Protein 6I2T (pdb70)

Secondary structure (DSSP, 8-state):
-EEEETTEEEE-EEEEETTEEEEEEEEEE-S----GGGTTSPPPPP----S-EE-BS--PEEP-----SSTT-HHHHTTS--S-EES---EEEEEEESSPPSSEEEEEEE--STTT---TTSGGG-THHHHHHH--EEEEE----THHHH-B-TT-TTSBS-HHHHHHHHHHHHHHHHGGGGTEEEEEEEEEEETTHHHHHHHHHH-GGGTTS-SEEEEES--TTSTTT---HHHHHHHHHHHHHHHT---SSHHHHHHHHTTS-HHHHHHHGGGSSSS--TT--SS-----SSS-SS-HHHHHHTT-S----EEEEEETTTTGGGGGGT-TT--TTS-----HHHHHHHHHHH-TTS-HHHHHHHHHHH---SSSS-TTHHHHHHHHHHHIIIIIHHHHHHHHHHHTTT--EEEEEE-PPPTT--S-GGG-S-TTSSHHHHTTGGG-GGG---HHHHHHHHHHHHHHHHHHHHS-----SSSS-------TTT-EEEEE-SS---EEESTTHHHHHHHHHTTHHHHTTS---THHHHHHHHHHHHHTTHHHHHSS--/-EEEETTEEEE-EEEEETTEEEEEEEEEE-B----GGGTTSPPPBP----S-EE-BS--PEEP-----SSTT-HHHHTSS--S-EES---EEEEEEEESPPSSEEEEEEE--STTT---TT-GGG-THHHHHHH--EEEEE----HHHHH-B-TT-TTSBS-HHHHHHHHHHHHHHHHGGGGTEEEEEEEEEEETTHHHHHHHHHH-GGGTTS-SEEEEES--TTSTTT---HHHHHHHHHHHHHHTT---SSHHHHHHHHTTS-HHHHHHHGGGSSSS--TT--SS-----SSS-SS-HHHHHHTT-S----EEEEEETBTTGGGGGGT-TT--TTS-----HHHHHHHHHHH-TT--HHHHHHHHHHT---SSSS-TTHHHHHHHHHHHHHHTHHHHHHHHHHHHTTT--EEEEEE-PPPTT--S-GGG-SBTTTTHHHHTTGGG-GGG---HHHHHHHHHHHHHHHHHHHHS-----SSSS-------TTT-EEEEE-SS---EEESTTHHHHHHHHHTGGGGTT-------HHHHHHHHHHHHHHHHHTTHHHHTT--/-EEEETTEEEE-EEEEETTEEEEEEEEEE-S----GGGTTSPPPPP----S-EE-BS--PEEP-----SSTT-HHHHTTS--S-EES---EEEEEEESSPPSSEEEEEEE--STTT---TTSGGG-THHHHHHH--EEEEE----THHHH-B-TT-TTSBS-HHHHHHHHHHHHHHHHGGGGTEEEEEEEEEEETTHHHHHHHHHH-GGGTTS-SEEEEES--TTSTTT---HHHHHHHHHHHHHHHT---SSHHHHHHHHTTS-HHHHHHHGGGSSSS--TT--SS-----SSS-SS-HHHHHHTT-S----EEEEEETTTTGGGGGGT-TT--TTS-----HHHHHHHHHHH-TTS-HHHHHHHHHHH---SSSS-TTHHHHHHHHHHHIIIIIHHHHHHHHHHHTTT--EEEEEE-PPPTT--S-GGG-S-TTSSHHHHTTGGG-GGG---HHHHHHHHHHHHHHHHHHHHS-----SSSS-------TTT-EEEEE-SS---EEESTTHHHHHHHHHTTHHHHTTS---THHHHHHHHHHHHHTTHHHHHSS--/-EEEETTEEEE-EEEEETTEEEEEEEEEE-B----GGGTTSPPPBP----S-EE-BS--PEEP-----SSTT-HHHHTSS--S-EES---EEEEEEEESPPSSEEEEEEE--STTT---TT-GGG-THHHHHHH--EEEEE----HHHHH-B-TT-TTSBS-HHHHHHHHHHHHHHHHGGGGTEEEEEEEEEEETTHHHHHHHHHH-GGGTTS-SEEEEES--TTSTTT---HHHHHHHHHHHHHHTT---SSHHHHHHHHTTS-HHHHHHHGGGSSSS--TT--SS-----SSS-SS-HHHHHHTT-S----EEEEEETBTTGGGGGGT-TT--TTS-----HHHHHHHHHHH-TT--HHHHHHHHHHT---SSSS-TTHHHHHHHHHHHHHHTHHHHHHHHHHHHTTT--EEEEEE-PPPTT--S-GGG-SBTTTTHHHHTTGGG-GGG---HHHHHHHHHHHHHHHHHHHHS-----SSSS-------TTT-EEEEE-SS---EEESTTHHHHHHHHHTGGGGTT-------HHHHHHHHHHHHHHHHHTTHHHHTT--/-PPPPPPPP---

Sequence (2252 aa):
IIIATKNGKVRGMNLTVFGGTVTAFLGIPYAQPPLGRLRFKKPQSLTKWSDIWNATKYANSCCQNIDQSFPGFHGSEMWNPNTDLSEDCLYLNVWIPAPKPKNATVLIWIYGGGFQTGTSSLHVYDGKFLARVERVIVVSMNYRVGALGFLALPGNPEAPGNMGLFDQQLALQWVQKNIAAFGGNPKSVTLFGESAGAASVSLHLLSPGSHSLFTRAILQSGSFNAPWAVTSLYEARNRTLNLAKLTGCSRENETEIIKCLRNKDPQEILLNEAFVVPYGTPLSVNFGPTVDGDFLTDMPDILLELGQFKKTQILVGVNKDEGTAFLVYGAPGFSKDNNSIITRKEFQEGLKIFFPGVSEFGKESILFHYTDWVDDQRPENYREALGDVVGDYNFICPALEFTKKFSEWGNNAFFYYFEHRSSKLPWPEWMGVMHGYEIEFVFGLPLERRDNYTKAEEILSRSIVKRWANFAKYGNPNETQNNSTSWPVFKSTEQKYLTLNTESTRIMTKLRAQQCRFWTSFFPKVLEMTGNIDEAEWEWKAGFHRWNNYMMDWKNQFNDYTIIIATKNGKVRGMNLTVFGGTVTAFLGIPYAQPPLGRLRFKKPQSLTKWSDIWNATKYANSCCQNIDQSFPGFHGSEMWNPNTDLSEDCLYLNVWIPAPKPKNATVLIWIYGGGFQTGTSSLHVYDGKFLARVERVIVVSMNYRVGALGFLALPGNPEAPGNMGLFDQQLALQWVQKNIAAFGGNPKSVTLFGESAGAASVSLHLLSPGSHSLFTRAILQSGSFNAPWAVTSLYEARNRTLNLAKLTGCSRENETEIIKCLRNKDPQEILLNEAFVVPYGTPLSVNFGPTVDGDFLTDMPDILLELGQFKKTQILVGVNKDEGTAFLVYGAPGFSKDNNSIITRKEFQEGLKIFFPGVSEFGKESILFHYTDWVDDQRPENYREALGDVVGDYNFICPALEFTKKFSEWGNNAFFYYFEHRSSKLPWPEWMGVMHGYEIEFVFGLPLERRDNYTKAEEILSRSIVKRWANFAKYGNPNETQNNSTSWPVFKSTEQKYLTLNTESTRIMTKLRAQQCRFWTSFFPKVLEMTGNIDEAEWEWKAGFHRWNNYMMDWKNQFIIIATKNGKVRGMNLTVFGGTVTAFLGIPYAQPPLGRLRFKKPQSLTKWSDIWNATKYANSCCQNIDQSFPGFHGSEMWNPNTDLSEDCLYLNVWIPAPKPKNATVLIWIYGGGFQTGTSSLHVYDGKFLARVERVIVVSMNYRVGALGFLALPGNPEAPGNMGLFDQQLALQWVQKNIAAFGGNPKSVTLFGESAGAASVSLHLLSPGSHSLFTRAILQSGSFNAPWAVTSLYEARNRTLNLAKLTGCSRENETEIIKCLRNKDPQEILLNEAFVVPYGTPLSVNFGPTVDGDFLTDMPDILLELGQFKKTQILVGVNKDEGTAFLVYGAPGFSKDNNSIITRKEFQEGLKIFFPGVSEFGKESILFHYTDWVDDQRPENYREALGDVVGDYNFICPALEFTKKFSEWGNNAFFYYFEHRSSKLPWPEWMGVMHGYEIEFVFGLPLERRDNYTKAEEILSRSIVKRWANFAKYGNPNETQNNSTSWPVFKSTEQKYLTLNTESTRIMTKLRAQQCRFWTSFFPKVLEMTGNIDEAEWEWKAGFHRWNNYMMDWKNQFIIIATKNGKVRGMNLTVFGGTVTAFLGIPYAQPPLGRLRFKKPQSLTKWSDIWNATKYANSCCQNIDQSFPGFHGSEMWNPNTDLSEDCLYLNVWIPAPKPKNATVLIWIYGGGFQTGTSSLHVYDGKFLARVERVIVVSMNYRVGALGFLALPGNPEAPGNMGLFDQQLALQWVQKNIAAFGGNPKSVTLFGESAGAASVSLHLLSPGSHSLFTRAILQSGSFNAPWAVTSLYEARNRTLNLAKLTGCSRENETEIIKCLRNKDPQEILLNEAFVVPYGTPLSVNFGPTVDGDFLTDMPDILLELGQFKKTQILVGVNKDEGTAFLVYGAPGFSKDNNSIITRKEFQEGLKIFFPGVSEFGKESILFHYTDWVDDQRPENYREALGDVVGDYNFICPALEFTKKFSEWGNNAFFYYFEHRSSKLPWPEWMGVMHGYEIEFVFGLPLERRDNYTKAEEILSRSIVKRWANFAKYGNPNETQNNSTSWPVFKSTEQKYLTLNTESTRIMTKLRAQQCRFWTSFFPKVLEMTGNIDEAEWEWKAGFHRWNNYMMDWKNQFNDYTPPPPPPPPPPPP

GO terms:
  GO:0004104 cholinesterase activity (F, IDA)
  GO:0004104 cholinesterase activity (F, TAS)
  GO:0005576 extracellular region (C, TAS)
  GO:0016788 hydrolase activity, acting on ester bonds (F, TAS)
  GO:0016486 peptide hormone processing (P, TAS)
  GO:0006805 xenobiotic metabolic process (P, TAS)
  GO:0042802 identical protein binding (F, IPI)
  GO:0005515 protein binding (F, IPI)
  GO:0050784 cocaine catabolic process (P, TAS)
  GO:0072562 blood microparticle (C, HDA)

Foldseek 3Di:
DWFAWPQGIEAWDWDQDPNFTKTKQAWAAAFDQCAQLSQQFATHGDDHDDYYYYRYDHDAAEDADFDDVDPPQCQRRLFGDDHHYDSRFWTKMKIAGPPFAQAAAEEEEDEDDLQGHGGCPGPLNPQNQLCHPLVHMYMYTHFDGACRQAQDDFPDNSHLGNSRLSSVLSVLVVCLRGVNSRNYHQQQYEYEYEALSLQSVQLLQLAPSSQRRHAEYEYEWDHCPFPQAEDEPVLSVQLSCVLLVQLVLNDDDDVSSVNVVSPDDPVSSNVSQVVSDPAAALSHRSGHHYCRCRSHVDDVVVSLLVLNGHFHEYEYEYEPQAQLVRCCVDQPQDDLVDPSQDDPVSLLVLCCNHPVPFDPVLSVVLSVVQQPDPDPPPRCRSVSSSSVLVSLSGTDLVRLVSLASSCVVPYFYAYEYEQEFWPPDPGDPSSHGYRPNCSSLVSQVVCPVVNPGDPLSNVLSLLQSQLVSCCSVPVASFRDPDPGDGGDTQYNVFRWHWYGYSPDIDIDHCVVVVSSCCNPPPVVCRSVPPDDDPCVVVVVVVVVVVVVVVVVVCVVCVVVVD/DWFQAQQGIEAWDWDQDPNFTKTKQAWAAAFDQCAQLSQQAATHGRHHDDYYHYRYDHDAAEDADADDPDPPDCLRRLQADDHHYDSRFWTKMKIFGPPQAQAAAEEEEDEDDLLHTGDCPGPLNDQNVLCHPLVHMYMYTHFDGACSQAQDDFPDNSHLGRSRLSSVLSVLVSCVRGVNSRNYHQQQYEYEYEPQSLQSVVLCQQFPVSQSRHAAYEYEFDHCPFPQAEDEPVLSVQLNVLLLVQQVLDDDDDVSSVVVVSPDDSVSSNVSQVVSDPAAALSHRSGHHYQSCRSHVARVVVSLLVVRGHFEEYEYEYEQQAQLVRCCVDQPQDDLPDPRQDDPVSLLVLLCNHPVQFDPVLSVVLCVVQQPDPDDPPRCRSVVSSSNSCSLRRTDLVRVVSLASSCVVPYFYAYAYEAAFWPPDPGDPSSHNYNPPCSSLCSQVVCPVVNPGDPLSNVLSVQQSQQVSVCSVPVASWRDPPPTDHGDTQHPVFRWYWYGYSPDIDIDGCPVVVSSCCNPPPSVVSVVPGDDDCVVVVVVVVVCVVPPVCVVVVVVVD/DWFQAQQGIEAWDWDQDPNFTKTKQAWAAAFDQCAQLSQQAATHGRHHDDYYHYRYDHDAAEDADADDPDPPDCLRRLQADDHHYDSRFWTKMKIFGPPQAQAAAEEEEDEDDLLHTGDCPGPLNDQNVLCHPLVHMYMYTHFDGACSQAQDDFPDNSHLGRSRLSSVLSVLVSCVRGVNSRNYHQQQYEYEYEPQSLQSVVLCQQFPVSQSRHAAYEYEFDHCPFPQAEDEPVLSVQLNVLLLVQQVLDDDDDVSSVVVVSPDDSVSSNVSQVVSDPAAALSHRSGHHYQSCRSHVARVVVSLLVVRGHFEEYEYEYEQQAQLVRCCVDQPQDDLPDPRQDDPVSLLVLLCNHPVQFDPVLSVVLCVVQQPDPDDPPRCRSVVSSSNSCSLRRTDLVRVVSLASSCVVPYFYAYAYEAAFWPPDPGDPSSHNYNPPCSSLCSQVVCPVVNPGDPLSNVLSVQQSQQVSVCSVPVASWRDPPPTDHGDTQHPVFRWYWYGYSPDIDIDGCPVVVSSCCNPPPSVVSVVPGDDDCVVVVVVVVVCVVPPVCVVVVVVVD/DWFAWPQGIEAWDWDQDPNFTKTKQAWAAAFDQCAQLSQQFATHGDDHDDYYYYRYDHDAAEDADFDDVDPPQCQRRLFGDDHHYDSRFWTKMKIAGPPFAQAAAEEEEDEDDLQGHGGCPGPLNPQNQLCHPLVHMYMYTHFDGACRQAQDDFPDNSHLGNSRLSSVLSVLVVCLRGVNSRNYHQQQYEYEYEALSLQSVQLLQLAPSSQRRHAEYEYEWDHCPFPQAEDEPVLSVQLSCVLLVQLVLNDDDDVSSVNVVSPDDPVSSNVSQVVSDPAAALSHRSGHHYCRCRSHVDDVVVSLLVLNGHFHEYEYEYEPQAQLVRCCVDQPQDDLVDPSQDDPVSLLVLCCNHPVPFDPVLSVVLSVVQQPDPDPPPRCRSVSSSSVLVSLSGTDLVRLVSLASSCVVPYFYAYEYEQEFWPPDPGDPSSHGYRPNCSSLVSQVVCPVVNPGDPLSNVLSLLQSQLVSCCSVPVASFRDPDPGDGGDTQYNVFRWHWYGYSPDIDIDHCVVVVSSCCNPPPVVCRSVPPDDDPCVVVVVVVVVVVVVVVVVVCVVCVVVVD/DPDDDDDDDDDD

B-factor: mean 188.07, std 54.13, range [79.59, 345.89]

Solvent-accessible surface area: 93922 Å² total; per-residue (Å²): 123,70,41,64,18,160,16,23,107,1,92,8,67,79,46,124,5,67,78,17,51,0,13,0,2,14,4,2,19,11,5,53,53,5,82,46,178,26,30,7,48,75,16,64,75,32,93,127,35,86,113,46,123,81,0,53,160,67,31,70,3,1,7,4,70,69,49,122,57,44,115,65,34,117,0,6,71,36,56,19,24,110,53,100,79,31,19,42,0,3,38,0,6,4,5,11,11,34,121,95,22,182,104,9,21,0,15,0,9,8,2,8,29,17,4,40,50,6,2,7,10,6,115,6,15,13,0,46,14,16,0,87,60,12,136,5,1,10,3,2,1,8,9,1,5,9,6,20,0,4,3,1,6,32,73,34,91,54,2,18,0,0,0,1,4,11,0,4,22,61,0,7,89,22,2,48,145,6,3,71,33,4,9,7,30,46,179,20,2,3,3,11,0,17,9,1,0,0,2,4,1,0,1,5,5,9,3,90,48,0,97,95,22,15,39,26,0,8,4,3,3,6,3,8,62,6,76,30,2,28,16,61,57,158,68,6,58,78,32,1,82,50,1,1,144,73,15,44,0,66,111,155,50,71,61,76,7,5,123,26,1,22,127,51,76,36,79,67,18,26,113,17,21,71,132,5,28,111,148,46,43,51,29,37,13,21,5,2,1,0,27,18,49,82,1,2,82,39,96,8,73,93,12,14,81,104,8,106,18,16,97,13,50,0,0,4,1,2,3,98,28,6,4,16,23,33,2,20,90,54,8,74,37,20,32,57,124,72,103,1,76,6,80,117,124,55,0,57,69,0,1,114,55,20,6,51,66,29,30,87,40,1,46,36,5,1,19,16,22,22,15,73,76,161,79,86,170,90,88,49,13,44,30,71,8,0,8,51,0,4,7,2,45,16,6,14,5,16,8,23,41,9,0,54,57,3,5,104,118,60,27,69,0,7,3,5,22,6,43,36,62,13,66,80,22,56,13,32,134,42,2,10,7,2,29,11,22,5,4,9,1,8,6,2,14,3,28,30,194,201,34,123,34,63,122,45,0,28,77,9,0,94,20,12,7,78,12,27,6,17,0,3,48,149,8,68,0,35,26,80,146,137,169,33,51,80,18,35,49,2,86,44,105,85,28,67,11,1,5,10,30,40,152,66,48,140,65,83,48,94,36,66,38,62,50,15,49,2,12,51,39,21,32,67,78,18,127,95,45,126,41,148,75,85,67,26,24,74,92,14,78,44,10,17,80,89,19,48,69,86,12,51,27,40,29,79,87,63,93,104,146,149,116,62,39,62,18,155,12,7,108,0,99,10,67,89,62,120,6,73,78,19,50,0,16,3,2,15,4,1,21,3,3,59,49,8,91,49,184,36,30,11,43,83,24,59,65,48,108,125,30,87,110,51,117,82,0,56,163,76,23,55,1,4,3,8,53,79,44,138,66,39,116,64,40,119,0,3,68,22,62,15,26,123,47,110,95,28,30,41,1,3,30,0,5,1,5,7,3,41,96,114,24,180,73,10,17,1,22,1,6,5,2,8,27,29,6,46,37,4,1,6,18,8,127,11,7,21,0,49,12,14,0,80,56,11,113,8,0,2,1,1,2,6,7,7,4,5,1,26,0,8,0,3,7,44,79,16,100,57,0,25,0,1,0,1,5,24,0,6,23,24,1,6,56,12,4,54,131,6,1,73,40,4,7,5,27,52,172,19,0,2,2,6,0,13,6,0,0,0,1,4,0,0,2,4,6,11,5,102,61,0,80,89,26,10,28,24,1,10,2,5,2,6,2,6,40,6,73,36,2,34,6,59,41,52,71,10,77,75,34,2,82,56,2,1,161,76,16,45,0,71,111,146,55,81,53,79,13,2,126,14,1,38,115,50,86,36,82,80,9,9,127,36,25,67,144,3,33,116,175,41,39,44,35,34,15,16,8,4,1,1,31,20,44,98,3,3,80,25,86,5,51,44,14,5,79,21,7,77,21,22,90,24,50,2,0,5,3,1,2,93,20,2,2,13,15,29,2,22,79,43,7,57,37,20,34,45,124,74,104,2,71,4,79,108,122,54,3,52,54,0,3,106,60,17,14,69,60,16,39,116,66,2,30,56,3,3,17,12,36,26,23,69,69,159,83,100,143,86,65,51,12,39,22,70,6,1,9,56,0,4,9,8,40,13,5,9,1,15,9,23,42,5,0,76,60,4,2,104,117,63,24,70,0,13,5,5,12,13,50,33,56,7,72,84,20,68,10,36,132,36,0,14,12,4,34,0,16,5,7,11,3,9,2,0,11,3,20,39,203,214,43,124,39,63,132,41,0,26,70,24,0,73,28,15,2,67,24,28,12,21,0,7,78,156,11,74,0,58,41,71,181,132,158,32,63,84,15,44,48,10,90,38,105,82,29,63,18,12,8,20,22,44,151,65,57,129,78,80,52,90,12,81,44,72,54,11,51,5,17,54,61,21,6,58,83,29,87,34,30,50,59,75,120,57,97,18,57,74,65,29,97,33,7,48,112,44,10,68,72,8,66,106,32,64,106,86,144,116,115,62,39,64,18,156,12,6,110,0,101,10,65,88,60,119,6,72,79,19,49,0,14,3,2,15,4,1,20,3,3,58,48,8,92,49,182,34,29,11,43,82,23,58,65,49,108,126,29,87,111,51,116,81,0,55,163,76,23,56,1,5,3,9,55,77,44,138,66,40,116,64,39,118,0,3,69,21,63,15,26,121,48,109,96,29,29,40,1,3,29,1,4,0,5,7,3,42,98,116,24,180,73,10,17,0,20,1,6,5,3,7,27,28,6,46,38,5,1,6,19,9,126,11,9,23,0,49,12,15,0,81,56,11,112,8,0,2,1,1,2,7,6,9,3,7,2,25,0,7,0,2,7,43,81,15,98,56,0,24,0,0,0,2,5,24,0,7,23,25,2,4,55,12,3,53,130,5,1,72,40,4,8,5,27,51,172,18,1,2,2,7,0,13,5,0,0,0,2,5,0,0,2,5,6,12,5,102,62,0,81,89,26,9,27,25,1,11,3,4,3,6,3,7,39,6,73,34,1,33,6,61,40,53,72,10,76,75,34,2,82,53,2,1,159,77,15,45,0,71,110,142,56,80,51,79,13,2,124,13,1,39,115,50,87,38,84,81,8,10,128,35,25,66,144,3,33,116,172,42,40,47,34,32,16,17,8,5,1,1,31,21,44,100,4,3,79,24,84,4,50,42,14,4,78,23,7,79,22,23,90,25,52,2,0,5,2,2,3,92,23,2,2,14,16,30,1,22,80,43,7,58,37,20,35,45,125,75,102,1,70,6,79,111,124,55,3,53,54,0,2,108,60,17,15,70,60,16,38,117,62,2,30,58,3,4,16,13,38,26,23,73,69,157,81,100,142,86,64,51,12,40,22,69,5,0,8,57,0,3,9,9,40,13,7,8,1,14,10,22,43,6,0,76,59,2,2,106,116,64,25,71,0,12,4,5,12,13,51,34,57,8,71,83,19,68,11,34,133,36,0,14,11,4,34,0,17,5,6,12,3,10,2,0,11,3,20,37,201,214,44,124,39,62,131,40,0,27,70,24,0,72,30,14,2,68,24,29,13,21,0,8,76,155,11,74,0,59,40,71,179,132,157,30,63,84,14,44,48,10,91,40,105,80,29,63,16,12,8,21,23,43,151,66,60,128,76,81,52,92,13,80,44,77,55,12,51,5,16,53,60,22,7,59,83,29,85,34,30,50,61,77,122,59,98,18,60,73,63,49,97,32,5,51,111,43,29,67,70,16,68,106,35,75,104,95,146,131,122,70,39,64,18,163,17,22,106,1,92,8,67,78,46,123,6,67,80,18,51,0,13,0,2,14,5,2,19,9,5,54,52,5,82,46,179,25,29,8,48,76,14,63,77,32,91,126,38,86,112,46,127,82,0,53,160,67,31,70,3,1,7,3,71,69,47,125,57,44,116,66,36,119,0,5,70,36,57,18,23,111,54,100,81,30,20,43,0,3,36,0,6,5,5,10,10,35,122,93,23,180,104,10,20,0,15,0,8,8,1,7,30,17,4,40,49,6,3,8,9,6,112,5,15,12,1,45,14,16,0,85,60,14,135,5,0,9,3,1,0,9,10,1,5,8,5,21,0,4,1,2,6,32,74,36,91,53,2,18,0,0,0,1,3,14,0,4,23,61,0,6,91,20,2,47,141,6,3,71,33,5,9,7,29,46,176,21,2,3,3,9,0,16,8,0,0,0,1,5,1,0,0,5,6,10,3,90,47,0,98,96,23,16,40,27,0,8,4,2,4,6,3,6,62,7,74,30,2,29,15,61,58,161,67,6,58,75,32,0,81,50,2,0,146,72,16,44,0,65,111,155,51,71,62,77,6,5,123,27,3,22,126,49,75,36,79,66,17,26,114,18,22,70,131,4,28,112,151,45,42,52,28,39,12,21,6,3,1,0,28,18,49,81,1,1,81,39,96,10,71,92,13,16,81,105,8,106,16,17,98,13,51,0,0,4,2,1,4,98,28,7,4,16,21,32,2,21,91,54,8,75,39,21,31,58,122,73,100,2,76,6,80,113,124,54,0,55,70,0,0,117,53,21,7,51,67,27,30,87,39,0,46,36,5,1,18,18,24,22,16,70,74,162,78,88,169,90,91,48,13,44,28,70,7,0,8,49,0,4,8,1,45,16,6,14,4,16,7,23,41,9,0,55,59,4,6,104,120,60,26,68,0,6,2,5,22,6,44,34,58,12,66,81,23,55,13,32,137,42,2,10,5,2,30,11,22,5,4,11,1,7,6,1,13,3,28,30,193,202,34,121,33,64,121,46,0,27,75,10,0,93,20,13,7,78,13,29,7,17,0,3,50,150,8,68,0,35,27,79,144,138,167,34,52,82,17,35,48,3,87,44,105,86,28,66,12,0,7,10,30,41,151,66,48,141,66,84,47,91,35,68,37,64,51,15,48,2,13,50,40,21,33,66,78,18,130,94,46,127,41,149,77,79,68,23,22,76,91,16,78,45,5,26,79,89,20,50,68,62,10,53,30,30,30,79,86,65,94,106,158,152,66,67,35,22,17,15,17,16,17,16,12,137

InterPro domains:
  IPR000997 Cholinesterase [PR00878] (98-112)
  IPR000997 Cholinesterase [PR00878] (142-171)
  IPR000997 Cholinesterase [PR00878] (354-362)
  IPR000997 Cholinesterase [PR00878] (420-428)
  IPR000997 Cholinesterase [PR00878] (458-465)
  IPR000997 Cholinesterase [PR00878] (466-478)
  IPR002018 Carboxylesterase, type B [PF00135] (31-550)
  IPR014788 Acetylcholinesterase, tetramerisation domain [PF08674] (565-599)
  IPR019819 Carboxylesterase type B, conserved site [PS00941] (118-128)
  IPR019826 Carboxylesterase type B, active site [PS00122] (213-228)
  IPR029058 Alpha/Beta hydrolase fold [G3DSA:3.40.50.1820] (32-557)
  IPR029058 Alpha/Beta hydrolase fold [SSF53474] (31-557)
  IPR050654 Acetylcholinesterase-related enzymes [PTHR43918] (13-597)

Structure (mmCIF, N/CA/C/O backbone):
data_6I2T
#
_entry.id   6I2T
#
_cell.length_a   1.0
_cell.length_b   1.0
_cell.length_c   1.0
_cell.angle_alpha   90.00
_cell.angle_beta   90.00
_cell.angle_gamma   90.00
#
_symmetry.space_group_name_H-M   'P 1'
#
loop_
_entity.id
_entity.type
_entity.pdbx_description
1 polymer Cholinesterase
2 polymer 'lamellipodin-derived polyproline peptide'
3 non-polymer 2-acetamido-2-deoxy-beta-D-glucopyranose
#
loop_
_atom_site.group_PDB
_atom_site.id
_atom_site.type_symbol
_atom_site.label_atom_id
_atom_site.label_alt_id
_atom_site.label_comp_id
_atom_site.label_asym_id
_atom_site.label_entity_id
_atom_site.label_seq_id
_atom_site.pdbx_PDB_ins_code
_atom_site.Cartn_x
_atom_site.Cartn_y
_atom_site.Cartn_z
_atom_site.occupancy
_atom_site.B_iso_or_equiv
_atom_site.auth_seq_id
_atom_site.auth_comp_id
_atom_site.auth_asym_id
_atom_site.auth_atom_id
_atom_site.pdbx_PDB_model_num
ATOM 1 N N . ILE A 1 4 ? 155.461 240.335 165.690 1.00 222.03 4 ILE B N 1
ATOM 2 C CA . ILE A 1 4 ? 154.493 239.352 166.163 1.00 222.03 4 ILE B CA 1
ATOM 3 C C . ILE A 1 4 ? 155.181 238.438 167.172 1.00 222.03 4 ILE B C 1
ATOM 4 O O . ILE A 1 4 ? 155.938 237.536 166.812 1.00 222.03 4 ILE B O 1
ATOM 9 N N . ILE A 1 5 ? 154.918 238.701 168.447 1.00 212.75 5 ILE B N 1
ATOM 10 C CA . ILE A 1 5 ? 155.639 238.120 169.574 1.00 212.75 5 ILE B CA 1
ATOM 11 C C . ILE A 1 5 ? 154.615 237.781 170.643 1.00 212.75 5 ILE B C 1
ATOM 12 O O . ILE A 1 5 ? 153.811 238.638 171.025 1.00 212.75 5 ILE B O 1
ATOM 17 N N . ILE A 1 6 ? 154.627 236.542 171.123 1.00 208.93 6 ILE B N 1
ATOM 18 C CA . ILE A 1 6 ? 153.675 236.117 172.142 1.00 208.93 6 ILE B CA 1
ATOM 19 C C . ILE A 1 6 ? 154.454 235.682 173.371 1.00 208.93 6 ILE B C 1
ATOM 20 O O . ILE A 1 6 ? 155.358 234.845 173.285 1.00 208.93 6 ILE B O 1
ATOM 25 N N . ALA A 1 7 ? 154.107 236.282 174.505 1.00 206.93 7 ALA B N 1
ATOM 26 C CA . ALA A 1 7 ? 154.661 235.942 175.806 1.00 206.93 7 ALA B CA 1
ATOM 27 C C . ALA A 1 7 ? 154.020 234.686 176.377 1.00 206.93 7 ALA B C 1
ATOM 28 O O . ALA A 1 7 ? 152.798 234.620 176.547 1.00 206.93 7 ALA B O 1
ATOM 30 N N . THR A 1 8 ? 154.849 233.688 176.656 1.00 215.47 8 THR B N 1
ATOM 31 C CA . THR A 1 8 ? 154.447 232.439 177.281 1.00 215.47 8 THR B CA 1
ATOM 32 C C . THR A 1 8 ? 155.072 232.367 178.665 1.00 215.47 8 THR B C 1
ATOM 33 O O . THR A 1 8 ? 155.850 233.243 179.053 1.00 215.47 8 THR B O 1
ATOM 37 N N . LYS A 1 9 ? 154.678 231.335 179.425 1.00 199.89 9 LYS B N 1
ATOM 38 C CA . LYS A 1 9 ? 155.242 231.114 180.757 1.00 199.89 9 LYS B CA 1
ATOM 39 C C . LYS A 1 9 ? 156.755 230.935 180.725 1.00 199.89 9 LYS B C 1
ATOM 40 O O . LYS A 1 9 ? 157.442 231.303 181.683 1.00 199.89 9 LYS B O 1
ATOM 46 N N . ASN A 1 10 ? 157.291 230.369 179.651 1.00 203.96 10 ASN B N 1
ATOM 47 C CA . ASN A 1 10 ? 158.721 230.143 179.570 1.00 203.96 10 ASN B CA 1
ATOM 48 C C . ASN A 1 10 ? 159.440 231.319 178.930 1.00 203.96 10 ASN B C 1
ATOM 49 O O . ASN A 1 10 ? 160.673 231.372 178.971 1.00 203.96 10 ASN B O 1
ATOM 54 N N . GLY A 1 11 ? 158.692 232.247 178.335 1.00 224.34 11 GLY B N 1
ATOM 55 C CA . GLY A 1 11 ? 159.263 233.389 177.656 1.00 224.34 11 GLY B CA 1
ATOM 56 C C . GLY A 1 11 ? 158.528 233.787 176.392 1.00 224.34 11 GLY B C 1
ATOM 57 O O . GLY A 1 11 ? 157.565 233.135 175.985 1.00 224.34 11 GLY B O 1
ATOM 58 N N . LYS A 1 12 ? 158.952 234.893 175.790 1.00 228.33 12 LYS B N 1
ATOM 59 C CA . LYS A 1 12 ? 158.387 235.364 174.534 1.00 228.33 12 LYS B CA 1
ATOM 60 C C . LYS A 1 12 ? 158.911 234.564 173.346 1.00 228.33 12 LYS B C 1
ATOM 61 O O . LYS A 1 12 ? 160.072 234.146 173.323 1.00 228.33 12 LYS B O 1
ATOM 67 N N . VAL A 1 13 ? 158.044 234.348 172.358 1.00 215.12 13 VAL B N 1
ATOM 68 C CA . VAL A 1 13 ? 158.398 233.626 171.140 1.00 215.12 13 VAL B CA 1
ATOM 69 C C . VAL A 1 13 ? 157.936 234.415 169.916 1.00 215.12 13 VAL B C 1
ATOM 70 O O . VAL A 1 13 ? 156.862 235.032 169.923 1.00 215.12 13 VAL B O 1
ATOM 74 N N . ARG A 1 14 ? 158.811 234.493 168.912 1.00 209.44 14 ARG B N 1
ATOM 75 C CA . ARG A 1 14 ? 158.538 235.197 167.668 1.00 209.44 14 ARG B CA 1
ATOM 76 C C . ARG A 1 14 ? 158.190 234.184 166.577 1.00 209.44 14 ARG B C 1
ATOM 77 O O . ARG A 1 14 ? 158.851 233.149 166.451 1.00 209.44 14 ARG B O 1
ATOM 85 N N . GLY A 1 15 ? 157.155 234.487 165.787 1.00 218.57 15 GLY B N 1
ATOM 86 C CA . GLY A 1 15 ? 156.720 233.651 164.675 1.00 218.57 15 GLY B CA 1
ATOM 87 C C . GLY A 1 15 ? 156.793 234.351 163.332 1.00 218.57 15 GLY B C 1
ATOM 88 O O . GLY A 1 15 ? 157.430 235.402 163.221 1.00 218.57 15 GLY B O 1
ATOM 89 N N . MET A 1 16 ? 156.161 233.790 162.297 1.00 222.68 16 MET B N 1
ATOM 90 C CA . MET A 1 16 ? 156.193 234.417 160.981 1.00 222.68 16 MET B CA 1
ATOM 91 C C . MET A 1 16 ? 154.822 234.309 160.328 1.00 222.68 16 MET B C 1
ATOM 92 O O . MET A 1 16 ? 154.072 233.365 160.578 1.00 222.68 16 MET B O 1
ATOM 97 N N . ASN A 1 17 ? 154.483 235.300 159.505 1.00 216.01 17 ASN B N 1
ATOM 98 C CA . ASN A 1 17 ? 153.266 235.242 158.708 1.00 216.01 17 ASN B CA 1
ATOM 99 C C . ASN A 1 17 ? 153.477 234.518 157.381 1.00 216.01 17 ASN B C 1
ATOM 100 O O . ASN A 1 17 ? 154.485 234.724 156.700 1.00 216.01 17 ASN B O 1
ATOM 105 N N . LEU A 1 18 ? 152.520 233.666 157.025 1.00 213.59 18 LEU B N 1
ATOM 106 C CA . LEU A 1 18 ? 152.437 233.035 155.714 1.00 213.59 18 LEU B CA 1
ATOM 107 C C . LEU A 1 18 ? 151.149 233.483 155.036 1.00 213.59 18 LEU B C 1
ATOM 108 O O . LEU A 1 18 ? 150.107 233.616 155.692 1.00 213.59 18 LEU B O 1
ATOM 113 N N . THR A 1 19 ? 151.219 233.698 153.723 1.00 215.12 19 THR B N 1
ATOM 114 C CA . THR A 1 19 ? 150.050 234.052 152.920 1.00 215.12 19 THR B CA 1
ATOM 115 C C . THR A 1 19 ? 149.413 232.817 152.280 1.00 215.12 19 THR B C 1
ATOM 116 O O . THR A 1 19 ? 150.012 232.145 151.434 1.00 215.12 19 THR B O 1
ATOM 120 N N . VAL A 1 20 ? 148.209 232.492 152.743 1.00 227.69 20 VAL B N 1
ATOM 121 C CA . VAL A 1 20 ? 147.447 231.321 152.317 1.00 227.69 20 VAL B CA 1
ATOM 122 C C . VAL A 1 20 ? 146.080 231.804 151.864 1.00 227.69 20 VAL B C 1
ATOM 123 O O . VAL A 1 20 ? 145.329 232.349 152.680 1.00 227.69 20 VAL B O 1
ATOM 127 N N . PHE A 1 21 ? 145.745 231.567 150.584 1.00 243.90 21 PHE B N 1
ATOM 128 C CA . PHE A 1 21 ? 144.424 231.879 149.996 1.00 243.90 21 PHE B CA 1
ATOM 129 C C . PHE A 1 21 ? 144.029 233.337 150.216 1.00 243.90 21 PHE B C 1
ATOM 130 O O . PHE A 1 21 ? 142.873 233.658 150.496 1.00 243.90 21 PHE B O 1
ATOM 138 N N . GLY A 1 22 ? 145.010 234.224 150.110 1.00 239.10 22 GLY B N 1
ATOM 139 C CA . GLY A 1 22 ? 144.762 235.632 150.295 1.00 239.10 22 GLY B CA 1
ATOM 140 C C . GLY A 1 22 ? 144.644 236.060 151.736 1.00 239.10 22 GLY B C 1
ATOM 141 O O . GLY A 1 22 ? 144.252 237.202 151.998 1.00 239.10 22 GLY B O 1
ATOM 142 N N . GLY A 1 23 ? 144.959 235.182 152.681 1.00 231.87 23 GLY B N 1
ATOM 143 C CA . GLY A 1 23 ? 144.930 235.552 154.077 1.00 231.87 23 GLY B CA 1
ATOM 144 C C . GLY A 1 23 ? 146.269 235.287 154.727 1.00 231.87 23 GLY B C 1
ATOM 145 O O . GLY A 1 23 ? 147.226 234.903 154.049 1.00 231.87 23 GLY B O 1
ATOM 146 N N . THR A 1 24 ? 146.319 235.388 156.049 1.00 221.91 24 THR B N 1
ATOM 147 C CA . THR A 1 24 ? 147.548 235.215 156.804 1.00 221.91 24 THR B CA 1
ATOM 148 C C . THR A 1 24 ? 147.387 234.222 157.946 1.00 221.91 24 THR B C 1
ATOM 149 O O . THR A 1 24 ? 146.383 234.220 158.667 1.00 221.91 24 THR B O 1
ATOM 153 N N . VAL A 1 25 ? 148.404 233.382 158.097 1.00 228.57 25 VAL B N 1
ATOM 154 C CA . VAL A 1 25 ? 148.548 232.489 159.239 1.00 228.57 25 VAL B CA 1
ATOM 155 C C . VAL A 1 25 ? 149.875 232.785 159.932 1.00 228.57 25 VAL B C 1
ATOM 156 O O . VAL A 1 25 ? 150.880 233.083 159.280 1.00 228.57 25 VAL B O 1
ATOM 160 N N . THR A 1 26 ? 149.856 232.795 161.261 1.00 212.97 26 THR B N 1
ATOM 161 C CA . THR A 1 26 ? 151.062 232.979 162.054 1.00 212.97 26 THR B CA 1
ATOM 162 C C . THR A 1 26 ? 151.595 231.628 162.514 1.00 212.97 26 THR B C 1
ATOM 163 O O . THR A 1 26 ? 150.904 230.888 163.227 1.00 212.97 26 THR B O 1
ATOM 167 N N . ALA A 1 27 ? 152.812 231.308 162.091 1.00 195.79 27 ALA B N 1
ATOM 168 C CA . ALA A 1 27 ? 153.440 230.024 162.346 1.00 195.79 27 ALA B CA 1
ATOM 169 C C . ALA A 1 27 ? 154.593 230.189 163.321 1.00 195.79 27 ALA B C 1
ATOM 170 O O . ALA A 1 27 ? 155.437 231.077 163.151 1.00 195.79 27 ALA B O 1
ATOM 172 N N . PHE A 1 28 ? 154.613 229.344 164.341 1.00 203.53 28 PHE B N 1
ATOM 173 C CA . PHE A 1 28 ? 155.728 229.218 165.270 1.00 203.53 28 PHE B CA 1
ATOM 174 C C . PHE A 1 28 ? 156.204 227.782 165.118 1.00 203.53 28 PHE B C 1
ATOM 175 O O . PHE A 1 28 ? 155.565 226.856 165.622 1.00 203.53 28 PHE B O 1
ATOM 183 N N . LEU A 1 29 ? 157.319 227.596 164.430 1.00 209.02 29 LEU B N 1
ATOM 184 C CA . LEU A 1 29 ? 157.848 226.271 164.151 1.00 209.02 29 LEU B CA 1
ATOM 185 C C . LEU A 1 29 ? 158.983 225.959 165.113 1.00 209.02 29 LEU B C 1
ATOM 186 O O . LEU A 1 29 ? 159.879 226.788 165.308 1.00 209.02 29 LEU B O 1
ATOM 191 N N . GLY A 1 30 ? 158.958 224.761 165.695 1.00 206.27 30 GLY B N 1
ATOM 192 C CA . GLY A 1 30 ? 160.088 224.326 166.490 1.00 206.27 30 GLY B CA 1
ATOM 193 C C . GLY A 1 30 ? 160.149 224.992 167.847 1.00 206.27 30 GLY B C 1
ATOM 194 O O . GLY A 1 30 ? 161.209 225.468 168.264 1.00 206.27 30 GLY B O 1
ATOM 195 N N . ILE A 1 31 ? 159.032 225.015 168.555 1.00 207.20 31 ILE B N 1
ATOM 196 C CA . ILE A 1 31 ? 159.046 225.477 169.944 1.00 207.20 31 ILE B CA 1
ATOM 197 C C . ILE A 1 31 ? 159.486 224.325 170.838 1.00 207.20 31 ILE B C 1
ATOM 198 O O . ILE A 1 31 ? 158.931 223.234 170.728 1.00 207.20 31 ILE B O 1
ATOM 203 N N . PRO A 1 32 ? 160.494 224.506 171.680 1.00 204.24 32 PRO B N 1
ATOM 204 C CA . PRO A 1 32 ? 160.851 223.441 172.622 1.00 204.24 32 PRO B CA 1
ATOM 205 C C . PRO A 1 32 ? 159.800 223.276 173.704 1.00 204.24 32 PRO B C 1
ATOM 206 O O . PRO A 1 32 ? 159.238 224.253 174.204 1.00 204.24 32 PRO B O 1
ATOM 210 N N . TYR A 1 33 ? 159.491 222.023 174.016 1.00 214.80 33 TYR B N 1
ATOM 211 C CA . TYR A 1 33 ? 158.544 221.696 175.069 1.00 214.80 33 TYR B CA 1
ATOM 212 C C . TYR A 1 33 ? 159.108 220.790 176.147 1.00 214.80 33 TYR B C 1
ATOM 213 O O . TYR A 1 33 ? 158.401 220.495 177.115 1.00 214.80 33 TYR B O 1
ATOM 222 N N . ALA A 1 34 ? 160.353 220.359 176.024 1.00 203.07 34 ALA B N 1
ATOM 223 C CA . ALA A 1 34 ? 160.950 219.498 177.026 1.00 203.07 34 ALA B CA 1
ATOM 224 C C . ALA A 1 34 ? 162.447 219.717 177.030 1.00 203.07 34 ALA B C 1
ATOM 225 O O . ALA A 1 34 ? 163.012 220.323 176.116 1.00 203.07 34 ALA B O 1
ATOM 227 N N . GLN A 1 35 ? 163.079 219.237 178.084 1.00 200.87 35 GLN B N 1
ATOM 228 C CA . GLN A 1 35 ? 164.524 219.235 178.120 1.00 200.87 35 GLN B CA 1
ATOM 229 C C . GLN A 1 35 ? 165.053 218.225 177.103 1.00 200.87 35 GLN B C 1
ATOM 230 O O . GLN A 1 35 ? 164.438 217.171 176.911 1.00 200.87 35 GLN B O 1
ATOM 236 N N . PRO A 1 36 ? 166.125 218.564 176.385 1.00 221.36 36 PRO B N 1
ATOM 237 C CA . PRO A 1 36 ? 166.724 217.647 175.391 1.00 221.36 36 PRO B CA 1
ATOM 238 C C . PRO A 1 36 ? 167.142 216.326 176.009 1.00 221.36 36 PRO B C 1
ATOM 239 O O . PRO A 1 36 ? 167.919 216.301 176.974 1.00 221.36 36 PRO B O 1
ATOM 243 N N . PRO A 1 37 ? 166.649 215.203 175.481 1.00 226.95 37 PRO B N 1
ATOM 244 C CA . PRO A 1 37 ? 166.916 213.898 176.125 1.00 226.95 37 PRO B CA 1
ATOM 245 C C . PRO A 1 37 ? 168.303 213.364 175.786 1.00 226.95 37 PRO B C 1
ATOM 246 O O . PRO A 1 37 ? 168.488 212.336 175.126 1.00 226.95 37 PRO B O 1
ATOM 250 N N . LEU A 1 38 ? 169.312 214.077 176.259 1.00 224.12 38 LEU B N 1
ATOM 251 C CA . LEU A 1 38 ? 170.688 213.764 175.938 1.00 224.12 38 LEU B CA 1
ATOM 252 C C . LEU A 1 38 ? 171.382 213.239 177.180 1.00 224.12 38 LEU B C 1
ATOM 253 O O . LEU A 1 38 ? 171.004 213.573 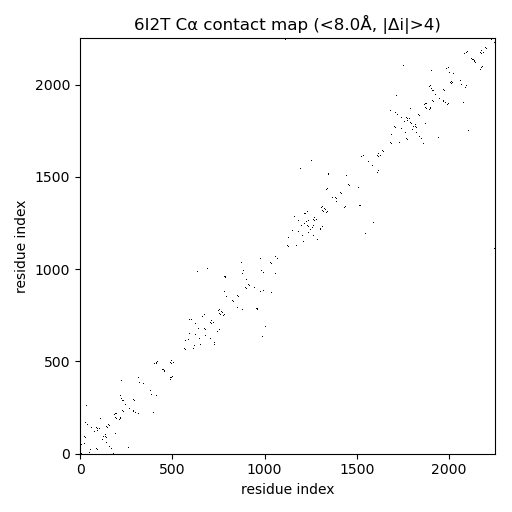178.307 1.00 224.12 38 LEU B O 1
ATOM 258 N N . GLY A 1 39 ? 172.435 212.457 176.946 1.00 221.08 39 GLY B N 1
ATOM 259 C CA . GLY A 1 39 ? 173.276 211.941 178.015 1.00 221.08 39 GLY B CA 1
ATOM 260 C C . GLY A 1 39 ? 172.498 211.108 179.011 1.00 221.08 39 GLY B C 1
ATOM 261 O O . GLY A 1 39 ? 171.957 210.042 178.696 1.00 221.08 39 GLY B O 1
ATOM 262 N N . ARG A 1 40 ? 172.442 211.622 180.240 1.00 228.28 40 ARG B N 1
ATOM 263 C CA . ARG A 1 40 ? 171.700 210.964 181.303 1.00 228.28 40 ARG B CA 1
ATOM 264 C C . ARG A 1 40 ? 170.197 211.042 181.091 1.00 228.28 40 ARG B C 1
ATOM 265 O O . ARG A 1 40 ? 169.466 210.239 181.675 1.00 228.28 40 ARG B O 1
ATOM 273 N N . LEU A 1 41 ? 169.714 211.973 180.267 1.00 224.41 41 LEU B N 1
ATOM 274 C CA . LEU A 1 41 ? 168.281 212.048 180.058 1.00 224.41 41 LEU B CA 1
ATOM 275 C C . LEU A 1 41 ? 167.827 211.133 178.940 1.00 224.41 41 LEU B C 1
ATOM 276 O O . LEU A 1 41 ? 166.619 210.984 178.728 1.00 224.41 41 LEU B O 1
ATOM 281 N N . ARG A 1 42 ? 168.773 210.553 178.211 1.00 246.49 42 ARG B N 1
ATOM 282 C CA . ARG A 1 42 ? 168.468 209.577 177.181 1.00 246.49 42 ARG B CA 1
ATOM 283 C C . ARG A 1 42 ? 167.873 208.332 177.829 1.00 246.49 42 ARG B C 1
ATOM 284 O O . ARG A 1 42 ? 168.389 207.872 178.853 1.00 246.49 42 ARG B O 1
ATOM 292 N N . PHE A 1 43 ? 166.748 207.852 177.283 1.00 241.18 43 PHE B N 1
ATOM 293 C CA . PHE A 1 43 ? 165.911 206.717 177.683 1.00 241.18 43 PHE B CA 1
ATOM 294 C C . PHE A 1 43 ? 165.038 207.002 178.905 1.00 241.18 43 PHE B C 1
ATOM 295 O O . PHE A 1 43 ? 164.136 206.216 179.187 1.00 241.18 43 PHE B O 1
ATOM 303 N N . LYS A 1 44 ? 165.261 208.090 179.632 1.00 213.60 44 LYS B N 1
ATOM 304 C CA . LYS A 1 44 ? 164.392 208.433 180.745 1.00 213.60 44 LYS B CA 1
ATOM 305 C C . LYS A 1 44 ? 163.065 208.994 180.259 1.00 213.60 44 LYS B C 1
ATOM 306 O O . LYS A 1 44 ? 162.872 209.299 179.078 1.00 213.60 44 LYS B O 1
ATOM 312 N N . LYS A 1 45 ? 162.135 209.096 181.206 1.00 200.79 45 LYS B N 1
ATOM 313 C CA . LYS A 1 45 ? 160.903 209.832 180.996 1.00 200.79 45 LYS B CA 1
ATOM 314 C C . LYS A 1 45 ? 161.216 211.292 180.668 1.00 200.79 45 LYS B C 1
ATOM 315 O O . LYS A 1 45 ? 162.274 211.804 181.050 1.00 200.79 45 LYS B O 1
ATOM 321 N N . PRO A 1 46 ? 160.326 211.987 179.954 1.00 208.44 46 PRO B N 1
ATOM 322 C CA . PRO A 1 46 ? 160.572 213.406 179.675 1.00 208.44 46 PRO B CA 1
ATOM 323 C C . PRO A 1 46 ? 160.564 214.264 180.927 1.00 208.44 46 PRO B C 1
ATOM 324 O O . PRO A 1 46 ? 159.776 214.052 181.852 1.00 208.44 46 PRO B O 1
ATOM 328 N N . GLN A 1 47 ? 161.454 215.244 180.933 1.00 208.91 47 GLN B N 1
ATOM 329 C CA . GLN A 1 47 ? 161.559 216.217 182.002 1.00 208.91 47 GLN B CA 1
ATOM 330 C C . GLN A 1 47 ? 160.945 217.534 181.572 1.00 208.91 47 GLN B C 1
ATOM 331 O O . GLN A 1 47 ? 161.047 217.918 180.401 1.00 208.91 47 GLN B O 1
ATOM 337 N N . SER A 1 48 ? 160.233 218.164 182.509 1.00 206.17 48 SER B N 1
ATOM 338 C CA . SER A 1 48 ? 159.604 219.459 182.290 1.00 206.17 48 SER B CA 1
ATOM 339 C C . SER A 1 48 ? 160.619 220.489 181.814 1.00 206.17 48 SER B C 1
ATOM 340 O O . SER A 1 48 ? 161.757 220.531 182.286 1.00 206.17 48 SER B O 1
ATOM 343 N N . LEU A 1 49 ? 160.197 221.322 180.877 1.00 207.63 49 LEU B N 1
ATOM 344 C CA . LEU A 1 49 ? 161.059 222.380 180.385 1.00 207.63 49 LEU B CA 1
ATOM 345 C C . LEU A 1 49 ? 161.053 223.493 181.421 1.00 207.63 49 LEU B C 1
ATOM 346 O O . LEU A 1 49 ? 159.988 223.972 181.820 1.00 207.63 49 LEU B O 1
ATOM 351 N N . THR A 1 50 ? 162.240 223.897 181.868 1.00 207.38 50 THR B N 1
ATOM 352 C CA . THR A 1 50 ? 162.312 224.972 182.846 1.00 207.38 50 THR B CA 1
ATOM 353 C C . THR A 1 50 ? 162.050 226.353 182.257 1.00 207.38 50 THR B C 1
ATOM 354 O O . THR A 1 50 ? 160.913 226.832 182.302 1.00 207.38 50 THR B O 1
ATOM 358 N N . LYS A 1 51 ? 163.065 226.975 181.660 1.00 201.70 51 LYS B N 1
ATOM 359 C CA . LYS A 1 51 ? 162.923 228.304 181.080 1.00 201.70 51 LYS B CA 1
ATOM 360 C C . LYS A 1 51 ? 163.853 228.403 179.887 1.00 201.70 51 LYS B C 1
ATOM 361 O O . LYS A 1 51 ? 164.935 227.809 179.879 1.00 201.70 51 LYS B O 1
ATOM 367 N N . TRP A 1 52 ? 163.433 229.155 178.882 1.00 230.13 52 TRP B N 1
ATOM 368 C CA . TRP A 1 52 ? 164.335 229.548 177.812 1.00 230.13 52 TRP B CA 1
ATOM 369 C C . TRP A 1 52 ? 164.834 230.976 177.992 1.00 230.13 52 TRP B C 1
ATOM 370 O O . TRP A 1 52 ? 164.288 231.783 178.747 1.00 230.13 52 TRP B O 1
ATOM 381 N N . SER A 1 53 ? 165.894 231.252 177.257 1.00 239.76 53 SER B N 1
ATOM 382 C CA . SER A 1 53 ? 166.647 232.490 177.168 1.00 239.76 53 SER B CA 1
ATOM 383 C C . SER A 1 53 ? 165.903 233.294 176.115 1.00 239.76 53 SER B C 1
ATOM 384 O O . SER A 1 53 ? 165.468 232.710 175.119 1.00 239.76 53 SER B O 1
ATOM 387 N N . ASP A 1 54 ? 165.930 234.637 176.256 1.00 243.13 54 ASP B N 1
ATOM 388 C CA . ASP A 1 54 ? 165.291 235.691 175.442 1.00 243.13 54 ASP B CA 1
ATOM 389 C C . ASP A 1 54 ? 164.232 235.285 174.411 1.00 243.13 54 ASP B C 1
ATOM 390 O O . ASP A 1 54 ? 163.403 234.422 174.718 1.00 243.13 54 ASP B O 1
ATOM 395 N N . ILE A 1 55 ? 164.055 235.994 173.304 1.00 218.22 55 ILE B N 1
ATOM 396 C CA . ILE A 1 55 ? 163.010 235.566 172.383 1.00 218.22 55 ILE B CA 1
ATOM 397 C C . ILE A 1 55 ? 163.619 234.714 171.286 1.00 218.22 55 ILE B C 1
ATOM 398 O O . ILE A 1 55 ? 164.490 235.147 170.522 1.00 218.22 55 ILE B O 1
ATOM 403 N N . TRP A 1 56 ? 163.108 233.485 171.252 1.00 208.70 56 TRP B N 1
ATOM 404 C CA . TRP A 1 56 ? 163.377 232.451 170.268 1.00 208.70 56 TRP B CA 1
ATOM 405 C C . TRP A 1 56 ? 162.613 232.739 168.983 1.00 208.70 56 TRP B C 1
ATOM 406 O O . TRP A 1 56 ? 161.395 232.943 169.011 1.00 208.70 56 TRP B O 1
ATOM 417 N N . ASN A 1 57 ? 163.319 232.750 167.859 1.00 229.87 57 ASN B N 1
ATOM 418 C CA . ASN A 1 57 ? 162.696 233.059 166.575 1.00 229.87 57 ASN B CA 1
ATOM 419 C C . ASN A 1 57 ? 162.221 231.739 165.983 1.00 229.87 57 ASN B C 1
ATOM 420 O O . ASN A 1 57 ? 162.985 231.014 165.341 1.00 229.87 57 ASN B O 1
ATOM 425 N N . ALA A 1 58 ? 160.942 231.432 166.209 1.00 219.60 58 ALA B N 1
ATOM 426 C CA . ALA A 1 58 ? 160.303 230.217 165.700 1.00 219.60 58 ALA B CA 1
ATOM 427 C C . ALA A 1 58 ? 159.786 230.468 164.283 1.00 219.60 58 ALA B C 1
ATOM 428 O O . ALA A 1 58 ? 158.590 230.606 164.019 1.00 219.60 58 ALA B O 1
ATOM 430 N N . THR A 1 59 ? 160.748 230.522 163.360 1.00 227.87 59 THR B N 1
ATOM 431 C CA . THR A 1 59 ? 160.507 230.822 161.954 1.00 227.87 59 THR B CA 1
ATOM 432 C C . THR A 1 59 ? 161.096 229.765 161.026 1.00 227.87 59 THR B C 1
ATOM 433 O O . THR A 1 59 ? 161.202 230.013 159.820 1.00 227.87 59 THR B O 1
ATOM 437 N N . LYS A 1 60 ? 161.488 228.604 161.548 1.00 207.93 60 LYS B N 1
ATOM 438 C CA . LYS A 1 60 ? 161.923 227.504 160.700 1.00 207.93 60 LYS B CA 1
ATOM 439 C C . LYS A 1 60 ? 161.668 226.181 161.406 1.00 207.93 60 LYS B C 1
ATOM 440 O O . LYS A 1 60 ? 161.615 226.116 162.639 1.00 207.93 60 LYS B O 1
ATOM 446 N N . TYR A 1 61 ? 161.427 225.145 160.599 1.00 213.86 61 TYR B N 1
ATOM 447 C CA . TYR A 1 61 ? 161.221 223.806 161.132 1.00 213.86 61 TYR B CA 1
ATOM 448 C C . TYR A 1 61 ? 162.471 223.315 161.843 1.00 213.86 61 TYR B C 1
ATOM 449 O O . TYR A 1 61 ? 163.600 223.654 161.478 1.00 213.86 61 TYR B O 1
ATOM 458 N N . ALA A 1 62 ? 162.264 222.503 162.867 1.00 209.37 62 ALA B N 1
ATOM 459 C CA . ALA A 1 62 ? 163.385 222.001 163.632 1.00 209.37 62 ALA B CA 1
ATOM 460 C C . ALA A 1 62 ? 163.928 220.732 162.990 1.00 209.37 62 ALA B C 1
ATOM 461 O O . ALA A 1 62 ? 163.450 220.271 161.950 1.00 209.37 62 ALA B O 1
ATOM 463 N N . ASN A 1 63 ? 164.994 220.217 163.594 1.00 217.02 63 ASN B N 1
ATOM 464 C CA . ASN A 1 63 ? 165.567 218.930 163.230 1.00 217.02 63 ASN B CA 1
ATOM 465 C C . ASN A 1 63 ? 164.510 217.846 163.371 1.00 217.02 63 ASN B C 1
ATOM 466 O O . ASN A 1 63 ? 163.709 217.870 164.309 1.00 217.02 63 ASN B O 1
ATOM 471 N N . SER A 1 64 ? 164.498 216.889 162.450 1.00 260.97 64 SER B N 1
ATOM 472 C CA . SER A 1 64 ? 163.625 215.768 162.745 1.00 260.97 64 SER B CA 1
ATOM 473 C C . SER A 1 64 ? 164.327 214.795 163.679 1.00 260.97 64 SER B C 1
ATOM 474 O O . SER A 1 64 ? 165.553 214.780 163.800 1.00 260.97 64 SER B O 1
ATOM 477 N N . CYS A 1 65 ? 163.522 214.020 164.393 1.00 281.53 65 CYS B N 1
ATOM 478 C CA . CYS A 1 65 ? 164.065 213.065 165.339 1.00 281.53 65 CYS B CA 1
ATOM 479 C C . CYS A 1 65 ? 164.662 211.881 164.593 1.00 281.53 65 CYS B C 1
ATOM 480 O O . CYS A 1 65 ? 164.261 211.573 163.466 1.00 281.53 65 CYS B O 1
ATOM 483 N N . CYS A 1 66 ? 165.680 211.273 165.209 1.00 289.59 66 CYS B N 1
ATOM 484 C CA . CYS A 1 66 ? 166.387 210.131 164.631 1.00 289.59 66 CYS B CA 1
ATOM 485 C C . CYS A 1 66 ? 165.452 208.982 164.267 1.00 289.59 66 CYS B C 1
ATOM 486 O O . CYS A 1 66 ? 164.607 208.572 165.066 1.00 289.59 66 CYS B O 1
ATOM 489 N N . GLN A 1 67 ? 165.625 208.472 163.049 1.00 282.56 67 GLN B N 1
ATOM 490 C CA . GLN A 1 67 ? 164.815 207.405 162.476 1.00 282.56 67 GLN B CA 1
ATOM 491 C C . GLN A 1 67 ? 165.536 206.869 161.247 1.00 282.56 67 GLN B C 1
ATOM 492 O O . GLN A 1 67 ? 166.372 207.558 160.654 1.00 282.56 67 GLN B O 1
ATOM 498 N N . ASN A 1 68 ? 165.201 205.642 160.862 1.00 285.25 68 ASN B N 1
ATOM 499 C CA . ASN A 1 68 ? 165.659 205.157 159.570 1.00 285.25 68 ASN B CA 1
ATOM 500 C C . ASN A 1 68 ? 164.821 205.788 158.462 1.00 285.25 68 ASN B C 1
ATOM 501 O O . ASN A 1 68 ? 163.697 206.248 158.682 1.00 285.25 68 ASN B O 1
ATOM 506 N N . ILE A 1 69 ? 165.383 205.818 157.261 1.00 295.54 69 ILE B N 1
ATOM 507 C CA . ILE A 1 69 ? 164.774 206.510 156.133 1.00 295.54 69 ILE B CA 1
ATOM 508 C C . ILE A 1 69 ? 164.345 205.476 155.103 1.00 295.54 69 ILE B C 1
ATOM 509 O O . ILE A 1 69 ? 165.058 204.492 154.871 1.00 295.54 69 ILE B O 1
ATOM 514 N N . ASP A 1 70 ? 163.181 205.689 154.486 1.00 311.67 70 ASP B N 1
ATOM 515 C CA . ASP A 1 70 ? 162.770 204.832 153.382 1.00 311.67 70 ASP B CA 1
ATOM 516 C C . ASP A 1 70 ? 163.596 205.214 152.163 1.00 311.67 70 ASP B C 1
ATOM 517 O O . ASP A 1 70 ? 163.558 206.362 151.708 1.00 311.67 70 ASP B O 1
ATOM 522 N N . GLN A 1 71 ? 164.332 204.242 151.633 1.00 327.26 71 GLN B N 1
ATOM 523 C CA . GLN A 1 71 ? 165.228 204.451 150.504 1.00 327.26 71 GLN B CA 1
ATOM 524 C C . GLN A 1 71 ? 165.007 203.380 149.446 1.00 327.26 71 GLN B C 1
ATOM 525 O O . GLN A 1 71 ? 165.870 203.176 148.587 1.00 327.26 71 GLN B O 1
ATOM 531 N N . SER A 1 72 ? 163.868 202.688 149.507 1.00 334.44 72 SER B N 1
ATOM 532 C CA . SER A 1 72 ? 163.568 201.619 148.564 1.00 334.44 72 SER B CA 1
ATOM 533 C C . SER A 1 72 ? 163.372 202.114 147.138 1.00 334.44 72 SER B C 1
ATOM 534 O O . SER A 1 72 ? 163.581 201.342 146.197 1.00 334.44 72 SER B O 1
ATOM 537 N N . PHE A 1 73 ? 162.988 203.374 146.950 1.00 321.65 73 PHE B N 1
ATOM 538 C CA . PHE A 1 73 ? 162.728 203.924 145.618 1.00 321.65 73 PHE B CA 1
ATOM 539 C C . PHE A 1 73 ? 163.355 205.305 145.526 1.00 321.65 73 PHE B C 1
ATOM 540 O O . PHE A 1 73 ? 162.699 206.322 145.788 1.00 321.65 73 PHE B O 1
ATOM 548 N N . PRO A 1 74 ? 164.656 205.370 145.220 1.00 339.11 74 PRO B N 1
ATOM 549 C CA . PRO A 1 74 ? 165.367 206.659 145.139 1.00 339.11 74 PRO B CA 1
ATOM 550 C C . PRO A 1 74 ? 164.798 207.561 144.052 1.00 339.11 74 PRO B C 1
ATOM 551 O O . PRO A 1 74 ? 164.714 207.179 142.884 1.00 339.11 74 PRO B O 1
ATOM 555 N N . GLY A 1 75 ? 164.383 208.759 144.453 1.00 327.61 75 GLY B N 1
ATOM 556 C CA . GLY A 1 75 ? 163.888 209.752 143.528 1.00 327.61 75 GLY B CA 1
ATOM 557 C C . GLY A 1 75 ? 162.409 209.659 143.245 1.00 327.61 75 GLY B C 1
ATOM 558 O O . GLY A 1 75 ? 161.863 210.546 142.578 1.00 327.61 75 GLY B O 1
ATOM 559 N N . PHE A 1 76 ? 161.744 208.623 143.738 1.00 305.84 76 PHE B N 1
ATOM 560 C CA . PHE A 1 76 ? 160.317 208.444 143.519 1.00 305.84 76 PHE B CA 1
ATOM 561 C C . PHE A 1 76 ? 159.564 209.252 144.569 1.00 305.84 76 PHE B C 1
ATOM 562 O O . PHE A 1 76 ? 159.747 209.035 145.771 1.00 305.84 76 PHE B O 1
ATOM 570 N N . HIS A 1 77 ? 158.735 210.194 144.104 1.00 320.07 77 HIS B N 1
ATOM 571 C CA . HIS A 1 77 ? 158.004 211.098 144.992 1.00 320.07 77 HIS B CA 1
ATOM 572 C C . HIS A 1 77 ? 157.038 210.364 145.911 1.00 320.07 77 HIS B C 1
ATOM 573 O O . HIS A 1 77 ? 156.802 210.829 147.029 1.00 320.07 77 HIS B O 1
ATOM 580 N N . GLY A 1 78 ? 156.451 209.255 145.442 1.00 321.35 78 GLY B N 1
ATOM 581 C CA . GLY A 1 78 ? 155.507 208.487 146.251 1.00 321.35 78 GLY B CA 1
ATOM 582 C C . GLY A 1 78 ? 156.061 208.028 147.591 1.00 321.35 78 GLY B C 1
ATOM 583 O O . GLY A 1 78 ? 155.369 208.081 148.609 1.00 321.35 78 GLY B O 1
ATOM 584 N N . SER A 1 79 ? 157.314 207.575 147.612 1.00 313.26 79 SER B N 1
ATOM 585 C CA . SER A 1 79 ? 157.904 207.130 148.867 1.00 313.26 79 SER B CA 1
ATOM 586 C C . SER A 1 79 ? 158.648 208.250 149.580 1.00 313.26 79 SER B C 1
ATOM 587 O O . SER A 1 79 ? 158.582 208.352 150.809 1.00 313.26 79 SER B O 1
ATOM 590 N N . GLU A 1 80 ? 159.351 209.097 148.829 1.00 311.81 80 GLU B N 1
ATOM 591 C CA . GLU A 1 80 ? 160.200 210.117 149.430 1.00 311.81 80 GLU B CA 1
ATOM 592 C C . GLU A 1 80 ? 159.428 211.265 150.062 1.00 311.81 80 GLU B C 1
ATOM 593 O O . GLU A 1 80 ? 160.026 212.029 150.829 1.00 311.81 80 GLU B O 1
ATOM 599 N N . MET A 1 81 ? 158.133 211.413 149.774 1.00 311.86 81 MET B N 1
ATOM 600 C CA . MET A 1 81 ? 157.397 212.533 150.348 1.00 311.86 81 MET B CA 1
ATOM 601 C C . MET A 1 81 ? 157.103 212.333 151.825 1.00 311.86 81 MET B C 1
ATOM 602 O O . MET A 1 81 ? 156.748 213.300 152.507 1.00 311.86 81 MET B O 1
ATOM 607 N N . TRP A 1 82 ? 157.233 211.109 152.337 1.00 294.38 82 TRP B N 1
ATOM 608 C CA . TRP A 1 82 ? 157.043 210.890 153.757 1.00 294.38 82 TRP B CA 1
ATOM 609 C C . TRP A 1 82 ? 158.346 210.844 154.540 1.00 294.38 82 TRP B C 1
ATOM 610 O O . TRP A 1 82 ? 158.305 210.907 155.773 1.00 294.38 82 TRP B O 1
ATOM 621 N N . ASN A 1 83 ? 159.487 210.718 153.868 1.00 293.92 83 ASN B N 1
ATOM 622 C CA . ASN A 1 83 ? 160.760 210.776 154.569 1.00 293.92 83 ASN B CA 1
ATOM 623 C C . ASN A 1 83 ? 161.039 212.175 155.109 1.00 293.92 83 ASN B C 1
ATOM 624 O O . ASN A 1 83 ? 160.649 213.168 154.486 1.00 293.92 83 ASN B O 1
ATOM 629 N N . PRO A 1 84 ? 161.675 212.279 156.280 1.00 276.68 84 PRO B N 1
ATOM 630 C CA . PRO A 1 84 ? 162.017 213.593 156.834 1.00 276.68 84 PRO B CA 1
ATOM 631 C C . PRO A 1 84 ? 163.006 214.341 155.952 1.00 276.68 84 PRO B C 1
ATOM 632 O O . PRO A 1 84 ? 163.857 213.746 155.286 1.00 276.68 84 PRO B O 1
ATOM 636 N N . ASN A 1 85 ? 162.877 215.663 155.943 1.00 248.31 85 ASN B N 1
ATOM 637 C CA . ASN A 1 85 ? 163.617 216.513 155.021 1.00 248.31 85 ASN B CA 1
ATOM 638 C C . ASN A 1 85 ? 164.538 217.469 155.771 1.00 248.31 85 ASN B C 1
ATOM 639 O O . ASN A 1 85 ? 165.003 218.457 155.194 1.00 248.31 85 ASN B O 1
ATOM 644 N N . THR A 1 86 ? 164.817 217.189 157.049 1.00 270.71 86 THR B N 1
ATOM 645 C CA . THR A 1 86 ? 165.836 217.891 157.825 1.00 270.71 86 THR B CA 1
ATOM 646 C C . THR A 1 86 ? 166.714 216.886 158.563 1.00 270.71 86 THR B C 1
ATOM 647 O O . THR A 1 86 ? 166.463 215.678 158.558 1.00 270.71 86 THR B O 1
ATOM 651 N N . ASP A 1 87 ? 167.786 217.420 159.155 1.00 274.60 87 ASP B N 1
ATOM 652 C CA . ASP A 1 87 ? 168.743 216.658 159.952 1.00 274.60 87 ASP B CA 1
ATOM 653 C C . ASP A 1 87 ? 168.118 215.884 161.108 1.00 274.60 87 ASP B C 1
ATOM 654 O O . ASP A 1 87 ? 167.148 216.311 161.740 1.00 274.60 87 ASP B O 1
ATOM 659 N N . LEU A 1 88 ? 168.716 214.726 161.366 1.00 271.27 88 LEU B N 1
ATOM 660 C CA . LEU A 1 88 ? 168.361 213.825 162.451 1.00 271.27 88 LEU B CA 1
ATOM 661 C C . LEU A 1 88 ? 169.154 214.144 163.714 1.00 271.27 88 LEU B C 1
ATOM 662 O O . LEU A 1 88 ? 170.346 214.458 163.642 1.00 271.27 88 LEU B O 1
ATOM 667 N N . SER A 1 89 ? 168.490 214.062 164.869 1.00 263.06 89 SER B N 1
ATOM 668 C CA . SER A 1 89 ? 169.142 214.379 166.133 1.00 263.06 89 SER B CA 1
ATOM 669 C C . SER A 1 89 ? 168.309 213.840 167.285 1.00 263.06 89 SER B C 1
ATOM 670 O O . SER A 1 89 ? 167.092 213.681 167.174 1.00 263.06 89 SER B O 1
ATOM 673 N N . GLU A 1 90 ? 168.998 213.577 168.400 1.00 249.90 90 GLU B N 1
ATOM 674 C CA . GLU A 1 90 ? 168.363 213.157 169.644 1.00 249.90 90 GLU B CA 1
ATOM 675 C C . GLU A 1 90 ? 167.643 214.295 170.356 1.00 249.90 90 GLU B C 1
ATOM 676 O O . GLU A 1 90 ? 166.726 214.042 171.143 1.00 249.90 90 GLU B O 1
ATOM 682 N N . ASP A 1 91 ? 168.047 215.532 170.097 1.00 248.33 91 ASP B N 1
ATOM 683 C CA . ASP A 1 91 ? 167.447 216.732 170.675 1.00 248.33 91 ASP B CA 1
ATOM 684 C C . ASP A 1 91 ? 166.310 217.088 169.727 1.00 248.33 91 ASP B C 1
ATOM 685 O O . ASP A 1 91 ? 166.481 217.860 168.782 1.00 248.33 91 ASP B O 1
ATOM 690 N N . CYS A 1 92 ? 165.132 216.519 169.978 1.00 261.30 92 CYS B N 1
ATOM 691 C CA . CYS A 1 92 ? 164.074 216.561 168.980 1.00 261.30 92 CYS B CA 1
ATOM 692 C C . CYS A 1 92 ? 162.690 216.827 169.561 1.00 261.30 92 CYS B C 1
ATOM 693 O O . CYS A 1 92 ? 161.703 216.773 168.819 1.00 261.30 92 CYS B O 1
ATOM 696 N N . LEU A 1 93 ? 162.578 217.120 170.853 1.00 227.99 93 LEU B N 1
ATOM 697 C CA . LEU A 1 93 ? 161.278 217.330 171.485 1.00 227.99 93 LEU B CA 1
ATOM 698 C C . LEU A 1 93 ? 160.831 218.775 171.268 1.00 227.99 93 LEU B C 1
ATOM 699 O O . LEU A 1 93 ? 160.964 219.644 172.133 1.00 227.99 93 LEU B O 1
ATOM 704 N N . TYR A 1 94 ? 160.278 219.034 170.082 1.00 224.88 94 TYR B N 1
ATOM 705 C CA . TYR A 1 94 ? 159.845 220.373 169.708 1.00 224.88 94 TYR B CA 1
ATOM 706 C C . TYR A 1 94 ? 158.442 220.315 169.108 1.00 224.88 94 TYR B C 1
ATOM 707 O O . TYR A 1 94 ? 158.012 219.270 168.613 1.00 224.88 94 TYR B O 1
ATOM 716 N N . LEU A 1 95 ? 157.700 221.432 169.171 1.00 214.54 95 LEU B N 1
ATOM 717 C CA . LEU A 1 95 ? 156.410 221.461 168.490 1.00 214.54 95 LEU B CA 1
ATOM 718 C C . LEU A 1 95 ? 156.267 222.706 167.621 1.00 214.54 95 LEU B C 1
ATOM 719 O O . LEU A 1 95 ? 157.010 223.683 167.748 1.00 214.54 95 LEU B O 1
ATOM 724 N N . ASN A 1 96 ? 155.273 222.645 166.731 1.00 211.42 96 ASN B N 1
ATOM 725 C CA . ASN A 1 96 ? 154.913 223.698 165.793 1.00 211.42 96 ASN B CA 1
ATOM 726 C C . ASN A 1 96 ? 153.449 224.055 166.004 1.00 211.42 96 ASN B C 1
ATOM 727 O O . ASN A 1 96 ? 152.607 223.174 166.212 1.00 211.42 96 ASN B O 1
ATOM 732 N N . VAL A 1 97 ? 153.150 225.344 165.946 1.00 205.02 97 VAL B N 1
ATOM 733 C CA . VAL A 1 97 ? 151.798 225.859 166.118 1.00 205.02 97 VAL B CA 1
ATOM 734 C C . VAL A 1 97 ? 151.447 226.819 164.975 1.00 205.02 97 VAL B C 1
ATOM 735 O O . VAL A 1 97 ? 152.216 227.737 164.671 1.00 205.02 97 VAL B O 1
ATOM 739 N N . TRP A 1 98 ? 150.315 226.580 164.312 1.00 215.91 98 TRP B N 1
ATOM 740 C CA . TRP A 1 98 ? 149.794 227.481 163.292 1.00 215.91 98 TRP B CA 1
ATOM 741 C C . TRP A 1 98 ? 148.500 228.092 163.809 1.00 215.91 98 TRP B C 1
ATOM 742 O O . TRP A 1 98 ? 147.586 227.367 164.235 1.00 215.91 98 TRP B O 1
ATOM 753 N N . ILE A 1 99 ? 148.433 229.425 163.772 1.00 204.95 99 ILE B N 1
ATOM 754 C CA . ILE A 1 99 ? 147.299 230.178 164.302 1.00 204.95 99 ILE B CA 1
ATOM 755 C C . ILE A 1 99 ? 146.735 231.045 163.184 1.00 204.95 99 ILE B C 1
ATOM 756 O O . ILE A 1 99 ? 147.512 231.670 162.454 1.00 204.95 99 ILE B O 1
ATOM 761 N N . PRO A 1 100 ? 145.416 231.141 163.028 1.00 214.32 100 PRO B N 1
ATOM 762 C CA . PRO A 1 100 ? 144.846 232.048 162.024 1.00 214.32 100 PRO B CA 1
ATOM 763 C C . PRO A 1 100 ? 145.136 233.501 162.365 1.00 214.32 100 PRO B C 1
ATOM 764 O O . PRO A 1 100 ? 145.294 233.863 163.534 1.00 214.32 100 PRO B O 1
ATOM 768 N N . ALA A 1 101 ? 145.208 234.342 161.339 1.00 228.56 101 ALA B N 1
ATOM 769 C CA . ALA A 1 101 ? 145.274 235.743 161.677 1.00 228.56 101 ALA B CA 1
ATOM 770 C C . ALA A 1 101 ? 144.071 236.464 161.079 1.00 228.56 101 ALA B C 1
ATOM 771 O O . ALA A 1 101 ? 143.719 236.213 159.922 1.00 228.56 101 ALA B O 1
ATOM 773 N N . PRO A 1 102 ? 143.413 237.367 161.835 1.00 235.18 102 PRO B N 1
ATOM 774 C CA . PRO A 1 102 ? 143.697 237.784 163.219 1.00 235.18 102 PRO B CA 1
ATOM 775 C C . PRO A 1 102 ? 143.392 236.766 164.312 1.00 235.18 102 PRO B C 1
ATOM 776 O O . PRO A 1 102 ? 142.702 235.776 164.058 1.00 235.18 102 PRO B O 1
ATOM 780 N N . LYS A 1 103 ? 143.974 237.023 165.484 1.00 227.56 103 LYS B N 1
ATOM 781 C CA . LYS A 1 103 ? 143.964 236.074 166.589 1.00 227.56 103 LYS B CA 1
ATOM 782 C C . LYS A 1 103 ? 142.547 235.744 167.051 1.00 227.56 103 LYS B C 1
ATOM 783 O O . LYS A 1 103 ? 141.764 236.659 167.345 1.00 227.56 103 LYS B O 1
ATOM 789 N N . PRO A 1 104 ? 142.178 234.469 167.113 1.00 227.94 104 PRO B N 1
ATOM 790 C CA . PRO A 1 104 ? 140.879 234.094 167.673 1.00 227.94 104 PRO B CA 1
ATOM 791 C C . PRO A 1 104 ? 140.863 234.316 169.174 1.00 227.94 104 PRO B C 1
ATOM 792 O O . PRO A 1 104 ? 141.903 234.465 169.822 1.00 227.94 104 PRO B O 1
ATOM 796 N N . LYS A 1 105 ? 139.661 234.333 169.735 1.00 205.91 105 LYS B N 1
ATOM 797 C CA . LYS A 1 105 ? 139.552 234.612 171.157 1.00 205.91 105 LYS B CA 1
ATOM 798 C C . LYS A 1 105 ? 139.320 233.365 171.997 1.00 205.91 105 LYS B C 1
ATOM 799 O O . LYS A 1 105 ? 139.695 233.352 173.173 1.00 205.91 105 LYS B O 1
ATOM 805 N N . ASN A 1 106 ? 138.734 232.310 171.424 1.00 203.06 106 ASN B N 1
ATOM 806 C CA . ASN A 1 106 ? 138.415 231.122 172.206 1.00 203.06 106 ASN B CA 1
ATOM 807 C C . ASN A 1 106 ? 138.281 229.941 171.251 1.00 203.06 106 ASN B C 1
ATOM 808 O O . ASN A 1 106 ? 137.269 229.232 171.260 1.00 203.06 106 ASN B O 1
ATOM 813 N N . ALA A 1 107 ? 139.303 229.731 170.424 1.00 215.43 107 ALA B N 1
ATOM 814 C CA . ALA A 1 107 ? 139.265 228.746 169.348 1.00 215.43 107 ALA B CA 1
ATOM 815 C C . ALA A 1 107 ? 139.431 227.295 169.797 1.00 215.43 107 ALA B C 1
ATOM 816 O O . ALA A 1 107 ? 140.070 226.996 170.810 1.00 215.43 107 ALA B O 1
ATOM 818 N N . THR A 1 108 ? 138.822 226.397 169.024 1.00 191.09 108 THR B N 1
ATOM 819 C CA . THR A 1 108 ? 139.004 224.958 169.172 1.00 191.09 108 THR B CA 1
ATOM 820 C C . THR A 1 108 ? 140.361 224.570 168.585 1.00 191.09 108 THR B C 1
ATOM 821 O O . THR A 1 108 ? 140.748 225.059 167.522 1.00 191.09 108 THR B O 1
ATOM 825 N N . VAL A 1 109 ? 141.087 223.694 169.271 1.00 176.52 109 VAL B N 1
ATOM 826 C CA . VAL A 1 109 ? 142.442 223.311 168.882 1.00 176.52 109 VAL B CA 1
ATOM 827 C C . VAL A 1 109 ? 142.436 221.894 168.314 1.00 176.52 109 VAL B C 1
ATOM 828 O O . VAL A 1 109 ? 141.774 220.995 168.852 1.00 176.52 109 VAL B O 1
ATOM 832 N N . LEU A 1 110 ? 143.099 221.726 167.167 1.00 192.46 110 LEU B N 1
ATOM 833 C CA . LEU A 1 110 ? 143.365 220.415 166.586 1.00 192.46 110 LEU B CA 1
ATOM 834 C C . LEU A 1 110 ? 144.834 220.072 166.781 1.00 192.46 110 LEU B C 1
ATOM 835 O O . LEU A 1 110 ? 145.721 220.846 166.396 1.00 192.46 110 LEU B O 1
ATOM 840 N N . ILE A 1 111 ? 145.084 218.923 167.403 1.00 188.72 111 ILE B N 1
ATOM 841 C CA . ILE A 1 111 ? 146.434 218.419 167.638 1.00 188.72 111 ILE B CA 1
ATOM 842 C C . ILE A 1 111 ? 146.749 217.233 166.746 1.00 188.72 111 ILE B C 1
ATOM 843 O O . ILE A 1 111 ? 146.151 216.162 166.897 1.00 188.72 111 ILE B O 1
ATOM 848 N N . TRP A 1 112 ? 147.749 217.393 165.891 1.00 197.74 112 TRP B N 1
ATOM 849 C CA . TRP A 1 112 ? 148.124 216.358 164.941 1.00 197.74 112 TRP B CA 1
ATOM 850 C C . TRP A 1 112 ? 149.202 215.462 165.516 1.00 197.74 112 TRP B C 1
ATOM 851 O O . TRP A 1 112 ? 150.196 215.942 166.071 1.00 197.74 112 TRP B O 1
ATOM 862 N N . ILE A 1 113 ? 148.995 214.159 165.371 1.00 194.27 113 ILE B N 1
ATOM 863 C CA . ILE A 1 113 ? 149.958 213.147 165.774 1.00 194.27 113 ILE B CA 1
ATOM 864 C C . ILE A 1 113 ? 150.329 212.356 164.534 1.00 194.27 113 ILE B C 1
ATOM 865 O O . ILE A 1 113 ? 149.471 211.665 163.971 1.00 194.27 113 ILE B O 1
ATOM 870 N N . TYR A 1 114 ? 151.562 212.518 164.053 1.00 224.93 114 TYR B N 1
ATOM 871 C CA . TYR A 1 114 ? 151.966 211.804 162.849 1.00 224.93 114 TYR B CA 1
ATOM 872 C C . TYR A 1 114 ? 151.971 210.297 163.087 1.00 224.93 114 TYR B C 1
ATOM 873 O O . TYR A 1 114 ? 152.041 209.814 164.220 1.00 224.93 114 TYR B O 1
ATOM 882 N N . GLY A 1 115 ? 151.922 209.552 161.986 1.00 233.52 115 GLY B N 1
ATOM 883 C CA . GLY A 1 115 ? 152.102 208.129 161.999 1.00 233.52 115 GLY B CA 1
ATOM 884 C C . GLY A 1 115 ? 153.425 207.703 161.401 1.00 233.52 115 GLY B C 1
ATOM 885 O O . GLY A 1 115 ? 154.379 208.486 161.292 1.00 233.52 115 GLY B O 1
ATOM 886 N N . GLY A 1 116 ? 153.492 206.429 161.029 1.00 255.92 116 GLY B N 1
ATOM 887 C CA . GLY A 1 116 ? 154.721 205.812 160.589 1.00 255.92 116 GLY B CA 1
ATOM 888 C C . GLY A 1 116 ? 155.022 204.546 161.353 1.00 255.92 116 GLY B C 1
ATOM 889 O O . GLY A 1 116 ? 156.188 204.157 161.466 1.00 255.92 116 GLY B O 1
ATOM 890 N N . GLY A 1 117 ? 153.968 203.876 161.825 1.00 252.57 117 GLY B N 1
ATOM 891 C CA . GLY A 1 117 ? 154.093 202.581 162.475 1.00 252.57 117 GLY B CA 1
ATOM 892 C C . GLY A 1 117 ? 154.988 202.583 163.692 1.00 252.57 117 GLY B C 1
ATOM 893 O O . GLY A 1 117 ? 155.689 201.594 163.932 1.00 252.57 117 GLY B O 1
ATOM 894 N N . PHE A 1 118 ? 155.058 203.717 164.410 1.00 253.96 118 PHE B N 1
ATOM 895 C CA . PHE A 1 118 ? 155.882 203.937 165.603 1.00 253.96 118 PHE B CA 1
ATOM 896 C C . PHE A 1 118 ? 157.386 203.836 165.356 1.00 253.96 118 PHE B C 1
ATOM 897 O O . PHE A 1 118 ? 158.169 203.931 166.306 1.00 253.96 118 PHE B O 1
ATOM 905 N N . GLN A 1 119 ? 157.821 203.638 164.108 1.00 251.51 119 GLN B N 1
ATOM 906 C CA . GLN A 1 119 ? 159.245 203.576 163.833 1.00 251.51 119 GLN B CA 1
ATOM 907 C C . GLN A 1 119 ? 159.767 204.806 163.103 1.00 251.51 119 GLN B C 1
ATOM 908 O O . GLN A 1 119 ? 160.963 205.096 163.197 1.00 251.51 119 GLN B O 1
ATOM 914 N N . THR A 1 120 ? 158.904 205.541 162.404 1.00 263.06 120 THR B N 1
ATOM 915 C CA . THR A 1 120 ? 159.327 206.616 161.519 1.00 263.06 120 THR B CA 1
ATOM 916 C C . THR A 1 120 ? 158.303 207.742 161.578 1.00 263.06 120 THR B C 1
ATOM 917 O O . THR A 1 120 ? 157.305 207.667 162.304 1.00 263.06 120 THR B O 1
ATOM 921 N N . GLY A 1 121 ? 158.553 208.788 160.805 1.00 261.31 121 GLY B N 1
ATOM 922 C CA . GLY A 1 121 ? 157.666 209.926 160.699 1.00 261.31 121 GLY B CA 1
ATOM 923 C C . GLY A 1 121 ? 158.276 211.183 161.300 1.00 261.31 121 GLY B C 1
ATOM 924 O O . GLY A 1 121 ? 159.243 211.141 162.067 1.00 261.31 121 GLY B O 1
ATOM 925 N N . THR A 1 122 ? 157.661 212.319 160.963 1.00 254.05 122 THR B N 1
ATOM 926 C CA . THR A 1 122 ? 158.084 213.648 161.401 1.00 254.05 122 THR B CA 1
ATOM 927 C C . THR A 1 122 ? 156.983 214.654 161.093 1.00 254.05 122 THR B C 1
ATOM 928 O O . THR A 1 122 ? 156.192 214.465 160.162 1.00 254.05 122 THR B O 1
ATOM 932 N N . SER A 1 123 ? 156.913 215.705 161.931 1.00 243.81 123 SER B N 1
ATOM 933 C CA . SER A 1 123 ? 155.821 216.669 161.840 1.00 243.81 123 SER B CA 1
ATOM 934 C C . SER A 1 123 ? 156.098 217.723 160.758 1.00 243.81 123 SER B C 1
ATOM 935 O O . SER A 1 123 ? 155.266 218.615 160.553 1.00 243.81 123 SER B O 1
ATOM 938 N N . SER A 1 124 ? 157.250 217.664 160.093 1.00 251.41 124 SER B N 1
ATOM 939 C CA . SER A 1 124 ? 157.702 218.714 159.197 1.00 251.41 124 SER B CA 1
ATOM 940 C C . SER A 1 124 ? 157.434 218.377 157.750 1.00 251.41 124 SER B C 1
ATOM 941 O O . SER A 1 124 ? 157.924 219.074 156.855 1.00 251.41 124 SER B O 1
ATOM 944 N N . LEU A 1 125 ? 156.697 217.302 157.506 1.00 252.18 125 LEU B N 1
ATOM 945 C CA . LEU A 1 125 ? 156.315 216.944 156.156 1.00 252.18 125 LEU B CA 1
ATOM 946 C C . LEU A 1 125 ? 155.372 217.993 155.583 1.00 252.18 125 LEU B C 1
ATOM 947 O O . LEU A 1 125 ? 154.629 218.652 156.318 1.00 252.18 125 LEU B O 1
ATOM 952 N N . HIS A 1 126 ? 155.454 218.173 154.259 1.00 273.84 126 HIS B N 1
ATOM 953 C CA . HIS A 1 126 ? 154.613 219.146 153.562 1.00 273.84 126 HIS B CA 1
ATOM 954 C C . HIS A 1 126 ? 153.147 218.803 153.728 1.00 273.84 126 HIS B C 1
ATOM 955 O O . HIS A 1 126 ? 152.293 219.687 153.875 1.00 273.84 126 HIS B O 1
ATOM 962 N N . VAL A 1 127 ? 152.846 217.511 153.709 1.00 266.26 127 VAL B N 1
ATOM 963 C CA . VAL A 1 127 ? 151.507 216.964 153.850 1.00 266.26 127 VAL B CA 1
ATOM 964 C C . VAL A 1 127 ? 150.968 217.133 155.278 1.00 266.26 127 VAL B C 1
ATOM 965 O O . VAL A 1 127 ? 149.792 216.859 155.545 1.00 266.26 127 VAL B O 1
ATOM 969 N N . TYR A 1 128 ? 151.784 217.656 156.200 1.00 246.48 128 TYR B N 1
ATOM 970 C CA . TYR A 1 128 ? 151.296 218.008 157.530 1.00 246.48 128 TYR B CA 1
ATOM 971 C C . TYR A 1 128 ? 151.365 219.502 157.800 1.00 246.48 128 TYR B C 1
ATOM 972 O O . TYR A 1 128 ? 151.389 219.911 158.965 1.00 246.48 128 TYR B O 1
ATOM 981 N N . ASP A 1 129 ? 151.462 220.318 156.759 1.00 236.70 129 ASP B N 1
ATOM 982 C CA . ASP A 1 129 ? 151.466 221.761 156.941 1.00 236.70 129 ASP B CA 1
ATOM 983 C C . ASP A 1 129 ? 150.065 222.161 157.397 1.00 236.70 129 ASP B C 1
ATOM 984 O O . ASP A 1 129 ? 149.087 221.928 156.680 1.00 236.70 129 ASP B O 1
ATOM 989 N N . GLY A 1 130 ? 149.959 222.767 158.567 1.00 217.28 130 GLY B N 1
ATOM 990 C CA . GLY A 1 130 ? 148.660 223.082 159.118 1.00 217.28 130 GLY B CA 1
ATOM 991 C C . GLY A 1 130 ? 148.137 224.456 158.787 1.00 217.28 130 GLY B C 1
ATOM 992 O O . GLY A 1 130 ? 147.118 224.872 159.349 1.00 217.28 130 GLY B O 1
ATOM 993 N N . LYS A 1 131 ? 148.810 225.176 157.892 1.00 227.55 131 LYS B N 1
ATOM 994 C CA . LYS A 1 131 ? 148.379 226.517 157.521 1.00 227.55 131 LYS B CA 1
ATOM 995 C C . LYS A 1 131 ? 147.022 226.520 156.823 1.00 227.55 131 LYS B C 1
ATOM 996 O O . LYS A 1 131 ? 146.252 227.476 156.974 1.00 227.55 131 LYS B O 1
ATOM 1002 N N . PHE A 1 132 ? 146.696 225.454 156.090 1.00 216.62 132 PHE B N 1
ATOM 1003 C CA . PHE A 1 132 ? 145.452 225.422 155.329 1.00 216.62 132 PHE B CA 1
ATOM 1004 C C . PHE A 1 132 ? 144.236 225.312 156.238 1.00 216.62 132 PHE B C 1
ATOM 1005 O O . PHE A 1 132 ? 143.245 226.030 156.052 1.00 216.62 132 PHE B O 1
ATOM 1013 N N . LEU A 1 133 ? 144.284 224.385 157.201 1.00 222.71 133 LEU B N 1
ATOM 1014 C CA . LEU A 1 133 ? 143.183 224.204 158.145 1.00 222.71 133 LEU B CA 1
ATOM 1015 C C . LEU A 1 133 ? 142.969 225.455 158.979 1.00 222.71 133 LEU B C 1
ATOM 1016 O O . LEU A 1 133 ? 141.828 225.832 159.275 1.00 222.71 133 LEU B O 1
ATOM 1021 N N . ALA A 1 134 ? 144.065 226.131 159.322 1.00 226.34 134 ALA B N 1
ATOM 1022 C CA . ALA A 1 134 ? 143.990 227.353 160.104 1.00 226.34 134 ALA B CA 1
ATOM 1023 C C . ALA A 1 134 ? 143.357 228.459 159.281 1.00 226.34 134 ALA B C 1
ATOM 1024 O O . ALA A 1 134 ? 142.594 229.271 159.810 1.00 226.34 134 ALA B O 1
ATOM 1026 N N . ARG A 1 135 ? 143.728 228.551 158.004 1.00 240.72 135 ARG B N 1
ATOM 1027 C CA . ARG A 1 135 ? 143.148 229.559 157.125 1.00 240.72 135 ARG B CA 1
ATOM 1028 C C . ARG A 1 135 ? 141.655 229.324 156.933 1.00 240.72 135 ARG B C 1
ATOM 1029 O O . ARG A 1 135 ? 140.845 230.249 157.064 1.00 240.72 135 ARG B O 1
ATOM 1037 N N . VAL A 1 136 ? 141.267 228.084 156.659 1.00 223.11 136 VAL B N 1
ATOM 1038 C CA . VAL A 1 136 ? 139.911 227.828 156.194 1.00 223.11 136 VAL B CA 1
ATOM 1039 C C . VAL A 1 136 ? 138.928 227.695 157.349 1.00 223.11 136 VAL B C 1
ATOM 1040 O O . VAL A 1 136 ? 137.814 228.221 157.282 1.00 223.11 136 VAL B O 1
ATOM 1044 N N . GLU A 1 137 ? 139.306 227.069 158.459 1.00 231.18 137 GLU B N 1
ATOM 1045 C CA . GLU A 1 137 ? 138.351 226.877 159.539 1.00 231.18 137 GLU B CA 1
ATOM 1046 C C . GLU A 1 137 ? 138.645 227.715 160.769 1.00 231.18 137 GLU B C 1
ATOM 1047 O O . GLU A 1 137 ? 138.060 227.454 161.823 1.00 231.18 137 GLU B O 1
ATOM 1053 N N . ARG A 1 138 ? 139.542 228.702 160.653 1.00 221.73 138 ARG B N 1
ATOM 1054 C CA . ARG A 1 138 ? 139.999 229.657 161.670 1.00 221.73 138 ARG B CA 1
ATOM 1055 C C . ARG A 1 138 ? 140.292 229.022 163.038 1.00 221.73 138 ARG B C 1
ATOM 1056 O O . ARG A 1 138 ? 140.192 229.670 164.085 1.00 221.73 138 ARG B O 1
ATOM 1064 N N . VAL A 1 139 ? 140.761 227.774 163.026 1.00 214.51 139 VAL B N 1
ATOM 1065 C CA . VAL A 1 139 ? 141.130 227.065 164.237 1.00 214.51 139 VAL B CA 1
ATOM 1066 C C . VAL A 1 139 ? 142.648 227.038 164.353 1.00 214.51 139 VAL B C 1
ATOM 1067 O O . VAL A 1 139 ? 143.379 227.192 163.372 1.00 214.51 139 VAL B O 1
ATOM 1071 N N . ILE A 1 140 ? 143.130 226.798 165.566 1.00 192.64 140 ILE B N 1
ATOM 1072 C CA . ILE A 1 140 ? 144.555 226.632 165.811 1.00 192.64 140 ILE B CA 1
ATOM 1073 C C . ILE A 1 140 ? 144.942 225.162 165.701 1.00 192.64 140 ILE B C 1
ATOM 1074 O O . ILE A 1 140 ? 144.233 224.274 166.202 1.00 192.64 140 ILE B O 1
ATOM 1079 N N . VAL A 1 141 ? 146.044 224.897 164.999 1.00 195.64 141 VAL B N 1
ATOM 1080 C CA . VAL A 1 141 ? 146.562 223.542 164.841 1.00 195.64 141 VAL B CA 1
ATOM 1081 C C . VAL A 1 141 ? 147.957 223.459 165.457 1.00 195.64 141 VAL B C 1
ATOM 1082 O O . VAL A 1 141 ? 148.805 224.328 165.224 1.00 195.64 141 VAL B O 1
ATOM 1086 N N . VAL A 1 142 ? 148.166 222.475 166.316 1.00 182.14 142 VAL B N 1
ATOM 1087 C CA . VAL A 1 142 ? 149.483 222.219 166.884 1.00 182.14 142 VAL B CA 1
ATOM 1088 C C . VAL A 1 142 ? 149.916 220.791 166.560 1.00 182.14 142 VAL B C 1
ATOM 1089 O O . VAL A 1 142 ? 149.100 219.863 166.598 1.00 182.14 142 VAL B O 1
ATOM 1093 N N . SER A 1 143 ? 151.197 220.619 166.227 1.00 190.36 143 SER B N 1
ATOM 1094 C CA . SER A 1 143 ? 151.798 219.301 166.083 1.00 190.36 143 SER B CA 1
ATOM 1095 C C . SER A 1 143 ? 153.173 219.279 166.726 1.00 190.36 143 SER B C 1
ATOM 1096 O O . SER A 1 143 ? 153.892 220.269 166.706 1.00 190.36 143 SER B O 1
ATOM 1099 N N . MET A 1 144 ? 153.564 218.123 167.242 1.00 196.46 144 MET B N 1
ATOM 1100 C CA . MET A 1 144 ? 154.834 217.988 167.935 1.00 196.46 144 MET B CA 1
ATOM 1101 C C . MET A 1 144 ? 155.609 216.804 167.387 1.00 196.46 144 MET B C 1
ATOM 1102 O O . MET A 1 144 ? 155.041 215.873 166.810 1.00 196.46 144 MET B O 1
ATOM 1107 N N . ASN A 1 145 ? 156.928 216.885 167.511 1.00 219.00 145 ASN B N 1
ATOM 1108 C CA . ASN A 1 145 ? 157.770 215.715 167.331 1.00 219.00 145 ASN B CA 1
ATOM 1109 C C . ASN A 1 145 ? 157.855 214.934 168.637 1.00 219.00 145 ASN B C 1
ATOM 1110 O O . ASN A 1 145 ? 158.047 215.509 169.711 1.00 219.00 145 ASN B O 1
ATOM 1115 N N . TYR A 1 146 ? 157.706 213.618 168.526 1.00 218.48 146 TYR B N 1
ATOM 1116 C CA . TYR A 1 146 ? 157.865 212.667 169.617 1.00 218.48 146 TYR B CA 1
ATOM 1117 C C . TYR A 1 146 ? 158.800 211.527 169.238 1.00 218.48 146 TYR B C 1
ATOM 1118 O O . TYR A 1 146 ? 158.874 211.130 168.072 1.00 218.48 146 TYR B O 1
ATOM 1127 N N . ARG A 1 147 ? 159.553 211.051 170.239 1.00 224.47 147 ARG B N 1
ATOM 1128 C CA . ARG A 1 147 ? 160.514 209.965 170.057 1.00 224.47 147 ARG B CA 1
ATOM 1129 C C . ARG A 1 147 ? 159.843 208.693 169.546 1.00 224.47 147 ARG B C 1
ATOM 1130 O O . ARG A 1 147 ? 158.816 208.258 170.075 1.00 224.47 147 ARG B O 1
ATOM 1138 N N . VAL A 1 148 ? 160.442 208.094 168.520 1.00 228.16 148 VAL B N 1
ATOM 1139 C CA . VAL A 1 148 ? 160.007 206.829 167.942 1.00 228.16 148 VAL B CA 1
ATOM 1140 C C . VAL A 1 148 ? 161.077 205.760 168.146 1.00 228.16 148 VAL B C 1
ATOM 1141 O O . VAL A 1 148 ? 162.185 206.032 168.610 1.00 228.16 148 VAL B O 1
ATOM 1145 N N . GLY A 1 149 ? 160.708 204.524 167.805 1.00 228.84 149 GLY B N 1
ATOM 1146 C CA . GLY A 1 149 ? 161.548 203.346 167.926 1.00 228.84 149 GLY B CA 1
ATOM 1147 C C . GLY A 1 149 ? 161.940 203.053 169.356 1.00 228.84 149 GLY B C 1
ATOM 1148 O O . GLY A 1 149 ? 161.208 203.357 170.297 1.00 228.84 149 GLY B O 1
ATOM 1149 N N . ALA A 1 150 ? 163.091 202.382 169.500 1.00 224.41 150 ALA B N 1
ATOM 1150 C CA . ALA A 1 150 ? 163.642 202.013 170.805 1.00 224.41 150 ALA B CA 1
ATOM 1151 C C . ALA A 1 150 ? 163.832 203.235 171.691 1.00 224.41 150 ALA B C 1
ATOM 1152 O O . ALA A 1 150 ? 163.581 203.181 172.897 1.00 224.41 150 ALA B O 1
ATOM 1154 N N . LEU A 1 151 ? 164.249 204.353 171.094 1.00 215.17 151 LEU B N 1
ATOM 1155 C CA . LEU A 1 151 ? 164.418 205.610 171.814 1.00 215.17 151 LEU B CA 1
ATOM 1156 C C . LEU A 1 151 ? 163.108 206.101 172.425 1.00 215.17 151 LEU B C 1
ATOM 1157 O O . LEU A 1 151 ? 163.115 206.777 173.459 1.00 215.17 151 LEU B O 1
ATOM 1162 N N . GLY A 1 152 ? 161.983 205.708 171.850 1.00 227.12 152 GLY B N 1
ATOM 1163 C CA . GLY A 1 152 ? 160.681 206.120 172.322 1.00 227.12 152 GLY B CA 1
ATOM 1164 C C . GLY A 1 152 ? 160.084 205.050 173.216 1.00 227.12 152 GLY B C 1
ATOM 1165 O O . GLY A 1 152 ? 159.273 205.352 174.097 1.00 227.12 152 GLY B O 1
ATOM 1166 N N . PHE A 1 153 ? 160.464 203.783 172.986 1.00 247.50 153 PHE B N 1
ATOM 1167 C CA . PHE A 1 153 ? 159.776 202.653 173.599 1.00 247.50 153 PHE B CA 1
ATOM 1168 C C . PHE A 1 153 ? 160.660 201.522 174.136 1.00 247.50 153 PHE B C 1
ATOM 1169 O O . PHE A 1 153 ? 160.156 200.393 174.239 1.00 247.50 153 PHE B O 1
ATOM 1177 N N . LEU A 1 154 ? 161.969 201.725 174.349 1.00 247.83 154 LEU B N 1
ATOM 1178 C CA . LEU A 1 154 ? 162.752 200.724 175.079 1.00 247.83 154 LEU B CA 1
ATOM 1179 C C . LEU A 1 154 ? 162.112 200.512 176.445 1.00 247.83 154 LEU B C 1
ATOM 1180 O O . LEU A 1 154 ? 161.804 201.480 177.146 1.00 247.83 154 LEU B O 1
ATOM 1185 N N . ALA A 1 155 ? 161.914 199.256 176.841 1.00 236.32 155 ALA B N 1
ATOM 1186 C CA . ALA A 1 155 ? 161.160 199.016 178.061 1.00 236.32 155 ALA B CA 1
ATOM 1187 C C . ALA A 1 155 ? 161.833 198.047 179.011 1.00 236.32 155 ALA B C 1
ATOM 1188 O O . ALA A 1 155 ? 162.151 196.916 178.636 1.00 236.32 155 ALA B O 1
ATOM 1190 N N . LEU A 1 156 ? 162.033 198.512 180.240 1.00 248.44 156 LEU B N 1
ATOM 1191 C CA . LEU A 1 156 ? 162.320 197.689 181.410 1.00 248.44 156 LEU B CA 1
ATOM 1192 C C . LEU A 1 156 ? 161.394 198.216 182.497 1.00 248.44 156 LEU B C 1
ATOM 1193 O O . LEU A 1 156 ? 161.776 199.109 183.264 1.00 248.44 156 LEU B O 1
ATOM 1198 N N . PRO A 1 157 ? 160.144 197.744 182.531 1.00 255.74 157 PRO B N 1
ATOM 1199 C CA . PRO A 1 157 ? 159.112 198.386 183.358 1.00 255.74 157 PRO B CA 1
ATOM 1200 C C . PRO A 1 157 ? 159.390 198.276 184.846 1.00 255.74 157 PRO B C 1
ATOM 1201 O O . PRO A 1 157 ? 159.839 197.241 185.344 1.00 255.74 157 PRO B O 1
ATOM 1205 N N . GLY A 1 158 ? 159.135 199.371 185.550 1.00 257.08 158 GLY B N 1
ATOM 1206 C CA . GLY A 1 158 ? 159.434 199.482 186.954 1.00 257.08 158 GLY B CA 1
ATOM 1207 C C . GLY A 1 158 ? 160.688 200.275 187.230 1.00 257.08 158 GLY B C 1
ATOM 1208 O O . GLY A 1 158 ? 160.853 200.807 188.333 1.00 257.08 158 GLY B O 1
ATOM 1209 N N . ASN A 1 159 ? 161.562 200.376 186.237 1.00 248.94 159 ASN B N 1
ATOM 1210 C CA . ASN A 1 159 ? 162.810 201.090 186.356 1.00 248.94 159 ASN B CA 1
ATOM 1211 C C . ASN A 1 159 ? 162.613 202.474 185.771 1.00 248.94 159 ASN B C 1
ATOM 1212 O O . ASN A 1 159 ? 162.373 202.586 184.560 1.00 248.94 159 ASN B O 1
ATOM 1217 N N . PRO A 1 160 ? 162.714 203.545 186.566 1.00 240.63 160 PRO B N 1
ATOM 1218 C CA . PRO A 1 160 ? 162.415 204.893 186.050 1.00 240.63 160 PRO B CA 1
ATOM 1219 C C . PRO A 1 160 ? 163.448 205.415 185.064 1.00 240.63 160 PRO B C 1
ATOM 1220 O O . PRO A 1 160 ? 163.221 206.465 184.447 1.00 240.63 160 PRO B O 1
ATOM 1224 N N . GLU A 1 161 ? 164.561 204.707 184.887 1.00 257.85 161 GLU B N 1
ATOM 1225 C CA . GLU A 1 161 ? 165.581 205.106 183.931 1.00 257.85 161 GLU B CA 1
ATOM 1226 C C . GLU A 1 161 ? 165.156 204.748 182.516 1.00 257.85 161 GLU B C 1
ATOM 1227 O O . GLU A 1 161 ? 165.586 205.405 181.562 1.00 257.85 161 GLU B O 1
ATOM 1233 N N . ALA A 1 162 ? 164.294 203.731 182.369 1.00 257.23 162 ALA B N 1
ATOM 1234 C CA . ALA A 1 162 ? 163.747 203.309 181.081 1.00 257.23 162 ALA B CA 1
ATOM 1235 C C . ALA A 1 162 ? 162.473 202.481 181.236 1.00 257.23 162 ALA B C 1
ATOM 1236 O O . ALA A 1 162 ? 162.474 201.275 180.952 1.00 257.23 162 ALA B O 1
ATOM 1238 N N . PRO A 1 163 ? 161.372 203.086 181.692 1.00 253.05 163 PRO B N 1
ATOM 1239 C CA . PRO A 1 163 ? 160.212 202.293 182.118 1.00 253.05 163 PRO B CA 1
ATOM 1240 C C . PRO A 1 163 ? 159.383 201.777 180.963 1.00 253.05 163 PRO B C 1
ATOM 1241 O O . PRO A 1 163 ? 158.486 200.954 181.187 1.00 253.05 163 PRO B O 1
ATOM 1245 N N . GLY A 1 164 ? 159.651 202.228 179.744 1.00 237.06 164 GLY B N 1
ATOM 1246 C CA . GLY A 1 164 ? 158.788 201.905 178.634 1.00 237.06 164 GLY B CA 1
ATOM 1247 C C . GLY A 1 164 ? 157.786 203.018 178.380 1.00 237.06 164 GLY B C 1
ATOM 1248 O O . GLY A 1 164 ? 157.506 203.853 179.245 1.00 237.06 164 GLY B O 1
ATOM 1249 N N . ASN A 1 165 ? 157.255 203.028 177.146 1.00 219.58 165 ASN B N 1
ATOM 1250 C CA . ASN A 1 165 ? 156.202 203.953 176.701 1.00 219.58 165 ASN B CA 1
ATOM 1251 C C . ASN A 1 165 ? 156.599 205.420 176.848 1.00 219.58 165 ASN B C 1
ATOM 1252 O O . ASN A 1 165 ? 155.736 206.274 177.076 1.00 219.58 165 ASN B O 1
ATOM 1257 N N . MET A 1 166 ? 157.909 205.693 176.774 1.00 226.63 166 MET B N 1
ATOM 1258 C CA . MET A 1 166 ? 158.416 207.054 176.918 1.00 226.63 166 MET B CA 1
ATOM 1259 C C . MET A 1 166 ? 157.832 207.995 175.877 1.00 226.63 166 MET B C 1
ATOM 1260 O O . MET A 1 166 ? 157.519 209.141 176.201 1.00 226.63 166 MET B O 1
ATOM 1265 N N . GLY A 1 167 ? 157.754 207.555 174.617 1.00 208.16 167 GLY B N 1
ATOM 1266 C CA . GLY A 1 167 ? 157.122 208.362 173.577 1.00 208.16 167 GLY B CA 1
ATOM 1267 C C . GLY A 1 167 ? 155.692 208.750 173.912 1.00 208.16 167 GLY B C 1
ATOM 1268 O O . GLY A 1 167 ? 155.264 209.883 173.671 1.00 208.16 167 GLY B O 1
ATOM 1269 N N . LEU A 1 168 ? 154.935 207.805 174.462 1.00 206.94 168 LEU B N 1
ATOM 1270 C CA . LEU A 1 168 ? 153.581 208.089 174.909 1.00 206.94 168 LEU B CA 1
ATOM 1271 C C . LEU A 1 168 ? 153.575 209.118 176.034 1.00 206.94 168 LEU B C 1
ATOM 1272 O O . LEU A 1 168 ? 152.745 210.037 176.050 1.00 206.94 168 LEU B O 1
ATOM 1277 N N . PHE A 1 169 ? 154.498 208.978 176.985 1.00 194.86 169 PHE B N 1
ATOM 1278 C CA . PHE A 1 169 ? 154.617 209.954 178.055 1.00 194.86 169 PHE B CA 1
ATOM 1279 C C . PHE A 1 169 ? 155.089 211.310 177.550 1.00 194.86 169 PHE B C 1
ATOM 1280 O O . PHE A 1 169 ? 154.733 212.339 178.139 1.00 194.86 169 PHE B O 1
ATOM 1288 N N . ASP A 1 170 ? 155.766 211.328 176.398 1.00 211.87 170 ASP B N 1
ATOM 1289 C CA . ASP A 1 170 ? 156.161 212.579 175.767 1.00 211.87 170 ASP B CA 1
ATOM 1290 C C . ASP A 1 170 ? 154.925 213.275 175.263 1.00 211.87 170 ASP B C 1
ATOM 1291 O O . ASP A 1 170 ? 154.764 214.489 175.437 1.00 211.87 170 ASP B O 1
ATOM 1296 N N . GLN A 1 171 ? 154.093 212.506 174.561 1.00 193.87 171 GLN B N 1
ATOM 1297 C CA . GLN A 1 171 ? 152.810 212.989 174.076 1.00 193.87 171 GLN B CA 1
ATOM 1298 C C . GLN A 1 171 ? 151.985 213.574 175.208 1.00 193.87 171 GLN B C 1
ATOM 1299 O O . GLN A 1 171 ? 151.418 214.663 175.073 1.00 193.87 171 GLN B O 1
ATOM 1305 N N . GLN A 1 172 ? 151.921 212.856 176.335 1.00 187.20 172 GLN B N 1
ATOM 1306 C CA . GLN A 1 172 ? 151.102 213.300 177.459 1.00 187.20 172 GLN B CA 1
ATOM 1307 C C . GLN A 1 172 ? 151.632 214.618 178.015 1.00 187.20 172 GLN B C 1
ATOM 1308 O O . GLN A 1 172 ? 150.858 215.531 178.334 1.00 187.20 172 GLN B O 1
ATOM 1314 N N . LEU A 1 173 ? 152.956 214.710 178.177 1.00 185.76 173 LEU B N 1
ATOM 1315 C CA . LEU A 1 173 ? 153.567 215.940 178.675 1.00 185.76 173 LEU B CA 1
ATOM 1316 C C . LEU A 1 173 ? 153.322 217.090 177.709 1.00 185.76 173 LEU B C 1
ATOM 1317 O O . LEU A 1 173 ? 153.177 218.242 178.127 1.00 185.76 173 LEU B O 1
ATOM 1322 N N . ALA A 1 174 ? 153.345 216.798 176.411 1.00 176.25 174 ALA B N 1
ATOM 1323 C CA . ALA A 1 174 ? 153.028 217.809 175.413 1.00 176.25 174 ALA B CA 1
ATOM 1324 C C . ALA A 1 174 ? 151.595 218.294 175.566 1.00 176.25 174 ALA B C 1
ATOM 1325 O O . ALA A 1 174 ? 151.321 219.489 175.401 1.00 176.25 174 ALA B O 1
ATOM 1327 N N . LEU A 1 175 ? 150.672 217.375 175.858 1.00 180.50 175 LEU B N 1
ATOM 1328 C CA . LEU A 1 175 ? 149.288 217.764 176.134 1.00 180.50 175 LEU B CA 1
ATOM 1329 C C . LEU A 1 175 ? 149.237 218.694 177.332 1.00 180.50 175 LEU B C 1
ATOM 1330 O O . LEU A 1 175 ? 148.469 219.665 177.348 1.00 180.50 175 LEU B O 1
ATOM 1335 N N . GLN A 1 176 ? 149.999 218.350 178.372 1.00 186.01 176 GLN B N 1
ATOM 1336 C CA . GLN A 1 176 ? 150.106 219.195 179.554 1.00 186.01 176 GLN B CA 1
ATOM 1337 C C . GLN A 1 176 ? 150.625 220.580 179.185 1.00 186.01 176 GLN B C 1
ATOM 1338 O O . GLN A 1 176 ? 150.137 221.591 179.704 1.00 186.01 176 GLN B O 1
ATOM 1344 N N . TRP A 1 177 ? 151.631 220.634 178.304 1.00 177.77 177 TRP B N 1
ATOM 1345 C CA . TRP A 1 177 ? 152.162 221.908 177.824 1.00 177.77 177 TRP B CA 1
ATOM 1346 C C . TRP A 1 177 ? 151.087 222.706 177.102 1.00 177.77 177 TRP B C 1
ATOM 1347 O O . TRP A 1 177 ? 151.032 223.938 177.209 1.00 177.77 177 TRP B O 1
ATOM 1358 N N . VAL A 1 178 ? 150.214 222.008 176.370 1.00 166.76 178 VAL B N 1
ATOM 1359 C CA . VAL A 1 178 ? 149.137 222.670 175.643 1.00 166.76 178 VAL B CA 1
ATOM 1360 C C . VAL A 1 178 ? 148.132 223.256 176.614 1.00 166.76 178 VAL B C 1
ATOM 1361 O O . VAL A 1 178 ? 147.707 224.405 176.469 1.00 166.76 178 VAL B O 1
ATOM 1365 N N . GLN A 1 179 ? 147.769 222.479 177.631 1.00 175.85 179 GLN B N 1
ATOM 1366 C CA . GLN A 1 179 ? 146.904 222.949 178.709 1.00 175.85 179 GLN B CA 1
ATOM 1367 C C . GLN A 1 179 ? 147.488 224.180 179.388 1.00 175.85 179 GLN B C 1
ATOM 1368 O O . GLN A 1 179 ? 146.776 225.153 179.661 1.00 175.85 179 GLN B O 1
ATOM 1374 N N . LYS A 1 180 ? 148.796 224.155 179.629 1.00 186.69 180 LYS B N 1
ATOM 1375 C CA . LYS A 1 180 ? 149.497 225.235 180.310 1.00 186.69 180 LYS B CA 1
ATOM 1376 C C . LYS A 1 180 ? 149.615 226.486 179.447 1.00 186.69 180 LYS B C 1
ATOM 1377 O O . LYS A 1 180 ? 149.649 227.598 179.983 1.00 186.69 180 LYS B O 1
ATOM 1383 N N . ASN A 1 181 ? 149.678 226.344 178.129 1.00 182.45 181 ASN B N 1
ATOM 1384 C CA . ASN A 1 181 ? 150.118 227.444 177.290 1.00 182.45 181 ASN B CA 1
ATOM 1385 C C . ASN A 1 181 ? 149.101 227.935 176.274 1.00 182.45 181 ASN B C 1
ATOM 1386 O O . ASN A 1 181 ? 149.266 229.058 175.788 1.00 182.45 181 ASN B O 1
ATOM 1391 N N . ILE A 1 182 ? 148.118 227.115 175.891 1.00 189.21 182 ILE B N 1
ATOM 1392 C CA . ILE A 1 182 ? 147.194 227.403 174.796 1.00 189.21 182 ILE B CA 1
ATOM 1393 C C . ILE A 1 182 ? 146.422 228.709 174.990 1.00 189.21 182 ILE B C 1
ATOM 1394 O O . ILE A 1 182 ? 146.033 229.348 174.003 1.00 189.21 182 ILE B O 1
ATOM 1399 N N . ALA A 1 183 ? 146.118 229.084 176.248 1.00 217.55 183 ALA B N 1
ATOM 1400 C CA . ALA A 1 183 ? 145.447 230.352 176.531 1.00 217.55 183 ALA B CA 1
ATOM 1401 C C . ALA A 1 183 ? 146.224 231.554 176.010 1.00 217.55 183 ALA B C 1
ATOM 1402 O O . ALA A 1 183 ? 145.620 232.540 175.575 1.00 217.55 183 ALA B O 1
ATOM 1404 N N . ALA A 1 184 ? 147.558 231.484 176.033 1.00 210.12 184 ALA B N 1
ATOM 1405 C CA . ALA A 1 184 ? 148.383 232.578 175.540 1.00 210.12 184 ALA B CA 1
ATOM 1406 C C . ALA A 1 184 ? 148.310 232.702 174.029 1.00 210.12 184 ALA B C 1
ATOM 1407 O O . ALA A 1 184 ? 148.619 233.766 173.483 1.00 210.12 184 ALA B O 1
ATOM 1409 N N . PHE A 1 185 ? 147.915 231.633 173.354 1.00 199.73 185 PHE B N 1
ATOM 1410 C CA . PHE A 1 185 ? 147.697 231.627 171.922 1.00 199.73 185 PHE B CA 1
ATOM 1411 C C . PHE A 1 185 ? 146.259 231.928 171.538 1.00 199.73 185 PHE B C 1
ATOM 1412 O O . PHE A 1 185 ? 145.934 231.898 170.348 1.00 199.73 185 PHE B O 1
ATOM 1420 N N . GLY A 1 186 ? 145.391 232.218 172.502 1.00 200.54 186 GLY B N 1
ATOM 1421 C CA . GLY A 1 186 ? 144.000 232.449 172.184 1.00 200.54 186 GLY B CA 1
ATOM 1422 C C . GLY A 1 186 ? 143.180 231.186 172.137 1.00 200.54 186 GLY B C 1
ATOM 1423 O O . GLY A 1 186 ? 142.105 231.180 171.530 1.00 200.54 186 GLY B O 1
ATOM 1424 N N . GLY A 1 187 ? 143.651 230.118 172.769 1.00 192.09 187 GLY B N 1
ATOM 1425 C CA . GLY A 1 187 ? 142.989 228.838 172.732 1.00 192.09 187 GLY B CA 1
ATOM 1426 C C . GLY A 1 187 ? 142.065 228.576 173.901 1.00 192.09 187 GLY B C 1
ATOM 1427 O O . GLY A 1 187 ? 142.185 229.165 174.971 1.00 192.09 187 GLY B O 1
ATOM 1428 N N . ASN A 1 188 ? 141.123 227.667 173.661 1.00 202.49 188 ASN B N 1
ATOM 1429 C CA . ASN A 1 188 ? 140.168 227.225 174.662 1.00 202.49 188 ASN B CA 1
ATOM 1430 C C . ASN A 1 188 ? 140.570 225.857 175.182 1.00 202.49 188 ASN B C 1
ATOM 1431 O O . ASN A 1 188 ? 140.405 224.860 174.463 1.00 202.49 188 ASN B O 1
ATOM 1436 N N . PRO A 1 189 ? 141.102 225.754 176.406 1.00 188.25 189 PRO B N 1
ATOM 1437 C CA . PRO A 1 189 ? 141.532 224.445 176.933 1.00 188.25 189 PRO B CA 1
ATOM 1438 C C . PRO A 1 189 ? 140.386 223.477 177.196 1.00 188.25 189 PRO B C 1
ATOM 1439 O O . PRO A 1 189 ? 140.649 222.303 177.484 1.00 188.25 189 PRO B O 1
ATOM 1443 N N . LYS A 1 190 ? 139.136 223.931 177.139 1.00 193.22 190 LYS B N 1
ATOM 1444 C CA . LYS A 1 190 ? 137.976 223.086 177.360 1.00 193.22 190 LYS B CA 1
ATOM 1445 C C . LYS A 1 190 ? 137.348 222.607 176.058 1.00 193.22 190 LYS B C 1
ATOM 1446 O O . LYS A 1 190 ? 136.334 221.905 176.094 1.00 193.22 190 LYS B O 1
ATOM 1452 N N . SER A 1 191 ? 137.925 222.976 174.912 1.00 207.48 191 SER B N 1
ATOM 1453 C CA . SER A 1 191 ? 137.538 222.492 173.584 1.00 207.48 191 SER B CA 1
ATOM 1454 C C . SER A 1 191 ? 138.817 222.040 172.886 1.00 207.48 191 SER B C 1
ATOM 1455 O O . SER A 1 191 ? 139.373 222.769 172.060 1.00 207.48 191 SER B O 1
ATOM 1458 N N . VAL A 1 192 ? 139.287 220.838 173.213 1.00 193.08 192 VAL B N 1
ATOM 1459 C CA . VAL A 1 192 ? 140.545 220.324 172.680 1.00 193.08 192 VAL B CA 1
ATOM 1460 C C . VAL A 1 192 ? 140.311 219.001 171.953 1.00 193.08 192 VAL B C 1
ATOM 1461 O O . VAL A 1 192 ? 139.810 218.044 172.558 1.00 193.08 192 VAL B O 1
ATOM 1465 N N . THR A 1 193 ? 140.677 218.936 170.661 1.00 193.07 193 THR B N 1
ATOM 1466 C CA . THR A 1 193 ? 140.517 217.714 169.880 1.00 193.07 193 THR B CA 1
ATOM 1467 C C . THR A 1 193 ? 141.839 217.131 169.383 1.00 193.07 193 THR B C 1
ATOM 1468 O O . THR A 1 193 ? 142.613 217.812 168.686 1.00 193.07 193 THR B O 1
ATOM 1472 N N . LEU A 1 194 ? 142.073 215.860 169.707 1.00 179.15 194 LEU B N 1
ATOM 1473 C CA . LEU A 1 194 ? 143.233 215.099 169.242 1.00 179.15 194 LEU B CA 1
ATOM 1474 C C . LEU A 1 194 ? 142.938 214.369 167.934 1.00 179.15 194 LEU B C 1
ATOM 1475 O O . LEU A 1 194 ? 141.849 213.813 167.774 1.00 179.15 194 LEU B O 1
ATOM 1480 N N . PHE A 1 195 ? 143.882 214.361 166.990 1.00 183.16 195 PHE B N 1
ATOM 1481 C CA . PHE A 1 195 ? 143.714 213.423 165.879 1.00 183.16 195 PHE B CA 1
ATOM 1482 C C . PHE A 1 195 ? 145.055 212.887 165.385 1.00 183.16 195 PHE B C 1
ATOM 1483 O O . PHE A 1 195 ? 146.086 213.568 165.492 1.00 183.16 195 PHE B O 1
ATOM 1491 N N . GLY A 1 196 ? 145.029 211.664 164.827 1.00 200.80 196 GLY B N 1
ATOM 1492 C CA . GLY A 1 196 ? 146.230 211.025 164.296 1.00 200.80 196 GLY B CA 1
ATOM 1493 C C . GLY A 1 196 ? 145.861 209.789 163.502 1.00 200.80 196 GLY B C 1
ATOM 1494 O O . GLY A 1 196 ? 144.726 209.300 163.562 1.00 200.80 196 GLY B O 1
ATOM 1495 N N . GLU A 1 197 ? 146.849 209.266 162.766 1.00 209.88 197 GLU B N 1
ATOM 1496 C CA . GLU A 1 197 ? 146.606 208.114 161.909 1.00 209.88 197 GLU B CA 1
ATOM 1497 C C . GLU A 1 197 ? 147.622 206.993 162.119 1.00 209.88 197 GLU B C 1
ATOM 1498 O O . GLU A 1 197 ? 148.805 207.251 162.371 1.00 209.88 197 GLU B O 1
ATOM 1504 N N . SER A 1 198 ? 147.142 205.744 162.066 1.00 197.74 198 SER B N 1
ATOM 1505 C CA . SER A 1 198 ? 147.837 204.447 162.167 1.00 197.74 198 SER B CA 1
ATOM 1506 C C . SER A 1 198 ? 148.588 204.179 163.466 1.00 197.74 198 SER B C 1
ATOM 1507 O O . SER A 1 198 ? 148.704 203.034 163.915 1.00 197.74 198 SER B O 1
ATOM 1510 N N . ALA A 1 199 ? 149.084 205.222 164.065 1.00 198.30 199 ALA B N 1
ATOM 1511 C CA . ALA A 1 199 ? 149.770 205.224 165.339 1.00 198.30 199 ALA B CA 1
ATOM 1512 C C . ALA A 1 199 ? 149.365 206.443 166.124 1.00 198.30 199 ALA B C 1
ATOM 1513 O O . ALA A 1 199 ? 149.411 206.421 167.357 1.00 198.30 199 ALA B O 1
ATOM 1515 N N . GLY A 1 200 ? 148.959 207.498 165.418 1.00 206.37 200 GLY B N 1
ATOM 1516 C CA . GLY A 1 200 ? 148.339 208.634 166.049 1.00 206.37 200 GLY B CA 1
ATOM 1517 C C . GLY A 1 200 ? 147.014 208.243 166.647 1.00 206.37 200 GLY B C 1
ATOM 1518 O O . GLY A 1 200 ? 146.687 208.614 167.778 1.00 206.37 200 GLY B O 1
ATOM 1519 N N . ALA A 1 201 ? 146.251 207.449 165.899 1.00 193.41 201 ALA B N 1
ATOM 1520 C CA . ALA A 1 201 ? 144.977 206.962 166.390 1.00 193.41 201 ALA B CA 1
ATOM 1521 C C . ALA A 1 201 ? 145.151 205.976 167.535 1.00 193.41 201 ALA B C 1
ATOM 1522 O O . ALA A 1 201 ? 144.391 206.018 168.512 1.00 193.41 201 ALA B O 1
ATOM 1524 N N . ALA A 1 202 ? 146.101 205.051 167.409 1.00 174.15 202 ALA B N 1
ATOM 1525 C CA . ALA A 1 202 ? 146.440 204.188 168.531 1.00 174.15 202 ALA B CA 1
ATOM 1526 C C . ALA A 1 202 ? 146.829 204.967 169.781 1.00 174.15 202 ALA B C 1
ATOM 1527 O O . ALA A 1 202 ? 146.314 204.687 170.870 1.00 174.15 202 ALA B O 1
ATOM 1529 N N . SER A 1 203 ? 147.659 206.007 169.628 1.00 179.32 203 SER B N 1
ATOM 1530 C CA . SER A 1 203 ? 148.026 206.850 170.764 1.00 179.32 203 SER B CA 1
ATOM 1531 C C . SER A 1 203 ? 146.841 207.562 171.400 1.00 179.32 203 SER B C 1
ATOM 1532 O O . SER A 1 203 ? 146.708 207.545 172.627 1.00 179.32 203 SER B O 1
ATOM 1535 N N . VAL A 1 204 ? 146.020 208.258 170.590 1.00 175.21 204 VAL B N 1
ATOM 1536 C CA . VAL A 1 204 ? 144.849 208.959 171.130 1.00 175.21 204 VAL B CA 1
ATOM 1537 C C . VAL A 1 204 ? 143.944 207.976 171.853 1.00 175.21 204 VAL B C 1
ATOM 1538 O O . VAL A 1 204 ? 143.481 208.244 172.973 1.00 175.21 204 VAL B O 1
ATOM 1542 N N . SER A 1 205 ? 143.758 206.787 171.258 1.00 168.52 205 SER B N 1
ATOM 1543 C CA . SER A 1 205 ? 142.881 205.788 171.831 1.00 168.52 205 SER B CA 1
ATOM 1544 C C . SER A 1 205 ? 143.447 205.313 173.147 1.00 168.52 205 SER B C 1
ATOM 1545 O O . SER A 1 205 ? 142.693 205.058 174.089 1.00 168.52 205 SER B O 1
ATOM 1548 N N . LEU A 1 206 ? 144.769 205.354 173.266 1.00 171.14 206 LEU B N 1
ATOM 1549 C CA . LEU A 1 206 ? 145.397 205.006 174.523 1.00 171.14 206 LEU B CA 1
ATOM 1550 C C . LEU A 1 206 ? 145.221 206.132 175.537 1.00 171.14 206 LEU B C 1
ATOM 1551 O O . LEU A 1 206 ? 145.122 205.875 176.744 1.00 171.14 206 LEU B O 1
ATOM 1556 N N . HIS A 1 207 ? 145.180 207.381 175.061 1.00 178.62 207 HIS B N 1
ATOM 1557 C CA . HIS A 1 207 ? 144.867 208.483 175.965 1.00 178.62 207 HIS B CA 1
ATOM 1558 C C . HIS A 1 207 ? 143.446 208.402 176.499 1.00 178.62 207 HIS B C 1
ATOM 1559 O O . HIS A 1 207 ? 143.167 208.959 177.567 1.00 178.62 207 HIS B O 1
ATOM 1566 N N . LEU A 1 208 ? 142.529 207.768 175.762 1.00 173.80 208 LEU B N 1
ATOM 1567 C CA . LEU A 1 208 ? 141.217 207.511 176.361 1.00 173.80 208 LEU B CA 1
ATOM 1568 C C . LEU A 1 208 ? 141.320 206.569 177.548 1.00 173.80 208 LEU B C 1
ATOM 1569 O O . LEU A 1 208 ? 140.543 206.688 178.501 1.00 173.80 208 LEU B O 1
ATOM 1574 N N . LEU A 1 209 ? 142.304 205.680 177.542 1.00 183.21 209 LEU B N 1
ATOM 1575 C CA . LEU A 1 209 ? 142.471 204.724 178.621 1.00 183.21 209 LEU B CA 1
ATOM 1576 C C . LEU A 1 209 ? 143.394 205.213 179.727 1.00 183.21 209 LEU B C 1
ATOM 1577 O O . LEU A 1 209 ? 143.281 204.730 180.857 1.00 183.21 209 LEU B O 1
ATOM 1582 N N . SER A 1 210 ? 144.296 206.155 179.446 1.00 193.98 210 SER B N 1
ATOM 1583 C CA . SER A 1 210 ? 145.315 206.544 180.418 1.00 193.98 210 SER B CA 1
ATOM 1584 C C . SER A 1 210 ? 144.815 207.595 181.400 1.00 193.98 210 SER B C 1
ATOM 1585 O O . SER A 1 210 ? 144.413 208.687 180.971 1.00 193.98 210 SER B O 1
ATOM 1588 N N . PRO A 1 211 ? 144.732 207.258 182.696 1.00 183.66 211 PRO B N 1
ATOM 1589 C CA . PRO A 1 211 ? 144.238 208.185 183.735 1.00 183.66 211 PRO B CA 1
ATOM 1590 C C . PRO A 1 211 ? 144.939 209.528 183.764 1.00 183.66 211 PRO B C 1
ATOM 1591 O O . PRO A 1 211 ? 144.332 210.531 184.151 1.00 183.66 211 PRO B O 1
ATOM 1595 N N . GLY A 1 212 ? 146.228 209.565 183.429 1.00 184.24 212 GLY B N 1
ATOM 1596 C CA . GLY A 1 212 ? 146.925 210.832 183.358 1.00 184.24 212 GLY B CA 1
ATOM 1597 C C . GLY A 1 212 ? 146.442 211.711 182.230 1.00 184.24 212 GLY B C 1
ATOM 1598 O O . GLY A 1 212 ? 146.666 212.922 182.264 1.00 184.24 212 GLY B O 1
ATOM 1599 N N . SER A 1 213 ? 145.794 211.129 181.228 1.00 181.01 213 SER B N 1
ATOM 1600 C CA . SER A 1 213 ? 145.285 211.872 180.091 1.00 181.01 213 SER B CA 1
ATOM 1601 C C . SER A 1 213 ? 143.825 212.275 180.264 1.00 181.01 213 SER B C 1
ATOM 1602 O O . SER A 1 213 ? 143.220 212.785 179.317 1.00 181.01 213 SER B O 1
ATOM 1605 N N . HIS A 1 214 ? 143.254 212.075 181.450 1.00 169.29 214 HIS B N 1
ATOM 1606 C CA . HIS A 1 214 ? 141.809 211.990 181.611 1.00 169.29 214 HIS B CA 1
ATOM 1607 C C . HIS A 1 214 ? 141.100 213.336 181.526 1.00 169.29 214 HIS B C 1
ATOM 1608 O O . HIS A 1 214 ? 139.868 213.373 181.471 1.00 169.29 214 HIS B O 1
ATOM 1615 N N . SER A 1 215 ? 141.821 214.448 181.497 1.00 166.46 215 SER B N 1
ATOM 1616 C CA . SER A 1 215 ? 141.131 215.725 181.608 1.00 166.46 215 SER B CA 1
ATOM 1617 C C . SER A 1 215 ? 141.738 216.802 180.722 1.00 166.46 215 SER B C 1
ATOM 1618 O O . SER A 1 215 ? 141.483 217.992 180.951 1.00 166.46 215 SER B O 1
ATOM 1621 N N . LEU A 1 216 ? 142.542 216.432 179.738 1.00 159.73 216 LEU B N 1
ATOM 1622 C CA . LEU A 1 216 ? 143.197 217.407 178.887 1.00 159.73 216 LEU B CA 1
ATOM 1623 C C . LEU A 1 216 ? 142.658 217.510 177.471 1.00 159.73 216 LEU B C 1
ATOM 1624 O O . LEU A 1 216 ? 143.237 218.249 176.671 1.00 159.73 216 LEU B O 1
ATOM 1629 N N . PHE A 1 217 ? 141.595 216.796 177.127 1.00 164.28 217 PHE B N 1
ATOM 1630 C CA . PHE A 1 217 ? 141.023 216.989 175.804 1.00 164.28 217 PHE B CA 1
ATOM 1631 C C . PHE A 1 217 ? 139.553 216.629 175.819 1.00 164.28 217 PHE B C 1
ATOM 1632 O O . PHE A 1 217 ? 139.026 216.099 176.797 1.00 164.28 217 PHE B O 1
ATOM 1640 N N . THR A 1 218 ? 138.891 216.940 174.712 1.00 166.99 218 THR B N 1
ATOM 1641 C CA . THR A 1 218 ? 137.453 216.765 174.583 1.00 166.99 218 THR B CA 1
ATOM 1642 C C . THR A 1 218 ? 137.053 215.630 173.651 1.00 166.99 218 THR B C 1
ATOM 1643 O O . THR A 1 218 ? 136.220 214.791 174.025 1.00 166.99 218 THR B O 1
ATOM 1647 N N . ARG A 1 219 ? 137.606 215.560 172.442 1.00 189.23 219 ARG B N 1
ATOM 1648 C CA . ARG A 1 219 ? 137.139 214.596 171.459 1.00 189.23 219 ARG B CA 1
ATOM 1649 C C . ARG A 1 219 ? 138.336 214.049 170.700 1.00 189.23 219 ARG B C 1
ATOM 1650 O O . ARG A 1 219 ? 139.481 214.438 170.939 1.00 189.23 219 ARG B O 1
ATOM 1658 N N . ALA A 1 220 ? 138.055 213.147 169.764 1.00 188.53 220 ALA B N 1
ATOM 1659 C CA . ALA A 1 220 ? 139.103 212.317 169.187 1.00 188.53 220 ALA B CA 1
ATOM 1660 C C . ALA A 1 220 ? 138.731 211.820 167.799 1.00 188.53 220 ALA B C 1
ATOM 1661 O O . ALA A 1 220 ? 137.621 211.309 167.600 1.00 188.53 220 ALA B O 1
ATOM 1663 N N . ILE A 1 221 ? 139.652 211.965 166.849 1.00 188.79 221 ILE B N 1
ATOM 1664 C CA . ILE A 1 221 ? 139.468 211.450 165.501 1.00 188.79 221 ILE B CA 1
ATOM 1665 C C . ILE A 1 221 ? 140.560 210.421 165.250 1.00 188.79 221 ILE B C 1
ATOM 1666 O O . ILE A 1 221 ? 141.748 210.699 165.460 1.00 188.79 221 ILE B O 1
ATOM 1671 N N . LEU A 1 222 ? 140.147 209.242 164.791 1.00 186.45 222 LEU B N 1
ATOM 1672 C CA . LEU A 1 222 ? 140.982 208.058 164.632 1.00 186.45 222 LEU B CA 1
ATOM 1673 C C . LEU A 1 222 ? 140.959 207.601 163.179 1.00 186.45 222 LEU B C 1
ATOM 1674 O O . LEU A 1 222 ? 139.954 207.047 162.706 1.00 186.45 222 LEU B O 1
ATOM 1679 N N . GLN A 1 223 ? 142.041 207.844 162.464 1.00 189.99 223 GLN B N 1
ATOM 1680 C CA . GLN A 1 223 ? 142.112 207.462 161.067 1.00 189.99 223 GLN B CA 1
ATOM 1681 C C . GLN A 1 223 ? 142.882 206.156 160.940 1.00 189.99 223 GLN B C 1
ATOM 1682 O O . GLN A 1 223 ? 144.060 206.111 161.304 1.00 189.99 223 GLN B O 1
ATOM 1688 N N . SER A 1 224 ? 142.204 205.094 160.489 1.00 183.68 224 SER B N 1
ATOM 1689 C CA . SER A 1 224 ? 142.805 203.779 160.201 1.00 183.68 224 SER B CA 1
ATOM 1690 C C . SER A 1 224 ? 143.663 203.183 161.321 1.00 183.68 224 SER B C 1
ATOM 1691 O O . SER A 1 224 ? 144.856 202.924 161.135 1.00 183.68 224 SER B O 1
ATOM 1694 N N . GLY A 1 225 ? 143.076 202.979 162.492 1.00 176.81 225 GLY B N 1
ATOM 1695 C CA . GLY A 1 225 ? 143.903 202.452 163.560 1.00 176.81 225 GLY B CA 1
ATOM 1696 C C . GLY A 1 225 ? 143.324 202.420 164.958 1.00 176.81 225 GLY B C 1
ATOM 1697 O O . GLY A 1 225 ? 142.520 203.282 165.329 1.00 176.81 225 GLY B O 1
ATOM 1698 N N . SER A 1 226 ? 143.774 201.445 165.752 1.00 138.79 226 SER B N 1
ATOM 1699 C CA . SER A 1 226 ? 143.416 201.303 167.160 1.00 138.79 226 SER B CA 1
ATOM 1700 C C . SER A 1 226 ? 144.326 200.277 167.812 1.00 138.79 226 SER B C 1
ATOM 1701 O O . SER A 1 226 ? 144.876 199.386 167.158 1.00 138.79 226 SER B O 1
ATOM 1704 N N . PHE A 1 227 ? 144.444 200.420 169.132 1.00 151.14 227 PHE B N 1
ATOM 1705 C CA . PHE A 1 227 ? 145.358 199.658 169.978 1.00 151.14 227 PHE B CA 1
ATOM 1706 C C . PHE A 1 227 ? 145.135 198.155 169.952 1.00 151.14 227 PHE B C 1
ATOM 1707 O O . PHE A 1 227 ? 146.038 197.396 170.312 1.00 151.14 227 PHE B O 1
ATOM 1715 N N . ASN A 1 228 ? 143.966 197.711 169.540 1.00 141.17 228 ASN B N 1
ATOM 1716 C CA . ASN A 1 228 ? 143.636 196.306 169.610 1.00 141.17 228 ASN B CA 1
ATOM 1717 C C . ASN A 1 228 ? 144.058 195.566 168.362 1.00 141.17 228 ASN B C 1
ATOM 1718 O O . ASN A 1 228 ? 143.779 194.369 168.245 1.00 141.17 228 ASN B O 1
ATOM 1723 N N . ALA A 1 229 ? 144.690 196.256 167.422 1.00 141.79 229 ALA B N 1
ATOM 1724 C CA . ALA A 1 229 ? 145.282 195.570 166.298 1.00 141.79 229 ALA B CA 1
ATOM 1725 C C . ALA A 1 229 ? 146.449 194.712 166.787 1.00 141.79 229 ALA B C 1
ATOM 1726 O O . ALA A 1 229 ? 147.103 195.068 167.769 1.00 141.79 229 ALA B O 1
ATOM 1728 N N . PRO A 1 230 ? 146.687 193.552 166.153 1.00 126.69 230 PRO B N 1
ATOM 1729 C CA . PRO A 1 230 ? 147.687 192.605 166.688 1.00 126.69 230 PRO B CA 1
ATOM 1730 C C . PRO A 1 230 ? 149.101 193.150 166.724 1.00 126.69 230 PRO B C 1
ATOM 1731 O O . PRO A 1 230 ? 149.919 192.674 167.517 1.00 126.69 230 PRO B O 1
ATOM 1735 N N . TRP A 1 231 ? 149.399 194.146 165.902 1.00 133.85 231 TRP B N 1
ATOM 1736 C CA . TRP A 1 231 ? 150.732 194.699 165.800 1.00 133.85 231 TRP B CA 1
ATOM 1737 C C . TRP A 1 231 ? 150.894 195.906 166.693 1.00 133.85 231 TRP B C 1
ATOM 1738 O O . TRP A 1 231 ? 151.999 196.448 166.787 1.00 133.85 231 TRP B O 1
ATOM 1749 N N . ALA A 1 232 ? 149.812 196.350 167.323 1.00 155.99 232 ALA B N 1
ATOM 1750 C CA . ALA A 1 232 ? 149.809 197.663 167.946 1.00 155.99 232 ALA B CA 1
ATOM 1751 C C . ALA A 1 232 ? 150.532 197.633 169.284 1.00 155.99 232 ALA B C 1
ATOM 1752 O O . ALA A 1 232 ? 151.333 198.525 169.587 1.00 155.99 232 ALA B O 1
ATOM 1754 N N . VAL A 1 233 ? 150.261 196.624 170.105 1.00 179.72 233 VAL B N 1
ATOM 1755 C CA . VAL A 1 233 ? 150.784 196.566 171.463 1.00 179.72 233 VAL B CA 1
ATOM 1756 C C . VAL A 1 233 ? 151.502 195.237 171.636 1.00 179.72 233 VAL B C 1
ATOM 1757 O O . VAL A 1 233 ? 150.988 194.190 171.232 1.00 179.72 233 VAL B O 1
ATOM 1761 N N . THR A 1 234 ? 152.692 195.284 172.220 1.00 213.20 234 THR B N 1
ATOM 1762 C CA . THR A 1 234 ? 153.490 194.105 172.503 1.00 213.20 234 THR B CA 1
ATOM 1763 C C . THR A 1 234 ? 153.269 193.727 173.961 1.00 213.20 234 THR B C 1
ATOM 1764 O O . THR A 1 234 ? 153.103 194.605 174.814 1.00 213.20 234 THR B O 1
ATOM 1768 N N . SER A 1 235 ? 153.154 192.423 174.223 1.00 235.56 235 SER B N 1
ATOM 1769 C CA . SER A 1 235 ? 153.105 191.942 175.599 1.00 235.56 235 SER B CA 1
ATOM 1770 C C . SER A 1 235 ? 154.338 192.359 176.392 1.00 235.56 235 SER B C 1
ATOM 1771 O O . SER A 1 235 ? 155.419 192.585 175.838 1.00 235.56 235 SER B O 1
ATOM 1774 N N . LEU A 1 236 ? 154.125 192.488 177.707 1.00 255.65 236 LEU B N 1
ATOM 1775 C CA . LEU A 1 236 ? 155.146 192.922 178.662 1.00 255.65 236 LEU B CA 1
ATOM 1776 C C . LEU A 1 236 ? 156.440 192.115 178.572 1.00 255.65 236 LEU B C 1
ATOM 1777 O O . LEU A 1 236 ? 157.540 192.687 178.498 1.00 255.65 236 LEU B O 1
ATOM 1782 N N . TYR A 1 237 ? 156.331 190.791 178.481 1.00 256.25 237 TYR B N 1
ATOM 1783 C CA . TYR A 1 237 ? 157.545 189.994 178.494 1.00 256.25 237 TYR B CA 1
ATOM 1784 C C . TYR A 1 237 ? 158.144 189.813 177.115 1.00 256.25 237 TYR B C 1
ATOM 1785 O O . TYR A 1 237 ? 159.358 189.608 177.013 1.00 256.25 237 TYR B O 1
ATOM 1794 N N . GLU A 1 238 ? 157.361 190.035 176.062 1.00 275.89 238 GLU B N 1
ATOM 1795 C CA . GLU A 1 238 ? 157.944 190.070 174.728 1.00 275.89 238 GLU B CA 1
ATOM 1796 C C . GLU A 1 238 ? 158.743 191.347 174.543 1.00 275.89 238 GLU B C 1
ATOM 1797 O O . GLU A 1 238 ? 159.836 191.327 173.966 1.00 275.89 238 GLU B O 1
ATOM 1803 N N . ALA A 1 239 ? 158.213 192.454 175.071 1.00 275.38 239 ALA B N 1
ATOM 1804 C CA . ALA A 1 239 ? 158.913 193.733 175.076 1.00 275.38 239 ALA B CA 1
ATOM 1805 C C . ALA A 1 239 ? 160.230 193.641 175.834 1.00 275.38 239 ALA B C 1
ATOM 1806 O O . ALA A 1 239 ? 161.272 194.078 175.328 1.00 275.38 239 ALA B O 1
ATOM 1808 N N . ARG A 1 240 ? 160.172 193.187 177.097 1.00 266.34 240 ARG B N 1
ATOM 1809 C CA . ARG A 1 240 ? 161.389 192.992 177.889 1.00 266.34 240 ARG B CA 1
ATOM 1810 C C . ARG A 1 240 ? 162.393 192.077 177.189 1.00 266.34 240 ARG B C 1
ATOM 1811 O O . ARG A 1 240 ? 163.600 192.341 177.233 1.00 266.34 240 ARG B O 1
ATOM 1819 N N . ASN A 1 241 ? 161.919 190.950 176.627 1.00 266.58 241 ASN B N 1
ATOM 1820 C CA . ASN A 1 241 ? 162.778 190.035 175.877 1.00 266.58 241 ASN B CA 1
ATOM 1821 C C . ASN A 1 241 ? 163.485 190.758 174.737 1.00 266.58 241 ASN B C 1
ATOM 1822 O O . ASN A 1 241 ? 164.683 190.563 174.507 1.00 266.58 241 ASN B O 1
ATOM 1827 N N . ARG A 1 242 ? 162.730 191.575 173.992 1.00 269.12 242 ARG B N 1
ATOM 1828 C CA . ARG A 1 242 ? 163.282 192.350 172.884 1.00 269.12 242 ARG B CA 1
ATOM 1829 C C . ARG A 1 242 ? 164.321 193.345 173.373 1.00 269.12 242 ARG B C 1
ATOM 1830 O O . ARG A 1 242 ? 165.327 193.585 172.695 1.00 269.12 242 ARG B O 1
ATOM 1838 N N . THR A 1 243 ? 164.050 193.977 174.518 1.00 276.70 243 THR B N 1
ATOM 1839 C CA . THR A 1 243 ? 165.008 194.887 175.140 1.00 276.70 243 THR B CA 1
ATOM 1840 C C . THR A 1 243 ? 166.309 194.159 175.465 1.00 276.70 243 THR B C 1
ATOM 1841 O O . THR A 1 243 ? 167.404 194.647 175.146 1.00 276.70 243 THR B O 1
ATOM 1845 N N . LEU A 1 244 ? 166.197 193.014 176.151 1.00 298.21 244 LEU B N 1
ATOM 1846 C CA . LEU A 1 244 ? 167.348 192.161 176.454 1.00 298.21 244 LEU B CA 1
ATOM 1847 C C . LEU A 1 244 ? 168.105 191.752 175.190 1.00 298.21 244 LEU B C 1
ATOM 1848 O O . LEU A 1 244 ? 169.343 191.702 175.181 1.00 298.21 244 LEU B O 1
ATOM 1853 N N . ASN A 1 245 ? 167.378 191.508 174.095 1.00 299.81 245 ASN B N 1
ATOM 1854 C CA . ASN A 1 245 ? 168.031 191.089 172.860 1.00 299.81 245 ASN B CA 1
ATOM 1855 C C . ASN A 1 245 ? 168.768 192.246 172.197 1.00 299.81 245 ASN B C 1
ATOM 1856 O O . ASN A 1 245 ? 169.851 192.048 171.638 1.00 299.81 245 ASN B O 1
ATOM 1861 N N . LEU A 1 246 ? 168.164 193.441 172.196 1.00 302.94 246 LEU B N 1
ATOM 1862 C CA . LEU A 1 246 ? 168.840 194.636 171.692 1.00 302.94 246 LEU B CA 1
ATOM 1863 C C . LEU A 1 246 ? 170.115 194.910 172.478 1.00 302.94 246 LEU B C 1
ATOM 1864 O O . LEU A 1 246 ? 171.149 195.268 171.899 1.00 302.94 246 LEU B O 1
ATOM 1869 N N . ALA A 1 247 ? 170.031 194.772 173.810 1.00 320.14 247 ALA B N 1
ATOM 1870 C CA . ALA A 1 247 ? 171.193 194.852 174.695 1.00 320.14 247 ALA B CA 1
ATOM 1871 C C . ALA A 1 247 ? 172.273 193.857 174.292 1.00 320.14 247 ALA B C 1
ATOM 1872 O O . ALA A 1 247 ? 173.466 194.186 174.302 1.00 320.14 247 ALA B O 1
ATOM 1874 N N . LYS A 1 248 ? 171.869 192.623 173.984 1.00 312.34 248 LYS B N 1
ATOM 1875 C CA . LYS A 1 248 ? 172.811 191.593 173.553 1.00 312.34 248 LYS B CA 1
ATOM 1876 C C . LYS A 1 248 ? 173.486 191.986 172.238 1.00 312.34 248 LYS B C 1
ATOM 1877 O O . LYS A 1 248 ? 174.711 191.883 172.104 1.00 312.34 248 LYS B O 1
ATOM 1883 N N . LEU A 1 249 ? 172.684 192.387 171.241 1.00 309.06 249 LEU B N 1
ATOM 1884 C CA . LEU A 1 249 ? 173.172 192.830 169.929 1.00 309.06 249 LEU B CA 1
ATOM 1885 C C . LEU A 1 249 ? 174.163 193.991 170.010 1.00 309.06 249 LEU B C 1
ATOM 1886 O O . LEU A 1 249 ? 175.024 194.131 169.134 1.00 309.06 249 LEU B O 1
ATOM 1891 N N . THR A 1 250 ? 174.053 194.829 171.039 1.00 315.38 250 THR B N 1
ATOM 1892 C CA . THR A 1 250 ? 174.827 196.055 171.194 1.00 315.38 250 THR B CA 1
ATOM 1893 C C . THR A 1 250 ? 175.938 195.929 172.240 1.00 315.38 250 THR B C 1
ATOM 1894 O O . THR A 1 250 ? 176.656 196.901 172.499 1.00 315.38 250 THR B O 1
ATOM 1898 N N . GLY A 1 251 ? 176.114 194.749 172.826 1.00 326.88 251 GLY B N 1
ATOM 1899 C CA . GLY A 1 251 ? 177.102 194.533 173.868 1.00 326.88 251 GLY B CA 1
ATOM 1900 C C . GLY A 1 251 ? 176.790 195.141 175.216 1.00 326.88 251 GLY B C 1
ATOM 1901 O O . GLY A 1 251 ? 177.699 195.574 175.932 1.00 326.88 251 GLY B O 1
ATOM 1902 N N . CYS A 1 252 ? 175.511 195.177 175.576 1.00 326.96 252 CYS B N 1
ATOM 1903 C CA . CYS A 1 252 ? 175.011 195.703 176.840 1.00 326.96 252 CYS B CA 1
ATOM 1904 C C . CYS A 1 252 ? 174.351 194.662 177.715 1.00 326.96 252 CYS B C 1
ATOM 1905 O O . CYS A 1 252 ? 173.687 195.049 178.673 1.00 326.96 252 CYS B O 1
ATOM 1908 N N . SER A 1 253 ? 174.452 193.371 177.386 1.00 329.43 253 SER B N 1
ATOM 1909 C CA . SER A 1 253 ? 173.935 192.364 178.302 1.00 329.43 253 SER B CA 1
ATOM 1910 C C . SER A 1 253 ? 174.747 192.418 179.590 1.00 329.43 253 SER B C 1
ATOM 1911 O O . SER A 1 253 ? 175.969 192.241 179.567 1.00 329.43 253 SER B O 1
ATOM 1914 N N . ARG A 1 254 ? 174.077 192.678 180.712 1.00 318.67 254 ARG B N 1
ATOM 1915 C CA . ARG A 1 254 ? 174.778 192.828 181.978 1.00 318.67 254 ARG B CA 1
ATOM 1916 C C . ARG A 1 254 ? 174.001 192.085 183.050 1.00 318.67 254 ARG B C 1
ATOM 1917 O O . ARG A 1 254 ? 172.924 191.537 182.793 1.00 318.67 254 ARG B O 1
ATOM 1925 N N . GLU A 1 255 ? 174.615 191.989 184.236 1.00 330.41 255 GLU B N 1
ATOM 1926 C CA . GLU A 1 255 ? 173.978 191.496 185.454 1.00 330.41 255 GLU B CA 1
ATOM 1927 C C . GLU A 1 255 ? 172.613 192.135 185.685 1.00 330.41 255 GLU B C 1
ATOM 1928 O O . GLU A 1 255 ? 171.572 191.507 185.481 1.00 330.41 255 GLU B O 1
ATOM 1934 N N . ASN A 1 256 ? 172.632 193.399 186.098 1.00 319.68 256 ASN B N 1
ATOM 1935 C CA . ASN A 1 256 ? 171.432 194.152 186.419 1.00 319.68 256 ASN B CA 1
ATOM 1936 C C . ASN A 1 256 ? 171.059 195.125 185.308 1.00 319.68 256 ASN B C 1
ATOM 1937 O O . ASN A 1 256 ? 171.792 195.327 184.339 1.00 319.68 256 ASN B O 1
ATOM 1942 N N . GLU A 1 257 ? 169.898 195.747 185.497 1.00 306.81 257 GLU B N 1
ATOM 1943 C CA . GLU A 1 257 ? 169.303 196.607 184.483 1.00 306.81 257 GLU B CA 1
ATOM 1944 C C . GLU A 1 257 ? 170.085 197.904 184.320 1.00 306.81 257 GLU B C 1
ATOM 1945 O O . GLU A 1 257 ? 170.258 198.402 183.198 1.00 306.81 257 GLU B O 1
ATOM 1951 N N . THR A 1 258 ? 170.519 198.494 185.437 1.00 313.37 258 THR B N 1
ATOM 1952 C CA . THR A 1 258 ? 171.180 199.788 185.371 1.00 313.37 258 THR B CA 1
ATOM 1953 C C . THR A 1 258 ? 172.547 199.741 184.701 1.00 313.37 258 THR B C 1
ATOM 1954 O O . THR A 1 258 ? 172.925 200.724 184.075 1.00 313.37 258 THR B O 1
ATOM 1958 N N . GLU A 1 259 ? 173.221 198.593 184.666 1.00 319.05 259 GLU B N 1
ATOM 1959 C CA . GLU A 1 259 ? 174.482 198.530 183.930 1.00 319.05 259 GLU B CA 1
ATOM 1960 C C . GLU A 1 259 ? 174.225 198.455 182.435 1.00 319.05 259 GLU B C 1
ATOM 1961 O O . GLU A 1 259 ? 174.968 199.049 181.627 1.00 319.05 259 GLU B O 1
ATOM 1967 N N . ILE A 1 260 ? 173.165 197.724 182.083 1.00 302.62 260 ILE B N 1
ATOM 1968 C CA . ILE A 1 260 ? 172.700 197.635 180.708 1.00 302.62 260 ILE B CA 1
ATOM 1969 C C . ILE A 1 260 ? 172.404 199.029 180.180 1.00 302.62 260 ILE B C 1
ATOM 1970 O O . ILE A 1 260 ? 172.906 199.429 179.120 1.00 302.62 260 ILE B O 1
ATOM 1975 N N . ILE A 1 261 ? 171.601 199.793 180.933 1.00 291.14 261 ILE B N 1
ATOM 1976 C CA . ILE A 1 261 ? 171.278 201.159 180.526 1.00 291.14 261 ILE B CA 1
ATOM 1977 C C . ILE A 1 261 ? 172.515 202.059 180.497 1.00 291.14 261 ILE B C 1
ATOM 1978 O O . ILE A 1 261 ? 172.589 202.953 179.651 1.00 291.14 261 ILE B O 1
ATOM 1983 N N . LYS A 1 262 ? 173.444 201.926 181.468 1.00 289.08 262 LYS B N 1
ATOM 1984 C CA . LYS A 1 262 ? 174.665 202.740 181.434 1.00 289.08 262 LYS B CA 1
ATOM 1985 C C . LYS A 1 262 ? 175.425 202.572 180.124 1.00 289.08 262 LYS B C 1
ATOM 1986 O O . LYS A 1 262 ? 175.863 203.563 179.526 1.00 289.08 262 LYS B O 1
ATOM 1992 N N . CYS A 1 263 ? 175.601 201.329 179.659 1.00 296.92 263 CYS B N 1
ATOM 1993 C CA . CYS A 1 263 ? 176.305 201.190 178.381 1.00 296.92 263 CYS B CA 1
ATOM 1994 C C . CYS A 1 263 ? 175.419 201.634 177.216 1.00 296.92 263 CYS B C 1
ATOM 1995 O O . CYS A 1 263 ? 175.924 202.191 176.233 1.00 296.92 263 CYS B O 1
ATOM 1998 N N . LEU A 1 264 ? 174.108 201.372 177.288 1.00 279.45 264 LEU B N 1
ATOM 1999 C CA . LEU A 1 264 ? 173.216 201.779 176.204 1.00 279.45 264 LEU B CA 1
ATOM 2000 C C . LEU A 1 264 ? 173.072 203.294 176.076 1.00 279.45 264 LEU B C 1
ATOM 2001 O O . LEU A 1 264 ? 172.791 203.789 174.978 1.00 279.45 264 LEU B O 1
ATOM 2006 N N . ARG A 1 265 ? 173.275 204.049 177.158 1.00 263.50 265 ARG B N 1
ATOM 2007 C CA . ARG A 1 265 ? 173.245 205.508 177.060 1.00 263.50 265 ARG B CA 1
ATOM 2008 C C . ARG A 1 265 ? 174.463 206.072 176.353 1.00 263.50 265 ARG B C 1
ATOM 2009 O O . ARG A 1 265 ? 174.435 207.231 175.926 1.00 263.50 265 ARG B O 1
ATOM 2017 N N . ASN A 1 266 ? 175.519 205.285 176.209 1.00 279.25 266 ASN B N 1
ATOM 2018 C CA . ASN A 1 266 ? 176.714 205.718 175.512 1.00 279.25 266 ASN B CA 1
ATOM 2019 C C . ASN A 1 266 ? 176.733 205.324 174.045 1.00 279.25 266 ASN B C 1
ATOM 2020 O O . ASN A 1 266 ? 177.661 205.721 173.332 1.00 279.25 266 ASN B O 1
ATOM 2025 N N . LYS A 1 267 ? 175.752 204.565 173.571 1.00 268.18 267 LYS B N 1
ATOM 2026 C CA . LYS A 1 267 ? 175.784 204.185 172.171 1.00 268.18 267 LYS B CA 1
ATOM 2027 C C . LYS A 1 267 ? 175.257 205.311 171.293 1.00 268.18 267 LYS B C 1
ATOM 2028 O O . LYS A 1 267 ? 174.377 206.081 171.683 1.00 268.18 267 LYS B O 1
ATOM 2034 N N . ASP A 1 268 ? 175.836 205.407 170.102 1.00 293.69 268 ASP B N 1
ATOM 2035 C CA . ASP A 1 268 ? 175.355 206.296 169.059 1.00 293.69 268 ASP B CA 1
ATOM 2036 C C . ASP A 1 268 ? 173.943 205.901 168.622 1.00 293.69 268 ASP B C 1
ATOM 2037 O O . ASP A 1 268 ? 173.584 204.720 168.699 1.00 293.69 268 ASP B O 1
ATOM 2042 N N . PRO A 1 269 ? 173.098 206.882 168.257 1.00 286.42 269 PRO B N 1
ATOM 2043 C CA . PRO A 1 269 ? 171.750 206.554 167.739 1.00 286.42 269 PRO B CA 1
ATOM 2044 C C . PRO A 1 269 ? 171.776 205.608 166.543 1.00 286.42 269 PRO B C 1
ATOM 2045 O O . PRO A 1 269 ? 170.870 204.776 166.389 1.00 286.42 269 PRO B O 1
ATOM 2049 N N . GLN A 1 270 ? 172.781 205.759 165.671 1.00 296.82 270 GLN B N 1
ATOM 2050 C CA . GLN A 1 270 ? 172.904 204.934 164.472 1.00 296.82 270 GLN B CA 1
ATOM 2051 C C . GLN A 1 270 ? 173.103 203.462 164.822 1.00 296.82 270 GLN B C 1
ATOM 2052 O O . GLN A 1 270 ? 172.611 202.586 164.106 1.00 296.82 270 GLN B O 1
ATOM 2058 N N . GLU A 1 271 ? 173.853 203.174 165.897 1.00 301.35 271 GLU B N 1
ATOM 2059 C CA . GLU A 1 271 ? 174.087 201.790 166.321 1.00 301.35 271 GLU B CA 1
ATOM 2060 C C . GLU A 1 271 ? 172.782 201.123 166.737 1.00 301.35 271 GLU B C 1
ATOM 2061 O O . GLU A 1 271 ? 172.496 199.976 166.352 1.00 301.35 271 GLU B O 1
ATOM 2067 N N . ILE A 1 272 ? 171.950 201.868 167.463 1.00 294.81 272 ILE B N 1
ATOM 2068 C CA . ILE A 1 272 ? 170.629 201.394 167.855 1.00 294.81 272 ILE B CA 1
ATOM 2069 C C . ILE A 1 272 ? 169.774 201.181 166.615 1.00 294.81 272 ILE B C 1
ATOM 2070 O O . ILE A 1 272 ? 169.043 200.182 166.522 1.00 294.81 272 ILE B O 1
ATOM 2075 N N . LEU A 1 273 ? 169.817 202.135 165.667 1.00 298.11 273 LEU B N 1
ATOM 2076 C CA . LEU A 1 273 ? 168.981 202.026 164.472 1.00 298.11 273 LEU B CA 1
ATOM 2077 C C . LEU A 1 273 ? 169.377 200.797 163.665 1.00 298.11 273 LEU B C 1
ATOM 2078 O O . LEU A 1 273 ? 168.516 200.082 163.143 1.00 298.11 273 LEU B O 1
ATOM 2083 N N . LEU A 1 274 ? 170.685 200.551 163.530 1.00 299.08 274 LEU B N 1
ATOM 2084 C CA . LEU A 1 274 ? 171.120 199.393 162.765 1.00 299.08 274 LEU B CA 1
ATOM 2085 C C . LEU A 1 274 ? 170.902 198.091 163.524 1.00 299.08 274 LEU B C 1
ATOM 2086 O O . LEU A 1 274 ? 170.969 197.023 162.909 1.00 299.08 274 LEU B O 1
ATOM 2091 N N . ASN A 1 275 ? 170.622 198.146 164.832 1.00 293.41 275 ASN B N 1
ATOM 2092 C CA . ASN A 1 275 ? 170.422 196.904 165.564 1.00 293.41 275 ASN B CA 1
ATOM 2093 C C . ASN A 1 275 ? 168.956 196.594 165.825 1.00 293.41 275 ASN B C 1
ATOM 2094 O O . ASN A 1 275 ? 168.645 195.472 166.240 1.00 293.41 275 ASN B O 1
ATOM 2099 N N . GLU A 1 276 ? 168.078 197.591 165.654 1.00 290.76 276 GLU B N 1
ATOM 2100 C CA . GLU A 1 276 ? 166.636 197.453 165.884 1.00 290.76 276 GLU B CA 1
ATOM 2101 C C . GLU A 1 276 ? 165.983 196.281 165.142 1.00 290.76 276 GLU B C 1
ATOM 2102 O O . GLU A 1 276 ? 165.049 195.662 165.662 1.00 290.76 276 GLU B O 1
ATOM 2108 N N . ALA A 1 277 ? 166.460 195.959 163.938 1.00 287.25 277 ALA B N 1
ATOM 2109 C CA . ALA A 1 277 ? 165.831 194.977 163.062 1.00 287.25 277 ALA B CA 1
ATOM 2110 C C . ALA A 1 277 ? 166.118 193.525 163.415 1.00 287.25 277 ALA B C 1
ATOM 2111 O O . ALA A 1 277 ? 165.618 192.638 162.716 1.00 287.25 277 ALA B O 1
ATOM 2113 N N . PHE A 1 278 ? 166.883 193.237 164.463 1.00 287.54 278 PHE B N 1
ATOM 2114 C CA . PHE A 1 278 ? 167.224 191.853 164.746 1.00 287.54 278 PHE B CA 1
ATOM 2115 C C . PHE A 1 278 ? 166.663 191.334 166.060 1.00 287.54 278 PHE B C 1
ATOM 2116 O O . PHE A 1 278 ? 166.908 190.172 166.402 1.00 287.54 278 PHE B O 1
ATOM 2124 N N . VAL A 1 279 ? 165.902 192.145 166.800 1.00 273.86 279 VAL B N 1
ATOM 2125 C CA . VAL A 1 279 ? 165.337 191.684 168.066 1.00 273.86 279 VAL B CA 1
ATOM 2126 C C . VAL A 1 279 ? 164.147 190.755 167.902 1.00 273.86 279 VAL B C 1
ATOM 2127 O O . VAL A 1 279 ? 163.747 190.105 168.876 1.00 273.86 279 VAL B O 1
ATOM 2131 N N . VAL A 1 280 ? 163.580 190.654 166.706 1.00 242.53 280 VAL B N 1
ATOM 2132 C CA . VAL A 1 280 ? 162.428 189.803 166.440 1.00 242.53 280 VAL B CA 1
ATOM 2133 C C . VAL A 1 280 ? 162.820 188.783 165.384 1.00 242.53 280 VAL B C 1
ATOM 2134 O O . VAL A 1 280 ? 163.332 189.164 164.329 1.00 242.53 280 VAL B O 1
ATOM 2138 N N . PRO A 1 281 ? 162.651 187.483 165.651 1.00 238.38 281 PRO B N 1
ATOM 2139 C CA . PRO A 1 281 ? 163.122 186.454 164.710 1.00 238.38 281 PRO B CA 1
ATOM 2140 C C . PRO A 1 281 ? 162.383 186.431 163.380 1.00 238.38 281 PRO B C 1
ATOM 2141 O O . PRO A 1 281 ? 162.994 186.101 162.357 1.00 238.38 281 PRO B O 1
ATOM 2145 N N . TYR A 1 282 ? 161.092 186.768 163.352 1.00 224.60 282 TYR B N 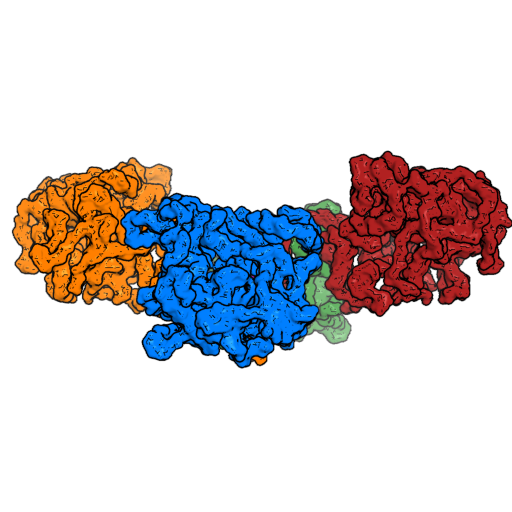1
ATOM 2146 C CA . TYR A 1 282 ? 160.295 186.678 162.124 1.00 224.60 282 TYR B CA 1
ATOM 2147 C C . TYR A 1 282 ? 159.305 187.837 162.054 1.00 224.60 282 TYR B C 1
ATOM 2148 O O . TYR A 1 282 ? 158.154 187.718 162.484 1.00 224.60 282 TYR B O 1
ATOM 2157 N N . GLY A 1 283 ? 159.766 188.959 161.518 1.00 193.27 283 GLY B N 1
ATOM 2158 C CA . GLY A 1 283 ? 158.978 190.167 161.519 1.00 193.27 283 GLY B CA 1
ATOM 2159 C C . GLY A 1 283 ? 158.175 190.315 160.238 1.00 193.27 283 GLY B C 1
ATOM 2160 O O . GLY A 1 283 ? 158.440 189.662 159.233 1.00 193.27 283 GLY B O 1
ATOM 2161 N N . THR A 1 284 ? 157.188 191.191 160.288 1.00 173.86 284 THR B N 1
ATOM 2162 C CA . THR A 1 284 ? 156.328 191.526 159.169 1.00 173.86 284 THR B CA 1
ATOM 2163 C C . THR A 1 284 ? 156.595 192.953 158.734 1.00 173.86 284 THR B C 1
ATOM 2164 O O . THR A 1 284 ? 157.287 193.697 159.435 1.00 173.86 284 THR B O 1
ATOM 2168 N N . PRO A 1 285 ? 156.124 193.366 157.544 1.00 164.62 285 PRO B N 1
ATOM 2169 C CA . PRO A 1 285 ? 156.243 194.791 157.180 1.00 164.62 285 PRO B CA 1
ATOM 2170 C C . PRO A 1 285 ? 155.540 195.748 158.137 1.00 164.62 285 PRO B C 1
ATOM 2171 O O . PRO A 1 285 ? 155.777 196.958 158.061 1.00 164.62 285 PRO B O 1
ATOM 2175 N N . LEU A 1 286 ? 154.678 195.249 159.019 1.00 164.47 286 LEU B N 1
ATOM 2176 C CA . LEU A 1 286 ? 153.997 196.059 160.009 1.00 164.47 286 LEU B CA 1
ATOM 2177 C C . LEU A 1 286 ? 154.520 195.736 161.411 1.00 164.47 286 LEU B C 1
ATOM 2178 O O . LEU A 1 286 ? 153.845 196.000 162.411 1.00 164.47 286 LEU B O 1
ATOM 2183 N N . SER A 1 287 ? 155.713 195.145 161.509 1.00 198.42 287 SER B N 1
ATOM 2184 C CA . SER A 1 287 ? 156.216 194.726 162.811 1.00 198.42 287 SER B CA 1
ATOM 2185 C C . SER A 1 287 ? 156.766 195.939 163.552 1.00 198.42 287 SER B C 1
ATOM 2186 O O . SER A 1 287 ? 157.573 196.707 163.019 1.00 198.42 287 SER B O 1
ATOM 2189 N N . VAL A 1 288 ? 156.315 196.098 164.787 1.00 225.23 288 VAL B N 1
ATOM 2190 C CA . VAL A 1 288 ? 156.755 197.143 165.702 1.00 225.23 288 VAL B CA 1
ATOM 2191 C C . VAL A 1 288 ? 157.701 196.534 166.736 1.00 225.23 288 VAL B C 1
ATOM 2192 O O . VAL A 1 288 ? 157.271 195.787 167.622 1.00 225.23 288 VAL B O 1
ATOM 2196 N N . ASN A 1 289 ? 159.006 196.701 166.514 1.00 245.87 289 ASN B N 1
ATOM 2197 C CA . ASN A 1 289 ? 160.009 196.166 167.435 1.00 245.87 289 ASN B CA 1
ATOM 2198 C C . ASN A 1 289 ? 159.844 196.761 168.829 1.00 245.87 289 ASN B C 1
ATOM 2199 O O . ASN A 1 289 ? 159.711 196.028 169.814 1.00 245.87 289 ASN B O 1
ATOM 2204 N N . PHE A 1 290 ? 159.832 198.084 168.937 1.00 247.80 290 PHE B N 1
ATOM 2205 C CA . PHE A 1 290 ? 159.586 198.758 170.210 1.00 247.80 290 PHE B CA 1
ATOM 2206 C C . PHE A 1 290 ? 158.365 199.660 170.119 1.00 247.80 290 PHE B C 1
ATOM 2207 O O . PHE A 1 290 ? 158.373 200.662 169.398 1.00 247.80 290 PHE B O 1
ATOM 2215 N N . GLY A 1 291 ? 157.317 199.286 170.849 1.00 205.21 291 GLY B N 1
ATOM 2216 C CA . GLY A 1 291 ? 156.075 200.017 170.868 1.00 205.21 291 GLY B CA 1
ATOM 2217 C C . GLY A 1 291 ? 155.407 199.935 172.221 1.00 205.21 291 GLY B C 1
ATOM 2218 O O . GLY A 1 291 ? 156.040 199.576 173.219 1.00 205.21 291 GLY B O 1
ATOM 2219 N N . PRO A 1 292 ? 154.147 200.372 172.286 1.00 189.57 292 PRO B N 1
ATOM 2220 C CA . PRO A 1 292 ? 153.403 200.366 173.550 1.00 189.57 292 PRO B CA 1
ATOM 2221 C C . PRO A 1 292 ? 153.317 199.001 174.218 1.00 189.57 292 PRO B C 1
ATOM 2222 O O . PRO A 1 292 ? 153.266 197.962 173.557 1.00 189.57 292 PRO B O 1
ATOM 2226 N N . THR A 1 293 ? 153.284 199.021 175.550 1.00 212.86 293 THR B N 1
ATOM 2227 C CA . THR A 1 293 ? 153.122 197.807 176.338 1.00 212.86 293 THR B CA 1
ATOM 2228 C C . THR A 1 293 ? 152.431 198.156 177.650 1.00 212.86 293 THR B C 1
ATOM 2229 O O . THR A 1 293 ? 152.279 199.326 178.004 1.00 212.86 293 THR B O 1
ATOM 2233 N N . VAL A 1 294 ? 152.074 197.118 178.401 1.00 220.77 294 VAL B N 1
ATOM 2234 C CA . VAL A 1 294 ? 151.500 197.278 179.730 1.00 220.77 294 VAL B CA 1
ATOM 2235 C C . VAL A 1 294 ? 152.618 197.620 180.709 1.00 220.77 294 VAL B C 1
ATOM 2236 O O . VAL A 1 294 ? 153.329 196.736 181.204 1.00 220.77 294 VAL B O 1
ATOM 2240 N N . ASP A 1 295 ? 152.844 198.919 180.901 1.00 231.10 295 ASP B N 1
ATOM 2241 C CA . ASP A 1 295 ? 153.930 199.440 181.719 1.00 231.10 295 ASP B CA 1
ATOM 2242 C C . ASP A 1 295 ? 153.553 199.617 183.185 1.00 231.10 295 ASP B C 1
ATOM 2243 O O . ASP A 1 295 ? 154.444 199.819 184.019 1.00 231.10 295 ASP B O 1
ATOM 2248 N N . GLY A 1 296 ? 152.266 199.516 183.522 1.00 228.86 296 GLY B N 1
ATOM 2249 C CA . GLY A 1 296 ? 151.762 199.749 184.865 1.00 228.86 296 GLY B CA 1
ATOM 2250 C C . GLY A 1 296 ? 151.461 201.194 185.180 1.00 228.86 296 GLY B C 1
ATOM 2251 O O . GLY A 1 296 ? 150.726 201.468 186.134 1.00 228.86 296 GLY B O 1
ATOM 2252 N N . ASP A 1 297 ? 151.985 202.122 184.382 1.00 225.13 297 ASP B N 1
ATOM 2253 C CA . ASP A 1 297 ? 151.755 203.548 184.572 1.00 225.13 297 ASP B CA 1
ATOM 2254 C C . ASP A 1 297 ? 150.772 203.980 183.484 1.00 225.13 297 ASP B C 1
ATOM 2255 O O . ASP A 1 297 ? 149.633 204.341 183.781 1.00 225.13 297 ASP B O 1
ATOM 2260 N N . PHE A 1 298 ? 151.230 204.033 182.239 1.00 208.77 298 PHE B N 1
ATOM 2261 C CA . PHE A 1 298 ? 150.329 204.337 181.144 1.00 208.77 298 PHE B CA 1
ATOM 2262 C C . PHE A 1 298 ? 149.267 203.246 180.988 1.00 208.77 298 PHE B C 1
ATOM 2263 O O . PHE A 1 298 ? 148.083 203.556 180.872 1.00 208.77 298 PHE B O 1
ATOM 2271 N N . LEU A 1 299 ? 149.654 201.975 180.994 1.00 221.32 299 LEU B N 1
ATOM 2272 C CA . LEU A 1 299 ? 148.654 200.915 180.888 1.00 221.32 299 LEU B CA 1
ATOM 2273 C C . LEU A 1 299 ? 148.745 200.092 182.156 1.00 221.32 299 LEU B C 1
ATOM 2274 O O . LEU A 1 299 ? 149.738 199.398 182.376 1.00 221.32 299 LEU B O 1
ATOM 2279 N N . THR A 1 300 ? 147.721 200.172 182.995 1.00 215.45 300 THR B N 1
ATOM 2280 C CA . THR A 1 300 ? 147.740 199.457 184.259 1.00 215.45 300 THR B CA 1
ATOM 2281 C C . THR A 1 300 ? 147.281 198.017 184.096 1.00 215.45 300 THR B C 1
ATOM 2282 O O . THR A 1 300 ? 147.294 197.265 185.076 1.00 215.45 300 THR B O 1
ATOM 2286 N N . ASP A 1 301 ? 146.931 197.622 182.874 1.00 204.80 301 ASP B N 1
ATOM 2287 C CA . ASP A 1 301 ? 146.397 196.310 182.535 1.00 204.80 301 ASP B CA 1
ATOM 2288 C C . ASP A 1 301 ? 146.306 196.205 181.019 1.00 204.80 301 ASP B C 1
ATOM 2289 O O . ASP A 1 301 ? 146.548 197.178 180.298 1.00 204.80 301 ASP B O 1
ATOM 2294 N N . MET A 1 302 ? 146.033 194.985 180.550 1.00 181.76 302 MET B N 1
ATOM 2295 C CA . MET A 1 302 ? 145.850 194.720 179.129 1.00 181.76 302 MET B CA 1
ATOM 2296 C C . MET A 1 302 ? 144.671 195.537 178.607 1.00 181.76 302 MET B C 1
ATOM 2297 O O . MET A 1 302 ? 143.617 195.571 179.257 1.00 181.76 302 MET B O 1
ATOM 2302 N N . PRO A 1 303 ? 144.827 196.232 177.470 1.00 161.33 303 PRO B N 1
ATOM 2303 C CA . PRO A 1 303 ? 143.831 197.232 177.035 1.00 161.33 303 PRO B CA 1
ATOM 2304 C C . PRO A 1 303 ? 142.431 196.704 176.820 1.00 161.33 303 PRO B C 1
ATOM 2305 O O . PRO A 1 303 ? 141.465 197.442 177.043 1.00 161.33 303 PRO B O 1
ATOM 2309 N N . ASP A 1 304 ? 142.306 195.465 176.352 1.00 163.57 304 ASP B N 1
ATOM 2310 C CA . ASP A 1 304 ? 140.997 194.871 176.125 1.00 163.57 304 ASP B CA 1
ATOM 2311 C C . ASP A 1 304 ? 140.211 194.736 177.420 1.00 163.57 304 ASP B C 1
ATOM 2312 O O . ASP A 1 304 ? 138.994 194.939 177.442 1.00 163.57 304 ASP B O 1
ATOM 2317 N N . ILE A 1 305 ? 140.911 194.450 178.514 1.00 167.75 305 ILE B N 1
ATOM 2318 C CA . ILE A 1 305 ? 140.276 194.314 179.819 1.00 167.75 305 ILE B CA 1
ATOM 2319 C C . ILE A 1 305 ? 139.775 195.658 180.322 1.00 167.75 305 ILE B C 1
ATOM 2320 O O . ILE A 1 305 ? 138.642 195.774 180.808 1.00 167.75 305 ILE B O 1
ATOM 2325 N N . LEU A 1 306 ? 140.632 196.679 180.240 1.00 176.05 306 LEU B N 1
ATOM 2326 C CA . LEU A 1 306 ? 140.272 198.042 180.624 1.00 176.05 306 LEU B CA 1
ATOM 2327 C C . LEU A 1 306 ? 139.093 198.534 179.793 1.00 176.05 306 LEU B C 1
ATOM 2328 O O . LEU A 1 306 ? 138.195 199.216 180.304 1.00 176.05 306 LEU B O 1
ATOM 2333 N N . LEU A 1 307 ? 139.109 198.203 178.504 1.00 164.87 307 LEU B N 1
ATOM 2334 C CA . LEU A 1 307 ? 138.056 198.579 177.571 1.00 164.87 307 LEU B CA 1
ATOM 2335 C C . LEU A 1 307 ? 136.738 197.928 177.956 1.00 164.87 307 LEU B C 1
ATOM 2336 O O . LEU A 1 307 ? 135.689 198.581 177.961 1.00 164.87 307 LEU B O 1
ATOM 2341 N N . GLU A 1 308 ? 136.779 196.616 178.209 1.00 163.95 308 GLU B N 1
ATOM 2342 C CA . GLU A 1 308 ? 135.621 195.832 178.632 1.00 163.95 308 GLU B CA 1
ATOM 2343 C C . GLU A 1 308 ? 134.926 196.412 179.857 1.00 163.95 308 GLU B C 1
ATOM 2344 O O . GLU A 1 308 ? 133.705 196.280 179.994 1.00 163.95 308 GLU B O 1
ATOM 2350 N N . LEU A 1 309 ? 135.666 197.051 180.752 1.00 164.64 309 LEU B N 1
ATOM 2351 C CA . LEU A 1 309 ? 135.082 197.486 182.006 1.00 164.64 309 LEU B CA 1
ATOM 2352 C C . LEU A 1 309 ? 134.581 198.920 181.956 1.00 164.64 309 LEU B C 1
ATOM 2353 O O . LEU A 1 309 ? 134.120 199.431 182.979 1.00 164.64 309 LEU B O 1
ATOM 2358 N N . GLY A 1 310 ? 134.663 199.580 180.803 1.00 171.53 310 GLY B N 1
ATOM 2359 C CA . GLY A 1 310 ? 134.147 200.928 180.671 1.00 171.53 310 GLY B CA 1
ATOM 2360 C C . GLY A 1 310 ? 134.933 201.997 181.387 1.00 171.53 310 GLY B C 1
ATOM 2361 O O . GLY A 1 310 ? 134.421 203.100 181.587 1.00 171.53 310 GLY B O 1
ATOM 2362 N N . GLN A 1 311 ? 136.174 201.711 181.764 1.00 174.36 311 GLN B N 1
ATOM 2363 C CA . GLN A 1 311 ? 136.996 202.669 182.495 1.00 174.36 311 GLN B CA 1
ATOM 2364 C C . GLN A 1 311 ? 137.805 203.513 181.519 1.00 174.36 311 GLN B C 1
ATOM 2365 O O . GLN A 1 311 ? 139.016 203.344 181.357 1.00 174.36 311 GLN B O 1
ATOM 2371 N N . PHE A 1 312 ? 137.121 204.450 180.870 1.00 169.30 312 PHE B N 1
ATOM 2372 C CA . PHE A 1 312 ? 137.779 205.342 179.926 1.00 169.30 312 PHE B CA 1
ATOM 2373 C C . PHE A 1 312 ? 136.942 206.601 179.779 1.00 169.30 312 PHE B C 1
ATOM 2374 O O . PHE A 1 312 ? 135.811 206.678 180.263 1.00 169.30 312 PHE B O 1
ATOM 2382 N N . LYS A 1 313 ? 137.537 207.596 179.119 1.00 165.74 313 LYS B N 1
ATOM 2383 C CA . LYS A 1 313 ? 136.868 208.867 178.879 1.00 165.74 313 LYS B CA 1
ATOM 2384 C C . LYS A 1 313 ? 135.633 208.681 178.010 1.00 165.74 313 LYS B C 1
ATOM 2385 O O . LYS A 1 313 ? 135.708 208.140 176.903 1.00 165.74 313 LYS B O 1
ATOM 2391 N N . LYS A 1 314 ? 134.499 209.113 178.538 1.00 185.60 314 LYS B N 1
ATOM 2392 C CA . LYS A 1 314 ? 133.198 209.020 177.880 1.00 185.60 314 LYS B CA 1
ATOM 2393 C C . LYS A 1 314 ? 132.979 210.240 176.995 1.00 185.60 314 LYS B C 1
ATOM 2394 O O . LYS A 1 314 ? 132.508 211.280 177.454 1.00 185.60 314 LYS B O 1
ATOM 2400 N N . THR A 1 315 ? 133.319 210.135 175.713 1.00 190.79 315 THR B N 1
ATOM 2401 C CA . THR A 1 315 ? 133.213 211.290 174.829 1.00 190.79 315 THR B CA 1
ATOM 2402 C C . THR A 1 315 ? 132.893 210.822 173.417 1.00 190.79 315 THR B C 1
ATOM 2403 O O . THR A 1 315 ? 132.814 209.625 173.140 1.00 190.79 315 THR B O 1
ATOM 2407 N N . GLN A 1 316 ? 132.737 211.783 172.514 1.00 192.08 316 GLN B N 1
ATOM 2408 C CA . GLN A 1 316 ? 132.429 211.477 171.127 1.00 192.08 316 GLN B CA 1
ATOM 2409 C C . GLN A 1 316 ? 133.698 211.136 170.365 1.00 192.08 316 GLN B C 1
ATOM 2410 O O . GLN A 1 316 ? 134.768 211.697 170.617 1.00 192.08 316 GLN B O 1
ATOM 2416 N N . ILE A 1 317 ? 133.572 210.200 169.424 1.00 186.58 317 ILE B N 1
ATOM 2417 C CA . ILE A 1 317 ? 134.694 209.831 168.574 1.00 186.58 317 ILE B CA 1
ATOM 2418 C C . ILE A 1 317 ? 134.308 209.849 167.102 1.00 186.58 317 ILE B C 1
ATOM 2419 O O . ILE A 1 317 ? 133.157 209.605 166.711 1.00 186.58 317 ILE B O 1
ATOM 2424 N N . LEU A 1 318 ? 135.322 210.090 166.280 1.00 192.75 318 LEU B N 1
ATOM 2425 C CA . LEU A 1 318 ? 135.216 210.051 164.832 1.00 192.75 318 LEU B CA 1
ATOM 2426 C C . LEU A 1 318 ? 136.276 209.105 164.317 1.00 192.75 318 LEU B C 1
ATOM 2427 O O . LEU A 1 318 ? 137.445 209.263 164.650 1.00 192.75 318 LEU B O 1
ATOM 2432 N N . VAL A 1 319 ? 135.861 208.096 163.573 1.00 179.32 319 VAL B N 1
ATOM 2433 C CA . VAL A 1 319 ? 136.719 207.010 163.130 1.00 179.32 319 VAL B CA 1
ATOM 2434 C C . VAL A 1 319 ? 136.530 206.742 161.642 1.00 179.32 319 VAL B C 1
ATOM 2435 O O . VAL A 1 319 ? 135.406 206.787 161.131 1.00 179.32 319 VAL B O 1
ATOM 2439 N N . GLY A 1 320 ? 137.629 206.488 160.934 1.00 177.76 320 GLY B N 1
ATOM 2440 C CA . GLY A 1 320 ? 137.422 206.037 159.567 1.00 177.76 320 GLY B CA 1
ATOM 2441 C C . GLY A 1 320 ? 138.637 205.402 158.935 1.00 177.76 320 GLY B C 1
ATOM 2442 O O . GLY A 1 320 ? 139.742 205.419 159.485 1.00 177.76 320 GLY B O 1
ATOM 2443 N N . VAL A 1 321 ? 138.410 204.848 157.737 1.00 184.09 321 VAL B N 1
ATOM 2444 C CA . VAL A 1 321 ? 139.444 204.157 156.967 1.00 184.09 321 VAL B CA 1
ATOM 2445 C C . VAL A 1 321 ? 139.356 204.461 155.478 1.00 184.09 321 VAL B C 1
ATOM 2446 O O . VAL A 1 321 ? 138.333 204.910 154.965 1.00 184.09 321 VAL B O 1
ATOM 2450 N N . ASN A 1 322 ? 140.459 204.182 154.792 1.00 210.23 322 ASN B N 1
ATOM 2451 C CA . ASN A 1 322 ? 140.564 204.281 153.345 1.00 210.23 322 ASN B CA 1
ATOM 2452 C C . ASN A 1 322 ? 140.216 202.939 152.717 1.00 210.23 322 ASN B C 1
ATOM 2453 O O . ASN A 1 322 ? 140.230 201.899 153.374 1.00 210.23 322 ASN B O 1
ATOM 2458 N N . LYS A 1 323 ? 139.803 202.997 151.450 1.00 205.27 323 LYS B N 1
ATOM 2459 C CA . LYS A 1 323 ? 139.368 201.797 150.740 1.00 205.27 323 LYS B CA 1
ATOM 2460 C C . LYS A 1 323 ? 140.472 200.748 150.581 1.00 205.27 323 LYS B C 1
ATOM 2461 O O . LYS A 1 323 ? 140.226 199.550 150.764 1.00 205.27 323 LYS B O 1
ATOM 2467 N N . ASP A 1 324 ? 141.703 201.168 150.284 1.00 223.12 324 ASP B N 1
ATOM 2468 C CA . ASP A 1 324 ? 142.769 200.200 150.017 1.00 223.12 324 ASP B CA 1
ATOM 2469 C C . ASP A 1 324 ? 143.958 200.319 150.962 1.00 223.12 324 ASP B C 1
ATOM 2470 O O . ASP A 1 324 ? 145.089 200.578 150.538 1.00 223.12 324 ASP B O 1
ATOM 2475 N N . GLU A 1 325 ? 143.667 200.146 152.250 1.00 207.64 325 GLU B N 1
ATOM 2476 C CA . GLU A 1 325 ? 144.633 200.238 153.340 1.00 207.64 325 GLU B CA 1
ATOM 2477 C C . GLU A 1 325 ? 145.815 199.279 153.186 1.00 207.64 325 GLU B C 1
ATOM 2478 O O . GLU A 1 325 ? 146.928 199.591 153.614 1.00 207.64 325 GLU B O 1
ATOM 2484 N N . GLY A 1 326 ? 145.601 198.108 152.605 1.00 183.53 326 GLY B N 1
ATOM 2485 C CA . GLY A 1 326 ? 146.598 197.053 152.608 1.00 183.53 326 GLY B CA 1
ATOM 2486 C C . GLY A 1 326 ? 147.612 197.055 151.493 1.00 183.53 326 GLY B C 1
ATOM 2487 O O . GLY A 1 326 ? 148.619 196.348 151.593 1.00 183.53 326 GLY B O 1
ATOM 2488 N N . THR A 1 327 ? 147.370 197.835 150.442 1.00 193.97 327 THR B N 1
ATOM 2489 C CA . THR A 1 327 ? 148.160 197.757 149.218 1.00 193.97 327 THR B CA 1
ATOM 2490 C C . THR A 1 327 ? 149.619 198.151 149.408 1.00 193.97 327 THR B C 1
ATOM 2491 O O . THR A 1 327 ? 150.486 197.637 148.694 1.00 193.97 327 THR B O 1
ATOM 2495 N N . ALA A 1 328 ? 149.897 199.105 150.296 1.00 183.72 328 ALA B N 1
ATOM 2496 C CA . ALA A 1 328 ? 151.257 199.608 150.481 1.00 183.72 328 ALA B CA 1
ATOM 2497 C C . ALA A 1 328 ? 152.300 198.550 150.861 1.00 183.72 328 ALA B C 1
ATOM 2498 O O . ALA A 1 328 ? 153.462 198.684 150.475 1.00 183.72 328 ALA B O 1
ATOM 2500 N N . PHE A 1 329 ? 151.925 197.485 151.562 1.00 185.74 329 PHE B N 1
ATOM 2501 C CA . PHE A 1 329 ? 152.956 196.612 152.126 1.00 185.74 329 PHE B CA 1
ATOM 2502 C C . PHE A 1 329 ? 153.466 195.489 151.228 1.00 185.74 329 PHE B C 1
ATOM 2503 O O . PHE A 1 329 ? 154.610 195.050 151.430 1.00 185.74 329 PHE B O 1
ATOM 2511 N N . LEU A 1 330 ? 152.716 195.088 150.199 1.00 218.10 330 LEU B N 1
ATOM 2512 C CA . LEU A 1 330 ? 153.137 193.966 149.356 1.00 218.10 330 LEU B CA 1
ATOM 2513 C C . LEU A 1 330 ? 154.401 194.283 148.573 1.00 218.10 330 LEU B C 1
ATOM 2514 O O . LEU A 1 330 ? 155.231 193.393 148.347 1.00 218.10 330 LEU B O 1
ATOM 2519 N N . VAL A 1 331 ? 154.583 195.543 148.172 1.00 228.91 331 VAL B N 1
ATOM 2520 C CA . VAL A 1 331 ? 155.755 195.925 147.391 1.00 228.91 331 VAL B CA 1
ATOM 2521 C C . VAL A 1 331 ? 156.993 196.065 148.261 1.00 228.91 331 VAL B C 1
ATOM 2522 O O . VAL A 1 331 ? 158.061 196.418 147.746 1.00 228.91 331 VAL B O 1
ATOM 2526 N N . TYR A 1 332 ? 156.887 195.798 149.565 1.00 236.22 332 TYR B N 1
ATOM 2527 C CA . TYR A 1 332 ? 158.003 195.919 150.492 1.00 236.22 332 TYR B CA 1
ATOM 2528 C C . TYR A 1 332 ? 158.539 194.569 150.956 1.00 236.22 332 TYR B C 1
ATOM 2529 O O . TYR A 1 332 ? 159.166 194.489 152.016 1.00 236.22 332 TYR B O 1
ATOM 2538 N N . GLY A 1 333 ? 158.297 193.504 150.192 1.00 236.06 333 GLY B N 1
ATOM 2539 C CA . GLY A 1 333 ? 158.833 192.212 150.569 1.00 236.06 333 GLY B CA 1
ATOM 2540 C C . GLY A 1 333 ? 158.281 191.007 149.837 1.00 236.06 333 GLY B C 1
ATOM 2541 O O . GLY A 1 333 ? 159.005 190.023 149.651 1.00 236.06 333 GLY B O 1
ATOM 2542 N N . ALA A 1 334 ? 157.020 191.046 149.437 1.00 242.07 334 ALA B N 1
ATOM 2543 C CA . ALA A 1 334 ? 156.424 189.894 148.767 1.00 242.07 334 ALA B CA 1
ATOM 2544 C C . ALA A 1 334 ? 156.955 189.756 147.343 1.00 242.07 334 ALA B C 1
ATOM 2545 O O . ALA A 1 334 ? 157.007 190.749 146.607 1.00 242.07 334 ALA B O 1
ATOM 2547 N N . PRO A 1 335 ? 157.372 188.556 146.930 1.00 220.11 335 PRO B N 1
ATOM 2548 C CA . PRO A 1 335 ? 157.874 188.363 145.566 1.00 220.11 335 PRO B CA 1
ATOM 2549 C C . PRO A 1 335 ? 156.778 188.510 144.528 1.00 220.11 335 PRO B C 1
ATOM 2550 O O . PRO A 1 335 ? 155.632 188.109 144.740 1.00 220.11 335 PRO B O 1
ATOM 2554 N N . GLY A 1 336 ? 157.137 189.117 143.407 1.00 227.72 336 GLY B N 1
ATOM 2555 C CA . GLY A 1 336 ? 156.226 189.318 142.316 1.00 227.72 336 GLY B CA 1
ATOM 2556 C C . GLY A 1 336 ? 155.622 190.698 142.251 1.00 227.72 336 GLY B C 1
ATOM 2557 O O . GLY A 1 336 ? 155.131 191.091 141.188 1.00 227.72 336 GLY B O 1
ATOM 2558 N N . PHE A 1 337 ? 155.639 191.447 143.345 1.00 225.97 337 PHE B N 1
ATOM 2559 C CA . PHE A 1 337 ? 154.972 192.732 143.312 1.00 225.97 337 PHE B CA 1
ATOM 2560 C C . PHE A 1 337 ? 155.976 193.816 142.966 1.00 225.97 337 PHE B C 1
ATOM 2561 O O . PHE A 1 337 ? 157.143 193.761 143.363 1.00 225.97 337 PHE B O 1
ATOM 2569 N N . SER A 1 338 ? 155.494 194.816 142.237 1.00 259.99 338 SER B N 1
ATOM 2570 C CA . SER A 1 338 ? 156.328 195.903 141.755 1.00 259.99 338 SER B CA 1
ATOM 2571 C C . SER A 1 338 ? 155.435 197.064 141.348 1.00 259.99 338 SER B C 1
ATOM 2572 O O . SER A 1 338 ? 154.362 196.850 140.779 1.00 259.99 338 SER B O 1
ATOM 2575 N N . LYS A 1 339 ? 155.879 198.290 141.631 1.00 274.15 339 LYS B N 1
ATOM 2576 C CA . LYS A 1 339 ? 155.100 199.461 141.236 1.00 274.15 339 LYS B CA 1
ATOM 2577 C C . LYS A 1 339 ? 155.188 199.734 139.735 1.00 274.15 339 LYS B C 1
ATOM 2578 O O . LYS A 1 339 ? 154.500 200.633 139.241 1.00 274.15 339 LYS B O 1
ATOM 2584 N N . ASP A 1 340 ? 156.029 199.000 139.011 1.00 276.34 340 ASP B N 1
ATOM 2585 C CA . ASP A 1 340 ? 156.168 199.110 137.565 1.00 276.34 340 ASP B CA 1
ATOM 2586 C C . ASP A 1 340 ? 155.649 197.849 136.881 1.00 276.34 340 ASP B C 1
ATOM 2587 O O . ASP A 1 340 ? 155.898 197.640 135.690 1.00 276.34 340 ASP B O 1
ATOM 2592 N N . ASN A 1 341 ? 154.933 197.011 137.625 1.00 260.20 341 ASN B N 1
ATOM 2593 C CA . ASN A 1 341 ? 154.306 195.790 137.155 1.00 260.20 341 ASN B CA 1
ATOM 2594 C C . ASN A 1 341 ? 152.800 195.896 137.325 1.00 260.20 341 ASN B C 1
ATOM 2595 O O . ASN A 1 341 ? 152.291 196.765 138.037 1.00 260.20 341 ASN B O 1
ATOM 2600 N N . ASN A 1 342 ? 152.077 194.996 136.663 1.00 242.12 342 ASN B N 1
ATOM 2601 C CA . ASN A 1 342 ? 150.667 194.826 136.965 1.00 242.12 342 ASN B CA 1
ATOM 2602 C C . ASN A 1 342 ? 150.435 193.801 138.070 1.00 242.12 342 ASN B C 1
ATOM 2603 O O . ASN A 1 342 ? 149.293 193.632 138.511 1.00 242.12 342 ASN B O 1
ATOM 2608 N N . SER A 1 343 ? 151.514 193.156 138.535 1.00 233.70 343 SER B N 1
ATOM 2609 C CA . SER A 1 343 ? 151.591 192.307 139.738 1.00 233.70 343 SER B CA 1
ATOM 2610 C C . SER A 1 343 ? 150.552 191.183 139.744 1.00 233.70 343 SER B C 1
ATOM 2611 O O . SER A 1 343 ? 149.968 190.859 140.779 1.00 233.70 343 SER B O 1
ATOM 2614 N N . ILE A 1 344 ? 150.305 190.591 138.577 1.00 218.78 344 ILE B N 1
ATOM 2615 C CA . ILE A 1 344 ? 149.531 189.355 138.506 1.00 218.78 344 ILE B CA 1
ATOM 2616 C C . ILE A 1 344 ? 150.315 188.224 139.156 1.00 218.78 344 ILE B C 1
ATOM 2617 O O . ILE A 1 344 ? 151.428 187.898 138.727 1.00 218.78 344 ILE B O 1
ATOM 2622 N N . ILE A 1 345 ? 149.745 187.621 140.197 1.00 205.14 345 ILE B N 1
ATOM 2623 C CA . ILE A 1 345 ? 150.423 186.542 140.899 1.00 205.14 345 ILE B CA 1
ATOM 2624 C C . ILE A 1 345 ? 149.604 185.265 140.805 1.00 205.14 345 ILE B C 1
ATOM 2625 O O . ILE A 1 345 ? 148.416 185.272 140.474 1.00 205.14 345 ILE B O 1
ATOM 2630 N N . THR A 1 346 ? 150.267 184.153 141.101 1.00 193.13 346 THR B N 1
ATOM 2631 C CA . THR A 1 346 ? 149.642 182.845 141.064 1.00 193.13 346 THR B CA 1
ATOM 2632 C C . THR A 1 346 ? 149.127 182.471 142.445 1.00 193.13 346 THR B C 1
ATOM 2633 O O . THR A 1 346 ? 149.248 183.224 143.413 1.00 193.13 346 THR B O 1
ATOM 2637 N N . ARG A 1 347 ? 148.522 181.286 142.514 1.00 170.03 347 ARG B N 1
ATOM 2638 C CA . ARG A 1 347 ? 148.087 180.739 143.791 1.00 170.03 347 ARG B CA 1
ATOM 2639 C C . ARG A 1 347 ? 149.269 180.452 144.706 1.00 170.03 347 ARG B C 1
ATOM 2640 O O . ARG A 1 347 ? 149.197 180.687 145.917 1.00 170.03 347 ARG B O 1
ATOM 2648 N N . LYS A 1 348 ? 150.368 179.941 144.142 1.00 182.85 348 LYS B N 1
ATOM 2649 C CA . LYS A 1 348 ? 151.532 179.629 144.961 1.00 182.85 348 LYS B CA 1
ATOM 2650 C C . LYS A 1 348 ? 152.209 180.900 145.448 1.00 182.85 348 LYS B C 1
ATOM 2651 O O . LYS A 1 348 ? 152.673 180.960 146.593 1.00 182.85 348 LYS B O 1
ATOM 2657 N N . GLU A 1 349 ? 152.206 181.945 144.617 1.00 208.46 349 GLU B N 1
ATOM 2658 C CA . GLU A 1 349 ? 152.771 183.220 145.035 1.00 208.46 349 GLU B CA 1
ATOM 2659 C C . GLU A 1 349 ? 151.928 183.839 146.130 1.00 208.46 349 GLU B C 1
ATOM 2660 O O . GLU A 1 349 ? 152.463 184.428 147.078 1.00 208.46 349 GLU B O 1
ATOM 2666 N N . PHE A 1 350 ? 150.610 183.745 145.975 1.00 191.08 350 PHE B N 1
ATOM 2667 C CA . PHE A 1 350 ? 149.666 184.130 147.013 1.00 191.08 350 PHE B CA 1
ATOM 2668 C C . PHE A 1 350 ? 149.956 183.425 148.335 1.00 191.08 350 PHE B C 1
ATOM 2669 O O . PHE A 1 350 ? 150.031 184.065 149.387 1.00 191.08 350 PHE B O 1
ATOM 2677 N N . GLN A 1 351 ? 150.066 182.092 148.291 1.00 187.38 351 GLN B N 1
ATOM 2678 C CA . GLN A 1 351 ? 150.375 181.286 149.471 1.00 187.38 351 GLN B CA 1
ATOM 2679 C C . GLN A 1 351 ? 151.707 181.655 150.104 1.00 187.38 351 GLN B C 1
ATOM 2680 O O . GLN A 1 351 ? 151.839 181.661 151.338 1.00 187.38 351 GLN B O 1
ATOM 2686 N N . GLU A 1 352 ? 152.680 182.038 149.284 1.00 203.18 352 GLU B N 1
ATOM 2687 C CA . GLU A 1 352 ? 153.957 182.450 149.845 1.00 203.18 352 GLU B CA 1
ATOM 2688 C C . GLU A 1 352 ? 153.838 183.816 150.502 1.00 203.18 352 GLU B C 1
ATOM 2689 O O . GLU A 1 352 ? 154.451 184.061 151.549 1.00 203.18 352 GLU B O 1
ATOM 2695 N N . GLY A 1 353 ? 153.032 184.704 149.904 1.00 192.96 353 GLY B N 1
ATOM 2696 C CA . GLY A 1 353 ? 152.726 185.983 150.531 1.00 192.96 353 GLY B CA 1
ATOM 2697 C C . GLY A 1 353 ? 152.058 185.789 151.875 1.00 192.96 353 GLY B C 1
ATOM 2698 O O . GLY A 1 353 ? 152.341 186.511 152.836 1.00 192.96 353 GLY B O 1
ATOM 2699 N N . LEU A 1 354 ? 151.120 184.835 151.932 1.00 190.59 354 LEU B N 1
ATOM 2700 C CA . LEU A 1 354 ? 150.457 184.471 153.175 1.00 190.59 354 LEU B CA 1
ATOM 2701 C C . LEU A 1 354 ? 151.471 184.036 154.221 1.00 190.59 354 LEU B C 1
ATOM 2702 O O . LEU A 1 354 ? 151.365 184.411 155.394 1.00 190.59 354 LEU B O 1
ATOM 2707 N N . LYS A 1 355 ? 152.476 183.265 153.800 1.00 189.63 355 LYS B N 1
ATOM 2708 C CA . LYS A 1 355 ? 153.502 182.839 154.742 1.00 189.63 355 LYS B CA 1
ATOM 2709 C C . LYS A 1 355 ? 154.375 184.009 155.192 1.00 189.63 355 LYS B C 1
ATOM 2710 O O . LYS A 1 355 ? 154.873 184.016 156.324 1.00 189.63 355 LYS B O 1
ATOM 2716 N N . ILE A 1 356 ? 154.547 185.008 154.325 1.00 182.04 356 ILE B N 1
ATOM 2717 C CA . ILE A 1 356 ? 155.309 186.204 154.684 1.00 182.04 356 ILE B CA 1
ATOM 2718 C C . ILE A 1 356 ? 154.576 187.030 155.725 1.00 182.04 356 ILE B C 1
ATOM 2719 O O . ILE A 1 356 ? 155.140 187.405 156.760 1.00 182.04 356 ILE B O 1
ATOM 2724 N N . PHE A 1 357 ? 153.297 187.269 155.507 1.00 172.18 357 PHE B N 1
ATOM 2725 C CA . PHE A 1 357 ? 152.576 188.148 156.408 1.00 172.18 357 PHE B CA 1
ATOM 2726 C C . PHE A 1 357 ? 152.045 187.421 157.616 1.00 172.18 357 PHE B C 1
ATOM 2727 O O . PHE A 1 357 ? 151.654 188.070 158.591 1.00 172.18 357 PHE B O 1
ATOM 2735 N N . PHE A 1 358 ? 152.005 186.099 157.578 1.00 162.37 358 PHE B N 1
ATOM 2736 C CA . PHE A 1 358 ? 151.535 185.309 158.713 1.00 162.37 358 PHE B CA 1
ATOM 2737 C C . PHE A 1 358 ? 152.500 184.177 159.045 1.00 162.37 358 PHE B C 1
ATOM 2738 O O . PHE A 1 358 ? 152.175 183.001 158.867 1.00 162.37 358 PHE B O 1
ATOM 2746 N N . PRO A 1 359 ? 153.736 184.518 159.464 1.00 163.40 359 PRO B N 1
ATOM 2747 C CA . PRO A 1 359 ? 154.795 183.500 159.614 1.00 163.40 359 PRO B CA 1
ATOM 2748 C C . PRO A 1 359 ? 154.483 182.372 160.583 1.00 163.40 359 PRO B C 1
ATOM 2749 O O . PRO A 1 359 ? 154.749 181.203 160.285 1.00 163.40 359 PRO B O 1
ATOM 2753 N N . GLY A 1 360 ? 153.903 182.700 161.731 1.00 156.54 360 GLY B N 1
ATOM 2754 C CA . GLY A 1 360 ? 153.675 181.766 162.809 1.00 156.54 360 GLY B CA 1
ATOM 2755 C C . GLY A 1 360 ? 152.334 181.075 162.825 1.00 156.54 360 GLY B C 1
ATOM 2756 O O . GLY A 1 360 ? 152.046 180.341 163.776 1.00 156.54 360 GLY B O 1
ATOM 2757 N N . VAL A 1 361 ? 151.517 181.276 161.824 1.00 151.54 361 VAL B N 1
ATOM 2758 C CA . VAL A 1 361 ? 150.172 180.721 161.808 1.00 151.54 361 VAL B CA 1
ATOM 2759 C C . VAL A 1 361 ? 150.220 179.306 161.255 1.00 151.54 361 VAL B C 1
ATOM 2760 O O . VAL A 1 361 ? 151.048 178.973 160.394 1.00 151.54 361 VAL B O 1
ATOM 2764 N N . SER A 1 362 ? 149.444 178.432 161.888 1.00 142.02 362 SER B N 1
ATOM 2765 C CA . SER A 1 362 ? 149.351 177.037 161.494 1.00 142.02 362 SER B CA 1
ATOM 2766 C C . SER A 1 362 ? 148.856 176.873 160.061 1.00 142.02 362 SER B C 1
ATOM 2767 O O . SER A 1 362 ? 148.299 177.783 159.439 1.00 142.02 362 SER B O 1
ATOM 2770 N N . GLU A 1 363 ? 149.077 175.664 159.557 1.00 144.09 363 GLU B N 1
ATOM 2771 C CA . GLU A 1 363 ? 148.776 175.296 158.182 1.00 144.09 363 GLU B CA 1
ATOM 2772 C C . GLU A 1 363 ? 147.288 175.381 157.900 1.00 144.09 363 GLU B C 1
ATOM 2773 O O . GLU A 1 363 ? 146.880 175.849 156.829 1.00 144.09 363 GLU B O 1
ATOM 2779 N N . PHE A 1 364 ? 146.471 175.060 158.898 1.00 133.12 364 PHE B N 1
ATOM 2780 C CA . PHE A 1 364 ? 145.029 175.086 158.725 1.00 133.12 364 PHE B CA 1
ATOM 2781 C C . PHE A 1 364 ? 144.540 176.510 158.689 1.00 133.12 364 PHE B C 1
ATOM 2782 O O . PHE A 1 364 ? 143.546 176.804 158.020 1.00 133.12 364 PHE B O 1
ATOM 2790 N N . GLY A 1 365 ? 145.252 177.396 159.377 1.00 131.77 365 GLY B N 1
ATOM 2791 C CA . GLY A 1 365 ? 144.938 178.808 159.307 1.00 131.77 365 GLY B CA 1
ATOM 2792 C C . GLY A 1 365 ? 145.141 179.331 157.905 1.00 131.77 365 GLY B C 1
ATOM 2793 O O . GLY A 1 365 ? 144.324 180.104 157.394 1.00 131.77 365 GLY B O 1
ATOM 2794 N N . LYS A 1 366 ? 146.214 178.882 157.251 1.00 137.10 366 LYS B N 1
ATOM 2795 C CA . LYS A 1 366 ? 146.507 179.376 155.918 1.00 137.10 366 LYS B CA 1
ATOM 2796 C C . LYS A 1 366 ? 145.497 178.814 154.942 1.00 137.10 366 LYS B C 1
ATOM 2797 O O . LYS A 1 366 ? 145.020 179.523 154.045 1.00 137.10 366 LYS B O 1
ATOM 2803 N N . GLU A 1 367 ? 145.188 177.527 155.091 1.00 134.31 367 GLU B N 1
ATOM 2804 C CA . GLU A 1 367 ? 144.173 176.913 154.252 1.00 134.31 367 GLU B CA 1
ATOM 2805 C C . GLU A 1 367 ? 142.820 177.591 154.410 1.00 134.31 367 GLU B C 1
ATOM 2806 O O . GLU A 1 367 ? 142.113 177.822 153.426 1.00 134.31 367 GLU B O 1
ATOM 2812 N N . SER A 1 368 ? 142.481 177.993 155.634 1.00 126.29 368 SER B N 1
ATOM 2813 C CA . SER A 1 368 ? 141.197 178.637 155.841 1.00 126.29 368 SER B CA 1
ATOM 2814 C C . SER A 1 368 ? 141.115 180.084 155.410 1.00 126.29 368 SER B C 1
ATOM 2815 O O . SER A 1 368 ? 140.060 180.498 154.918 1.00 126.29 368 SER B O 1
ATOM 2818 N N . ILE A 1 369 ? 142.189 180.862 155.554 1.00 117.74 369 ILE B N 1
ATOM 2819 C CA . ILE A 1 369 ? 142.184 182.194 154.957 1.00 117.74 369 ILE B CA 1
ATOM 2820 C C . ILE A 1 369 ? 142.101 182.090 153.447 1.00 117.74 369 ILE B C 1
ATOM 2821 O O . ILE A 1 369 ? 141.362 182.850 152.801 1.00 117.74 369 ILE B O 1
ATOM 2826 N N . LEU A 1 370 ? 142.853 181.141 152.868 1.00 118.00 370 LEU B N 1
ATOM 2827 C CA . LEU A 1 370 ? 142.810 180.924 151.435 1.00 118.00 370 LEU B CA 1
ATOM 2828 C C . LEU A 1 370 ? 141.409 180.562 150.985 1.00 118.00 370 LEU B C 1
ATOM 2829 O O . LEU A 1 370 ? 140.881 181.171 150.057 1.00 118.00 370 LEU B O 1
ATOM 2834 N N . PHE A 1 371 ? 140.790 179.588 151.649 1.00 125.70 371 PHE B N 1
ATOM 2835 C CA . PHE A 1 371 ? 139.433 179.189 151.308 1.00 125.70 371 PHE B CA 1
ATOM 2836 C C . PHE A 1 371 ? 138.458 180.344 151.450 1.00 125.70 371 PHE B C 1
ATOM 2837 O O . PHE A 1 371 ? 137.627 180.594 150.572 1.00 125.70 371 PHE B O 1
ATOM 2845 N N . HIS A 1 372 ? 138.572 181.070 152.557 1.00 126.54 372 HIS B N 1
ATOM 2846 C CA . HIS A 1 372 ? 137.639 182.130 152.877 1.00 126.54 372 HIS B CA 1
ATOM 2847 C C . HIS A 1 372 ? 137.737 183.296 151.912 1.00 126.54 372 HIS B C 1
ATOM 2848 O O . HIS A 1 372 ? 136.764 184.033 151.734 1.00 126.54 372 HIS B O 1
ATOM 2855 N N . TYR A 1 373 ? 138.882 183.481 151.272 1.00 112.70 373 TYR B N 1
ATOM 2856 C CA . TYR A 1 373 ? 139.064 184.647 150.427 1.00 112.70 373 TYR B CA 1
ATOM 2857 C C . TYR A 1 373 ? 138.980 184.353 148.939 1.00 112.70 373 TYR B C 1
ATOM 2858 O O . TYR A 1 373 ? 139.310 185.223 148.134 1.00 112.70 373 TYR B O 1
ATOM 2867 N N . THR A 1 374 ? 138.526 183.169 148.548 1.00 132.24 374 THR B N 1
ATOM 2868 C CA . THR A 1 374 ? 138.499 182.773 147.144 1.00 132.24 374 THR B CA 1
ATOM 2869 C C . THR A 1 374 ? 137.101 182.445 146.650 1.00 132.24 374 THR B C 1
ATOM 2870 O O . THR A 1 374 ? 136.954 181.867 145.567 1.00 132.24 374 THR B O 1
ATOM 2874 N N . ASP A 1 375 ? 136.070 182.807 147.406 1.00 145.40 375 ASP B N 1
ATOM 2875 C CA . ASP A 1 375 ? 134.680 182.677 146.968 1.00 145.40 375 ASP B CA 1
ATOM 2876 C C . ASP A 1 375 ? 134.428 183.730 145.894 1.00 145.40 375 ASP B C 1
ATOM 2877 O O . ASP A 1 375 ? 133.909 184.818 146.160 1.00 145.40 375 ASP B O 1
ATOM 2882 N N . TRP A 1 376 ? 134.845 183.399 144.668 1.00 164.75 376 TRP B N 1
ATOM 2883 C CA . TRP A 1 376 ? 134.882 184.363 143.582 1.00 164.75 376 TRP B CA 1
ATOM 2884 C C . TRP A 1 376 ? 133.486 184.777 143.151 1.00 164.75 376 TRP B C 1
ATOM 2885 O O . TRP A 1 376 ? 132.582 183.948 143.019 1.00 164.75 376 TRP B O 1
ATOM 2896 N N . VAL A 1 377 ? 133.310 186.075 142.936 1.00 207.39 377 VAL B N 1
ATOM 2897 C CA . VAL A 1 377 ? 132.131 186.548 142.216 1.00 207.39 377 VAL B CA 1
ATOM 2898 C C . VAL A 1 377 ? 132.161 186.042 140.782 1.00 207.39 377 VAL B C 1
ATOM 2899 O O . VAL A 1 377 ? 131.198 185.436 140.280 1.00 207.39 377 VAL B O 1
ATOM 2903 N N . ASP A 1 378 ? 133.310 186.224 140.134 1.00 216.23 378 ASP B N 1
ATOM 2904 C CA . ASP A 1 378 ? 133.552 185.889 138.739 1.00 216.23 378 ASP B CA 1
ATOM 2905 C C . ASP A 1 378 ? 134.942 185.288 138.666 1.00 216.23 378 ASP B C 1
ATOM 2906 O O . ASP A 1 378 ? 135.880 185.832 139.252 1.00 216.23 378 ASP B O 1
ATOM 2911 N N . ASP A 1 379 ? 135.087 184.199 137.913 1.00 213.59 379 ASP B N 1
ATOM 2912 C CA . ASP A 1 379 ? 136.401 183.644 137.632 1.00 213.59 379 ASP B CA 1
ATOM 2913 C C . ASP A 1 379 ? 136.529 183.427 136.115 1.00 213.59 379 ASP B C 1
ATOM 2914 O O . ASP A 1 379 ? 135.530 183.510 135.403 1.00 213.59 379 ASP B O 1
ATOM 2919 N N . GLN A 1 380 ? 137.726 183.132 135.565 1.00 222.57 380 GLN B N 1
ATOM 2920 C CA . GLN A 1 380 ? 139.079 183.044 136.153 1.00 222.57 380 GLN B CA 1
ATOM 2921 C C . GLN A 1 380 ? 139.648 184.359 136.695 1.00 222.57 380 GLN B C 1
ATOM 2922 O O . GLN A 1 380 ? 140.395 184.329 137.670 1.00 222.57 380 GLN B O 1
ATOM 2928 N N . ARG A 1 381 ? 139.202 185.488 136.107 1.00 207.36 381 ARG B N 1
ATOM 2929 C CA . ARG A 1 381 ? 139.504 186.905 136.363 1.00 207.36 381 ARG B CA 1
ATOM 2930 C C . ARG A 1 381 ? 140.873 187.176 137.000 1.00 207.36 381 ARG B C 1
ATOM 2931 O O . ARG A 1 381 ? 140.995 187.149 138.228 1.00 207.36 381 ARG B O 1
ATOM 2939 N N . PRO A 1 382 ? 141.918 187.385 136.173 1.00 197.44 382 PRO B N 1
ATOM 2940 C CA . PRO A 1 382 ? 143.339 187.335 136.612 1.00 197.44 382 PRO B CA 1
ATOM 2941 C C . PRO A 1 382 ? 143.726 188.107 137.871 1.00 197.44 382 PRO B C 1
ATOM 2942 O O . PRO A 1 382 ? 144.651 187.692 138.581 1.00 197.44 382 PRO B O 1
ATOM 2946 N N . GLU A 1 383 ? 143.047 189.208 138.172 1.00 198.92 383 GLU B N 1
ATOM 2947 C CA . GLU A 1 383 ? 143.433 190.087 139.266 1.00 198.92 383 GLU B CA 1
ATOM 2948 C C . GLU A 1 383 ? 142.918 189.608 140.614 1.00 198.92 383 GLU B C 1
ATOM 2949 O O . GLU A 1 383 ? 143.097 190.324 141.606 1.00 198.92 383 GLU B O 1
ATOM 2955 N N . ASN A 1 384 ? 142.254 188.447 140.645 1.00 187.19 384 ASN B N 1
ATOM 2956 C CA . ASN A 1 384 ? 141.678 187.890 141.866 1.00 187.19 384 ASN B CA 1
ATOM 2957 C C . ASN A 1 384 ? 142.651 187.756 143.031 1.00 187.19 384 ASN B C 1
ATOM 2958 O O . ASN A 1 384 ? 142.405 188.306 144.108 1.00 187.19 384 ASN B O 1
ATOM 2963 N N . TYR A 1 385 ? 143.780 187.072 142.822 1.00 169.27 385 TYR B N 1
ATOM 2964 C CA . TYR A 1 385 ? 144.663 186.754 143.942 1.00 169.27 385 TYR B CA 1
ATOM 2965 C C . TYR A 1 385 ? 145.367 187.977 144.512 1.00 169.27 385 TYR B C 1
ATOM 2966 O O . TYR A 1 385 ? 145.377 188.169 145.738 1.00 169.27 385 TYR B O 1
ATOM 2975 N N . ARG A 1 386 ? 145.788 188.885 143.626 1.00 190.18 386 ARG B N 1
ATOM 2976 C CA . ARG A 1 386 ? 146.463 190.121 144.017 1.00 190.18 386 ARG B CA 1
ATOM 2977 C C . ARG A 1 386 ? 145.628 190.977 144.949 1.00 190.18 386 ARG B C 1
ATOM 2978 O O . ARG A 1 386 ? 146.024 191.207 146.104 1.00 190.18 386 ARG B O 1
ATOM 2986 N N . GLU A 1 387 ? 144.387 191.251 144.540 1.00 178.41 387 GLU B N 1
ATOM 2987 C CA . GLU A 1 387 ? 143.481 192.053 145.348 1.00 178.41 387 GLU B CA 1
ATOM 2988 C C . GLU A 1 387 ? 143.166 191.340 146.635 1.00 178.41 387 GLU B C 1
ATOM 2989 O O . GLU A 1 387 ? 143.224 191.952 147.711 1.00 178.41 387 GLU B O 1
ATOM 2995 N N . ALA A 1 388 ? 143.028 190.011 146.538 1.00 173.22 388 ALA B N 1
ATOM 2996 C CA . ALA A 1 388 ? 142.718 189.188 147.694 1.00 173.22 388 ALA B CA 1
ATOM 2997 C C . ALA A 1 388 ? 143.779 189.318 148.757 1.00 173.22 388 ALA B C 1
ATOM 2998 O O . ALA A 1 388 ? 143.447 189.570 149.924 1.00 173.22 388 ALA B O 1
ATOM 3000 N N . LEU A 1 389 ? 145.055 189.287 148.348 1.00 164.98 389 LEU B N 1
ATOM 3001 C CA . LEU A 1 389 ? 146.098 189.333 149.360 1.00 164.98 389 LEU B CA 1
ATOM 3002 C C . LEU A 1 389 ? 146.128 190.694 150.024 1.00 164.98 389 LEU B C 1
ATOM 3003 O O . LEU A 1 389 ? 146.192 190.775 151.259 1.00 164.98 389 LEU B O 1
ATOM 3008 N N . GLY A 1 390 ? 145.887 191.745 149.232 1.00 154.59 390 GLY B N 1
ATOM 3009 C CA . GLY A 1 390 ? 145.807 193.082 149.791 1.00 154.59 390 GLY B CA 1
ATOM 3010 C C . GLY A 1 390 ? 144.608 193.175 150.702 1.00 154.59 390 GLY B C 1
ATOM 3011 O O . GLY A 1 390 ? 144.720 193.588 151.865 1.00 154.59 390 GLY B O 1
ATOM 3012 N N . ASP A 1 391 ? 143.514 192.567 150.254 1.00 148.87 391 ASP B N 1
ATOM 3013 C CA . ASP A 1 391 ? 142.286 192.557 151.014 1.00 148.87 391 ASP B CA 1
ATOM 3014 C C . ASP A 1 391 ? 142.484 191.772 152.287 1.00 148.87 391 ASP B C 1
ATOM 3015 O O . ASP A 1 391 ? 141.952 192.150 153.326 1.00 148.87 391 ASP B O 1
ATOM 3020 N N . VAL A 1 392 ? 143.273 190.700 152.221 1.00 141.76 392 VAL B N 1
ATOM 3021 C CA . VAL A 1 392 ? 143.548 189.921 153.418 1.00 141.76 392 VAL B CA 1
ATOM 3022 C C . VAL A 1 392 ? 144.256 190.749 154.491 1.00 141.76 392 VAL B C 1
ATOM 3023 O O . VAL A 1 392 ? 143.700 190.940 155.584 1.00 141.76 392 VAL B O 1
ATOM 3027 N N . VAL A 1 393 ? 145.363 191.421 154.123 1.00 131.40 393 VAL B N 1
ATOM 3028 C CA . VAL A 1 393 ? 146.173 192.128 155.127 1.00 131.40 393 VAL B CA 1
ATOM 3029 C C . VAL A 1 393 ? 145.406 193.259 155.792 1.00 131.40 393 VAL B C 1
ATOM 3030 O O . VAL A 1 393 ? 145.308 193.298 157.026 1.00 131.40 393 VAL B O 1
ATOM 3034 N N . GLY A 1 394 ? 144.738 194.084 154.985 1.00 131.53 394 GLY B N 1
ATOM 3035 C CA . GLY A 1 394 ? 143.928 195.170 155.509 1.00 131.53 394 GLY B CA 1
ATOM 3036 C C . GLY A 1 394 ? 142.843 194.669 156.437 1.00 131.53 394 GLY B C 1
ATOM 3037 O O . GLY A 1 394 ? 142.750 195.131 157.585 1.00 131.53 394 GLY B O 1
ATOM 3038 N N . ASP A 1 395 ? 142.119 193.617 156.003 1.00 139.91 395 ASP B N 1
ATOM 3039 C CA . ASP A 1 395 ? 141.034 193.062 156.811 1.00 139.91 395 ASP B CA 1
ATOM 3040 C C . ASP A 1 395 ? 141.591 192.552 158.121 1.00 139.91 395 ASP B C 1
ATOM 3041 O O . ASP A 1 395 ? 141.006 192.774 159.187 1.00 139.91 395 ASP B O 1
ATOM 3046 N N . TYR A 1 396 ? 142.752 191.907 158.055 1.00 126.57 396 TYR B N 1
ATOM 3047 C CA . TYR A 1 396 ? 143.321 191.328 159.254 1.00 126.57 396 TYR B CA 1
ATOM 3048 C C . TYR A 1 396 ? 143.865 192.425 160.135 1.00 126.57 396 TYR B C 1
ATOM 3049 O O . TYR A 1 396 ? 143.744 192.378 161.364 1.00 126.57 396 TYR B O 1
ATOM 3058 N N . ASN A 1 397 ? 144.476 193.416 159.516 1.00 134.34 397 ASN B N 1
ATOM 3059 C CA . ASN A 1 397 ? 145.119 194.425 160.318 1.00 134.34 397 ASN B CA 1
ATOM 3060 C C . ASN A 1 397 ? 144.250 195.608 160.662 1.00 134.34 397 ASN B C 1
ATOM 3061 O O . ASN A 1 397 ? 144.507 196.254 161.680 1.00 134.34 397 ASN B O 1
ATOM 3066 N N . PHE A 1 398 ? 143.240 195.937 159.864 1.00 120.15 398 PHE B N 1
ATOM 3067 C CA . PHE A 1 398 ? 142.654 197.226 160.189 1.00 120.15 398 PHE B CA 1
ATOM 3068 C C . PHE A 1 398 ? 141.180 197.455 160.460 1.00 120.15 398 PHE B C 1
ATOM 3069 O O . PHE A 1 398 ? 140.831 197.887 161.562 1.00 120.15 398 PHE B O 1
ATOM 3077 N N . ILE A 1 399 ? 140.322 197.171 159.484 1.00 104.05 399 ILE B N 1
ATOM 3078 C CA . ILE A 1 399 ? 138.948 197.653 159.572 1.00 104.05 399 ILE B CA 1
ATOM 3079 C C . ILE A 1 399 ? 138.142 197.012 160.693 1.00 104.05 399 ILE B C 1
ATOM 3080 O O . ILE A 1 399 ? 137.679 197.727 161.579 1.00 104.05 399 ILE B O 1
ATOM 3085 N N . CYS A 1 400 ? 138.081 195.689 160.768 1.00 124.34 400 CYS B N 1
ATOM 3086 C CA . CYS A 1 400 ? 137.282 195.063 161.824 1.00 124.34 400 CYS B CA 1
ATOM 3087 C C . CYS A 1 400 ? 137.745 195.332 163.249 1.00 124.34 400 CYS B C 1
ATOM 3088 O O . CYS A 1 400 ? 136.863 195.439 164.114 1.00 124.34 400 CYS B O 1
ATOM 3091 N N . PRO A 1 401 ? 139.044 195.341 163.597 1.00 117.97 401 PRO B N 1
ATOM 3092 C CA . PRO A 1 401 ? 139.368 195.782 164.959 1.00 117.97 401 PRO B CA 1
ATOM 3093 C C . PRO A 1 401 ? 138.924 197.203 165.218 1.00 117.97 401 PRO B C 1
ATOM 3094 O O . PRO A 1 401 ? 138.427 197.477 166.317 1.00 117.97 401 PRO B O 1
ATOM 3098 N N . ALA A 1 402 ? 139.137 198.114 164.264 1.00 125.60 402 ALA B N 1
ATOM 3099 C CA . ALA A 1 402 ? 138.627 199.474 164.407 1.00 125.60 402 ALA B CA 1
ATOM 3100 C C . ALA A 1 402 ? 137.119 199.505 164.634 1.00 125.60 402 ALA B C 1
ATOM 3101 O O . ALA A 1 402 ? 136.649 200.134 165.584 1.00 125.60 402 ALA B O 1
ATOM 3103 N N . LEU A 1 403 ? 136.375 198.683 163.889 1.00 134.73 403 LEU B N 1
ATOM 3104 C CA . LEU A 1 403 ? 134.923 198.615 164.042 1.00 134.73 403 LEU B CA 1
ATOM 3105 C C . LEU A 1 403 ? 134.520 197.998 165.363 1.00 134.73 403 LEU B C 1
ATOM 3106 O O . LEU A 1 403 ? 133.524 198.416 165.954 1.00 134.73 403 LEU B O 1
ATOM 3111 N N . GLU A 1 404 ? 135.226 196.960 165.797 1.00 148.19 404 GLU B N 1
ATOM 3112 C CA . GLU A 1 404 ? 134.886 196.298 167.046 1.00 148.19 404 GLU B CA 1
ATOM 3113 C C . GLU A 1 404 ? 135.130 197.256 168.193 1.00 148.19 404 GLU B C 1
ATOM 3114 O O . GLU A 1 404 ? 134.367 197.279 169.166 1.00 148.19 404 GLU B O 1
ATOM 3120 N N . PHE A 1 405 ? 136.204 198.037 168.083 1.00 141.15 405 PHE B N 1
ATOM 3121 C CA . PHE A 1 405 ? 136.480 199.091 169.043 1.00 141.15 405 PHE B CA 1
ATOM 3122 C C . PHE A 1 405 ? 135.319 200.067 169.087 1.00 141.15 405 PHE B C 1
ATOM 3123 O O . PHE A 1 405 ? 134.880 200.464 170.168 1.00 141.15 405 PHE B O 1
ATOM 3131 N N . THR A 1 406 ? 134.870 200.522 167.916 1.00 145.73 406 THR B N 1
ATOM 3132 C CA . THR A 1 406 ? 133.745 201.454 167.852 1.00 145.73 406 THR B CA 1
ATOM 3133 C C . THR A 1 406 ? 132.495 200.857 168.470 1.00 145.73 406 THR B C 1
ATOM 3134 O O . THR A 1 406 ? 131.784 201.532 169.216 1.00 145.73 406 THR B O 1
ATOM 3138 N N . LYS A 1 407 ? 132.171 199.626 168.072 1.00 154.05 407 LYS B N 1
ATOM 3139 C CA . LYS A 1 407 ? 131.075 198.847 168.638 1.00 154.05 407 LYS B CA 1
ATOM 3140 C C . LYS A 1 407 ? 131.121 198.817 170.154 1.00 154.05 407 LYS B C 1
ATOM 3141 O O . LYS A 1 407 ? 130.157 199.201 170.826 1.00 154.05 407 LYS B O 1
ATOM 3147 N N . LYS A 1 408 ? 132.279 198.469 170.702 1.00 165.06 408 LYS B N 1
ATOM 3148 C CA . LYS A 1 408 ? 132.399 198.274 172.134 1.00 165.06 408 LYS B CA 1
ATOM 3149 C C . LYS A 1 408 ? 132.384 199.609 172.850 1.00 165.06 408 LYS B C 1
ATOM 3150 O O . LYS A 1 408 ? 131.881 199.706 173.974 1.00 165.06 408 LYS B O 1
ATOM 3156 N N . PHE A 1 409 ? 132.918 200.640 172.201 1.00 157.94 409 PHE B N 1
ATOM 3157 C CA . PHE A 1 409 ? 132.907 201.979 172.763 1.00 157.94 409 PHE B CA 1
ATOM 3158 C C . PHE A 1 409 ? 131.481 202.499 172.790 1.00 157.94 409 PHE B C 1
ATOM 3159 O O . PHE A 1 409 ? 131.043 203.099 173.780 1.00 157.94 409 PHE B O 1
ATOM 3167 N N . SER A 1 410 ? 130.745 202.273 171.703 1.00 162.37 410 SER B N 1
ATOM 3168 C CA . SER A 1 410 ? 129.372 202.724 171.601 1.00 162.37 410 SER B CA 1
ATOM 3169 C C . SER A 1 410 ? 128.448 201.949 172.522 1.00 162.37 410 SER B C 1
ATOM 3170 O O . SER A 1 410 ? 127.353 202.435 172.821 1.00 162.37 410 SER B O 1
ATOM 3173 N N . GLU A 1 411 ? 128.861 200.751 172.973 1.00 170.06 411 GLU B N 1
ATOM 3174 C CA . GLU A 1 411 ? 128.017 199.999 173.897 1.00 170.06 411 GLU B CA 1
ATOM 3175 C C . GLU A 1 411 ? 127.908 200.683 175.246 1.00 170.06 411 GLU B C 1
ATOM 3176 O O . GLU A 1 411 ? 127.002 200.367 176.023 1.00 170.06 411 GLU B O 1
ATOM 3182 N N . TRP A 1 412 ? 128.812 201.603 175.539 1.00 165.52 412 TRP B N 1
ATOM 3183 C CA . TRP A 1 412 ? 128.776 202.338 176.777 1.00 165.52 412 TRP B CA 1
ATOM 3184 C C . TRP A 1 412 ? 128.066 203.667 176.610 1.00 165.52 412 TRP B C 1
ATOM 3185 O O . TRP A 1 412 ? 128.032 204.458 177.556 1.00 165.52 412 TRP B O 1
ATOM 3196 N N . GLY A 1 413 ? 127.508 203.938 175.427 1.00 175.11 413 GLY B N 1
ATOM 3197 C CA . GLY A 1 413 ? 126.560 205.020 175.282 1.00 175.11 413 GLY B CA 1
ATOM 3198 C C . GLY A 1 413 ? 127.054 206.260 174.568 1.00 175.11 413 GLY B C 1
ATOM 3199 O O . GLY A 1 413 ? 126.281 207.217 174.452 1.00 175.11 413 GLY B O 1
ATOM 3200 N N . ASN A 1 414 ? 128.286 206.298 174.067 1.00 188.73 414 ASN B N 1
ATOM 3201 C CA . ASN A 1 414 ? 128.743 207.497 173.380 1.00 188.73 414 ASN B CA 1
ATOM 3202 C C . ASN A 1 414 ? 128.621 207.422 171.861 1.00 188.73 414 ASN B C 1
ATOM 3203 O O . ASN A 1 414 ? 128.667 206.349 171.256 1.00 188.73 414 ASN B O 1
ATOM 3208 N N . ASN A 1 415 ? 128.461 208.605 171.263 1.00 186.18 415 ASN B N 1
ATOM 3209 C CA . ASN A 1 415 ? 128.305 208.761 169.821 1.00 186.18 415 ASN B CA 1
ATOM 3210 C C . ASN A 1 415 ? 129.596 208.495 169.058 1.00 186.18 415 ASN B C 1
ATOM 3211 O O . ASN A 1 415 ? 130.637 209.090 169.354 1.00 186.18 415 ASN B O 1
ATOM 3216 N N . ALA A 1 416 ? 129.532 207.601 168.076 1.00 183.28 416 ALA B N 1
ATOM 3217 C CA . ALA A 1 416 ? 130.663 207.314 167.207 1.00 183.28 416 ALA B CA 1
ATOM 3218 C C . ALA A 1 416 ? 130.281 207.520 165.747 1.00 183.28 416 ALA B C 1
ATOM 3219 O O . ALA A 1 416 ? 129.156 207.202 165.348 1.00 183.28 416 ALA B O 1
ATOM 3221 N N . PHE A 1 417 ? 131.184 208.098 164.952 1.00 190.01 417 PHE B N 1
ATOM 3222 C CA . PHE A 1 417 ? 130.874 208.302 163.537 1.00 190.01 417 PHE B CA 1
ATOM 3223 C C . PHE A 1 417 ? 131.993 207.716 162.685 1.00 190.01 417 PHE B C 1
ATOM 3224 O O . PHE A 1 417 ? 133.148 208.110 162.840 1.00 190.01 417 PHE B O 1
ATOM 3232 N N . PHE A 1 418 ? 131.642 206.875 161.714 1.00 181.03 418 PHE B N 1
ATOM 3233 C CA . PHE A 1 418 ? 132.618 206.169 160.888 1.00 181.03 418 PHE B CA 1
ATOM 3234 C C . PHE A 1 418 ? 132.525 206.551 159.421 1.00 181.03 418 PHE B C 1
ATOM 3235 O O . PHE A 1 418 ? 131.429 206.619 158.856 1.00 181.03 418 PHE B O 1
ATOM 3243 N N . TYR A 1 419 ? 133.680 206.792 158.812 1.00 190.65 419 TYR B N 1
ATOM 3244 C CA . TYR A 1 419 ? 133.736 207.072 157.388 1.00 190.65 419 TYR B CA 1
ATOM 3245 C C . TYR A 1 419 ? 134.550 206.022 156.636 1.00 190.65 419 TYR B C 1
ATOM 3246 O O . TYR A 1 419 ? 135.514 205.445 157.158 1.00 190.65 419 TYR B O 1
ATOM 3255 N N . TYR A 1 420 ? 134.254 205.925 155.340 1.00 202.55 420 TYR B N 1
ATOM 3256 C CA . TYR A 1 420 ? 134.971 205.067 154.394 1.00 202.55 420 TYR B CA 1
ATOM 3257 C C . TYR A 1 420 ? 135.370 205.865 153.155 1.00 202.55 420 TYR B C 1
ATOM 3258 O O . TYR A 1 420 ? 134.536 206.132 152.285 1.00 202.55 420 TYR B O 1
ATOM 3267 N N . PHE A 1 421 ? 136.637 206.246 153.079 1.00 230.36 421 PHE B N 1
ATOM 3268 C CA . PHE A 1 421 ? 137.129 207.096 152.005 1.00 230.36 421 PHE B CA 1
ATOM 3269 C C . PHE A 1 421 ? 137.410 206.259 150.762 1.00 230.36 421 PHE B C 1
ATOM 3270 O O . PHE A 1 421 ? 138.191 205.303 150.814 1.00 230.36 421 PHE B O 1
ATOM 3278 N N . GLU A 1 422 ? 136.758 206.611 149.648 1.00 239.31 422 GLU B N 1
ATOM 3279 C CA . GLU A 1 422 ? 136.733 205.774 148.453 1.00 239.31 422 GLU B CA 1
ATOM 3280 C C . GLU A 1 422 ? 137.242 206.463 147.192 1.00 239.31 422 GLU B C 1
ATOM 3281 O O . GLU A 1 422 ? 137.071 205.915 146.099 1.00 239.31 422 GLU B O 1
ATOM 3287 N N . HIS A 1 423 ? 137.850 207.636 147.290 1.00 224.62 423 HIS B N 1
ATOM 3288 C CA . HIS A 1 423 ? 138.279 208.364 146.103 1.00 224.62 423 HIS B CA 1
ATOM 3289 C C . HIS A 1 423 ? 139.767 208.159 145.882 1.00 224.62 423 HIS B C 1
ATOM 3290 O O . HIS A 1 423 ? 140.559 208.268 146.821 1.00 224.62 423 HIS B O 1
ATOM 3297 N N . ARG A 1 424 ? 140.144 207.859 144.647 1.00 239.68 424 ARG B N 1
ATOM 3298 C CA . ARG A 1 424 ? 141.548 207.730 144.286 1.00 239.68 424 ARG B CA 1
ATOM 3299 C C . ARG A 1 424 ? 142.062 209.041 143.701 1.00 239.68 424 ARG B C 1
ATOM 3300 O O . ARG A 1 424 ? 141.546 209.518 142.685 1.00 239.68 424 ARG B O 1
ATOM 3308 N N . SER A 1 425 ? 143.031 209.641 144.403 1.00 272.27 425 SER B N 1
ATOM 3309 C CA . SER A 1 425 ? 143.668 210.908 144.036 1.00 272.27 425 SER B CA 1
ATOM 3310 C C . SER A 1 425 ? 144.202 210.939 142.607 1.00 272.27 425 SER B C 1
ATOM 3311 O O . SER A 1 425 ? 144.855 209.997 142.150 1.00 272.27 425 SER B O 1
ATOM 3314 N N . SER A 1 426 ? 143.921 212.045 141.909 1.00 292.85 426 SER B N 1
ATOM 3315 C CA . SER A 1 426 ? 144.351 212.273 140.531 1.00 292.85 426 SER B CA 1
ATOM 3316 C C . SER A 1 426 ? 145.856 212.480 140.381 1.00 292.85 426 SER B C 1
ATOM 3317 O O . SER A 1 426 ? 146.359 212.432 139.254 1.00 292.85 426 SER B O 1
ATOM 3320 N N . LYS A 1 427 ? 146.580 212.706 141.473 1.00 271.51 427 LYS B N 1
ATOM 3321 C CA . LYS A 1 427 ? 148.018 212.942 141.457 1.00 271.51 427 LYS B CA 1
ATOM 3322 C C . LYS A 1 427 ? 148.845 211.791 141.999 1.00 271.51 427 LYS B C 1
ATOM 3323 O O . LYS A 1 427 ? 150.058 211.957 142.166 1.00 271.51 427 LYS B O 1
ATOM 3329 N N . LEU A 1 428 ? 148.218 210.674 142.340 1.00 266.05 428 LEU B N 1
ATOM 3330 C CA . LEU A 1 428 ? 148.895 209.472 142.796 1.00 266.05 428 LEU B CA 1
ATOM 3331 C C . LEU A 1 428 ? 150.004 208.975 141.864 1.00 266.05 428 LEU B C 1
ATOM 3332 O O . LEU A 1 428 ? 149.731 208.632 140.704 1.00 266.05 428 LEU B O 1
ATOM 3337 N N . PRO A 1 429 ? 151.257 208.919 142.341 1.00 278.57 429 PRO B N 1
ATOM 3338 C CA . PRO A 1 429 ? 152.368 208.496 141.477 1.00 278.57 429 PRO B CA 1
ATOM 3339 C C . PRO A 1 429 ? 152.479 206.990 141.350 1.00 278.57 429 PRO B C 1
ATOM 3340 O O . PRO A 1 429 ? 153.077 206.499 140.384 1.00 278.57 429 PRO B O 1
ATOM 3344 N N . TRP A 1 430 ? 151.925 206.259 142.308 1.00 278.73 430 TRP B N 1
ATOM 3345 C CA . TRP A 1 430 ? 151.868 204.813 142.295 1.00 278.73 430 TRP B CA 1
ATOM 3346 C C . TRP A 1 430 ? 150.872 204.323 141.241 1.00 278.73 430 TRP B C 1
ATOM 3347 O O . TRP A 1 430 ? 149.998 205.084 140.817 1.00 278.73 430 TRP B O 1
ATOM 3358 N N . PRO A 1 431 ? 151.034 203.086 140.740 1.00 249.20 431 PRO B N 1
ATOM 3359 C CA . PRO A 1 431 ? 150.131 202.569 139.697 1.00 249.20 431 PRO B CA 1
ATOM 3360 C C . PRO A 1 431 ? 148.671 202.489 140.130 1.00 249.20 431 PRO B C 1
ATOM 3361 O O . PRO A 1 431 ? 148.310 202.651 141.299 1.00 249.20 431 PRO B O 1
ATOM 3365 N N . GLU A 1 432 ? 147.824 202.223 139.130 1.00 235.83 432 GLU B N 1
ATOM 3366 C CA . GLU A 1 432 ? 146.377 202.177 139.335 1.00 235.83 432 GLU B CA 1
ATOM 3367 C C . GLU A 1 432 ? 145.959 201.041 140.255 1.00 235.83 432 GLU B C 1
ATOM 3368 O O . GLU A 1 432 ? 145.014 201.193 141.037 1.00 235.83 432 GLU B O 1
ATOM 3374 N N . TRP A 1 433 ? 146.623 199.885 140.146 1.00 220.02 433 TRP B N 1
ATOM 3375 C CA . TRP A 1 433 ? 146.230 198.688 140.887 1.00 220.02 433 TRP B CA 1
ATOM 3376 C C . TRP A 1 433 ? 146.320 198.851 142.403 1.00 220.02 433 TRP B C 1
ATOM 3377 O O . TRP A 1 433 ? 145.730 198.046 143.131 1.00 220.02 433 TRP B O 1
ATOM 3388 N N . MET A 1 434 ? 147.031 199.864 142.895 1.00 239.33 434 MET B N 1
ATOM 3389 C CA . MET A 1 434 ? 147.180 200.057 144.327 1.00 239.33 434 MET B CA 1
ATOM 3390 C C . MET A 1 434 ? 146.070 200.910 144.925 1.00 239.33 434 MET B C 1
ATOM 3391 O O . MET A 1 434 ? 145.972 200.989 146.154 1.00 239.33 434 MET B O 1
ATOM 3396 N N . GLY A 1 435 ? 145.226 201.512 144.083 1.00 250.36 435 GLY B N 1
ATOM 3397 C CA . GLY A 1 435 ? 143.990 202.180 144.493 1.00 250.36 435 GLY B CA 1
ATOM 3398 C C . GLY A 1 435 ? 144.156 203.296 145.505 1.00 250.36 435 GLY B C 1
ATOM 3399 O O . GLY A 1 435 ? 145.111 204.072 145.470 1.00 250.36 435 GLY B O 1
ATOM 3400 N N . VAL A 1 436 ? 143.208 203.359 146.438 1.00 245.72 436 VAL B N 1
ATOM 3401 C CA . VAL A 1 436 ? 143.157 204.413 147.459 1.00 245.72 436 VAL B CA 1
ATOM 3402 C C . VAL A 1 436 ? 144.047 203.961 148.612 1.00 245.72 436 VAL B C 1
ATOM 3403 O O . VAL A 1 436 ? 143.592 203.336 149.565 1.00 245.72 436 VAL B O 1
ATOM 3407 N N . MET A 1 437 ? 145.321 204.321 148.538 1.00 255.12 437 MET B N 1
ATOM 3408 C CA . MET A 1 437 ? 146.294 203.682 149.411 1.00 255.12 437 MET B CA 1
ATOM 3409 C C . MET A 1 437 ? 146.252 204.230 150.829 1.00 255.12 437 MET B C 1
ATOM 3410 O O . MET A 1 437 ? 145.755 205.330 151.098 1.00 255.12 437 MET B O 1
ATOM 3415 N N . HIS A 1 438 ? 146.731 203.384 151.743 1.00 233.10 438 HIS B N 1
ATOM 3416 C CA . HIS A 1 438 ? 147.079 203.752 153.112 1.00 233.10 438 HIS B CA 1
ATOM 3417 C C . HIS A 1 438 ? 147.907 205.022 153.201 1.00 233.10 438 HIS B C 1
ATOM 3418 O O . HIS A 1 438 ? 148.934 205.152 152.538 1.00 233.10 438 HIS B O 1
ATOM 3425 N N . GLY A 1 439 ? 147.481 205.939 154.062 1.00 253.69 439 GLY B N 1
ATOM 3426 C CA . GLY A 1 439 ? 148.190 207.186 154.255 1.00 253.69 439 GLY B CA 1
ATOM 3427 C C . GLY A 1 439 ? 147.962 208.250 153.212 1.00 253.69 439 GLY B C 1
ATOM 3428 O O . GLY A 1 439 ? 148.461 209.361 153.376 1.00 253.69 439 GLY B O 1
ATOM 3429 N N . TYR A 1 440 ? 147.269 207.953 152.120 1.00 272.55 440 TYR B N 1
ATOM 3430 C CA . TYR A 1 440 ? 147.108 208.923 151.045 1.00 272.55 440 TYR B CA 1
ATOM 3431 C C . TYR A 1 440 ? 145.769 209.634 151.098 1.00 272.55 440 TYR B C 1
ATOM 3432 O O . TYR A 1 440 ? 145.334 210.219 150.101 1.00 272.55 440 TYR B O 1
ATOM 3441 N N . GLU A 1 441 ? 145.095 209.556 152.230 1.00 251.86 441 GLU B N 1
ATOM 3442 C CA . GLU A 1 441 ? 143.975 210.428 152.522 1.00 251.86 441 GLU B CA 1
ATOM 3443 C C . GLU A 1 441 ? 144.387 211.670 153.298 1.00 251.86 441 GLU B C 1
ATOM 3444 O O . GLU A 1 441 ? 143.615 212.631 153.333 1.00 251.86 441 GLU B O 1
ATOM 3450 N N . ILE A 1 442 ? 145.560 211.638 153.945 1.00 267.41 442 ILE B N 1
ATOM 3451 C CA . ILE A 1 442 ? 146.006 212.697 154.855 1.00 267.41 442 ILE B CA 1
ATOM 3452 C C . ILE A 1 442 ? 146.095 214.042 154.127 1.00 267.41 442 ILE B C 1
ATOM 3453 O O . ILE A 1 442 ? 145.788 215.091 154.705 1.00 267.41 442 ILE B O 1
ATOM 3458 N N . GLU A 1 443 ? 146.631 214.047 152.899 1.00 290.10 443 GLU B N 1
ATOM 3459 C CA . GLU A 1 443 ? 146.699 215.265 152.093 1.00 290.10 443 GLU B CA 1
ATOM 3460 C C . GLU A 1 443 ? 145.312 215.859 151.863 1.00 290.10 443 GLU B C 1
ATOM 3461 O O . GLU A 1 443 ? 145.173 217.077 151.710 1.00 290.10 443 GLU B O 1
ATOM 3467 N N . PHE A 1 444 ? 144.282 215.017 151.850 1.00 272.98 444 PHE B N 1
ATOM 3468 C CA . PHE A 1 444 ? 142.913 215.480 151.719 1.00 272.98 444 PHE B CA 1
ATOM 3469 C C . PHE A 1 444 ? 142.456 215.998 153.070 1.00 272.98 444 PHE B C 1
ATOM 3470 O O . PHE A 1 444 ? 141.721 216.990 153.147 1.00 272.98 444 PHE B O 1
ATOM 3478 N N . VAL A 1 445 ? 142.831 215.268 154.131 1.00 257.12 445 VAL B N 1
ATOM 3479 C CA . VAL A 1 445 ? 142.585 215.700 155.506 1.00 257.12 445 VAL B CA 1
ATOM 3480 C C . VAL A 1 445 ? 143.183 217.082 155.752 1.00 257.12 445 VAL B C 1
ATOM 3481 O O . VAL A 1 445 ? 142.570 217.936 156.408 1.00 257.12 445 VAL B O 1
ATOM 3485 N N . PHE A 1 446 ? 144.339 217.355 155.161 1.00 260.48 446 PHE B N 1
ATOM 3486 C CA . PHE A 1 446 ? 145.029 218.616 155.368 1.00 260.48 446 PHE B CA 1
ATOM 3487 C C . PHE A 1 446 ? 144.636 219.679 154.352 1.00 260.48 446 PHE B C 1
ATOM 3488 O O . PHE A 1 446 ? 145.090 220.820 154.471 1.00 260.48 446 PHE B O 1
ATOM 3496 N N . GLY A 1 447 ? 143.802 219.344 153.369 1.00 282.21 447 GLY B N 1
ATOM 3497 C CA . GLY A 1 447 ? 143.171 220.358 152.547 1.00 282.21 447 GLY B CA 1
ATOM 3498 C C . GLY A 1 447 ? 143.911 220.776 151.295 1.00 282.21 447 GLY B C 1
ATOM 3499 O O . GLY A 1 447 ? 143.550 221.809 150.715 1.00 282.21 447 GLY B O 1
ATOM 3500 N N . LEU A 1 448 ? 144.954 220.042 150.897 1.00 264.46 448 LEU B N 1
ATOM 3501 C CA . LEU A 1 448 ? 145.709 220.342 149.675 1.00 264.46 448 LEU B CA 1
ATOM 3502 C C . LEU A 1 448 ? 144.891 220.525 148.392 1.00 264.46 448 LEU B C 1
ATOM 3503 O O . LEU A 1 448 ? 145.293 221.377 147.582 1.00 264.46 448 LEU B O 1
ATOM 3508 N N . PRO A 1 449 ? 143.798 219.794 148.103 1.00 278.59 449 PRO B N 1
ATOM 3509 C CA . PRO A 1 449 ? 143.072 220.103 146.859 1.00 278.59 449 PRO B CA 1
ATOM 3510 C C . PRO A 1 449 ? 142.326 221.429 146.853 1.00 278.59 449 PRO B C 1
ATOM 3511 O O . PRO A 1 449 ? 141.776 221.786 145.807 1.00 278.59 449 PRO B O 1
ATOM 3515 N N . LEU A 1 450 ? 142.281 222.181 147.959 1.00 272.72 450 LEU B N 1
ATOM 3516 C CA . LEU A 1 450 ? 141.653 223.496 147.904 1.00 272.72 450 LEU B CA 1
ATOM 3517 C C . LEU A 1 450 ? 142.548 224.499 147.186 1.00 272.72 450 LEU B C 1
ATOM 3518 O O . LEU A 1 450 ? 142.071 225.548 146.740 1.00 272.72 450 LEU B O 1
ATOM 3523 N N . GLU A 1 451 ? 143.837 224.180 147.079 1.00 278.33 451 GLU B N 1
ATOM 3524 C CA . GLU A 1 451 ? 144.860 225.008 146.451 1.00 278.33 451 GLU B CA 1
ATOM 3525 C C . GLU A 1 451 ? 144.858 224.751 144.950 1.00 278.33 451 GLU B C 1
ATOM 3526 O O . GLU A 1 451 ? 145.260 223.668 144.514 1.00 278.33 451 GLU B O 1
ATOM 3532 N N . ARG A 1 452 ? 144.341 225.701 144.165 1.00 253.08 452 ARG B N 1
ATOM 3533 C CA . ARG A 1 452 ? 144.151 225.466 142.733 1.00 253.08 452 ARG B CA 1
ATOM 3534 C C . ARG A 1 452 ? 145.473 225.276 141.990 1.00 253.08 452 ARG B C 1
ATOM 3535 O O . ARG A 1 452 ? 145.498 224.625 140.939 1.00 253.08 452 ARG B O 1
ATOM 3543 N N . ARG A 1 453 ? 146.581 225.827 142.514 1.00 265.76 453 ARG B N 1
ATOM 3544 C CA . ARG A 1 453 ? 147.923 225.649 141.938 1.00 265.76 453 ARG B CA 1
ATOM 3545 C C . ARG A 1 453 ? 148.513 224.243 142.141 1.00 265.76 453 ARG B C 1
ATOM 3546 O O . ARG A 1 453 ? 149.708 224.075 141.860 1.00 265.76 453 ARG B O 1
ATOM 3554 N N . ASP A 1 454 ? 147.772 223.235 142.593 1.00 288.86 454 ASP B N 1
ATOM 3555 C CA . ASP A 1 454 ? 148.353 221.985 143.056 1.00 288.86 454 ASP B CA 1
ATOM 3556 C C . ASP A 1 454 ? 148.038 220.842 142.100 1.00 288.86 454 ASP B C 1
ATOM 3557 O O . ASP A 1 454 ? 148.361 219.695 142.407 1.00 288.86 454 ASP B O 1
ATOM 3562 N N . ASN A 1 455 ? 147.348 221.126 140.987 1.00 276.54 455 ASN B N 1
ATOM 3563 C CA . ASN A 1 455 ? 146.995 220.190 139.912 1.00 276.54 455 ASN B CA 1
ATOM 3564 C C . ASN A 1 455 ? 145.964 219.149 140.343 1.00 276.54 455 ASN B C 1
ATOM 3565 O O . ASN A 1 455 ? 145.822 218.111 139.690 1.00 276.54 455 ASN B O 1
ATOM 3570 N N . TYR A 1 456 ? 145.240 219.397 141.431 1.00 277.76 456 TYR B N 1
ATOM 3571 C CA . TYR A 1 456 ? 144.089 218.572 141.765 1.00 277.76 456 TYR B CA 1
ATOM 3572 C C . TYR A 1 456 ? 142.886 218.977 140.922 1.00 277.76 456 TYR B C 1
ATOM 3573 O O . TYR A 1 456 ? 142.834 220.064 140.342 1.00 277.76 456 TYR B O 1
ATOM 3582 N N . THR A 1 457 ? 141.909 218.078 140.853 1.00 288.13 457 THR B N 1
ATOM 3583 C CA . THR A 1 457 ? 140.677 218.379 140.146 1.00 288.13 457 THR B CA 1
ATOM 3584 C C . THR A 1 457 ? 139.724 219.201 141.007 1.00 288.13 457 THR B C 1
ATOM 3585 O O . THR A 1 457 ? 139.851 219.267 142.234 1.00 288.13 457 THR B O 1
ATOM 3589 N N . LYS A 1 458 ? 138.811 219.898 140.312 1.00 286.46 458 LYS B N 1
ATOM 3590 C CA . LYS A 1 458 ? 137.709 220.626 140.942 1.00 286.46 458 LYS B CA 1
ATOM 3591 C C . LYS A 1 458 ? 136.927 219.747 141.910 1.00 286.46 458 LYS B C 1
ATOM 3592 O O . LYS A 1 458 ? 136.579 220.179 143.016 1.00 286.46 458 LYS B O 1
ATOM 3598 N N . ALA A 1 459 ? 136.627 218.514 141.485 1.00 286.91 459 ALA B N 1
ATOM 3599 C CA . ALA A 1 459 ? 135.916 217.544 142.312 1.00 286.91 459 ALA B CA 1
ATOM 3600 C C . ALA A 1 459 ? 136.677 217.228 143.591 1.00 286.91 459 ALA B C 1
ATOM 3601 O O . ALA A 1 459 ? 136.064 217.027 144.647 1.00 286.91 459 ALA B O 1
ATOM 3603 N N . GLU A 1 460 ? 138.008 217.239 143.529 1.00 284.18 460 GLU B N 1
ATOM 3604 C CA . GLU A 1 460 ? 138.808 216.977 144.718 1.00 284.18 460 GLU B CA 1
ATOM 3605 C C . GLU A 1 460 ? 138.774 218.170 145.663 1.00 284.18 460 GLU B C 1
ATOM 3606 O O . GLU A 1 460 ? 138.774 217.990 146.888 1.00 284.18 460 GLU B O 1
ATOM 3612 N N . GLU A 1 461 ? 138.730 219.387 145.111 1.00 293.36 461 GLU B N 1
ATOM 3613 C CA . GLU A 1 461 ? 138.507 220.580 145.925 1.00 293.36 461 GLU B CA 1
ATOM 3614 C C . GLU A 1 461 ? 137.161 220.510 146.639 1.00 293.36 461 GLU B C 1
ATOM 3615 O O . GLU A 1 461 ? 137.064 220.834 147.829 1.00 293.36 461 GLU B O 1
ATOM 3621 N N . ILE A 1 462 ? 136.108 220.131 145.903 1.00 290.32 462 ILE B N 1
ATOM 3622 C CA . ILE A 1 462 ? 134.758 220.023 146.462 1.00 290.32 462 ILE B CA 1
ATOM 3623 C C . ILE A 1 462 ? 134.720 219.000 147.594 1.00 290.32 462 ILE B C 1
ATOM 3624 O O . ILE A 1 462 ? 134.175 219.261 148.680 1.00 290.32 462 ILE B O 1
ATOM 3629 N N . LEU A 1 463 ? 135.300 217.818 147.343 1.00 289.59 463 LEU B N 1
ATOM 3630 C CA . LEU A 1 463 ? 135.416 216.769 148.355 1.00 289.59 463 LEU B CA 1
ATOM 3631 C C . LEU A 1 463 ? 136.149 217.249 149.597 1.00 289.59 463 LEU B C 1
ATOM 3632 O O . LEU A 1 463 ? 135.685 217.023 150.722 1.00 289.59 463 LEU B O 1
ATOM 3637 N N . SER A 1 464 ? 137.286 217.935 149.403 1.00 286.08 464 SER B N 1
ATOM 3638 C CA . SER A 1 464 ? 138.102 218.353 150.536 1.00 286.08 464 SER B CA 1
ATOM 3639 C C . SER A 1 464 ? 137.401 219.429 151.342 1.00 286.08 464 SER B C 1
ATOM 3640 O O . SER A 1 464 ? 137.451 219.411 152.577 1.00 286.08 464 SER B O 1
ATOM 3643 N N . ARG A 1 465 ? 136.680 220.321 150.656 1.00 280.22 465 ARG B N 1
ATOM 3644 C CA . ARG A 1 465 ? 135.831 221.293 151.334 1.00 280.22 465 ARG B CA 1
ATOM 3645 C C . ARG A 1 465 ? 134.762 220.607 152.175 1.00 280.22 465 ARG B C 1
ATOM 3646 O O . ARG A 1 465 ? 134.512 221.005 153.320 1.00 280.22 465 ARG B O 1
ATOM 3654 N N . SER A 1 466 ? 134.177 219.524 151.658 1.00 270.63 466 SER B N 1
ATOM 3655 C CA . SER A 1 466 ? 133.072 218.900 152.380 1.00 270.63 466 SER B CA 1
ATOM 3656 C C . SER A 1 466 ? 133.536 218.127 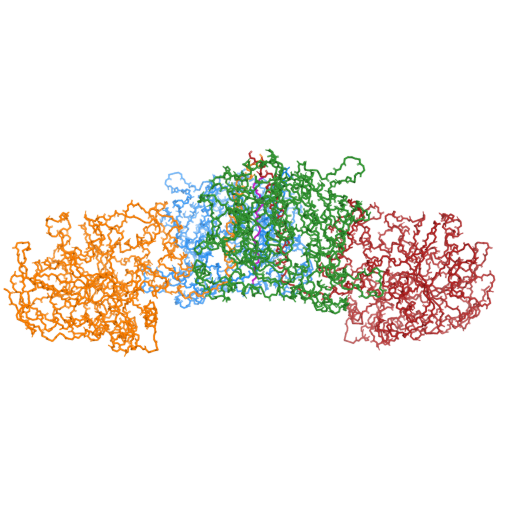153.609 1.00 270.63 466 SER B C 1
ATOM 3657 O O . SER A 1 466 ? 132.935 218.252 154.688 1.00 270.63 466 SER B O 1
ATOM 3660 N N . ILE A 1 467 ? 134.639 217.387 153.486 1.00 276.89 467 ILE B N 1
ATOM 3661 C CA . ILE A 1 467 ? 135.178 216.675 154.644 1.00 276.89 467 ILE B CA 1
ATOM 3662 C C . ILE A 1 467 ? 135.726 217.638 155.692 1.00 276.89 467 ILE B C 1
ATOM 3663 O O . ILE A 1 467 ? 135.541 217.422 156.894 1.00 276.89 467 ILE B O 1
ATOM 3668 N N . VAL A 1 468 ? 136.397 218.713 155.261 1.00 261.23 468 VAL B N 1
ATOM 3669 C CA . VAL A 1 468 ? 136.888 219.736 156.180 1.00 261.23 468 VAL B CA 1
ATOM 3670 C C . VAL A 1 468 ? 135.740 220.424 156.922 1.00 261.23 468 VAL B C 1
ATOM 3671 O O . VAL A 1 468 ? 135.826 220.654 158.137 1.00 261.23 468 VAL B O 1
ATOM 3675 N N . LYS A 1 469 ? 134.637 220.726 156.216 1.00 261.48 469 LYS B N 1
ATOM 3676 C CA . LYS A 1 469 ? 133.471 221.348 156.848 1.00 261.48 469 LYS B CA 1
ATOM 3677 C C . LYS A 1 469 ? 132.865 220.433 157.906 1.00 261.48 469 LYS B C 1
ATOM 3678 O O . LYS A 1 469 ? 132.578 220.871 159.030 1.00 261.48 469 LYS B O 1
ATOM 3684 N N . ARG A 1 470 ? 132.668 219.155 157.564 1.00 260.85 470 ARG B N 1
ATOM 3685 C CA . ARG A 1 470 ? 132.062 218.217 158.510 1.00 260.85 470 ARG B CA 1
ATOM 3686 C C . ARG A 1 470 ? 132.979 217.970 159.702 1.00 260.85 470 ARG B C 1
ATOM 3687 O O . ARG A 1 470 ? 132.507 217.849 160.837 1.00 260.85 470 ARG B O 1
ATOM 3695 N N . TRP A 1 471 ? 134.285 217.858 159.446 1.00 240.15 471 TRP B N 1
ATOM 3696 C CA . TRP A 1 471 ? 135.296 217.723 160.490 1.00 240.15 471 TRP B CA 1
ATOM 3697 C C . TRP A 1 471 ? 135.268 218.886 161.463 1.00 240.15 471 TRP B C 1
ATOM 3698 O O . TRP A 1 471 ? 135.312 218.689 162.683 1.00 240.15 471 TRP B O 1
ATOM 3709 N N . ALA A 1 472 ? 135.284 220.106 160.930 1.00 239.69 472 ALA B N 1
ATOM 3710 C CA . ALA A 1 472 ? 135.255 221.300 161.761 1.00 239.69 472 ALA B CA 1
ATOM 3711 C C . ALA A 1 472 ? 133.984 221.359 162.594 1.00 239.69 472 ALA B C 1
ATOM 3712 O O . ALA A 1 472 ? 134.031 221.701 163.780 1.00 239.69 472 ALA B O 1
ATOM 3714 N N . ASN A 1 473 ? 132.841 221.046 161.977 1.00 254.69 473 ASN B N 1
ATOM 3715 C CA . ASN A 1 473 ? 131.589 220.928 162.719 1.00 254.69 473 ASN B CA 1
ATOM 3716 C C . ASN A 1 473 ? 131.642 219.870 163.815 1.00 254.69 473 ASN B C 1
ATOM 3717 O O . ASN A 1 473 ? 131.085 220.075 164.896 1.00 254.69 473 ASN B O 1
ATOM 3722 N N . PHE A 1 474 ? 132.246 218.711 163.537 1.00 236.13 474 PHE B N 1
ATOM 3723 C CA . PHE A 1 474 ? 132.418 217.700 164.578 1.00 236.13 474 PHE B CA 1
ATOM 3724 C C . PHE A 1 474 ? 133.270 218.226 165.721 1.00 236.13 474 PHE B C 1
ATOM 3725 O O . PHE A 1 474 ? 133.005 217.937 166.889 1.00 236.13 474 PHE B O 1
ATOM 3733 N N . ALA A 1 475 ? 134.349 218.930 165.385 1.00 227.15 475 ALA B N 1
ATOM 3734 C CA . ALA A 1 475 ? 135.257 219.457 166.395 1.00 227.15 475 ALA B CA 1
ATOM 3735 C C . ALA A 1 475 ? 134.541 220.459 167.287 1.00 227.15 475 ALA B C 1
ATOM 3736 O O . ALA A 1 475 ? 134.591 220.369 168.519 1.00 227.15 475 ALA B O 1
ATOM 3738 N N . LYS A 1 476 ? 133.874 221.425 166.665 1.00 225.93 476 LYS B N 1
ATOM 3739 C CA . LYS A 1 476 ? 133.148 222.461 167.386 1.00 225.93 476 LYS B CA 1
ATOM 3740 C C . LYS A 1 476 ? 131.968 221.907 168.179 1.00 225.93 476 LYS B C 1
ATOM 3741 O O . LYS A 1 476 ? 131.734 222.323 169.317 1.00 225.93 476 LYS B O 1
ATOM 3747 N N . TYR A 1 477 ? 131.213 220.972 167.602 1.00 242.07 477 TYR B N 1
ATOM 3748 C CA . TYR A 1 477 ? 129.929 220.581 168.167 1.00 242.07 477 TYR B CA 1
ATOM 3749 C C . TYR A 1 477 ? 129.763 219.110 168.522 1.00 242.07 477 TYR B C 1
ATOM 3750 O O . TYR A 1 477 ? 128.745 218.763 169.127 1.00 242.07 477 TYR B O 1
ATOM 3759 N N . GLY A 1 478 ? 130.706 218.239 168.184 1.00 228.83 478 GLY B N 1
ATOM 3760 C CA . GLY A 1 478 ? 130.494 216.825 168.436 1.00 228.83 478 GLY B CA 1
ATOM 3761 C C . GLY A 1 478 ? 129.583 216.155 167.440 1.00 228.83 478 GLY B C 1
ATOM 3762 O O . GLY A 1 478 ? 129.195 215.001 167.651 1.00 228.83 478 GLY B O 1
ATOM 3763 N N . ASN A 1 479 ? 129.232 216.842 166.360 1.00 234.80 479 ASN B N 1
ATOM 3764 C CA . ASN A 1 479 ? 128.331 216.341 165.338 1.00 234.80 479 ASN B CA 1
ATOM 3765 C C . ASN A 1 479 ? 128.956 216.695 163.997 1.00 234.80 479 ASN B C 1
ATOM 3766 O O . ASN A 1 479 ? 129.155 217.882 163.710 1.00 234.80 479 ASN B O 1
ATOM 3771 N N . PRO A 1 480 ? 129.285 215.720 163.147 1.00 232.30 480 PRO B N 1
ATOM 3772 C CA . PRO A 1 480 ? 129.951 216.020 161.876 1.00 232.30 480 PRO B CA 1
ATOM 3773 C C . PRO A 1 480 ? 128.968 216.323 160.748 1.00 232.30 480 PRO B C 1
ATOM 3774 O O . PRO A 1 480 ? 129.018 215.715 159.672 1.00 232.30 480 PRO B O 1
ATOM 3778 N N . ASN A 1 481 ? 128.071 217.268 160.983 1.00 249.74 481 ASN B N 1
ATOM 3779 C CA . ASN A 1 481 ? 127.163 217.739 159.956 1.00 249.74 481 ASN B CA 1
ATOM 3780 C C . ASN A 1 481 ? 127.901 218.675 159.008 1.00 249.74 481 ASN B C 1
ATOM 3781 O O . ASN A 1 481 ? 129.002 219.145 159.296 1.00 249.74 481 ASN B O 1
ATOM 3786 N N . GLU A 1 482 ? 127.297 218.933 157.853 1.00 273.83 482 GLU B N 1
ATOM 3787 C CA . GLU A 1 482 ? 127.859 219.876 156.895 1.00 273.83 482 GLU B CA 1
ATOM 3788 C C . GLU A 1 482 ? 126.992 221.130 156.840 1.00 273.83 482 GLU B C 1
ATOM 3789 O O . GLU A 1 482 ? 127.397 222.186 157.327 1.00 273.83 482 GLU B O 1
ATOM 3795 N N . THR A 1 483 ? 125.811 221.036 156.247 1.00 305.79 483 THR B N 1
ATOM 3796 C CA . THR A 1 483 ? 124.806 222.080 156.305 1.00 305.79 483 THR B CA 1
ATOM 3797 C C . THR A 1 483 ? 123.470 221.443 156.641 1.00 305.79 483 THR B C 1
ATOM 3798 O O . THR A 1 483 ? 123.282 220.234 156.504 1.00 305.79 483 THR B O 1
ATOM 3802 N N . GLN A 1 484 ? 122.561 222.251 157.157 1.00 316.16 484 GLN B N 1
ATOM 3803 C CA . GLN A 1 484 ? 121.159 221.868 157.171 1.00 316.16 484 GLN B CA 1
ATOM 3804 C C . GLN A 1 484 ? 120.573 222.202 155.804 1.00 316.16 484 GLN B C 1
ATOM 3805 O O . GLN A 1 484 ? 120.933 223.243 155.238 1.00 316.16 484 GLN B O 1
ATOM 3811 N N . ASN A 1 485 ? 119.804 221.248 155.228 1.00 332.00 485 ASN B N 1
ATOM 3812 C CA . ASN A 1 485 ? 119.175 221.293 153.899 1.00 332.00 485 ASN B CA 1
ATOM 3813 C C . ASN A 1 485 ? 120.148 220.973 152.760 1.00 332.00 485 ASN B C 1
ATOM 3814 O O . ASN A 1 485 ? 121.246 221.538 152.696 1.00 332.00 485 ASN B O 1
ATOM 3819 N N . ASN A 1 486 ? 119.752 220.025 151.891 1.00 334.51 486 ASN B N 1
ATOM 3820 C CA . ASN A 1 486 ? 120.516 219.504 150.743 1.00 334.51 486 ASN B CA 1
ATOM 3821 C C . ASN A 1 486 ? 121.857 218.847 151.114 1.00 334.51 486 ASN B C 1
ATOM 3822 O O . ASN A 1 486 ? 122.748 218.706 150.271 1.00 334.51 486 ASN B O 1
ATOM 3827 N N . SER A 1 487 ? 122.020 218.409 152.353 1.00 318.43 487 SER B N 1
ATOM 3828 C CA . SER A 1 487 ? 123.251 217.783 152.814 1.00 318.43 487 SER B CA 1
ATOM 3829 C C . SER A 1 487 ? 122.878 216.432 153.412 1.00 318.43 487 SER B C 1
ATOM 3830 O O . SER A 1 487 ? 121.903 216.318 154.160 1.00 318.43 487 SER B O 1
ATOM 3833 N N . THR A 1 488 ? 123.659 215.410 153.065 1.00 301.10 488 THR B N 1
ATOM 3834 C CA . THR A 1 488 ? 123.514 214.095 153.679 1.00 301.10 488 THR B CA 1
ATOM 3835 C C . THR A 1 488 ? 123.892 214.130 155.154 1.00 301.10 488 THR B C 1
ATOM 3836 O O . THR A 1 488 ? 125.006 214.516 155.513 1.00 301.10 488 THR B O 1
ATOM 3840 N N . SER A 1 489 ? 122.948 213.735 156.002 1.00 258.05 489 SER B N 1
ATOM 3841 C CA . SER A 1 489 ? 123.180 213.644 157.435 1.00 258.05 489 SER B CA 1
ATOM 3842 C C . SER A 1 489 ? 124.042 212.433 157.761 1.00 258.05 489 SER B C 1
ATOM 3843 O O . SER A 1 489 ? 123.895 211.364 157.164 1.00 258.05 489 SER B O 1
ATOM 3846 N N . TRP A 1 490 ? 124.975 212.621 158.689 1.00 214.80 490 TRP B N 1
ATOM 3847 C CA . TRP A 1 490 ? 125.843 211.552 159.157 1.00 214.80 490 TRP B CA 1
ATOM 3848 C C . TRP A 1 490 ? 125.258 210.970 160.429 1.00 214.80 490 TRP B C 1
ATOM 3849 O O . TRP A 1 490 ? 125.374 211.585 161.497 1.00 214.80 490 TRP B O 1
ATOM 3860 N N . PRO A 1 491 ? 124.633 209.804 160.374 1.00 198.91 491 PRO B N 1
ATOM 3861 C CA . PRO A 1 491 ? 124.035 209.219 161.571 1.00 198.91 491 PRO B CA 1
ATOM 3862 C C . PRO A 1 491 ? 125.090 208.598 162.474 1.00 198.91 491 PRO B C 1
ATOM 3863 O O . PRO A 1 491 ? 126.226 208.342 162.073 1.00 198.91 491 PRO B O 1
ATOM 3867 N N . VAL A 1 492 ? 124.686 208.371 163.725 1.00 173.32 492 VAL B N 1
ATOM 3868 C CA . VAL A 1 492 ? 125.575 207.749 164.694 1.00 173.32 492 VAL B CA 1
ATOM 3869 C C . VAL A 1 492 ? 125.769 206.285 164.332 1.00 173.32 492 VAL B C 1
ATOM 3870 O O . VAL A 1 492 ? 124.904 205.644 163.721 1.00 173.32 492 VAL B O 1
ATOM 3874 N N . PHE A 1 493 ? 126.921 205.752 164.703 1.00 167.75 493 PHE B N 1
ATOM 3875 C CA . PHE A 1 493 ? 127.209 204.338 164.518 1.00 167.75 493 PHE B CA 1
ATOM 3876 C C . PHE A 1 493 ? 126.655 203.604 165.729 1.00 167.75 493 PHE B C 1
ATOM 3877 O O . PHE A 1 493 ? 127.123 203.805 166.854 1.00 167.75 493 PHE B O 1
ATOM 3885 N N . LYS A 1 494 ? 125.659 202.763 165.502 1.00 170.27 494 LYS B N 1
ATOM 3886 C CA . LYS A 1 494 ? 125.065 201.972 166.562 1.00 170.27 494 LYS B CA 1
ATOM 3887 C C . LYS A 1 494 ? 125.323 200.510 166.252 1.00 170.27 494 LYS B C 1
ATOM 3888 O O . LYS A 1 494 ? 125.321 200.105 165.091 1.00 170.27 494 LYS B O 1
ATOM 3894 N N . SER A 1 495 ? 125.534 199.724 167.313 1.00 167.56 495 SER B N 1
ATOM 3895 C CA . SER A 1 495 ? 125.933 198.324 167.183 1.00 167.56 495 SER B CA 1
ATOM 3896 C C . SER A 1 495 ? 124.901 197.478 166.454 1.00 167.56 495 SER B C 1
ATOM 3897 O O . SER A 1 495 ? 125.250 196.444 165.880 1.00 167.56 495 SER B O 1
ATOM 3900 N N . THR A 1 496 ? 123.644 197.896 166.469 1.00 170.87 496 THR B N 1
ATOM 3901 C CA . THR A 1 496 ? 122.597 197.249 165.704 1.00 170.87 496 THR B CA 1
ATOM 3902 C C . THR A 1 496 ? 122.695 197.530 164.210 1.00 170.87 496 THR B C 1
ATOM 3903 O O . THR A 1 496 ? 122.991 196.628 163.421 1.00 170.87 496 THR B O 1
ATOM 3907 N N . GLU A 1 497 ? 122.472 198.785 163.815 1.00 167.77 497 GLU B N 1
ATOM 3908 C CA . GLU A 1 497 ? 122.439 199.120 162.395 1.00 167.77 497 GLU B CA 1
ATOM 3909 C C . GLU A 1 497 ? 123.809 199.222 161.748 1.00 167.77 497 GLU B C 1
ATOM 3910 O O . GLU A 1 497 ? 123.948 198.824 160.585 1.00 167.77 497 GLU B O 1
ATOM 3916 N N . GLN A 1 498 ? 124.816 199.690 162.492 1.00 167.04 498 GLN B N 1
ATOM 3917 C CA . GLN A 1 498 ? 126.202 199.843 162.026 1.00 167.04 498 GLN B CA 1
ATOM 3918 C C . GLN A 1 498 ? 126.290 200.637 160.726 1.00 167.04 498 GLN B C 1
ATOM 3919 O O . GLN A 1 498 ? 126.956 200.252 159.764 1.00 167.04 498 GLN B O 1
ATOM 3925 N N . LYS A 1 499 ? 125.575 201.754 160.710 1.00 170.27 499 LYS B N 1
ATOM 3926 C CA . LYS A 1 499 ? 125.620 202.669 159.584 1.00 170.27 499 LYS B CA 1
ATOM 3927 C C . LYS A 1 499 ? 126.968 203.376 159.510 1.00 170.27 499 LYS B C 1
ATOM 3928 O O . LYS A 1 499 ? 127.520 203.797 160.526 1.00 170.27 499 LYS B O 1
ATOM 3934 N N . TYR A 1 500 ? 127.469 203.549 158.291 1.00 177.29 500 TYR B N 1
ATOM 3935 C CA . TYR A 1 500 ? 128.673 204.322 158.035 1.00 177.29 500 TYR B CA 1
ATOM 3936 C C . TYR A 1 500 ? 128.450 205.163 156.788 1.00 177.29 500 TYR B C 1
ATOM 3937 O O . TYR A 1 500 ? 127.506 204.948 156.022 1.00 177.29 500 TYR B O 1
ATOM 3946 N N . LEU A 1 501 ? 129.365 206.100 156.572 1.00 199.19 501 LEU B N 1
ATOM 3947 C CA . LEU A 1 501 ? 129.298 207.039 155.464 1.00 199.19 501 LEU B CA 1
ATOM 3948 C C . LEU A 1 501 ? 130.389 206.773 154.441 1.00 199.19 501 LEU B C 1
ATOM 3949 O O . LEU A 1 501 ? 131.569 206.669 154.788 1.00 199.19 501 LEU B O 1
ATOM 3954 N N . THR A 1 502 ? 129.980 206.667 153.180 1.00 213.62 502 THR B N 1
ATOM 3955 C CA . THR A 1 502 ? 130.922 206.494 152.093 1.00 213.62 502 THR B CA 1
ATOM 3956 C C . THR A 1 502 ? 131.463 207.858 151.700 1.00 213.62 502 THR B C 1
ATOM 3957 O O . THR A 1 502 ? 130.738 208.853 151.715 1.00 213.62 502 THR B O 1
ATOM 3961 N N . LEU A 1 503 ? 132.746 207.907 151.362 1.00 231.34 503 LEU B N 1
ATOM 3962 C CA . LEU A 1 503 ? 133.403 209.154 150.982 1.00 231.34 503 LEU B CA 1
ATOM 3963 C C . LEU A 1 503 ? 134.026 209.068 149.597 1.00 231.34 503 LEU B C 1
ATOM 3964 O O . LEU A 1 503 ? 135.044 208.394 149.421 1.00 231.34 503 LEU B O 1
ATOM 3969 N N . ASN A 1 504 ? 133.464 209.805 148.642 1.00 252.18 504 ASN B N 1
ATOM 3970 C CA . ASN A 1 504 ? 134.023 209.894 147.298 1.00 252.18 504 ASN B CA 1
ATOM 3971 C C . ASN A 1 504 ? 133.466 211.149 146.635 1.00 252.18 504 ASN B C 1
ATOM 3972 O O . ASN A 1 504 ? 132.655 211.873 147.216 1.00 252.18 504 ASN B O 1
ATOM 3977 N N . THR A 1 505 ? 133.889 211.392 145.394 1.00 261.87 505 THR B N 1
ATOM 3978 C CA . THR A 1 505 ? 133.519 212.639 144.739 1.00 261.87 505 THR B CA 1
ATOM 3979 C C . THR A 1 505 ? 132.190 212.573 144.021 1.00 261.87 505 THR B C 1
ATOM 3980 O O . THR A 1 505 ? 131.554 213.615 143.827 1.00 261.87 505 THR B O 1
ATOM 3984 N N . GLU A 1 506 ? 131.772 211.381 143.619 1.00 268.51 506 GLU B N 1
ATOM 3985 C CA . GLU A 1 506 ? 130.500 211.172 142.951 1.00 268.51 506 GLU B CA 1
ATOM 3986 C C . GLU A 1 506 ? 129.353 211.479 143.901 1.00 268.51 506 GLU B C 1
ATOM 3987 O O . GLU A 1 506 ? 128.655 212.484 143.732 1.00 268.51 506 GLU B O 1
ATOM 3993 N N . SER A 1 507 ? 129.181 210.648 144.925 1.00 244.43 507 SER B N 1
ATOM 3994 C CA . SER A 1 507 ? 128.130 210.875 145.902 1.00 244.43 507 SER B CA 1
ATOM 3995 C C . SER A 1 507 ? 128.456 210.141 147.190 1.00 244.43 507 SER B C 1
ATOM 3996 O O . SER A 1 507 ? 128.890 208.987 147.167 1.00 244.43 507 SER B O 1
ATOM 3999 N N . THR A 1 508 ? 128.252 210.834 148.303 1.00 229.87 508 THR B N 1
ATOM 4000 C CA . THR A 1 508 ? 128.428 210.261 149.624 1.00 229.87 508 THR B CA 1
ATOM 4001 C C . THR A 1 508 ? 127.095 209.685 150.076 1.00 229.87 508 THR B C 1
ATOM 4002 O O . THR A 1 508 ? 126.055 210.338 149.940 1.00 229.87 508 THR B O 1
ATOM 4006 N N . ARG A 1 509 ? 127.120 208.470 150.613 1.00 204.41 509 ARG B N 1
ATOM 4007 C CA . ARG A 1 509 ? 125.887 207.810 151.003 1.00 204.41 509 ARG B CA 1
ATOM 4008 C C . ARG A 1 509 ? 126.134 206.913 152.202 1.00 204.41 509 ARG B C 1
ATOM 4009 O O . ARG A 1 509 ? 127.274 206.636 152.580 1.00 204.41 509 ARG B O 1
ATOM 4017 N N . ILE A 1 510 ? 125.040 206.486 152.816 1.00 192.85 510 ILE B N 1
ATOM 4018 C CA . ILE A 1 510 ? 125.073 205.707 154.043 1.00 192.85 510 ILE B CA 1
ATOM 4019 C C . ILE A 1 510 ? 124.927 204.234 153.700 1.00 192.85 510 ILE B C 1
ATOM 4020 O O . ILE A 1 510 ? 123.993 203.849 152.989 1.00 192.85 510 ILE B O 1
ATOM 4025 N N . MET A 1 511 ? 125.847 203.411 154.188 1.00 190.96 511 MET B N 1
ATOM 4026 C CA . MET A 1 511 ? 125.776 201.975 153.970 1.00 190.96 511 MET B CA 1
ATOM 4027 C C . MET A 1 511 ? 125.944 201.313 155.339 1.00 190.96 511 MET B C 1
ATOM 4028 O O . MET A 1 511 ? 126.144 201.995 156.339 1.00 190.96 511 MET B O 1
ATOM 4033 N N . THR A 1 512 ? 125.811 199.990 155.422 1.00 162.34 512 THR B N 1
ATOM 4034 C CA . THR A 1 512 ? 125.897 199.299 156.699 1.00 162.34 512 THR B CA 1
ATOM 4035 C C . THR A 1 512 ? 126.817 198.098 156.574 1.00 162.34 512 THR B C 1
ATOM 4036 O O . THR A 1 512 ? 126.876 197.460 155.519 1.00 162.34 512 THR B O 1
ATOM 4040 N N . LYS A 1 513 ? 127.512 197.804 157.675 1.00 143.28 513 LYS B N 1
ATOM 4041 C CA . LYS A 1 513 ? 128.297 196.585 157.913 1.00 143.28 513 LYS B CA 1
ATOM 4042 C C . LYS A 1 513 ? 129.280 196.270 156.785 1.00 143.28 513 LYS B C 1
ATOM 4043 O O . LYS A 1 513 ? 129.154 195.259 156.094 1.00 143.28 513 LYS B O 1
ATOM 4049 N N . LEU A 1 514 ? 130.215 197.197 156.567 1.00 136.10 514 LEU B N 1
ATOM 4050 C CA . LEU A 1 514 ? 131.232 197.045 155.534 1.00 136.10 514 LEU B CA 1
ATOM 4051 C C . LEU A 1 514 ? 132.040 195.775 155.762 1.00 136.10 514 LEU B C 1
ATOM 4052 O O . LEU A 1 514 ? 132.673 195.639 156.811 1.00 136.10 514 LEU B O 1
ATOM 4057 N N . ARG A 1 515 ? 132.075 194.893 154.745 1.00 128.35 515 ARG B N 1
ATOM 4058 C CA . ARG A 1 515 ? 132.798 193.611 154.730 1.00 128.35 515 ARG B CA 1
ATOM 4059 C C . ARG A 1 515 ? 132.653 192.811 156.020 1.00 128.35 515 ARG B C 1
ATOM 4060 O O . ARG A 1 515 ? 133.621 192.218 156.507 1.00 128.35 515 ARG B O 1
ATOM 4068 N N . ALA A 1 516 ? 131.433 192.827 156.567 1.00 126.38 516 ALA B N 1
ATOM 4069 C CA . ALA A 1 516 ? 131.124 192.247 157.869 1.00 126.38 516 ALA B CA 1
ATOM 4070 C C . ALA A 1 516 ? 131.448 190.763 157.946 1.00 126.38 516 ALA B C 1
ATOM 4071 O O . ALA A 1 516 ? 131.862 190.278 159.001 1.00 126.38 516 ALA B O 1
ATOM 4073 N N . GLN A 1 517 ? 131.305 190.042 156.843 1.00 127.21 517 GLN B N 1
ATOM 4074 C CA . GLN A 1 517 ? 131.536 188.610 156.861 1.00 127.21 517 GLN B CA 1
ATOM 4075 C C . GLN A 1 517 ? 133.020 188.277 156.930 1.00 127.21 517 GLN B C 1
ATOM 4076 O O . GLN A 1 517 ? 133.440 187.425 157.730 1.00 127.21 517 GLN B O 1
ATOM 4082 N N . GLN A 1 518 ? 133.843 189.050 156.232 1.00 118.21 518 GLN B N 1
ATOM 4083 C CA . GLN A 1 518 ? 135.285 188.850 156.306 1.00 118.21 518 GLN B CA 1
ATOM 4084 C C . GLN A 1 518 ? 135.844 189.275 157.651 1.00 118.21 518 GLN B C 1
ATOM 4085 O O . GLN A 1 518 ? 136.680 188.574 158.251 1.00 118.21 518 GLN B O 1
ATOM 4091 N N . CYS A 1 519 ? 135.375 190.408 158.163 1.00 127.17 519 CYS B N 1
ATOM 4092 C CA . CYS A 1 519 ? 135.956 190.858 159.411 1.00 127.17 519 CYS B CA 1
ATOM 4093 C C . CYS A 1 519 ? 135.444 189.985 160.540 1.00 127.17 519 CYS B C 1
ATOM 4094 O O . CYS A 1 519 ? 136.131 189.791 161.548 1.00 127.17 519 CYS B O 1
ATOM 4097 N N . ARG A 1 520 ? 134.212 189.496 160.374 1.00 123.21 520 ARG B N 1
ATOM 4098 C CA . ARG A 1 520 ? 133.626 188.515 161.270 1.00 123.21 520 ARG B CA 1
ATOM 4099 C C . ARG A 1 520 ? 134.510 187.291 161.360 1.00 123.21 520 ARG B C 1
ATOM 4100 O O . ARG A 1 520 ? 134.726 186.747 162.448 1.00 123.21 520 ARG B O 1
ATOM 4108 N N . PHE A 1 521 ? 135.084 186.899 160.217 1.00 129.80 521 PHE B N 1
ATOM 4109 C CA . PHE A 1 521 ? 135.994 185.765 160.186 1.00 129.80 521 PHE B CA 1
ATOM 4110 C C . PHE A 1 521 ? 137.230 186.071 161.005 1.00 129.80 521 PHE B C 1
ATOM 4111 O O . PHE A 1 521 ? 137.584 185.296 161.898 1.00 129.80 521 PHE B O 1
ATOM 4119 N N . TRP A 1 522 ? 137.742 187.291 160.879 1.00 120.56 522 TRP B N 1
ATOM 4120 C CA . TRP A 1 522 ? 138.993 187.599 161.567 1.00 120.56 522 TRP B CA 1
ATOM 4121 C C . TRP A 1 522 ? 138.820 187.812 163.063 1.00 120.56 522 TRP B C 1
ATOM 4122 O O . TRP A 1 522 ? 139.758 187.561 163.823 1.00 120.56 522 TRP B O 1
ATOM 4133 N N . THR A 1 523 ? 137.659 188.249 163.512 1.00 109.25 523 THR B N 1
ATOM 4134 C CA . THR A 1 523 ? 137.483 188.455 164.945 1.00 109.25 523 THR B CA 1
ATOM 4135 C C . THR A 1 523 ? 136.890 187.269 165.665 1.00 109.25 523 THR B C 1
ATOM 4136 O O . THR A 1 523 ? 137.157 187.089 166.856 1.00 109.25 523 THR B O 1
ATOM 4140 N N . SER A 1 524 ? 136.100 186.454 164.999 1.00 118.66 524 SER B N 1
ATOM 4141 C CA . SER A 1 524 ? 135.363 185.430 165.692 1.00 118.66 524 SER B CA 1
ATOM 4142 C C . SER A 1 524 ? 135.749 184.027 165.276 1.00 118.66 524 SER B C 1
ATOM 4143 O O . SER A 1 524 ? 135.319 183.073 165.932 1.00 118.66 524 SER B O 1
ATOM 4146 N N . PHE A 1 525 ? 136.567 183.858 164.243 1.00 120.19 525 PHE B N 1
ATOM 4147 C CA . PHE A 1 525 ? 137.058 182.537 163.908 1.00 120.19 525 PHE B CA 1
ATOM 4148 C C . PHE A 1 525 ? 138.565 182.474 164.044 1.00 120.19 525 PHE B C 1
ATOM 4149 O O . PHE A 1 525 ? 139.073 181.567 164.714 1.00 120.19 525 PHE B O 1
ATOM 4157 N N . PHE A 1 526 ? 139.265 183.397 163.380 1.00 119.27 526 PHE B N 1
ATOM 4158 C CA . PHE A 1 526 ? 140.726 183.479 163.409 1.00 119.27 526 PHE B CA 1
ATOM 4159 C C . PHE A 1 526 ? 141.367 183.372 164.795 1.00 119.27 526 PHE B C 1
ATOM 4160 O O . PHE A 1 526 ? 142.442 182.753 164.873 1.00 119.27 526 PHE B O 1
ATOM 4168 N N . PRO A 1 527 ? 140.861 184.022 165.877 1.00 120.94 527 PRO B N 1
ATOM 4169 C CA . PRO A 1 527 ? 141.483 183.806 167.197 1.00 120.94 527 PRO B CA 1
ATOM 4170 C C . PRO A 1 527 ? 141.510 182.349 167.607 1.00 120.94 527 PRO B C 1
ATOM 4171 O O . PRO A 1 527 ? 142.490 181.876 168.192 1.00 120.94 527 PRO B O 1
ATOM 4175 N N . LYS A 1 528 ? 140.450 181.617 167.278 1.00 118.68 528 LYS B N 1
ATOM 4176 C CA . LYS A 1 528 ? 140.345 180.217 167.644 1.00 118.68 528 LYS B CA 1
ATOM 4177 C C . LYS A 1 528 ? 141.230 179.317 166.805 1.00 118.68 528 LYS B C 1
ATOM 4178 O O . LYS A 1 528 ? 141.310 178.119 167.091 1.00 118.68 528 LYS B O 1
ATOM 4184 N N . VAL A 1 529 ? 141.923 179.859 165.813 1.00 120.10 529 VAL B N 1
ATOM 4185 C CA . VAL A 1 529 ? 142.736 179.027 164.947 1.00 120.10 529 VAL B CA 1
ATOM 4186 C C . VAL A 1 529 ? 144.148 178.861 165.497 1.00 120.10 529 VAL B C 1
ATOM 4187 O O . VAL A 1 529 ? 144.753 177.797 165.338 1.00 120.10 529 VAL B O 1
ATOM 4191 N N . LEU A 1 530 ? 144.673 179.866 166.197 1.00 126.31 530 LEU B N 1
ATOM 4192 C CA . LEU A 1 530 ? 145.944 179.672 166.881 1.00 126.31 530 LEU B CA 1
ATOM 4193 C C . LEU A 1 530 ? 145.827 178.715 168.060 1.00 126.31 530 LEU B C 1
ATOM 4194 O O . LEU A 1 530 ? 146.851 178.203 168.524 1.00 126.31 530 LEU B O 1
ATOM 4199 N N . GLU A 1 531 ? 144.615 178.425 168.523 1.00 142.24 531 GLU B N 1
ATOM 4200 C CA . GLU A 1 531 ? 144.397 177.414 169.545 1.00 142.24 531 GLU B CA 1
ATOM 4201 C C . GLU A 1 531 ? 144.450 175.992 169.005 1.00 142.24 531 GLU B C 1
ATOM 4202 O O . GLU A 1 531 ? 144.161 175.068 169.773 1.00 142.24 531 GLU B O 1
ATOM 4208 N N . MET A 1 532 ? 144.784 175.810 167.720 1.00 174.02 532 MET B N 1
ATOM 4209 C CA . MET A 1 532 ? 144.849 174.479 167.120 1.00 174.02 532 MET B CA 1
ATOM 4210 C C . MET A 1 532 ? 145.885 173.607 167.814 1.00 174.02 532 MET B C 1
ATOM 4211 O O . MET A 1 532 ? 145.586 172.473 168.207 1.00 174.02 532 MET B O 1
ATOM 4216 N N . THR A 1 533 ? 147.131 174.097 167.906 1.00 181.98 533 THR B N 1
ATOM 4217 C CA . THR A 1 533 ? 148.288 173.600 168.668 1.00 181.98 533 THR B CA 1
ATOM 4218 C C . THR A 1 533 ? 148.596 172.111 168.501 1.00 181.98 533 THR B C 1
ATOM 4219 O O . THR A 1 533 ? 149.424 171.562 169.235 1.00 181.98 533 THR B O 1
ATOM 4223 N N . GLY A 1 534 ? 147.998 171.460 167.512 1.00 186.77 534 GLY B N 1
ATOM 4224 C CA . GLY A 1 534 ? 148.205 170.043 167.349 1.00 186.77 534 GLY B CA 1
ATOM 4225 C C . GLY A 1 534 ? 149.301 169.764 166.353 1.00 186.77 534 GLY B C 1
ATOM 4226 O O . GLY A 1 534 ? 149.056 169.721 165.144 1.00 186.77 534 GLY B O 1
ATOM 4227 N N . ASN A 1 535 ? 150.517 169.570 166.844 1.00 177.45 535 ASN B N 1
ATOM 4228 C CA . ASN A 1 535 ? 151.600 169.090 166.005 1.00 177.45 535 ASN B CA 1
ATOM 4229 C C . ASN A 1 535 ? 151.482 167.577 165.934 1.00 177.45 535 ASN B C 1
ATOM 4230 O O . ASN A 1 535 ? 151.615 166.888 166.950 1.00 177.45 535 ASN B O 1
ATOM 4235 N N . ILE A 1 536 ? 151.227 167.068 164.739 1.00 174.27 536 ILE B N 1
ATOM 4236 C CA . ILE A 1 536 ? 150.964 165.652 164.549 1.00 174.27 536 ILE B CA 1
ATOM 4237 C C . ILE A 1 536 ? 152.227 165.090 163.914 1.00 174.27 536 ILE B C 1
ATOM 4238 O O . ILE A 1 536 ? 153.168 165.844 163.642 1.00 174.27 536 ILE B O 1
ATOM 4243 N N . ASP A 1 537 ? 152.277 163.766 163.724 1.00 168.11 537 ASP B N 1
ATOM 4244 C CA . ASP A 1 537 ? 153.425 163.101 163.114 1.00 168.11 537 ASP B CA 1
ATOM 4245 C C . ASP A 1 537 ? 153.728 163.614 161.712 1.00 168.11 537 ASP B C 1
ATOM 4246 O O . ASP A 1 537 ? 154.848 163.416 161.223 1.00 168.11 537 ASP B O 1
ATOM 4251 N N . GLU A 1 538 ? 152.709 164.151 161.014 1.00 160.60 538 GLU B N 1
ATOM 4252 C CA . GLU A 1 538 ? 152.762 164.849 159.726 1.00 160.60 538 GLU B CA 1
ATOM 4253 C C . GLU A 1 538 ? 153.018 163.872 158.577 1.00 160.60 538 GLU B C 1
ATOM 4254 O O . GLU A 1 538 ? 152.901 164.224 157.399 1.00 160.60 538 GLU B O 1
ATOM 4260 N N . ALA A 1 539 ? 153.284 162.614 158.917 1.00 156.88 539 ALA B N 1
ATOM 4261 C CA . ALA A 1 539 ? 153.618 161.605 157.929 1.00 156.88 539 ALA B CA 1
ATOM 4262 C C . ALA A 1 539 ? 152.379 161.121 157.204 1.00 156.88 539 ALA B C 1
ATOM 4263 O O . ALA A 1 539 ? 152.427 160.862 156.001 1.00 156.88 539 ALA B O 1
ATOM 4265 N N . GLU A 1 540 ? 151.261 160.992 157.914 0.50 149.26 540 GLU B N 1
ATOM 4266 C CA . GLU A 1 540 ? 150.014 160.699 157.227 0.50 149.26 540 GLU B CA 1
ATOM 4267 C C . GLU A 1 540 ? 149.529 161.916 156.460 0.50 149.26 540 GLU B C 1
ATOM 4268 O O . GLU A 1 540 ? 148.911 161.777 155.401 0.50 149.26 540 GLU B O 1
ATOM 4274 N N . TRP A 1 541 ? 149.853 163.112 156.953 1.00 161.94 541 TRP B N 1
ATOM 4275 C CA . TRP A 1 541 ? 149.512 164.339 156.244 1.00 161.94 541 TRP B CA 1
ATOM 4276 C C . TRP A 1 541 ? 150.317 164.464 154.957 1.00 161.94 541 TRP B C 1
ATOM 4277 O O . TRP A 1 541 ? 149.757 164.698 153.877 1.00 161.94 541 TRP B O 1
ATOM 4288 N N . GLU A 1 542 ? 151.634 164.268 155.045 1.00 138.01 542 GLU B N 1
ATOM 4289 C CA . GLU A 1 542 ? 152.463 164.277 153.847 1.00 138.01 542 GLU B CA 1
ATOM 4290 C C . GLU A 1 542 ? 152.157 163.087 152.956 1.00 138.01 542 GLU B C 1
ATOM 4291 O O . GLU A 1 542 ? 152.333 163.158 151.736 1.00 138.01 542 GLU B O 1
ATOM 4297 N N . TRP A 1 543 ? 151.678 162.000 153.552 1.00 144.23 543 TRP B N 1
ATOM 4298 C CA . TRP A 1 543 ? 151.247 160.848 152.782 1.00 144.23 543 TRP B CA 1
ATOM 4299 C C . TRP A 1 543 ? 150.023 161.178 151.959 1.00 144.23 543 TRP B C 1
ATOM 4300 O O . TRP A 1 543 ? 149.922 160.765 150.807 1.00 144.23 543 TRP B O 1
ATOM 4311 N N . LYS A 1 544 ? 149.073 161.898 152.548 1.00 141.03 544 LYS B N 1
ATOM 4312 C CA . LYS A 1 544 ? 147.923 162.362 151.788 1.00 141.03 544 LYS B CA 1
ATOM 4313 C C . LYS A 1 544 ? 148.356 163.345 150.714 1.00 141.03 544 LYS B C 1
ATOM 4314 O O . LYS A 1 544 ? 147.798 163.349 149.610 1.00 141.03 544 LYS B O 1
ATOM 4320 N N . ALA A 1 545 ? 149.369 164.160 151.022 1.00 141.65 545 ALA B N 1
ATOM 4321 C CA . ALA A 1 545 ? 149.891 165.125 150.060 1.00 141.65 545 ALA B CA 1
ATOM 4322 C C . ALA A 1 545 ? 150.465 164.431 148.835 1.00 141.65 545 ALA B C 1
ATOM 4323 O O . ALA A 1 545 ? 150.147 164.794 147.698 1.00 141.65 545 ALA B O 1
ATOM 4325 N N . GLY A 1 546 ? 151.287 163.409 149.049 1.00 133.76 546 GLY B N 1
ATOM 4326 C CA . GLY A 1 546 ? 151.718 162.592 147.934 1.00 133.76 546 GLY B CA 1
ATOM 4327 C C . GLY A 1 546 ? 150.637 161.694 147.382 1.00 133.76 546 GLY B C 1
ATOM 4328 O O . GLY A 1 546 ? 150.716 161.273 146.230 1.00 133.76 546 GLY B O 1
ATOM 4329 N N . PHE A 1 547 ? 149.604 161.428 148.163 1.00 135.38 547 PHE B N 1
ATOM 4330 C CA . PHE A 1 547 ? 148.610 160.452 147.769 1.00 135.38 547 PHE B CA 1
ATOM 4331 C C . PHE A 1 547 ? 147.633 161.037 146.773 1.00 135.38 547 PHE B C 1
ATOM 4332 O O . PHE A 1 547 ? 147.185 160.350 145.853 1.00 135.38 547 PHE B O 1
ATOM 4340 N N . HIS A 1 548 ? 147.300 162.308 146.944 1.00 140.43 548 HIS B N 1
ATOM 4341 C CA . HIS A 1 548 ? 146.404 162.954 145.998 1.00 140.43 548 HIS B CA 1
ATOM 4342 C C . HIS A 1 548 ? 147.097 163.174 144.662 1.00 140.43 548 HIS B C 1
ATOM 4343 O O . HIS A 1 548 ? 146.482 163.019 143.596 1.00 140.43 548 HIS B O 1
ATOM 4350 N N . ARG A 1 549 ? 148.392 163.493 144.696 1.00 131.18 549 ARG B N 1
ATOM 4351 C CA . ARG A 1 549 ? 149.118 163.567 143.440 1.00 131.18 549 ARG B CA 1
ATOM 4352 C C . ARG A 1 549 ? 149.329 162.179 142.868 1.00 131.18 549 ARG B C 1
ATOM 4353 O O . ARG A 1 549 ? 149.365 162.023 141.651 1.00 131.18 549 ARG B O 1
ATOM 4361 N N . TRP A 1 550 ? 149.384 161.153 143.719 1.00 132.55 550 TRP B N 1
ATOM 4362 C CA . TRP A 1 550 ? 149.404 159.792 143.211 1.00 132.55 550 TRP B CA 1
ATOM 4363 C C . TRP A 1 550 ? 148.106 159.472 142.494 1.00 132.55 550 TRP B C 1
ATOM 4364 O O . TRP A 1 550 ? 148.113 158.846 141.431 1.00 132.55 550 TRP B O 1
ATOM 4375 N N . ASN A 1 551 ? 146.999 159.965 143.038 1.00 129.06 551 ASN B N 1
ATOM 4376 C CA . ASN A 1 551 ? 145.693 159.753 142.439 1.00 129.06 551 ASN B CA 1
ATOM 4377 C C . ASN A 1 551 ? 145.602 160.404 141.070 1.00 129.06 551 ASN B C 1
ATOM 4378 O O . ASN A 1 551 ? 145.224 159.757 140.089 1.00 129.06 551 ASN B O 1
ATOM 4383 N N . ASN A 1 552 ? 145.976 161.676 140.973 1.00 133.97 552 ASN B N 1
ATOM 4384 C CA . ASN A 1 552 ? 145.749 162.337 139.692 1.00 133.97 552 ASN B CA 1
ATOM 4385 C C . ASN A 1 552 ? 146.810 161.968 138.664 1.00 133.97 552 ASN B C 1
ATOM 4386 O O . ASN A 1 552 ? 146.507 161.870 137.466 1.00 133.97 552 ASN B O 1
ATOM 4391 N N . TYR A 1 553 ? 148.037 161.707 139.109 1.00 136.58 553 TYR B N 1
ATOM 4392 C CA . TYR A 1 553 ? 149.020 161.159 138.196 1.00 136.58 553 TYR B CA 1
ATOM 4393 C C . TYR A 1 553 ? 148.638 159.752 137.767 1.00 136.58 553 TYR B C 1
ATOM 4394 O O . TYR A 1 553 ? 148.992 159.335 136.661 1.00 136.58 553 TYR B O 1
ATOM 4403 N N . MET A 1 554 ? 147.877 159.032 138.590 1.00 134.91 554 MET B N 1
ATOM 4404 C CA . MET A 1 554 ? 147.329 157.772 138.136 1.00 134.91 554 MET B CA 1
ATOM 4405 C C . MET A 1 554 ? 146.192 157.978 137.159 1.00 134.91 554 MET B C 1
ATOM 4406 O O . MET A 1 554 ? 145.984 157.147 136.267 1.00 134.91 554 MET B O 1
ATOM 4411 N N . MET A 1 555 ? 145.442 159.063 137.334 1.00 139.48 555 MET B N 1
ATOM 4412 C CA . MET A 1 555 ? 144.372 159.390 136.406 1.00 139.48 555 MET B CA 1
ATOM 4413 C C . MET A 1 555 ? 144.922 159.664 135.022 1.00 139.48 555 MET B C 1
ATOM 4414 O O . MET A 1 555 ? 144.317 159.255 134.025 1.00 139.48 555 MET B O 1
ATOM 4419 N N . ASP A 1 556 ? 146.094 160.301 134.960 1.00 141.23 556 ASP B N 1
ATOM 4420 C CA . ASP A 1 556 ? 146.677 160.736 133.692 1.00 141.23 556 ASP B CA 1
ATOM 4421 C C . ASP A 1 556 ? 146.971 159.595 132.730 1.00 141.23 556 ASP B C 1
ATOM 4422 O O . ASP A 1 556 ? 147.029 159.824 131.518 1.00 141.23 556 ASP B O 1
ATOM 4427 N N . TRP A 1 557 ? 147.127 158.376 133.235 1.00 146.83 557 TRP B N 1
ATOM 4428 C CA . TRP A 1 557 ? 147.582 157.264 132.415 1.00 146.83 557 TRP B CA 1
ATOM 4429 C C . TRP A 1 557 ? 146.509 156.792 131.448 1.00 146.83 557 TRP B C 1
ATOM 4430 O O . TRP A 1 557 ? 146.703 156.785 130.226 1.00 146.83 557 TRP B O 1
ATOM 4441 N N . LYS A 1 558 ? 145.363 156.404 131.972 1.00 134.83 558 LYS B N 1
ATOM 4442 C CA . LYS A 1 558 ? 144.356 155.807 131.117 1.00 134.83 558 LYS B CA 1
ATOM 4443 C C . LYS A 1 558 ? 143.567 156.831 130.328 1.00 134.83 558 LYS B C 1
ATOM 4444 O O . LYS A 1 558 ? 142.619 156.448 129.638 1.00 134.83 558 LYS B O 1
ATOM 4450 N N . ASN A 1 559 ? 143.922 158.113 130.435 1.00 146.74 559 ASN B N 1
ATOM 4451 C CA . ASN A 1 559 ? 143.369 159.121 129.542 1.00 146.74 559 ASN B CA 1
ATOM 4452 C C . ASN A 1 559 ? 143.723 158.820 128.096 1.00 146.74 559 ASN B C 1
ATOM 4453 O O . ASN A 1 559 ? 142.910 159.027 127.190 1.00 146.74 559 ASN B O 1
ATOM 4458 N N . GLN A 1 560 ? 144.927 158.319 127.863 1.00 156.84 560 GLN B N 1
ATOM 4459 C CA . GLN A 1 560 ? 145.341 157.983 126.520 1.00 156.84 560 GLN B CA 1
ATOM 4460 C C . GLN A 1 560 ? 145.916 156.579 126.435 1.00 156.84 560 GLN B C 1
ATOM 4461 O O . GLN A 1 560 ? 146.359 156.179 125.355 1.00 156.84 560 GLN B O 1
ATOM 4467 N N . PHE A 1 561 ? 145.928 155.822 127.538 1.00 159.83 561 PHE B N 1
ATOM 4468 C CA . PHE A 1 561 ? 146.245 154.402 127.438 1.00 159.83 561 PHE B CA 1
ATOM 4469 C C . PHE A 1 561 ? 145.200 153.678 126.608 1.00 159.83 561 PHE B C 1
ATOM 4470 O O . PHE A 1 561 ? 145.526 152.788 125.814 1.00 159.83 561 PHE B O 1
ATOM 4478 N N . ASN A 1 562 ? 143.935 154.047 126.793 1.00 153.35 562 ASN B N 1
ATOM 4479 C CA . ASN A 1 562 ? 142.857 153.524 125.972 1.00 153.35 562 ASN B CA 1
ATOM 4480 C C . ASN A 1 562 ? 143.018 153.911 124.511 1.00 153.35 562 ASN B C 1
ATOM 4481 O O . ASN A 1 562 ? 142.614 153.157 123.621 1.00 153.35 562 ASN B O 1
ATOM 4486 N N . ASP A 1 563 ? 143.601 155.076 124.245 1.00 167.56 563 ASP B N 1
ATOM 4487 C CA . ASP A 1 563 ? 143.756 155.493 122.861 1.00 167.56 563 ASP B CA 1
ATOM 4488 C C . ASP A 1 563 ? 144.951 154.815 122.207 1.00 167.56 563 ASP B C 1
ATOM 4489 O O . ASP A 1 563 ? 144.870 154.393 121.048 1.00 167.56 563 ASP B O 1
ATOM 4494 N N . TYR A 1 564 ? 146.060 154.676 122.936 1.00 190.65 564 TYR B N 1
ATOM 4495 C CA . TYR A 1 564 ? 147.275 154.047 122.413 1.00 190.65 564 TYR B CA 1
ATOM 4496 C C . TYR A 1 564 ? 147.026 152.544 122.379 1.00 190.65 564 TYR B C 1
ATOM 4497 O O . TYR A 1 564 ? 147.438 151.783 123.257 1.00 190.65 564 TYR B O 1
ATOM 4506 N N . THR A 1 565 ? 146.310 152.120 121.348 1.00 196.46 565 THR B N 1
ATOM 4507 C CA . THR A 1 565 ? 145.898 150.737 121.200 1.00 196.46 565 THR B CA 1
ATOM 4508 C C . THR A 1 565 ? 146.029 150.318 119.746 1.00 196.46 565 THR B C 1
ATOM 4509 O O . THR A 1 565 ? 146.196 151.164 118.869 1.00 196.46 565 THR B O 1
ATOM 4513 N N . ILE B 1 4 ? 93.309 137.481 131.759 1.00 149.66 4 ILE A N 1
ATOM 4514 C CA . ILE B 1 4 ? 94.507 138.204 131.351 1.00 149.66 4 ILE A CA 1
ATOM 4515 C C . ILE B 1 4 ? 95.713 137.477 131.898 1.00 149.66 4 ILE A C 1
ATOM 4516 O O . ILE B 1 4 ? 96.038 137.563 133.082 1.00 149.66 4 ILE A O 1
ATOM 4521 N N . ILE B 1 5 ? 96.361 136.728 131.015 1.00 151.28 5 ILE A N 1
ATOM 4522 C CA . ILE B 1 5 ? 97.397 135.767 131.369 1.00 151.28 5 ILE A CA 1
ATOM 4523 C C . ILE B 1 5 ? 98.490 135.893 130.320 1.00 151.28 5 ILE A C 1
ATOM 4524 O O . ILE B 1 5 ? 98.210 135.833 129.119 1.00 151.28 5 ILE A O 1
ATOM 4529 N N . ILE B 1 6 ? 99.726 136.084 130.766 1.00 150.22 6 ILE A N 1
ATOM 4530 C CA . ILE B 1 6 ? 100.864 136.242 129.868 1.00 150.22 6 ILE A CA 1
ATOM 4531 C C . ILE B 1 6 ? 101.883 135.147 130.132 1.00 150.22 6 ILE A C 1
ATOM 4532 O O . ILE B 1 6 ? 102.284 134.917 131.279 1.00 150.22 6 ILE A O 1
ATOM 4537 N N . ALA B 1 7 ? 102.243 134.438 129.066 1.00 149.16 7 ALA A N 1
ATOM 4538 C CA . ALA B 1 7 ? 103.276 133.415 129.071 1.00 149.16 7 ALA A CA 1
ATOM 4539 C C . ALA B 1 7 ? 104.665 134.041 129.021 1.00 149.16 7 ALA A C 1
ATOM 4540 O O . ALA B 1 7 ? 104.987 134.800 128.101 1.00 149.16 7 ALA A O 1
ATOM 4542 N N . THR B 1 8 ? 105.469 133.727 130.024 1.00 150.26 8 THR A N 1
ATOM 4543 C CA . THR B 1 8 ? 106.852 134.115 130.195 1.00 150.26 8 THR A CA 1
ATOM 4544 C C . THR B 1 8 ? 107.706 132.866 130.079 1.00 150.26 8 THR A C 1
ATOM 4545 O O . THR B 1 8 ? 107.179 131.751 130.001 1.00 150.26 8 THR A O 1
ATOM 4549 N N . LYS B 1 9 ? 109.032 133.069 130.075 1.00 141.08 9 LYS A N 1
ATOM 4550 C CA . LYS B 1 9 ? 109.975 131.951 130.015 1.00 141.08 9 LYS A CA 1
ATOM 4551 C C . LYS B 1 9 ? 109.778 130.983 131.172 1.00 141.08 9 LYS A C 1
ATOM 4552 O O . LYS B 1 9 ? 110.013 129.780 131.023 1.00 141.08 9 LYS A O 1
ATOM 4558 N N . ASN B 1 10 ? 109.364 131.484 132.324 1.00 156.12 10 ASN A N 1
ATOM 4559 C CA . ASN B 1 10 ? 109.162 130.646 133.488 1.00 156.12 10 ASN A CA 1
ATOM 4560 C C . ASN B 1 10 ? 107.732 130.138 133.556 1.00 156.12 10 ASN A C 1
ATOM 4561 O O . ASN B 1 10 ? 107.418 129.342 134.446 1.00 156.12 10 ASN A O 1
ATOM 4566 N N . GLY B 1 11 ? 106.835 130.678 132.728 1.00 154.93 11 GLY A N 1
ATOM 4567 C CA . GLY B 1 11 ? 105.453 130.250 132.767 1.00 154.93 11 GLY A CA 1
ATOM 4568 C C . GLY B 1 11 ? 104.391 131.312 132.567 1.00 154.93 11 GLY A C 1
ATOM 4569 O O . GLY B 1 11 ? 104.698 132.490 132.400 1.00 154.93 11 GLY A O 1
ATOM 4570 N N . LYS B 1 12 ? 103.135 130.888 132.498 1.00 151.45 12 LYS A N 1
ATOM 4571 C CA . LYS B 1 12 ? 102.012 131.810 132.387 1.00 151.45 12 LYS A CA 1
ATOM 4572 C C . LYS B 1 12 ? 101.680 132.446 133.735 1.00 151.45 12 LYS A C 1
ATOM 4573 O O . LYS B 1 12 ? 101.809 131.812 134.785 1.00 151.45 12 LYS A O 1
ATOM 4579 N N . VAL B 1 13 ? 101.276 133.714 133.706 1.00 161.63 13 VAL A N 1
ATOM 4580 C CA . VAL B 1 13 ? 100.899 134.447 134.912 1.00 161.63 13 VAL A CA 1
ATOM 4581 C C . VAL B 1 13 ? 99.564 135.169 134.711 1.00 161.63 13 VAL A C 1
ATOM 4582 O O . VAL B 1 13 ? 99.293 135.701 133.627 1.00 161.63 13 VAL A O 1
ATOM 4586 N N . ARG B 1 14 ? 98.689 135.099 135.724 1.00 164.92 14 ARG A N 1
ATOM 4587 C CA . ARG B 1 14 ? 97.373 135.738 135.700 1.00 164.92 14 ARG A CA 1
ATOM 4588 C C . ARG B 1 14 ? 97.401 137.030 136.523 1.00 164.92 14 ARG A C 1
ATOM 4589 O O . ARG B 1 14 ? 97.959 137.057 137.624 1.00 164.92 14 ARG A O 1
ATOM 4597 N N . GLY B 1 15 ? 96.785 138.099 135.992 1.00 159.86 15 GLY A N 1
ATOM 4598 C CA . GLY B 1 15 ? 96.695 139.392 136.667 1.00 159.86 15 GLY A CA 1
ATOM 4599 C C . GLY B 1 15 ? 95.299 139.895 136.983 1.00 159.86 15 GLY A C 1
ATOM 4600 O O . GLY B 1 15 ? 94.338 139.126 136.919 1.00 159.86 15 GLY A O 1
ATOM 4601 N N . MET B 1 16 ? 95.169 141.181 137.332 1.00 137.80 16 MET A N 1
ATOM 4602 C CA . MET B 1 16 ? 93.863 141.739 137.668 1.00 137.80 16 MET A CA 1
ATOM 4603 C C . MET B 1 16 ? 93.703 143.139 137.086 1.00 137.80 16 MET A C 1
ATOM 4604 O O . MET B 1 16 ? 94.675 143.882 136.931 1.00 137.80 16 MET A O 1
ATOM 4609 N N . ASN B 1 17 ? 92.457 143.495 136.763 1.00 152.68 17 ASN A N 1
ATOM 4610 C CA . ASN B 1 17 ? 92.131 144.847 136.327 1.00 152.68 17 ASN A CA 1
ATOM 4611 C C . ASN B 1 17 ? 91.876 145.775 137.502 1.00 152.68 17 ASN A C 1
ATOM 4612 O O . ASN B 1 17 ? 91.225 145.394 138.477 1.00 152.68 17 ASN A O 1
ATOM 4617 N N . LEU B 1 18 ? 92.412 146.984 137.420 1.00 142.94 18 LEU A N 1
ATOM 4618 C CA . LEU B 1 18 ? 92.075 148.045 138.352 1.00 142.94 18 LEU A CA 1
ATOM 4619 C C . LEU B 1 18 ? 91.431 149.175 137.561 1.00 142.94 18 LEU A C 1
ATOM 4620 O O . LEU B 1 18 ? 91.873 149.487 136.447 1.00 142.94 18 LEU A O 1
ATOM 4625 N N . THR B 1 19 ? 90.407 149.801 138.140 1.00 145.43 19 THR A N 1
ATOM 4626 C CA . THR B 1 19 ? 89.758 150.965 137.541 1.00 145.43 19 THR A CA 1
ATOM 4627 C C . THR B 1 19 ? 90.346 152.257 138.110 1.00 145.43 19 THR A C 1
ATOM 4628 O O . THR B 1 19 ? 90.191 152.561 139.297 1.00 145.43 19 THR A O 1
ATOM 4632 N N . VAL B 1 20 ? 91.065 152.992 137.269 1.00 137.07 20 VAL A N 1
ATOM 4633 C CA . VAL B 1 20 ? 91.745 154.219 137.669 1.00 137.07 20 VAL A CA 1
ATOM 4634 C C . VAL B 1 20 ? 91.316 155.328 136.727 1.00 137.07 20 VAL A C 1
ATOM 4635 O O . VAL B 1 20 ? 91.590 155.237 135.529 1.00 137.07 20 VAL A O 1
ATOM 4639 N N . PHE B 1 21 ? 90.680 156.378 137.268 1.00 153.57 21 PHE A N 1
ATOM 4640 C CA . PHE B 1 21 ? 90.300 157.588 136.511 1.00 153.57 21 PHE A CA 1
ATOM 4641 C C . PHE B 1 21 ? 89.493 157.269 135.256 1.00 153.57 21 PHE A C 1
ATOM 4642 O O . PHE B 1 21 ? 89.677 157.872 134.196 1.00 153.57 21 PHE A O 1
ATOM 4650 N N . GLY B 1 22 ? 88.605 156.293 135.377 1.00 156.59 22 GLY A N 1
ATOM 4651 C CA . GLY B 1 22 ? 87.770 155.880 134.277 1.00 156.59 22 GLY A CA 1
ATOM 4652 C C . GLY B 1 22 ? 88.454 154.990 133.271 1.00 156.59 22 GLY A C 1
ATOM 4653 O O . GLY B 1 22 ? 87.883 154.732 132.206 1.00 156.59 22 GLY A O 1
ATOM 4654 N N . GLY B 1 23 ? 89.659 154.517 133.565 1.00 144.29 23 GLY A N 1
ATOM 4655 C CA . GLY B 1 23 ? 90.317 153.598 132.666 1.00 144.29 23 GLY A CA 1
ATOM 4656 C C . GLY B 1 23 ? 90.684 152.336 133.412 1.00 144.29 23 GLY A C 1
ATOM 4657 O O . GLY B 1 23 ? 90.328 152.181 134.583 1.00 144.29 23 GLY A O 1
ATOM 4658 N N . THR B 1 24 ? 91.465 151.471 132.781 1.00 143.04 24 THR A N 1
ATOM 4659 C CA . THR B 1 24 ? 91.851 150.202 133.372 1.00 143.04 24 THR A CA 1
ATOM 4660 C C . THR B 1 24 ? 93.358 150.029 133.281 1.00 143.04 24 THR A C 1
ATOM 4661 O O . THR B 1 24 ? 93.966 150.343 132.254 1.00 143.04 24 THR A O 1
ATOM 4665 N N . VAL B 1 25 ? 93.957 149.547 134.363 1.00 137.03 25 VAL A N 1
ATOM 4666 C CA . VAL B 1 25 ? 95.349 149.118 134.369 1.00 137.03 25 VAL A CA 1
ATOM 4667 C C . VAL B 1 25 ? 95.377 147.664 134.809 1.00 137.03 25 VAL A C 1
ATOM 4668 O O . VAL B 1 25 ? 94.674 147.280 135.746 1.00 137.03 25 VAL A O 1
ATOM 4672 N N . THR B 1 26 ? 96.194 146.853 134.153 1.00 129.98 26 THR A N 1
ATOM 4673 C CA . THR B 1 26 ? 96.350 145.466 134.560 1.00 129.98 26 THR A CA 1
ATOM 4674 C C . THR B 1 26 ? 97.593 145.309 135.428 1.00 129.98 26 THR A C 1
ATOM 4675 O O . THR B 1 26 ? 98.710 145.650 135.019 1.00 129.98 26 THR A O 1
ATOM 4679 N N . ALA B 1 27 ? 97.364 144.862 136.655 1.00 124.91 27 ALA A N 1
ATOM 4680 C CA . ALA B 1 27 ? 98.382 144.740 137.680 1.00 124.91 27 ALA A CA 1
ATOM 4681 C C . ALA B 1 27 ? 98.668 143.271 137.942 1.00 124.91 27 ALA A C 1
ATOM 4682 O O . ALA B 1 27 ? 97.739 142.460 138.066 1.00 124.91 27 ALA A O 1
ATOM 4684 N N . PHE B 1 28 ? 99.950 142.937 137.956 1.00 142.66 28 PHE A N 1
ATOM 4685 C CA . PHE B 1 28 ? 100.484 141.637 138.353 1.00 142.66 28 PHE A CA 1
ATOM 4686 C C . PHE B 1 28 ? 101.385 141.912 139.554 1.00 142.66 28 PHE A C 1
ATOM 4687 O O . PHE B 1 28 ? 102.490 142.434 139.389 1.00 142.66 28 PHE A O 1
ATOM 4695 N N . LEU B 1 29 ? 100.925 141.577 140.755 1.00 147.34 29 LEU A N 1
ATOM 4696 C CA . LEU B 1 29 ? 101.673 141.862 141.974 1.00 147.34 29 LEU A CA 1
ATOM 4697 C C . LEU B 1 29 ? 102.401 140.616 142.454 1.00 147.34 29 LEU A C 1
ATOM 4698 O O . LEU B 1 29 ? 101.816 139.529 142.507 1.00 147.34 29 LEU A O 1
ATOM 4703 N N . GLY B 1 30 ? 103.678 140.780 142.796 1.00 146.03 30 GLY A N 1
ATOM 4704 C CA . GLY B 1 30 ? 104.429 139.717 143.429 1.00 146.03 30 GLY A CA 1
ATOM 4705 C C . GLY B 1 30 ? 104.839 138.622 142.473 1.00 146.03 30 GLY A C 1
ATOM 4706 O O . GLY B 1 30 ? 104.675 137.438 142.776 1.00 146.03 30 GLY A O 1
ATOM 4707 N N . ILE B 1 31 ? 105.389 138.987 141.327 1.00 147.00 31 ILE A N 1
ATOM 4708 C CA . ILE B 1 31 ? 105.966 137.968 140.456 1.00 147.00 31 ILE A CA 1
ATOM 4709 C C . ILE B 1 31 ? 107.380 137.661 140.934 1.00 147.00 31 ILE A C 1
ATOM 4710 O O . ILE B 1 31 ? 108.216 138.572 140.982 1.00 147.00 31 ILE A O 1
ATOM 4715 N N . PRO B 1 32 ? 107.699 136.396 141.187 1.00 156.49 32 PRO A N 1
ATOM 4716 C CA . PRO B 1 32 ? 109.066 136.026 141.562 1.00 156.49 32 PRO A CA 1
ATOM 4717 C C . PRO B 1 32 ? 110.044 136.161 140.418 1.00 156.49 32 PRO A C 1
ATOM 4718 O O . PRO B 1 32 ? 109.739 135.865 139.262 1.00 156.49 32 PRO A O 1
ATOM 4722 N N . TYR B 1 33 ? 111.213 136.678 140.755 1.00 158.36 33 TYR A N 1
ATOM 4723 C CA . TYR B 1 33 ? 112.300 136.853 139.817 1.00 158.36 33 TYR A CA 1
ATOM 4724 C C . TYR B 1 33 ? 113.595 136.159 140.221 1.00 158.36 33 TYR A C 1
ATOM 4725 O O . TYR B 1 33 ? 114.567 136.224 139.464 1.00 158.36 33 TYR A O 1
ATOM 4734 N N . ALA B 1 34 ? 113.639 135.484 141.368 1.00 185.41 34 ALA A N 1
ATOM 4735 C CA . ALA B 1 34 ? 114.849 134.777 141.771 1.00 185.41 34 ALA A CA 1
ATOM 4736 C C . ALA B 1 34 ? 114.448 133.598 142.645 1.00 185.41 34 ALA A C 1
ATOM 4737 O O . ALA B 1 34 ? 113.322 133.524 143.138 1.00 185.41 34 ALA A O 1
ATOM 4739 N N . GLN B 1 35 ? 115.380 132.663 142.819 1.00 202.81 35 GLN A N 1
ATOM 4740 C CA . GLN B 1 35 ? 115.157 131.576 143.763 1.00 202.81 35 GLN A CA 1
ATOM 4741 C C . GLN B 1 35 ? 115.198 132.058 145.214 1.00 202.81 35 GLN A C 1
ATOM 4742 O O . GLN B 1 35 ? 116.010 132.924 145.555 1.00 202.81 35 GLN A O 1
ATOM 4748 N N . PRO B 1 36 ? 114.303 131.546 146.064 1.00 217.82 36 PRO A N 1
ATOM 4749 C CA . PRO B 1 36 ? 114.270 131.913 147.500 1.00 217.82 36 PRO A CA 1
ATOM 4750 C C . PRO B 1 36 ? 115.575 131.617 148.221 1.00 217.82 36 PRO A C 1
ATOM 4751 O O . PRO B 1 36 ? 116.064 130.478 148.207 1.00 217.82 36 PRO A O 1
ATOM 4755 N N . PRO B 1 37 ? 116.171 132.623 148.860 1.00 221.81 37 PRO A N 1
ATOM 4756 C CA . PRO B 1 37 ? 117.501 132.525 149.505 1.00 221.81 37 PRO A CA 1
ATOM 4757 C C . PRO B 1 37 ? 117.442 131.862 150.876 1.00 221.81 37 PRO A C 1
ATOM 4758 O O . PRO B 1 37 ? 117.679 132.473 151.923 1.00 221.81 37 PRO A O 1
ATOM 4762 N N . LEU B 1 38 ? 117.119 130.578 150.906 1.00 215.74 38 LEU A N 1
ATOM 4763 C CA . LEU B 1 38 ? 116.922 129.890 152.170 1.00 215.74 38 LEU A CA 1
ATOM 4764 C C . LEU B 1 38 ? 118.053 128.912 152.432 1.00 215.74 38 LEU A C 1
ATOM 4765 O O . LEU B 1 38 ? 118.700 128.416 151.506 1.00 215.74 38 LEU A O 1
ATOM 4770 N N . GLY B 1 39 ? 118.250 128.618 153.722 1.00 230.94 39 GLY A N 1
ATOM 4771 C CA . GLY B 1 39 ? 119.223 127.643 154.182 1.00 230.94 39 GLY A CA 1
ATOM 4772 C C . GLY B 1 39 ? 120.636 127.977 153.764 1.00 230.94 39 GLY A C 1
ATOM 4773 O O . GLY B 1 39 ? 121.212 128.983 154.188 1.00 230.94 39 GLY A O 1
ATOM 4774 N N . ARG B 1 40 ? 121.199 127.116 152.917 1.00 247.39 40 ARG A N 1
ATOM 4775 C CA . ARG B 1 40 ? 122.539 127.330 152.393 1.00 247.39 40 ARG A CA 1
ATOM 4776 C C . ARG B 1 40 ? 122.581 128.502 151.422 1.00 247.39 40 ARG A C 1
ATOM 4777 O O . ARG B 1 40 ? 123.665 129.033 151.161 1.00 247.39 40 ARG A O 1
ATOM 4785 N N . LEU B 1 41 ? 121.430 128.929 150.894 1.00 224.61 41 LEU A N 1
ATOM 4786 C CA . LEU B 1 41 ? 121.408 130.045 149.964 1.00 224.61 41 LEU A CA 1
ATOM 4787 C C . LEU B 1 41 ? 121.332 131.379 150.684 1.00 224.61 41 LEU A C 1
ATOM 4788 O O . LEU B 1 41 ? 121.401 132.422 150.023 1.00 224.61 41 LEU A O 1
ATOM 4793 N N . ARG B 1 42 ? 121.143 131.363 152.004 1.00 234.89 42 ARG A N 1
ATOM 4794 C CA . ARG B 1 42 ? 121.173 132.589 152.787 1.00 234.89 42 ARG A CA 1
ATOM 4795 C C . ARG B 1 42 ? 122.581 133.155 152.708 1.00 234.89 42 ARG A C 1
ATOM 4796 O O . ARG B 1 42 ? 123.552 132.399 152.816 1.00 234.89 42 ARG A O 1
ATOM 4804 N N . PHE B 1 43 ? 122.675 134.460 152.423 1.00 231.03 43 PHE A N 1
ATOM 4805 C CA . PHE B 1 43 ? 123.858 135.297 152.209 1.00 231.03 43 PHE A CA 1
ATOM 4806 C C . PHE B 1 43 ? 124.478 135.078 150.831 1.00 231.03 43 PHE A C 1
ATOM 4807 O O . PHE B 1 43 ? 125.338 135.864 150.433 1.00 231.03 43 PHE A O 1
ATOM 4815 N N . LYS B 1 44 ? 124.083 134.051 150.087 1.00 227.59 44 LYS A N 1
ATOM 4816 C CA . LYS B 1 44 ? 124.595 133.881 148.738 1.00 227.59 44 LYS A CA 1
ATOM 4817 C C . LYS B 1 44 ? 123.960 134.865 147.763 1.00 227.59 44 LYS A C 1
ATOM 4818 O O . LYS B 1 44 ? 122.972 135.547 148.055 1.00 227.59 44 LYS A O 1
ATOM 4824 N N . LYS B 1 45 ? 124.573 134.924 146.584 1.00 200.35 45 LYS A N 1
ATOM 4825 C CA . LYS B 1 45 ? 124.019 135.607 145.432 1.00 200.35 45 LYS A CA 1
ATOM 4826 C C . LYS B 1 45 ? 122.665 135.015 145.030 1.00 200.35 45 LYS A C 1
ATOM 4827 O O . LYS B 1 45 ? 122.380 133.851 145.329 1.00 200.35 45 LYS A O 1
ATOM 4833 N N . PRO B 1 46 ? 121.803 135.803 144.371 1.00 195.07 46 PRO A N 1
ATOM 4834 C CA . PRO B 1 46 ? 120.519 135.265 143.901 1.00 195.07 46 PRO A CA 1
ATOM 4835 C C . PRO B 1 46 ? 120.710 134.206 142.833 1.00 195.07 46 PRO A C 1
ATOM 4836 O O . PRO B 1 46 ? 121.618 134.299 142.004 1.00 195.07 46 PRO A O 1
ATOM 4840 N N . GLN B 1 47 ? 119.853 133.197 142.854 1.00 200.85 47 GLN A N 1
ATOM 4841 C CA . GLN B 1 47 ? 119.906 132.164 141.837 1.00 200.85 47 GLN A CA 1
ATOM 4842 C C . GLN B 1 47 ? 118.811 132.378 140.802 1.00 200.85 47 GLN A C 1
ATOM 4843 O O . GLN B 1 47 ? 117.688 132.772 141.140 1.00 200.85 47 GLN A O 1
ATOM 4849 N N . SER B 1 48 ? 119.185 132.166 139.538 1.00 198.23 48 SER A N 1
ATOM 4850 C CA . SER B 1 48 ? 118.286 132.284 138.396 1.00 198.23 48 SER A CA 1
ATOM 4851 C C . SER B 1 48 ? 117.047 131.410 138.532 1.00 198.23 48 SER A C 1
ATOM 4852 O O . SER B 1 48 ? 117.117 130.268 138.988 1.00 198.23 48 SER A O 1
ATOM 4855 N N . LEU B 1 49 ? 115.905 131.951 138.121 1.00 183.87 49 LEU A N 1
ATOM 4856 C CA . LEU B 1 49 ? 114.655 131.198 138.144 1.00 183.87 49 LEU A CA 1
ATOM 4857 C C . LEU B 1 49 ? 114.571 130.240 136.962 1.00 183.87 49 LEU A C 1
ATOM 4858 O O . LEU B 1 49 ? 114.692 130.652 135.804 1.00 183.87 49 LEU A O 1
ATOM 4863 N N . THR B 1 50 ? 114.343 128.962 137.257 1.00 173.62 50 THR A N 1
ATOM 4864 C CA . THR B 1 50 ? 114.204 127.954 136.213 1.00 173.62 50 THR A CA 1
ATOM 4865 C C . THR B 1 50 ? 112.863 128.013 135.497 1.00 173.62 50 THR A C 1
ATOM 4866 O O . THR B 1 50 ? 112.738 128.615 134.424 1.00 173.62 50 THR A O 1
ATOM 4870 N N . LYS B 1 51 ? 111.849 127.413 136.109 1.00 171.41 51 LYS A N 1
ATOM 4871 C CA . LYS B 1 51 ? 110.505 127.351 135.562 1.00 171.41 51 LYS A CA 1
ATOM 4872 C C . LYS B 1 51 ? 109.553 127.356 136.742 1.00 171.41 51 LYS A C 1
ATOM 4873 O O . LYS B 1 51 ? 109.867 126.805 137.800 1.00 171.41 51 LYS A O 1
ATOM 4879 N N . TRP B 1 52 ? 108.392 127.969 136.572 1.00 171.78 52 TRP A N 1
ATOM 4880 C CA . TRP B 1 52 ? 107.335 127.775 137.549 1.00 171.78 52 TRP A CA 1
ATOM 4881 C C . TRP B 1 52 ? 106.299 126.778 137.050 1.00 171.78 52 TRP A C 1
ATOM 4882 O O . TRP B 1 52 ? 106.210 126.444 135.867 1.00 171.78 52 TRP A O 1
ATOM 4893 N N . SER B 1 53 ? 105.511 126.327 138.006 1.00 181.00 53 SER A N 1
ATOM 4894 C CA . SER B 1 53 ? 104.427 125.369 137.904 1.00 181.00 53 SER A CA 1
ATOM 4895 C C . SER B 1 53 ? 103.239 126.231 137.502 1.00 181.00 53 SER A C 1
ATOM 4896 O O . SER B 1 53 ? 103.105 127.343 138.020 1.00 181.00 53 SER A O 1
ATOM 4899 N N . ASP B 1 54 ? 102.304 125.639 136.732 1.00 189.55 54 ASP A N 1
ATOM 4900 C CA . ASP B 1 54 ? 101.075 126.197 136.136 1.00 189.55 54 ASP A CA 1
ATOM 4901 C C . ASP B 1 54 ? 100.887 127.716 136.115 1.00 189.55 54 ASP A C 1
ATOM 4902 O O . ASP B 1 54 ? 101.858 128.433 135.857 1.00 189.55 54 ASP A O 1
ATOM 4907 N N . ILE B 1 55 ? 99.674 128.249 136.156 1.00 171.89 55 ILE A N 1
ATOM 4908 C CA . ILE B 1 55 ? 99.544 129.701 136.101 1.00 171.89 55 ILE A CA 1
ATOM 4909 C C . ILE B 1 55 ? 99.395 130.272 137.502 1.00 171.89 55 ILE A C 1
ATOM 4910 O O . ILE B 1 55 ? 98.463 129.945 138.244 1.00 171.89 55 ILE A O 1
ATOM 4915 N N . TRP B 1 56 ? 100.355 131.144 137.823 1.00 155.04 56 TRP A N 1
ATOM 4916 C CA . TRP B 1 56 ? 100.422 131.931 139.043 1.00 155.04 56 TRP A CA 1
ATOM 4917 C C . TRP B 1 56 ? 99.458 133.105 139.003 1.00 155.04 56 TRP A C 1
ATOM 4918 O O . TRP B 1 56 ? 99.471 133.901 138.059 1.00 155.04 56 TRP A O 1
ATOM 4929 N N . ASN B 1 57 ? 98.630 133.218 140.032 1.00 144.26 57 ASN A N 1
ATOM 4930 C CA . ASN B 1 57 ? 97.636 134.283 140.108 1.00 144.26 57 ASN A CA 1
ATOM 4931 C C . ASN B 1 57 ? 98.320 135.432 140.841 1.00 144.26 57 ASN A C 1
ATOM 4932 O O . ASN B 1 57 ? 98.359 135.466 142.072 1.00 144.26 57 ASN A O 1
ATOM 4937 N N . ALA B 1 58 ? 98.871 136.370 140.072 1.00 146.24 58 ALA A N 1
ATOM 4938 C CA . ALA B 1 58 ? 99.554 137.555 140.601 1.00 146.24 58 ALA A CA 1
ATOM 4939 C C . ALA B 1 58 ? 98.542 138.670 140.868 1.00 146.24 58 ALA A C 1
ATOM 4940 O O . ALA B 1 58 ? 98.434 139.659 140.143 1.00 146.24 58 ALA A O 1
ATOM 4942 N N . THR B 1 59 ? 97.781 138.482 141.948 1.00 151.57 59 THR A N 1
ATOM 4943 C CA . THR B 1 59 ? 96.708 139.391 142.330 1.00 151.57 59 THR A CA 1
ATOM 4944 C C . THR B 1 59 ? 96.830 139.884 143.767 1.00 151.57 59 THR A C 1
ATOM 4945 O O . THR B 1 59 ? 95.871 140.462 144.288 1.00 151.57 59 THR A O 1
ATOM 4949 N N . LYS B 1 60 ? 97.978 139.692 144.411 1.00 150.56 60 LYS A N 1
ATOM 4950 C CA . LYS B 1 60 ? 98.199 140.271 145.727 1.00 150.56 60 LYS A CA 1
ATOM 4951 C C . LYS B 1 60 ? 99.687 140.503 145.930 1.00 150.56 60 LYS A C 1
ATOM 4952 O O . LYS B 1 60 ? 100.530 139.832 145.329 1.00 150.56 60 LYS A O 1
ATOM 4958 N N . TYR B 1 61 ? 99.986 141.518 146.740 1.00 141.94 61 TYR A N 1
ATOM 4959 C CA . TYR B 1 61 ? 101.353 141.875 147.087 1.00 141.94 61 TYR A CA 1
ATOM 4960 C C . TYR B 1 61 ? 102.044 140.744 147.837 1.00 141.94 61 TYR A C 1
ATOM 4961 O O . TYR B 1 61 ? 101.416 139.991 148.583 1.00 141.94 61 TYR A O 1
ATOM 4970 N N . ALA B 1 62 ? 103.352 140.633 147.643 1.00 137.29 62 ALA A N 1
ATOM 4971 C CA . ALA B 1 62 ? 104.103 139.570 148.284 1.00 137.29 62 ALA A CA 1
ATOM 4972 C C . ALA B 1 62 ? 104.572 139.979 149.679 1.00 137.29 62 ALA A C 1
ATOM 4973 O O . ALA B 1 62 ? 104.315 141.087 150.156 1.00 137.29 62 ALA A O 1
ATOM 4975 N N . ASN B 1 63 ? 105.225 139.029 150.353 1.00 165.60 63 ASN A N 1
ATOM 4976 C CA . ASN B 1 63 ? 105.879 139.260 151.636 1.00 165.60 63 ASN A CA 1
ATOM 4977 C C . ASN B 1 63 ? 106.924 140.359 151.530 1.00 165.60 63 ASN A C 1
ATOM 4978 O O . ASN B 1 63 ? 107.647 140.448 150.535 1.00 165.60 63 ASN A O 1
ATOM 4983 N N . SER B 1 64 ? 107.013 141.197 152.555 1.00 196.89 64 SER A N 1
ATOM 4984 C CA . SER B 1 64 ? 108.147 142.105 152.588 1.00 196.89 64 SER A CA 1
ATOM 4985 C C . SER B 1 64 ? 109.377 141.424 153.177 1.00 196.89 64 SER A C 1
ATOM 4986 O O . SER B 1 64 ? 109.287 140.428 153.899 1.00 196.89 64 SER A O 1
ATOM 4989 N N . CYS B 1 65 ? 110.544 141.966 152.828 1.00 197.28 65 CYS A N 1
ATOM 4990 C CA . CYS B 1 65 ? 111.799 141.417 153.312 1.00 197.28 65 CYS A CA 1
ATOM 4991 C C . CYS B 1 65 ? 111.966 141.781 154.787 1.00 197.28 65 CYS A C 1
ATOM 4992 O O . CYS B 1 65 ? 111.438 142.795 155.253 1.00 197.28 65 CYS A O 1
ATOM 4995 N N . CYS B 1 66 ? 112.656 140.907 155.528 1.00 198.63 66 CYS A N 1
ATOM 4996 C CA . CYS B 1 66 ? 112.903 141.100 156.960 1.00 198.63 66 CYS A CA 1
ATOM 4997 C C . CYS B 1 66 ? 113.594 142.426 157.275 1.00 198.63 66 CYS A C 1
ATOM 4998 O O . CYS B 1 66 ? 114.611 142.767 156.665 1.00 198.63 66 CYS A O 1
ATOM 5001 N N . GLN B 1 67 ? 113.061 143.143 158.264 1.00 197.65 67 GLN A N 1
ATOM 5002 C CA . GLN B 1 67 ? 113.571 144.449 158.663 1.00 197.65 67 GLN A CA 1
ATOM 5003 C C . GLN B 1 67 ? 112.984 144.804 160.022 1.00 197.65 67 GLN A C 1
ATOM 5004 O O . GLN B 1 67 ? 111.931 144.298 160.412 1.00 197.65 67 GLN A O 1
ATOM 5010 N N . ASN B 1 68 ? 113.666 145.706 160.723 1.00 210.57 68 ASN A N 1
ATOM 5011 C CA . ASN B 1 68 ? 113.132 146.313 161.932 1.00 210.57 68 ASN A CA 1
ATOM 5012 C C . ASN B 1 68 ? 112.089 147.368 161.602 1.00 210.57 68 ASN A C 1
ATOM 5013 O O . ASN B 1 68 ? 112.026 147.902 160.493 1.00 210.57 68 ASN A O 1
ATOM 5018 N N . ILE B 1 69 ? 111.251 147.653 162.587 1.00 211.92 69 ILE A N 1
ATOM 5019 C CA . ILE B 1 69 ? 110.111 148.532 162.408 1.00 211.92 69 ILE A CA 1
ATOM 5020 C C . ILE B 1 69 ? 110.364 149.802 163.202 1.00 211.92 69 ILE A C 1
ATOM 5021 O O . ILE B 1 69 ? 110.896 149.752 164.317 1.00 211.92 69 ILE A O 1
ATOM 5026 N N . ASP B 1 70 ? 109.988 150.939 162.624 1.00 221.17 70 ASP A N 1
ATOM 5027 C CA . ASP B 1 70 ? 110.037 152.201 163.344 1.00 221.17 70 ASP A CA 1
ATOM 5028 C C . ASP B 1 70 ? 108.876 152.194 164.326 1.00 221.17 70 ASP A C 1
ATOM 5029 O O . ASP B 1 70 ? 107.716 152.057 163.925 1.00 221.17 70 ASP A O 1
ATOM 5034 N N . GLN B 1 71 ? 109.185 152.344 165.609 1.00 215.60 71 GLN A N 1
ATOM 5035 C CA . GLN B 1 71 ? 108.160 152.272 166.638 1.00 215.60 71 GLN A CA 1
ATOM 5036 C C . GLN B 1 71 ? 108.252 153.458 167.581 1.00 215.60 71 GLN A C 1
ATOM 5037 O O . GLN B 1 71 ? 107.714 153.403 168.692 1.00 215.60 71 GLN A O 1
ATOM 5043 N N . SER B 1 72 ? 108.955 154.514 167.162 1.00 218.97 72 SER A N 1
ATOM 5044 C CA . SER B 1 72 ? 109.106 155.700 167.992 1.00 218.97 72 SER A CA 1
ATOM 5045 C C . SER B 1 72 ? 107.784 156.438 168.168 1.00 218.97 72 SER A C 1
ATOM 5046 O O . SER B 1 72 ? 107.610 157.143 169.167 1.00 218.97 72 SER A O 1
ATOM 5049 N N . PHE B 1 73 ? 106.850 156.281 167.227 1.00 221.79 73 PHE A N 1
ATOM 5050 C CA . PHE B 1 73 ? 105.555 156.964 167.258 1.00 221.79 73 PHE A CA 1
ATOM 5051 C C . PHE B 1 73 ? 104.465 155.974 166.879 1.00 221.79 73 PHE A C 1
ATOM 5052 O O . PHE B 1 73 ? 104.086 155.868 165.704 1.00 221.79 73 PHE A O 1
ATOM 5060 N N . PRO B 1 74 ? 103.987 155.182 167.844 1.00 235.98 74 PRO A N 1
ATOM 5061 C CA . PRO B 1 74 ? 102.952 154.170 167.566 1.00 235.98 74 PRO A CA 1
ATOM 5062 C C . PRO B 1 74 ? 101.647 154.785 167.075 1.00 235.98 74 PRO A C 1
ATOM 5063 O O . PRO B 1 74 ? 101.056 155.639 167.736 1.00 235.98 74 PRO A O 1
ATOM 5067 N N . GLY B 1 75 ? 101.208 154.349 165.894 1.00 239.35 75 GLY A N 1
ATOM 5068 C CA . GLY B 1 75 ? 99.947 154.778 165.329 1.00 239.35 75 GLY A CA 1
ATOM 5069 C C . GLY B 1 75 ? 100.001 156.036 164.492 1.00 239.35 75 GLY A C 1
ATOM 5070 O O . GLY B 1 75 ? 98.993 156.390 163.865 1.00 239.35 75 GLY A O 1
ATOM 5071 N N . PHE B 1 76 ? 101.137 156.721 164.452 1.00 232.26 76 PHE A N 1
ATOM 5072 C CA . PHE B 1 76 ? 101.264 157.937 163.662 1.00 232.26 76 PHE A CA 1
ATOM 5073 C C . PHE B 1 76 ? 101.604 157.532 162.234 1.00 232.26 76 PHE A C 1
ATOM 5074 O O . PHE B 1 76 ? 102.623 156.873 162.000 1.00 232.26 76 PHE A O 1
ATOM 5082 N N . HIS B 1 77 ? 100.739 157.916 161.288 1.00 231.40 77 HIS A N 1
ATOM 5083 C CA . HIS B 1 77 ? 100.898 157.536 159.885 1.00 231.40 77 HIS A CA 1
ATOM 5084 C C . HIS B 1 77 ? 102.182 158.086 159.276 1.00 231.40 77 HIS A C 1
ATOM 5085 O O . HIS B 1 77 ? 102.736 157.460 158.369 1.00 231.40 77 HIS A O 1
ATOM 5092 N N . GLY B 1 78 ? 102.626 159.268 159.729 1.00 233.50 78 GLY A N 1
ATOM 5093 C CA . GLY B 1 78 ? 103.847 159.883 159.213 1.00 233.50 78 GLY A CA 1
ATOM 5094 C C . GLY B 1 78 ? 105.069 158.983 159.315 1.00 233.50 78 GLY A C 1
ATOM 5095 O O . GLY B 1 78 ? 105.893 158.934 158.399 1.00 233.50 78 GLY A O 1
ATOM 5096 N N . SER B 1 79 ? 105.203 158.264 160.427 1.00 234.62 79 SER A N 1
ATOM 5097 C CA . SER B 1 79 ? 106.337 157.366 160.596 1.00 234.62 79 SER A CA 1
ATOM 5098 C C . SER B 1 79 ? 106.008 155.964 160.099 1.00 234.62 79 SER A C 1
ATOM 5099 O O . SER B 1 79 ? 106.859 155.305 159.493 1.00 234.62 79 SER A O 1
ATOM 5102 N N . GLU B 1 80 ? 104.782 155.496 160.341 1.00 226.95 80 GLU A N 1
ATOM 5103 C CA . GLU B 1 80 ? 104.391 154.129 160.019 1.00 226.95 80 GLU A CA 1
ATOM 5104 C C . GLU B 1 80 ? 104.219 153.890 158.525 1.00 226.95 80 GLU A C 1
ATOM 5105 O O . GLU B 1 80 ? 104.146 152.727 158.113 1.00 226.95 80 GLU A O 1
ATOM 5111 N N . MET B 1 81 ? 104.154 154.946 157.704 1.00 219.18 81 MET A N 1
ATOM 5112 C CA . MET B 1 81 ? 103.957 154.766 156.271 1.00 219.18 81 MET A CA 1
ATOM 5113 C C . MET B 1 81 ? 105.201 154.233 155.585 1.00 219.18 81 MET A C 1
ATOM 5114 O O . MET B 1 81 ? 105.114 153.802 154.433 1.00 219.18 81 MET A O 1
ATOM 5119 N N . TRP B 1 82 ? 106.354 154.277 156.245 1.00 203.90 82 TRP A N 1
ATOM 5120 C CA . TRP B 1 82 ? 107.554 153.702 155.677 1.00 203.90 82 TRP A CA 1
ATOM 5121 C C . TRP B 1 82 ? 107.797 152.301 156.206 1.00 203.90 82 TRP A C 1
ATOM 5122 O O . TRP B 1 82 ? 108.627 151.575 155.649 1.00 203.90 82 TRP A O 1
ATOM 5133 N N . ASN B 1 83 ? 107.094 151.919 157.270 1.00 208.64 83 ASN A N 1
ATOM 5134 C CA . ASN B 1 83 ? 107.163 150.567 157.781 1.00 208.64 83 ASN A CA 1
ATOM 5135 C C . ASN B 1 83 ? 106.524 149.587 156.800 1.00 208.64 83 ASN A C 1
ATOM 5136 O O . ASN B 1 83 ? 105.579 149.945 156.091 1.00 208.64 83 ASN A O 1
ATOM 5141 N N . PRO B 1 84 ? 107.065 148.371 156.693 1.00 191.55 84 PRO A N 1
ATOM 5142 C CA . PRO B 1 84 ? 106.472 147.367 155.799 1.00 191.55 84 PRO A CA 1
ATOM 5143 C C . PRO B 1 84 ? 105.069 146.973 156.238 1.00 191.55 84 PRO A C 1
ATOM 5144 O O . PRO B 1 84 ? 104.752 146.942 157.429 1.00 191.55 84 PRO A O 1
ATOM 5148 N N . ASN B 1 85 ? 104.222 146.667 155.259 1.00 183.04 85 ASN A N 1
ATOM 5149 C CA . ASN B 1 85 ? 102.804 146.445 155.512 1.00 183.04 85 ASN A CA 1
ATOM 5150 C C . ASN B 1 85 ? 102.391 145.028 155.137 1.00 183.04 85 ASN A C 1
ATOM 5151 O O . ASN B 1 85 ? 101.197 144.745 155.012 1.00 183.04 85 ASN A O 1
ATOM 5156 N N . THR B 1 86 ? 103.359 144.125 154.970 1.00 185.37 86 THR A N 1
ATOM 5157 C CA . THR B 1 86 ? 103.099 142.703 154.811 1.00 185.37 86 THR A CA 1
ATOM 5158 C C . THR B 1 86 ? 104.032 141.903 155.704 1.00 185.37 86 THR A C 1
ATOM 5159 O O . THR B 1 86 ? 104.928 142.442 156.358 1.00 185.37 86 THR A O 1
ATOM 5163 N N . ASP B 1 87 ? 103.743 140.605 155.758 1.00 176.53 87 ASP A N 1
ATOM 5164 C CA . ASP B 1 87 ? 104.526 139.624 156.499 1.00 176.53 87 ASP A CA 1
ATOM 5165 C C . ASP B 1 87 ? 105.996 139.617 156.084 1.00 176.53 87 ASP A C 1
ATOM 5166 O O . ASP B 1 87 ? 106.346 139.836 154.921 1.00 176.53 87 ASP A O 1
ATOM 5171 N N . LEU B 1 88 ? 106.852 139.352 157.063 1.00 172.00 88 LEU A N 1
ATOM 5172 C CA . LEU B 1 88 ? 108.288 139.247 156.861 1.00 172.00 88 LEU A CA 1
ATOM 5173 C C . LEU B 1 88 ? 108.687 137.815 156.528 1.00 172.00 88 LEU A C 1
ATOM 5174 O O . LEU B 1 88 ? 108.159 136.862 157.108 1.00 172.00 88 LEU A O 1
ATOM 5179 N N . SER B 1 89 ? 109.623 137.670 155.590 1.00 183.94 89 SER A N 1
ATOM 5180 C CA . SER B 1 89 ? 110.070 136.356 155.146 1.00 183.94 89 SER A CA 1
ATOM 5181 C C . SER B 1 89 ? 111.368 136.520 154.376 1.00 183.94 89 SER A C 1
ATOM 5182 O O . SER B 1 89 ? 111.633 137.578 153.801 1.00 183.94 89 SER A O 1
ATOM 5185 N N . GLU B 1 90 ? 112.169 135.453 154.361 1.00 187.73 90 GLU A N 1
ATOM 5186 C CA . GLU B 1 90 ? 113.386 135.458 153.561 1.00 187.73 90 GLU A CA 1
ATOM 5187 C C . GLU B 1 90 ? 113.109 135.316 152.073 1.00 187.73 90 GLU A C 1
ATOM 5188 O O . GLU B 1 90 ? 113.923 135.754 151.255 1.00 187.73 90 GLU A O 1
ATOM 5194 N N . ASP B 1 91 ? 111.980 134.721 151.712 1.00 187.96 91 ASP A N 1
ATOM 5195 C CA . ASP B 1 91 ? 111.560 134.527 150.326 1.00 187.96 91 ASP A CA 1
ATOM 5196 C C . ASP B 1 91 ? 110.770 135.769 149.932 1.00 187.96 91 ASP A C 1
ATOM 5197 O O . ASP B 1 91 ? 109.552 135.828 150.090 1.00 187.96 91 ASP A O 1
ATOM 5202 N N . CYS B 1 92 ? 111.463 136.782 149.428 1.00 198.29 92 CYS A N 1
ATOM 5203 C CA . CYS B 1 92 ? 110.844 138.090 149.279 1.00 198.29 92 CYS A CA 1
ATOM 5204 C C . CYS B 1 92 ? 111.234 138.734 147.954 1.00 198.29 92 CYS A C 1
ATOM 5205 O O . CYS B 1 92 ? 110.875 139.890 147.716 1.00 198.29 92 CYS A O 1
ATOM 5208 N N . LEU B 1 93 ? 111.936 138.012 147.085 1.00 176.51 93 LEU A N 1
ATOM 5209 C CA . LEU B 1 93 ? 112.412 138.531 145.802 1.00 176.51 93 LEU A CA 1
ATOM 5210 C C . LEU B 1 93 ? 111.294 138.405 144.767 1.00 176.51 93 LEU A C 1
ATOM 5211 O O . LEU B 1 93 ? 111.246 137.476 143.956 1.00 176.51 93 LEU A O 1
ATOM 5216 N N . TYR B 1 94 ? 110.378 139.369 144.793 1.00 165.28 94 TYR A N 1
ATOM 5217 C CA . TYR B 1 94 ? 109.228 139.364 143.903 1.00 165.28 94 TYR A CA 1
ATOM 5218 C C . TYR B 1 94 ? 109.087 140.740 143.272 1.00 165.28 94 TYR A C 1
ATOM 5219 O O . TYR B 1 94 ? 109.567 141.740 143.814 1.00 165.28 94 TYR A O 1
ATOM 5228 N N . LEU B 1 95 ? 108.442 140.799 142.103 1.00 148.43 95 LEU A N 1
ATOM 5229 C CA . LEU B 1 95 ? 108.162 142.093 141.502 1.00 148.43 95 LEU A CA 1
ATOM 5230 C C . LEU B 1 95 ? 106.707 142.248 141.077 1.00 148.43 95 LEU A C 1
ATOM 5231 O O . LEU B 1 95 ? 105.955 141.282 140.941 1.00 148.43 95 LEU A O 1
ATOM 5236 N N . ASN B 1 96 ? 106.349 143.506 140.828 1.00 139.55 96 ASN A N 1
ATOM 5237 C CA . ASN B 1 96 ? 105.025 143.939 140.407 1.00 139.55 96 ASN A CA 1
ATOM 5238 C C . ASN B 1 96 ? 105.133 144.702 139.102 1.00 139.55 96 ASN A C 1
ATOM 5239 O O . ASN B 1 96 ? 106.062 145.490 138.909 1.00 139.55 96 ASN A O 1
ATOM 5244 N N . VAL B 1 97 ? 104.174 144.468 138.218 1.00 128.10 97 VAL A N 1
ATOM 5245 C CA . VAL B 1 97 ? 104.101 145.110 136.911 1.00 128.10 97 VAL A CA 1
ATOM 5246 C C . VAL B 1 97 ? 102.705 145.705 136.728 1.00 128.10 97 VAL A C 1
ATOM 5247 O O . VAL B 1 97 ? 101.690 145.051 136.996 1.00 128.10 97 VAL A O 1
ATOM 5251 N N . TRP B 1 98 ? 102.667 146.982 136.384 1.00 123.32 98 TRP A N 1
ATOM 5252 C CA . TRP B 1 98 ? 101.442 147.689 136.050 1.00 123.32 98 TRP A CA 1
ATOM 5253 C C . TRP B 1 98 ? 101.518 148.042 134.579 1.00 123.32 98 TRP A C 1
ATOM 5254 O O . TRP B 1 98 ? 102.495 148.664 134.132 1.00 123.32 98 TRP A O 1
ATOM 5265 N N . ILE B 1 99 ? 100.486 147.647 133.835 1.00 123.67 99 ILE A N 1
ATOM 5266 C CA . ILE B 1 99 ? 100.460 147.844 132.389 1.00 123.67 99 ILE A CA 1
ATOM 5267 C C . ILE B 1 99 ? 99.213 148.622 131.987 1.00 123.67 99 ILE A C 1
ATOM 5268 O O . ILE B 1 99 ? 98.114 148.326 132.481 1.00 123.67 99 ILE A O 1
ATOM 5273 N N . PRO B 1 100 ? 99.337 149.587 131.077 1.00 130.69 100 PRO A N 1
ATOM 5274 C CA . PRO B 1 100 ? 98.163 150.303 130.567 1.00 130.69 100 PRO A CA 1
ATOM 5275 C C . PRO B 1 100 ? 97.240 149.387 129.779 1.00 130.69 100 PRO A C 1
ATOM 5276 O O . PRO B 1 100 ? 97.667 148.387 129.197 1.00 130.69 100 PRO A O 1
ATOM 5280 N N . ALA B 1 101 ? 95.957 149.739 129.767 1.00 144.78 101 ALA A N 1
ATOM 5281 C CA . ALA B 1 101 ? 95.065 149.024 128.877 1.00 144.78 101 ALA A CA 1
ATOM 5282 C C . ALA B 1 101 ? 94.451 149.975 127.855 1.00 144.78 101 ALA A C 1
ATOM 5283 O O . ALA B 1 101 ? 94.043 151.084 128.214 1.00 144.78 101 ALA A O 1
ATOM 5285 N N . PRO B 1 102 ? 94.386 149.581 126.564 1.00 159.49 102 PRO A N 1
ATOM 5286 C CA . PRO B 1 102 ? 94.834 148.324 125.940 1.00 159.49 102 PRO A CA 1
ATOM 5287 C C . PRO B 1 102 ? 96.346 148.177 125.849 1.00 159.49 102 PRO A C 1
ATOM 5288 O O . PRO B 1 102 ? 97.037 149.175 126.070 1.00 159.49 102 PRO A O 1
ATOM 5292 N N . LYS B 1 103 ? 96.814 146.948 125.612 1.00 150.43 103 LYS A N 1
ATOM 5293 C CA . LYS B 1 103 ? 98.234 146.634 125.701 1.00 150.43 103 LYS A CA 1
ATOM 5294 C C . LYS B 1 103 ? 99.059 147.468 124.726 1.00 150.43 103 LYS A C 1
ATOM 5295 O O . LYS B 1 103 ? 98.767 147.485 123.524 1.00 150.43 103 LYS A O 1
ATOM 5301 N N . PRO B 1 104 ? 100.080 148.169 125.203 1.00 145.90 104 PRO A N 1
ATOM 5302 C CA . PRO B 1 104 ? 100.983 148.896 124.307 1.00 145.90 104 PRO A CA 1
ATOM 5303 C C . PRO B 1 104 ? 101.867 147.959 123.504 1.00 145.90 104 PRO A C 1
ATOM 5304 O O . PRO B 1 104 ? 102.025 146.778 123.818 1.00 145.90 104 PRO A O 1
ATOM 5308 N N . LYS B 1 105 ? 102.459 148.514 122.450 1.00 141.05 105 LYS A N 1
ATOM 5309 C CA . LYS B 1 105 ? 103.288 147.719 121.557 1.00 141.05 105 LYS A CA 1
ATOM 5310 C C . LYS B 1 105 ? 104.779 147.918 121.795 1.00 141.05 105 LYS A C 1
ATOM 5311 O O . LYS B 1 105 ? 105.564 147.013 121.505 1.00 141.05 105 LYS A O 1
ATOM 5317 N N . ASN B 1 106 ? 105.189 149.068 122.330 1.00 136.04 106 ASN A N 1
ATOM 5318 C CA . ASN B 1 106 ? 106.607 149.364 122.500 1.00 136.04 106 ASN A CA 1
ATOM 5319 C C . ASN B 1 106 ? 106.740 150.422 123.579 1.00 136.04 106 ASN A C 1
ATOM 5320 O O . ASN B 1 106 ? 107.360 151.466 123.363 1.00 136.04 106 ASN A O 1
ATOM 5325 N N . ALA B 1 107 ? 106.162 150.151 124.739 1.00 144.33 107 ALA A N 1
ATOM 5326 C CA . ALA B 1 107 ? 106.061 151.136 125.804 1.00 144.33 107 ALA A CA 1
ATOM 5327 C C . ALA B 1 107 ? 107.370 151.385 126.541 1.00 144.33 107 ALA A C 1
ATOM 5328 O O . ALA B 1 107 ? 108.241 150.518 126.644 1.00 144.33 107 ALA A O 1
ATOM 5330 N N . THR B 1 108 ? 107.489 152.606 127.050 1.00 135.64 108 THR A N 1
ATOM 5331 C CA . THR B 1 108 ? 108.591 152.985 127.914 1.00 135.64 108 THR A CA 1
ATOM 5332 C C . THR B 1 108 ? 108.385 152.386 129.296 1.00 135.64 108 THR A C 1
ATOM 5333 O O . THR B 1 108 ? 107.261 152.313 129.798 1.00 135.64 108 THR A O 1
ATOM 5337 N N . VAL B 1 109 ? 109.461 151.864 129.870 1.00 127.50 109 VAL A N 1
ATOM 5338 C CA . VAL B 1 109 ? 109.412 151.173 131.150 1.00 127.50 109 VAL A CA 1
ATOM 5339 C C . VAL B 1 109 ? 110.062 152.034 132.223 1.00 127.50 109 VAL A C 1
ATOM 5340 O O . VAL B 1 109 ? 111.183 152.533 132.042 1.00 127.50 109 VAL A O 1
ATOM 5344 N N . LEU B 1 110 ? 109.359 152.196 133.339 1.00 119.54 110 LEU A N 1
ATOM 5345 C CA . LEU B 1 110 ? 109.864 152.808 134.558 1.00 119.54 110 LEU A CA 1
ATOM 5346 C C . LEU B 1 110 ? 110.071 151.724 135.614 1.00 119.54 110 LEU A C 1
ATOM 5347 O O . LEU B 1 110 ? 109.139 150.966 135.924 1.00 119.54 110 LEU A O 1
ATOM 5352 N N . ILE B 1 111 ? 111.291 151.643 136.143 1.00 116.12 111 ILE A N 1
ATOM 5353 C CA . ILE B 1 111 ? 111.663 150.700 137.193 1.00 116.12 111 ILE A CA 1
ATOM 5354 C C . ILE B 1 111 ? 111.855 151.398 138.530 1.00 116.12 111 ILE A C 1
ATOM 5355 O O . ILE B 1 111 ? 112.760 152.229 138.678 1.00 116.12 111 ILE A O 1
ATOM 5360 N N . TRP B 1 112 ? 111.041 151.038 139.515 1.00 126.56 112 TRP A N 1
ATOM 5361 C CA . TRP B 1 112 ? 111.100 151.675 140.823 1.00 126.56 112 TRP A CA 1
ATOM 5362 C C . TRP B 1 112 ? 112.002 150.915 141.776 1.00 126.56 112 TRP A C 1
ATOM 5363 O O . TRP B 1 112 ? 111.925 149.687 141.877 1.00 126.56 112 TRP A O 1
ATOM 5374 N N . ILE B 1 113 ? 112.867 151.657 142.451 1.00 135.77 113 ILE A N 1
ATOM 5375 C CA . ILE B 1 113 ? 113.748 151.142 143.485 1.00 135.77 113 ILE A CA 1
ATOM 5376 C C . ILE B 1 113 ? 113.430 151.897 144.767 1.00 135.77 113 ILE A C 1
ATOM 5377 O O . ILE B 1 113 ? 113.637 153.114 144.825 1.00 135.77 113 ILE A O 1
ATOM 5382 N N . TYR B 1 114 ? 112.822 151.221 145.748 1.00 161.17 114 TYR A N 1
ATOM 5383 C CA . TYR B 1 114 ? 112.471 151.916 146.981 1.00 161.17 114 TYR A CA 1
ATOM 5384 C C . TYR B 1 114 ? 113.710 152.387 147.728 1.00 161.17 114 TYR A C 1
ATOM 5385 O O . TYR B 1 114 ? 114.817 151.875 147.549 1.00 161.17 114 TYR A O 1
ATOM 5394 N N . GLY B 1 115 ? 113.496 153.361 148.606 1.00 177.04 115 GLY A N 1
ATOM 5395 C CA . GLY B 1 115 ? 114.493 153.800 149.536 1.00 177.04 115 GLY A CA 1
ATOM 5396 C C . GLY B 1 115 ? 114.179 153.391 150.958 1.00 177.04 115 GLY A C 1
ATOM 5397 O O . GLY B 1 115 ? 113.389 152.471 151.219 1.00 177.04 115 GLY A O 1
ATOM 5398 N N . GLY B 1 116 ? 114.829 154.073 151.892 1.00 197.01 116 GLY A N 1
ATOM 5399 C CA . GLY B 1 116 ? 114.782 153.742 153.296 1.00 197.01 116 GLY A CA 1
ATOM 5400 C C . GLY B 1 116 ? 116.166 153.586 153.874 1.00 197.01 116 GLY A C 1
ATOM 5401 O O . GLY B 1 116 ? 116.335 152.881 154.875 1.00 197.01 116 GLY A O 1
ATOM 5402 N N . GLY B 1 117 ? 117.139 154.289 153.287 1.00 206.19 117 GLY A N 1
ATOM 5403 C CA . GLY B 1 117 ? 118.498 154.326 153.807 1.00 206.19 117 GLY A CA 1
ATOM 5404 C C . GLY B 1 117 ? 119.128 152.958 153.906 1.00 206.19 117 GLY A C 1
ATOM 5405 O O . GLY B 1 117 ? 119.923 152.717 154.824 1.00 206.19 117 GLY A O 1
ATOM 5406 N N . PHE B 1 118 ? 118.738 152.030 153.014 1.00 207.31 118 PHE A N 1
ATOM 5407 C CA . PHE B 1 118 ? 119.196 150.639 152.968 1.00 207.31 118 PHE A CA 1
ATOM 5408 C C . PHE B 1 118 ? 118.804 149.837 154.209 1.00 207.31 118 PHE A C 1
ATOM 5409 O O . PHE B 1 118 ? 119.219 148.683 154.346 1.00 207.31 118 PHE A O 1
ATOM 5417 N N . GLN B 1 119 ? 118.035 150.421 155.133 1.00 213.86 119 GLN A N 1
ATOM 5418 C CA . GLN B 1 119 ? 117.609 149.675 156.300 1.00 213.86 119 GLN A CA 1
ATOM 5419 C C . GLN B 1 119 ? 116.137 149.298 156.266 1.00 213.86 119 GLN A C 1
ATOM 5420 O O . GLN B 1 119 ? 115.758 148.324 156.925 1.00 213.86 119 GLN A O 1
ATOM 5426 N N . THR B 1 120 ? 115.300 150.014 155.511 1.00 221.28 120 THR A N 1
ATOM 5427 C CA . THR B 1 120 ? 113.858 149.811 155.581 1.00 221.28 120 THR A CA 1
ATOM 5428 C C . THR B 1 120 ? 113.244 149.993 154.200 1.00 221.28 120 THR A C 1
ATOM 5429 O O . THR B 1 120 ? 113.935 150.279 153.216 1.00 221.28 120 THR A O 1
ATOM 5433 N N . GLY B 1 121 ? 111.930 149.832 154.140 1.00 201.40 121 GLY A N 1
ATOM 5434 C CA . GLY B 1 121 ? 111.181 150.019 152.918 1.00 201.40 121 GLY A CA 1
ATOM 5435 C C . GLY B 1 121 ? 110.615 148.711 152.383 1.00 201.40 121 GLY A C 1
ATOM 5436 O O . GLY B 1 121 ? 111.001 147.611 152.793 1.00 201.40 121 GLY A O 1
ATOM 5437 N N . THR B 1 122 ? 109.669 148.857 151.454 1.00 180.67 122 THR A N 1
ATOM 5438 C CA . THR B 1 122 ? 108.954 147.781 150.775 1.00 180.67 122 THR A CA 1
ATOM 5439 C C . THR B 1 122 ? 108.202 148.389 149.602 1.00 180.67 122 THR A C 1
ATOM 5440 O O . THR B 1 122 ? 107.808 149.557 149.636 1.00 180.67 122 THR A O 1
ATOM 5444 N N . SER B 1 123 ? 108.019 147.587 148.558 1.00 176.87 123 SER A N 1
ATOM 5445 C CA . SER B 1 123 ? 107.413 148.067 147.323 1.00 176.87 123 SER A CA 1
ATOM 5446 C C . SER B 1 123 ? 105.901 148.124 147.405 1.00 176.87 123 SER A C 1
ATOM 5447 O O . SER B 1 123 ? 105.257 148.595 146.462 1.00 176.87 123 SER A O 1
ATOM 5450 N N . SER B 1 124 ? 105.329 147.703 148.524 1.00 180.39 124 SER A N 1
ATOM 5451 C CA . SER B 1 124 ? 103.898 147.529 148.668 1.00 180.39 124 SER A CA 1
ATOM 5452 C C . SER B 1 124 ? 103.281 148.703 149.391 1.00 180.39 124 SER A C 1
ATOM 5453 O O . SER B 1 124 ? 102.103 148.653 149.761 1.00 180.39 124 SER A O 1
ATOM 5456 N N . LEU B 1 125 ? 104.068 149.745 149.613 1.00 173.99 125 LEU A N 1
ATOM 5457 C CA . LEU B 1 125 ? 103.576 150.959 150.226 1.00 173.99 125 LEU A CA 1
ATOM 5458 C C . LEU B 1 125 ? 102.572 151.644 149.315 1.00 173.99 125 LEU A C 1
ATOM 5459 O O . LEU B 1 125 ? 102.627 151.515 148.088 1.00 173.99 125 LEU A O 1
ATOM 5464 N N . HIS B 1 126 ? 101.627 152.346 149.949 1.00 197.00 126 HIS A N 1
ATOM 5465 C CA . HIS B 1 126 ? 100.566 153.058 149.238 1.00 197.00 126 HIS A CA 1
ATOM 5466 C C . HIS B 1 126 ? 101.150 154.098 148.304 1.00 197.00 126 HIS A C 1
ATOM 5467 O O . HIS B 1 126 ? 100.657 154.309 147.191 1.00 197.00 126 HIS A O 1
ATOM 5474 N N . VAL B 1 127 ? 102.211 154.748 148.749 1.00 182.74 127 VAL A N 1
ATOM 5475 C CA . VAL B 1 127 ? 102.931 155.767 148.010 1.00 182.74 127 VAL A CA 1
ATOM 5476 C C . VAL B 1 127 ? 103.730 155.227 146.824 1.00 182.74 127 VAL A C 1
ATOM 5477 O O . VAL B 1 127 ? 104.338 156.008 146.086 1.00 182.74 127 VAL A O 1
ATOM 5481 N N . TYR B 1 128 ? 103.748 153.908 146.611 1.00 162.47 128 TYR A N 1
ATOM 5482 C CA . TYR B 1 128 ? 104.376 153.366 145.410 1.00 162.47 128 TYR A CA 1
ATOM 5483 C C . TYR B 1 128 ? 103.426 152.675 144.438 1.00 162.47 128 TYR A C 1
ATOM 5484 O O . TYR B 1 128 ? 103.881 151.856 143.635 1.00 162.47 128 TYR A O 1
ATOM 5493 N N . ASP B 1 129 ? 102.126 152.932 144.514 1.00 136.93 129 ASP A N 1
ATOM 5494 C CA . ASP B 1 129 ? 101.200 152.340 143.553 1.00 136.93 129 ASP A CA 1
ATOM 5495 C C . ASP B 1 129 ? 101.464 152.987 142.194 1.00 136.93 129 ASP A C 1
ATOM 5496 O O . ASP B 1 129 ? 101.342 154.207 142.047 1.00 136.93 129 ASP A O 1
ATOM 5501 N N . GLY B 1 130 ? 101.810 152.185 141.204 1.00 122.85 130 GLY A N 1
ATOM 5502 C CA . GLY B 1 130 ? 102.182 152.704 139.908 1.00 122.85 130 GLY A CA 1
ATOM 5503 C C . GLY B 1 130 ? 101.055 152.819 138.913 1.00 122.85 130 GLY A C 1
ATOM 5504 O O . GLY B 1 130 ? 101.306 153.084 137.735 1.00 122.85 130 GLY A O 1
ATOM 5505 N N . LYS B 1 131 ? 99.819 152.623 139.361 1.00 129.69 131 LYS A N 1
ATOM 5506 C CA . LYS B 1 131 ? 98.666 152.691 138.474 1.00 129.69 131 LYS A CA 1
ATOM 5507 C C . LYS B 1 131 ? 98.441 154.075 137.870 1.00 129.69 131 LYS A C 1
ATOM 5508 O O . LYS B 1 131 ? 97.970 154.177 136.731 1.00 129.69 131 LYS A O 1
ATOM 5514 N N . PHE B 1 132 ? 98.801 155.141 138.582 1.00 133.13 132 PHE A N 1
ATOM 5515 C CA . PHE B 1 132 ? 98.523 156.484 138.084 1.00 133.13 132 PHE A CA 1
ATOM 5516 C C . PHE B 1 132 ? 99.387 156.858 136.890 1.00 133.13 132 PHE A C 1
ATOM 5517 O O . PHE B 1 132 ? 98.883 157.418 135.909 1.00 133.13 132 PHE A O 1
ATOM 5525 N N . LEU B 1 133 ? 100.695 156.612 136.985 1.00 135.05 133 LEU A N 1
ATOM 5526 C CA . LEU B 1 133 ? 101.603 156.930 135.887 1.00 135.05 133 LEU A CA 1
ATOM 5527 C C . LEU B 1 133 ? 101.252 156.142 134.639 1.00 135.05 133 LEU A C 1
ATOM 5528 O O . LEU B 1 133 ? 101.306 156.670 133.522 1.00 135.05 133 LEU A O 1
ATOM 5533 N N . ALA B 1 134 ? 100.831 154.895 134.829 1.00 143.84 134 ALA A N 1
ATOM 5534 C CA . ALA B 1 134 ? 100.449 154.048 133.713 1.00 143.84 134 ALA A CA 1
ATOM 5535 C C . ALA B 1 134 ? 99.170 154.556 133.081 1.00 143.84 134 ALA A C 1
ATOM 5536 O O . ALA B 1 134 ? 99.022 154.531 131.855 1.00 143.84 134 ALA A O 1
ATOM 5538 N N . ARG B 1 135 ? 98.214 154.964 133.913 1.00 152.58 135 ARG A N 1
ATOM 5539 C CA . ARG B 1 135 ? 96.958 155.493 133.401 1.00 152.58 135 ARG A CA 1
ATOM 5540 C C . ARG B 1 135 ? 97.175 156.779 132.623 1.00 152.58 135 ARG A C 1
ATOM 5541 O O . ARG B 1 135 ? 96.675 156.935 131.505 1.00 152.58 135 ARG A O 1
ATOM 5549 N N . VAL B 1 136 ? 97.940 157.702 133.186 1.00 141.74 136 VAL A N 1
ATOM 5550 C CA . VAL B 1 136 ? 97.966 159.038 132.619 1.00 141.74 136 VAL A CA 1
ATOM 5551 C C . VAL B 1 136 ? 98.978 159.156 131.490 1.00 141.74 136 VAL A C 1
ATOM 5552 O O . VAL B 1 136 ? 98.695 159.767 130.458 1.00 141.74 136 VAL A O 1
ATOM 5556 N N . GLU B 1 137 ? 100.141 158.529 131.609 1.00 150.22 137 GLU A N 1
ATOM 5557 C CA . GLU B 1 137 ? 101.150 158.701 130.582 1.00 150.22 137 GLU A CA 1
ATOM 5558 C C . GLU B 1 137 ? 101.418 157.474 129.728 1.00 150.22 137 GLU A C 1
ATOM 5559 O O . GLU B 1 137 ? 102.235 157.570 128.806 1.00 150.22 137 GLU A O 1
ATOM 5565 N N . ARG B 1 138 ? 100.755 156.348 130.007 1.00 137.18 138 ARG A N 1
ATOM 5566 C CA . ARG B 1 138 ? 100.973 155.064 129.328 1.00 137.18 138 ARG A CA 1
ATOM 5567 C C . ARG B 1 138 ? 102.440 154.636 129.416 1.00 137.18 138 ARG A C 1
ATOM 5568 O O . ARG B 1 138 ? 103.163 154.571 128.421 1.00 137.18 138 ARG A O 1
ATOM 5576 N N . VAL B 1 139 ? 102.875 154.375 130.645 1.00 129.45 139 VAL A N 1
ATOM 5577 C CA . VAL B 1 139 ? 104.215 153.876 130.906 1.00 129.45 139 VAL A CA 1
ATOM 5578 C C . VAL B 1 139 ? 104.054 152.499 131.538 1.00 129.45 139 VAL A C 1
ATOM 5579 O O . VAL B 1 139 ? 102.989 152.149 132.053 1.00 129.45 139 VAL A O 1
ATOM 5583 N N . ILE B 1 140 ? 105.095 151.705 131.475 1.00 116.54 140 ILE A N 1
ATOM 5584 C CA . ILE B 1 140 ? 105.089 150.429 132.166 1.00 116.54 140 ILE A CA 1
ATOM 5585 C C . ILE B 1 140 ? 105.688 150.663 133.535 1.00 116.54 140 ILE A C 1
ATOM 5586 O O . ILE B 1 140 ? 106.695 151.359 133.639 1.00 116.54 140 ILE A O 1
ATOM 5591 N N . VAL B 1 141 ? 105.091 150.134 134.601 1.00 120.45 141 VAL A N 1
ATOM 5592 C CA . VAL B 1 141 ? 105.696 150.328 135.911 1.00 120.45 141 VAL A CA 1
ATOM 5593 C C . VAL B 1 141 ? 106.087 148.978 136.490 1.00 120.45 141 VAL A C 1
ATOM 5594 O O . VAL B 1 141 ? 105.254 148.073 136.567 1.00 120.45 141 VAL A O 1
ATOM 5598 N N . VAL B 1 142 ? 107.344 148.829 136.900 1.00 125.86 142 VAL A N 1
ATOM 5599 C CA . VAL B 1 142 ? 107.780 147.619 137.593 1.00 125.86 142 VAL A CA 1
ATOM 5600 C C . VAL B 1 142 ? 108.370 148.019 138.939 1.00 125.86 142 VAL A C 1
ATOM 5601 O O . VAL B 1 142 ? 109.093 149.016 139.014 1.00 125.86 142 VAL A O 1
ATOM 5605 N N . SER B 1 143 ? 108.076 147.256 139.993 1.00 123.58 143 SER A N 1
ATOM 5606 C CA . SER B 1 143 ? 108.777 147.446 141.258 1.00 123.58 143 SER A CA 1
ATOM 5607 C C . SER B 1 143 ? 109.130 146.111 141.895 1.00 123.58 143 SER A C 1
ATOM 5608 O O . SER B 1 143 ? 108.388 145.142 141.773 1.00 123.58 143 SER A O 1
ATOM 5611 N N . MET B 1 144 ? 110.255 146.067 142.603 1.00 134.68 144 MET A N 1
ATOM 5612 C CA . MET B 1 144 ? 110.703 144.829 143.222 1.00 134.68 144 MET A CA 1
ATOM 5613 C C . MET B 1 144 ? 111.084 145.049 144.681 1.00 134.68 144 MET A C 1
ATOM 5614 O O . MET B 1 144 ? 111.403 146.167 145.094 1.00 134.68 144 MET A O 1
ATOM 5619 N N . ASN B 1 145 ? 110.956 143.997 145.485 1.00 158.16 145 ASN A N 1
ATOM 5620 C CA . ASN B 1 145 ? 111.608 143.941 146.791 1.00 158.16 145 ASN A CA 1
ATOM 5621 C C . ASN B 1 145 ? 113.023 143.400 146.647 1.00 158.16 145 ASN A C 1
ATOM 5622 O O . ASN B 1 145 ? 113.249 142.417 145.935 1.00 158.16 145 ASN A O 1
ATOM 5627 N N . TYR B 1 146 ? 113.966 144.046 147.312 1.00 163.81 146 TYR A N 1
ATOM 5628 C CA . TYR B 1 146 ? 115.347 143.596 147.392 1.00 163.81 146 TYR A CA 1
ATOM 5629 C C . TYR B 1 146 ? 115.819 143.551 148.837 1.00 163.81 146 TYR A C 1
ATOM 5630 O O . TYR B 1 146 ? 115.363 144.336 149.671 1.00 163.81 146 TYR A O 1
ATOM 5639 N N . ARG B 1 147 ? 116.685 142.573 149.123 1.00 170.03 147 ARG A N 1
ATOM 5640 C CA . ARG B 1 147 ? 117.226 142.377 150.466 1.00 170.03 147 ARG A CA 1
ATOM 5641 C C . ARG B 1 147 ? 117.957 143.618 150.959 1.00 170.03 147 ARG A C 1
ATOM 5642 O O . ARG B 1 147 ? 118.770 144.205 150.241 1.00 170.03 147 ARG A O 1
ATOM 5650 N N . VAL B 1 148 ? 117.655 144.014 152.190 1.00 170.26 148 VAL A N 1
ATOM 5651 C CA . VAL B 1 148 ? 118.309 145.127 152.856 1.00 170.26 148 VAL A CA 1
ATOM 5652 C C . VAL B 1 148 ? 119.082 144.617 154.065 1.00 170.26 148 VAL A C 1
ATOM 5653 O O . VAL B 1 148 ? 118.969 143.456 154.459 1.00 170.26 148 VAL A O 1
ATOM 5657 N N . GLY B 1 149 ? 119.870 145.518 154.659 1.00 186.90 149 GLY A N 1
ATOM 5658 C CA . GLY B 1 149 ? 120.696 145.200 155.807 1.00 186.90 149 GLY A CA 1
ATOM 5659 C C . GLY B 1 149 ? 121.736 144.149 155.490 1.00 186.90 149 GLY A C 1
ATOM 5660 O O . GLY B 1 149 ? 122.258 144.071 154.372 1.00 186.90 149 GLY A O 1
ATOM 5661 N N . ALA B 1 150 ? 122.124 143.415 156.541 1.00 189.08 150 ALA A N 1
ATOM 5662 C CA . ALA B 1 150 ? 123.106 142.338 156.425 1.00 189.08 150 ALA A CA 1
ATOM 5663 C C . ALA B 1 150 ? 122.655 141.322 155.392 1.00 189.08 150 ALA A C 1
ATOM 5664 O O . ALA B 1 150 ? 123.464 140.855 154.580 1.00 189.08 150 ALA A O 1
ATOM 5666 N N . LEU B 1 151 ? 121.341 141.060 155.351 1.00 189.46 151 LEU A N 1
ATOM 5667 C CA . LEU B 1 151 ? 120.734 140.158 154.380 1.00 189.46 151 LEU A CA 1
ATOM 5668 C C . LEU B 1 151 ? 120.969 140.649 152.961 1.00 189.46 151 LEU A C 1
ATOM 5669 O O . LEU B 1 151 ? 120.984 139.854 152.014 1.00 189.46 151 LEU A O 1
ATOM 5674 N N . GLY B 1 152 ? 121.149 141.949 152.801 1.00 187.44 152 GLY A N 1
ATOM 5675 C CA . GLY B 1 152 ? 121.380 142.555 151.519 1.00 187.44 152 GLY A CA 1
ATOM 5676 C C . GLY B 1 152 ? 122.868 142.773 151.356 1.00 187.44 152 GLY A C 1
ATOM 5677 O O . GLY B 1 152 ? 123.385 142.744 150.235 1.00 187.44 152 GLY A O 1
ATOM 5678 N N . PHE B 1 153 ? 123.584 142.968 152.479 1.00 194.56 153 PHE A N 1
ATOM 5679 C CA . PHE B 1 153 ? 124.956 143.445 152.338 1.00 194.56 153 PHE A CA 1
ATOM 5680 C C . PHE B 1 153 ? 126.021 142.818 153.228 1.00 194.56 153 PHE A C 1
ATOM 5681 O O . PHE B 1 153 ? 127.049 143.475 153.445 1.00 194.56 153 PHE A O 1
ATOM 5689 N N . LEU B 1 154 ? 125.796 141.664 153.859 1.00 200.68 154 LEU A N 1
ATOM 5690 C CA . LEU B 1 154 ? 126.921 140.997 154.514 1.00 200.68 154 LEU A CA 1
ATOM 5691 C C . LEU B 1 154 ? 128.034 140.711 153.508 1.00 200.68 154 LEU A C 1
ATOM 5692 O O . LEU B 1 154 ? 127.784 140.185 152.421 1.00 200.68 154 LEU A O 1
ATOM 5697 N N . ALA B 1 155 ? 129.263 141.071 153.869 1.00 193.54 155 ALA A N 1
ATOM 5698 C CA . ALA B 1 155 ? 130.383 140.978 152.941 1.00 193.54 155 ALA A CA 1
ATOM 5699 C C . ALA B 1 155 ? 131.587 140.314 153.583 1.00 193.54 155 ALA A C 1
ATOM 5700 O O . ALA B 1 155 ? 132.060 140.766 154.627 1.00 193.54 155 ALA A O 1
ATOM 5702 N N . LEU B 1 156 ? 132.075 139.252 152.950 1.00 205.97 156 LEU A N 1
ATOM 5703 C CA . LEU B 1 156 ? 133.401 138.686 153.184 1.00 205.97 156 LEU A CA 1
ATOM 5704 C C . LEU B 1 156 ? 134.006 138.447 151.809 1.00 205.97 156 LEU A C 1
ATOM 5705 O O . LEU B 1 156 ? 133.855 137.354 151.248 1.00 205.97 156 LEU A O 1
ATOM 5710 N N . PRO B 1 157 ? 134.632 139.466 151.214 1.00 210.72 157 PRO A N 1
ATOM 5711 C CA . PRO B 1 157 ? 134.996 139.402 149.790 1.00 210.72 157 PRO A CA 1
ATOM 5712 C C . PRO B 1 157 ? 136.031 138.329 149.493 1.00 210.72 157 PRO A C 1
ATOM 5713 O O . PRO B 1 157 ? 136.983 138.123 150.249 1.00 210.72 157 PRO A O 1
ATOM 5717 N N . GLY B 1 158 ? 135.811 137.643 148.376 1.00 218.89 158 GLY A N 1
ATOM 5718 C CA . GLY B 1 158 ? 136.595 136.505 147.965 1.00 218.89 158 GLY A CA 1
ATOM 5719 C C . GLY B 1 158 ? 135.883 135.198 148.233 1.00 218.89 158 GLY A C 1
ATOM 5720 O O . GLY B 1 158 ? 136.191 134.183 147.596 1.00 218.89 158 GLY A O 1
ATOM 5721 N N . ASN B 1 159 ? 134.927 135.221 149.155 1.00 229.78 159 ASN A N 1
ATOM 5722 C CA . ASN B 1 159 ? 134.151 134.065 149.538 1.00 229.78 159 ASN A CA 1
ATOM 5723 C C . ASN B 1 159 ? 132.837 134.109 148.783 1.00 229.78 159 ASN A C 1
ATOM 5724 O O . ASN B 1 159 ? 132.044 135.040 148.997 1.00 229.78 159 ASN A O 1
ATOM 5729 N N . PRO B 1 160 ? 132.564 133.147 147.897 1.00 228.83 160 PRO A N 1
ATOM 5730 C CA . PRO B 1 160 ? 131.347 133.209 147.067 1.00 228.83 160 PRO A CA 1
ATOM 5731 C C . PRO B 1 160 ? 130.060 132.971 147.851 1.00 228.83 160 PRO A C 1
ATOM 5732 O O . PRO B 1 160 ? 128.969 133.137 147.288 1.00 228.83 160 PRO A O 1
ATOM 5736 N N . GLU B 1 161 ? 130.163 132.603 149.126 1.00 231.82 161 GLU A N 1
ATOM 5737 C CA . GLU B 1 161 ? 129.022 132.373 149.996 1.00 231.82 161 GLU A CA 1
ATOM 5738 C C . GLU B 1 161 ? 128.397 133.672 150.486 1.00 231.82 161 GLU A C 1
ATOM 5739 O O . GLU B 1 161 ? 127.213 133.673 150.832 1.00 231.82 161 GLU A O 1
ATOM 5745 N N . ALA B 1 162 ? 129.161 134.773 150.531 1.00 231.18 162 ALA A N 1
ATOM 5746 C CA . ALA B 1 162 ? 128.644 136.084 150.938 1.00 231.18 162 ALA A CA 1
ATOM 5747 C C . ALA B 1 162 ? 129.520 137.239 150.463 1.00 231.18 162 ALA A C 1
ATOM 5748 O O . ALA B 1 162 ? 130.171 137.905 151.281 1.00 231.18 162 ALA A O 1
ATOM 5750 N N . PRO B 1 163 ? 129.569 137.507 149.154 1.00 219.25 163 PRO A N 1
ATOM 5751 C CA . PRO B 1 163 ? 130.596 138.406 148.615 1.00 219.25 163 PRO A CA 1
ATOM 5752 C C . PRO B 1 163 ? 130.312 139.875 148.859 1.00 219.25 163 PRO A C 1
ATOM 5753 O O . PRO B 1 163 ? 131.197 140.703 148.602 1.00 219.25 163 PRO A O 1
ATOM 5757 N N . GLY B 1 164 ? 129.130 140.229 149.345 1.00 186.95 164 GLY A N 1
ATOM 5758 C CA . GLY B 1 164 ? 128.782 141.628 149.422 1.00 186.95 164 GLY A CA 1
ATOM 5759 C C . GLY B 1 164 ? 127.960 142.056 148.219 1.00 186.95 164 GLY A C 1
ATOM 5760 O O . GLY B 1 164 ? 127.950 141.403 147.170 1.00 186.95 164 GLY A O 1
ATOM 5761 N N . ASN B 1 165 ? 127.235 143.174 148.398 1.00 180.59 165 ASN A N 1
ATOM 5762 C CA . ASN B 1 165 ? 126.436 143.819 147.344 1.00 180.59 165 ASN A CA 1
ATOM 5763 C C . ASN B 1 165 ? 125.371 142.902 146.736 1.00 180.59 165 ASN A C 1
ATOM 5764 O O . ASN B 1 165 ? 125.032 143.040 145.557 1.00 180.59 165 ASN A O 1
ATOM 5769 N N . MET B 1 166 ? 124.895 141.939 147.537 1.00 176.12 166 MET A N 1
ATOM 5770 C CA . MET B 1 166 ? 123.882 140.987 147.085 1.00 176.12 166 MET A CA 1
ATOM 5771 C C . MET B 1 166 ? 122.606 141.684 146.633 1.00 176.12 166 MET A C 1
ATOM 5772 O O . MET B 1 166 ? 121.987 141.255 145.658 1.00 176.12 166 MET A O 1
ATOM 5777 N N . GLY B 1 167 ? 122.148 142.686 147.391 1.00 153.57 167 GLY A N 1
ATOM 5778 C CA . GLY B 1 167 ? 120.983 143.469 146.986 1.00 153.57 167 GLY A CA 1
ATOM 5779 C C . GLY B 1 167 ? 121.139 144.091 145.609 1.00 153.57 167 GLY A C 1
ATOM 5780 O O . GLY B 1 167 ? 120.188 144.143 144.823 1.00 153.57 167 GLY A O 1
ATOM 5781 N N . LEU B 1 168 ? 122.329 144.611 145.321 1.00 159.17 168 LEU A N 1
ATOM 5782 C CA . LEU B 1 168 ? 122.608 145.139 143.993 1.00 159.17 168 LEU A CA 1
ATOM 5783 C C . LEU B 1 168 ? 122.526 144.047 142.945 1.00 159.17 168 LEU A C 1
ATOM 5784 O O . LEU B 1 168 ? 122.008 144.271 141.848 1.00 159.17 168 LEU A O 1
ATOM 5789 N N . PHE B 1 169 ? 123.069 142.868 143.246 1.00 154.12 169 PHE A N 1
ATOM 5790 C CA . PHE B 1 169 ? 122.946 141.754 142.316 1.00 154.12 169 PHE A CA 1
ATOM 5791 C C . PHE B 1 169 ? 121.506 141.280 142.173 1.00 154.12 169 PHE A C 1
ATOM 5792 O O . PHE B 1 169 ? 121.142 140.767 141.110 1.00 154.12 169 PHE A O 1
ATOM 5800 N N . ASP B 1 170 ? 120.662 141.552 143.175 1.00 161.71 170 ASP A N 1
ATOM 5801 C CA . ASP B 1 170 ? 119.244 141.243 143.067 1.00 161.71 170 ASP A CA 1
ATOM 5802 C C . ASP B 1 170 ? 118.628 142.174 142.047 1.00 161.71 170 ASP A C 1
ATOM 5803 O O . ASP B 1 170 ? 117.868 141.747 141.166 1.00 161.71 170 ASP A O 1
ATOM 5808 N N . GLN B 1 171 ? 118.930 143.468 142.204 1.00 146.32 171 GLN A N 1
ATOM 5809 C CA . GLN B 1 171 ? 118.520 144.501 141.261 1.00 146.32 171 GLN A CA 1
ATOM 5810 C C . GLN B 1 171 ? 118.959 144.141 139.850 1.00 146.32 171 GLN A C 1
ATOM 5811 O O . GLN B 1 171 ? 118.184 144.259 138.898 1.00 146.32 171 GLN A O 1
ATOM 5817 N N . GLN B 1 172 ? 120.213 143.700 139.718 1.00 133.58 172 GLN A N 1
ATOM 5818 C CA . GLN B 1 172 ? 120.793 143.378 138.421 1.00 133.58 172 GLN A CA 1
ATOM 5819 C C . GLN B 1 172 ? 120.043 142.224 137.782 1.00 133.58 172 GLN A C 1
ATOM 5820 O O . GLN B 1 172 ? 119.754 142.245 136.577 1.00 133.58 172 GLN A O 1
ATOM 5826 N N . LEU B 1 173 ? 119.757 141.194 138.581 1.00 140.42 173 LEU A N 1
ATOM 5827 C CA . LEU B 1 173 ? 119.022 140.038 138.094 1.00 140.42 173 LEU A CA 1
ATOM 5828 C C . LEU B 1 173 ? 117.632 140.455 137.650 1.00 140.42 173 LEU A C 1
ATOM 5829 O O . LEU B 1 173 ? 117.106 139.944 136.657 1.00 140.42 173 LEU A O 1
ATOM 5834 N N . ALA B 1 174 ? 117.026 141.385 138.389 1.00 124.12 174 ALA A N 1
ATOM 5835 C CA . ALA B 1 174 ? 115.732 141.927 138.001 1.00 124.12 174 ALA A CA 1
ATOM 5836 C C . ALA B 1 174 ? 115.807 142.674 136.677 1.00 124.12 174 ALA A C 1
ATOM 5837 O O . ALA B 1 174 ? 114.887 142.578 135.857 1.00 124.12 174 ALA A O 1
ATOM 5839 N N . LEU B 1 175 ? 116.882 143.438 136.464 1.00 121.84 175 LEU A N 1
ATOM 5840 C CA . LEU B 1 175 ? 117.076 144.113 135.179 1.00 121.84 175 LEU A CA 1
ATOM 5841 C C . LEU B 1 175 ? 117.163 143.110 134.049 1.00 121.84 175 LEU A C 1
ATOM 5842 O O . LEU B 1 175 ? 116.594 143.319 132.970 1.00 121.84 175 LEU A O 1
ATOM 5847 N N . GLN B 1 176 ? 117.929 142.045 134.276 1.00 132.17 176 GLN A N 1
ATOM 5848 C CA . GLN B 1 176 ? 118.036 140.965 133.308 1.00 132.17 176 GLN A CA 1
ATOM 5849 C C . GLN B 1 176 ? 116.674 140.344 133.026 1.00 132.17 176 GLN A C 1
ATOM 5850 O O . GLN B 1 176 ? 116.371 139.999 131.881 1.00 132.17 176 GLN A O 1
ATOM 5856 N N . TRP B 1 177 ? 115.873 140.148 134.078 1.00 136.56 177 TRP A N 1
ATOM 5857 C CA . TRP B 1 177 ? 114.519 139.628 133.924 1.00 136.56 177 TRP A CA 1
ATOM 5858 C C . TRP B 1 177 ? 113.671 140.561 133.072 1.00 136.56 177 TRP A C 1
ATOM 5859 O O . TRP B 1 177 ? 112.835 140.110 132.282 1.00 136.56 177 TRP A O 1
ATOM 5870 N N . VAL B 1 178 ? 113.884 141.870 133.223 1.00 117.33 178 VAL A N 1
ATOM 5871 C CA . VAL B 1 178 ? 113.132 142.847 132.445 1.00 117.33 178 VAL A CA 1
ATOM 5872 C C . VAL B 1 178 ? 113.523 142.758 130.985 1.00 117.33 178 VAL A C 1
ATOM 5873 O O . VAL B 1 178 ? 112.664 142.736 130.099 1.00 117.33 178 VAL A O 1
ATOM 5877 N N . GLN B 1 179 ? 114.829 142.669 130.733 1.00 128.48 179 GLN A N 1
ATOM 5878 C CA . GLN B 1 179 ? 115.377 142.462 129.395 1.00 128.48 179 GLN A CA 1
ATOM 5879 C C . GLN B 1 179 ? 114.815 141.198 128.774 1.00 128.48 179 GLN A C 1
ATOM 5880 O O . GLN B 1 179 ? 114.438 141.172 127.597 1.00 128.48 179 GLN A O 1
ATOM 5886 N N . LYS B 1 180 ? 114.726 140.154 129.582 1.00 145.24 180 LYS A N 1
ATOM 5887 C CA . LYS B 1 180 ? 114.263 138.849 129.154 1.00 145.24 180 LYS A CA 1
ATOM 5888 C C . LYS B 1 180 ? 112.767 138.838 128.872 1.00 145.24 180 LYS A C 1
ATOM 5889 O O . LYS B 1 180 ? 112.320 138.093 128.000 1.00 145.24 180 LYS A O 1
ATOM 5895 N N . ASN B 1 181 ? 111.971 139.647 129.574 1.00 139.36 181 ASN A N 1
ATOM 5896 C CA . ASN B 1 181 ? 110.535 139.429 129.555 1.00 139.36 181 ASN A CA 1
ATOM 5897 C C . ASN B 1 181 ? 109.692 140.585 129.041 1.00 139.36 181 ASN A C 1
ATOM 5898 O O . ASN B 1 181 ? 108.550 140.339 128.639 1.00 139.36 181 ASN A O 1
ATOM 5903 N N . ILE B 1 182 ? 110.194 141.823 129.089 1.00 126.32 182 ILE A N 1
ATOM 5904 C CA . ILE B 1 182 ? 109.399 143.016 128.810 1.00 126.32 182 ILE A CA 1
ATOM 5905 C C . ILE B 1 182 ? 108.766 143.020 127.423 1.00 126.32 182 ILE A C 1
ATOM 5906 O O . ILE B 1 182 ? 107.694 143.612 127.242 1.00 126.32 182 ILE A O 1
ATOM 5911 N N . ALA B 1 183 ? 109.431 142.419 126.421 1.00 131.88 183 ALA A N 1
ATOM 5912 C CA . ALA B 1 183 ? 108.863 142.315 125.081 1.00 131.88 183 ALA A CA 1
ATOM 5913 C C . ALA B 1 183 ? 107.528 141.593 125.090 1.00 131.88 183 ALA A C 1
ATOM 5914 O O . ALA B 1 183 ? 106.627 141.938 124.318 1.00 131.88 183 ALA A O 1
ATOM 5916 N N . ALA B 1 184 ? 107.374 140.603 125.978 1.00 141.05 184 ALA A N 1
ATOM 5917 C CA . ALA B 1 184 ? 106.115 139.877 126.070 1.00 141.05 184 ALA A CA 1
ATOM 5918 C C . ALA B 1 184 ? 105.031 140.747 126.667 1.00 141.05 184 ALA A C 1
ATOM 5919 O O . ALA B 1 184 ? 103.843 140.470 126.480 1.00 141.05 184 ALA A O 1
ATOM 5921 N N . PHE B 1 185 ? 105.425 141.783 127.387 1.00 131.67 185 PHE A N 1
ATOM 5922 C CA . PHE B 1 185 ? 104.510 142.761 127.924 1.00 131.67 185 PHE A CA 1
ATOM 5923 C C . PHE B 1 185 ? 104.329 143.953 127.007 1.00 131.67 185 PHE A C 1
ATOM 5924 O O . PHE B 1 185 ? 103.599 144.881 127.365 1.00 131.67 185 PHE A O 1
ATOM 5932 N N . GLY B 1 186 ? 104.947 143.953 125.833 1.00 134.29 186 GLY A N 1
ATOM 5933 C CA . GLY B 1 186 ? 104.838 145.105 124.970 1.00 134.29 186 GLY A CA 1
ATOM 5934 C C . GLY B 1 186 ? 105.865 146.162 125.272 1.00 134.29 186 GLY A C 1
ATOM 5935 O O . GLY B 1 186 ? 105.668 147.324 124.906 1.00 134.29 186 GLY A O 1
ATOM 5936 N N . GLY B 1 187 ? 106.959 145.795 125.929 1.00 128.42 187 GLY A N 1
ATOM 5937 C CA . GLY B 1 187 ? 107.965 146.747 126.331 1.00 128.42 187 GLY A CA 1
ATOM 5938 C C . GLY B 1 187 ? 109.112 146.884 125.359 1.00 128.42 187 GLY A C 1
ATOM 5939 O O . GLY B 1 187 ? 109.397 146.001 124.557 1.00 128.42 187 GLY A O 1
ATOM 5940 N N . ASN B 1 188 ? 109.768 148.036 125.455 1.00 130.34 188 ASN A N 1
ATOM 5941 C CA . ASN B 1 188 ? 110.936 148.359 124.657 1.00 130.34 188 ASN A CA 1
ATOM 5942 C C . ASN B 1 188 ? 112.180 148.208 125.509 1.00 130.34 188 ASN A C 1
ATOM 5943 O O . ASN B 1 188 ? 112.434 149.061 126.372 1.00 130.34 188 ASN A O 1
ATOM 5948 N N . PRO B 1 189 ? 112.984 147.159 125.306 1.00 121.29 189 PRO A N 1
ATOM 5949 C CA . PRO B 1 189 ? 114.188 146.961 126.129 1.00 121.29 189 PRO A CA 1
ATOM 5950 C C . PRO B 1 189 ? 115.249 148.017 125.899 1.00 121.29 189 PRO A C 1
ATOM 5951 O O . PRO B 1 189 ? 116.219 148.068 126.663 1.00 121.29 189 PRO A O 1
ATOM 5955 N N . LYS B 1 190 ? 115.091 148.859 124.883 1.00 137.18 190 LYS A N 1
ATOM 5956 C CA . LYS B 1 190 ? 116.035 149.914 124.588 1.00 137.18 190 LYS A CA 1
ATOM 5957 C C . LYS B 1 190 ? 115.581 151.238 125.173 1.00 137.18 190 LYS A C 1
ATOM 5958 O O . LYS B 1 190 ? 116.264 152.248 124.990 1.00 137.18 190 LYS A O 1
ATOM 5964 N N . SER B 1 191 ? 114.441 151.261 125.872 1.00 141.12 191 SER A N 1
ATOM 5965 C CA . SER B 1 191 ? 113.978 152.449 126.601 1.00 141.12 191 SER A CA 1
ATOM 5966 C C . SER B 1 191 ? 113.595 152.062 128.033 1.00 141.12 191 SER A C 1
ATOM 5967 O O . SER B 1 191 ? 112.411 151.917 128.341 1.00 141.12 191 SER A O 1
ATOM 5970 N N . VAL B 1 192 ? 114.585 151.910 128.907 1.00 135.50 192 VAL A N 1
ATOM 5971 C CA . VAL B 1 192 ? 114.337 151.491 130.282 1.00 135.50 192 VAL A CA 1
ATOM 5972 C C . VAL B 1 192 ? 114.907 152.551 131.212 1.00 135.50 192 VAL A C 1
ATOM 5973 O O . VAL B 1 192 ? 116.109 152.833 131.173 1.00 135.50 192 VAL A O 1
ATOM 5977 N N . THR B 1 193 ? 114.067 153.109 132.081 1.00 127.49 193 THR A N 1
ATOM 5978 C CA . THR B 1 193 ? 114.512 154.134 133.016 1.00 127.49 193 THR A CA 1
ATOM 5979 C C . THR B 1 193 ? 114.404 153.694 134.470 1.00 127.49 193 THR A C 1
ATOM 5980 O O . THR B 1 193 ? 113.327 153.286 134.919 1.00 127.49 193 THR A O 1
ATOM 5984 N N . LEU B 1 194 ? 115.514 153.801 135.198 1.00 117.27 194 LEU A N 1
ATOM 5985 C CA . LEU B 1 194 ? 115.572 153.503 136.625 1.00 117.27 194 LEU A CA 1
ATOM 5986 C C . LEU B 1 194 ? 115.257 154.739 137.464 1.00 117.27 194 LEU A C 1
ATOM 5987 O O . LEU B 1 194 ? 115.734 155.832 137.147 1.00 117.27 194 LEU A O 1
ATOM 5992 N N . PHE B 1 195 ? 114.480 154.587 138.546 1.00 126.49 195 PHE A N 1
ATOM 5993 C CA . PHE B 1 195 ? 114.441 155.705 139.487 1.00 126.49 195 PHE A CA 1
ATOM 5994 C C . PHE B 1 195 ? 114.300 155.219 140.927 1.00 126.49 195 PHE A C 1
ATOM 5995 O O . PHE B 1 195 ? 113.691 154.177 141.193 1.00 126.49 195 PHE A O 1
ATOM 6003 N N . GLY B 1 196 ? 114.817 156.026 141.856 1.00 141.50 196 GLY A N 1
ATOM 6004 C CA . GLY B 1 196 ? 114.742 155.718 143.275 1.00 141.50 196 GLY A CA 1
ATOM 6005 C C . GLY B 1 196 ? 115.157 156.916 144.097 1.00 141.50 196 GLY A C 1
ATOM 6006 O O . GLY B 1 196 ? 115.829 157.826 143.608 1.00 141.50 196 GLY A O 1
ATOM 6007 N N . GLU B 1 197 ? 114.872 156.844 145.394 1.00 149.29 197 GLU A N 1
ATOM 6008 C CA . GLU B 1 197 ? 115.163 157.967 146.274 1.00 149.29 197 GLU A CA 1
ATOM 6009 C C . GLU B 1 197 ? 115.938 157.553 147.517 1.00 149.29 197 GLU A C 1
ATOM 6010 O O . GLU B 1 197 ? 115.738 156.457 148.048 1.00 149.29 197 GLU A O 1
ATOM 6016 N N . SER B 1 198 ? 116.876 158.413 147.925 1.00 147.45 198 SER A N 1
ATOM 6017 C CA . SER B 1 198 ? 117.764 158.350 149.095 1.00 147.45 198 SER A CA 1
ATOM 6018 C C . SER B 1 198 ? 118.722 157.172 149.172 1.00 147.45 198 SER A C 1
ATOM 6019 O O . SER B 1 198 ? 119.810 157.274 149.742 1.00 147.45 198 SER A O 1
ATOM 6022 N N . ALA B 1 199 ? 118.329 156.069 148.611 1.00 144.01 199 ALA A N 1
ATOM 6023 C CA . ALA B 1 199 ? 119.120 154.860 148.507 1.00 144.01 199 ALA A CA 1
ATOM 6024 C C . ALA B 1 199 ? 118.837 154.176 147.198 1.00 144.01 199 ALA A C 1
ATOM 6025 O O . ALA B 1 199 ? 119.697 153.457 146.682 1.00 144.01 199 ALA A O 1
ATOM 6027 N N . GLY B 1 200 ? 117.648 154.414 146.651 1.00 148.78 200 GLY A N 1
ATOM 6028 C CA . GLY B 1 200 ? 117.332 153.993 145.309 1.00 148.78 200 GLY A CA 1
ATOM 6029 C C . GLY B 1 200 ? 118.180 154.718 144.293 1.00 148.78 200 GLY A C 1
ATOM 6030 O O . GLY B 1 200 ? 118.707 154.105 143.371 1.00 148.78 200 GLY A O 1
ATOM 6031 N N . ALA B 1 201 ? 118.362 156.029 144.480 1.00 134.69 201 ALA A N 1
ATOM 6032 C CA . ALA B 1 201 ? 119.210 156.798 143.577 1.00 134.69 201 ALA A CA 1
ATOM 6033 C C . ALA B 1 201 ? 120.667 156.405 143.715 1.00 134.69 201 ALA A C 1
ATOM 6034 O O . ALA B 1 201 ? 121.380 156.314 142.709 1.00 134.69 201 ALA A O 1
ATOM 6036 N N . ALA B 1 202 ? 121.136 156.232 144.953 1.00 134.36 202 ALA A N 1
ATOM 6037 C CA . ALA B 1 202 ? 122.462 155.677 145.187 1.00 134.36 202 ALA A CA 1
ATOM 6038 C C . ALA B 1 202 ? 122.638 154.332 144.499 1.00 134.36 202 ALA A C 1
ATOM 6039 O O . ALA B 1 202 ? 123.659 154.090 143.848 1.00 134.36 202 ALA A O 1
ATOM 6041 N N . SER B 1 203 ? 121.617 153.476 144.588 1.00 140.60 203 SER A N 1
ATOM 6042 C CA . SER B 1 203 ? 121.627 152.193 143.896 1.00 140.60 203 SER A CA 1
ATOM 6043 C C . SER B 1 203 ? 121.738 152.365 142.386 1.00 140.60 203 SER A C 1
ATOM 6044 O O . SER B 1 203 ? 122.549 151.693 141.743 1.00 140.60 203 SER A O 1
ATOM 6047 N N . VAL B 1 204 ? 120.888 153.230 141.812 1.00 140.16 204 VAL A N 1
ATOM 6048 C CA . VAL B 1 204 ? 120.881 153.514 140.376 1.00 140.16 204 VAL A CA 1
ATOM 6049 C C . VAL B 1 204 ? 122.255 153.980 139.944 1.00 140.16 204 VAL A C 1
ATOM 6050 O O . VAL B 1 204 ? 122.782 153.561 138.910 1.00 140.16 204 VAL A O 1
ATOM 6054 N N . SER B 1 205 ? 122.850 154.853 140.743 1.00 135.78 205 SER A N 1
ATOM 6055 C CA . SER B 1 205 ? 124.151 155.397 140.426 1.00 135.78 205 SER A CA 1
ATOM 6056 C C . SER B 1 205 ? 125.213 154.311 140.505 1.00 135.78 205 SER A C 1
ATOM 6057 O O . SER B 1 205 ? 126.192 154.322 139.748 1.00 135.78 205 SER A O 1
ATOM 6060 N N . LEU B 1 206 ? 124.988 153.315 141.353 1.00 139.59 206 LEU A N 1
ATOM 6061 C CA . LEU B 1 206 ? 125.957 152.241 141.403 1.00 139.59 206 LEU A CA 1
ATOM 6062 C C . LEU B 1 206 ? 125.805 151.355 140.187 1.00 139.59 206 LEU A C 1
ATOM 6063 O O . LEU B 1 206 ? 126.803 150.837 139.673 1.00 139.59 206 LEU A O 1
ATOM 6068 N N . HIS B 1 207 ? 124.571 151.197 139.707 1.00 142.03 207 HIS A N 1
ATOM 6069 C CA . HIS B 1 207 ? 124.380 150.507 138.437 1.00 142.03 207 HIS A CA 1
ATOM 6070 C C . HIS B 1 207 ? 124.945 151.324 137.283 1.00 142.03 207 HIS A C 1
ATOM 6071 O O . HIS B 1 207 ? 125.341 150.762 136.258 1.00 142.03 207 HIS A O 1
ATOM 6078 N N . LEU B 1 208 ? 124.990 152.649 137.442 1.00 129.73 208 LEU A N 1
ATOM 6079 C CA . LEU B 1 208 ? 125.683 153.507 136.490 1.00 129.73 208 LEU A CA 1
ATOM 6080 C C . LEU B 1 208 ? 127.166 153.211 136.490 1.00 129.73 208 LEU A C 1
ATOM 6081 O O . LEU B 1 208 ? 127.837 153.389 135.469 1.00 129.73 208 LEU A O 1
ATOM 6086 N N . LEU B 1 209 ? 127.694 152.739 137.616 1.00 133.50 209 LEU A N 1
ATOM 6087 C CA . LEU B 1 209 ? 129.121 152.484 137.656 1.00 133.50 209 LEU A CA 1
ATOM 6088 C C . LEU B 1 209 ? 129.544 151.081 137.244 1.00 133.50 209 LEU A C 1
ATOM 6089 O O . LEU B 1 209 ? 130.686 150.926 136.808 1.00 133.50 209 LEU A O 1
ATOM 6094 N N . SER B 1 210 ? 128.697 150.058 137.358 1.00 136.50 210 SER A N 1
ATOM 6095 C CA . SER B 1 210 ? 129.157 148.698 137.074 1.00 136.50 210 SER A CA 1
ATOM 6096 C C . SER B 1 210 ? 129.020 148.402 135.586 1.00 136.50 210 SER A C 1
ATOM 6097 O O . SER B 1 210 ? 127.893 148.426 135.065 1.00 136.50 210 SER A O 1
ATOM 6100 N N . PRO B 1 211 ? 130.129 148.202 134.860 1.00 127.80 211 PRO A N 1
ATOM 6101 C CA . PRO B 1 211 ? 130.077 147.950 133.406 1.00 127.80 211 PRO A CA 1
ATOM 6102 C C . PRO B 1 211 ? 129.186 146.805 132.958 1.00 127.80 211 PRO A C 1
ATOM 6103 O O . PRO B 1 211 ? 128.503 146.930 131.931 1.00 127.80 211 PRO A O 1
ATOM 6107 N N . GLY B 1 212 ? 129.089 145.742 133.763 1.00 128.28 212 GLY A N 1
ATOM 6108 C CA . GLY B 1 212 ? 128.221 144.626 133.439 1.00 128.28 212 GLY A CA 1
ATOM 6109 C C . GLY B 1 212 ? 126.755 144.956 133.482 1.00 128.28 212 GLY A C 1
ATOM 6110 O O . GLY B 1 212 ? 125.952 144.254 132.861 1.00 128.28 212 GLY A O 1
ATOM 6111 N N . SER B 1 213 ? 126.388 146.013 134.173 1.00 123.92 213 SER A N 1
ATOM 6112 C CA . SER B 1 213 ? 124.996 146.392 134.237 1.00 123.92 213 SER A CA 1
ATOM 6113 C C . SER B 1 213 ? 124.692 147.420 133.167 1.00 123.92 213 SER A C 1
ATOM 6114 O O . SER B 1 213 ? 123.519 147.734 132.928 1.00 123.92 213 SER A O 1
ATOM 6117 N N . HIS B 1 214 ? 125.749 147.860 132.469 1.00 118.96 214 HIS A N 1
ATOM 6118 C CA . HIS B 1 214 ? 125.737 149.089 131.685 1.00 118.96 214 HIS A CA 1
ATOM 6119 C C . HIS B 1 214 ? 124.743 149.032 130.536 1.00 118.96 214 HIS A C 1
ATOM 6120 O O . HIS B 1 214 ? 124.154 150.053 130.166 1.00 118.96 214 HIS A O 1
ATOM 6127 N N . SER B 1 215 ? 124.505 147.843 129.999 1.00 117.97 215 SER A N 1
ATOM 6128 C CA . SER B 1 215 ? 123.632 147.659 128.855 1.00 117.97 215 SER A CA 1
ATOM 6129 C C . SER B 1 215 ? 122.233 147.218 129.251 1.00 117.97 215 SER A C 1
ATOM 6130 O O . SER B 1 215 ? 121.483 146.736 128.397 1.00 117.97 215 SER A O 1
ATOM 6133 N N . LEU B 1 216 ? 121.847 147.372 130.513 1.00 116.39 216 LEU A N 1
ATOM 6134 C CA . LEU B 1 216 ? 120.530 146.902 130.907 1.00 116.39 216 LEU A CA 1
ATOM 6135 C C . LEU B 1 216 ? 119.506 147.993 131.172 1.00 116.39 216 LEU A C 1
ATOM 6136 O O . LEU B 1 216 ? 118.385 147.669 131.570 1.00 116.39 216 LEU A O 1
ATOM 6141 N N . PHE B 1 217 ? 119.837 149.260 130.956 1.00 114.57 217 PHE A N 1
ATOM 6142 C CA . PHE B 1 217 ? 118.849 150.325 131.085 1.00 114.57 217 PHE A CA 1
ATOM 6143 C C . PHE B 1 217 ? 119.294 151.494 130.225 1.00 114.57 217 PHE A C 1
ATOM 6144 O O . PHE B 1 217 ? 120.380 151.480 129.644 1.00 114.57 217 PHE A O 1
ATOM 6152 N N . THR B 1 218 ? 118.413 152.484 130.110 1.00 119.86 218 THR A N 1
ATOM 6153 C CA . THR B 1 218 ? 118.633 153.637 129.248 1.00 119.86 218 THR A CA 1
ATOM 6154 C C . THR B 1 218 ? 118.892 154.934 130.000 1.00 119.86 218 THR A C 1
ATOM 6155 O O . THR B 1 218 ? 119.852 155.635 129.681 1.00 119.86 218 THR A O 1
ATOM 6159 N N . ARG B 1 219 ? 118.075 155.291 130.990 1.00 121.15 219 ARG A N 1
ATOM 6160 C CA . ARG B 1 219 ? 118.194 156.605 131.613 1.00 121.15 219 ARG A CA 1
ATOM 6161 C C . ARG B 1 219 ? 117.968 156.473 133.113 1.00 121.15 219 ARG A C 1
ATOM 6162 O O . ARG B 1 219 ? 117.716 155.380 133.630 1.00 121.15 219 ARG A O 1
ATOM 6170 N N . ALA B 1 220 ? 118.042 157.604 133.820 1.00 126.92 220 ALA A N 1
ATOM 6171 C CA . ALA B 1 220 ? 118.156 157.572 135.274 1.00 126.92 220 ALA A CA 1
ATOM 6172 C C . ALA B 1 220 ? 117.624 158.847 135.916 1.00 126.92 220 ALA A C 1
ATOM 6173 O O . ALA B 1 220 ? 117.996 159.967 135.523 1.00 126.92 220 ALA A O 1
ATOM 6175 N N . ILE B 1 221 ? 116.774 158.664 136.930 1.00 131.93 221 ILE A N 1
ATOM 6176 C CA . ILE B 1 221 ? 116.227 159.770 137.701 1.00 131.93 221 ILE A CA 1
ATOM 6177 C C . ILE B 1 221 ? 116.691 159.587 139.138 1.00 131.93 221 ILE A C 1
ATOM 6178 O O . ILE B 1 221 ? 116.531 158.502 139.707 1.00 131.93 221 ILE A O 1
ATOM 6183 N N . LEU B 1 222 ? 117.268 160.632 139.718 1.00 131.75 222 LEU A N 1
ATOM 6184 C CA . LEU B 1 222 ? 117.881 160.551 141.038 1.00 131.75 222 LEU A CA 1
ATOM 6185 C C . LEU B 1 222 ? 117.252 161.564 141.986 1.00 131.75 222 LEU A C 1
ATOM 6186 O O . LEU B 1 222 ? 117.538 162.767 141.894 1.00 131.75 222 LEU A O 1
ATOM 6191 N N . GLN B 1 223 ? 116.417 161.095 142.902 1.00 139.18 223 GLN A N 1
ATOM 6192 C CA . GLN B 1 223 ? 115.774 161.987 143.852 1.00 139.18 223 GLN A CA 1
ATOM 6193 C C . GLN B 1 223 ? 116.531 161.938 145.171 1.00 139.18 223 GLN A C 1
ATOM 6194 O O . GLN B 1 223 ? 116.589 160.887 145.815 1.00 139.18 223 GLN A O 1
ATOM 6200 N N . SER B 1 224 ? 117.130 163.074 145.537 1.00 133.80 224 SER A N 1
ATOM 6201 C CA . SER B 1 224 ? 117.835 163.294 146.804 1.00 133.80 224 SER A CA 1
ATOM 6202 C C . SER B 1 224 ? 118.889 162.240 147.155 1.00 133.80 224 SER A C 1
ATOM 6203 O O . SER B 1 224 ? 118.805 161.577 148.187 1.00 133.80 224 SER A O 1
ATOM 6206 N N . GLY B 1 225 ? 119.883 162.070 146.286 1.00 128.70 225 GLY A N 1
ATOM 6207 C CA . GLY B 1 225 ? 120.875 161.052 146.598 1.00 128.70 225 GLY A CA 1
ATOM 6208 C C . GLY B 1 225 ? 121.889 160.671 145.540 1.00 128.70 225 GLY A C 1
ATOM 6209 O O . GLY B 1 225 ? 121.597 160.701 144.341 1.00 128.70 225 GLY A O 1
ATOM 6210 N N . SER B 1 226 ? 123.075 160.268 146.003 1.00 99.95 226 SER A N 1
ATOM 6211 C CA . SER B 1 226 ? 124.168 159.760 145.183 1.00 99.95 226 SER A CA 1
ATOM 6212 C C . SER B 1 226 ? 125.228 159.146 146.083 1.00 99.95 226 SER A C 1
ATOM 6213 O O . SER B 1 226 ? 125.357 159.493 147.260 1.00 99.95 226 SER A O 1
ATOM 6216 N N . PHE B 1 227 ? 125.994 158.238 145.482 1.00 100.36 227 PHE A N 1
ATOM 6217 C CA . PHE B 1 227 ? 126.990 157.412 146.154 1.00 100.36 227 PHE A CA 1
ATOM 6218 C C . PHE B 1 227 ? 128.096 158.186 146.850 1.00 100.36 227 PHE A C 1
ATOM 6219 O O . PHE B 1 227 ? 128.755 157.639 147.736 1.00 100.36 227 PHE A O 1
ATOM 6227 N N . ASN B 1 228 ? 128.314 159.434 146.485 1.00 93.91 228 ASN A N 1
ATOM 6228 C CA . ASN B 1 228 ? 129.441 160.169 147.019 1.00 93.91 228 ASN A CA 1
ATOM 6229 C C . ASN B 1 228 ? 129.102 160.882 148.302 1.00 93.91 228 ASN A C 1
ATOM 6230 O O . ASN B 1 228 ? 129.944 161.614 148.829 1.00 93.91 228 ASN A O 1
ATOM 6235 N N . ALA B 1 229 ? 127.882 160.721 148.783 1.00 99.91 229 ALA A N 1
ATOM 6236 C CA . ALA B 1 229 ? 127.560 161.215 150.095 1.00 99.91 229 ALA A CA 1
ATOM 6237 C C . ALA B 1 229 ? 128.344 160.404 151.126 1.00 99.91 229 ALA A C 1
ATOM 6238 O O . ALA B 1 229 ? 128.623 159.223 150.897 1.00 99.91 229 ALA A O 1
ATOM 6240 N N . PRO B 1 230 ? 128.752 161.029 152.242 1.00 98.60 230 PRO A N 1
ATOM 6241 C CA . PRO B 1 230 ? 129.657 160.350 153.192 1.00 98.60 230 PRO A CA 1
ATOM 6242 C C . PRO B 1 230 ? 129.079 159.101 153.820 1.00 98.60 230 PRO A C 1
ATOM 6243 O O . PRO B 1 230 ? 129.834 158.234 154.269 1.00 98.60 230 PRO A O 1
ATOM 6247 N N . TRP B 1 231 ? 127.763 158.984 153.846 1.00 91.76 231 TRP A N 1
ATOM 6248 C CA . TRP B 1 231 ? 127.077 157.881 154.479 1.00 91.76 231 TRP A CA 1
ATOM 6249 C C . TRP B 1 231 ? 126.752 156.773 153.505 1.00 91.76 231 TRP A C 1
ATOM 6250 O O . TRP B 1 231 ? 126.177 155.772 153.913 1.00 91.76 231 TRP A O 1
ATOM 6261 N N . ALA B 1 232 ? 127.014 156.958 152.220 1.00 104.33 232 ALA A N 1
ATOM 6262 C CA . ALA B 1 232 ? 126.428 156.046 151.252 1.00 104.33 232 ALA A CA 1
ATOM 6263 C C . ALA B 1 232 ? 127.174 154.718 151.182 1.00 104.33 232 ALA A C 1
ATOM 6264 O O . ALA B 1 232 ? 126.552 153.652 151.192 1.00 104.33 232 ALA A O 1
ATOM 6266 N N . VAL B 1 233 ? 128.501 154.746 151.130 1.00 137.02 233 VAL A N 1
ATOM 6267 C CA . VAL B 1 233 ? 129.286 153.538 150.904 1.00 137.02 233 VAL A CA 1
ATOM 6268 C C . VAL B 1 233 ? 130.312 153.398 152.016 1.00 137.02 233 VAL A C 1
ATOM 6269 O O . VAL B 1 233 ? 130.983 154.371 152.369 1.00 137.02 233 VAL A O 1
ATOM 6273 N N . THR B 1 234 ? 130.439 152.192 152.559 1.00 197.48 234 THR A N 1
ATOM 6274 C CA . THR B 1 234 ? 131.411 151.896 153.599 1.00 197.48 234 THR A CA 1
ATOM 6275 C C . THR B 1 234 ? 132.626 151.262 152.937 1.00 197.48 234 THR A C 1
ATOM 6276 O O . THR B 1 234 ? 132.493 150.494 151.977 1.00 197.48 234 THR A O 1
ATOM 6280 N N . SER B 1 235 ? 133.812 151.661 153.399 1.00 203.31 235 SER A N 1
ATOM 6281 C CA . SER B 1 235 ? 135.058 151.029 152.974 1.00 203.31 235 SER A CA 1
ATOM 6282 C C . SER B 1 235 ? 135.079 149.532 153.251 1.00 203.31 235 SER A C 1
ATOM 6283 O O . SER B 1 235 ? 134.401 149.030 154.154 1.00 203.31 235 SER A O 1
ATOM 6286 N N . LEU B 1 236 ? 135.858 148.840 152.411 1.00 191.20 236 LEU A N 1
ATOM 6287 C CA . LEU B 1 236 ? 136.014 147.388 152.440 1.00 191.20 236 LEU A CA 1
ATOM 6288 C C . LEU B 1 236 ? 136.386 146.857 153.819 1.00 191.20 236 LEU A C 1
ATOM 6289 O O . LEU B 1 236 ? 135.764 145.911 154.323 1.00 191.20 236 LEU A O 1
ATOM 6294 N N . TYR B 1 237 ? 137.334 147.503 154.482 1.00 192.06 237 TYR A N 1
ATOM 6295 C CA . TYR B 1 237 ? 137.773 146.974 155.757 1.00 192.06 237 TYR A CA 1
ATOM 6296 C C . TYR B 1 237 ? 136.941 147.486 156.913 1.00 192.06 237 TYR A C 1
ATOM 6297 O O . TYR B 1 237 ? 136.873 146.817 157.948 1.00 192.06 237 TYR A O 1
ATOM 6306 N N . GLU B 1 238 ? 136.208 148.580 156.712 1.00 212.22 238 GLU A N 1
ATOM 6307 C CA . GLU B 1 238 ? 135.237 149.003 157.713 1.00 212.22 238 GLU A CA 1
ATOM 6308 C C . GLU B 1 238 ? 134.061 148.043 157.690 1.00 212.22 238 GLU A C 1
ATOM 6309 O O . GLU B 1 238 ? 133.512 147.677 158.740 1.00 212.22 238 GLU A O 1
ATOM 6315 N N . ALA B 1 239 ? 133.695 147.622 156.480 1.00 218.57 239 ALA A N 1
ATOM 6316 C CA . ALA B 1 239 ? 132.674 146.606 156.272 1.00 218.57 239 ALA A CA 1
ATOM 6317 C C . ALA B 1 239 ? 133.071 145.312 156.965 1.00 218.57 239 ALA A C 1
ATOM 6318 O O . ALA B 1 239 ? 132.254 144.705 157.670 1.00 218.57 239 ALA A O 1
ATOM 6320 N N . ARG B 1 240 ? 134.281 144.815 156.662 1.00 225.25 240 ARG A N 1
ATOM 6321 C CA . ARG B 1 240 ? 134.802 143.617 157.322 1.00 225.25 240 ARG A CA 1
ATOM 6322 C C . ARG B 1 240 ? 134.790 143.744 158.841 1.00 225.25 240 ARG A C 1
ATOM 6323 O O . ARG B 1 240 ? 134.458 142.777 159.535 1.00 225.25 240 ARG A O 1
ATOM 6331 N N . ASN B 1 241 ? 135.234 144.895 159.368 1.00 236.11 241 ASN A N 1
ATOM 6332 C CA . ASN B 1 241 ? 135.209 145.149 160.809 1.00 236.11 241 ASN A CA 1
ATOM 6333 C C . ASN B 1 241 ? 133.801 144.992 161.373 1.00 236.11 241 ASN A C 1
ATOM 6334 O O . ASN B 1 241 ? 133.600 144.356 162.413 1.00 236.11 241 ASN A O 1
ATOM 6339 N N . ARG B 1 242 ? 132.817 145.575 160.681 1.00 229.68 242 ARG A N 1
ATOM 6340 C CA . ARG B 1 242 ? 131.419 145.488 161.095 1.00 229.68 242 ARG A CA 1
ATOM 6341 C C . ARG B 1 242 ? 130.911 144.050 161.062 1.00 229.68 242 ARG A C 1
ATOM 6342 O O . ARG B 1 242 ? 130.147 143.632 161.943 1.00 229.68 242 ARG A O 1
ATOM 6350 N N . THR B 1 243 ? 131.298 143.299 160.025 1.00 228.58 243 THR A N 1
ATOM 6351 C CA . THR B 1 243 ? 130.956 141.882 159.917 1.00 228.58 243 THR A CA 1
ATOM 6352 C C . THR B 1 243 ? 131.514 141.101 161.100 1.00 228.58 243 THR A C 1
ATOM 6353 O O . THR B 1 243 ? 130.802 140.303 161.722 1.00 228.58 243 THR A O 1
ATOM 6357 N N . LEU B 1 244 ? 132.811 141.279 161.371 1.00 243.67 244 LEU A N 1
ATOM 6358 C CA . LEU B 1 244 ? 133.463 140.673 162.531 1.00 243.67 244 LEU A CA 1
ATOM 6359 C C . LEU B 1 244 ? 132.758 141.047 163.832 1.00 243.67 244 LEU A C 1
ATOM 6360 O O . LEU B 1 244 ? 132.637 140.217 164.742 1.00 243.67 244 LEU A O 1
ATOM 6365 N N . ASN B 1 245 ? 132.248 142.279 163.919 1.00 247.90 245 ASN A N 1
ATOM 6366 C CA . ASN B 1 245 ? 131.589 142.702 165.147 1.00 247.90 245 ASN A CA 1
ATOM 6367 C C . ASN B 1 245 ? 130.236 142.022 165.296 1.00 247.90 245 ASN A C 1
ATOM 6368 O O . ASN B 1 245 ? 129.847 141.641 166.408 1.00 247.90 245 ASN A O 1
ATOM 6373 N N . LEU B 1 246 ? 129.488 141.907 164.194 1.00 244.50 246 LEU A N 1
ATOM 6374 C CA . LEU B 1 246 ? 128.231 141.165 164.203 1.00 244.50 246 LEU A CA 1
ATOM 6375 C C . LEU B 1 246 ? 128.454 139.707 164.595 1.00 244.50 246 LEU A C 1
ATOM 6376 O O . LEU B 1 246 ? 127.686 139.139 165.385 1.00 244.50 246 LEU A O 1
ATOM 6381 N N . ALA B 1 247 ? 129.508 139.096 164.033 1.00 268.25 247 ALA A N 1
ATOM 6382 C CA . ALA B 1 247 ? 129.942 137.746 164.397 1.00 268.25 247 ALA A CA 1
ATOM 6383 C C . ALA B 1 247 ? 130.212 137.609 165.887 1.00 268.25 247 ALA A C 1
ATOM 6384 O O . ALA B 1 247 ? 129.845 136.597 166.498 1.00 268.25 247 ALA A O 1
ATOM 6386 N N . LYS B 1 248 ? 130.909 138.585 166.468 1.00 258.77 248 LYS A N 1
ATOM 6387 C CA . LYS B 1 248 ? 131.178 138.556 167.901 1.00 258.77 248 LYS A CA 1
ATOM 6388 C C . LYS B 1 248 ? 129.882 138.644 168.692 1.00 258.77 248 LYS A C 1
ATOM 6389 O O . LYS B 1 248 ? 129.648 137.858 169.616 1.00 258.77 248 LYS A O 1
ATOM 6395 N N . LEU B 1 249 ? 129.052 139.633 168.355 1.00 259.86 249 LEU A N 1
ATOM 6396 C CA . LEU B 1 249 ? 127.760 139.854 168.999 1.00 259.86 249 LEU A CA 1
ATOM 6397 C C . LEU B 1 249 ? 126.832 138.640 168.925 1.00 259.86 249 LEU A C 1
ATOM 6398 O O . LEU B 1 249 ? 126.002 138.439 169.823 1.00 259.86 249 LEU A O 1
ATOM 6403 N N . THR B 1 250 ? 126.952 137.813 167.888 1.00 260.23 250 THR A N 1
ATOM 6404 C CA . THR B 1 250 ? 126.028 136.700 167.698 1.00 260.23 250 THR A CA 1
ATOM 6405 C C . THR B 1 250 ? 126.639 135.350 168.040 1.00 260.23 250 THR A C 1
ATOM 6406 O O . THR B 1 250 ? 125.963 134.325 167.897 1.00 260.23 250 THR A O 1
ATOM 6410 N N . GLY B 1 251 ? 127.891 135.321 168.491 1.00 267.09 251 GLY A N 1
ATOM 6411 C CA . GLY B 1 251 ? 128.575 134.074 168.808 1.00 267.09 251 GLY A CA 1
ATOM 6412 C C . GLY B 1 251 ? 128.983 133.189 167.651 1.00 267.09 251 GLY A C 1
ATOM 6413 O O . GLY B 1 251 ? 128.971 131.964 167.787 1.00 267.09 251 GLY A O 1
ATOM 6414 N N . CYS B 1 252 ? 129.359 133.774 166.514 1.00 260.89 252 CYS A N 1
ATOM 6415 C CA . CYS B 1 252 ? 129.767 133.001 165.341 1.00 260.89 252 CYS A CA 1
ATOM 6416 C C . CYS B 1 252 ? 131.224 133.237 164.983 1.00 260.89 252 CYS A C 1
ATOM 6417 O O . CYS B 1 252 ? 131.647 132.839 163.894 1.00 260.89 252 CYS A O 1
ATOM 6420 N N . SER B 1 253 ? 131.979 133.898 165.859 1.00 255.47 253 SER A N 1
ATOM 6421 C CA . SER B 1 253 ? 133.409 134.077 165.657 1.00 255.47 253 SER A CA 1
ATOM 6422 C C . SER B 1 253 ? 134.106 132.724 165.649 1.00 255.47 253 SER A C 1
ATOM 6423 O O . SER B 1 253 ? 134.013 131.961 166.615 1.00 255.47 253 SER A O 1
ATOM 6426 N N . ARG B 1 254 ? 134.803 132.433 164.552 1.00 261.25 254 ARG A N 1
ATOM 6427 C CA . ARG B 1 254 ? 135.448 131.149 164.352 1.00 261.25 254 ARG A CA 1
ATOM 6428 C C . ARG B 1 254 ? 136.838 131.437 163.816 1.00 261.25 254 ARG A C 1
ATOM 6429 O O . ARG B 1 254 ? 137.202 132.599 163.605 1.00 261.25 254 ARG A O 1
ATOM 6437 N N . GLU B 1 255 ? 137.649 130.379 163.712 1.00 272.57 255 GLU A N 1
ATOM 6438 C CA . GLU B 1 255 ? 138.954 130.415 163.052 1.00 272.57 255 GLU A CA 1
ATOM 6439 C C . GLU B 1 255 ? 138.899 131.111 161.697 1.00 272.57 255 GLU A C 1
ATOM 6440 O O . GLU B 1 255 ? 139.351 132.250 161.558 1.00 272.57 255 GLU A O 1
ATOM 6446 N N . ASN B 1 256 ? 138.328 130.439 160.702 1.00 276.00 256 ASN A N 1
ATOM 6447 C CA . ASN B 1 256 ? 138.254 130.983 159.355 1.00 276.00 256 ASN A CA 1
ATOM 6448 C C . ASN B 1 256 ? 136.855 131.514 159.052 1.00 276.00 256 ASN A C 1
ATOM 6449 O O . ASN B 1 256 ? 135.906 131.341 159.820 1.00 276.00 256 ASN A O 1
ATOM 6454 N N . GLU B 1 257 ? 136.749 132.141 157.883 1.00 272.19 257 GLU A N 1
ATOM 6455 C CA . GLU B 1 257 ? 135.538 132.848 157.478 1.00 272.19 257 GLU A CA 1
ATOM 6456 C C . GLU B 1 257 ? 134.375 131.906 157.166 1.00 272.19 257 GLU A C 1
ATOM 6457 O O . GLU B 1 257 ? 133.222 132.209 157.507 1.00 272.19 257 GLU A O 1
ATOM 6463 N N . THR B 1 258 ? 134.641 130.787 156.480 1.00 267.07 258 THR A N 1
ATOM 6464 C CA . THR B 1 258 ? 133.560 129.899 156.062 1.00 267.07 258 THR A CA 1
ATOM 6465 C C . THR B 1 258 ? 132.896 129.194 157.240 1.00 267.07 258 THR A C 1
ATOM 6466 O O . THR B 1 258 ? 131.697 128.906 157.180 1.00 267.07 258 THR A O 1
ATOM 6470 N N . GLU B 1 259 ? 133.596 129.054 158.359 1.00 268.57 259 GLU A N 1
ATOM 6471 C CA . GLU B 1 259 ? 132.965 128.495 159.546 1.00 268.57 259 GLU A CA 1
ATOM 6472 C C . GLU B 1 259 ? 132.083 129.540 160.214 1.00 268.57 259 GLU A C 1
ATOM 6473 O O . GLU B 1 259 ? 131.008 129.215 160.738 1.00 268.57 259 GLU A O 1
ATOM 6479 N N . ILE B 1 260 ? 132.548 130.794 160.204 1.00 264.48 260 ILE A N 1
ATOM 6480 C CA . ILE B 1 260 ? 131.757 131.920 160.693 1.00 264.48 260 ILE A CA 1
ATOM 6481 C C . ILE B 1 260 ? 130.433 132.010 159.944 1.00 264.48 260 ILE A C 1
ATOM 6482 O O . ILE B 1 260 ? 129.370 132.123 160.563 1.00 264.48 260 ILE A O 1
ATOM 6487 N N . ILE B 1 261 ? 130.486 132.002 158.600 1.00 260.42 261 ILE A N 1
ATOM 6488 C CA . ILE B 1 261 ? 129.249 132.057 157.812 1.00 260.42 261 ILE A CA 1
ATOM 6489 C C . ILE B 1 261 ? 128.382 130.824 158.073 1.00 260.42 261 ILE A C 1
ATOM 6490 O O . ILE B 1 261 ? 127.149 130.920 158.070 1.00 260.42 261 ILE A O 1
ATOM 6495 N N . LYS B 1 262 ? 129.006 129.641 158.212 1.00 271.18 262 LYS A N 1
ATOM 6496 C CA . LYS B 1 262 ? 128.264 128.426 158.542 1.00 271.18 262 LYS A CA 1
ATOM 6497 C C . LYS B 1 262 ? 127.453 128.622 159.817 1.00 271.18 262 LYS A C 1
ATOM 6498 O O . LYS B 1 262 ? 126.283 128.225 159.887 1.00 271.18 262 LYS A O 1
ATOM 6504 N N . CYS B 1 263 ? 128.061 129.238 160.835 1.00 268.82 263 CYS A N 1
ATOM 6505 C CA . CYS B 1 263 ? 127.330 129.487 162.076 1.00 268.82 263 CYS A CA 1
ATOM 6506 C C . CYS B 1 263 ? 126.280 130.574 161.884 1.00 268.82 263 CYS A C 1
ATOM 6507 O O . CYS B 1 263 ? 125.189 130.496 162.462 1.00 268.82 263 CYS A O 1
ATOM 6510 N N . LEU B 1 264 ? 126.595 131.593 161.080 1.00 258.58 264 LEU A N 1
ATOM 6511 C CA . LEU B 1 264 ? 125.657 132.686 160.840 1.00 258.58 264 LEU A CA 1
ATOM 6512 C C . LEU B 1 264 ? 124.431 132.251 160.053 1.00 258.58 264 LEU A C 1
ATOM 6513 O O . LEU B 1 264 ? 123.361 132.854 160.190 1.00 258.58 264 LEU A O 1
ATOM 6518 N N . ARG B 1 265 ? 124.555 131.197 159.255 1.00 249.04 265 ARG A N 1
ATOM 6519 C CA . ARG B 1 265 ? 123.403 130.654 158.549 1.00 249.04 265 ARG A CA 1
ATOM 6520 C C . ARG B 1 265 ? 122.450 129.932 159.483 1.00 249.04 265 ARG A C 1
ATOM 6521 O O . ARG B 1 265 ? 121.305 129.674 159.101 1.00 249.04 265 ARG A O 1
ATOM 6529 N N . ASN B 1 266 ? 122.887 129.619 160.696 1.00 258.51 266 ASN A N 1
ATOM 6530 C CA . ASN B 1 266 ? 122.036 128.965 161.668 1.00 258.51 266 ASN A CA 1
ATOM 6531 C C . ASN B 1 266 ? 121.329 129.942 162.588 1.00 258.51 266 ASN A C 1
ATOM 6532 O O . ASN B 1 266 ? 120.498 129.510 163.393 1.00 258.51 266 ASN A O 1
ATOM 6537 N N . LYS B 1 267 ? 121.626 131.234 162.505 1.00 249.34 267 LYS A N 1
ATOM 6538 C CA . LYS B 1 267 ? 120.938 132.163 163.382 1.00 249.34 267 LYS A CA 1
ATOM 6539 C C . LYS B 1 267 ? 119.570 132.512 162.820 1.00 249.34 267 LYS A C 1
ATOM 6540 O O . LYS B 1 267 ? 119.364 132.567 161.603 1.00 249.34 267 LYS A O 1
ATOM 6546 N N . ASP B 1 268 ? 118.624 132.722 163.731 1.00 257.22 268 ASP A N 1
ATOM 6547 C CA . ASP B 1 268 ? 117.319 133.240 163.375 1.00 257.22 268 ASP A CA 1
ATOM 6548 C C . ASP B 1 268 ? 117.429 134.648 162.798 1.00 257.22 268 ASP A C 1
ATOM 6549 O O . ASP B 1 268 ? 118.346 135.394 163.156 1.00 257.22 268 ASP A O 1
ATOM 6554 N N . PRO B 1 269 ? 116.570 134.988 161.827 1.00 254.86 269 PRO A N 1
ATOM 6555 C CA . PRO B 1 269 ? 116.556 136.360 161.287 1.00 254.86 269 PRO A CA 1
ATOM 6556 C C . PRO B 1 269 ? 116.340 137.414 162.359 1.00 254.86 269 PRO A C 1
ATOM 6557 O O . PRO B 1 269 ? 116.929 138.502 162.300 1.00 254.86 269 PRO A O 1
ATOM 6561 N N . GLN B 1 270 ? 115.490 137.094 163.341 1.00 255.73 270 GLN A N 1
ATOM 6562 C CA . GLN B 1 270 ? 115.157 138.023 164.415 1.00 255.73 270 GLN A CA 1
ATOM 6563 C C . GLN B 1 270 ? 116.377 138.370 165.263 1.00 255.73 270 GLN A C 1
ATOM 6564 O O . GLN B 1 270 ? 116.529 139.518 165.696 1.00 255.73 270 GLN A O 1
ATOM 6570 N N . GLU B 1 271 ? 117.253 137.388 165.507 1.00 253.75 271 GLU A N 1
ATOM 6571 C CA . GLU B 1 271 ? 118.460 137.608 166.302 1.00 253.75 271 GLU A CA 1
ATOM 6572 C C . GLU B 1 271 ? 119.409 138.583 165.616 1.00 253.75 271 GLU A C 1
ATOM 6573 O O . GLU B 1 271 ? 119.910 139.530 166.244 1.00 253.75 271 GLU A O 1
ATOM 6579 N N . ILE B 1 272 ? 119.570 138.421 164.296 1.00 242.16 272 ILE A N 1
ATOM 6580 C CA . ILE B 1 272 ? 120.386 139.331 163.493 1.00 242.16 272 ILE A CA 1
ATOM 6581 C C . ILE B 1 272 ? 119.772 140.715 163.498 1.00 242.16 272 ILE A C 1
ATOM 6582 O O . ILE B 1 272 ? 120.484 141.720 163.646 1.00 242.16 272 ILE A O 1
ATOM 6587 N N . LEU B 1 273 ? 118.446 140.785 163.323 1.00 239.92 273 LEU A N 1
ATOM 6588 C CA . LEU B 1 273 ? 117.770 142.072 163.254 1.00 239.92 273 LEU A CA 1
ATOM 6589 C C . LEU B 1 273 ? 117.915 142.814 164.571 1.00 239.92 273 LEU A C 1
ATOM 6590 O O . LEU B 1 273 ? 118.186 144.020 164.592 1.00 239.92 273 LEU A O 1
ATOM 6595 N N . LEU B 1 274 ? 117.757 142.099 165.680 1.00 258.00 274 LEU A N 1
ATOM 6596 C CA . LEU B 1 274 ? 117.881 142.737 166.976 1.00 258.00 274 LEU A CA 1
ATOM 6597 C C . LEU B 1 274 ? 119.332 143.039 167.335 1.00 258.00 274 LEU A C 1
ATOM 6598 O O . LEU B 1 274 ? 119.572 143.769 168.299 1.00 258.00 274 LEU A O 1
ATOM 6603 N N . ASN B 1 275 ? 120.309 142.473 166.613 1.00 257.73 275 ASN A N 1
ATOM 6604 C CA . ASN B 1 275 ? 121.697 142.747 166.956 1.00 257.73 275 ASN A CA 1
ATOM 6605 C C . ASN B 1 275 ? 122.363 143.748 166.014 1.00 257.73 275 ASN A C 1
ATOM 6606 O O . ASN B 1 275 ? 123.460 144.221 166.324 1.00 257.73 275 ASN A O 1
ATOM 6611 N N . GLU B 1 276 ? 121.748 144.019 164.854 1.00 258.63 276 GLU A N 1
ATOM 6612 C CA . GLU B 1 276 ? 122.291 144.935 163.840 1.00 258.63 276 GLU A CA 1
ATOM 6613 C C . GLU B 1 276 ? 122.680 146.320 164.367 1.00 258.63 276 GLU A C 1
ATOM 6614 O O . GLU B 1 276 ? 123.656 146.907 163.889 1.00 258.63 276 GLU A O 1
ATOM 6620 N N . ALA B 1 277 ? 121.964 146.849 165.358 1.00 234.22 277 ALA A N 1
ATOM 6621 C CA . ALA B 1 277 ? 122.174 148.227 165.788 1.00 234.22 277 ALA A CA 1
ATOM 6622 C C . ALA B 1 277 ? 123.395 148.430 166.672 1.00 234.22 277 ALA A C 1
ATOM 6623 O O . ALA B 1 277 ? 123.648 149.565 167.087 1.00 234.22 277 ALA A O 1
ATOM 6625 N N . PHE B 1 278 ? 124.159 147.388 166.965 1.00 233.82 278 PHE A N 1
ATOM 6626 C CA . PHE B 1 278 ? 125.293 147.513 167.861 1.00 233.82 278 PHE A CA 1
ATOM 6627 C C . PHE B 1 278 ? 126.627 147.244 167.184 1.00 233.82 278 PHE A C 1
ATOM 6628 O O . PHE B 1 278 ? 127.665 147.273 167.856 1.00 233.82 278 PHE A O 1
ATOM 6636 N N . VAL B 1 279 ? 126.635 146.993 165.872 1.00 221.00 279 VAL A N 1
ATOM 6637 C CA . VAL B 1 279 ? 127.871 146.735 165.135 1.00 221.00 279 VAL A CA 1
ATOM 6638 C C . VAL B 1 279 ? 128.673 148.004 164.898 1.00 221.00 279 VAL A C 1
ATOM 6639 O O . VAL B 1 279 ? 129.831 147.926 164.466 1.00 221.00 279 VAL A O 1
ATOM 6643 N N . VAL B 1 280 ? 128.084 149.167 165.157 1.00 216.89 280 VAL A N 1
ATOM 6644 C CA . VAL B 1 280 ? 128.728 150.459 164.973 1.00 216.89 280 VAL A CA 1
ATOM 6645 C C . VAL B 1 280 ? 128.788 151.145 166.333 1.00 216.89 280 VAL A C 1
ATOM 6646 O O . VAL B 1 280 ? 127.780 151.183 167.042 1.00 216.89 280 VAL A O 1
ATOM 6650 N N . PRO B 1 281 ? 129.974 151.575 166.788 1.00 203.09 281 PRO A N 1
ATOM 6651 C CA . PRO B 1 281 ? 130.087 152.108 168.156 1.00 203.09 281 PRO A CA 1
ATOM 6652 C C . PRO B 1 281 ? 129.347 153.410 168.402 1.00 203.09 281 PRO A C 1
ATOM 6653 O O . PRO B 1 281 ? 128.835 153.608 169.510 1.00 203.09 281 PRO A O 1
ATOM 6657 N N . TYR B 1 282 ? 129.252 154.293 167.415 1.00 191.55 282 TYR A N 1
ATOM 6658 C CA . TYR B 1 282 ? 128.619 155.596 167.620 1.00 191.55 282 TYR A CA 1
ATOM 6659 C C . TYR B 1 282 ? 127.876 155.971 166.345 1.00 191.55 282 TYR A C 1
ATOM 6660 O O . TYR B 1 282 ? 128.413 156.658 165.473 1.00 191.55 282 TYR A O 1
ATOM 6669 N N . GLY B 1 283 ? 126.641 155.513 166.245 1.00 178.76 283 GLY A N 1
ATOM 6670 C CA . GLY B 1 283 ? 125.891 155.671 165.026 1.00 178.76 283 GLY A CA 1
ATOM 6671 C C . GLY B 1 283 ? 125.042 156.923 165.031 1.00 178.76 283 GLY A C 1
ATOM 6672 O O . GLY B 1 283 ? 124.788 157.528 166.069 1.00 178.76 283 GLY A O 1
ATOM 6673 N N . THR B 1 284 ? 124.605 157.304 163.845 1.00 164.32 284 THR A N 1
ATOM 6674 C CA . THR B 1 284 ? 123.740 158.442 163.599 1.00 164.32 284 THR A CA 1
ATOM 6675 C C . THR B 1 284 ? 122.378 157.977 163.126 1.00 164.32 284 THR A C 1
ATOM 6676 O O . THR B 1 284 ? 122.194 156.795 162.822 1.00 164.32 284 THR A O 1
ATOM 6680 N N . PRO B 1 285 ? 121.363 158.857 163.122 1.00 171.31 285 PRO A N 1
ATOM 6681 C CA . PRO B 1 285 ? 120.076 158.476 162.507 1.00 171.31 285 PRO A CA 1
ATOM 6682 C C . PRO B 1 285 ? 120.177 158.107 161.028 1.00 171.31 285 PRO A C 1
ATOM 6683 O O . PRO B 1 285 ? 119.213 157.575 160.469 1.00 171.31 285 PRO A O 1
ATOM 6687 N N . LEU B 1 286 ? 121.302 158.398 160.381 1.00 170.88 286 LEU A N 1
ATOM 6688 C CA . LEU B 1 286 ? 121.555 158.072 158.993 1.00 170.88 286 LEU A CA 1
ATOM 6689 C C . LEU B 1 286 ? 122.599 156.973 158.876 1.00 170.88 286 LEU A C 1
ATOM 6690 O O . LEU B 1 286 ? 123.219 156.818 157.822 1.00 170.88 286 LEU A O 1
ATOM 6695 N N . SER B 1 287 ? 122.806 156.209 159.943 1.00 182.08 287 SER A N 1
ATOM 6696 C CA . SER B 1 287 ? 123.858 155.207 159.948 1.00 182.08 287 SER A CA 1
ATOM 6697 C C . SER B 1 287 ? 123.415 153.970 159.189 1.00 182.08 287 SER A C 1
ATOM 6698 O O . SER B 1 287 ? 122.325 153.435 159.410 1.00 182.08 287 SER A O 1
ATOM 6701 N N . VAL B 1 288 ? 124.274 153.531 158.289 1.00 188.75 288 VAL A N 1
ATOM 6702 C CA . VAL B 1 288 ? 124.087 152.318 157.513 1.00 188.75 288 VAL A CA 1
ATOM 6703 C C . VAL B 1 288 ? 124.972 151.236 158.122 1.00 188.75 288 VAL A C 1
ATOM 6704 O O . VAL B 1 288 ? 126.204 151.245 158.012 1.00 188.75 288 VAL A O 1
ATOM 6708 N N . ASN B 1 289 ? 124.341 150.404 158.938 1.00 207.20 289 ASN A N 1
ATOM 6709 C CA . ASN B 1 289 ? 125.044 149.328 159.613 1.00 207.20 289 ASN A CA 1
ATOM 6710 C C . ASN B 1 289 ? 125.668 148.371 158.603 1.00 207.20 289 ASN A C 1
ATOM 6711 O O . ASN B 1 289 ? 126.876 148.115 158.630 1.00 207.20 289 ASN A O 1
ATOM 6716 N N . PHE B 1 290 ? 124.863 147.841 157.699 1.00 209.36 290 PHE A N 1
ATOM 6717 C CA . PHE B 1 290 ? 125.346 146.987 156.621 1.00 209.36 290 PHE A CA 1
ATOM 6718 C C . PHE B 1 290 ? 124.950 147.578 155.276 1.00 209.36 290 PHE A C 1
ATOM 6719 O O . PHE B 1 290 ? 123.758 147.660 154.962 1.00 209.36 290 PHE A O 1
ATOM 6727 N N . GLY B 1 291 ? 125.935 148.011 154.489 1.00 181.31 291 GLY A N 1
ATOM 6728 C CA . GLY B 1 291 ? 125.634 148.613 153.215 1.00 181.31 291 GLY A CA 1
ATOM 6729 C C . GLY B 1 291 ? 126.641 148.344 152.115 1.00 181.31 291 GLY A C 1
ATOM 6730 O O . GLY B 1 291 ? 127.466 147.431 152.213 1.00 181.31 291 GLY A O 1
ATOM 6731 N N . PRO B 1 292 ? 126.504 149.077 151.003 1.00 162.27 292 PRO A N 1
ATOM 6732 C CA . PRO B 1 292 ? 127.385 148.885 149.838 1.00 162.27 292 PRO A CA 1
ATOM 6733 C C . PRO B 1 292 ? 128.870 149.015 150.134 1.00 162.27 292 PRO A C 1
ATOM 6734 O O . PRO B 1 292 ? 129.296 149.804 150.978 1.00 162.27 292 PRO A O 1
ATOM 6738 N N . THR B 1 293 ? 129.661 148.252 149.383 1.00 170.09 293 THR A N 1
ATOM 6739 C CA . THR B 1 293 ? 131.108 148.300 149.497 1.00 170.09 293 THR A CA 1
ATOM 6740 C C . THR B 1 293 ? 131.756 147.948 148.165 1.00 170.09 293 THR A C 1
ATOM 6741 O O . THR B 1 293 ? 131.100 147.525 147.211 1.00 170.09 293 THR A O 1
ATOM 6745 N N . VAL B 1 294 ? 133.078 148.104 148.137 1.00 172.47 294 VAL A N 1
ATOM 6746 C CA . VAL B 1 294 ? 133.942 147.743 147.020 1.00 172.47 294 VAL A CA 1
ATOM 6747 C C . VAL B 1 294 ? 134.121 146.230 147.003 1.00 172.47 294 VAL A C 1
ATOM 6748 O O . VAL B 1 294 ? 134.940 145.676 147.746 1.00 172.47 294 VAL A O 1
ATOM 6752 N N . ASP B 1 295 ? 133.282 145.544 146.236 1.00 194.92 295 ASP A N 1
ATOM 6753 C CA . ASP B 1 295 ? 133.280 144.089 146.226 1.00 194.92 295 ASP A CA 1
ATOM 6754 C C . ASP B 1 295 ? 134.264 143.504 145.222 1.00 194.92 295 ASP A C 1
ATOM 6755 O O . ASP B 1 295 ? 134.510 142.294 145.250 1.00 194.92 295 ASP A O 1
ATOM 6760 N N . GLY B 1 296 ? 134.815 144.330 144.332 1.00 203.90 296 GLY A N 1
ATOM 6761 C CA . GLY B 1 296 ? 135.725 143.896 143.295 1.00 203.90 296 GLY A CA 1
ATOM 6762 C C . GLY B 1 296 ? 135.066 143.373 142.041 1.00 203.90 296 GLY A C 1
ATOM 6763 O O . GLY B 1 296 ? 135.731 143.284 141.003 1.00 203.90 296 GLY A O 1
ATOM 6764 N N . ASP B 1 297 ? 133.784 143.024 142.094 1.00 192.53 297 ASP A N 1
ATOM 6765 C CA . ASP B 1 297 ? 133.072 142.509 140.933 1.00 192.53 297 ASP A CA 1
ATOM 6766 C C . ASP B 1 297 ? 132.160 143.618 140.425 1.00 192.53 297 ASP A C 1
ATOM 6767 O O . ASP B 1 297 ? 132.404 144.184 139.357 1.00 192.53 297 ASP A O 1
ATOM 6772 N N . PHE B 1 298 ? 131.093 143.921 141.165 1.00 171.55 298 PHE A N 1
ATOM 6773 C CA . PHE B 1 298 ? 130.222 145.034 140.824 1.00 171.55 298 PHE A CA 1
ATOM 6774 C C . PHE B 1 298 ? 130.971 146.357 140.916 1.00 171.55 298 PHE A C 1
ATOM 6775 O O . PHE B 1 298 ? 130.905 147.184 140.001 1.00 171.55 298 PHE A O 1
ATOM 6783 N N . LEU B 1 299 ? 131.698 146.569 142.012 1.00 167.22 299 LEU A N 1
ATOM 6784 C CA . LEU B 1 299 ? 132.475 147.786 142.213 1.00 167.22 299 LEU A CA 1
ATOM 6785 C C . LEU B 1 299 ? 133.942 147.411 142.348 1.00 167.22 299 LEU A C 1
ATOM 6786 O O . LEU B 1 299 ? 134.349 146.825 143.358 1.00 167.22 299 LEU A O 1
ATOM 6791 N N . THR B 1 300 ? 134.731 147.776 141.350 1.00 148.72 300 THR A N 1
ATOM 6792 C CA . THR B 1 300 ? 136.136 147.419 141.344 1.00 148.72 300 THR A CA 1
ATOM 6793 C C . THR B 1 300 ? 137.024 148.383 142.115 1.00 148.72 300 THR A C 1
ATOM 6794 O O . THR B 1 300 ? 138.216 148.088 142.247 1.00 148.72 300 THR A O 1
ATOM 6798 N N . ASP B 1 301 ? 136.483 149.454 142.694 1.00 137.10 301 ASP A N 1
ATOM 6799 C CA . ASP B 1 301 ? 137.269 150.470 143.391 1.00 137.10 301 ASP A CA 1
ATOM 6800 C C . ASP B 1 301 ? 136.269 151.410 144.052 1.00 137.10 301 ASP A C 1
ATOM 6801 O O . ASP B 1 301 ? 135.056 151.280 143.858 1.00 137.10 301 ASP A O 1
ATOM 6806 N N . MET B 1 302 ? 136.786 152.289 144.915 1.00 117.71 302 MET A N 1
ATOM 6807 C CA . MET B 1 302 ? 135.966 153.294 145.581 1.00 117.71 302 MET A CA 1
ATOM 6808 C C . MET B 1 302 ? 135.334 154.199 144.522 1.00 117.71 302 MET A C 1
ATOM 6809 O O . MET B 1 302 ? 136.048 154.722 143.653 1.00 117.71 302 MET A O 1
ATOM 6814 N N . PRO B 1 303 ? 134.024 154.448 144.611 1.00 111.28 303 PRO A N 1
ATOM 6815 C CA . PRO B 1 303 ? 133.267 155.074 143.507 1.00 111.28 303 PRO A CA 1
ATOM 6816 C C . PRO B 1 303 ? 133.703 156.443 143.031 1.00 111.28 303 PRO A C 1
ATOM 6817 O O . PRO B 1 303 ? 133.538 156.726 141.836 1.00 111.28 303 PRO A O 1
ATOM 6821 N N . ASP B 1 304 ? 134.210 157.303 143.915 1.00 104.95 304 ASP A N 1
ATOM 6822 C CA . ASP B 1 304 ? 134.649 158.636 143.505 1.00 104.95 304 ASP A CA 1
ATOM 6823 C C . ASP B 1 304 ? 135.779 158.546 142.497 1.00 104.95 304 ASP A C 1
ATOM 6824 O O . ASP B 1 304 ? 135.899 159.403 141.618 1.00 104.95 304 ASP A O 1
ATOM 6829 N N . ILE B 1 305 ? 136.611 157.518 142.620 1.00 106.20 305 ILE A N 1
ATOM 6830 C CA . ILE B 1 305 ? 137.700 157.321 141.681 1.00 106.20 305 ILE A CA 1
ATOM 6831 C C . ILE B 1 305 ? 137.144 156.971 140.311 1.00 106.20 305 ILE A C 1
ATOM 6832 O O . ILE B 1 305 ? 137.546 157.566 139.309 1.00 106.20 305 ILE A O 1
ATOM 6837 N N . LEU B 1 306 ? 136.180 156.039 140.262 1.00 108.30 306 LEU A N 1
ATOM 6838 C CA . LEU B 1 306 ? 135.512 155.667 139.010 1.00 108.30 306 LEU A CA 1
ATOM 6839 C C . LEU B 1 306 ? 134.865 156.882 138.375 1.00 108.30 306 LEU A C 1
ATOM 6840 O O . LEU B 1 306 ? 134.875 157.036 137.148 1.00 108.30 306 LEU A O 1
ATOM 6845 N N . LEU B 1 307 ? 134.272 157.730 139.211 1.00 109.33 307 LEU A N 1
ATOM 6846 C CA . LEU B 1 307 ? 133.635 158.950 138.747 1.00 109.33 307 LEU A CA 1
ATOM 6847 C C . LEU B 1 307 ? 134.678 159.856 138.127 1.00 109.33 307 LEU A C 1
ATOM 6848 O O . LEU B 1 307 ? 134.468 160.418 137.045 1.00 109.33 307 LEU A O 1
ATOM 6853 N N . GLU B 1 308 ? 135.784 160.052 138.848 1.00 107.78 308 GLU A N 1
ATOM 6854 C CA . GLU B 1 308 ? 136.917 160.838 138.382 1.00 107.78 308 GLU A CA 1
ATOM 6855 C C . GLU B 1 308 ? 137.427 160.338 137.038 1.00 107.78 308 GLU A C 1
ATOM 6856 O O . GLU B 1 308 ? 137.882 161.130 136.209 1.00 107.78 308 GLU A O 1
ATOM 6862 N N . LEU B 1 309 ? 137.331 159.037 136.790 1.00 119.44 309 LEU A N 1
ATOM 6863 C CA . LEU B 1 309 ? 137.918 158.449 135.601 1.00 119.44 309 LEU A CA 1
ATOM 6864 C C . LEU B 1 309 ? 136.931 158.332 134.451 1.00 119.44 309 LEU A C 1
ATOM 6865 O O . LEU B 1 309 ? 137.310 157.839 133.389 1.00 119.44 309 LEU A O 1
ATOM 6870 N N . GLY B 1 310 ? 135.696 158.799 134.618 1.00 109.00 310 GLY A N 1
ATOM 6871 C CA . GLY B 1 310 ? 134.757 158.744 133.514 1.00 109.00 310 GLY A CA 1
ATOM 6872 C C . GLY B 1 310 ? 134.279 157.353 133.168 1.00 109.00 310 GLY A C 1
ATOM 6873 O O . GLY B 1 310 ? 133.743 157.145 132.078 1.00 109.00 310 GLY A O 1
ATOM 6874 N N . GLN B 1 311 ? 134.446 156.389 134.070 1.00 103.99 311 GLN A N 1
ATOM 6875 C CA . GLN B 1 311 ? 134.060 155.007 133.804 1.00 103.99 311 GLN A CA 1
ATOM 6876 C C . GLN B 1 311 ? 132.625 154.738 134.235 1.00 103.99 311 GLN A C 1
ATOM 6877 O O . GLN B 1 311 ? 132.353 154.089 135.246 1.00 103.99 311 GLN A O 1
ATOM 6883 N N . PHE B 1 312 ? 131.690 155.239 133.436 1.00 104.38 312 PHE A N 1
ATOM 6884 C CA . PHE B 1 312 ? 130.276 155.036 133.713 1.00 104.38 312 PHE A CA 1
ATOM 6885 C C . PHE B 1 312 ? 129.489 155.205 132.425 1.00 104.38 312 PHE A C 1
ATOM 6886 O O . PHE B 1 312 ? 130.022 155.645 131.403 1.00 104.38 312 PHE A O 1
ATOM 6894 N N . LYS B 1 313 ? 128.213 154.822 132.496 1.00 107.81 313 LYS A N 1
ATOM 6895 C CA . LYS B 1 313 ? 127.305 154.930 131.361 1.00 107.81 313 LYS A CA 1
ATOM 6896 C C . LYS B 1 313 ? 127.137 156.389 130.974 1.00 107.81 313 LYS A C 1
ATOM 6897 O O . LYS B 1 313 ? 126.750 157.223 131.794 1.00 107.81 313 LYS A O 1
ATOM 6903 N N . LYS B 1 314 ? 127.447 156.694 129.728 1.00 111.48 314 LYS A N 1
ATOM 6904 C CA . LYS B 1 314 ? 127.361 158.061 129.236 1.00 111.48 314 LYS A CA 1
ATOM 6905 C C . LYS B 1 314 ? 125.969 158.377 128.712 1.00 111.48 314 LYS A C 1
ATOM 6906 O O . LYS B 1 314 ? 125.660 158.125 127.550 1.00 111.48 314 LYS A O 1
ATOM 6912 N N . THR B 1 315 ? 125.097 158.922 129.562 1.00 123.03 315 THR A N 1
ATOM 6913 C CA . THR B 1 315 ? 123.724 159.181 129.135 1.00 123.03 315 THR A CA 1
ATOM 6914 C C . THR B 1 315 ? 123.206 160.399 129.900 1.00 123.03 315 THR A C 1
ATOM 6915 O O . THR B 1 315 ? 123.888 160.940 130.772 1.00 123.03 315 THR A O 1
ATOM 6919 N N . GLN B 1 316 ? 121.971 160.802 129.603 1.00 137.91 316 GLN A N 1
ATOM 6920 C CA . GLN B 1 316 ? 121.359 161.939 130.272 1.00 137.91 316 GLN A CA 1
ATOM 6921 C C . GLN B 1 316 ? 120.758 161.503 131.600 1.00 137.91 316 GLN A C 1
ATOM 6922 O O . GLN B 1 316 ? 120.232 160.393 131.723 1.00 137.91 316 GLN A O 1
ATOM 6928 N N . ILE B 1 317 ? 120.834 162.384 132.600 1.00 126.88 317 ILE A N 1
ATOM 6929 C CA . ILE B 1 317 ? 120.246 162.146 133.913 1.00 126.88 317 ILE A CA 1
ATOM 6930 C C . ILE B 1 317 ? 119.401 163.318 134.401 1.00 126.88 317 ILE A C 1
ATOM 6931 O O . ILE B 1 317 ? 119.622 164.479 134.031 1.00 126.88 317 ILE A O 1
ATOM 6936 N N . LEU B 1 318 ? 118.431 163.003 135.267 1.00 130.60 318 LEU A N 1
ATOM 6937 C CA . LEU B 1 318 ? 117.637 164.038 135.927 1.00 130.60 318 LEU A CA 1
ATOM 6938 C C . LEU B 1 318 ? 117.757 163.796 137.415 1.00 130.60 318 LEU A C 1
ATOM 6939 O O . LEU B 1 318 ? 117.482 162.696 137.890 1.00 130.60 318 LEU A O 1
ATOM 6944 N N . VAL B 1 319 ? 118.209 164.816 138.127 1.00 121.65 319 VAL A N 1
ATOM 6945 C CA . VAL B 1 319 ? 118.550 164.762 139.538 1.00 121.65 319 VAL A CA 1
ATOM 6946 C C . VAL B 1 319 ? 117.910 165.944 140.264 1.00 121.65 319 VAL A C 1
ATOM 6947 O O . VAL B 1 319 ? 117.838 167.049 139.719 1.00 121.65 319 VAL A O 1
ATOM 6951 N N . GLY B 1 320 ? 117.382 165.712 141.466 1.00 119.58 320 GLY A N 1
ATOM 6952 C CA . GLY B 1 320 ? 116.962 166.885 142.221 1.00 119.58 320 GLY A CA 1
ATOM 6953 C C . GLY B 1 320 ? 116.738 166.614 143.688 1.00 119.58 320 GLY A C 1
ATOM 6954 O O . GLY B 1 320 ? 116.742 165.468 144.144 1.00 119.58 320 GLY A O 1
ATOM 6955 N N . VAL B 1 321 ? 116.514 167.704 144.432 1.00 129.25 321 VAL A N 1
ATOM 6956 C CA . VAL B 1 321 ? 116.317 167.590 145.874 1.00 129.25 321 VAL A CA 1
ATOM 6957 C C . VAL B 1 321 ? 115.242 168.530 146.429 1.00 129.25 321 VAL A C 1
ATOM 6958 O O . VAL B 1 321 ? 114.829 169.497 145.783 1.00 129.25 321 VAL A O 1
ATOM 6962 N N . ASN B 1 322 ? 114.748 168.188 147.630 1.00 154.71 322 ASN A N 1
ATOM 6963 C CA . ASN B 1 322 ? 113.826 169.027 148.389 1.00 154.71 322 ASN A CA 1
ATOM 6964 C C . ASN B 1 322 ? 114.630 169.905 149.344 1.00 154.71 322 ASN A C 1
ATOM 6965 O O . ASN B 1 322 ? 115.756 169.572 149.715 1.00 154.71 322 ASN A O 1
ATOM 6970 N N . LYS B 1 323 ? 114.043 171.042 149.726 1.00 144.29 323 LYS A N 1
ATOM 6971 C CA . LYS B 1 323 ? 114.738 171.987 150.599 1.00 144.29 323 LYS A CA 1
ATOM 6972 C C . LYS B 1 323 ? 115.041 171.426 151.987 1.00 144.29 323 LYS A C 1
ATOM 6973 O O . LYS B 1 323 ? 116.153 171.596 152.504 1.00 144.29 323 LYS A O 1
ATOM 6979 N N . ASP B 1 324 ? 114.102 170.690 152.579 1.00 160.17 324 ASP A N 1
ATOM 6980 C CA . ASP B 1 324 ? 114.356 170.273 153.954 1.00 160.17 324 ASP A CA 1
ATOM 6981 C C . ASP B 1 324 ? 114.379 168.777 154.191 1.00 160.17 324 ASP A C 1
ATOM 6982 O O . ASP B 1 324 ? 113.589 168.245 154.977 1.00 160.17 324 ASP A O 1
ATOM 6987 N N . GLU B 1 325 ? 115.284 168.111 153.480 1.00 166.90 325 GLU A N 1
ATOM 6988 C CA . GLU B 1 325 ? 115.468 166.666 153.555 1.00 166.90 325 GLU A CA 1
ATOM 6989 C C . GLU B 1 325 ? 115.798 166.187 154.966 1.00 166.90 325 GLU A C 1
ATOM 6990 O O . GLU B 1 325 ? 115.392 165.097 155.368 1.00 166.90 325 GLU A O 1
ATOM 6996 N N . GLY B 1 326 ? 116.515 166.992 155.732 1.00 162.62 326 GLY A N 1
ATOM 6997 C CA . GLY B 1 326 ? 117.088 166.582 156.990 1.00 162.62 326 GLY A CA 1
ATOM 6998 C C . GLY B 1 326 ? 116.265 166.713 158.240 1.00 162.62 326 GLY A C 1
ATOM 6999 O O . GLY B 1 326 ? 116.642 166.075 159.223 1.00 162.62 326 GLY A O 1
ATOM 7000 N N . THR B 1 327 ? 115.148 167.448 158.218 1.00 163.06 327 THR A N 1
ATOM 7001 C CA . THR B 1 327 ? 114.434 167.804 159.443 1.00 163.06 327 THR A CA 1
ATOM 7002 C C . THR B 1 327 ? 113.887 166.587 160.168 1.00 163.06 327 THR A C 1
ATOM 7003 O O . THR B 1 327 ? 113.978 166.511 161.408 1.00 163.06 327 THR A O 1
ATOM 7007 N N . ALA B 1 328 ? 113.471 165.578 159.398 1.00 170.06 328 ALA A N 1
ATOM 7008 C CA . ALA B 1 328 ? 112.849 164.361 159.910 1.00 170.06 328 ALA A CA 1
ATOM 7009 C C . ALA B 1 328 ? 113.720 163.641 160.925 1.00 170.06 328 ALA A C 1
ATOM 7010 O O . ALA B 1 328 ? 113.204 162.987 161.833 1.00 170.06 328 ALA A O 1
ATOM 7012 N N . PHE B 1 329 ? 115.026 163.789 160.815 1.00 167.69 329 PHE A N 1
ATOM 7013 C CA . PHE B 1 329 ? 115.942 162.981 161.584 1.00 167.69 329 PHE A CA 1
ATOM 7014 C C . PHE B 1 329 ? 116.214 163.570 162.955 1.00 167.69 329 PHE A C 1
ATOM 7015 O O . PHE B 1 329 ? 116.624 162.823 163.857 1.00 167.69 329 PHE A O 1
ATOM 7023 N N . LEU B 1 330 ? 115.942 164.870 163.143 1.00 190.40 330 LEU A N 1
ATOM 7024 C CA . LEU B 1 330 ? 116.224 165.511 164.430 1.00 190.40 330 LEU A CA 1
ATOM 7025 C C . LEU B 1 330 ? 115.359 164.942 165.541 1.00 190.40 330 LEU A C 1
ATOM 7026 O O . LEU B 1 330 ? 115.808 164.847 166.688 1.00 190.40 330 LEU A O 1
ATOM 7031 N N . VAL B 1 331 ? 114.123 164.541 165.230 1.00 200.00 331 VAL A N 1
ATOM 7032 C CA . VAL B 1 331 ? 113.238 164.001 166.259 1.00 200.00 331 VAL A CA 1
ATOM 7033 C C . VAL B 1 331 ? 113.613 162.554 166.577 1.00 200.00 331 VAL A C 1
ATOM 7034 O O . VAL B 1 331 ? 113.032 161.940 167.482 1.00 200.00 331 VAL A O 1
ATOM 7038 N N . TYR B 1 332 ? 114.651 162.019 165.925 1.00 193.99 332 TYR A N 1
ATOM 7039 C CA . TYR B 1 332 ? 115.124 160.654 166.108 1.00 193.99 332 TYR A CA 1
ATOM 7040 C C . TYR B 1 332 ? 116.441 160.601 166.865 1.00 193.99 332 TYR A C 1
ATOM 7041 O O . TYR B 1 332 ? 117.175 159.617 166.749 1.00 193.99 332 TYR A O 1
ATOM 7050 N N . GLY B 1 333 ? 116.770 161.644 167.617 1.00 187.63 333 GLY A N 1
ATOM 7051 C CA . GLY B 1 333 ? 117.993 161.596 168.386 1.00 187.63 333 GLY A CA 1
ATOM 7052 C C . GLY B 1 333 ? 118.450 162.918 168.956 1.00 187.63 333 GLY A C 1
ATOM 7053 O O . GLY B 1 333 ? 119.066 162.941 170.026 1.00 187.63 333 GLY A O 1
ATOM 7054 N N . ALA B 1 334 ? 118.183 164.015 168.262 1.00 200.18 334 ALA A N 1
ATOM 7055 C CA . ALA B 1 334 ? 118.643 165.308 168.751 1.00 200.18 334 ALA A CA 1
ATOM 7056 C C . ALA B 1 334 ? 117.811 165.748 169.950 1.00 200.18 334 ALA A C 1
ATOM 7057 O O . ALA B 1 334 ? 116.577 165.679 169.904 1.00 200.18 334 ALA A O 1
ATOM 7059 N N . PRO B 1 335 ? 118.447 166.190 171.034 1.00 200.29 335 PRO A N 1
ATOM 7060 C CA . PRO B 1 335 ? 117.702 166.636 172.216 1.00 200.29 335 PRO A CA 1
ATOM 7061 C C . PRO B 1 335 ? 116.933 167.921 171.969 1.00 200.29 335 PRO A C 1
ATOM 7062 O O . PRO B 1 335 ? 117.396 168.819 171.262 1.00 200.29 335 PRO A O 1
ATOM 7066 N N . GLY B 1 336 ? 115.733 167.992 172.537 1.00 204.09 336 GLY A N 1
ATOM 7067 C CA . GLY B 1 336 ? 114.903 169.160 172.411 1.00 204.09 336 GLY A CA 1
ATOM 7068 C C . GLY B 1 336 ? 113.832 169.054 171.355 1.00 204.09 336 GLY A C 1
ATOM 7069 O O . GLY B 1 336 ? 112.868 169.829 171.389 1.00 204.09 336 GLY A O 1
ATOM 7070 N N . PHE B 1 337 ? 113.976 168.129 170.418 1.00 208.55 337 PHE A N 1
ATOM 7071 C CA . PHE B 1 337 ? 113.043 168.065 169.312 1.00 208.55 337 PHE A CA 1
ATOM 7072 C C . PHE B 1 337 ? 111.918 167.082 169.581 1.00 208.55 337 PHE A C 1
ATOM 7073 O O . PHE B 1 337 ? 112.099 166.047 170.228 1.00 208.55 337 PHE A O 1
ATOM 7081 N N . SER B 1 338 ? 110.751 167.426 169.054 1.00 222.07 338 SER A N 1
ATOM 7082 C CA . SER B 1 338 ? 109.519 166.679 169.232 1.00 222.07 338 SER A CA 1
ATOM 7083 C C . SER B 1 338 ? 108.553 167.115 168.145 1.00 222.07 338 SER A C 1
ATOM 7084 O O . SER B 1 338 ? 108.492 168.300 167.808 1.00 222.07 338 SER A O 1
ATOM 7087 N N . LYS B 1 339 ? 107.793 166.162 167.603 1.00 224.75 339 LYS A N 1
ATOM 7088 C CA . LYS B 1 339 ? 106.805 166.492 166.584 1.00 224.75 339 LYS A CA 1
ATOM 7089 C C . LYS B 1 339 ? 105.583 167.179 167.184 1.00 224.75 339 LYS A C 1
ATOM 7090 O O . LYS B 1 339 ? 104.703 167.624 166.442 1.00 224.75 339 LYS A O 1
ATOM 7096 N N . ASP B 1 340 ? 105.520 167.257 168.511 1.00 227.40 340 ASP A N 1
ATOM 7097 C CA . ASP B 1 340 ? 104.483 167.912 169.287 1.00 227.40 340 ASP A CA 1
ATOM 7098 C C . ASP B 1 340 ? 105.026 169.150 169.992 1.00 227.40 340 ASP A C 1
ATOM 7099 O O . ASP B 1 340 ? 104.362 169.695 170.879 1.00 227.40 340 ASP A O 1
ATOM 7104 N N . ASN B 1 341 ? 106.216 169.607 169.607 1.00 223.42 341 ASN A N 1
ATOM 7105 C CA . ASN B 1 341 ? 106.864 170.803 170.125 1.00 223.42 341 ASN A CA 1
ATOM 7106 C C . ASN B 1 341 ? 107.055 171.820 169.016 1.00 223.42 341 ASN A C 1
ATOM 7107 O O . ASN B 1 341 ? 106.941 171.511 167.829 1.00 223.42 341 ASN A O 1
ATOM 7112 N N . ASN B 1 342 ? 107.350 173.054 169.414 1.00 201.77 342 ASN A N 1
ATOM 7113 C CA . ASN B 1 342 ? 107.833 174.018 168.442 1.00 201.77 342 ASN A CA 1
ATOM 7114 C C . ASN B 1 342 ? 109.351 173.969 168.315 1.00 201.77 342 ASN A C 1
ATOM 7115 O O . ASN B 1 342 ? 109.913 174.645 167.447 1.00 201.77 342 ASN A O 1
ATOM 7120 N N . SER B 1 343 ? 109.995 173.146 169.155 1.00 201.89 343 SER A N 1
ATOM 7121 C CA . SER B 1 343 ? 111.404 172.730 169.089 1.00 201.89 343 SER A CA 1
ATOM 7122 C C . SER B 1 343 ? 112.391 173.900 169.035 1.00 201.89 343 SER A C 1
ATOM 7123 O O . SER B 1 343 ? 113.409 173.840 168.343 1.00 201.89 343 SER A O 1
ATOM 7126 N N . ILE B 1 344 ? 112.107 174.966 169.784 1.00 203.98 344 ILE A N 1
ATOM 7127 C CA . ILE B 1 344 ? 113.099 176.022 169.996 1.00 203.98 344 ILE A CA 1
ATOM 7128 C C . ILE B 1 344 ? 114.257 175.477 170.822 1.00 203.98 344 ILE A C 1
ATOM 7129 O O . ILE B 1 344 ? 114.067 175.030 171.959 1.00 203.98 344 ILE A O 1
ATOM 7134 N N . ILE B 1 345 ? 115.463 175.509 170.259 1.00 185.51 345 ILE A N 1
ATOM 7135 C CA . ILE B 1 345 ? 116.624 174.997 170.970 1.00 185.51 345 ILE A CA 1
ATOM 7136 C C . ILE B 1 345 ? 117.631 176.117 171.172 1.00 185.51 345 ILE A C 1
ATOM 7137 O O . ILE B 1 345 ? 117.572 177.172 170.534 1.00 185.51 345 ILE A O 1
ATOM 7142 N N . THR B 1 346 ? 118.561 175.877 172.091 1.00 170.94 346 THR A N 1
ATOM 7143 C CA . THR B 1 346 ? 119.588 176.856 172.387 1.00 170.94 346 THR A CA 1
ATOM 7144 C C . THR B 1 346 ? 120.837 176.571 171.565 1.00 170.94 346 THR A C 1
ATOM 7145 O O . THR B 1 346 ? 120.904 175.624 170.776 1.00 170.94 346 THR A O 1
ATOM 7149 N N . ARG B 1 347 ? 121.836 177.433 171.749 1.00 148.07 347 ARG A N 1
ATOM 7150 C CA . ARG B 1 347 ? 123.138 177.228 171.135 1.00 148.07 347 ARG A CA 1
ATOM 7151 C C . ARG B 1 347 ? 123.806 175.977 171.691 1.00 148.07 347 ARG A C 1
ATOM 7152 O O . ARG B 1 347 ? 124.489 175.247 170.964 1.00 148.07 347 ARG A O 1
ATOM 7160 N N . LYS B 1 348 ? 123.655 175.739 172.996 1.00 157.00 348 LYS A N 1
ATOM 7161 C CA . LYS B 1 348 ? 124.272 174.574 173.614 1.00 157.00 348 LYS A CA 1
ATOM 7162 C C . LYS B 1 348 ? 123.585 173.288 173.167 1.00 157.00 348 LYS A C 1
ATOM 7163 O O . LYS B 1 348 ? 124.249 172.266 172.954 1.00 157.00 348 LYS A O 1
ATOM 7169 N N . GLU B 1 349 ? 122.268 173.343 172.960 1.00 160.06 349 GLU A N 1
ATOM 7170 C CA . GLU B 1 349 ? 121.546 172.180 172.460 1.00 160.06 349 GLU A CA 1
ATOM 7171 C C . GLU B 1 349 ? 121.964 171.885 171.036 1.00 160.06 349 GLU A C 1
ATOM 7172 O O . GLU B 1 349 ? 122.097 170.720 170.643 1.00 160.06 349 GLU A O 1
ATOM 7178 N N . PHE B 1 350 ? 122.124 172.949 170.254 1.00 154.55 350 PHE A N 1
ATOM 7179 C CA . PHE B 1 350 ? 122.694 172.875 168.918 1.00 154.55 350 PHE A CA 1
ATOM 7180 C C . PHE B 1 350 ? 124.043 172.171 168.932 1.00 154.55 350 PHE A C 1
ATOM 7181 O O . PHE B 1 350 ? 124.282 171.252 168.145 1.00 154.55 350 PHE A O 1
ATOM 7189 N N . GLN B 1 351 ? 124.947 172.630 169.803 1.00 152.01 351 GLN A N 1
ATOM 7190 C CA . GLN B 1 351 ? 126.272 172.036 169.954 1.00 152.01 351 GLN A CA 1
ATOM 7191 C C . GLN B 1 351 ? 126.211 170.568 170.353 1.00 152.01 351 GLN A C 1
ATOM 7192 O O . GLN B 1 351 ? 127.020 169.754 169.881 1.00 152.01 351 GLN A O 1
ATOM 7198 N N . GLU B 1 352 ? 125.212 170.193 171.148 1.00 165.01 352 GLU A N 1
ATOM 7199 C CA . GLU B 1 352 ? 125.082 168.790 171.512 1.00 165.01 352 GLU A CA 1
ATOM 7200 C C . GLU B 1 352 ? 124.591 167.977 170.329 1.00 165.01 352 GLU A C 1
ATOM 7201 O O . GLU B 1 352 ? 125.028 166.838 170.127 1.00 165.01 352 GLU A O 1
ATOM 7207 N N . GLY B 1 353 ? 123.698 168.569 169.532 1.00 156.24 353 GLY A N 1
ATOM 7208 C CA . GLY B 1 353 ? 123.275 167.947 168.289 1.00 156.24 353 GLY A CA 1
ATOM 7209 C C . GLY B 1 353 ? 124.450 167.727 167.361 1.00 156.24 353 GLY A C 1
ATOM 7210 O O . GLY B 1 353 ? 124.549 166.691 166.696 1.00 156.24 353 GLY A O 1
ATOM 7211 N N . LEU B 1 354 ? 125.329 168.731 167.283 1.00 148.84 354 LEU A N 1
ATOM 7212 C CA . LEU B 1 354 ? 126.550 168.632 166.497 1.00 148.84 354 LEU A CA 1
ATOM 7213 C C . LEU B 1 354 ? 127.394 167.456 166.957 1.00 148.84 354 LEU A C 1
ATOM 7214 O O . LEU B 1 354 ? 127.953 166.723 166.134 1.00 148.84 354 LEU A O 1
ATOM 7219 N N . LYS B 1 355 ? 127.480 167.256 168.275 1.00 156.34 355 LYS A N 1
ATOM 7220 C CA . LYS B 1 355 ? 128.244 166.123 168.781 1.00 156.34 355 LYS A CA 1
ATOM 7221 C C . LYS B 1 355 ? 127.564 164.798 168.459 1.00 156.34 355 LYS A C 1
ATOM 7222 O O . LYS B 1 355 ? 128.242 163.782 168.268 1.00 156.34 355 LYS A O 1
ATOM 7228 N N . ILE B 1 356 ? 126.233 164.803 168.375 1.00 149.02 356 ILE A N 1
ATOM 7229 C CA . ILE B 1 356 ? 125.495 163.595 168.014 1.00 149.02 356 ILE A CA 1
ATOM 7230 C C . ILE B 1 356 ? 125.728 163.209 166.562 1.00 149.02 356 ILE A C 1
ATOM 7231 O O . ILE B 1 356 ? 126.079 162.066 166.254 1.00 149.02 356 ILE A O 1
ATOM 7236 N N . PHE B 1 357 ? 125.618 164.164 165.662 1.00 139.86 357 PHE A N 1
ATOM 7237 C CA . PHE B 1 357 ? 125.708 163.850 164.247 1.00 139.86 357 PHE A CA 1
ATOM 7238 C C . PHE B 1 357 ? 127.118 163.822 163.717 1.00 139.86 357 PHE A C 1
ATOM 7239 O O . PHE B 1 357 ? 127.340 163.314 162.615 1.00 139.86 357 PHE A O 1
ATOM 7247 N N . PHE B 1 358 ? 128.073 164.354 164.448 1.00 143.25 358 PHE A N 1
ATOM 7248 C CA . PHE B 1 358 ? 129.460 164.365 163.998 1.00 143.25 358 PHE A CA 1
ATOM 7249 C C . PHE B 1 358 ? 130.428 163.868 165.064 1.00 143.25 358 PHE A C 1
ATOM 7250 O O . PHE B 1 358 ? 131.178 164.655 165.643 1.00 143.25 358 PHE A O 1
ATOM 7258 N N . PRO B 1 359 ? 130.329 162.585 165.443 1.00 147.32 359 PRO A N 1
ATOM 7259 C CA . PRO B 1 359 ? 131.087 162.087 166.608 1.00 147.32 359 PRO A CA 1
ATOM 7260 C C . PRO B 1 359 ? 132.605 162.225 166.546 1.00 147.32 359 PRO A C 1
ATOM 7261 O O . PRO B 1 359 ? 133.209 162.622 167.548 1.00 147.32 359 PRO A O 1
ATOM 7265 N N . GLY B 1 360 ? 133.243 161.929 165.410 1.00 162.92 360 GLY A N 1
ATOM 7266 C CA . GLY B 1 360 ? 134.694 161.927 165.458 1.00 162.92 360 GLY A CA 1
ATOM 7267 C C . GLY B 1 360 ? 135.482 163.164 165.074 1.00 162.92 360 GLY A C 1
ATOM 7268 O O . GLY B 1 360 ? 136.712 163.094 165.049 1.00 162.92 360 GLY A O 1
ATOM 7269 N N . VAL B 1 361 ? 134.857 164.265 164.767 1.00 159.53 361 VAL A N 1
ATOM 7270 C CA . VAL B 1 361 ? 135.548 165.471 164.315 1.00 159.53 361 VAL A CA 1
ATOM 7271 C C . VAL B 1 361 ? 135.935 166.269 165.548 1.00 159.53 361 VAL A C 1
ATOM 7272 O O . VAL B 1 361 ? 135.185 166.289 166.526 1.00 159.53 361 VAL A O 1
ATOM 7276 N N . SER B 1 362 ? 137.141 166.838 165.549 1.00 147.31 362 SER A N 1
ATOM 7277 C CA . SER B 1 362 ? 137.625 167.649 166.656 1.00 147.31 362 SER A CA 1
ATOM 7278 C C . SER B 1 362 ? 136.703 168.845 166.901 1.00 147.31 362 SER A C 1
ATOM 7279 O O . SER B 1 362 ? 135.875 169.228 166.066 1.00 147.31 362 SER A O 1
ATOM 7282 N N . GLU B 1 363 ? 136.888 169.449 168.071 1.00 148.26 363 GLU A N 1
ATOM 7283 C CA . GLU B 1 363 ? 136.043 170.538 168.555 1.00 148.26 363 GLU A CA 1
ATOM 7284 C C . GLU B 1 363 ? 136.096 171.754 167.648 1.00 148.26 363 GLU A C 1
ATOM 7285 O O . GLU B 1 363 ? 135.073 172.418 167.454 1.00 148.26 363 GLU A O 1
ATOM 7291 N N . PHE B 1 364 ? 137.243 172.015 167.029 1.00 145.50 364 PHE A N 1
ATOM 7292 C CA . PHE B 1 364 ? 137.351 173.179 166.161 1.00 145.50 364 PHE A CA 1
ATOM 7293 C C . PHE B 1 364 ? 136.615 172.959 164.859 1.00 145.50 364 PHE A C 1
ATOM 7294 O O . PHE B 1 364 ? 136.106 173.922 164.276 1.00 145.50 364 PHE A O 1
ATOM 7302 N N . GLY B 1 365 ? 136.524 171.708 164.415 1.00 139.18 365 GLY A N 1
ATOM 7303 C CA . GLY B 1 365 ? 135.726 171.417 163.242 1.00 139.18 365 GLY A CA 1
ATOM 7304 C C . GLY B 1 365 ? 134.269 171.733 163.501 1.00 139.18 365 GLY A C 1
ATOM 7305 O O . GLY B 1 365 ? 133.615 172.381 162.684 1.00 139.18 365 GLY A O 1
ATOM 7306 N N . LYS B 1 366 ? 133.788 171.393 164.697 1.00 136.64 366 LYS A N 1
ATOM 7307 C CA . LYS B 1 366 ? 132.389 171.611 165.028 1.00 136.64 366 LYS A CA 1
ATOM 7308 C C . LYS B 1 366 ? 132.137 173.095 165.203 1.00 136.64 366 LYS A C 1
ATOM 7309 O O . LYS B 1 366 ? 131.096 173.617 164.784 1.00 136.64 366 LYS A O 1
ATOM 7315 N N . GLU B 1 367 ? 133.079 173.768 165.863 1.00 140.03 367 GLU A N 1
ATOM 7316 C CA . GLU B 1 367 ? 133.025 175.210 166.052 1.00 140.03 367 GLU A CA 1
ATOM 7317 C C . GLU B 1 367 ? 132.975 175.922 164.711 1.00 140.03 367 GLU A C 1
ATOM 7318 O O . GLU B 1 367 ? 132.272 176.923 164.549 1.00 140.03 367 GLU A O 1
ATOM 7324 N N . SER B 1 368 ? 133.673 175.380 163.724 1.00 133.30 368 SER A N 1
ATOM 7325 C CA . SER B 1 368 ? 133.678 175.962 162.399 1.00 133.30 368 SER A CA 1
ATOM 7326 C C . SER B 1 368 ? 132.387 175.693 161.660 1.00 133.30 368 SER A C 1
ATOM 7327 O O . SER B 1 368 ? 131.947 176.543 160.878 1.00 133.30 368 SER A O 1
ATOM 7330 N N . ILE B 1 369 ? 131.762 174.542 161.918 1.00 123.29 369 ILE A N 1
ATOM 7331 C CA . ILE B 1 369 ? 130.418 174.304 161.396 1.00 123.29 369 ILE A CA 1
ATOM 7332 C C . ILE B 1 369 ? 129.459 175.331 161.963 1.00 123.29 369 ILE A C 1
ATOM 7333 O O . ILE B 1 369 ? 128.641 175.920 161.237 1.00 123.29 369 ILE A O 1
ATOM 7338 N N . LEU B 1 370 ? 129.594 175.590 163.263 1.00 117.58 370 LEU A N 1
ATOM 7339 C CA . LEU B 1 370 ? 128.779 176.592 163.931 1.00 117.58 370 LEU A CA 1
ATOM 7340 C C . LEU B 1 370 ? 128.987 177.957 163.314 1.00 117.58 370 LEU A C 1
ATOM 7341 O O . LEU B 1 370 ? 128.019 178.597 162.895 1.00 117.58 370 LEU A O 1
ATOM 7346 N N . PHE B 1 371 ? 130.257 178.352 163.155 1.00 117.93 371 PHE A N 1
ATOM 7347 C CA . PHE B 1 371 ? 130.611 179.643 162.570 1.00 117.93 371 PHE A CA 1
ATOM 7348 C C . PHE B 1 371 ? 130.054 179.807 161.178 1.00 117.93 371 PHE A C 1
ATOM 7349 O O . PHE B 1 371 ? 129.531 180.871 160.827 1.00 117.93 371 PHE A O 1
ATOM 7357 N N . HIS B 1 372 ? 130.212 178.782 160.357 1.00 121.79 372 HIS A N 1
ATOM 7358 C CA . HIS B 1 372 ? 129.758 178.885 158.988 1.00 121.79 372 HIS A CA 1
ATOM 7359 C C . HIS B 1 372 ? 128.245 178.948 158.930 1.00 121.79 372 HIS A C 1
ATOM 7360 O O . HIS B 1 372 ? 127.680 179.507 157.989 1.00 121.79 372 HIS A O 1
ATOM 7367 N N . TYR B 1 373 ? 127.573 178.394 159.932 1.00 115.40 373 TYR A N 1
ATOM 7368 C CA . TYR B 1 373 ? 126.127 178.330 159.885 1.00 115.40 373 TYR A CA 1
ATOM 7369 C C . TYR B 1 373 ? 125.419 179.316 160.802 1.00 115.40 373 TYR A C 1
ATOM 7370 O O . TYR B 1 373 ? 124.204 179.213 160.962 1.00 115.40 373 TYR A O 1
ATOM 7379 N N . THR B 1 374 ? 126.115 180.285 161.389 1.00 126.15 374 THR A N 1
ATOM 7380 C CA . THR B 1 374 ? 125.451 181.172 162.338 1.00 126.15 374 THR A CA 1
ATOM 7381 C C . THR B 1 374 ? 125.532 182.617 161.894 1.00 126.15 374 THR A C 1
ATOM 7382 O O . THR B 1 374 ? 125.147 183.516 162.655 1.00 126.15 374 THR A O 1
ATOM 7386 N N . ASP B 1 375 ? 125.923 182.858 160.648 1.00 140.26 375 ASP A N 1
ATOM 7387 C CA . ASP B 1 375 ? 125.901 184.205 160.091 1.00 140.26 375 ASP A CA 1
ATOM 7388 C C . ASP B 1 375 ? 124.464 184.630 159.846 1.00 140.26 375 ASP A C 1
ATOM 7389 O O . ASP B 1 375 ? 123.936 184.538 158.737 1.00 140.26 375 ASP A O 1
ATOM 7394 N N . TRP B 1 376 ? 123.820 185.055 160.925 1.00 146.64 376 TRP A N 1
ATOM 7395 C CA . TRP B 1 376 ? 122.395 185.316 160.884 1.00 146.64 376 TRP A CA 1
ATOM 7396 C C . TRP B 1 376 ? 122.104 186.542 160.040 1.00 146.64 376 TRP A C 1
ATOM 7397 O O . TRP B 1 376 ? 122.788 187.562 160.136 1.00 146.64 376 TRP A O 1
ATOM 7408 N N . VAL B 1 377 ? 121.082 186.435 159.204 1.00 158.43 377 VAL A N 1
ATOM 7409 C CA . VAL B 1 377 ? 120.508 187.618 158.579 1.00 158.43 377 VAL A CA 1
ATOM 7410 C C . VAL B 1 377 ? 119.889 188.518 159.638 1.00 158.43 377 VAL A C 1
ATOM 7411 O O . VAL B 1 377 ? 120.177 189.722 159.711 1.00 158.43 377 VAL A O 1
ATOM 7415 N N . ASP B 1 378 ? 119.085 187.922 160.526 1.00 185.27 378 ASP A N 1
ATOM 7416 C CA . ASP B 1 378 ? 118.326 188.638 161.544 1.00 185.27 378 ASP A CA 1
ATOM 7417 C C . ASP B 1 378 ? 118.394 187.867 162.849 1.00 185.27 378 ASP A C 1
ATOM 7418 O O . ASP B 1 378 ? 118.257 186.647 162.858 1.00 185.27 378 ASP A O 1
ATOM 7423 N N . ASP B 1 379 ? 118.597 188.586 163.948 1.00 199.39 379 ASP A N 1
ATOM 7424 C CA . ASP B 1 379 ? 118.538 188.034 165.288 1.00 199.39 379 ASP A CA 1
ATOM 7425 C C . ASP B 1 379 ? 117.620 188.918 166.139 1.00 199.39 379 ASP A C 1
ATOM 7426 O O . ASP B 1 379 ? 117.319 190.036 165.720 1.00 199.39 379 ASP A O 1
ATOM 7431 N N . GLN B 1 380 ? 117.204 188.519 167.371 1.00 198.41 380 GLN A N 1
ATOM 7432 C CA . GLN B 1 380 ? 117.434 187.252 168.094 1.00 198.41 380 GLN A CA 1
ATOM 7433 C C . GLN B 1 380 ? 116.795 186.024 167.469 1.00 198.41 380 GLN A C 1
ATOM 7434 O O . GLN B 1 380 ? 117.403 184.965 167.557 1.00 198.41 380 GLN A O 1
ATOM 7440 N N . ARG B 1 381 ? 115.669 186.221 166.754 1.00 190.09 381 ARG A N 1
ATOM 7441 C CA . ARG B 1 381 ? 114.814 185.279 166.018 1.00 190.09 381 ARG A CA 1
ATOM 7442 C C . ARG B 1 381 ? 114.883 183.835 166.524 1.00 190.09 381 ARG A C 1
ATOM 7443 O O . ARG B 1 381 ? 115.778 183.094 166.100 1.00 190.09 381 ARG A O 1
ATOM 7451 N N . PRO B 1 382 ? 114.023 183.447 167.490 1.00 183.44 382 PRO A N 1
ATOM 7452 C CA . PRO B 1 382 ? 114.208 182.193 168.271 1.00 183.44 382 PRO A CA 1
ATOM 7453 C C . PRO B 1 382 ? 114.477 180.918 167.475 1.00 183.44 382 PRO A C 1
ATOM 7454 O O . PRO B 1 382 ? 115.175 180.023 167.968 1.00 183.44 382 PRO A O 1
ATOM 7458 N N . GLU B 1 383 ? 113.939 180.813 166.264 1.00 179.96 383 GLU A N 1
ATOM 7459 C CA . GLU B 1 383 ? 114.022 179.599 165.466 1.00 179.96 383 GLU A CA 1
ATOM 7460 C C . GLU B 1 383 ? 115.311 179.494 164.666 1.00 179.96 383 GLU A C 1
ATOM 7461 O O . GLU B 1 383 ? 115.422 178.565 163.860 1.00 179.96 383 GLU A O 1
ATOM 7467 N N . ASN B 1 384 ? 116.228 180.457 164.822 1.00 164.75 384 ASN A N 1
ATOM 7468 C CA . ASN B 1 384 ? 117.490 180.477 164.082 1.00 164.75 384 ASN A CA 1
ATOM 7469 C C . ASN B 1 384 ? 118.286 179.184 164.195 1.00 164.75 384 ASN A C 1
ATOM 7470 O O . ASN B 1 384 ? 118.633 178.574 163.179 1.00 164.75 384 ASN A O 1
ATOM 7475 N N . TYR B 1 385 ? 118.559 178.740 165.424 1.00 148.75 385 TYR A N 1
ATOM 7476 C CA . TYR B 1 385 ? 119.450 177.599 165.627 1.00 148.75 385 TYR A CA 1
ATOM 7477 C C . TYR B 1 385 ? 118.832 176.289 165.155 1.00 148.75 385 TYR A C 1
ATOM 7478 O O . TYR B 1 385 ? 119.501 175.500 164.469 1.00 148.75 385 TYR A O 1
ATOM 7487 N N . ARG B 1 386 ? 117.522 176.130 165.388 1.00 168.26 386 ARG A N 1
ATOM 7488 C CA . ARG B 1 386 ? 116.774 174.942 164.979 1.00 168.26 386 ARG A CA 1
ATOM 7489 C C . ARG B 1 386 ? 116.860 174.689 163.486 1.00 168.26 386 ARG A C 1
ATOM 7490 O O . ARG B 1 386 ? 117.385 173.648 163.059 1.00 168.26 386 ARG A O 1
ATOM 7498 N N . GLU B 1 387 ? 116.553 175.721 162.702 1.00 152.26 387 GLU A N 1
ATOM 7499 C CA . GLU B 1 387 ? 116.611 175.630 161.254 1.00 152.26 387 GLU A CA 1
ATOM 7500 C C . GLU B 1 387 ? 118.035 175.395 160.817 1.00 152.26 387 GLU A C 1
ATOM 7501 O O . GLU B 1 387 ? 118.293 174.516 159.983 1.00 152.26 387 GLU A O 1
ATOM 7507 N N . ALA B 1 388 ? 118.962 176.042 161.528 1.00 135.23 388 ALA A N 1
ATOM 7508 C CA . ALA B 1 388 ? 120.380 175.935 161.247 1.00 135.23 388 ALA A CA 1
ATOM 7509 C C . ALA B 1 388 ? 120.844 174.502 161.357 1.00 135.23 388 ALA A C 1
ATOM 7510 O O . ALA B 1 388 ? 121.520 174.004 160.448 1.00 135.23 388 ALA A O 1
ATOM 7512 N N . LEU B 1 389 ? 120.396 173.793 162.402 1.00 134.86 389 LEU A N 1
ATOM 7513 C CA . LEU B 1 389 ? 120.885 172.434 162.572 1.00 134.86 389 LEU A CA 1
ATOM 7514 C C . LEU B 1 389 ? 120.353 171.543 161.476 1.00 134.86 389 LEU A C 1
ATOM 7515 O O . LEU B 1 389 ? 121.126 170.783 160.872 1.00 134.86 389 LEU A O 1
ATOM 7520 N N . GLY B 1 390 ? 119.103 171.791 161.083 1.00 121.50 390 GLY A N 1
ATOM 7521 C CA . GLY B 1 390 ? 118.513 171.059 159.982 1.00 121.50 390 GLY A CA 1
ATOM 7522 C C . GLY B 1 390 ? 119.251 171.389 158.711 1.00 121.50 390 GLY A C 1
ATOM 7523 O O . GLY B 1 390 ? 119.686 170.495 157.972 1.00 121.50 390 GLY A O 1
ATOM 7524 N N . ASP B 1 391 ? 119.591 172.665 158.581 1.00 121.14 391 ASP A N 1
ATOM 7525 C CA . ASP B 1 391 ? 120.302 173.147 157.422 1.00 121.14 391 ASP A CA 1
ATOM 7526 C C . ASP B 1 391 ? 121.675 172.523 157.364 1.00 121.14 391 ASP A C 1
ATOM 7527 O O . ASP B 1 391 ? 122.160 172.197 156.280 1.00 121.14 391 ASP A O 1
ATOM 7532 N N . VAL B 1 392 ? 122.299 172.330 158.522 1.00 106.59 392 VAL A N 1
ATOM 7533 C CA . VAL B 1 392 ? 123.603 171.691 158.545 1.00 106.59 392 VAL A CA 1
ATOM 7534 C C . VAL B 1 392 ? 123.559 170.265 158.005 1.00 106.59 392 VAL A C 1
ATOM 7535 O O . VAL B 1 392 ? 124.195 169.977 156.978 1.00 106.59 392 VAL A O 1
ATOM 7539 N N . VAL B 1 393 ? 122.648 169.432 158.547 1.00 97.93 393 VAL A N 1
ATOM 7540 C CA . VAL B 1 393 ? 122.626 168.007 158.180 1.00 97.93 393 VAL A CA 1
ATOM 7541 C C . VAL B 1 393 ? 122.298 167.805 156.713 1.00 97.93 393 VAL A C 1
ATOM 7542 O O . VAL B 1 393 ? 123.054 167.140 155.984 1.00 97.93 393 VAL A O 1
ATOM 7546 N N . GLY B 1 394 ? 121.258 168.497 156.247 1.00 97.31 394 GLY A N 1
ATOM 7547 C CA . GLY B 1 394 ? 120.861 168.434 154.850 1.00 97.31 394 GLY A CA 1
ATOM 7548 C C . GLY B 1 394 ? 121.983 168.848 153.925 1.00 97.31 394 GLY A C 1
ATOM 7549 O O . GLY B 1 394 ? 122.203 168.211 152.888 1.00 97.31 394 GLY A O 1
ATOM 7550 N N . ASP B 1 395 ? 122.653 169.964 154.247 1.00 110.34 395 ASP A N 1
ATOM 7551 C CA . ASP B 1 395 ? 123.740 170.407 153.388 1.00 110.34 395 ASP A CA 1
ATOM 7552 C C . ASP B 1 395 ? 124.865 169.376 153.369 1.00 110.34 395 ASP A C 1
ATOM 7553 O O . ASP B 1 395 ? 125.377 169.021 152.300 1.00 110.34 395 ASP A O 1
ATOM 7558 N N . TYR B 1 396 ? 125.201 168.831 154.543 1.00 100.07 396 TYR A N 1
ATOM 7559 C CA . TYR B 1 396 ? 126.339 167.922 154.639 1.00 100.07 396 TYR A CA 1
ATOM 7560 C C . TYR B 1 396 ? 126.031 166.557 154.066 1.00 100.07 396 TYR A C 1
ATOM 7561 O O . TYR B 1 396 ? 126.865 165.950 153.385 1.00 100.07 396 TYR A O 1
ATOM 7570 N N . ASN B 1 397 ? 124.840 166.070 154.323 1.00 96.28 397 ASN A N 1
ATOM 7571 C CA . ASN B 1 397 ? 124.523 164.726 153.913 1.00 96.28 397 ASN A CA 1
ATOM 7572 C C . ASN B 1 397 ? 123.921 164.634 152.536 1.00 96.28 397 ASN A C 1
ATOM 7573 O O . ASN B 1 397 ? 124.019 163.573 151.913 1.00 96.28 397 ASN A O 1
ATOM 7578 N N . PHE B 1 398 ? 123.267 165.677 152.042 1.00 89.43 398 PHE A N 1
ATOM 7579 C CA . PHE B 1 398 ? 122.559 165.408 150.805 1.00 89.43 398 PHE A CA 1
ATOM 7580 C C . PHE B 1 398 ? 122.810 166.284 149.595 1.00 89.43 398 PHE A C 1
ATOM 7581 O O . PHE B 1 398 ? 123.270 165.781 148.564 1.00 89.43 398 PHE A O 1
ATOM 7589 N N . ILE B 1 399 ? 122.520 167.575 149.704 1.00 86.58 399 ILE A N 1
ATOM 7590 C CA . ILE B 1 399 ? 122.484 168.419 148.514 1.00 86.58 399 ILE A CA 1
ATOM 7591 C C . ILE B 1 399 ? 123.858 168.610 147.877 1.00 86.58 399 ILE A C 1
ATOM 7592 O O . ILE B 1 399 ? 124.040 168.284 146.703 1.00 86.58 399 ILE A O 1
ATOM 7597 N N . CYS B 1 400 ? 124.858 168.993 148.654 1.00 99.60 400 CYS A N 1
ATOM 7598 C CA . CYS B 1 400 ? 126.183 169.235 148.093 1.00 99.60 400 CYS A CA 1
ATOM 7599 C C . CYS B 1 400 ? 126.871 168.039 147.450 1.00 99.60 400 CYS A C 1
ATOM 7600 O O . CYS B 1 400 ? 127.514 168.250 146.409 1.00 99.60 400 CYS A O 1
ATOM 7603 N N . PRO B 1 401 ? 126.846 166.817 147.999 1.00 85.19 401 PRO A N 1
ATOM 7604 C CA . PRO B 1 401 ? 127.398 165.707 147.205 1.00 85.19 401 PRO A CA 1
ATOM 7605 C C . PRO B 1 401 ? 126.657 165.504 145.904 1.00 85.19 401 PRO A C 1
ATOM 7606 O O . PRO B 1 401 ? 127.298 165.209 144.888 1.00 85.19 401 PRO A O 1
ATOM 7610 N N . ALA B 1 402 ? 125.329 165.586 145.932 1.00 94.02 402 ALA A N 1
ATOM 7611 C CA . ALA B 1 402 ? 124.549 165.510 144.703 1.00 94.02 402 ALA A CA 1
ATOM 7612 C C . ALA B 1 402 ? 124.975 166.552 143.675 1.00 94.02 402 ALA A C 1
ATOM 7613 O O . ALA B 1 402 ? 125.216 166.200 142.520 1.00 94.02 402 ALA A O 1
ATOM 7615 N N . LEU B 1 403 ? 125.233 167.791 144.111 1.00 103.49 403 LEU A N 1
ATOM 7616 C CA . LEU B 1 403 ? 125.671 168.828 143.175 1.00 103.49 403 LEU A CA 1
ATOM 7617 C C . LEU B 1 403 ? 127.062 168.551 142.647 1.00 103.49 403 LEU A C 1
ATOM 7618 O O . LEU B 1 403 ? 127.335 168.807 141.466 1.00 103.49 403 LEU A O 1
ATOM 7623 N N . GLU B 1 404 ? 127.960 168.077 143.506 1.00 107.35 404 GLU A N 1
ATOM 7624 C CA . GLU B 1 404 ? 129.322 167.812 143.062 1.00 107.35 404 GLU A CA 1
ATOM 7625 C C . GLU B 1 404 ? 129.308 166.680 142.054 1.00 107.35 404 GLU A C 1
ATOM 7626 O O . GLU B 1 404 ? 130.054 166.706 141.066 1.00 107.35 404 GLU A O 1
ATOM 7632 N N . PHE B 1 405 ? 128.448 165.690 142.304 1.00 87.30 405 PHE A N 1
ATOM 7633 C CA . PHE B 1 405 ? 128.237 164.601 141.369 1.00 87.30 405 PHE A CA 1
ATOM 7634 C C . PHE B 1 405 ? 127.773 165.139 140.030 1.00 87.30 405 PHE A C 1
ATOM 7635 O O . PHE B 1 405 ? 128.252 164.696 138.986 1.00 87.30 405 PHE A O 1
ATOM 7643 N N . THR B 1 406 ? 126.773 166.017 140.045 1.00 92.52 406 THR A N 1
ATOM 7644 C CA . THR B 1 406 ? 126.263 166.585 138.800 1.00 92.52 406 THR A CA 1
ATOM 7645 C C . THR B 1 406 ? 127.333 167.342 138.031 1.00 92.52 406 THR A C 1
ATOM 7646 O O . THR B 1 406 ? 127.460 167.172 136.817 1.00 92.52 406 THR A O 1
ATOM 7650 N N . LYS B 1 407 ? 128.044 168.241 138.718 1.00 95.50 407 LYS A N 1
ATOM 7651 C CA . LYS B 1 407 ? 129.184 168.958 138.144 1.00 95.50 407 LYS A CA 1
ATOM 7652 C C . LYS B 1 407 ? 130.184 168.024 137.482 1.00 95.50 407 LYS A C 1
ATOM 7653 O O . LYS B 1 407 ? 130.499 168.161 136.292 1.00 95.50 407 LYS A O 1
ATOM 7659 N N . LYS B 1 408 ? 130.595 166.998 138.215 1.00 109.82 408 LYS A N 1
ATOM 7660 C CA . LYS B 1 408 ? 131.654 166.123 137.748 1.00 109.82 408 LYS A CA 1
ATOM 7661 C C . LYS B 1 408 ? 131.143 165.216 136.645 1.00 109.82 408 LYS A C 1
ATOM 7662 O O . LYS B 1 408 ? 131.892 164.872 135.722 1.00 109.82 408 LYS A O 1
ATOM 7668 N N . PHE B 1 409 ? 129.869 164.849 136.719 1.00 107.82 409 PHE A N 1
ATOM 7669 C CA . PHE B 1 409 ? 129.245 164.026 135.701 1.00 107.82 409 PHE A CA 1
ATOM 7670 C C . PHE B 1 409 ? 129.121 164.821 134.412 1.00 107.82 409 PHE A C 1
ATOM 7671 O O . PHE B 1 409 ? 129.401 164.306 133.324 1.00 107.82 409 PHE A O 1
ATOM 7679 N N . SER B 1 410 ? 128.706 166.082 134.523 1.00 98.43 410 SER A N 1
ATOM 7680 C CA . SER B 1 410 ? 128.543 166.920 133.352 1.00 98.43 410 SER A CA 1
ATOM 7681 C C . SER B 1 410 ? 129.870 167.293 132.722 1.00 98.43 410 SER A C 1
ATOM 7682 O O . SER B 1 410 ? 129.889 167.679 131.550 1.00 98.43 410 SER A O 1
ATOM 7685 N N . GLU B 1 411 ? 130.974 167.204 133.474 1.00 108.35 411 GLU A N 1
ATOM 7686 C CA . GLU B 1 411 ? 132.264 167.521 132.869 1.00 108.35 411 GLU A CA 1
ATOM 7687 C C . GLU B 1 411 ? 132.691 166.513 131.812 1.00 108.35 411 GLU A C 1
ATOM 7688 O O . GLU B 1 411 ? 133.581 166.812 131.010 1.00 108.35 411 GLU A O 1
ATOM 7694 N N . TRP B 1 412 ? 132.085 165.335 131.786 1.00 99.67 412 TRP A N 1
ATOM 7695 C CA . TRP B 1 412 ? 132.411 164.331 130.793 1.00 99.67 412 TRP A CA 1
ATOM 7696 C C . TRP B 1 412 ? 131.486 164.382 129.591 1.00 99.67 412 TRP A C 1
ATOM 7697 O O . TRP B 1 412 ? 131.589 163.521 128.713 1.00 99.67 412 TRP A O 1
ATOM 7708 N N . GLY B 1 413 ? 130.582 165.359 129.529 1.00 107.02 413 GLY A N 1
ATOM 7709 C CA . GLY B 1 413 ? 129.899 165.657 128.288 1.00 107.02 413 GLY A CA 1
ATOM 7710 C C . GLY B 1 413 ? 128.448 165.240 128.188 1.00 107.02 413 GLY A C 1
ATOM 7711 O O . GLY B 1 413 ? 127.849 165.448 127.128 1.00 107.02 413 GLY A O 1
ATOM 7712 N N . ASN B 1 414 ? 127.849 164.671 129.224 1.00 116.69 414 ASN A N 1
ATOM 7713 C CA . ASN B 1 414 ? 126.448 164.296 129.118 1.00 116.69 414 ASN A CA 1
ATOM 7714 C C . ASN B 1 414 ? 125.526 165.343 129.718 1.00 116.69 414 ASN A C 1
ATOM 7715 O O . ASN B 1 414 ? 125.901 166.091 130.623 1.00 116.69 414 ASN A O 1
ATOM 7720 N N . ASN B 1 415 ? 124.306 165.389 129.183 1.00 120.89 415 ASN A N 1
ATOM 7721 C CA . ASN B 1 415 ? 123.312 166.346 129.643 1.00 120.89 415 ASN A CA 1
ATOM 7722 C C . ASN B 1 415 ? 122.803 165.975 131.026 1.00 120.89 415 ASN A C 1
ATOM 7723 O O . ASN B 1 415 ? 122.367 164.846 131.255 1.00 120.89 415 ASN A O 1
ATOM 7728 N N . ALA B 1 416 ? 122.870 166.910 131.958 1.00 124.56 416 ALA A N 1
ATOM 7729 C CA . ALA B 1 416 ? 122.334 166.692 133.288 1.00 124.56 416 ALA A CA 1
ATOM 7730 C C . ALA B 1 416 ? 121.325 167.777 133.624 1.00 124.56 416 ALA A C 1
ATOM 7731 O O . ALA B 1 416 ? 121.492 168.929 133.216 1.00 124.56 416 ALA A O 1
ATOM 7733 N N . PHE B 1 417 ? 120.228 167.401 134.276 1.00 127.07 417 PHE A N 1
ATOM 7734 C CA . PHE B 1 417 ? 119.221 168.388 134.646 1.00 127.07 417 PHE A CA 1
ATOM 7735 C C . PHE B 1 417 ? 118.913 168.268 136.131 1.00 127.07 417 PHE A C 1
ATOM 7736 O O . PHE B 1 417 ? 118.549 167.186 136.594 1.00 127.07 417 PHE A O 1
ATOM 7744 N N . PHE B 1 418 ? 118.966 169.387 136.849 1.00 114.70 418 PHE A N 1
ATOM 7745 C CA . PHE B 1 418 ? 118.788 169.411 138.296 1.00 114.70 418 PHE A CA 1
ATOM 7746 C C . PHE B 1 418 ? 117.552 170.211 138.669 1.00 114.70 418 PHE A C 1
ATOM 7747 O O . PHE B 1 418 ? 117.334 171.309 138.147 1.00 114.70 418 PHE A O 1
ATOM 7755 N N . TYR B 1 419 ? 116.751 169.662 139.573 1.00 129.37 419 TYR A N 1
ATOM 7756 C CA . TYR B 1 419 ? 115.585 170.368 140.070 1.00 129.37 419 TYR A CA 1
ATOM 7757 C C . TYR B 1 419 ? 115.680 170.614 141.573 1.00 129.37 419 TYR A C 1
ATOM 7758 O O . TYR B 1 419 ? 116.302 169.852 142.329 1.00 129.37 419 TYR A O 1
ATOM 7767 N N . TYR B 1 420 ? 114.925 171.621 142.007 1.00 140.05 420 TYR A N 1
ATOM 7768 C CA . TYR B 1 420 ? 114.775 171.974 143.417 1.00 140.05 420 TYR A CA 1
ATOM 7769 C C . TYR B 1 420 ? 113.300 172.117 143.794 1.00 140.05 420 TYR A C 1
ATOM 7770 O O . TYR B 1 420 ? 112.657 173.123 143.488 1.00 140.05 420 TYR A O 1
ATOM 7779 N N . PHE B 1 421 ? 112.775 171.097 144.465 1.00 156.25 421 PHE A N 1
ATOM 7780 C CA . PHE B 1 421 ? 111.362 171.001 144.819 1.00 156.25 421 PHE A CA 1
ATOM 7781 C C . PHE B 1 421 ? 111.046 171.824 146.062 1.00 156.25 421 PHE A C 1
ATOM 7782 O O . PHE B 1 421 ? 111.649 171.614 147.119 1.00 156.25 421 PHE A O 1
ATOM 7790 N N . GLU B 1 422 ? 110.105 172.768 145.938 1.00 161.96 422 GLU A N 1
ATOM 7791 C CA . GLU B 1 422 ? 109.899 173.768 146.981 1.00 161.96 422 GLU A CA 1
ATOM 7792 C C . GLU B 1 422 ? 108.490 173.848 147.557 1.00 161.96 422 GLU A C 1
ATOM 7793 O O . GLU B 1 422 ? 108.202 174.799 148.292 1.00 161.96 422 GLU A O 1
ATOM 7799 N N . HIS B 1 423 ? 107.600 172.915 147.259 1.00 158.58 423 HIS A N 1
ATOM 7800 C CA . HIS B 1 423 ? 106.234 173.016 147.755 1.00 158.58 423 HIS A CA 1
ATOM 7801 C C . HIS B 1 423 ? 106.028 172.105 148.954 1.00 158.58 423 HIS A C 1
ATOM 7802 O O . HIS B 1 423 ? 106.410 170.932 148.920 1.00 158.58 423 HIS A O 1
ATOM 7809 N N . ARG B 1 424 ? 105.416 172.637 150.004 1.00 177.07 424 ARG A N 1
ATOM 7810 C CA . ARG B 1 424 ? 105.058 171.844 151.168 1.00 177.07 424 ARG A CA 1
ATOM 7811 C C . ARG B 1 424 ? 103.613 171.390 151.053 1.00 177.07 424 ARG A C 1
ATOM 7812 O O . ARG B 1 424 ? 102.708 172.225 150.966 1.00 177.07 424 ARG A O 1
ATOM 7820 N N . SER B 1 425 ? 103.425 170.070 150.964 1.00 175.97 425 SER A N 1
ATOM 7821 C CA . SER B 1 425 ? 102.114 169.438 150.848 1.00 175.97 425 SER A CA 1
ATOM 7822 C C . SER B 1 425 ? 101.155 169.888 151.942 1.00 175.97 425 SER A C 1
ATOM 7823 O O . SER B 1 425 ? 101.517 169.941 153.122 1.00 175.97 425 SER A O 1
ATOM 7826 N N . SER B 1 426 ? 99.925 170.196 151.544 1.00 195.87 426 SER A N 1
ATOM 7827 C CA . SER B 1 426 ? 98.880 170.635 152.460 1.00 195.87 426 SER A CA 1
ATOM 7828 C C . SER B 1 426 ? 98.399 169.541 153.410 1.00 195.87 426 SER A C 1
ATOM 7829 O O . SER B 1 426 ? 97.720 169.856 154.391 1.00 195.87 426 SER A O 1
ATOM 7832 N N . LYS B 1 427 ? 98.749 168.281 153.168 1.00 196.80 427 LYS A N 1
ATOM 7833 C CA . LYS B 1 427 ? 98.317 167.167 153.999 1.00 196.80 427 LYS A CA 1
ATOM 7834 C C . LYS B 1 427 ? 99.400 166.566 154.878 1.00 196.80 427 LYS A C 1
ATOM 7835 O O . LYS B 1 427 ? 99.156 165.502 155.461 1.00 196.80 427 LYS A O 1
ATOM 7841 N N . LEU B 1 428 ? 100.603 167.138 154.898 1.00 190.50 428 LEU A N 1
ATOM 7842 C CA . LEU B 1 428 ? 101.666 166.695 155.790 1.00 190.50 428 LEU A CA 1
ATOM 7843 C C . LEU B 1 428 ? 101.216 166.654 157.249 1.00 190.50 428 LEU A C 1
ATOM 7844 O O . LEU B 1 428 ? 100.832 167.691 157.805 1.00 190.50 428 LEU A O 1
ATOM 7849 N N . PRO B 1 429 ? 101.266 165.486 157.894 1.00 200.36 429 PRO A N 1
ATOM 7850 C CA . PRO B 1 429 ? 100.780 165.377 159.274 1.00 200.36 429 PRO A CA 1
ATOM 7851 C C . PRO B 1 429 ? 101.781 165.888 160.275 1.00 200.36 429 PRO A C 1
ATOM 7852 O O . PRO B 1 429 ? 101.405 166.216 161.406 1.00 200.36 429 PRO A O 1
ATOM 7856 N N . TRP B 1 430 ? 103.043 165.949 159.888 1.00 197.08 430 TRP A N 1
ATOM 7857 C CA . TRP B 1 430 ? 104.076 166.501 160.720 1.00 197.08 430 TRP A CA 1
ATOM 7858 C C . TRP B 1 430 ? 103.915 168.020 160.812 1.00 197.08 430 TRP A C 1
ATOM 7859 O O . TRP B 1 430 ? 103.298 168.633 159.938 1.00 197.08 430 TRP A O 1
ATOM 7870 N N . PRO B 1 431 ? 104.413 168.641 161.892 1.00 191.05 431 PRO A N 1
ATOM 7871 C CA . PRO B 1 431 ? 104.269 170.097 162.067 1.00 191.05 431 PRO A CA 1
ATOM 7872 C C . PRO B 1 431 ? 104.941 170.928 160.979 1.00 191.05 431 PRO A C 1
ATOM 7873 O O . PRO B 1 431 ? 105.703 170.441 160.141 1.00 191.05 431 PRO A O 1
ATOM 7877 N N . GLU B 1 432 ? 104.630 172.228 161.022 1.00 190.60 432 GLU A N 1
ATOM 7878 C CA . GLU B 1 432 ? 105.124 173.173 160.025 1.00 190.60 432 GLU A CA 1
ATOM 7879 C C . GLU B 1 432 ? 106.632 173.340 160.071 1.00 190.60 432 GLU A C 1
ATOM 7880 O O . GLU B 1 432 ? 107.263 173.539 159.026 1.00 190.60 432 GLU A O 1
ATOM 7886 N N . TRP B 1 433 ? 107.222 173.324 161.272 1.00 179.32 433 TRP A N 1
ATOM 7887 C CA . TRP B 1 433 ? 108.649 173.599 161.423 1.00 179.32 433 TRP A CA 1
ATOM 7888 C C . TRP B 1 433 ? 109.542 172.594 160.706 1.00 179.32 433 TRP A C 1
ATOM 7889 O O . TRP B 1 433 ? 110.719 172.883 160.478 1.00 179.32 433 TRP A O 1
ATOM 7900 N N . MET B 1 434 ? 109.013 171.437 160.329 1.00 183.04 434 MET A N 1
ATOM 7901 C CA . MET B 1 434 ? 109.796 170.407 159.674 1.00 183.04 434 MET A CA 1
ATOM 7902 C C . MET B 1 434 ? 109.812 170.576 158.162 1.00 183.04 434 MET A C 1
ATOM 7903 O O . MET B 1 434 ? 110.578 169.878 157.487 1.00 183.04 434 MET A O 1
ATOM 7908 N N . GLY B 1 435 ? 109.004 171.501 157.642 1.00 186.68 435 GLY A N 1
ATOM 7909 C CA . GLY B 1 435 ? 109.038 171.953 156.255 1.00 186.68 435 GLY A CA 1
ATOM 7910 C C . GLY B 1 435 ? 108.840 170.856 155.227 1.00 186.68 435 GLY A C 1
ATOM 7911 O O . GLY B 1 435 ? 108.040 169.932 155.405 1.00 186.68 435 GLY A O 1
ATOM 7912 N N . VAL B 1 436 ? 109.587 170.955 154.132 1.00 177.66 436 VAL A N 1
ATOM 7913 C CA . VAL B 1 436 ? 109.454 170.021 153.021 1.00 177.66 436 VAL A CA 1
ATOM 7914 C C . VAL B 1 436 ? 110.302 168.784 153.298 1.00 177.66 436 VAL A C 1
ATOM 7915 O O . VAL B 1 436 ? 111.494 168.719 152.972 1.00 177.66 436 VAL A O 1
ATOM 7919 N N . MET B 1 437 ? 109.683 167.796 153.930 1.00 185.50 437 MET A N 1
ATOM 7920 C CA . MET B 1 437 ? 110.403 166.690 154.533 1.00 185.50 437 MET A CA 1
ATOM 7921 C C . MET B 1 437 ? 110.856 165.680 153.485 1.00 185.50 437 MET A C 1
ATOM 7922 O O . MET B 1 437 ? 110.326 165.606 152.371 1.00 185.50 437 MET A O 1
ATOM 7927 N N . HIS B 1 438 ? 111.903 164.946 153.858 1.00 170.62 438 HIS A N 1
ATOM 7928 C CA . HIS B 1 438 ? 112.341 163.737 153.177 1.00 170.62 438 HIS A CA 1
ATOM 7929 C C . HIS B 1 438 ? 111.200 162.787 152.866 1.00 170.62 438 HIS A C 1
ATOM 7930 O O . HIS B 1 438 ? 110.419 162.426 153.747 1.00 170.62 438 HIS A O 1
ATOM 7937 N N . GLY B 1 439 ? 111.132 162.351 151.617 1.00 170.73 439 GLY A N 1
ATOM 7938 C CA . GLY B 1 439 ? 110.107 161.423 151.222 1.00 170.73 439 GLY A CA 1
ATOM 7939 C C . GLY B 1 439 ? 108.728 161.984 150.966 1.00 170.73 439 GLY A C 1
ATOM 7940 O O . GLY B 1 439 ? 107.847 161.224 150.570 1.00 170.73 439 GLY A O 1
ATOM 7941 N N . TYR B 1 440 ? 108.463 163.255 151.243 1.00 188.38 440 TYR A N 1
ATOM 7942 C CA . TYR B 1 440 ? 107.095 163.731 151.091 1.00 188.38 440 TYR A CA 1
ATOM 7943 C C . TYR B 1 440 ? 106.864 164.472 149.783 1.00 188.38 440 TYR A C 1
ATOM 7944 O O . TYR B 1 440 ? 105.882 165.206 149.647 1.00 188.38 440 TYR A O 1
ATOM 7953 N N . GLU B 1 441 ? 107.773 164.321 148.841 1.00 165.09 441 GLU A N 1
ATOM 7954 C CA . GLU B 1 441 ? 107.567 164.678 147.449 1.00 165.09 441 GLU A CA 1
ATOM 7955 C C . GLU B 1 441 ? 107.098 163.490 146.615 1.00 165.09 441 GLU A C 1
ATOM 7956 O O . GLU B 1 441 ? 106.558 163.691 145.521 1.00 165.09 441 GLU A O 1
ATOM 7962 N N . ILE B 1 442 ? 107.314 162.272 147.126 1.00 168.41 442 ILE A N 1
ATOM 7963 C CA . ILE B 1 442 ? 107.096 161.016 146.405 1.00 168.41 442 ILE A CA 1
ATOM 7964 C C . ILE B 1 442 ? 105.648 160.864 145.942 1.00 168.41 442 ILE A C 1
ATOM 7965 O O . ILE B 1 442 ? 105.402 160.284 144.885 1.00 168.41 442 ILE A O 1
ATOM 7970 N N . GLU B 1 443 ? 104.671 161.225 146.784 1.00 182.94 443 GLU A N 1
ATOM 7971 C CA . GLU B 1 443 ? 103.257 161.146 146.403 1.00 182.94 443 GLU A CA 1
ATOM 7972 C C . GLU B 1 443 ? 102.949 161.962 145.151 1.00 182.94 443 GLU A C 1
ATOM 7973 O O . GLU B 1 443 ? 102.034 161.617 144.394 1.00 182.94 443 GLU A O 1
ATOM 7979 N N . PHE B 1 444 ? 103.707 163.024 144.906 1.00 172.36 444 PHE A N 1
ATOM 7980 C CA . PHE B 1 444 ? 103.519 163.810 143.701 1.00 172.36 444 PHE A CA 1
ATOM 7981 C C . PHE B 1 444 ? 104.153 163.091 142.535 1.00 172.36 444 PHE A C 1
ATOM 7982 O O . PHE B 1 444 ? 103.620 163.116 141.419 1.00 172.36 444 PHE A O 1
ATOM 7990 N N . VAL B 1 445 ? 105.340 162.532 142.779 1.00 162.78 445 VAL A N 1
ATOM 7991 C CA . VAL B 1 445 ? 106.018 161.696 141.798 1.00 162.78 445 VAL A CA 1
ATOM 7992 C C . VAL B 1 445 ? 105.127 160.537 141.372 1.00 162.78 445 VAL A C 1
ATOM 7993 O O . VAL B 1 445 ? 105.055 160.184 140.189 1.00 162.78 445 VAL A O 1
ATOM 7997 N N . PHE B 1 446 ? 104.391 159.972 142.315 1.00 154.31 446 PHE A N 1
ATOM 7998 C CA . PHE B 1 446 ? 103.547 158.825 142.053 1.00 154.31 446 PHE A CA 1
ATOM 7999 C C . PHE B 1 446 ? 102.125 159.210 141.690 1.00 154.31 446 PHE A C 1
ATOM 8000 O O . PHE B 1 446 ? 101.329 158.332 141.345 1.00 154.31 446 PHE A O 1
ATOM 8008 N N . GLY B 1 447 ? 101.794 160.494 141.748 1.00 172.88 447 GLY A N 1
ATOM 8009 C CA . GLY B 1 447 ? 100.567 160.991 141.169 1.00 172.88 447 GLY A CA 1
ATOM 8010 C C . GLY B 1 447 ? 99.366 160.994 142.084 1.00 172.88 447 GLY A C 1
ATOM 8011 O O . GLY B 1 447 ? 98.242 161.130 141.585 1.00 172.88 447 GLY A O 1
ATOM 8012 N N . LEU B 1 448 ? 99.562 160.760 143.385 1.00 173.65 448 LEU A N 1
ATOM 8013 C CA . LEU B 1 448 ? 98.462 160.795 144.351 1.00 173.65 448 LEU A CA 1
ATOM 8014 C C . LEU B 1 448 ? 97.595 162.057 144.323 1.00 173.65 448 LEU A C 1
ATOM 8015 O O . LEU B 1 448 ? 96.376 161.912 144.509 1.00 173.65 448 LEU A O 1
ATOM 8020 N N . PRO B 1 449 ? 98.100 163.288 144.113 1.00 176.90 449 PRO A N 1
ATOM 8021 C CA . PRO B 1 449 ? 97.162 164.421 144.050 1.00 176.90 449 PRO A CA 1
ATOM 8022 C C . PRO B 1 449 ? 96.276 164.449 142.817 1.00 176.90 449 PRO A C 1
ATOM 8023 O O . PRO B 1 449 ? 95.410 165.323 142.736 1.00 176.90 449 PRO A O 1
ATOM 8027 N N . LEU B 1 450 ? 96.444 163.540 141.853 1.00 188.01 450 LEU A N 1
ATOM 8028 C CA . LEU B 1 450 ? 95.524 163.524 140.725 1.00 188.01 450 LEU A CA 1
ATOM 8029 C C . LEU B 1 450 ? 94.172 162.950 141.126 1.00 188.01 450 LEU A C 1
ATOM 8030 O O . LEU B 1 450 ? 93.180 163.160 140.420 1.00 188.01 450 LEU A O 1
ATOM 8035 N N . GLU B 1 451 ? 94.125 162.227 142.242 1.00 208.64 451 GLU A N 1
ATOM 8036 C CA . GLU B 1 451 ? 92.912 161.597 142.748 1.00 208.64 451 GLU A CA 1
ATOM 8037 C C . GLU B 1 451 ? 92.127 162.611 143.572 1.00 208.64 451 GLU A C 1
ATOM 8038 O O . GLU B 1 451 ? 92.538 162.958 144.683 1.00 208.64 451 GLU A O 1
ATOM 8044 N N . ARG B 1 452 ? 91.025 163.118 143.010 1.00 202.45 452 ARG A N 1
ATOM 8045 C CA . ARG B 1 452 ? 90.285 164.218 143.627 1.00 202.45 452 ARG A CA 1
ATOM 8046 C C . ARG B 1 452 ? 89.656 163.830 144.964 1.00 202.45 452 ARG A C 1
ATOM 8047 O O . ARG B 1 452 ? 89.425 164.703 145.808 1.00 202.45 452 ARG A O 1
ATOM 8055 N N . ARG B 1 453 ? 89.373 162.533 145.180 1.00 225.67 453 ARG A N 1
ATOM 8056 C CA . ARG B 1 453 ? 88.829 162.028 146.453 1.00 225.67 453 ARG A CA 1
ATOM 8057 C C . ARG B 1 453 ? 89.838 162.011 147.612 1.00 225.67 453 ARG A C 1
ATOM 8058 O O . ARG B 1 453 ? 89.530 161.402 148.644 1.00 225.67 453 ARG A O 1
ATOM 8066 N N . ASP B 1 454 ? 91.014 162.617 147.494 1.00 218.51 454 ASP A N 1
ATOM 8067 C CA . ASP B 1 454 ? 92.106 162.411 148.432 1.00 218.51 454 ASP A CA 1
ATOM 8068 C C . ASP B 1 454 ? 92.419 163.631 149.288 1.00 218.51 454 ASP A C 1
ATOM 8069 O O . ASP B 1 454 ? 93.425 163.604 150.004 1.00 218.51 454 ASP A O 1
ATOM 8074 N N . ASN B 1 455 ? 91.645 164.721 149.154 1.00 193.57 455 ASN A N 1
ATOM 8075 C CA . ASN B 1 455 ? 91.750 165.969 149.923 1.00 193.57 455 ASN A CA 1
ATOM 8076 C C . ASN B 1 455 ? 93.001 166.777 149.591 1.00 193.57 455 ASN A C 1
ATOM 8077 O O . ASN B 1 455 ? 93.406 167.636 150.378 1.00 193.57 455 ASN A O 1
ATOM 8082 N N . TYR B 1 456 ? 93.635 166.523 148.451 1.00 191.22 456 TYR A N 1
ATOM 8083 C CA . TYR B 1 456 ? 94.681 167.416 147.986 1.00 191.22 456 TYR A CA 1
ATOM 8084 C C . TYR B 1 456 ? 94.068 168.652 147.332 1.00 191.22 456 TYR A C 1
ATOM 8085 O O . TYR B 1 456 ? 92.898 168.660 146.945 1.00 191.22 456 TYR A O 1
ATOM 8094 N N . THR B 1 457 ? 94.869 169.709 147.213 1.00 178.41 457 THR A N 1
ATOM 8095 C CA . THR B 1 457 ? 94.381 170.896 146.525 1.00 178.41 457 THR A CA 1
ATOM 8096 C C . THR B 1 457 ? 94.500 170.742 145.014 1.00 178.41 457 THR A C 1
ATOM 8097 O O . THR B 1 457 ? 95.248 169.901 144.506 1.00 178.41 457 THR A O 1
ATOM 8101 N N . LYS B 1 458 ? 93.684 171.539 144.310 1.00 178.14 458 LYS A N 1
ATOM 8102 C CA . LYS B 1 458 ? 93.734 171.662 142.851 1.00 178.14 458 LYS A CA 1
ATOM 8103 C C . LYS B 1 458 ? 95.144 171.953 142.346 1.00 178.14 458 LYS A C 1
ATOM 8104 O O . LYS B 1 458 ? 95.613 171.347 141.373 1.00 178.14 458 LYS A O 1
ATOM 8110 N N . ALA B 1 459 ? 95.826 172.888 143.012 1.00 177.84 459 ALA A N 1
ATOM 8111 C CA . ALA B 1 459 ? 97.197 173.260 142.678 1.00 177.84 459 ALA A CA 1
ATOM 8112 C C . ALA B 1 459 ? 98.156 172.085 142.802 1.00 177.84 459 ALA A C 1
ATOM 8113 O O . ALA B 1 459 ? 99.094 171.961 142.005 1.00 177.84 459 ALA A O 1
ATOM 8115 N N . GLU B 1 460 ? 97.898 171.185 143.749 1.00 197.25 460 GLU A N 1
ATOM 8116 C CA . GLU B 1 460 ? 98.755 170.021 143.929 1.00 197.25 460 GLU A CA 1
ATOM 8117 C C . GLU B 1 460 ? 98.542 169.009 142.817 1.00 197.25 460 GLU A C 1
ATOM 8118 O O . GLU B 1 460 ? 99.504 168.379 142.350 1.00 197.25 460 GLU A O 1
ATOM 8124 N N . GLU B 1 461 ? 97.298 168.881 142.351 1.00 192.03 461 GLU A N 1
ATOM 8125 C CA . GLU B 1 461 ? 97.006 168.080 141.168 1.00 192.03 461 GLU A CA 1
ATOM 8126 C C . GLU B 1 461 ? 97.737 168.632 139.951 1.00 192.03 461 GLU A C 1
ATOM 8127 O O . GLU B 1 461 ? 98.324 167.872 139.169 1.00 192.03 461 GLU A O 1
ATOM 8133 N N . ILE B 1 462 ? 97.669 169.958 139.766 1.00 189.50 462 ILE A N 1
ATOM 8134 C CA . ILE B 1 462 ? 98.320 170.622 138.633 1.00 189.50 462 ILE A CA 1
ATOM 8135 C C . ILE B 1 462 ? 99.830 170.405 138.647 1.00 189.50 462 ILE A C 1
ATOM 8136 O O . ILE B 1 462 ? 100.430 170.043 137.623 1.00 189.50 462 ILE A O 1
ATOM 8141 N N . LEU B 1 463 ? 100.457 170.626 139.808 1.00 183.81 463 LEU A N 1
ATOM 8142 C CA . LEU B 1 463 ? 101.886 170.376 139.978 1.00 183.81 463 LEU A CA 1
ATOM 8143 C C . LEU B 1 463 ? 102.281 168.942 139.678 1.00 183.81 463 LEU A C 1
ATOM 8144 O O . LEU B 1 463 ? 103.269 168.698 138.970 1.00 183.81 463 LEU A O 1
ATOM 8149 N N . SER B 1 464 ? 101.520 167.985 140.212 1.00 176.58 464 SER A N 1
ATOM 8150 C CA . SER B 1 464 ? 101.888 166.591 140.044 1.00 176.58 464 SER A CA 1
ATOM 8151 C C . SER B 1 464 ? 101.716 166.168 138.599 1.00 176.58 464 SER A C 1
ATOM 8152 O O . SER B 1 464 ? 102.578 165.476 138.047 1.00 176.58 464 SER A O 1
ATOM 8155 N N . ARG B 1 465 ? 100.660 166.660 137.948 1.00 189.80 465 ARG A N 1
ATOM 8156 C CA . ARG B 1 465 ? 100.448 166.382 136.534 1.00 189.80 465 ARG A CA 1
ATOM 8157 C C . ARG B 1 465 ? 101.560 166.975 135.681 1.00 189.80 465 ARG A C 1
ATOM 8158 O O . ARG B 1 465 ? 102.044 166.328 134.745 1.00 189.80 465 ARG A O 1
ATOM 8166 N N . SER B 1 466 ? 102.042 168.166 136.040 1.00 172.06 466 SER A N 1
ATOM 8167 C CA . SER B 1 466 ? 103.059 168.805 135.216 1.00 172.06 466 SER A CA 1
ATOM 8168 C C . SER B 1 466 ? 104.421 168.144 135.365 1.00 172.06 466 SER A C 1
ATOM 8169 O O . SER B 1 466 ? 105.109 167.904 134.364 1.00 172.06 466 SER A O 1
ATOM 8172 N N . ILE B 1 467 ? 104.799 167.787 136.591 1.00 175.33 467 ILE A N 1
ATOM 8173 C CA . ILE B 1 467 ? 106.064 167.082 136.782 1.00 175.33 467 ILE A CA 1
ATOM 8174 C C . ILE B 1 467 ? 106.012 165.678 136.183 1.00 175.33 467 ILE A C 1
ATOM 8175 O O . ILE B 1 467 ? 107.002 165.203 135.617 1.00 175.33 467 ILE A O 1
ATOM 8180 N N . VAL B 1 468 ? 104.873 164.993 136.310 1.00 160.08 468 VAL A N 1
ATOM 8181 C CA . VAL B 1 468 ? 104.696 163.683 135.695 1.00 160.08 468 VAL A CA 1
ATOM 8182 C C . VAL B 1 468 ? 104.808 163.778 134.180 1.00 160.08 468 VAL A C 1
ATOM 8183 O O . VAL B 1 468 ? 105.453 162.934 133.544 1.00 160.08 468 VAL A O 1
ATOM 8187 N N . LYS B 1 469 ? 104.228 164.829 133.589 1.00 165.37 469 LYS A N 1
ATOM 8188 C CA . LYS B 1 469 ? 104.320 165.033 132.147 1.00 165.37 469 LYS A CA 1
ATOM 8189 C C . LYS B 1 469 ? 105.768 165.241 131.718 1.00 165.37 469 LYS A C 1
ATOM 8190 O O . LYS B 1 469 ? 106.227 164.624 130.748 1.00 165.37 469 LYS A O 1
ATOM 8196 N N . ARG B 1 470 ? 106.501 166.102 132.431 1.00 174.38 470 ARG A N 1
ATOM 8197 C CA . ARG B 1 470 ? 107.887 166.376 132.050 1.00 174.38 470 ARG A CA 1
ATOM 8198 C C . ARG B 1 470 ? 108.773 165.147 132.246 1.00 174.38 470 ARG A C 1
ATOM 8199 O O . ARG B 1 470 ? 109.636 164.863 131.410 1.00 174.38 470 ARG A O 1
ATOM 8207 N N . TRP B 1 471 ? 108.577 164.422 133.353 1.00 158.99 471 TRP A N 1
ATOM 8208 C CA . TRP B 1 471 ? 109.281 163.166 133.613 1.00 158.99 471 TRP A CA 1
ATOM 8209 C C . TRP B 1 471 ? 109.032 162.122 132.531 1.00 158.99 471 TRP A C 1
ATOM 8210 O O . TRP B 1 471 ? 109.971 161.482 132.046 1.00 158.99 471 TRP A O 1
ATOM 8221 N N . ALA B 1 472 ? 107.764 161.885 132.204 1.00 151.20 472 ALA A N 1
ATOM 8222 C CA . ALA B 1 472 ? 107.394 160.916 131.179 1.00 151.20 472 ALA A CA 1
ATOM 8223 C C . ALA B 1 472 ? 107.960 161.292 129.817 1.00 151.20 472 ALA A C 1
ATOM 8224 O O . ALA B 1 472 ? 108.436 160.429 129.069 1.00 151.20 472 ALA A O 1
ATOM 8226 N N . ASN B 1 473 ? 107.869 162.577 129.473 1.00 168.02 473 ASN A N 1
ATOM 8227 C CA . ASN B 1 473 ? 108.487 163.113 128.269 1.00 168.02 473 ASN A CA 1
ATOM 8228 C C . ASN B 1 473 ? 109.996 162.882 128.266 1.00 168.02 473 ASN A C 1
ATOM 8229 O O . ASN B 1 473 ? 110.569 162.534 127.224 1.00 168.02 473 ASN A O 1
ATOM 8234 N N . PHE B 1 474 ? 110.653 163.076 129.413 1.00 154.39 474 PHE A N 1
ATOM 8235 C CA . PHE B 1 474 ? 112.073 162.764 129.532 1.00 154.39 474 PHE A CA 1
ATOM 8236 C C . PHE B 1 474 ? 112.332 161.288 129.288 1.00 154.39 474 PHE A C 1
ATOM 8237 O O . PHE B 1 474 ? 113.339 160.916 128.685 1.00 154.39 474 PHE A O 1
ATOM 8245 N N . ALA B 1 475 ? 111.471 160.440 129.841 1.00 141.34 475 ALA A N 1
ATOM 8246 C CA . ALA B 1 475 ? 111.633 158.999 129.722 1.00 141.34 475 ALA A CA 1
ATOM 8247 C C . ALA B 1 475 ? 111.561 158.581 128.266 1.00 141.34 475 ALA A C 1
ATOM 8248 O O . ALA B 1 475 ? 112.409 157.822 127.782 1.00 141.34 475 ALA A O 1
ATOM 8250 N N . LYS B 1 476 ? 110.524 159.032 127.571 1.00 143.22 476 LYS A N 1
ATOM 8251 C CA . LYS B 1 476 ? 110.369 158.696 126.163 1.00 143.22 476 LYS A CA 1
ATOM 8252 C C . LYS B 1 476 ? 111.479 159.296 125.303 1.00 143.22 476 LYS A C 1
ATOM 8253 O O . LYS B 1 476 ? 111.998 158.625 124.405 1.00 143.22 476 LYS A O 1
ATOM 8259 N N . TYR B 1 477 ? 111.875 160.544 125.562 1.00 150.82 477 TYR A N 1
ATOM 8260 C CA . TYR B 1 477 ? 112.731 161.257 124.623 1.00 150.82 477 TYR A CA 1
ATOM 8261 C C . TYR B 1 477 ? 114.074 161.760 125.146 1.00 150.82 477 TYR A C 1
ATOM 8262 O O . TYR B 1 477 ? 114.863 162.266 124.342 1.00 150.82 477 TYR A O 1
ATOM 8271 N N . GLY B 1 478 ? 114.367 161.657 126.438 1.00 148.80 478 GLY A N 1
ATOM 8272 C CA . GLY B 1 478 ? 115.614 162.202 126.954 1.00 148.80 478 GLY A CA 1
ATOM 8273 C C . GLY B 1 478 ? 115.657 163.697 127.156 1.00 148.80 478 GLY A C 1
ATOM 8274 O O . GLY B 1 478 ? 116.734 164.239 127.425 1.00 148.80 478 GLY A O 1
ATOM 8275 N N . ASN B 1 479 ? 114.535 164.379 127.039 1.00 158.43 479 ASN A N 1
ATOM 8276 C CA . ASN B 1 479 ? 114.484 165.825 127.188 1.00 158.43 479 ASN A CA 1
ATOM 8277 C C . ASN B 1 479 ? 113.254 166.061 128.050 1.00 158.43 479 ASN A C 1
ATOM 8278 O O . ASN B 1 479 ? 112.151 165.675 127.645 1.00 158.43 479 ASN A O 1
ATOM 8283 N N . PRO B 1 480 ? 113.365 166.656 129.232 1.00 160.85 480 PRO A N 1
ATOM 8284 C CA . PRO B 1 480 ? 112.190 166.804 130.094 1.00 160.85 480 PRO A CA 1
ATOM 8285 C C . PRO B 1 480 ? 111.363 168.066 129.858 1.00 160.85 480 PRO A C 1
ATOM 8286 O O . PRO B 1 480 ? 111.073 168.830 130.784 1.00 160.85 480 PRO A O 1
ATOM 8290 N N . ASN B 1 481 ? 110.968 168.289 128.613 1.00 182.15 481 ASN A N 1
ATOM 8291 C CA . ASN B 1 481 ? 110.048 169.355 128.256 1.00 182.15 481 ASN A CA 1
ATOM 8292 C C . ASN B 1 481 ? 108.626 168.926 128.609 1.00 182.15 481 ASN A C 1
ATOM 8293 O O . ASN B 1 481 ? 108.359 167.759 128.893 1.00 182.15 481 ASN A O 1
ATOM 8298 N N . GLU B 1 482 ? 107.704 169.881 128.631 1.00 201.68 482 GLU A N 1
ATOM 8299 C CA . GLU B 1 482 ? 106.299 169.572 128.879 1.00 201.68 482 GLU A CA 1
ATOM 8300 C C . GLU B 1 482 ? 105.525 169.771 127.585 1.00 201.68 482 GLU A C 1
ATOM 8301 O O . GLU B 1 482 ? 105.088 168.799 126.966 1.00 201.68 482 GLU A O 1
ATOM 8307 N N . THR B 1 483 ? 105.331 171.014 127.169 1.00 218.09 483 THR A N 1
ATOM 8308 C CA . THR B 1 483 ? 104.802 171.341 125.860 1.00 218.09 483 THR A CA 1
ATOM 8309 C C . THR B 1 483 ? 105.674 172.427 125.254 1.00 218.09 483 THR A C 1
ATOM 8310 O O . THR B 1 483 ? 106.430 173.107 125.948 1.00 218.09 483 THR A O 1
ATOM 8314 N N . GLN B 1 484 ? 105.621 172.546 123.942 1.00 237.09 484 GLN A N 1
ATOM 8315 C CA . GLN B 1 484 ? 106.106 173.755 123.306 1.00 237.09 484 GLN A CA 1
ATOM 8316 C C . GLN B 1 484 ? 104.981 174.770 123.406 1.00 237.09 484 GLN A C 1
ATOM 8317 O O . GLN B 1 484 ? 103.816 174.380 123.274 1.00 237.09 484 GLN A O 1
ATOM 8323 N N . ASN B 1 485 ? 105.329 176.020 123.792 1.00 254.89 485 ASN A N 1
ATOM 8324 C CA . ASN B 1 485 ? 104.424 177.157 124.042 1.00 254.89 485 ASN A CA 1
ATOM 8325 C C . ASN B 1 485 ? 103.769 177.074 125.421 1.00 254.89 485 ASN A C 1
ATOM 8326 O O . ASN B 1 485 ? 103.245 176.024 125.810 1.00 254.89 485 ASN A O 1
ATOM 8331 N N . ASN B 1 486 ? 103.868 178.180 126.173 1.00 254.52 486 ASN A N 1
ATOM 8332 C CA . ASN B 1 486 ? 103.380 178.373 127.544 1.00 254.52 486 ASN A CA 1
ATOM 8333 C C . ASN B 1 486 ? 104.002 177.421 128.577 1.00 254.52 486 ASN A C 1
ATOM 8334 O O . ASN B 1 486 ? 103.425 177.177 129.642 1.00 254.52 486 ASN A O 1
ATOM 8339 N N . SER B 1 487 ? 105.168 176.850 128.294 1.00 221.36 487 SER A N 1
ATOM 8340 C CA . SER B 1 487 ? 105.818 175.932 129.221 1.00 221.36 487 SER A CA 1
ATOM 8341 C C . SER B 1 487 ? 107.234 176.436 129.456 1.00 221.36 487 SER A C 1
ATOM 8342 O O . SER B 1 487 ? 107.930 176.824 128.513 1.00 221.36 487 SER A O 1
ATOM 8345 N N . THR B 1 488 ? 107.648 176.432 130.719 1.00 185.81 488 THR A N 1
ATOM 8346 C CA . THR B 1 488 ? 109.029 176.737 131.074 1.00 185.81 488 THR A CA 1
ATOM 8347 C C . THR B 1 488 ? 109.998 175.674 130.571 1.00 185.81 488 THR A C 1
ATOM 8348 O O . THR B 1 488 ? 109.870 174.490 130.900 1.00 185.81 488 THR A O 1
ATOM 8352 N N . SER B 1 489 ? 110.960 176.109 129.762 1.00 152.76 489 SER A N 1
ATOM 8353 C CA . SER B 1 489 ? 112.006 175.229 129.262 1.00 152.76 489 SER A CA 1
ATOM 8354 C C . SER B 1 489 ? 113.024 174.925 130.354 1.00 152.76 489 SER A C 1
ATOM 8355 O O . SER B 1 489 ? 113.405 175.803 131.130 1.00 152.76 489 SER A O 1
ATOM 8358 N N . TRP B 1 490 ? 113.454 173.669 130.419 1.00 130.02 490 TRP A N 1
ATOM 8359 C CA . TRP B 1 490 ? 114.469 173.243 131.370 1.00 130.02 490 TRP A CA 1
ATOM 8360 C C . TRP B 1 490 ? 115.829 173.238 130.687 1.00 130.02 490 TRP A C 1
ATOM 8361 O O . TRP B 1 490 ? 116.115 172.326 129.901 1.00 130.02 490 TRP A O 1
ATOM 8372 N N . PRO B 1 491 ? 116.692 174.212 130.938 1.00 128.19 491 PRO A N 1
ATOM 8373 C CA . PRO B 1 491 ? 117.996 174.231 130.279 1.00 128.19 491 PRO A CA 1
ATOM 8374 C C . PRO B 1 491 ? 118.921 173.216 130.930 1.00 128.19 491 PRO A C 1
ATOM 8375 O O . PRO B 1 491 ? 118.683 172.748 132.042 1.00 128.19 491 PRO A O 1
ATOM 8379 N N . VAL B 1 492 ? 119.988 172.875 130.209 1.00 126.88 492 VAL A N 1
ATOM 8380 C CA . VAL B 1 492 ? 120.960 171.921 130.732 1.00 126.88 492 VAL A CA 1
ATOM 8381 C C . VAL B 1 492 ? 121.757 172.555 131.868 1.00 126.88 492 VAL A C 1
ATOM 8382 O O . VAL B 1 492 ? 121.905 173.781 131.958 1.00 126.88 492 VAL A O 1
ATOM 8386 N N . PHE B 1 493 ? 122.219 171.710 132.781 1.00 111.54 493 PHE A N 1
ATOM 8387 C CA . PHE B 1 493 ? 123.065 172.126 133.888 1.00 111.54 493 PHE A CA 1
ATOM 8388 C C . PHE B 1 493 ? 124.517 172.136 133.436 1.00 111.54 493 PHE A C 1
ATOM 8389 O O . PHE B 1 493 ? 125.084 171.091 133.107 1.00 111.54 493 PHE A O 1
ATOM 8397 N N . LYS B 1 494 ? 125.103 173.324 133.406 1.00 113.27 494 LYS A N 1
ATOM 8398 C CA . LYS B 1 494 ? 126.496 173.513 133.050 1.00 113.27 494 LYS A CA 1
ATOM 8399 C C . LYS B 1 494 ? 127.225 174.082 134.256 1.00 113.27 494 LYS A C 1
ATOM 8400 O O . LYS B 1 494 ? 126.654 174.851 135.031 1.00 113.27 494 LYS A O 1
ATOM 8406 N N . SER B 1 495 ? 128.490 173.676 134.410 1.00 108.55 495 SER A N 1
ATOM 8407 C CA . SER B 1 495 ? 129.291 174.019 135.582 1.00 108.55 495 SER A CA 1
ATOM 8408 C C . SER B 1 495 ? 129.494 175.516 135.739 1.00 108.55 495 SER A C 1
ATOM 8409 O O . SER B 1 495 ? 129.750 175.984 136.853 1.00 108.55 495 SER A O 1
ATOM 8412 N N . THR B 1 496 ? 129.398 176.270 134.655 1.00 115.61 496 THR A N 1
ATOM 8413 C CA . THR B 1 496 ? 129.454 177.715 134.746 1.00 115.61 496 THR A CA 1
ATOM 8414 C C . THR B 1 496 ? 128.180 178.304 135.340 1.00 115.61 496 THR A C 1
ATOM 8415 O O . THR B 1 496 ? 128.214 178.829 136.454 1.00 115.61 496 THR A O 1
ATOM 8419 N N . GLU B 1 497 ? 127.048 178.212 134.635 1.00 128.69 497 GLU A N 1
ATOM 8420 C CA . GLU B 1 497 ? 125.844 178.863 135.145 1.00 128.69 497 GLU A CA 1
ATOM 8421 C C . GLU B 1 497 ? 125.139 178.114 136.268 1.00 128.69 497 GLU A C 1
ATOM 8422 O O . GLU B 1 497 ? 124.630 178.769 137.186 1.00 128.69 497 GLU A O 1
ATOM 8428 N N . GLN B 1 498 ? 125.159 176.776 136.246 1.00 116.83 498 GLN A N 1
ATOM 8429 C CA . GLN B 1 498 ? 124.532 175.920 137.266 1.00 116.83 498 GLN A CA 1
ATOM 8430 C C . GLN B 1 498 ? 123.062 176.276 137.508 1.00 116.83 498 GLN A C 1
ATOM 8431 O O . GLN B 1 498 ? 122.609 176.456 138.639 1.00 116.83 498 GLN A O 1
ATOM 8437 N N . LYS B 1 499 ? 122.329 176.417 136.410 1.00 119.52 499 LYS A N 1
ATOM 8438 C CA . LYS B 1 499 ? 120.898 176.678 136.461 1.00 119.52 499 LYS A CA 1
ATOM 8439 C C . LYS B 1 499 ? 120.129 175.464 136.972 1.00 119.52 499 LYS A C 1
ATOM 8440 O O . LYS B 1 499 ? 120.450 174.321 136.647 1.00 119.52 499 LYS A O 1
ATOM 8446 N N . TYR B 1 500 ? 119.111 175.726 137.786 1.00 118.33 500 TYR A N 1
ATOM 8447 C CA . TYR B 1 500 ? 118.184 174.716 138.276 1.00 118.33 500 TYR A CA 1
ATOM 8448 C C . TYR B 1 500 ? 116.756 175.247 138.263 1.00 118.33 500 TYR A C 1
ATOM 8449 O O . TYR B 1 500 ? 116.518 176.446 138.109 1.00 118.33 500 TYR A O 1
ATOM 8458 N N . LEU B 1 501 ? 115.804 174.331 138.451 1.00 139.74 501 LEU A N 1
ATOM 8459 C CA . LEU B 1 501 ? 114.376 174.634 138.418 1.00 139.74 501 LEU A CA 1
ATOM 8460 C C . LEU B 1 501 ? 113.697 174.512 139.772 1.00 139.74 501 LEU A C 1
ATOM 8461 O O . LEU B 1 501 ? 113.843 173.498 140.461 1.00 139.74 501 LEU A O 1
ATOM 8466 N N . THR B 1 502 ? 112.966 175.560 140.145 1.00 155.29 502 THR A N 1
ATOM 8467 C CA . THR B 1 502 ? 112.181 175.558 141.369 1.00 155.29 502 THR A CA 1
ATOM 8468 C C . THR B 1 502 ? 110.843 174.886 141.110 1.00 155.29 502 THR A C 1
ATOM 8469 O O . THR B 1 502 ? 110.275 175.016 140.026 1.00 155.29 502 THR A O 1
ATOM 8473 N N . LEU B 1 503 ? 110.356 174.133 142.087 1.00 159.57 503 LEU A N 1
ATOM 8474 C CA . LEU B 1 503 ? 109.081 173.435 141.955 1.00 159.57 503 LEU A CA 1
ATOM 8475 C C .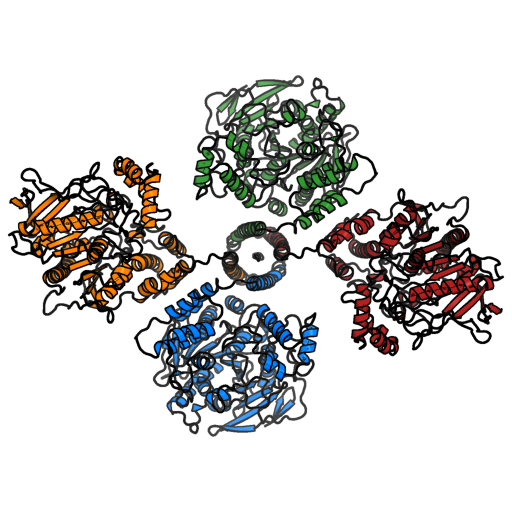 LEU B 1 503 ? 108.164 173.860 143.085 1.00 159.57 503 LEU A C 1
ATOM 8476 O O . LEU B 1 503 ? 108.341 173.404 144.216 1.00 159.57 503 LEU A O 1
ATOM 8481 N N . ASN B 1 504 ? 107.118 174.615 142.766 1.00 176.14 504 ASN A N 1
ATOM 8482 C CA . ASN B 1 504 ? 106.133 175.001 143.769 1.00 176.14 504 ASN A CA 1
ATOM 8483 C C . ASN B 1 504 ? 104.853 175.434 143.079 1.00 176.14 504 ASN A C 1
ATOM 8484 O O . ASN B 1 504 ? 104.763 175.465 141.849 1.00 176.14 504 ASN A O 1
ATOM 8489 N N . THR B 1 505 ? 103.864 175.808 143.887 1.00 186.06 505 THR A N 1
ATOM 8490 C CA . THR B 1 505 ? 102.564 176.119 143.323 1.00 186.06 505 THR A CA 1
ATOM 8491 C C . THR B 1 505 ? 102.444 177.556 142.877 1.00 186.06 505 THR A C 1
ATOM 8492 O O . THR B 1 505 ? 101.633 177.852 141.994 1.00 186.06 505 THR A O 1
ATOM 8496 N N . GLU B 1 506 ? 103.224 178.444 143.476 1.00 204.21 506 GLU A N 1
ATOM 8497 C CA . GLU B 1 506 ? 103.235 179.851 143.120 1.00 204.21 506 GLU A CA 1
ATOM 8498 C C . GLU B 1 506 ? 103.778 180.025 141.712 1.00 204.21 506 GLU A C 1
ATOM 8499 O O . GLU B 1 506 ? 103.032 180.352 140.784 1.00 204.21 506 GLU A O 1
ATOM 8505 N N . SER B 1 507 ? 105.072 179.762 141.544 1.00 185.51 507 SER A N 1
ATOM 8506 C CA . SER B 1 507 ? 105.697 179.871 140.238 1.00 185.51 507 SER A CA 1
ATOM 8507 C C . SER B 1 507 ? 106.984 179.067 140.196 1.00 185.51 507 SER A C 1
ATOM 8508 O O . SER B 1 507 ? 107.776 179.093 141.141 1.00 185.51 507 SER A O 1
ATOM 8511 N N . THR B 1 508 ? 107.169 178.343 139.100 1.00 163.16 508 THR A N 1
ATOM 8512 C CA . THR B 1 508 ? 108.392 177.597 138.860 1.00 163.16 508 THR A CA 1
ATOM 8513 C C . THR B 1 508 ? 109.331 178.521 138.097 1.00 163.16 508 THR A C 1
ATOM 8514 O O . THR B 1 508 ? 108.913 179.170 137.134 1.00 163.16 508 THR A O 1
ATOM 8518 N N . ARG B 1 509 ? 110.591 178.579 138.514 1.00 148.93 509 ARG A N 1
ATOM 8519 C CA . ARG B 1 509 ? 111.522 179.507 137.891 1.00 148.93 509 ARG A CA 1
ATOM 8520 C C . ARG B 1 509 ? 112.930 178.944 137.900 1.00 148.93 509 ARG A C 1
ATOM 8521 O O . ARG B 1 509 ? 113.228 177.950 138.565 1.00 148.93 509 ARG A O 1
ATOM 8529 N N . ILE B 1 510 ? 113.790 179.590 137.121 1.00 137.45 510 ILE A N 1
ATOM 8530 C CA . ILE B 1 510 ? 115.160 179.152 136.916 1.00 137.45 510 ILE A CA 1
ATOM 8531 C C . ILE B 1 510 ? 116.043 179.952 137.856 1.00 137.45 510 ILE A C 1
ATOM 8532 O O . ILE B 1 510 ? 115.986 181.187 137.863 1.00 137.45 510 ILE A O 1
ATOM 8537 N N . MET B 1 511 ? 116.859 179.269 138.648 1.00 131.98 511 MET A N 1
ATOM 8538 C CA . MET B 1 511 ? 117.773 179.963 139.540 1.00 131.98 511 MET A CA 1
ATOM 8539 C C . MET B 1 511 ? 119.159 179.364 139.326 1.00 131.98 511 MET A C 1
ATOM 8540 O O . MET B 1 511 ? 119.323 178.417 138.561 1.00 131.98 511 MET A O 1
ATOM 8545 N N . THR B 1 512 ? 120.177 179.920 139.977 1.00 115.16 512 THR A N 1
ATOM 8546 C CA . THR B 1 512 ? 121.543 179.466 139.778 1.00 115.16 512 THR A CA 1
ATOM 8547 C C . THR B 1 512 ? 122.242 179.260 141.109 1.00 115.16 512 THR A C 1
ATOM 8548 O O . THR B 1 512 ? 121.986 179.982 142.075 1.00 115.16 512 THR A O 1
ATOM 8552 N N . LYS B 1 513 ? 123.145 178.281 141.113 1.00 101.17 513 LYS A N 1
ATOM 8553 C CA . LYS B 1 513 ? 124.121 178.007 142.169 1.00 101.17 513 LYS A CA 1
ATOM 8554 C C . LYS B 1 513 ? 123.500 177.906 143.562 1.00 101.17 513 LYS A C 1
ATOM 8555 O O . LYS B 1 513 ? 123.758 178.720 144.447 1.00 101.17 513 LYS A O 1
ATOM 8561 N N . LEU B 1 514 ? 122.614 176.928 143.702 1.00 86.86 514 LEU A N 1
ATOM 8562 C CA . LEU B 1 514 ? 121.919 176.657 144.953 1.00 86.86 514 LEU A CA 1
ATOM 8563 C C . LEU B 1 514 ? 122.916 176.378 146.069 1.00 86.86 514 LEU A C 1
ATOM 8564 O O . LEU B 1 514 ? 123.728 175.460 145.940 1.00 86.86 514 LEU A O 1
ATOM 8569 N N . ARG B 1 515 ? 122.804 177.128 147.175 1.00 79.59 515 ARG A N 1
ATOM 8570 C CA . ARG B 1 515 ? 123.645 177.017 148.371 1.00 79.59 515 ARG A CA 1
ATOM 8571 C C . ARG B 1 515 ? 125.135 176.898 148.088 1.00 79.59 515 ARG A C 1
ATOM 8572 O O . ARG B 1 515 ? 125.835 176.132 148.756 1.00 79.59 515 ARG A O 1
ATOM 8580 N N . ALA B 1 516 ? 125.597 177.674 147.103 1.00 105.54 516 ALA A N 1
ATOM 8581 C CA . ALA B 1 516 ? 126.956 177.590 146.585 1.00 105.54 516 ALA A CA 1
ATOM 8582 C C . ALA B 1 516 ? 128.014 177.824 147.653 1.00 105.54 516 ALA A C 1
ATOM 8583 O O . ALA B 1 516 ? 129.078 177.201 147.615 1.00 105.54 516 ALA A O 1
ATOM 8585 N N . GLN B 1 517 ? 127.728 178.674 148.627 1.00 96.56 517 GLN A N 1
ATOM 8586 C CA . GLN B 1 517 ? 128.725 178.962 149.641 1.00 96.56 517 GLN A CA 1
ATOM 8587 C C . GLN B 1 517 ? 128.851 177.792 150.599 1.00 96.56 517 GLN A C 1
ATOM 8588 O O . GLN B 1 517 ? 129.966 177.347 150.923 1.00 96.56 517 GLN A O 1
ATOM 8594 N N . GLN B 1 518 ? 127.720 177.168 150.894 1.00 91.76 518 GLN A N 1
ATOM 8595 C CA . GLN B 1 518 ? 127.730 175.985 151.731 1.00 91.76 518 GLN A CA 1
ATOM 8596 C C . GLN B 1 518 ? 128.353 174.807 151.011 1.00 91.76 518 GLN A C 1
ATOM 8597 O O . GLN B 1 518 ? 129.161 174.081 151.602 1.00 91.76 518 GLN A O 1
ATOM 8603 N N . CYS B 1 519 ? 128.031 174.615 149.732 1.00 107.07 519 CYS A N 1
ATOM 8604 C CA . CYS B 1 519 ? 128.601 173.449 149.088 1.00 107.07 519 CYS A CA 1
ATOM 8605 C C . CYS B 1 519 ? 130.065 173.643 148.812 1.00 107.07 519 CYS A C 1
ATOM 8606 O O . CYS B 1 519 ? 130.810 172.658 148.768 1.00 107.07 519 CYS A O 1
ATOM 8609 N N . ARG B 1 520 ? 130.466 174.889 148.554 1.00 117.77 520 ARG A N 1
ATOM 8610 C CA . ARG B 1 520 ? 131.881 175.190 148.429 1.00 117.77 520 ARG A CA 1
ATOM 8611 C C . ARG B 1 520 ? 132.599 174.768 149.694 1.00 117.77 520 ARG A C 1
ATOM 8612 O O . ARG B 1 520 ? 133.667 174.148 149.634 1.00 117.77 520 ARG A O 1
ATOM 8620 N N . PHE B 1 521 ? 131.952 175.004 150.850 1.00 103.30 521 PHE A N 1
ATOM 8621 C CA . PHE B 1 521 ? 132.536 174.576 152.113 1.00 103.30 521 PHE A CA 1
ATOM 8622 C C . PHE B 1 521 ? 132.621 173.067 152.228 1.00 103.30 521 PHE A C 1
ATOM 8623 O O . PHE B 1 521 ? 133.697 172.536 152.512 1.00 103.30 521 PHE A O 1
ATOM 8631 N N . TRP B 1 522 ? 131.567 172.366 151.833 1.00 94.87 522 TRP A N 1
ATOM 8632 C CA . TRP B 1 522 ? 131.566 170.926 152.062 1.00 94.87 522 TRP A CA 1
ATOM 8633 C C . TRP B 1 522 ? 132.436 170.168 151.083 1.00 94.87 522 TRP A C 1
ATOM 8634 O O . TRP B 1 522 ? 132.948 169.098 151.420 1.00 94.87 522 TRP A O 1
ATOM 8645 N N . THR B 1 523 ? 132.635 170.692 149.893 1.00 101.43 523 THR A N 1
ATOM 8646 C CA . THR B 1 523 ? 133.476 169.970 148.960 1.00 101.43 523 THR A CA 1
ATOM 8647 C C . THR B 1 523 ? 134.917 170.420 149.031 1.00 101.43 523 THR A C 1
ATOM 8648 O O . THR B 1 523 ? 135.811 169.616 148.757 1.00 101.43 523 THR A O 1
ATOM 8652 N N . SER B 1 524 ? 135.186 171.664 149.412 1.00 101.90 524 SER A N 1
ATOM 8653 C CA . SER B 1 524 ? 136.534 172.168 149.300 1.00 101.90 524 SER A CA 1
ATOM 8654 C C . SER B 1 524 ? 137.194 172.560 150.609 1.00 101.90 524 SER A C 1
ATOM 8655 O O . SER B 1 524 ? 138.397 172.836 150.596 1.00 101.90 524 SER A O 1
ATOM 8658 N N . PHE B 1 525 ? 136.487 172.600 151.735 1.00 113.78 525 PHE A N 1
ATOM 8659 C CA . PHE B 1 525 ? 137.192 172.858 152.978 1.00 113.78 525 PHE A CA 1
ATOM 8660 C C . PHE B 1 525 ? 137.091 171.727 153.977 1.00 113.78 525 PHE A C 1
ATOM 8661 O O . PHE B 1 525 ? 138.125 171.260 154.468 1.00 113.78 525 PHE A O 1
ATOM 8669 N N . PHE B 1 526 ? 135.863 171.323 154.300 1.00 118.07 526 PHE A N 1
ATOM 8670 C CA . PHE B 1 526 ? 135.584 170.247 155.250 1.00 118.07 526 PHE A CA 1
ATOM 8671 C C . PHE B 1 526 ? 136.406 168.966 155.071 1.00 118.07 526 PHE A C 1
ATOM 8672 O O . PHE B 1 526 ? 136.769 168.371 156.107 1.00 118.07 526 PHE A O 1
ATOM 8680 N N . PRO B 1 527 ? 136.633 168.428 153.841 1.00 120.39 527 PRO A N 1
ATOM 8681 C CA . PRO B 1 527 ? 137.496 167.240 153.733 1.00 120.39 527 PRO A CA 1
ATOM 8682 C C . PRO B 1 527 ? 138.868 167.468 154.326 1.00 120.39 527 PRO A C 1
ATOM 8683 O O . PRO B 1 527 ? 139.412 166.570 154.979 1.00 120.39 527 PRO A O 1
ATOM 8687 N N . LYS B 1 528 ? 139.431 168.669 154.146 1.00 125.33 528 LYS A N 1
ATOM 8688 C CA . LYS B 1 528 ? 140.750 168.890 154.708 1.00 125.33 528 LYS A CA 1
ATOM 8689 C C . LYS B 1 528 ? 140.690 169.080 156.215 1.00 125.33 528 LYS A C 1
ATOM 8690 O O . LYS B 1 528 ? 141.738 169.136 156.865 1.00 125.33 528 LYS A O 1
ATOM 8696 N N . VAL B 1 529 ? 139.490 169.149 156.781 1.00 124.94 529 VAL A N 1
ATOM 8697 C CA . VAL B 1 529 ? 139.317 169.335 158.208 1.00 124.94 529 VAL A CA 1
ATOM 8698 C C . VAL B 1 529 ? 139.258 167.976 158.857 1.00 124.94 529 VAL A C 1
ATOM 8699 O O . VAL B 1 529 ? 139.833 167.747 159.923 1.00 124.94 529 VAL A O 1
ATOM 8703 N N . LEU B 1 530 ? 138.604 167.060 158.143 1.00 131.66 530 LEU A N 1
ATOM 8704 C CA . LEU B 1 530 ? 138.680 165.645 158.463 1.00 131.66 530 LEU A CA 1
ATOM 8705 C C . LEU B 1 530 ? 140.076 165.069 158.286 1.00 131.66 530 LEU A C 1
ATOM 8706 O O . LEU B 1 530 ? 140.340 163.974 158.790 1.00 131.66 530 LEU A O 1
ATOM 8711 N N . GLU B 1 531 ? 140.975 165.776 157.600 1.00 135.24 531 GLU A N 1
ATOM 8712 C CA . GLU B 1 531 ? 142.327 165.296 157.356 1.00 135.24 531 GLU A CA 1
ATOM 8713 C C . GLU B 1 531 ? 143.208 165.275 158.597 1.00 135.24 531 GLU A C 1
ATOM 8714 O O . GLU B 1 531 ? 144.360 164.845 158.496 1.00 135.24 531 GLU A O 1
ATOM 8720 N N . MET B 1 532 ? 142.725 165.722 159.748 1.00 156.52 532 MET A N 1
ATOM 8721 C CA . MET B 1 532 ? 143.576 165.748 160.925 1.00 156.52 532 MET A CA 1
ATOM 8722 C C . MET B 1 532 ? 143.062 164.915 162.086 1.00 156.52 532 MET A C 1
ATOM 8723 O O . MET B 1 532 ? 143.852 164.208 162.716 1.00 156.52 532 MET A O 1
ATOM 8728 N N . THR B 1 533 ? 141.769 164.981 162.394 1.00 158.34 533 THR A N 1
ATOM 8729 C CA . THR B 1 533 ? 141.261 164.374 163.620 1.00 158.34 533 THR A CA 1
ATOM 8730 C C . THR B 1 533 ? 141.226 162.861 163.483 1.00 158.34 533 THR A C 1
ATOM 8731 O O . THR B 1 533 ? 140.484 162.318 162.659 1.00 158.34 533 THR A O 1
ATOM 8735 N N . GLY B 1 534 ? 142.036 162.183 164.286 1.00 177.79 534 GLY A N 1
ATOM 8736 C CA . GLY B 1 534 ? 142.090 160.740 164.252 1.00 177.79 534 GLY A CA 1
ATOM 8737 C C . GLY B 1 534 ? 142.982 160.247 163.137 1.00 177.79 534 GLY A C 1
ATOM 8738 O O . GLY B 1 534 ? 142.839 160.663 161.984 1.00 177.79 534 GLY A O 1
ATOM 8739 N N . ASN B 1 535 ? 143.907 159.353 163.466 1.00 164.22 535 ASN A N 1
ATOM 8740 C CA . ASN B 1 535 ? 144.803 158.765 162.478 1.00 164.22 535 ASN A CA 1
ATOM 8741 C C . ASN B 1 535 ? 145.051 157.323 162.887 1.00 164.22 535 ASN A C 1
ATOM 8742 O O . ASN B 1 535 ? 145.619 157.062 163.951 1.00 164.22 535 ASN A O 1
ATOM 8747 N N . ILE B 1 536 ? 144.609 156.395 162.052 1.00 143.77 536 ILE A N 1
ATOM 8748 C CA . ILE B 1 536 ? 144.675 154.976 162.329 1.00 143.77 536 ILE A CA 1
ATOM 8749 C C . ILE B 1 536 ? 144.927 154.269 161.000 1.00 143.77 536 ILE A C 1
ATOM 8750 O O . ILE B 1 536 ? 145.008 154.908 159.948 1.00 143.77 536 ILE A O 1
ATOM 8755 N N . ASP B 1 537 ? 145.043 152.939 161.040 1.00 159.91 537 ASP A N 1
ATOM 8756 C CA . ASP B 1 537 ? 145.458 152.079 159.933 1.00 159.91 537 ASP A CA 1
ATOM 8757 C C . ASP B 1 537 ? 144.505 152.071 158.740 1.00 159.91 537 ASP A C 1
ATOM 8758 O O . ASP B 1 537 ? 144.764 151.324 157.788 1.00 159.91 537 ASP A O 1
ATOM 8763 N N . GLU B 1 538 ? 143.421 152.853 158.764 1.00 148.68 538 GLU A N 1
ATOM 8764 C CA . GLU B 1 538 ? 142.579 153.013 157.587 1.00 148.68 538 GLU A CA 1
ATOM 8765 C C . GLU B 1 538 ? 143.349 153.623 156.425 1.00 148.68 538 GLU A C 1
ATOM 8766 O O . GLU B 1 538 ? 143.031 153.354 155.266 1.00 148.68 538 GLU A O 1
ATOM 8772 N N . ALA B 1 539 ? 144.363 154.437 156.718 1.00 134.74 539 ALA A N 1
ATOM 8773 C CA . ALA B 1 539 ? 145.268 154.883 155.670 1.00 134.74 539 ALA A CA 1
ATOM 8774 C C . ALA B 1 539 ? 146.080 153.719 155.129 1.00 134.74 539 ALA A C 1
ATOM 8775 O O . ALA B 1 539 ? 146.322 153.629 153.923 1.00 134.74 539 ALA A O 1
ATOM 8777 N N . GLU B 1 540 ? 146.493 152.807 156.003 1.00 133.80 540 GLU A N 1
ATOM 8778 C CA . GLU B 1 540 ? 147.212 151.637 155.527 1.00 133.80 540 GLU A CA 1
ATOM 8779 C C . GLU B 1 540 ? 146.267 150.659 154.853 1.00 133.80 540 GLU A C 1
ATOM 8780 O O . GLU B 1 540 ? 146.675 149.940 153.933 1.00 133.80 540 GLU A O 1
ATOM 8786 N N . TRP B 1 541 ? 145.001 150.646 155.280 1.00 149.04 541 TRP A N 1
ATOM 8787 C CA . TRP B 1 541 ? 143.962 149.955 154.526 1.00 149.04 541 TRP A CA 1
ATOM 8788 C C . TRP B 1 541 ? 143.861 150.518 153.118 1.00 149.04 541 TRP A C 1
ATOM 8789 O O . TRP B 1 541 ? 143.767 149.771 152.137 1.00 149.04 541 TRP A O 1
ATOM 8800 N N . GLU B 1 542 ? 143.918 151.841 153.005 1.00 136.66 542 GLU A N 1
ATOM 8801 C CA . GLU B 1 542 ? 143.812 152.476 151.704 1.00 136.66 542 GLU A CA 1
ATOM 8802 C C . GLU B 1 542 ? 145.064 152.253 150.879 1.00 136.66 542 GLU A C 1
ATOM 8803 O O . GLU B 1 542 ? 144.988 152.192 149.651 1.00 136.66 542 GLU A O 1
ATOM 8809 N N . TRP B 1 543 ? 146.220 152.107 151.522 1.00 133.25 543 TRP A N 1
ATOM 8810 C CA . TRP B 1 543 ? 147.398 151.753 150.742 1.00 133.25 543 TRP A CA 1
ATOM 8811 C C . TRP B 1 543 ? 147.316 150.312 150.273 1.00 133.25 543 TRP A C 1
ATOM 8812 O O . TRP B 1 543 ? 147.830 149.989 149.201 1.00 133.25 543 TRP A O 1
ATOM 8823 N N . LYS B 1 544 ? 146.713 149.432 151.074 1.00 130.60 544 LYS A N 1
ATOM 8824 C CA . LYS B 1 544 ? 146.451 148.079 150.601 1.00 130.60 544 LYS A CA 1
ATOM 8825 C C . LYS B 1 544 ? 145.542 148.113 149.387 1.00 130.60 544 LYS A C 1
ATOM 8826 O O . LYS B 1 544 ? 145.767 147.396 148.401 1.00 130.60 544 LYS A O 1
ATOM 8832 N N . ALA B 1 545 ? 144.541 148.988 149.430 1.00 125.85 545 ALA A N 1
ATOM 8833 C CA . ALA B 1 545 ? 143.695 149.223 148.273 1.00 125.85 545 ALA A CA 1
ATOM 8834 C C . ALA B 1 545 ? 144.484 149.788 147.100 1.00 125.85 545 ALA A C 1
ATOM 8835 O O . ALA B 1 545 ? 144.225 149.427 145.954 1.00 125.85 545 ALA A O 1
ATOM 8837 N N . GLY B 1 546 ? 145.469 150.645 147.362 1.00 114.48 546 GLY A N 1
ATOM 8838 C CA . GLY B 1 546 ? 146.252 151.206 146.276 1.00 114.48 546 GLY A CA 1
ATOM 8839 C C . GLY B 1 546 ? 147.228 150.219 145.684 1.00 114.48 546 GLY A C 1
ATOM 8840 O O . GLY B 1 546 ? 147.501 150.253 144.484 1.00 114.48 546 GLY A O 1
ATOM 8841 N N . PHE B 1 547 ? 147.757 149.325 146.506 1.00 123.95 547 PHE A N 1
ATOM 8842 C CA . PHE B 1 547 ? 148.607 148.263 145.998 1.00 123.95 547 PHE A CA 1
ATOM 8843 C C . PHE B 1 547 ? 147.793 147.299 145.154 1.00 123.95 547 PHE A C 1
ATOM 8844 O O . PHE B 1 547 ? 148.262 146.816 144.118 1.00 123.95 547 PHE A O 1
ATOM 8852 N N . HIS B 1 548 ? 146.556 147.031 145.577 1.00 126.03 548 HIS A N 1
ATOM 8853 C CA . HIS B 1 548 ? 145.629 146.274 144.748 1.00 126.03 548 HIS A CA 1
ATOM 8854 C C . HIS B 1 548 ? 145.215 147.066 143.514 1.00 126.03 548 HIS A C 1
ATOM 8855 O O . HIS B 1 548 ? 144.843 146.485 142.490 1.00 126.03 548 HIS A O 1
ATOM 8862 N N . ARG B 1 549 ? 145.252 148.388 143.600 1.00 110.21 549 ARG A N 1
ATOM 8863 C CA . ARG B 1 549 ? 145.001 149.230 142.446 1.00 110.21 549 ARG A CA 1
ATOM 8864 C C . ARG B 1 549 ? 146.170 149.185 141.480 1.00 110.21 549 ARG A C 1
ATOM 8865 O O . ARG B 1 549 ? 145.988 149.393 140.279 1.00 110.21 549 ARG A O 1
ATOM 8873 N N . TRP B 1 550 ? 147.356 148.873 141.978 1.00 126.01 550 TRP A N 1
ATOM 8874 C CA . TRP B 1 550 ? 148.573 149.008 141.201 1.00 126.01 550 TRP A CA 1
ATOM 8875 C C . TRP B 1 550 ? 149.085 147.706 140.607 1.00 126.01 550 TRP A C 1
ATOM 8876 O O . TRP B 1 550 ? 149.607 147.718 139.488 1.00 126.01 550 TRP A O 1
ATOM 8887 N N . ASN B 1 551 ? 148.911 146.581 141.296 1.00 121.65 551 ASN A N 1
ATOM 8888 C CA . ASN B 1 551 ? 149.558 145.330 140.902 1.00 121.65 551 ASN A CA 1
ATOM 8889 C C . ASN B 1 551 ? 149.082 144.783 139.556 1.00 121.65 551 ASN A C 1
ATOM 8890 O O . ASN B 1 551 ? 149.754 143.926 138.976 1.00 121.65 551 ASN A O 1
ATOM 8895 N N . ASN B 1 552 ? 147.952 145.267 139.050 1.00 127.64 552 ASN A N 1
ATOM 8896 C CA . ASN B 1 552 ? 147.477 144.900 137.725 1.00 127.64 552 ASN A CA 1
ATOM 8897 C C . ASN B 1 552 ? 148.318 145.498 136.610 1.00 127.64 552 ASN A C 1
ATOM 8898 O O . ASN B 1 552 ? 148.260 145.015 135.475 1.00 127.64 552 ASN A O 1
ATOM 8903 N N . TYR B 1 553 ? 149.091 146.540 136.898 1.00 130.57 553 TYR A N 1
ATOM 8904 C CA . TYR B 1 553 ? 149.767 147.281 135.844 1.00 130.57 553 TYR A CA 1
ATOM 8905 C C . TYR B 1 553 ? 150.985 146.565 135.291 1.00 130.57 553 TYR A C 1
ATOM 8906 O O . TYR B 1 553 ? 151.626 147.097 134.388 1.00 130.57 553 TYR A O 1
ATOM 8915 N N . MET B 1 554 ? 151.331 145.390 135.812 1.00 163.10 554 MET A N 1
ATOM 8916 C CA . MET B 1 554 ? 152.388 144.596 135.201 1.00 163.10 554 MET A CA 1
ATOM 8917 C C . MET B 1 554 ? 151.916 143.990 133.888 1.00 163.10 554 MET A C 1
ATOM 8918 O O . MET B 1 554 ? 152.681 143.903 132.923 1.00 163.10 554 MET A O 1
ATOM 8923 N N . MET B 1 555 ? 150.656 143.565 133.834 1.00 168.41 555 MET A N 1
ATOM 8924 C CA . MET B 1 555 ? 150.094 143.106 132.572 1.00 168.41 555 MET A CA 1
ATOM 8925 C C . MET B 1 555 ? 149.914 144.262 131.606 1.00 168.41 555 MET A C 1
ATOM 8926 O O . MET B 1 555 ? 149.942 144.067 130.389 1.00 168.41 555 MET A O 1
ATOM 8931 N N . ASP B 1 556 ? 149.723 145.466 132.132 1.00 160.99 556 ASP A N 1
ATOM 8932 C CA . ASP B 1 556 ? 149.740 146.649 131.293 1.00 160.99 556 ASP A CA 1
ATOM 8933 C C . ASP B 1 556 ? 151.156 147.036 130.913 1.00 160.99 556 ASP A C 1
ATOM 8934 O O . ASP B 1 556 ? 151.355 147.769 129.940 1.00 160.99 556 ASP A O 1
ATOM 8939 N N . TRP B 1 557 ? 152.135 146.573 131.677 1.00 176.75 557 TRP A N 1
ATOM 8940 C CA . TRP B 1 557 ? 153.523 146.660 131.267 1.00 176.75 557 TRP A CA 1
ATOM 8941 C C . TRP B 1 557 ? 153.863 145.533 130.306 1.00 176.75 557 TRP A C 1
ATOM 8942 O O . TRP B 1 557 ? 154.700 145.707 129.413 1.00 176.75 557 TRP A O 1
ATOM 8953 N N . LYS B 1 558 ? 153.186 144.395 130.444 1.00 173.84 558 LYS A N 1
ATOM 8954 C CA . LYS B 1 558 ? 153.339 143.264 129.534 1.00 173.84 558 LYS A CA 1
ATOM 8955 C C . LYS B 1 558 ? 152.220 143.264 128.496 1.00 173.84 558 LYS A C 1
ATOM 8956 O O . LYS B 1 558 ? 151.598 142.237 128.208 1.00 173.84 558 LYS A O 1
ATOM 8962 N N . ASN B 1 559 ? 151.877 144.449 127.988 1.00 184.17 559 ASN A N 1
ATOM 8963 C CA . ASN B 1 559 ? 150.935 144.537 126.876 1.00 184.17 559 ASN A CA 1
ATOM 8964 C C . ASN B 1 559 ? 151.510 143.873 125.632 1.00 184.17 559 ASN A C 1
ATOM 8965 O O . ASN B 1 559 ? 151.025 142.827 125.187 1.00 184.17 559 ASN A O 1
ATOM 8970 N N . GLN B 1 560 ? 152.562 144.458 125.070 1.00 173.07 560 GLN A N 1
ATOM 8971 C CA . GLN B 1 560 ? 153.335 143.810 124.026 1.00 173.07 560 GLN A CA 1
ATOM 8972 C C . GLN B 1 560 ? 154.690 143.351 124.525 1.00 173.07 560 GLN A C 1
ATOM 8973 O O . GLN B 1 560 ? 155.353 142.556 123.850 1.00 173.07 560 GLN A O 1
ATOM 8979 N N . PHE B 1 561 ? 155.098 143.798 125.701 1.00 153.07 561 PHE A N 1
ATOM 8980 C CA . PHE B 1 561 ? 156.458 143.612 126.148 1.00 153.07 561 PHE A CA 1
ATOM 8981 C C . PHE B 1 561 ? 156.500 142.694 127.359 1.00 153.07 561 PHE A C 1
ATOM 8982 O O . PHE B 1 561 ? 156.187 141.510 127.251 1.00 153.07 561 PHE A O 1
ATOM 8990 N N . ILE C 1 4 ? 215.153 171.195 131.785 1.00 148.77 4 ILE C N 1
ATOM 8991 C CA . ILE C 1 4 ? 213.959 170.464 131.376 1.00 148.77 4 ILE C CA 1
ATOM 8992 C C . ILE C 1 4 ? 212.746 171.185 131.918 1.00 148.77 4 ILE C C 1
ATOM 8993 O O . ILE C 1 4 ? 212.421 171.099 133.102 1.00 148.77 4 ILE C O 1
ATOM 8998 N N . ILE C 1 5 ? 212.097 171.928 131.032 1.00 158.81 5 ILE C N 1
ATOM 8999 C CA . ILE C 1 5 ? 211.055 172.883 131.382 1.00 158.81 5 ILE C CA 1
ATOM 9000 C C . ILE C 1 5 ? 209.965 172.749 130.331 1.00 158.81 5 ILE C C 1
ATOM 9001 O O . ILE C 1 5 ? 210.248 172.809 129.131 1.00 158.81 5 ILE C O 1
ATOM 9006 N N . ILE C 1 6 ? 208.730 172.551 130.775 1.00 154.85 6 ILE C N 1
ATOM 9007 C CA . ILE C 1 6 ? 207.595 172.385 129.874 1.00 154.85 6 ILE C CA 1
ATOM 9008 C C . ILE C 1 6 ? 206.567 173.474 130.134 1.00 154.85 6 ILE C C 1
ATOM 9009 O O . ILE C 1 6 ? 206.163 173.704 131.279 1.00 154.85 6 ILE C O 1
ATOM 9014 N N . ALA C 1 7 ? 206.207 174.178 129.065 1.00 153.78 7 ALA C N 1
ATOM 9015 C CA . ALA C 1 7 ? 205.166 175.195 129.066 1.00 153.78 7 ALA C CA 1
ATOM 9016 C C . ALA C 1 7 ? 203.782 174.561 129.014 1.00 153.78 7 ALA C C 1
ATOM 9017 O O . ALA C 1 7 ? 203.468 173.798 128.095 1.00 153.78 7 ALA C O 1
ATOM 9019 N N . THR C 1 8 ? 202.975 174.872 130.014 1.00 154.27 8 THR C N 1
ATOM 9020 C CA . THR C 1 8 ? 201.591 174.475 130.183 1.00 154.27 8 THR C CA 1
ATOM 9021 C C . THR C 1 8 ? 200.732 175.720 130.062 1.00 154.27 8 THR C C 1
ATOM 9022 O O . THR C 1 8 ? 201.252 176.837 129.983 1.00 154.27 8 THR C O 1
ATOM 9026 N N . LYS C 1 9 ? 199.406 175.508 130.055 1.00 142.81 9 LYS C N 1
ATOM 9027 C CA . LYS C 1 9 ? 198.458 176.621 129.992 1.00 142.81 9 LYS C CA 1
ATOM 9028 C C . LYS C 1 9 ? 198.644 177.592 131.147 1.00 142.81 9 LYS C C 1
ATOM 9029 O O . LYS C 1 9 ? 198.404 178.794 130.995 1.00 142.81 9 LYS C O 1
ATOM 9035 N N . ASN C 1 10 ? 199.059 177.095 132.300 1.00 159.23 10 ASN C N 1
ATOM 9036 C CA . ASN C 1 10 ? 199.255 177.936 133.464 1.00 159.23 10 ASN C CA 1
ATOM 9037 C C . ASN C 1 10 ? 200.681 178.453 133.536 1.00 159.23 10 ASN C C 1
ATOM 9038 O O . ASN C 1 10 ? 200.989 179.253 134.424 1.00 159.23 10 ASN C O 1
ATOM 9043 N N . GLY C 1 11 ? 201.582 177.918 132.710 1.00 159.00 11 GLY C N 1
ATOM 9044 C CA . GLY C 1 11 ? 202.963 178.353 132.752 1.00 159.00 11 GLY C CA 1
ATOM 9045 C C . GLY C 1 11 ? 204.031 177.298 132.555 1.00 159.00 11 GLY C C 1
ATOM 9046 O O . GLY C 1 11 ? 203.732 176.118 132.389 1.00 159.00 11 GLY C O 1
ATOM 9047 N N . LYS C 1 12 ? 205.285 177.729 132.489 1.00 159.51 12 LYS C N 1
ATOM 9048 C CA . LYS C 1 12 ? 206.413 176.814 132.382 1.00 159.51 12 LYS C CA 1
ATOM 9049 C C . LYS C 1 12 ? 206.747 176.182 133.732 1.00 159.51 12 LYS C C 1
ATOM 9050 O O . LYS C 1 12 ? 206.610 176.818 134.781 1.00 159.51 12 LYS C O 1
ATOM 9056 N N . VAL C 1 13 ? 207.157 174.917 133.707 1.00 166.25 13 VAL C N 1
ATOM 9057 C CA . VAL C 1 13 ? 207.537 174.189 134.913 1.00 166.25 13 VAL C CA 1
ATOM 9058 C C . VAL C 1 13 ? 208.876 173.474 134.718 1.00 166.25 13 VAL C C 1
ATOM 9059 O O . VAL C 1 13 ? 209.154 172.942 133.636 1.00 166.25 13 VAL C O 1
ATOM 9063 N N . ARG C 1 14 ? 209.749 173.551 135.733 1.00 169.61 14 ARG C N 1
ATOM 9064 C CA . ARG C 1 14 ? 211.067 172.920 135.713 1.00 169.61 14 ARG C CA 1
ATOM 9065 C C . ARG C 1 14 ? 211.046 171.629 136.538 1.00 169.61 14 ARG C C 1
ATOM 9066 O O . ARG C 1 14 ? 210.486 171.601 137.639 1.00 169.61 14 ARG C O 1
ATOM 9074 N N . GLY C 1 15 ? 211.669 170.564 136.011 1.00 157.53 15 GLY C N 1
ATOM 9075 C CA . GLY C 1 15 ? 211.766 169.272 136.688 1.00 157.53 15 GLY C CA 1
ATOM 9076 C C . GLY C 1 15 ? 213.163 168.778 137.009 1.00 157.53 15 GLY C C 1
ATOM 9077 O O . GLY C 1 15 ? 214.121 169.553 136.947 1.00 157.53 15 GLY C O 1
ATOM 9078 N N . MET C 1 16 ? 213.302 167.494 137.361 1.00 140.08 16 MET C N 1
ATOM 9079 C CA . MET C 1 16 ? 214.611 166.944 137.701 1.00 140.08 16 MET C CA 1
ATOM 9080 C C . MET C 1 16 ? 214.780 165.544 137.121 1.00 140.08 16 MET C C 1
ATOM 9081 O O . MET C 1 16 ? 213.811 164.795 136.966 1.00 140.08 16 MET C O 1
ATOM 9086 N N . ASN C 1 17 ? 216.029 165.195 136.802 1.00 152.99 17 ASN C N 1
ATOM 9087 C CA . ASN C 1 17 ? 216.364 163.844 136.369 1.00 152.99 17 ASN C CA 1
ATOM 9088 C C . ASN C 1 17 ? 216.621 162.920 137.546 1.00 152.99 17 ASN C C 1
ATOM 9089 O O . ASN C 1 17 ? 217.269 163.306 138.522 1.00 152.99 17 ASN C O 1
ATOM 9094 N N . LEU C 1 18 ? 216.094 161.708 137.465 1.00 145.28 18 LEU C N 1
ATOM 9095 C CA . LEU C 1 18 ? 216.435 160.650 138.400 1.00 145.28 18 LEU C CA 1
ATOM 9096 C C . LEU C 1 18 ? 217.087 159.522 137.613 1.00 145.28 18 LEU C C 1
ATOM 9097 O O . LEU C 1 18 ? 216.650 159.206 136.498 1.00 145.28 18 LEU C O 1
ATOM 9102 N N . THR C 1 19 ? 218.113 158.904 138.195 1.00 146.13 19 THR C N 1
ATOM 9103 C CA . THR C 1 19 ? 218.770 157.743 137.600 1.00 146.13 19 THR C CA 1
ATOM 9104 C C . THR C 1 19 ? 218.190 156.449 138.169 1.00 146.13 19 THR C C 1
ATOM 9105 O O . THR C 1 19 ? 218.344 156.147 139.358 1.00 146.13 19 THR C O 1
ATOM 9109 N N . VAL C 1 20 ? 217.477 155.708 137.328 1.00 136.89 20 VAL C N 1
ATOM 9110 C CA . VAL C 1 20 ? 216.804 154.477 137.728 1.00 136.89 20 VAL C CA 1
ATOM 9111 C C . VAL C 1 20 ? 217.242 153.369 136.790 1.00 136.89 20 VAL C C 1
ATOM 9112 O O . VAL C 1 20 ? 216.970 153.457 135.591 1.00 136.89 20 VAL C O 1
ATOM 9116 N N . PHE C 1 21 ? 217.882 152.324 137.334 1.00 149.02 21 PHE C N 1
ATOM 9117 C CA . PHE C 1 21 ? 218.272 151.115 136.580 1.00 149.02 21 PHE C CA 1
ATOM 9118 C C . PHE C 1 21 ? 219.079 151.436 135.326 1.00 149.02 21 PHE C C 1
ATOM 9119 O O . PHE C 1 21 ? 218.901 150.831 134.267 1.00 149.02 21 PHE C O 1
ATOM 9127 N N . GLY C 1 22 ? 219.962 152.418 135.448 1.00 155.57 22 GLY C N 1
ATOM 9128 C CA . GLY C 1 22 ? 220.796 152.834 134.349 1.00 155.57 22 GLY C CA 1
ATOM 9129 C C . GLY C 1 22 ? 220.109 153.719 133.340 1.00 155.57 22 GLY C C 1
ATOM 9130 O O . GLY C 1 22 ? 220.683 153.978 132.276 1.00 155.57 22 GLY C O 1
ATOM 9131 N N . GLY C 1 23 ? 218.901 154.185 133.631 1.00 146.58 23 GLY C N 1
ATOM 9132 C CA . GLY C 1 23 ? 218.239 155.097 132.728 1.00 146.58 23 GLY C CA 1
ATOM 9133 C C . GLY C 1 23 ? 217.864 156.359 133.471 1.00 146.58 23 GLY C C 1
ATOM 9134 O O . GLY C 1 23 ? 218.215 156.519 134.642 1.00 146.58 23 GLY C O 1
ATOM 9135 N N . THR C 1 24 ? 217.078 157.218 132.836 1.00 145.78 24 THR C N 1
ATOM 9136 C CA . THR C 1 24 ? 216.684 158.486 133.424 1.00 145.78 24 THR C CA 1
ATOM 9137 C C . THR C 1 24 ? 215.175 158.650 133.329 1.00 145.78 24 THR C C 1
ATOM 9138 O O . THR C 1 24 ? 214.572 158.330 132.302 1.00 145.78 24 THR C O 1
ATOM 9142 N N . VAL C 1 25 ? 214.571 159.129 134.409 1.00 136.30 25 VAL C N 1
ATOM 9143 C CA . VAL C 1 25 ? 213.177 159.550 134.410 1.00 136.30 25 VAL C CA 1
ATOM 9144 C C . VAL C 1 25 ? 213.138 161.005 134.848 1.00 136.30 25 VAL C C 1
ATOM 9145 O O . VAL C 1 25 ? 213.838 161.395 135.786 1.00 136.30 25 VAL C O 1
ATOM 9149 N N . THR C 1 26 ? 212.319 161.810 134.189 1.00 130.38 26 THR C N 1
ATOM 9150 C CA . THR C 1 26 ? 212.153 163.197 134.593 1.00 130.38 26 THR C CA 1
ATOM 9151 C C . THR C 1 26 ? 210.907 163.348 135.458 1.00 130.38 26 THR C C 1
ATOM 9152 O O . THR C 1 26 ? 209.793 162.999 135.047 1.00 130.38 26 THR C O 1
ATOM 9156 N N . ALA C 1 27 ? 211.130 163.798 136.684 1.00 123.56 27 ALA C N 1
ATOM 9157 C CA . ALA C 1 27 ? 210.108 163.915 137.707 1.00 123.56 27 ALA C CA 1
ATOM 9158 C C . ALA C 1 27 ? 209.814 165.383 137.965 1.00 123.56 27 ALA C C 1
ATOM 9159 O O . ALA C 1 27 ? 210.736 166.200 138.090 1.00 123.56 27 ALA C O 1
ATOM 9161 N N . PHE C 1 28 ? 208.530 165.710 137.976 1.00 142.49 28 PHE C N 1
ATOM 9162 C CA . PHE C 1 28 ? 207.987 167.007 138.370 1.00 142.49 28 PHE C CA 1
ATOM 9163 C C . PHE C 1 28 ? 207.084 166.729 139.569 1.00 142.49 28 PHE C C 1
ATOM 9164 O O . PHE C 1 28 ? 205.982 166.200 139.401 1.00 142.49 28 PHE C O 1
ATOM 9172 N N . LEU C 1 29 ? 207.538 167.068 140.771 1.00 146.82 29 LEU C N 1
ATOM 9173 C CA . LEU C 1 29 ? 206.791 166.782 141.987 1.00 146.82 29 LEU C CA 1
ATOM 9174 C C . LEU C 1 29 ? 206.053 168.024 142.464 1.00 146.82 29 LEU C C 1
ATOM 9175 O O . LEU C 1 29 ? 206.632 169.114 142.516 1.00 146.82 29 LEU C O 1
ATOM 9180 N N . GLY C 1 30 ? 204.778 167.852 142.803 1.00 148.35 30 GLY C N 1
ATOM 9181 C CA . GLY C 1 30 ? 204.019 168.912 143.432 1.00 148.35 30 GLY C CA 1
ATOM 9182 C C . GLY C 1 30 ? 203.603 170.002 142.473 1.00 148.35 30 GLY C C 1
ATOM 9183 O O . GLY C 1 30 ? 203.758 171.188 142.774 1.00 148.35 30 GLY C O 1
ATOM 9184 N N . ILE C 1 31 ? 203.058 169.632 141.327 1.00 148.92 31 ILE C N 1
ATOM 9185 C CA . ILE C 1 31 ? 202.476 170.646 140.453 1.00 148.92 31 ILE C CA 1
ATOM 9186 C C . ILE C 1 31 ? 201.060 170.945 140.927 1.00 148.92 31 ILE C C 1
ATOM 9187 O O . ILE C 1 31 ? 200.230 170.029 140.974 1.00 148.92 31 ILE C O 1
ATOM 9192 N N . PRO C 1 32 ? 200.733 172.209 141.177 1.00 158.44 32 PRO C N 1
ATOM 9193 C CA . PRO C 1 32 ? 199.363 172.571 141.548 1.00 158.44 32 PRO C CA 1
ATOM 9194 C C . PRO C 1 32 ? 198.387 172.428 140.401 1.00 158.44 32 PRO C C 1
ATOM 9195 O O . PRO C 1 32 ? 198.695 172.724 139.246 1.00 158.44 32 PRO C O 1
ATOM 9199 N N . TYR C 1 33 ? 197.223 171.905 140.736 1.00 160.45 33 TYR C N 1
ATOM 9200 C CA . TYR C 1 33 ? 196.137 171.721 139.797 1.00 160.45 33 TYR C CA 1
ATOM 9201 C C . TYR C 1 33 ? 194.839 172.409 140.196 1.00 160.45 33 TYR C C 1
ATOM 9202 O O . TYR C 1 33 ? 193.868 172.336 139.436 1.00 160.45 33 TYR C O 1
ATOM 9211 N N . ALA C 1 34 ? 194.786 173.085 141.342 1.00 189.10 34 ALA C N 1
ATOM 9212 C CA . ALA C 1 34 ? 193.572 173.786 141.740 1.00 189.10 34 ALA C CA 1
ATOM 9213 C C . ALA C 1 34 ? 193.963 174.969 142.613 1.00 189.10 34 ALA C C 1
ATOM 9214 O O . ALA C 1 34 ? 195.089 175.050 143.109 1.00 189.10 34 ALA C O 1
ATOM 9216 N N . GLN C 1 35 ? 193.025 175.899 142.784 1.00 198.42 35 GLN C N 1
ATOM 9217 C CA . GLN C 1 35 ? 193.239 176.988 143.727 1.00 198.42 35 GLN C CA 1
ATOM 9218 C C . GLN C 1 35 ? 193.197 176.509 145.178 1.00 198.42 35 GLN C C 1
ATOM 9219 O O . GLN C 1 35 ? 192.391 175.638 145.519 1.00 198.42 35 GLN C O 1
ATOM 9225 N N . PRO C 1 36 ? 194.088 177.027 146.030 1.00 213.79 36 PRO C N 1
ATOM 9226 C CA . PRO C 1 36 ? 194.120 176.663 147.466 1.00 213.79 36 PRO C CA 1
ATOM 9227 C C . PRO C 1 36 ? 192.812 176.952 148.183 1.00 213.79 36 PRO C C 1
ATOM 9228 O O . PRO C 1 36 ? 192.316 178.088 148.166 1.00 213.79 36 PRO C O 1
ATOM 9232 N N . PRO C 1 37 ? 192.220 175.944 148.822 1.00 216.06 37 PRO C N 1
ATOM 9233 C CA . PRO C 1 37 ? 190.889 176.035 149.464 1.00 216.06 37 PRO C CA 1
ATOM 9234 C C . PRO C 1 37 ? 190.940 176.701 150.834 1.00 216.06 37 PRO C C 1
ATOM 9235 O O . PRO C 1 37 ? 190.703 176.090 151.882 1.00 216.06 37 PRO C O 1
ATOM 9239 N N . LEU C 1 38 ? 191.255 177.987 150.862 1.00 213.41 38 LEU C N 1
ATOM 9240 C CA . LEU C 1 38 ? 191.445 178.678 152.126 1.00 213.41 38 LEU C CA 1
ATOM 9241 C C . LEU C 1 38 ? 190.307 179.650 152.384 1.00 213.41 38 LEU C C 1
ATOM 9242 O O . LEU C 1 38 ? 189.660 180.140 151.454 1.00 213.41 38 LEU C O 1
ATOM 9247 N N . GLY C 1 39 ? 190.105 179.945 153.672 1.00 236.55 39 GLY C N 1
ATOM 9248 C CA . GLY C 1 39 ? 189.126 180.914 154.127 1.00 236.55 39 GLY C CA 1
ATOM 9249 C C . GLY C 1 39 ? 187.715 180.571 153.708 1.00 236.55 39 GLY C C 1
ATOM 9250 O O . GLY C 1 39 ? 187.144 179.562 154.132 1.00 236.55 39 GLY C O 1
ATOM 9251 N N . ARG C 1 40 ? 187.149 181.428 152.858 1.00 251.06 40 ARG C N 1
ATOM 9252 C CA . ARG C 1 40 ? 185.812 181.204 152.331 1.00 251.06 40 ARG C CA 1
ATOM 9253 C C . ARG C 1 40 ? 185.779 180.030 151.362 1.00 251.06 40 ARG C C 1
ATOM 9254 O O . ARG C 1 40 ? 184.699 179.493 151.100 1.00 251.06 40 ARG C O 1
ATOM 9262 N N . LEU C 1 41 ? 186.934 179.609 150.837 1.00 224.60 41 LEU C N 1
ATOM 9263 C CA . LEU C 1 41 ? 186.966 178.492 149.910 1.00 224.60 41 LEU C CA 1
ATOM 9264 C C . LEU C 1 41 ? 187.047 177.160 150.632 1.00 224.60 41 LEU C C 1
ATOM 9265 O O . LEU C 1 41 ? 186.986 176.115 149.973 1.00 224.60 41 LEU C O 1
ATOM 9270 N N . ARG C 1 42 ? 187.233 177.179 151.952 1.00 235.41 42 ARG C N 1
ATOM 9271 C CA . ARG C 1 42 ? 187.209 175.955 152.738 1.00 235.41 42 ARG C CA 1
ATOM 9272 C C . ARG C 1 42 ? 185.805 175.379 152.656 1.00 235.41 42 ARG C C 1
ATOM 9273 O O . ARG C 1 42 ? 184.829 176.130 152.760 1.00 235.41 42 ARG C O 1
ATOM 9281 N N . PHE C 1 43 ? 185.718 174.074 152.373 1.00 232.82 43 PHE C N 1
ATOM 9282 C CA . PHE C 1 43 ? 184.541 173.230 152.157 1.00 232.82 43 PHE C CA 1
ATOM 9283 C C . PHE C 1 43 ? 183.923 173.442 150.778 1.00 232.82 43 PHE C C 1
ATOM 9284 O O . PHE C 1 43 ? 183.070 172.651 150.379 1.00 232.82 43 PHE C O 1
ATOM 9292 N N . LYS C 1 44 ? 184.312 174.470 150.033 1.00 230.41 44 LYS C N 1
ATOM 9293 C CA . LYS C 1 44 ? 183.805 174.634 148.682 1.00 230.41 44 LYS C CA 1
ATOM 9294 C C . LYS C 1 44 ? 184.447 173.653 147.710 1.00 230.41 44 LYS C C 1
ATOM 9295 O O . LYS C 1 44 ? 185.439 172.978 148.007 1.00 230.41 44 LYS C O 1
ATOM 9301 N N . LYS C 1 45 ? 183.837 173.588 146.531 1.00 202.37 45 LYS C N 1
ATOM 9302 C CA . LYS C 1 45 ? 184.398 172.906 145.381 1.00 202.37 45 LYS C CA 1
ATOM 9303 C C . LYS C 1 45 ? 185.750 173.506 144.981 1.00 202.37 45 LYS C C 1
ATOM 9304 O O . LYS C 1 45 ? 186.028 174.672 145.279 1.00 202.37 45 LYS C O 1
ATOM 9310 N N . PRO C 1 46 ? 186.618 172.722 144.326 1.00 197.76 46 PRO C N 1
ATOM 9311 C CA . PRO C 1 46 ? 187.899 173.267 143.858 1.00 197.76 46 PRO C CA 1
ATOM 9312 C C . PRO C 1 46 ? 187.704 174.322 142.787 1.00 197.76 46 PRO C C 1
ATOM 9313 O O . PRO C 1 46 ? 186.800 174.223 141.956 1.00 197.76 46 PRO C O 1
ATOM 9317 N N . GLN C 1 47 ? 188.555 175.337 142.808 1.00 200.81 47 GLN C N 1
ATOM 9318 C CA . GLN C 1 47 ? 188.500 176.368 141.790 1.00 200.81 47 GLN C CA 1
ATOM 9319 C C . GLN C 1 47 ? 189.599 176.159 140.758 1.00 200.81 47 GLN C C 1
ATOM 9320 O O . GLN C 1 47 ? 190.721 175.772 141.099 1.00 200.81 47 GLN C O 1
ATOM 9326 N N . SER C 1 48 ? 189.226 176.366 139.494 1.00 203.16 48 SER C N 1
ATOM 9327 C CA . SER C 1 48 ? 190.127 176.251 138.353 1.00 203.16 48 SER C CA 1
ATOM 9328 C C . SER C 1 48 ? 191.361 177.134 138.490 1.00 203.16 48 SER C C 1
ATOM 9329 O O . SER C 1 48 ? 191.284 178.276 138.944 1.00 203.16 48 SER C O 1
ATOM 9332 N N . LEU C 1 49 ? 192.507 176.598 138.084 1.00 188.51 49 LEU C N 1
ATOM 9333 C CA . LEU C 1 49 ? 193.754 177.359 138.108 1.00 188.51 49 LEU C CA 1
ATOM 9334 C C . LEU C 1 49 ? 193.835 178.316 136.924 1.00 188.51 49 LEU C C 1
ATOM 9335 O O . LEU C 1 49 ? 193.719 177.901 135.767 1.00 188.51 49 LEU C O 1
ATOM 9340 N N . THR C 1 50 ? 194.054 179.595 137.216 1.00 178.34 50 THR C N 1
ATOM 9341 C CA . THR C 1 50 ? 194.188 180.603 136.172 1.00 178.34 50 THR C CA 1
ATOM 9342 C C . THR C 1 50 ? 195.533 180.550 135.459 1.00 178.34 50 THR C C 1
ATOM 9343 O O . THR C 1 50 ? 195.663 179.947 134.388 1.00 178.34 50 THR C O 1
ATOM 9347 N N . LYS C 1 51 ? 196.542 181.158 136.073 1.00 174.22 51 LYS C N 1
ATOM 9348 C CA . LYS C 1 51 ? 197.886 181.227 135.529 1.00 174.22 51 LYS C CA 1
ATOM 9349 C C . LYS C 1 51 ? 198.836 181.230 136.712 1.00 174.22 51 LYS C C 1
ATOM 9350 O O . LYS C 1 51 ? 198.516 181.781 137.768 1.00 174.22 51 LYS C O 1
ATOM 9356 N N . TRP C 1 52 ? 200.001 180.623 136.544 1.00 177.26 52 TRP C N 1
ATOM 9357 C CA . TRP C 1 52 ? 201.055 180.825 137.524 1.00 177.26 52 TRP C CA 1
ATOM 9358 C C . TRP C 1 52 ? 202.085 181.828 137.026 1.00 177.26 52 TRP C C 1
ATOM 9359 O O . TRP C 1 52 ? 202.175 182.160 135.843 1.00 177.26 52 TRP C O 1
ATOM 9370 N N . SER C 1 53 ? 202.868 182.285 137.983 1.00 192.51 53 SER C N 1
ATOM 9371 C CA . SER C 1 53 ? 203.945 183.249 137.882 1.00 192.51 53 SER C CA 1
ATOM 9372 C C . SER C 1 53 ? 205.140 182.394 137.485 1.00 192.51 53 SER C C 1
ATOM 9373 O O . SER C 1 53 ? 205.279 181.284 138.005 1.00 192.51 53 SER C O 1
ATOM 9376 N N . ASP C 1 54 ? 206.074 182.991 136.716 1.00 195.37 54 ASP C N 1
ATOM 9377 C CA . ASP C 1 54 ? 207.308 182.439 136.124 1.00 195.37 54 ASP C CA 1
ATOM 9378 C C . ASP C 1 54 ? 207.505 180.921 136.107 1.00 195.37 54 ASP C C 1
ATOM 9379 O O . ASP C 1 54 ? 206.539 180.198 135.847 1.00 195.37 54 ASP C O 1
ATOM 9384 N N . ILE C 1 55 ? 208.721 180.396 136.151 1.00 175.55 55 ILE C N 1
ATOM 9385 C CA . ILE C 1 55 ? 208.858 178.945 136.098 1.00 175.55 55 ILE C CA 1
ATOM 9386 C C . ILE C 1 55 ? 209.007 178.377 137.501 1.00 175.55 55 ILE C C 1
ATOM 9387 O O . ILE C 1 55 ? 209.938 178.711 138.244 1.00 175.55 55 ILE C O 1
ATOM 9392 N N . TRP C 1 56 ? 208.054 177.500 137.821 1.00 156.90 56 TRP C N 1
ATOM 9393 C CA . TRP C 1 56 ? 207.988 176.715 139.042 1.00 156.90 56 TRP C CA 1
ATOM 9394 C C . TRP C 1 56 ? 208.959 175.546 139.007 1.00 156.90 56 TRP C C 1
ATOM 9395 O O . TRP C 1 56 ? 208.953 174.749 138.064 1.00 156.90 56 TRP C O 1
ATOM 9406 N N . ASN C 1 57 ? 209.787 175.440 140.039 1.00 148.40 57 ASN C N 1
ATOM 9407 C CA . ASN C 1 57 ? 210.785 174.381 140.119 1.00 148.40 57 ASN C CA 1
ATOM 9408 C C . ASN C 1 57 ? 210.108 173.229 140.852 1.00 148.40 57 ASN C C 1
ATOM 9409 O O . ASN C 1 57 ? 210.066 173.197 142.083 1.00 148.40 57 ASN C O 1
ATOM 9414 N N . ALA C 1 58 ? 209.562 172.287 140.083 1.00 150.62 58 ALA C N 1
ATOM 9415 C CA . ALA C 1 58 ? 208.888 171.098 140.613 1.00 150.62 58 ALA C CA 1
ATOM 9416 C C . ALA C 1 58 ? 209.905 169.990 140.884 1.00 150.62 58 ALA C C 1
ATOM 9417 O O . ALA C 1 58 ? 210.020 169.000 140.161 1.00 150.62 58 ALA C O 1
ATOM 9419 N N . THR C 1 59 ? 210.662 170.185 141.965 1.00 155.15 59 THR C N 1
ATOM 9420 C CA . THR C 1 59 ? 211.739 169.283 142.351 1.00 155.15 59 THR C CA 1
ATOM 9421 C C . THR C 1 59 ? 211.618 168.792 143.788 1.00 155.15 59 THR C C 1
ATOM 9422 O O . THR C 1 59 ? 212.578 168.220 144.314 1.00 155.15 59 THR C O 1
ATOM 9426 N N . LYS C 1 60 ? 210.466 168.978 144.430 1.00 148.27 60 LYS C N 1
ATOM 9427 C CA . LYS C 1 60 ? 210.245 168.400 145.747 1.00 148.27 60 LYS C CA 1
ATOM 9428 C C . LYS C 1 60 ? 208.758 168.159 145.948 1.00 148.27 60 LYS C C 1
ATOM 9429 O O . LYS C 1 60 ? 207.913 168.824 145.342 1.00 148.27 60 LYS C O 1
ATOM 9435 N N . TYR C 1 61 ? 208.464 167.144 146.758 1.00 140.00 61 TYR C N 1
ATOM 9436 C CA . TYR C 1 61 ? 207.099 166.779 147.101 1.00 140.00 61 TYR C CA 1
ATOM 9437 C C . TYR C 1 61 ? 206.399 167.907 147.848 1.00 140.00 61 TYR C C 1
ATOM 9438 O O . TYR C 1 61 ? 207.019 168.665 148.595 1.00 140.00 61 TYR C O 1
ATOM 9447 N N . ALA C 1 62 ? 205.089 168.009 147.651 1.00 135.11 62 ALA C N 1
ATOM 9448 C CA . ALA C 1 62 ? 204.331 169.069 148.288 1.00 135.11 62 ALA C CA 1
ATOM 9449 C C . ALA C 1 62 ? 203.861 168.660 149.683 1.00 135.11 62 ALA C C 1
ATOM 9450 O O . ALA C 1 62 ? 204.125 167.554 150.162 1.00 135.11 62 ALA C O 1
ATOM 9452 N N . ASN C 1 63 ? 203.201 169.607 150.353 1.00 164.06 63 ASN C N 1
ATOM 9453 C CA . ASN C 1 63 ? 202.546 169.375 151.636 1.00 164.06 63 ASN C CA 1
ATOM 9454 C C . ASN C 1 63 ? 201.507 168.269 151.529 1.00 164.06 63 ASN C C 1
ATOM 9455 O O . ASN C 1 63 ? 200.788 168.173 150.531 1.00 164.06 63 ASN C O 1
ATOM 9460 N N . SER C 1 64 ? 201.421 167.432 152.555 1.00 197.75 64 SER C N 1
ATOM 9461 C CA . SER C 1 64 ? 200.293 166.518 152.587 1.00 197.75 64 SER C CA 1
ATOM 9462 C C . SER C 1 64 ? 199.055 167.191 153.171 1.00 197.75 64 SER C C 1
ATOM 9463 O O . SER C 1 64 ? 199.139 168.190 153.892 1.00 197.75 64 SER C O 1
ATOM 9466 N N . CYS C 1 65 ? 197.894 166.642 152.820 1.00 195.75 65 CYS C N 1
ATOM 9467 C CA . CYS C 1 65 ? 196.635 167.184 153.302 1.00 195.75 65 CYS C CA 1
ATOM 9468 C C . CYS C 1 65 ? 196.464 166.822 154.776 1.00 195.75 65 CYS C C 1
ATOM 9469 O O . CYS C 1 65 ? 197.000 165.812 155.245 1.00 195.75 65 CYS C O 1
ATOM 9472 N N . CYS C 1 66 ? 195.769 167.693 155.514 1.00 200.26 66 CYS C N 1
ATOM 9473 C CA . CYS C 1 66 ? 195.519 167.501 156.945 1.00 200.26 66 CYS C CA 1
ATOM 9474 C C . CYS C 1 66 ? 194.837 166.172 157.261 1.00 200.26 66 CYS C C 1
ATOM 9475 O O . CYS C 1 66 ? 193.822 165.823 156.649 1.00 200.26 66 CYS C O 1
ATOM 9478 N N . GLN C 1 67 ? 195.370 165.460 158.252 1.00 201.29 67 GLN C N 1
ATOM 9479 C CA . GLN C 1 67 ? 194.869 164.151 158.651 1.00 201.29 67 GLN C CA 1
ATOM 9480 C C . GLN C 1 67 ? 195.452 163.802 160.014 1.00 201.29 67 GLN C C 1
ATOM 9481 O O . GLN C 1 67 ? 196.502 164.316 160.405 1.00 201.29 67 GLN C O 1
ATOM 9487 N N . ASN C 1 68 ? 194.776 162.898 160.715 1.00 213.16 68 ASN C N 1
ATOM 9488 C CA . ASN C 1 68 ? 195.310 162.296 161.927 1.00 213.16 68 ASN C CA 1
ATOM 9489 C C . ASN C 1 68 ? 196.361 161.246 161.601 1.00 213.16 68 ASN C C 1
ATOM 9490 O O . ASN C 1 68 ? 196.428 160.711 160.493 1.00 213.16 68 ASN C O 1
ATOM 9495 N N . ILE C 1 69 ? 197.197 160.968 162.588 1.00 216.05 69 ILE C N 1
ATOM 9496 C CA . ILE C 1 69 ? 198.344 160.096 162.413 1.00 216.05 69 ILE C CA 1
ATOM 9497 C C . ILE C 1 69 ? 198.096 158.826 163.209 1.00 216.05 69 ILE C C 1
ATOM 9498 O O . ILE C 1 69 ? 197.562 158.875 164.323 1.00 216.05 69 ILE C O 1
ATOM 9503 N N . ASP C 1 70 ? 198.482 157.690 162.634 1.00 225.38 70 ASP C N 1
ATOM 9504 C CA . ASP C 1 70 ? 198.438 156.429 163.356 1.00 225.38 70 ASP C CA 1
ATOM 9505 C C . ASP C 1 70 ? 199.596 156.445 164.340 1.00 225.38 70 ASP C C 1
ATOM 9506 O O . ASP C 1 70 ? 200.756 156.588 163.942 1.00 225.38 70 ASP C O 1
ATOM 9511 N N . GLN C 1 71 ? 199.285 156.295 165.623 1.00 217.68 71 GLN C N 1
ATOM 9512 C CA . GLN C 1 71 ? 200.308 156.375 166.655 1.00 217.68 71 GLN C CA 1
ATOM 9513 C C . GLN C 1 71 ? 200.220 155.190 167.600 1.00 217.68 71 GLN C C 1
ATOM 9514 O O . GLN C 1 71 ? 200.756 155.250 168.711 1.00 217.68 71 GLN C O 1
ATOM 9520 N N . SER C 1 72 ? 199.524 154.129 167.181 1.00 226.16 72 SER C N 1
ATOM 9521 C CA . SER C 1 72 ? 199.379 152.944 168.012 1.00 226.16 72 SER C CA 1
ATOM 9522 C C . SER C 1 72 ? 200.704 152.215 168.194 1.00 226.16 72 SER C C 1
ATOM 9523 O O . SER C 1 72 ? 200.881 151.512 169.192 1.00 226.16 72 SER C O 1
ATOM 9526 N N . PHE C 1 73 ? 201.639 152.375 167.253 1.00 228.56 73 PHE C N 1
ATOM 9527 C CA . PHE C 1 73 ? 202.939 151.700 167.288 1.00 228.56 73 PHE C CA 1
ATOM 9528 C C . PHE C 1 73 ? 204.024 152.696 166.911 1.00 228.56 73 PHE C C 1
ATOM 9529 O O . PHE C 1 73 ? 204.404 152.803 165.738 1.00 228.56 73 PHE C O 1
ATOM 9537 N N . PRO C 1 74 ? 204.494 153.492 167.876 1.00 242.47 74 PRO C N 1
ATOM 9538 C CA . PRO C 1 74 ? 205.524 154.510 167.598 1.00 242.47 74 PRO C CA 1
ATOM 9539 C C . PRO C 1 74 ? 206.834 153.903 167.112 1.00 242.47 74 PRO C C 1
ATOM 9540 O O . PRO C 1 74 ? 207.429 153.053 167.775 1.00 242.47 74 PRO C O 1
ATOM 9544 N N . GLY C 1 75 ? 207.274 154.339 165.931 1.00 248.37 75 GLY C N 1
ATOM 9545 C CA . GLY C 1 75 ? 208.538 153.917 165.370 1.00 248.37 75 GLY C CA 1
ATOM 9546 C C . GLY C 1 75 ? 208.494 152.657 164.534 1.00 248.37 75 GLY C C 1
ATOM 9547 O O . GLY C 1 75 ? 209.506 152.308 163.912 1.00 248.37 75 GLY C O 1
ATOM 9548 N N . PHE C 1 76 ? 207.362 151.965 164.493 1.00 238.54 76 PHE C N 1
ATOM 9549 C CA . PHE C 1 76 ? 207.245 150.747 163.706 1.00 238.54 76 PHE C CA 1
ATOM 9550 C C . PHE C 1 76 ? 206.906 151.147 162.275 1.00 238.54 76 PHE C C 1
ATOM 9551 O O . PHE C 1 76 ? 205.883 151.799 162.038 1.00 238.54 76 PHE C O 1
ATOM 9559 N N . HIS C 1 77 ? 207.775 150.767 161.333 1.00 240.14 77 HIS C N 1
ATOM 9560 C CA . HIS C 1 77 ? 207.617 151.143 159.929 1.00 240.14 77 HIS C CA 1
ATOM 9561 C C . HIS C 1 77 ? 206.338 150.585 159.317 1.00 240.14 77 HIS C C 1
ATOM 9562 O O . HIS C 1 77 ? 205.782 151.205 158.408 1.00 240.14 77 HIS C O 1
ATOM 9569 N N . GLY C 1 78 ? 205.899 149.401 159.771 1.00 245.92 78 GLY C N 1
ATOM 9570 C CA . GLY C 1 78 ? 204.683 148.778 159.253 1.00 245.92 78 GLY C CA 1
ATOM 9571 C C . GLY C 1 78 ? 203.457 149.670 159.351 1.00 245.92 78 GLY C C 1
ATOM 9572 O O . GLY C 1 78 ? 202.635 149.712 158.432 1.00 245.92 78 GLY C O 1
ATOM 9573 N N . SER C 1 79 ? 203.315 150.391 160.461 1.00 244.05 79 SER C N 1
ATOM 9574 C CA . SER C 1 79 ? 202.175 151.282 160.626 1.00 244.05 79 SER C CA 1
ATOM 9575 C C . SER C 1 79 ? 202.498 152.685 160.127 1.00 244.05 79 SER C C 1
ATOM 9576 O O . SER C 1 79 ? 201.642 153.338 159.518 1.00 244.05 79 SER C O 1
ATOM 9579 N N . GLU C 1 80 ? 203.719 153.161 160.373 1.00 237.14 80 GLU C N 1
ATOM 9580 C CA . GLU C 1 80 ? 204.103 154.530 160.048 1.00 237.14 80 GLU C CA 1
ATOM 9581 C C . GLU C 1 80 ? 204.277 154.767 158.553 1.00 237.14 80 GLU C C 1
ATOM 9582 O O . GLU C 1 80 ? 204.344 155.930 158.139 1.00 237.14 80 GLU C O 1
ATOM 9588 N N . MET C 1 81 ? 204.351 153.710 157.736 1.00 227.13 81 MET C N 1
ATOM 9589 C CA . MET C 1 81 ? 204.550 153.889 156.302 1.00 227.13 81 MET C CA 1
ATOM 9590 C C . MET C 1 81 ? 203.303 154.413 155.613 1.00 227.13 81 MET C C 1
ATOM 9591 O O . MET C 1 81 ? 203.392 154.842 154.460 1.00 227.13 81 MET C O 1
ATOM 9596 N N . TRP C 1 82 ? 202.151 154.363 156.269 1.00 212.33 82 TRP C N 1
ATOM 9597 C CA . TRP C 1 82 ? 200.947 154.930 155.698 1.00 212.33 82 TRP C CA 1
ATOM 9598 C C . TRP C 1 82 ? 200.696 156.330 156.223 1.00 212.33 82 TRP C C 1
ATOM 9599 O O . TRP C 1 82 ? 199.863 157.050 155.663 1.00 212.33 82 TRP C O 1
ATOM 9610 N N . ASN C 1 83 ? 201.394 156.718 157.288 1.00 214.33 83 ASN C N 1
ATOM 9611 C CA . ASN C 1 83 ? 201.315 158.071 157.798 1.00 214.33 83 ASN C CA 1
ATOM 9612 C C . ASN C 1 83 ? 201.951 159.053 156.816 1.00 214.33 83 ASN C C 1
ATOM 9613 O O . ASN C 1 83 ? 202.899 158.699 156.110 1.00 214.33 83 ASN C O 1
ATOM 9618 N N . PRO C 1 84 ? 201.403 160.265 156.705 1.00 197.19 84 PRO C N 1
ATOM 9619 C CA . PRO C 1 84 ? 201.990 161.271 155.811 1.00 197.19 84 PRO C CA 1
ATOM 9620 C C . PRO C 1 84 ? 203.390 161.675 156.252 1.00 197.19 84 PRO C C 1
ATOM 9621 O O . PRO C 1 84 ? 203.704 161.710 157.445 1.00 197.19 84 PRO C O 1
ATOM 9625 N N . ASN C 1 85 ? 204.238 161.984 155.275 1.00 189.89 85 ASN C N 1
ATOM 9626 C CA . ASN C 1 85 ? 205.654 162.215 155.531 1.00 189.89 85 ASN C CA 1
ATOM 9627 C C . ASN C 1 85 ? 206.059 163.634 155.155 1.00 189.89 85 ASN C C 1
ATOM 9628 O O . ASN C 1 85 ? 207.252 163.923 155.031 1.00 189.89 85 ASN C O 1
ATOM 9633 N N . THR C 1 86 ? 205.088 164.530 154.983 1.00 185.50 86 THR C N 1
ATOM 9634 C CA . THR C 1 86 ? 205.339 165.954 154.823 1.00 185.50 86 THR C CA 1
ATOM 9635 C C . THR C 1 86 ? 204.398 166.750 155.714 1.00 185.50 86 THR C C 1
ATOM 9636 O O . THR C 1 86 ? 203.502 166.206 156.365 1.00 185.50 86 THR C O 1
ATOM 9640 N N . ASP C 1 87 ? 204.678 168.050 155.764 1.00 180.60 87 ASP C N 1
ATOM 9641 C CA . ASP C 1 87 ? 203.887 169.027 156.502 1.00 180.60 87 ASP C CA 1
ATOM 9642 C C . ASP C 1 87 ? 202.419 169.025 156.084 1.00 180.60 87 ASP C C 1
ATOM 9643 O O . ASP C 1 87 ? 202.074 168.802 154.920 1.00 180.60 87 ASP C O 1
ATOM 9648 N N . LEU C 1 88 ? 201.559 169.286 157.060 1.00 175.59 88 LEU C N 1
ATOM 9649 C CA . LEU C 1 88 ? 200.123 169.382 156.855 1.00 175.59 88 LEU C CA 1
ATOM 9650 C C . LEU C 1 88 ? 199.716 170.811 156.518 1.00 175.59 88 LEU C C 1
ATOM 9651 O O . LEU C 1 88 ? 200.238 171.768 157.097 1.00 175.59 88 LEU C O 1
ATOM 9656 N N . SER C 1 89 ? 198.782 170.949 155.577 1.00 179.36 89 SER C N 1
ATOM 9657 C CA . SER C 1 89 ? 198.327 172.259 155.130 1.00 179.36 89 SER C CA 1
ATOM 9658 C C . SER C 1 89 ? 197.034 172.086 154.357 1.00 179.36 89 SER C C 1
ATOM 9659 O O . SER C 1 89 ? 196.776 171.025 153.783 1.00 179.36 89 SER C O 1
ATOM 9662 N N . GLU C 1 90 ? 196.224 173.148 154.338 1.00 185.22 90 GLU C N 1
ATOM 9663 C CA . GLU C 1 90 ? 195.010 173.134 153.535 1.00 185.22 90 GLU C CA 1
ATOM 9664 C C . GLU C 1 90 ? 195.290 173.275 152.047 1.00 185.22 90 GLU C C 1
ATOM 9665 O O . GLU C 1 90 ? 194.482 172.831 151.228 1.00 185.22 90 GLU C O 1
ATOM 9671 N N . ASP C 1 91 ? 196.418 173.877 151.689 1.00 179.80 91 ASP C N 1
ATOM 9672 C CA . ASP C 1 91 ? 196.839 174.071 150.303 1.00 179.80 91 ASP C CA 1
ATOM 9673 C C . ASP C 1 91 ? 197.637 172.832 149.913 1.00 179.80 91 ASP C C 1
ATOM 9674 O O . ASP C 1 91 ? 198.856 172.781 150.074 1.00 179.80 91 ASP C O 1
ATOM 9679 N N . CYS C 1 92 ? 196.952 171.815 149.410 1.00 191.37 92 CYS C N 1
ATOM 9680 C CA . CYS C 1 92 ? 197.579 170.510 149.264 1.00 191.37 92 CYS C CA 1
ATOM 9681 C C . CYS C 1 92 ? 197.197 169.862 147.941 1.00 191.37 92 CYS C C 1
ATOM 9682 O O . CYS C 1 92 ? 197.562 168.707 147.704 1.00 191.37 92 CYS C O 1
ATOM 9685 N N . LEU C 1 93 ? 196.490 170.577 147.067 1.00 173.41 93 LEU C N 1
ATOM 9686 C CA . LEU C 1 93 ? 196.023 170.054 145.784 1.00 173.41 93 LEU C CA 1
ATOM 9687 C C . LEU C 1 93 ? 197.142 170.184 144.751 1.00 173.41 93 LEU C C 1
ATOM 9688 O O . LEU C 1 93 ? 197.187 171.112 143.939 1.00 173.41 93 LEU C O 1
ATOM 9693 N N . TYR C 1 94 ? 198.064 169.226 144.782 1.00 163.54 94 TYR C N 1
ATOM 9694 C CA . TYR C 1 94 ? 199.214 169.237 143.895 1.00 163.54 94 TYR C CA 1
ATOM 9695 C C . TYR C 1 94 ? 199.367 167.860 143.266 1.00 163.54 94 TYR C C 1
ATOM 9696 O O . TYR C 1 94 ? 198.892 166.859 143.809 1.00 163.54 94 TYR C O 1
ATOM 9705 N N . LEU C 1 95 ? 200.014 167.803 142.099 1.00 148.74 95 LEU C N 1
ATOM 9706 C CA . LEU C 1 95 ? 200.304 166.510 141.501 1.00 148.74 95 LEU C CA 1
ATOM 9707 C C . LEU C 1 95 ? 201.761 166.363 141.079 1.00 148.74 95 LEU C C 1
ATOM 9708 O O . LEU C 1 95 ? 202.507 167.333 140.944 1.00 148.74 95 LEU C O 1
ATOM 9713 N N . ASN C 1 96 ? 202.127 165.107 140.834 1.00 139.80 96 ASN C N 1
ATOM 9714 C CA . ASN C 1 96 ? 203.454 164.682 140.417 1.00 139.80 96 ASN C CA 1
ATOM 9715 C C . ASN C 1 96 ? 203.353 163.915 139.112 1.00 139.80 96 ASN C C 1
ATOM 9716 O O . ASN C 1 96 ? 202.430 163.121 138.919 1.00 139.80 96 ASN C O 1
ATOM 9721 N N . VAL C 1 97 ? 204.314 164.154 138.230 1.00 126.79 97 VAL C N 1
ATOM 9722 C CA . VAL C 1 97 ? 204.394 163.509 136.925 1.00 126.79 97 VAL C CA 1
ATOM 9723 C C . VAL C 1 97 ? 205.794 162.923 136.746 1.00 126.79 97 VAL C C 1
ATOM 9724 O O . VAL C 1 97 ? 206.805 163.584 137.014 1.00 126.79 97 VAL C O 1
ATOM 9728 N N . TRP C 1 98 ? 205.841 161.645 136.405 1.00 122.65 98 TRP C N 1
ATOM 9729 C CA . TRP C 1 98 ? 207.071 160.945 136.076 1.00 122.65 98 TRP C CA 1
ATOM 9730 C C . TRP C 1 98 ? 207.002 160.589 134.603 1.00 122.65 98 TRP C C 1
ATOM 9731 O O . TRP C 1 98 ? 206.029 159.961 134.156 1.00 122.65 98 TRP C O 1
ATOM 9742 N N . ILE C 1 99 ? 208.032 160.989 133.862 1.00 122.45 99 ILE C N 1
ATOM 9743 C CA . ILE C 1 99 ? 208.064 160.790 132.418 1.00 122.45 99 ILE C CA 1
ATOM 9744 C C . ILE C 1 99 ? 209.315 160.019 132.019 1.00 122.45 99 ILE C C 1
ATOM 9745 O O . ILE C 1 99 ? 210.412 160.322 132.515 1.00 122.45 99 ILE C O 1
ATOM 9750 N N . PRO C 1 100 ? 209.200 159.051 131.110 1.00 132.04 100 PRO C N 1
ATOM 9751 C CA . PRO C 1 100 ? 210.377 158.342 130.603 1.00 132.04 100 PRO C CA 1
ATOM 9752 C C . PRO C 1 100 ? 211.298 159.262 129.817 1.00 132.04 100 PRO C C 1
ATOM 9753 O O . PRO C 1 100 ? 210.865 160.258 129.232 1.00 132.04 100 PRO C O 1
ATOM 9757 N N . ALA C 1 101 ? 212.584 158.917 129.809 1.00 155.28 101 ALA C N 1
ATOM 9758 C CA . ALA C 1 101 ? 213.474 159.636 128.921 1.00 155.28 101 ALA C CA 1
ATOM 9759 C C . ALA C 1 101 ? 214.096 158.688 127.901 1.00 155.28 101 ALA C C 1
ATOM 9760 O O . ALA C 1 101 ? 214.510 157.582 128.263 1.00 155.28 101 ALA C O 1
ATOM 9762 N N . PRO C 1 102 ? 214.162 159.079 126.610 1.00 161.15 102 PRO C N 1
ATOM 9763 C CA . PRO C 1 102 ? 213.707 160.333 125.982 1.00 161.15 102 PRO C CA 1
ATOM 9764 C C . PRO C 1 102 ? 212.194 160.470 125.887 1.00 161.15 102 PRO C C 1
ATOM 9765 O O . PRO C 1 102 ? 211.510 159.468 126.108 1.00 161.15 102 PRO C O 1
ATOM 9769 N N . LYS C 1 103 ? 211.720 161.696 125.646 1.00 148.43 103 LYS C N 1
ATOM 9770 C CA . LYS C 1 103 ? 210.297 162.001 125.732 1.00 148.43 103 LYS C CA 1
ATOM 9771 C C . LYS C 1 103 ? 209.478 161.161 124.756 1.00 148.43 103 LYS C C 1
ATOM 9772 O O . LYS C 1 103 ? 209.775 161.144 123.555 1.00 148.43 103 LYS C O 1
ATOM 9778 N N . PRO C 1 104 ? 208.463 160.454 125.232 1.00 142.94 104 PRO C N 1
ATOM 9779 C CA . PRO C 1 104 ? 207.567 159.720 124.335 1.00 142.94 104 PRO C CA 1
ATOM 9780 C C . PRO C 1 104 ? 206.678 160.650 123.528 1.00 142.94 104 PRO C C 1
ATOM 9781 O O . PRO C 1 104 ? 206.512 161.831 123.840 1.00 142.94 104 PRO C O 1
ATOM 9785 N N . LYS C 1 105 ? 206.091 160.090 122.474 1.00 140.68 105 LYS C N 1
ATOM 9786 C CA . LYS C 1 105 ? 205.260 160.879 121.577 1.00 140.68 105 LYS C CA 1
ATOM 9787 C C . LYS C 1 105 ? 203.770 160.671 121.812 1.00 140.68 105 LYS C C 1
ATOM 9788 O O . LYS C 1 105 ? 202.980 161.571 121.519 1.00 140.68 105 LYS C O 1
ATOM 9794 N N . ASN C 1 106 ? 203.365 159.519 122.348 1.00 135.52 106 ASN C N 1
ATOM 9795 C CA . ASN C 1 106 ? 201.948 159.216 122.515 1.00 135.52 106 ASN C CA 1
ATOM 9796 C C . ASN C 1 106 ? 201.820 158.158 123.595 1.00 135.52 106 ASN C C 1
ATOM 9797 O O . ASN C 1 106 ? 201.207 157.111 123.380 1.00 135.52 106 ASN C O 1
ATOM 9802 N N . ALA C 1 107 ? 202.394 158.435 124.757 1.00 139.38 107 ALA C N 1
ATOM 9803 C CA . ALA C 1 107 ? 202.498 157.452 125.824 1.00 139.38 107 ALA C CA 1
ATOM 9804 C C . ALA C 1 107 ? 201.188 157.196 126.558 1.00 139.38 107 ALA C C 1
ATOM 9805 O O . ALA C 1 107 ? 200.312 158.059 126.657 1.00 139.38 107 ALA C O 1
ATOM 9807 N N . THR C 1 108 ? 201.075 155.976 127.069 1.00 131.63 108 THR C N 1
ATOM 9808 C CA . THR C 1 108 ? 199.972 155.592 127.931 1.00 131.63 108 THR C CA 1
ATOM 9809 C C . THR C 1 108 ? 200.173 156.194 129.312 1.00 131.63 108 THR C C 1
ATOM 9810 O O . THR C 1 108 ? 201.296 156.276 129.816 1.00 131.63 108 THR C O 1
ATOM 9814 N N . VAL C 1 109 ? 199.092 156.710 129.883 1.00 125.84 109 VAL C N 1
ATOM 9815 C CA . VAL C 1 109 ? 199.135 157.405 131.161 1.00 125.84 109 VAL C CA 1
ATOM 9816 C C . VAL C 1 109 ? 198.487 156.541 132.234 1.00 125.84 109 VAL C C 1
ATOM 9817 O O . VAL C 1 109 ? 197.370 156.035 132.052 1.00 125.84 109 VAL C O 1
ATOM 9821 N N . LEU C 1 110 ? 199.189 156.385 133.353 1.00 121.40 110 LEU C N 1
ATOM 9822 C CA . LEU C 1 110 ? 198.684 155.772 134.571 1.00 121.40 110 LEU C CA 1
ATOM 9823 C C . LEU C 1 110 ? 198.468 156.857 135.625 1.00 121.40 110 LEU C C 1
ATOM 9824 O O . LEU C 1 110 ? 199.394 157.622 135.936 1.00 121.40 110 LEU C O 1
ATOM 9829 N N . ILE C 1 111 ? 197.247 156.932 136.151 1.00 118.12 111 ILE C N 1
ATOM 9830 C CA . ILE C 1 111 ? 196.865 157.874 137.198 1.00 118.12 111 ILE C CA 1
ATOM 9831 C C . ILE C 1 111 ? 196.675 157.178 138.536 1.00 118.12 111 ILE C C 1
ATOM 9832 O O . ILE C 1 111 ? 195.775 156.342 138.683 1.00 118.12 111 ILE C O 1
ATOM 9837 N N . TRP C 1 112 ? 197.485 157.544 139.523 1.00 128.51 112 TRP C N 1
ATOM 9838 C CA . TRP C 1 112 ? 197.425 156.909 140.831 1.00 128.51 112 TRP C CA 1
ATOM 9839 C C . TRP C 1 112 ? 196.517 157.666 141.781 1.00 128.51 112 TRP C C 1
ATOM 9840 O O . TRP C 1 112 ? 196.586 158.893 141.880 1.00 128.51 112 TRP C O 1
ATOM 9851 N N . ILE C 1 113 ? 195.654 156.919 142.454 1.00 135.25 113 ILE C N 1
ATOM 9852 C CA . ILE C 1 113 ? 194.769 157.430 143.486 1.00 135.25 113 ILE C CA 1
ATOM 9853 C C . ILE C 1 113 ? 195.088 156.680 144.771 1.00 135.25 113 ILE C C 1
ATOM 9854 O O . ILE C 1 113 ? 194.887 155.462 144.829 1.00 135.25 113 ILE C O 1
ATOM 9859 N N . TYR C 1 114 ? 195.690 157.361 145.751 1.00 162.35 114 TYR C N 1
ATOM 9860 C CA . TYR C 1 114 ? 196.041 156.670 146.987 1.00 162.35 114 TYR C CA 1
ATOM 9861 C C . TYR C 1 114 ? 194.803 156.193 147.731 1.00 162.35 114 TYR C C 1
ATOM 9862 O O . TYR C 1 114 ? 193.693 156.698 147.549 1.00 162.35 114 TYR C O 1
ATOM 9871 N N . GLY C 1 115 ? 195.020 155.223 148.612 1.00 179.55 115 GLY C N 1
ATOM 9872 C CA . GLY C 1 115 ? 194.024 154.779 149.540 1.00 179.55 115 GLY C CA 1
ATOM 9873 C C . GLY C 1 115 ? 194.334 155.193 150.962 1.00 179.55 115 GLY C C 1
ATOM 9874 O O . GLY C 1 115 ? 195.115 156.117 151.224 1.00 179.55 115 GLY C O 1
ATOM 9875 N N . GLY C 1 116 ? 193.684 154.507 151.896 1.00 200.99 116 GLY C N 1
ATOM 9876 C CA . GLY C 1 116 ? 193.726 154.841 153.299 1.00 200.99 116 GLY C CA 1
ATOM 9877 C C . GLY C 1 116 ? 192.339 154.990 153.874 1.00 200.99 116 GLY C C 1
ATOM 9878 O O . GLY C 1 116 ? 192.163 155.696 154.873 1.00 200.99 116 GLY C O 1
ATOM 9879 N N . GLY C 1 117 ? 191.373 154.280 153.285 1.00 210.10 117 GLY C N 1
ATOM 9880 C CA . GLY C 1 117 ? 190.012 154.236 153.802 1.00 210.10 117 GLY C CA 1
ATOM 9881 C C . GLY C 1 117 ? 189.373 155.601 153.898 1.00 210.10 117 GLY C C 1
ATOM 9882 O O . GLY C 1 117 ? 188.576 155.838 154.812 1.00 210.10 117 GLY C O 1
ATOM 9883 N N . PHE C 1 118 ? 189.760 156.530 153.006 1.00 210.31 118 PHE C N 1
ATOM 9884 C CA . PHE C 1 118 ? 189.294 157.918 152.954 1.00 210.31 118 PHE C CA 1
ATOM 9885 C C . PHE C 1 118 ? 189.678 158.724 154.195 1.00 210.31 118 PHE C C 1
ATOM 9886 O O . PHE C 1 118 ? 189.255 159.876 154.329 1.00 210.31 118 PHE C O 1
ATOM 9894 N N . GLN C 1 119 ? 190.449 158.146 155.122 1.00 220.14 119 GLN C N 1
ATOM 9895 C CA . GLN C 1 119 ? 190.867 158.896 156.290 1.00 220.14 119 GLN C CA 1
ATOM 9896 C C . GLN C 1 119 ? 192.338 159.283 156.259 1.00 220.14 119 GLN C C 1
ATOM 9897 O O . GLN C 1 119 ? 192.708 160.259 156.916 1.00 220.14 119 GLN C O 1
ATOM 9903 N N . THR C 1 120 ? 193.180 158.571 155.506 1.00 223.84 120 THR C N 1
ATOM 9904 C CA . THR C 1 120 ? 194.622 158.782 155.579 1.00 223.84 120 THR C CA 1
ATOM 9905 C C . THR C 1 120 ? 195.240 158.602 154.200 1.00 223.84 120 THR C C 1
ATOM 9906 O O . THR C 1 120 ? 194.553 158.309 153.215 1.00 223.84 120 THR C O 1
ATOM 9910 N N . GLY C 1 121 ? 196.553 158.770 154.143 1.00 203.72 121 GLY C N 1
ATOM 9911 C CA . GLY C 1 121 ? 197.305 158.585 152.923 1.00 203.72 121 GLY C CA 1
ATOM 9912 C C . GLY C 1 121 ? 197.863 159.896 152.388 1.00 203.72 121 GLY C C 1
ATOM 9913 O O . GLY C 1 121 ? 197.471 160.994 152.793 1.00 203.72 121 GLY C O 1
ATOM 9914 N N . THR C 1 122 ? 198.814 159.754 151.462 1.00 182.24 122 THR C N 1
ATOM 9915 C CA . THR C 1 122 ? 199.524 160.834 150.782 1.00 182.24 122 THR C CA 1
ATOM 9916 C C . THR C 1 122 ? 200.282 160.228 149.611 1.00 182.24 122 THR C C 1
ATOM 9917 O O . THR C 1 122 ? 200.685 159.062 149.648 1.00 182.24 122 THR C O 1
ATOM 9921 N N . SER C 1 123 ? 200.463 161.029 148.567 1.00 178.47 123 SER C N 1
ATOM 9922 C CA . SER C 1 123 ? 201.073 160.550 147.334 1.00 178.47 123 SER C CA 1
ATOM 9923 C C . SER C 1 123 ? 202.588 160.503 147.418 1.00 178.47 123 SER C C 1
ATOM 9924 O O . SER C 1 123 ? 203.237 160.034 146.478 1.00 178.47 123 SER C O 1
ATOM 9927 N N . SER C 1 124 ? 203.154 160.929 148.538 1.00 178.40 124 SER C N 1
ATOM 9928 C CA . SER C 1 124 ? 204.584 161.113 148.687 1.00 178.40 124 SER C CA 1
ATOM 9929 C C . SER C 1 124 ? 205.206 159.944 149.413 1.00 178.40 124 SER C C 1
ATOM 9930 O O . SER C 1 124 ? 206.381 160.001 149.786 1.00 178.40 124 SER C O 1
ATOM 9933 N N . LEU C 1 125 ? 204.425 158.897 149.635 1.00 170.01 125 LEU C N 1
ATOM 9934 C CA . LEU C 1 125 ? 204.923 157.688 150.251 1.00 170.01 125 LEU C CA 1
ATOM 9935 C C . LEU C 1 125 ? 205.933 157.007 149.344 1.00 170.01 125 LEU C C 1
ATOM 9936 O O . LEU C 1 125 ? 205.880 157.133 148.115 1.00 170.01 125 LEU C O 1
ATOM 9941 N N . HIS C 1 126 ? 206.882 156.311 149.982 1.00 191.57 126 HIS C N 1
ATOM 9942 C CA . HIS C 1 126 ? 207.947 155.605 149.275 1.00 191.57 126 HIS C CA 1
ATOM 9943 C C . HIS C 1 126 ? 207.371 154.560 148.341 1.00 191.57 126 HIS C C 1
ATOM 9944 O O . HIS C 1 126 ? 207.870 154.350 147.230 1.00 191.57 126 HIS C O 1
ATOM 9951 N N . VAL C 1 127 ? 206.314 153.904 148.784 1.00 182.50 127 VAL C N 1
ATOM 9952 C CA . VAL C 1 127 ? 205.601 152.879 148.046 1.00 182.50 127 VAL C CA 1
ATOM 9953 C C . VAL C 1 127 ? 204.803 153.412 146.857 1.00 182.50 127 VAL C C 1
ATOM 9954 O O . VAL C 1 127 ? 204.201 152.627 146.118 1.00 182.50 127 VAL C O 1
ATOM 9958 N N . TYR C 1 128 ? 204.778 154.731 146.641 1.00 164.58 128 TYR C N 1
ATOM 9959 C CA . TYR C 1 128 ? 204.149 155.267 145.437 1.00 164.58 128 TYR C CA 1
ATOM 9960 C C . TYR C 1 128 ? 205.096 155.962 144.466 1.00 164.58 128 TYR C C 1
ATOM 9961 O O . TYR C 1 128 ? 204.639 156.777 143.661 1.00 164.58 128 TYR C O 1
ATOM 9970 N N . ASP C 1 129 ? 206.399 155.713 144.547 1.00 139.17 129 ASP C N 1
ATOM 9971 C CA . ASP C 1 129 ? 207.322 156.309 143.587 1.00 139.17 129 ASP C CA 1
ATOM 9972 C C . ASP C 1 129 ? 207.067 155.658 142.228 1.00 139.17 129 ASP C C 1
ATOM 9973 O O . ASP C 1 129 ? 207.197 154.439 142.084 1.00 139.17 129 ASP C O 1
ATOM 9978 N N . GLY C 1 130 ? 206.719 156.456 141.236 1.00 123.03 130 GLY C N 1
ATOM 9979 C CA . GLY C 1 130 ? 206.351 155.932 139.940 1.00 123.03 130 GLY C CA 1
ATOM 9980 C C . GLY C 1 130 ? 207.483 155.823 138.949 1.00 123.03 130 GLY C C 1
ATOM 9981 O O . GLY C 1 130 ? 207.237 155.555 137.769 1.00 123.03 130 GLY C O 1
ATOM 9982 N N . LYS C 1 131 ? 208.715 156.027 139.398 1.00 131.20 131 LYS C N 1
ATOM 9983 C CA . LYS C 1 131 ? 209.871 155.964 138.514 1.00 131.20 131 LYS C CA 1
ATOM 9984 C C . LYS C 1 131 ? 210.107 154.581 137.913 1.00 131.20 131 LYS C C 1
ATOM 9985 O O . LYS C 1 131 ? 210.581 154.479 136.776 1.00 131.20 131 LYS C O 1
ATOM 9991 N N . PHE C 1 132 ? 209.751 153.514 138.626 1.00 136.38 132 PHE C N 1
ATOM 9992 C CA . PHE C 1 132 ? 210.037 152.171 138.132 1.00 136.38 132 PHE C CA 1
ATOM 9993 C C . PHE C 1 132 ? 209.180 151.790 136.936 1.00 136.38 132 PHE C C 1
ATOM 9994 O O . PHE C 1 132 ? 209.689 151.231 135.957 1.00 136.38 132 PHE C O 1
ATOM 10002 N N . LEU C 1 133 ? 207.870 152.029 137.026 1.00 138.94 133 LEU C N 1
ATOM 10003 C CA . LEU C 1 133 ? 206.966 151.704 135.928 1.00 138.94 133 LEU C CA 1
ATOM 10004 C C . LEU C 1 133 ? 207.316 152.491 134.680 1.00 138.94 133 LEU C C 1
ATOM 10005 O O . LEU C 1 133 ? 207.267 151.961 133.562 1.00 138.94 133 LEU C O 1
ATOM 10010 N N . ALA C 1 134 ? 207.728 153.741 134.868 1.00 147.68 134 ALA C N 1
ATOM 10011 C CA . ALA C 1 134 ? 208.108 154.588 133.751 1.00 147.68 134 ALA C CA 1
ATOM 10012 C C . ALA C 1 134 ? 209.393 154.087 133.123 1.00 147.68 134 ALA C C 1
ATOM 10013 O O . ALA C 1 134 ? 209.543 154.111 131.898 1.00 147.68 134 ALA C O 1
ATOM 10015 N N . ARG C 1 135 ? 210.349 153.686 133.959 1.00 153.47 135 ARG C N 1
ATOM 10016 C CA . ARG C 1 135 ? 211.608 153.164 133.452 1.00 153.47 135 ARG C CA 1
ATOM 10017 C C . ARG C 1 135 ? 211.400 151.876 132.674 1.00 153.47 135 ARG C C 1
ATOM 10018 O O . ARG C 1 135 ? 211.905 151.720 131.556 1.00 153.47 135 ARG C O 1
ATOM 10026 N N . VAL C 1 136 ? 210.641 150.949 133.237 1.00 141.34 136 VAL C N 1
ATOM 10027 C CA . VAL C 1 136 ? 210.624 149.612 132.672 1.00 141.34 136 VAL C CA 1
ATOM 10028 C C . VAL C 1 136 ? 209.615 149.486 131.542 1.00 141.34 136 VAL C C 1
ATOM 10029 O O . VAL C 1 136 ? 209.905 148.874 130.511 1.00 141.34 136 VAL C O 1
ATOM 10033 N N . GLU C 1 137 ? 208.448 150.105 131.656 1.00 149.15 137 GLU C N 1
ATOM 10034 C CA . GLU C 1 137 ? 207.444 149.926 130.627 1.00 149.15 137 GLU C CA 1
ATOM 10035 C C . GLU C 1 137 ? 207.169 151.149 129.772 1.00 149.15 137 GLU C C 1
ATOM 10036 O O . GLU C 1 137 ? 206.356 151.047 128.846 1.00 149.15 137 GLU C O 1
ATOM 10042 N N . ARG C 1 138 ? 207.826 152.280 130.048 1.00 139.84 138 ARG C N 1
ATOM 10043 C CA . ARG C 1 138 ? 207.602 153.561 129.367 1.00 139.84 138 ARG C CA 1
ATOM 10044 C C . ARG C 1 138 ? 206.132 153.981 129.451 1.00 139.84 138 ARG C C 1
ATOM 10045 O O . ARG C 1 138 ? 205.410 154.040 128.45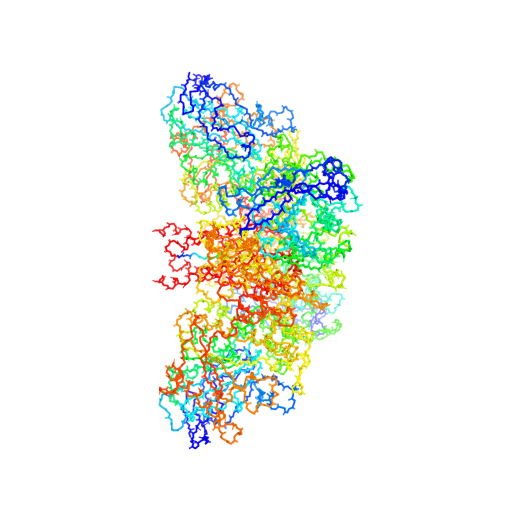4 1.00 139.84 138 ARG C O 1
ATOM 10053 N N . VAL C 1 139 ? 205.692 154.241 130.678 1.00 131.96 139 VAL C N 1
ATOM 10054 C CA . VAL C 1 139 ? 204.349 154.733 130.935 1.00 131.96 139 VAL C CA 1
ATOM 10055 C C . VAL C 1 139 ? 204.498 156.112 131.566 1.00 131.96 139 VAL C C 1
ATOM 10056 O O . VAL C 1 139 ? 205.560 156.469 132.082 1.00 131.96 139 VAL C O 1
ATOM 10060 N N . ILE C 1 140 ? 203.454 156.899 131.498 1.00 114.10 140 ILE C N 1
ATOM 10061 C CA . ILE C 1 140 ? 203.451 158.177 132.187 1.00 114.10 140 ILE C CA 1
ATOM 10062 C C . ILE C 1 140 ? 202.849 157.941 133.555 1.00 114.10 140 ILE C C 1
ATOM 10063 O O . ILE C 1 140 ? 201.846 157.239 133.657 1.00 114.10 140 ILE C O 1
ATOM 10068 N N . VAL C 1 141 ? 203.440 158.476 134.621 1.00 117.08 141 VAL C N 1
ATOM 10069 C CA . VAL C 1 141 ? 202.834 158.280 135.930 1.00 117.08 141 VAL C CA 1
ATOM 10070 C C . VAL C 1 141 ? 202.434 159.629 136.507 1.00 117.08 141 VAL C C 1
ATOM 10071 O O . VAL C 1 141 ? 203.261 160.539 136.585 1.00 117.08 141 VAL C O 1
ATOM 10075 N N . VAL C 1 142 ? 201.173 159.771 136.913 1.00 126.51 142 VAL C N 1
ATOM 10076 C CA . VAL C 1 142 ? 200.728 160.979 137.602 1.00 126.51 142 VAL C CA 1
ATOM 10077 C C . VAL C 1 142 ? 200.139 160.578 138.948 1.00 126.51 142 VAL C C 1
ATOM 10078 O O . VAL C 1 142 ? 199.421 159.577 139.023 1.00 126.51 142 VAL C O 1
ATOM 10082 N N . SER C 1 143 ? 200.425 161.344 140.001 1.00 127.31 143 SER C N 1
ATOM 10083 C CA . SER C 1 143 ? 199.723 161.153 141.264 1.00 127.31 143 SER C CA 1
ATOM 10084 C C . SER C 1 143 ? 199.360 162.487 141.898 1.00 127.31 143 SER C C 1
ATOM 10085 O O . SER C 1 143 ? 200.095 163.460 141.776 1.00 127.31 143 SER C O 1
ATOM 10088 N N . MET C 1 144 ? 198.233 162.525 142.603 1.00 137.58 144 MET C N 1
ATOM 10089 C CA . MET C 1 144 ? 197.776 163.761 143.220 1.00 137.58 144 MET C CA 1
ATOM 10090 C C . MET C 1 144 ? 197.392 163.542 144.678 1.00 137.58 144 MET C C 1
ATOM 10091 O O . MET C 1 144 ? 197.079 162.423 145.091 1.00 137.58 144 MET C O 1
ATOM 10096 N N . ASN C 1 145 ? 197.512 164.596 145.480 1.00 159.56 145 ASN C N 1
ATOM 10097 C CA . ASN C 1 145 ? 196.857 164.650 146.785 1.00 159.56 145 ASN C CA 1
ATOM 10098 C C . ASN C 1 145 ? 195.439 165.183 146.636 1.00 159.56 145 ASN C C 1
ATOM 10099 O O . ASN C 1 145 ? 195.209 166.163 145.922 1.00 159.56 145 ASN C O 1
ATOM 10104 N N . TYR C 1 146 ? 194.498 164.532 147.300 1.00 164.99 146 TYR C N 1
ATOM 10105 C CA . TYR C 1 146 ? 193.113 164.974 147.376 1.00 164.99 146 TYR C CA 1
ATOM 10106 C C . TYR C 1 146 ? 192.639 165.018 148.820 1.00 164.99 146 TYR C C 1
ATOM 10107 O O . TYR C 1 146 ? 193.096 164.238 149.656 1.00 164.99 146 TYR C O 1
ATOM 10116 N N . ARG C 1 147 ? 191.766 165.992 149.102 1.00 171.58 147 ARG C N 1
ATOM 10117 C CA . ARG C 1 147 ? 191.221 166.187 150.443 1.00 171.58 147 ARG C CA 1
ATOM 10118 C C . ARG C 1 147 ? 190.494 164.942 150.937 1.00 171.58 147 ARG C C 1
ATOM 10119 O O . ARG C 1 147 ? 189.688 164.349 150.218 1.00 171.58 147 ARG C O 1
ATOM 10127 N N . VAL C 1 148 ? 190.798 164.550 152.168 1.00 166.48 148 VAL C N 1
ATOM 10128 C CA . VAL C 1 148 ? 190.147 163.434 152.836 1.00 166.48 148 VAL C CA 1
ATOM 10129 C C . VAL C 1 148 ? 189.370 163.942 154.042 1.00 166.48 148 VAL C C 1
ATOM 10130 O O . VAL C 1 148 ? 189.475 165.104 154.434 1.00 166.48 148 VAL C O 1
ATOM 10134 N N . GLY C 1 149 ? 188.586 163.037 154.635 1.00 183.63 149 GLY C N 1
ATOM 10135 C CA . GLY C 1 149 ? 187.755 163.352 155.781 1.00 183.63 149 GLY C CA 1
ATOM 10136 C C . GLY C 1 149 ? 186.709 164.396 155.459 1.00 183.63 149 GLY C C 1
ATOM 10137 O O . GLY C 1 149 ? 186.188 164.468 154.340 1.00 183.63 149 GLY C O 1
ATOM 10138 N N . ALA C 1 150 ? 186.314 165.129 156.508 1.00 188.91 150 ALA C N 1
ATOM 10139 C CA . ALA C 1 150 ? 185.327 166.200 156.389 1.00 188.91 150 ALA C CA 1
ATOM 10140 C C . ALA C 1 150 ? 185.772 167.217 155.354 1.00 188.91 150 ALA C C 1
ATOM 10141 O O . ALA C 1 150 ? 184.964 167.678 154.540 1.00 188.91 150 ALA C O 1
ATOM 10143 N N . LEU C 1 151 ? 187.084 167.487 155.316 1.00 190.91 151 LEU C N 1
ATOM 10144 C CA . LEU C 1 151 ? 187.689 168.391 154.345 1.00 190.91 151 LEU C CA 1
ATOM 10145 C C . LEU C 1 151 ? 187.462 167.896 152.925 1.00 190.91 151 LEU C C 1
ATOM 10146 O O . LEU C 1 151 ? 187.444 168.689 151.978 1.00 190.91 151 LEU C O 1
ATOM 10151 N N . GLY C 1 152 ? 187.289 166.595 152.768 1.00 185.29 152 GLY C N 1
ATOM 10152 C CA . GLY C 1 152 ? 187.063 165.985 151.487 1.00 185.29 152 GLY C CA 1
ATOM 10153 C C . GLY C 1 152 ? 185.577 165.758 151.321 1.00 185.29 152 GLY C C 1
ATOM 10154 O O . GLY C 1 152 ? 185.064 165.782 150.199 1.00 185.29 152 GLY C O 1
ATOM 10155 N N . PHE C 1 153 ? 184.860 165.561 152.442 1.00 193.19 153 PHE C N 1
ATOM 10156 C CA . PHE C 1 153 ? 183.493 165.075 152.299 1.00 193.19 153 PHE C CA 1
ATOM 10157 C C . PHE C 1 153 ? 182.421 165.697 153.185 1.00 193.19 153 PHE C C 1
ATOM 10158 O O . PHE C 1 153 ? 181.397 165.034 153.400 1.00 193.19 153 PHE C O 1
ATOM 10166 N N . LEU C 1 154 ? 182.637 166.854 153.815 1.00 197.64 154 LEU C N 1
ATOM 10167 C CA . LEU C 1 154 ? 181.507 167.514 154.466 1.00 197.64 154 LEU C CA 1
ATOM 10168 C C . LEU C 1 154 ? 180.395 167.792 153.457 1.00 197.64 154 LEU C C 1
ATOM 10169 O O . LEU C 1 154 ? 180.644 168.317 152.369 1.00 197.64 154 LEU C O 1
ATOM 10174 N N . ALA C 1 155 ? 179.166 167.425 153.815 1.00 197.85 155 ALA C N 1
ATOM 10175 C CA . ALA C 1 155 ? 178.048 167.510 152.884 1.00 197.85 155 ALA C CA 1
ATOM 10176 C C . ALA C 1 155 ? 176.839 168.168 153.522 1.00 197.85 155 ALA C C 1
ATOM 10177 O O . ALA C 1 155 ? 176.366 167.715 154.566 1.00 197.85 155 ALA C O 1
ATOM 10179 N N . LEU C 1 156 ? 176.346 169.226 152.886 1.00 208.75 156 LEU C N 1
ATOM 10180 C CA . LEU C 1 156 ? 175.016 169.784 153.115 1.00 208.75 156 LEU C CA 1
ATOM 10181 C C . LEU C 1 156 ? 174.413 170.017 151.739 1.00 208.75 156 LEU C C 1
ATOM 10182 O O . LEU C 1 156 ? 174.559 171.110 151.175 1.00 208.75 156 LEU C O 1
ATOM 10187 N N . PRO C 1 157 ? 173.794 168.993 151.144 1.00 206.89 157 PRO C N 1
ATOM 10188 C CA . PRO C 1 157 ? 173.433 169.052 149.719 1.00 206.89 157 PRO C CA 1
ATOM 10189 C C . PRO C 1 157 ? 172.393 170.119 149.418 1.00 206.89 157 PRO C C 1
ATOM 10190 O O . PRO C 1 157 ? 171.439 170.321 150.171 1.00 206.89 157 PRO C O 1
ATOM 10194 N N . GLY C 1 158 ? 172.611 170.804 148.300 1.00 217.56 158 GLY C N 1
ATOM 10195 C CA . GLY C 1 158 ? 171.822 171.937 147.885 1.00 217.56 158 GLY C CA 1
ATOM 10196 C C . GLY C 1 158 ? 172.524 173.249 148.151 1.00 217.56 158 GLY C C 1
ATOM 10197 O O . GLY C 1 158 ? 172.214 174.261 147.513 1.00 217.56 158 GLY C O 1
ATOM 10198 N N . ASN C 1 159 ? 173.480 173.232 149.077 1.00 224.01 159 ASN C N 1
ATOM 10199 C CA . ASN C 1 159 ? 174.247 174.394 149.460 1.00 224.01 159 ASN C CA 1
ATOM 10200 C C . ASN C 1 159 ? 175.564 174.357 148.708 1.00 224.01 159 ASN C C 1
ATOM 10201 O O . ASN C 1 159 ? 176.361 173.431 148.925 1.00 224.01 159 ASN C O 1
ATOM 10206 N N . PRO C 1 160 ? 175.833 175.319 147.821 1.00 224.77 160 PRO C N 1
ATOM 10207 C CA . PRO C 1 160 ? 177.052 175.263 146.994 1.00 224.77 160 PRO C CA 1
ATOM 10208 C C . PRO C 1 160 ? 178.335 175.510 147.780 1.00 224.77 160 PRO C C 1
ATOM 10209 O O . PRO C 1 160 ? 179.430 175.350 147.222 1.00 224.77 160 PRO C O 1
ATOM 10213 N N . GLU C 1 161 ? 178.226 175.880 149.055 1.00 233.91 161 GLU C N 1
ATOM 10214 C CA . GLU C 1 161 ? 179.365 176.118 149.927 1.00 233.91 161 GLU C CA 1
ATOM 10215 C C . GLU C 1 161 ? 179.996 174.823 150.421 1.00 233.91 161 GLU C C 1
ATOM 10216 O O . GLU C 1 161 ? 181.180 174.831 150.769 1.00 233.91 161 GLU C O 1
ATOM 10222 N N . ALA C 1 162 ? 179.238 173.718 150.468 1.00 228.55 162 ALA C N 1
ATOM 10223 C CA . ALA C 1 162 ? 179.762 172.411 150.877 1.00 228.55 162 ALA C CA 1
ATOM 10224 C C . ALA C 1 162 ? 178.894 171.250 150.401 1.00 228.55 162 ALA C C 1
ATOM 10225 O O . ALA C 1 162 ? 178.247 170.581 151.219 1.00 228.55 162 ALA C O 1
ATOM 10227 N N . PRO C 1 163 ? 178.851 170.979 149.093 1.00 212.87 163 PRO C N 1
ATOM 10228 C CA . PRO C 1 163 ? 177.831 170.073 148.554 1.00 212.87 163 PRO C CA 1
ATOM 10229 C C . PRO C 1 163 ? 178.121 168.606 148.800 1.00 212.87 163 PRO C C 1
ATOM 10230 O O . PRO C 1 163 ? 177.244 167.772 148.543 1.00 212.87 163 PRO C O 1
ATOM 10234 N N . GLY C 1 164 ? 179.305 168.260 149.290 1.00 188.89 164 GLY C N 1
ATOM 10235 C CA . GLY C 1 164 ? 179.661 166.863 149.370 1.00 188.89 164 GLY C CA 1
ATOM 10236 C C . GLY C 1 164 ? 180.490 166.439 148.170 1.00 188.89 164 GLY C C 1
ATOM 10237 O O . GLY C 1 164 ? 180.498 167.089 147.120 1.00 188.89 164 GLY C O 1
ATOM 10238 N N . ASN C 1 165 ? 181.220 165.326 148.353 1.00 184.67 165 ASN C N 1
ATOM 10239 C CA . ASN C 1 165 ? 182.026 164.683 147.302 1.00 184.67 165 ASN C CA 1
ATOM 10240 C C . ASN C 1 165 ? 183.087 165.606 146.694 1.00 184.67 165 ASN C C 1
ATOM 10241 O O . ASN C 1 165 ? 183.430 165.467 145.517 1.00 184.67 165 ASN C O 1
ATOM 10246 N N . MET C 1 166 ? 183.555 166.573 147.495 1.00 177.05 166 MET C N 1
ATOM 10247 C CA . MET C 1 166 ? 184.564 167.530 147.043 1.00 177.05 166 MET C CA 1
ATOM 10248 C C . MET C 1 166 ? 185.846 166.840 146.597 1.00 177.05 166 MET C C 1
ATOM 10249 O O . MET C 1 166 ? 186.464 167.271 145.622 1.00 177.05 166 MET C O 1
ATOM 10254 N N . GLY C 1 167 ? 186.308 165.842 147.357 1.00 154.11 167 GLY C N 1
ATOM 10255 C CA . GLY C 1 167 ? 187.478 165.065 146.956 1.00 154.11 167 GLY C CA 1
ATOM 10256 C C . GLY C 1 167 ? 187.329 164.440 145.579 1.00 154.11 167 GLY C C 1
ATOM 10257 O O . GLY C 1 167 ? 188.282 164.393 144.797 1.00 154.11 167 GLY C O 1
ATOM 10258 N N . LEU C 1 168 ? 186.142 163.913 145.290 1.00 160.15 168 LEU C N 1
ATOM 10259 C CA . LEU C 1 168 ? 185.870 163.381 143.962 1.00 160.15 168 LEU C CA 1
ATOM 10260 C C . LEU C 1 168 ? 185.948 164.471 142.912 1.00 160.15 168 LEU C C 1
ATOM 10261 O O . LEU C 1 168 ? 186.471 164.249 141.817 1.00 160.15 168 LEU C O 1
ATOM 10266 N N . PHE C 1 169 ? 185.398 165.647 143.211 1.00 156.58 169 PHE C N 1
ATOM 10267 C CA . PHE C 1 169 ? 185.515 166.760 142.278 1.00 156.58 169 PHE C CA 1
ATOM 10268 C C . PHE C 1 169 ? 186.953 167.243 142.139 1.00 156.58 169 PHE C C 1
ATOM 10269 O O . PHE C 1 169 ? 187.317 167.757 141.075 1.00 156.58 169 PHE C O 1
ATOM 10277 N N . ASP C 1 170 ? 187.797 166.978 143.142 1.00 163.63 170 ASP C N 1
ATOM 10278 C CA . ASP C 1 170 ? 189.213 167.296 143.037 1.00 163.63 170 ASP C CA 1
ATOM 10279 C C . ASP C 1 170 ? 189.837 166.366 142.020 1.00 163.63 170 ASP C C 1
ATOM 10280 O O . ASP C 1 170 ? 190.598 166.797 141.141 1.00 163.63 170 ASP C O 1
ATOM 10285 N N . GLN C 1 171 ? 189.541 165.071 142.180 1.00 146.62 171 GLN C N 1
ATOM 10286 C CA . GLN C 1 171 ? 189.961 164.039 141.239 1.00 146.62 171 GLN C CA 1
ATOM 10287 C C . GLN C 1 171 ? 189.524 164.394 139.827 1.00 146.62 171 GLN C C 1
ATOM 10288 O O . GLN C 1 171 ? 190.300 164.278 138.876 1.00 146.62 171 GLN C O 1
ATOM 10294 N N . GLN C 1 172 ? 188.267 164.827 139.691 1.00 135.27 172 GLN C N 1
ATOM 10295 C CA . GLN C 1 172 ? 187.689 165.143 138.392 1.00 135.27 172 GLN C CA 1
ATOM 10296 C C . GLN C 1 172 ? 188.434 166.300 137.752 1.00 135.27 172 GLN C C 1
ATOM 10297 O O . GLN C 1 172 ? 188.726 166.279 136.548 1.00 135.27 172 GLN C O 1
ATOM 10303 N N . LEU C 1 173 ? 188.710 167.333 138.550 1.00 145.36 173 LEU C N 1
ATOM 10304 C CA . LEU C 1 173 ? 189.440 168.493 138.062 1.00 145.36 173 LEU C CA 1
ATOM 10305 C C . LEU C 1 173 ? 190.833 168.084 137.623 1.00 145.36 173 LEU C C 1
ATOM 10306 O O . LEU C 1 173 ? 191.358 168.597 136.630 1.00 145.36 173 LEU C O 1
ATOM 10311 N N . ALA C 1 174 ? 191.442 167.159 138.365 1.00 126.21 174 ALA C N 1
ATOM 10312 C CA . ALA C 1 174 ? 192.742 166.624 137.981 1.00 126.21 174 ALA C CA 1
ATOM 10313 C C . ALA C 1 174 ? 192.675 165.874 136.657 1.00 126.21 174 ALA C C 1
ATOM 10314 O O . ALA C 1 174 ? 193.596 165.974 135.840 1.00 126.21 174 ALA C O 1
ATOM 10316 N N . LEU C 1 175 ? 191.605 165.103 136.444 1.00 121.11 175 LEU C N 1
ATOM 10317 C CA . LEU C 1 175 ? 191.418 164.424 135.160 1.00 121.11 175 LEU C CA 1
ATOM 10318 C C . LEU C 1 175 ? 191.327 165.425 134.028 1.00 121.11 175 LEU C C 1
ATOM 10319 O O . LEU C 1 175 ? 191.901 165.218 132.951 1.00 121.11 175 LEU C O 1
ATOM 10324 N N . GLN C 1 176 ? 190.555 166.486 134.251 1.00 132.41 176 GLN C N 1
ATOM 10325 C CA . GLN C 1 176 ? 190.442 167.564 133.281 1.00 132.41 176 GLN C CA 1
ATOM 10326 C C . GLN C 1 176 ? 191.800 168.192 133.002 1.00 132.41 176 GLN C C 1
ATOM 10327 O O . GLN C 1 176 ? 192.107 168.538 131.856 1.00 132.41 176 GLN C O 1
ATOM 10333 N N . TRP C 1 177 ? 192.600 168.395 134.054 1.00 133.56 177 TRP C N 1
ATOM 10334 C CA . TRP C 1 177 ? 193.951 168.923 133.903 1.00 133.56 177 TRP C CA 1
ATOM 10335 C C . TRP C 1 177 ? 194.806 167.993 133.055 1.00 133.56 177 TRP C C 1
ATOM 10336 O O . TRP C 1 177 ? 195.642 168.449 132.266 1.00 133.56 177 TRP C O 1
ATOM 10347 N N . VAL C 1 178 ? 194.601 166.683 133.207 1.00 114.82 178 VAL C N 1
ATOM 10348 C CA . VAL C 1 178 ? 195.361 165.710 132.433 1.00 114.82 178 VAL C CA 1
ATOM 10349 C C . VAL C 1 178 ? 194.974 165.794 130.972 1.00 114.82 178 VAL C C 1
ATOM 10350 O O . VAL C 1 178 ? 195.834 165.820 130.088 1.00 114.82 178 VAL C O 1
ATOM 10354 N N . GLN C 1 179 ? 193.668 165.874 130.716 1.00 123.77 179 GLN C N 1
ATOM 10355 C CA . GLN C 1 179 ? 193.120 166.076 129.377 1.00 123.77 179 GLN C CA 1
ATOM 10356 C C . GLN C 1 179 ? 193.677 167.342 128.755 1.00 123.77 179 GLN C C 1
ATOM 10357 O O . GLN C 1 179 ? 194.056 167.369 127.579 1.00 123.77 179 GLN C O 1
ATOM 10363 N N . LYS C 1 180 ? 193.757 168.388 129.561 1.00 142.33 180 LYS C N 1
ATOM 10364 C CA . LYS C 1 180 ? 194.214 169.695 129.132 1.00 142.33 180 LYS C CA 1
ATOM 10365 C C . LYS C 1 180 ? 195.709 169.715 128.854 1.00 142.33 180 LYS C C 1
ATOM 10366 O O . LYS C 1 180 ? 196.154 170.461 127.982 1.00 142.33 180 LYS C O 1
ATOM 10372 N N . ASN C 1 181 ? 196.508 168.911 129.559 1.00 138.86 181 ASN C N 1
ATOM 10373 C CA . ASN C 1 181 ? 197.945 169.139 129.544 1.00 138.86 181 ASN C CA 1
ATOM 10374 C C . ASN C 1 181 ? 198.793 167.987 129.032 1.00 138.86 181 ASN C C 1
ATOM 10375 O O . ASN C 1 181 ? 199.935 168.239 128.634 1.00 138.86 181 ASN C O 1
ATOM 10380 N N . ILE C 1 182 ? 198.300 166.746 129.082 1.00 124.71 182 ILE C N 1
ATOM 10381 C CA . ILE C 1 182 ? 199.103 165.557 128.806 1.00 124.71 182 ILE C CA 1
ATOM 10382 C C . ILE C 1 182 ? 199.740 165.554 127.422 1.00 124.71 182 ILE C C 1
ATOM 10383 O O . ILE C 1 182 ? 200.815 164.968 127.245 1.00 124.71 182 ILE C O 1
ATOM 10388 N N . ALA C 1 183 ? 199.072 166.150 126.417 1.00 135.12 183 ALA C N 1
ATOM 10389 C CA . ALA C 1 183 ? 199.644 166.255 125.079 1.00 135.12 183 ALA C CA 1
ATOM 10390 C C . ALA C 1 183 ? 200.975 166.985 125.090 1.00 135.12 183 ALA C C 1
ATOM 10391 O O . ALA C 1 183 ? 201.879 166.644 124.320 1.00 135.12 183 ALA C O 1
ATOM 10393 N N . ALA C 1 184 ? 201.120 167.977 125.976 1.00 141.00 184 ALA C N 1
ATOM 10394 C CA . ALA C 1 184 ? 202.374 168.711 126.069 1.00 141.00 184 ALA C CA 1
ATOM 10395 C C . ALA C 1 184 ? 203.463 167.849 126.671 1.00 141.00 184 ALA C C 1
ATOM 10396 O O . ALA C 1 184 ? 204.649 168.132 126.486 1.00 141.00 184 ALA C O 1
ATOM 10398 N N . PHE C 1 185 ? 203.071 166.812 127.392 1.00 129.57 185 PHE C N 1
ATOM 10399 C CA . PHE C 1 185 ? 203.992 165.840 127.933 1.00 129.57 185 PHE C CA 1
ATOM 10400 C C . PHE C 1 185 ? 204.184 164.647 127.019 1.00 129.57 185 PHE C C 1
ATOM 10401 O O . PHE C 1 185 ? 204.918 163.725 127.380 1.00 129.57 185 PHE C O 1
ATOM 10409 N N . GLY C 1 186 ? 203.569 164.642 125.843 1.00 132.41 186 GLY C N 1
ATOM 10410 C CA . GLY C 1 186 ? 203.685 163.489 124.982 1.00 132.41 186 GLY C CA 1
ATOM 10411 C C . GLY C 1 186 ? 202.663 162.426 125.284 1.00 132.41 186 GLY C C 1
ATOM 10412 O O . GLY C 1 186 ? 202.870 161.265 124.919 1.00 132.41 186 GLY C O 1
ATOM 10413 N N . GLY C 1 187 ? 201.567 162.788 125.937 1.00 127.81 187 GLY C N 1
ATOM 10414 C CA . GLY C 1 187 ? 200.567 161.831 126.338 1.00 127.81 187 GLY C CA 1
ATOM 10415 C C . GLY C 1 187 ? 199.422 161.685 125.364 1.00 127.81 187 GLY C C 1
ATOM 10416 O O . GLY C 1 187 ? 199.133 162.565 124.560 1.00 127.81 187 GLY C O 1
ATOM 10417 N N . ASN C 1 188 ? 198.773 160.529 125.461 1.00 127.11 188 ASN C N 1
ATOM 10418 C CA . ASN C 1 188 ? 197.608 160.198 124.660 1.00 127.11 188 ASN C CA 1
ATOM 10419 C C . ASN C 1 188 ? 196.362 160.342 125.509 1.00 127.11 188 ASN C C 1
ATOM 10420 O O . ASN C 1 188 ? 196.111 159.490 126.373 1.00 127.11 188 ASN C O 1
ATOM 10425 N N . PRO C 1 189 ? 195.552 161.386 125.302 1.00 119.51 189 PRO C N 1
ATOM 10426 C CA . PRO C 1 189 ? 194.344 161.579 126.122 1.00 119.51 189 PRO C CA 1
ATOM 10427 C C . PRO C 1 189 ? 193.291 160.515 125.891 1.00 119.51 189 PRO C C 1
ATOM 10428 O O . PRO C 1 189 ? 192.320 160.460 126.653 1.00 119.51 189 PRO C O 1
ATOM 10432 N N . LYS C 1 190 ? 193.456 159.673 124.877 1.00 131.20 190 LYS C N 1
ATOM 10433 C CA . LYS C 1 190 ? 192.519 158.612 124.582 1.00 131.20 190 LYS C CA 1
ATOM 10434 C C . LYS C 1 190 ? 192.981 157.292 125.170 1.00 131.20 190 LYS C C 1
ATOM 10435 O O . LYS C 1 190 ? 192.303 156.277 124.987 1.00 131.20 190 LYS C O 1
ATOM 10441 N N . SER C 1 191 ? 194.118 157.277 125.872 1.00 136.80 191 SER C N 1
ATOM 10442 C CA . SER C 1 191 ? 194.587 156.093 126.604 1.00 136.80 191 SER C CA 1
ATOM 10443 C C . SER C 1 191 ? 194.964 156.485 128.036 1.00 136.80 191 SER C C 1
ATOM 10444 O O . SER C 1 191 ? 196.147 156.637 128.348 1.00 136.80 191 SER C O 1
ATOM 10447 N N . VAL C 1 192 ? 193.971 156.632 128.909 1.00 131.84 192 VAL C N 1
ATOM 10448 C CA . VAL C 1 192 ? 194.214 157.055 130.282 1.00 131.84 192 VAL C CA 1
ATOM 10449 C C . VAL C 1 192 ? 193.648 155.993 131.213 1.00 131.84 192 VAL C C 1
ATOM 10450 O O . VAL C 1 192 ? 192.447 155.703 131.171 1.00 131.84 192 VAL C O 1
ATOM 10454 N N . THR C 1 193 ? 194.488 155.442 132.085 1.00 126.94 193 THR C N 1
ATOM 10455 C CA . THR C 1 193 ? 194.048 154.416 133.020 1.00 126.94 193 THR C CA 1
ATOM 10456 C C . THR C 1 193 ? 194.149 154.859 134.474 1.00 126.94 193 THR C C 1
ATOM 10457 O O . THR C 1 193 ? 195.224 155.274 134.925 1.00 126.94 193 THR C O 1
ATOM 10461 N N . LEU C 1 194 ? 193.038 154.747 135.200 1.00 119.35 194 LEU C N 1
ATOM 10462 C CA . LEU C 1 194 ? 192.976 155.047 136.626 1.00 119.35 194 LEU C CA 1
ATOM 10463 C C . LEU C 1 194 ? 193.296 153.814 137.468 1.00 119.35 194 LEU C C 1
ATOM 10464 O O . LEU C 1 194 ? 192.826 152.718 137.151 1.00 119.35 194 LEU C O 1
ATOM 10469 N N . PHE C 1 195 ? 194.070 153.972 138.550 1.00 128.00 195 PHE C N 1
ATOM 10470 C CA . PHE C 1 195 ? 194.113 152.856 139.494 1.00 128.00 195 PHE C CA 1
ATOM 10471 C C . PHE C 1 195 ? 194.247 153.346 140.934 1.00 128.00 195 PHE C C 1
ATOM 10472 O O . PHE C 1 195 ? 194.850 154.392 141.200 1.00 128.00 195 PHE C O 1
ATOM 10480 N N . GLY C 1 196 ? 193.733 152.537 141.863 1.00 140.50 196 GLY C N 1
ATOM 10481 C CA . GLY C 1 196 ? 193.803 152.848 143.282 1.00 140.50 196 GLY C CA 1
ATOM 10482 C C . GLY C 1 196 ? 193.392 151.649 144.105 1.00 140.50 196 GLY C C 1
ATOM 10483 O O . GLY C 1 196 ? 192.728 150.734 143.616 1.00 140.50 196 GLY C O 1
ATOM 10484 N N . GLU C 1 197 ? 193.673 151.725 145.401 1.00 145.47 197 GLU C N 1
ATOM 10485 C CA . GLU C 1 197 ? 193.387 150.603 146.284 1.00 145.47 197 GLU C CA 1
ATOM 10486 C C . GLU C 1 197 ? 192.608 151.013 147.524 1.00 145.47 197 GLU C C 1
ATOM 10487 O O . GLU C 1 197 ? 192.799 152.112 148.054 1.00 145.47 197 GLU C O 1
ATOM 10493 N N . SER C 1 198 ? 191.675 150.149 147.930 1.00 144.87 198 SER C N 1
ATOM 10494 C CA . SER C 1 198 ? 190.782 150.208 149.099 1.00 144.87 198 SER C CA 1
ATOM 10495 C C . SER C 1 198 ? 189.816 151.381 149.172 1.00 144.87 198 SER C C 1
ATOM 10496 O O . SER C 1 198 ? 188.728 151.273 149.739 1.00 144.87 198 SER C O 1
ATOM 10499 N N . ALA C 1 199 ? 190.204 152.485 148.609 1.00 143.36 199 ALA C N 1
ATOM 10500 C CA . ALA C 1 199 ? 189.406 153.689 148.501 1.00 143.36 199 ALA C CA 1
ATOM 10501 C C . ALA C 1 199 ? 189.689 154.373 147.192 1.00 143.36 199 ALA C C 1
ATOM 10502 O O . ALA C 1 199 ? 188.825 155.085 146.673 1.00 143.36 199 ALA C O 1
ATOM 10504 N N . GLY C 1 200 ? 190.881 154.141 146.649 1.00 149.97 200 GLY C N 1
ATOM 10505 C CA . GLY C 1 200 ? 191.197 154.561 145.306 1.00 149.97 200 GLY C CA 1
ATOM 10506 C C . GLY C 1 200 ? 190.356 153.829 144.288 1.00 149.97 200 GLY C C 1
ATOM 10507 O O . GLY C 1 200 ? 189.827 154.438 143.365 1.00 149.97 200 GLY C O 1
ATOM 10508 N N . ALA C 1 201 ? 190.181 152.518 144.478 1.00 134.42 201 ALA C N 1
ATOM 10509 C CA . ALA C 1 201 ? 189.339 151.742 143.574 1.00 134.42 201 ALA C CA 1
ATOM 10510 C C . ALA C 1 201 ? 187.881 152.126 143.709 1.00 134.42 201 ALA C C 1
ATOM 10511 O O . ALA C 1 201 ? 187.169 152.211 142.701 1.00 134.42 201 ALA C O 1
ATOM 10513 N N . ALA C 1 202 ? 187.409 152.298 144.945 1.00 135.27 202 ALA C N 1
ATOM 10514 C CA . ALA C 1 202 ? 186.079 152.846 145.175 1.00 135.27 202 ALA C CA 1
ATOM 10515 C C . ALA C 1 202 ? 185.895 154.188 144.484 1.00 135.27 202 ALA C C 1
ATOM 10516 O O . ALA C 1 202 ? 184.875 154.423 143.831 1.00 135.27 202 ALA C O 1
ATOM 10518 N N . SER C 1 203 ? 186.911 155.050 144.574 1.00 139.51 203 SER C N 1
ATOM 10519 C CA . SER C 1 203 ? 186.894 156.333 143.880 1.00 139.51 203 SER C CA 1
ATOM 10520 C C . SER C 1 203 ? 186.788 156.157 142.370 1.00 139.51 203 SER C C 1
ATOM 10521 O O . SER C 1 203 ? 185.974 156.823 141.723 1.00 139.51 203 SER C O 1
ATOM 10524 N N . VAL C 1 204 ? 187.644 155.296 141.800 1.00 141.00 204 VAL C N 1
ATOM 10525 C CA . VAL C 1 204 ? 187.656 155.010 140.364 1.00 141.00 204 VAL C CA 1
ATOM 10526 C C . VAL C 1 204 ? 186.287 154.535 139.929 1.00 141.00 204 VAL C C 1
ATOM 10527 O O . VAL C 1 204 ? 185.760 154.949 138.894 1.00 141.00 204 VAL C O 1
ATOM 10531 N N . SER C 1 205 ? 185.696 153.659 140.728 1.00 134.64 205 SER C N 1
ATOM 10532 C CA . SER C 1 205 ? 184.398 153.107 140.409 1.00 134.64 205 SER C CA 1
ATOM 10533 C C . SER C 1 205 ? 183.329 154.187 140.484 1.00 134.64 205 SER C C 1
ATOM 10534 O O . SER C 1 205 ? 182.353 154.168 139.725 1.00 134.64 205 SER C O 1
ATOM 10537 N N . LEU C 1 206 ? 183.548 155.186 141.331 1.00 136.26 206 LEU C N 1
ATOM 10538 C CA . LEU C 1 206 ? 182.572 156.254 141.376 1.00 136.26 206 LEU C CA 1
ATOM 10539 C C . LEU C 1 206 ? 182.720 157.139 140.159 1.00 136.26 206 LEU C C 1
ATOM 10540 O O . LEU C 1 206 ? 181.721 157.650 139.642 1.00 136.26 206 LEU C O 1
ATOM 10545 N N . HIS C 1 207 ? 183.954 157.303 139.681 1.00 139.27 207 HIS C N 1
ATOM 10546 C CA . HIS C 1 207 ? 184.144 157.992 138.411 1.00 139.27 207 HIS C CA 1
ATOM 10547 C C . HIS C 1 207 ? 183.588 157.170 137.258 1.00 139.27 207 HIS C C 1
ATOM 10548 O O . HIS C 1 207 ? 183.190 157.728 136.230 1.00 139.27 207 HIS C O 1
ATOM 10555 N N . LEU C 1 208 ? 183.550 155.845 137.419 1.00 126.51 208 LEU C N 1
ATOM 10556 C CA . LEU C 1 208 ? 182.864 154.981 136.466 1.00 126.51 208 LEU C CA 1
ATOM 10557 C C . LEU C 1 208 ? 181.380 155.268 136.463 1.00 126.51 208 LEU C C 1
ATOM 10558 O O . LEU C 1 208 ? 180.713 155.085 135.440 1.00 126.51 208 LEU C O 1
ATOM 10563 N N . LEU C 1 209 ? 180.846 155.739 137.586 1.00 130.46 209 LEU C N 1
ATOM 10564 C CA . LEU C 1 209 ? 179.416 155.985 137.622 1.00 130.46 209 LEU C CA 1
ATOM 10565 C C . LEU C 1 209 ? 178.987 157.385 137.207 1.00 130.46 209 LEU C C 1
ATOM 10566 O O . LEU C 1 209 ? 177.845 157.532 136.768 1.00 130.46 209 LEU C O 1
ATOM 10571 N N . SER C 1 210 ? 179.827 158.414 137.321 1.00 137.83 210 SER C N 1
ATOM 10572 C CA . SER C 1 210 ? 179.360 159.770 137.034 1.00 137.83 210 SER C CA 1
ATOM 10573 C C . SER C 1 210 ? 179.498 160.064 135.546 1.00 137.83 210 SER C C 1
ATOM 10574 O O . SER C 1 210 ? 180.627 160.046 135.026 1.00 137.83 210 SER C O 1
ATOM 10577 N N . PRO C 1 211 ? 178.391 160.256 134.817 1.00 130.94 211 PRO C N 1
ATOM 10578 C CA . PRO C 1 211 ? 178.445 160.506 133.362 1.00 130.94 211 PRO C CA 1
ATOM 10579 C C . PRO C 1 211 ? 179.329 161.656 132.913 1.00 130.94 211 PRO C C 1
ATOM 10580 O O . PRO C 1 211 ? 180.016 161.533 131.889 1.00 130.94 211 PRO C O 1
ATOM 10584 N N . GLY C 1 212 ? 179.418 162.721 133.718 1.00 127.48 212 GLY C N 1
ATOM 10585 C CA . GLY C 1 212 ? 180.279 163.841 133.394 1.00 127.48 212 GLY C CA 1
ATOM 10586 C C . GLY C 1 212 ? 181.749 163.520 133.441 1.00 127.48 212 GLY C C 1
ATOM 10587 O O . GLY C 1 212 ? 182.548 164.226 132.821 1.00 127.48 212 GLY C O 1
ATOM 10588 N N . SER C 1 213 ? 182.120 162.466 134.135 1.00 124.89 213 SER C N 1
ATOM 10589 C CA . SER C 1 213 ? 183.514 162.096 134.203 1.00 124.89 213 SER C CA 1
ATOM 10590 C C . SER C 1 213 ? 183.826 161.069 133.135 1.00 124.89 213 SER C C 1
ATOM 10591 O O . SER C 1 213 ? 185.002 160.761 132.900 1.00 124.89 213 SER C O 1
ATOM 10594 N N . HIS C 1 214 ? 182.774 160.620 132.435 1.00 123.53 214 HIS C N 1
ATOM 10595 C CA . HIS C 1 214 ? 182.796 159.390 131.654 1.00 123.53 214 HIS C CA 1
ATOM 10596 C C . HIS C 1 214 ? 183.793 159.452 130.507 1.00 123.53 214 HIS C C 1
ATOM 10597 O O . HIS C 1 214 ? 184.387 158.433 130.139 1.00 123.53 214 HIS C O 1
ATOM 10604 N N . SER C 1 215 ? 184.024 160.641 129.969 1.00 119.11 215 SER C N 1
ATOM 10605 C CA . SER C 1 215 ? 184.899 160.828 128.826 1.00 119.11 215 SER C CA 1
ATOM 10606 C C . SER C 1 215 ? 186.293 161.279 129.225 1.00 119.11 215 SER C C 1
ATOM 10607 O O . SER C 1 215 ? 187.043 161.763 128.371 1.00 119.11 215 SER C O 1
ATOM 10610 N N . LEU C 1 216 ? 186.677 161.129 130.488 1.00 115.65 216 LEU C N 1
ATOM 10611 C CA . LEU C 1 216 ? 187.990 161.608 130.885 1.00 115.65 216 LEU C CA 1
ATOM 10612 C C . LEU C 1 216 ? 189.020 160.523 131.154 1.00 115.65 216 LEU C C 1
ATOM 10613 O O . LEU C 1 216 ? 190.139 160.855 131.554 1.00 115.65 216 LEU C O 1
ATOM 10618 N N . PHE C 1 217 ? 188.699 159.254 130.939 1.00 115.29 217 PHE C N 1
ATOM 10619 C CA . PHE C 1 217 ? 189.692 158.195 131.072 1.00 115.29 217 PHE C CA 1
ATOM 10620 C C . PHE C 1 217 ? 189.255 157.022 130.213 1.00 115.29 217 PHE C C 1
ATOM 10621 O O . PHE C 1 217 ? 188.172 157.028 129.630 1.00 115.29 217 PHE C O 1
ATOM 10629 N N . THR C 1 218 ? 190.142 156.037 130.102 1.00 120.12 218 THR C N 1
ATOM 10630 C CA . THR C 1 218 ? 189.933 154.881 129.242 1.00 120.12 218 THR C CA 1
ATOM 10631 C C . THR C 1 218 ? 189.680 153.584 129.996 1.00 120.12 218 THR C C 1
ATOM 10632 O O . THR C 1 218 ? 188.724 152.876 129.675 1.00 120.12 218 THR C O 1
ATOM 10636 N N . ARG C 1 219 ? 190.495 153.234 130.988 1.00 119.31 219 ARG C N 1
ATOM 10637 C CA . ARG C 1 219 ? 190.385 151.920 131.613 1.00 119.31 219 ARG C CA 1
ATOM 10638 C C . ARG C 1 219 ? 190.607 152.056 133.114 1.00 119.31 219 ARG C C 1
ATOM 10639 O O . ARG C 1 219 ? 190.851 153.151 133.629 1.00 119.31 219 ARG C O 1
ATOM 10647 N N . ALA C 1 220 ? 190.536 150.925 133.822 1.00 127.10 220 ALA C N 1
ATOM 10648 C CA . ALA C 1 220 ? 190.418 150.960 135.276 1.00 127.10 220 ALA C CA 1
ATOM 10649 C C . ALA C 1 220 ? 190.958 149.689 135.921 1.00 127.10 220 ALA C C 1
ATOM 10650 O O . ALA C 1 220 ? 190.591 148.566 135.530 1.00 127.10 220 ALA C O 1
ATOM 10652 N N . ILE C 1 221 ? 191.803 149.879 136.937 1.00 133.74 221 ILE C N 1
ATOM 10653 C CA . ILE C 1 221 ? 192.356 148.778 137.712 1.00 133.74 221 ILE C CA 1
ATOM 10654 C C . ILE C 1 221 ? 191.887 148.960 139.147 1.00 133.74 221 ILE C C 1
ATOM 10655 O O . ILE C 1 221 ? 192.040 150.047 139.714 1.00 133.74 221 ILE C O 1
ATOM 10660 N N . LEU C 1 222 ? 191.315 147.913 139.728 1.00 137.04 222 LEU C N 1
ATOM 10661 C CA . LEU C 1 222 ? 190.698 147.992 141.045 1.00 137.04 222 LEU C CA 1
ATOM 10662 C C . LEU C 1 222 ? 191.329 146.985 141.997 1.00 137.04 222 LEU C C 1
ATOM 10663 O O . LEU C 1 222 ? 191.052 145.780 141.906 1.00 137.04 222 LEU C O 1
ATOM 10668 N N . GLN C 1 223 ? 192.161 147.461 142.913 1.00 140.17 223 GLN C N 1
ATOM 10669 C CA . GLN C 1 223 ? 192.806 146.574 143.868 1.00 140.17 223 GLN C CA 1
ATOM 10670 C C . GLN C 1 223 ? 192.047 146.621 145.185 1.00 140.17 223 GLN C C 1
ATOM 10671 O O . GLN C 1 223 ? 191.981 147.673 145.826 1.00 140.17 223 GLN C O 1
ATOM 10677 N N . SER C 1 224 ? 191.454 145.482 145.550 1.00 133.48 224 SER C N 1
ATOM 10678 C CA . SER C 1 224 ? 190.747 145.259 146.816 1.00 133.48 224 SER C CA 1
ATOM 10679 C C . SER C 1 224 ? 189.685 146.308 147.163 1.00 133.48 224 SER C C 1
ATOM 10680 O O . SER C 1 224 ? 189.764 146.974 148.194 1.00 133.48 224 SER C O 1
ATOM 10683 N N . GLY C 1 225 ? 188.692 146.470 146.292 1.00 130.63 225 GLY C N 1
ATOM 10684 C CA . GLY C 1 225 ? 187.695 147.483 146.600 1.00 130.63 225 GLY C CA 1
ATOM 10685 C C . GLY C 1 225 ? 186.680 147.856 145.538 1.00 130.63 225 GLY C C 1
ATOM 10686 O O . GLY C 1 225 ? 186.975 147.826 144.340 1.00 130.63 225 GLY C O 1
ATOM 10687 N N . SER C 1 226 ? 185.492 148.253 145.998 1.00 102.78 226 SER C N 1
ATOM 10688 C CA . SER C 1 226 ? 184.395 148.753 145.174 1.00 102.78 226 SER C CA 1
ATOM 10689 C C . SER C 1 226 ? 183.332 149.361 146.071 1.00 102.78 226 SER C C 1
ATOM 10690 O O . SER C 1 226 ? 183.200 149.016 147.248 1.00 102.78 226 SER C O 1
ATOM 10693 N N . PHE C 1 227 ? 182.560 150.263 145.466 1.00 103.78 227 PHE C N 1
ATOM 10694 C CA . PHE C 1 227 ? 181.558 151.085 146.134 1.00 103.78 227 PHE C CA 1
ATOM 10695 C C . PHE C 1 227 ? 180.456 150.305 146.829 1.00 103.78 227 PHE C C 1
ATOM 10696 O O . PHE C 1 227 ? 179.791 150.850 147.713 1.00 103.78 227 PHE C O 1
ATOM 10704 N N . ASN C 1 228 ? 180.245 149.056 146.466 1.00 98.42 228 ASN C N 1
ATOM 10705 C CA . ASN C 1 228 ? 179.120 148.315 146.998 1.00 98.42 228 ASN C CA 1
ATOM 10706 C C . ASN C 1 228 ? 179.461 147.607 148.283 1.00 98.42 228 ASN C C 1
ATOM 10707 O O . ASN C 1 228 ? 178.623 146.870 148.810 1.00 98.42 228 ASN C O 1
ATOM 10712 N N . ALA C 1 229 ? 180.680 147.775 148.767 1.00 105.44 229 ALA C N 1
ATOM 10713 C CA . ALA C 1 229 ? 181.000 147.286 150.081 1.00 105.44 229 ALA C CA 1
ATOM 10714 C C . ALA C 1 229 ? 180.210 148.094 151.109 1.00 105.44 229 ALA C C 1
ATOM 10715 O O . ALA C 1 229 ? 179.925 149.272 150.876 1.00 105.44 229 ALA C O 1
ATOM 10717 N N . PRO C 1 230 ? 179.803 147.468 152.224 1.00 100.11 230 PRO C N 1
ATOM 10718 C CA . PRO C 1 230 ? 178.891 148.143 153.171 1.00 100.11 230 PRO C CA 1
ATOM 10719 C C . PRO C 1 230 ? 179.461 149.396 153.798 1.00 100.11 230 PRO C C 1
ATOM 10720 O O . PRO C 1 230 ? 178.699 150.261 154.244 1.00 100.11 230 PRO C O 1
ATOM 10724 N N . TRP C 1 231 ? 180.775 149.522 153.827 1.00 97.01 231 TRP C N 1
ATOM 10725 C CA . TRP C 1 231 ? 181.454 150.630 154.460 1.00 97.01 231 TRP C CA 1
ATOM 10726 C C . TRP C 1 231 ? 181.773 151.738 153.485 1.00 97.01 231 TRP C C 1
ATOM 10727 O O . TRP C 1 231 ? 182.341 152.743 153.893 1.00 97.01 231 TRP C O 1
ATOM 10738 N N . ALA C 1 232 ? 181.516 151.549 152.199 1.00 112.37 232 ALA C N 1
ATOM 10739 C CA . ALA C 1 232 ? 182.099 152.464 151.232 1.00 112.37 232 ALA C CA 1
ATOM 10740 C C . ALA C 1 232 ? 181.345 153.787 151.156 1.00 112.37 232 ALA C C 1
ATOM 10741 O O . ALA C 1 232 ? 181.961 154.857 151.166 1.00 112.37 232 ALA C O 1
ATOM 10743 N N . VAL C 1 233 ? 180.019 153.751 151.101 1.00 146.24 233 VAL C N 1
ATOM 10744 C CA . VAL C 1 233 ? 179.226 154.954 150.871 1.00 146.24 233 VAL C CA 1
ATOM 10745 C C . VAL C 1 233 ? 178.197 155.089 151.981 1.00 146.24 233 VAL C C 1
ATOM 10746 O O . VAL C 1 233 ? 177.531 154.112 152.335 1.00 146.24 233 VAL C O 1
ATOM 10750 N N . THR C 1 234 ? 178.062 156.295 152.522 1.00 203.33 234 THR C N 1
ATOM 10751 C CA . THR C 1 234 ? 177.084 156.587 153.559 1.00 203.33 234 THR C CA 1
ATOM 10752 C C . THR C 1 234 ? 175.868 157.213 152.892 1.00 203.33 234 THR C C 1
ATOM 10753 O O . THR C 1 234 ? 176.000 157.980 151.932 1.00 203.33 234 THR C O 1
ATOM 10757 N N . SER C 1 235 ? 174.683 156.807 153.352 1.00 209.42 235 SER C N 1
ATOM 10758 C CA . SER C 1 235 ? 173.435 157.431 152.923 1.00 209.42 235 SER C CA 1
ATOM 10759 C C . SER C 1 235 ? 173.404 158.928 153.198 1.00 209.42 235 SER C C 1
ATOM 10760 O O . SER C 1 235 ? 174.077 159.436 154.102 1.00 209.42 235 SER C O 1
ATOM 10763 N N . LEU C 1 236 ? 172.622 159.614 152.355 1.00 195.61 236 LEU C N 1
ATOM 10764 C CA . LEU C 1 236 ? 172.457 161.065 152.381 1.00 195.61 236 LEU C CA 1
ATOM 10765 C C . LEU C 1 236 ? 172.079 161.596 153.758 1.00 195.61 236 LEU C C 1
ATOM 10766 O O . LEU C 1 236 ? 172.695 162.547 154.262 1.00 195.61 236 LEU C O 1
ATOM 10771 N N . TYR C 1 237 ? 171.133 160.946 154.420 1.00 197.37 237 TYR C N 1
ATOM 10772 C CA . TYR C 1 237 ? 170.688 161.474 155.692 1.00 197.37 237 TYR C CA 1
ATOM 10773 C C . TYR C 1 237 ? 171.519 160.969 156.853 1.00 197.37 237 TYR C C 1
ATOM 10774 O O . TYR C 1 237 ? 171.583 161.640 157.886 1.00 197.37 237 TYR C O 1
ATOM 10783 N N . GLU C 1 238 ? 172.262 159.880 156.655 1.00 218.40 238 GLU C N 1
ATOM 10784 C CA . GLU C 1 238 ? 173.233 159.464 157.658 1.00 218.40 238 GLU C CA 1
ATOM 10785 C C . GLU C 1 238 ? 174.401 160.431 157.637 1.00 218.40 238 GLU C C 1
ATOM 10786 O O . GLU C 1 238 ? 174.946 160.802 158.687 1.00 218.40 238 GLU C O 1
ATOM 10792 N N . ALA C 1 239 ? 174.769 160.853 156.427 1.00 225.06 239 ALA C N 1
ATOM 10793 C CA . ALA C 1 239 ? 175.784 161.874 156.220 1.00 225.06 239 ALA C CA 1
ATOM 10794 C C . ALA C 1 239 ? 175.377 163.167 156.909 1.00 225.06 239 ALA C C 1
ATOM 10795 O O . ALA C 1 239 ? 176.189 163.780 157.615 1.00 225.06 239 ALA C O 1
ATOM 10797 N N . ARG C 1 240 ? 174.166 163.656 156.603 1.00 229.24 240 ARG C N 1
ATOM 10798 C CA . ARG C 1 240 ? 173.637 164.852 157.259 1.00 229.24 240 ARG C CA 1
ATOM 10799 C C . ARG C 1 240 ? 173.644 164.728 158.778 1.00 229.24 240 ARG C C 1
ATOM 10800 O O . ARG C 1 240 ? 173.969 165.698 159.471 1.00 229.24 240 ARG C O 1
ATOM 10808 N N . ASN C 1 241 ? 173.206 163.575 159.305 1.00 240.53 241 ASN C N 1
ATOM 10809 C CA . ASN C 1 241 ? 173.228 163.323 160.748 1.00 240.53 241 ASN C CA 1
ATOM 10810 C C . ASN C 1 241 ? 174.635 163.491 161.315 1.00 240.53 241 ASN C C 1
ATOM 10811 O O . ASN C 1 241 ? 174.829 164.129 162.355 1.00 240.53 241 ASN C O 1
ATOM 10816 N N . ARG C 1 242 ? 175.623 162.912 160.626 1.00 233.17 242 ARG C N 1
ATOM 10817 C CA . ARG C 1 242 ? 177.021 163.008 161.043 1.00 233.17 242 ARG C CA 1
ATOM 10818 C C . ARG C 1 242 ? 177.520 164.449 161.010 1.00 233.17 242 ARG C C 1
ATOM 10819 O O . ARG C 1 242 ? 178.279 164.874 161.892 1.00 233.17 242 ARG C O 1
ATOM 10827 N N . THR C 1 243 ? 177.130 165.196 159.970 1.00 230.42 243 THR C N 1
ATOM 10828 C CA . THR C 1 243 ? 177.464 166.615 159.860 1.00 230.42 243 THR C CA 1
ATOM 10829 C C . THR C 1 243 ? 176.899 167.394 161.040 1.00 230.42 243 THR C C 1
ATOM 10830 O O . THR C 1 243 ? 177.605 168.198 161.663 1.00 230.42 243 THR C O 1
ATOM 10834 N N . LEU C 1 244 ? 175.601 167.209 161.309 1.00 246.54 244 LEU C N 1
ATOM 10835 C CA . LEU C 1 244 ? 174.945 167.813 162.466 1.00 246.54 244 LEU C CA 1
ATOM 10836 C C . LEU C 1 244 ? 175.648 167.446 163.769 1.00 246.54 244 LEU C C 1
ATOM 10837 O O . LEU C 1 244 ? 175.762 168.278 164.678 1.00 246.54 244 LEU C O 1
ATOM 10842 N N . ASN C 1 245 ? 176.166 166.217 163.860 1.00 251.71 245 ASN C N 1
ATOM 10843 C CA . ASN C 1 245 ? 176.825 165.800 165.090 1.00 251.71 245 ASN C CA 1
ATOM 10844 C C . ASN C 1 245 ? 178.173 166.489 165.242 1.00 251.71 245 ASN C C 1
ATOM 10845 O O . ASN C 1 245 ? 178.555 166.873 166.353 1.00 251.71 245 ASN C O 1
ATOM 10850 N N . LEU C 1 246 ? 178.921 166.606 164.139 1.00 248.96 246 LEU C N 1
ATOM 10851 C CA . LEU C 1 246 ? 180.175 167.356 164.151 1.00 248.96 246 LEU C CA 1
ATOM 10852 C C . LEU C 1 246 ? 179.942 168.813 164.540 1.00 248.96 246 LEU C C 1
ATOM 10853 O O . LEU C 1 246 ? 180.704 169.387 165.332 1.00 248.96 246 LEU C O 1
ATOM 10858 N N . ALA C 1 247 ? 178.885 169.416 163.975 1.00 272.99 247 ALA C N 1
ATOM 10859 C CA . ALA C 1 247 ? 178.444 170.765 164.335 1.00 272.99 247 ALA C CA 1
ATOM 10860 C C . ALA C 1 247 ? 178.168 170.903 165.824 1.00 272.99 247 ALA C C 1
ATOM 10861 O O . ALA C 1 247 ? 178.528 171.918 166.434 1.00 272.99 247 ALA C O 1
ATOM 10863 N N . LYS C 1 248 ? 177.476 169.923 166.406 1.00 264.56 248 LYS C N 1
ATOM 10864 C CA . LYS C 1 248 ? 177.204 169.954 167.838 1.00 264.56 248 LYS C CA 1
ATOM 10865 C C . LYS C 1 248 ? 178.497 169.875 168.633 1.00 264.56 248 LYS C C 1
ATOM 10866 O O . LYS C 1 248 ? 178.725 170.664 169.556 1.00 264.56 248 LYS C O 1
ATOM 10872 N N . LEU C 1 249 ? 179.334 168.890 168.299 1.00 262.33 249 LEU C N 1
ATOM 10873 C CA . LEU C 1 249 ? 180.627 168.678 168.947 1.00 262.33 249 LEU C CA 1
ATOM 10874 C C . LEU C 1 249 ? 181.547 169.897 168.874 1.00 262.33 249 LEU C C 1
ATOM 10875 O O . LEU C 1 249 ? 182.373 170.105 169.772 1.00 262.33 249 LEU C O 1
ATOM 10880 N N . THR C 1 250 ? 181.423 170.722 167.834 1.00 267.78 250 THR C N 1
ATOM 10881 C CA . THR C 1 250 ? 182.343 171.840 167.644 1.00 267.78 250 THR C CA 1
ATOM 10882 C C . THR C 1 250 ? 181.723 173.187 167.982 1.00 267.78 250 THR C C 1
ATOM 10883 O O . THR C 1 250 ? 182.392 174.216 167.839 1.00 267.78 250 THR C O 1
ATOM 10887 N N . GLY C 1 251 ? 180.470 173.209 168.430 1.00 276.18 251 GLY C N 1
ATOM 10888 C CA . GLY C 1 251 ? 179.776 174.453 168.744 1.00 276.18 251 GLY C CA 1
ATOM 10889 C C . GLY C 1 251 ? 179.367 175.333 167.584 1.00 276.18 251 GLY C C 1
ATOM 10890 O O . GLY C 1 251 ? 179.370 176.558 167.718 1.00 276.18 251 GLY C O 1
ATOM 10891 N N . CYS C 1 252 ? 178.995 174.744 166.447 1.00 269.91 252 CYS C N 1
ATOM 10892 C CA . CYS C 1 252 ? 178.586 175.512 165.272 1.00 269.91 252 CYS C CA 1
ATOM 10893 C C . CYS C 1 252 ? 177.132 175.267 164.911 1.00 269.91 252 CYS C C 1
ATOM 10894 O O . CYS C 1 252 ? 176.709 175.660 163.821 1.00 269.91 252 CYS C O 1
ATOM 10897 N N . SER C 1 253 ? 176.377 174.603 165.786 1.00 258.20 253 SER C N 1
ATOM 10898 C CA . SER C 1 253 ? 174.950 174.415 165.581 1.00 258.20 253 SER C CA 1
ATOM 10899 C C . SER C 1 253 ? 174.245 175.764 165.567 1.00 258.20 253 SER C C 1
ATOM 10900 O O . SER C 1 253 ? 174.331 176.528 166.533 1.00 258.20 253 SER C O 1
ATOM 10903 N N . ARG C 1 254 ? 173.548 176.048 164.469 1.00 264.25 254 ARG C N 1
ATOM 10904 C CA . ARG C 1 254 ? 172.897 177.328 164.266 1.00 264.25 254 ARG C CA 1
ATOM 10905 C C . ARG C 1 254 ? 171.510 177.031 163.727 1.00 264.25 254 ARG C C 1
ATOM 10906 O O . ARG C 1 254 ? 171.154 175.866 163.517 1.00 264.25 254 ARG C O 1
ATOM 10914 N N . GLU C 1 255 ? 170.692 178.083 163.619 1.00 276.86 255 GLU C N 1
ATOM 10915 C CA . GLU C 1 255 ? 169.389 178.039 162.956 1.00 276.86 255 GLU C CA 1
ATOM 10916 C C . GLU C 1 255 ? 169.452 177.340 161.602 1.00 276.86 255 GLU C C 1
ATOM 10917 O O . GLU C 1 255 ? 169.007 176.198 161.464 1.00 276.86 255 GLU C O 1
ATOM 10923 N N . ASN C 1 256 ? 170.022 178.014 160.607 1.00 280.59 256 ASN C N 1
ATOM 10924 C CA . ASN C 1 256 ? 170.101 177.468 159.262 1.00 280.59 256 ASN C CA 1
ATOM 10925 C C . ASN C 1 256 ? 171.506 176.946 158.963 1.00 280.59 256 ASN C C 1
ATOM 10926 O O . ASN C 1 256 ? 172.451 177.126 159.732 1.00 280.59 256 ASN C O 1
ATOM 10931 N N . GLU C 1 257 ? 171.618 176.317 157.795 1.00 277.18 257 GLU C N 1
ATOM 10932 C CA . GLU C 1 257 ? 172.833 175.616 157.396 1.00 277.18 257 GLU C CA 1
ATOM 10933 C C . GLU C 1 257 ? 173.992 176.565 157.084 1.00 277.18 257 GLU C C 1
ATOM 10934 O O . GLU C 1 257 ? 175.146 176.269 157.428 1.00 277.18 257 GLU C O 1
ATOM 10940 N N . THR C 1 258 ? 173.721 177.682 156.394 1.00 269.57 258 THR C N 1
ATOM 10941 C CA . THR C 1 258 ? 174.798 178.575 155.978 1.00 269.57 258 THR C CA 1
ATOM 10942 C C . THR C 1 258 ? 175.454 179.286 157.156 1.00 269.57 258 THR C C 1
ATOM 10943 O O . THR C 1 258 ? 176.651 179.581 157.098 1.00 269.57 258 THR C O 1
ATOM 10947 N N . GLU C 1 259 ? 174.751 179.424 158.273 1.00 272.70 259 GLU C N 1
ATOM 10948 C CA . GLU C 1 259 ? 175.375 179.988 159.461 1.00 272.70 259 GLU C CA 1
ATOM 10949 C C . GLU C 1 259 ? 176.262 178.951 160.133 1.00 272.70 259 GLU C C 1
ATOM 10950 O O . GLU C 1 259 ? 177.334 179.283 160.659 1.00 272.70 259 GLU C O 1
ATOM 10956 N N . ILE C 1 260 ? 175.805 177.693 160.124 1.00 268.62 260 ILE C N 1
ATOM 10957 C CA . ILE C 1 260 ? 176.601 176.574 160.615 1.00 268.62 260 ILE C CA 1
ATOM 10958 C C . ILE C 1 260 ? 177.927 176.490 159.871 1.00 268.62 260 ILE C C 1
ATOM 10959 O O . ILE C 1 260 ? 178.990 176.384 160.493 1.00 268.62 260 ILE C O 1
ATOM 10964 N N . ILE C 1 261 ? 177.877 176.495 158.526 1.00 264.35 261 ILE C N 1
ATOM 10965 C CA . ILE C 1 261 ? 179.116 176.446 157.742 1.00 264.35 261 ILE C CA 1
ATOM 10966 C C . ILE C 1 261 ? 179.975 177.685 158.003 1.00 264.35 261 ILE C C 1
ATOM 10967 O O . ILE C 1 261 ? 181.209 177.596 158.003 1.00 264.35 261 ILE C O 1
ATOM 10972 N N . LYS C 1 262 ? 179.345 178.865 158.138 1.00 275.83 262 LYS C N 1
ATOM 10973 C CA . LYS C 1 262 ? 180.079 180.085 158.468 1.00 275.83 262 LYS C CA 1
ATOM 10974 C C . LYS C 1 262 ? 180.887 179.896 159.746 1.00 275.83 262 LYS C C 1
ATOM 10975 O O . LYS C 1 262 ? 182.056 180.300 159.818 1.00 275.83 262 LYS C O 1
ATOM 10981 N N . CYS C 1 263 ? 180.281 179.277 160.763 1.00 274.30 263 CYS C N 1
ATOM 10982 C CA . CYS C 1 263 ? 181.011 179.035 162.007 1.00 274.30 263 CYS C CA 1
ATOM 10983 C C . CYS C 1 263 ? 182.068 177.954 161.818 1.00 274.30 263 CYS C C 1
ATOM 10984 O O . CYS C 1 263 ? 183.156 178.040 162.399 1.00 274.30 263 CYS C O 1
ATOM 10987 N N . LEU C 1 264 ? 181.760 176.932 161.016 1.00 260.76 264 LEU C N 1
ATOM 10988 C CA . LEU C 1 264 ? 182.706 175.844 160.780 1.00 260.76 264 LEU C CA 1
ATOM 10989 C C . LEU C 1 264 ? 183.930 176.286 159.995 1.00 260.76 264 LEU C C 1
ATOM 10990 O O . LEU C 1 264 ? 185.005 175.689 160.135 1.00 260.76 264 LEU C O 1
ATOM 10995 N N . ARG C 1 265 ? 183.802 177.338 159.195 1.00 249.34 265 ARG C N 1
ATOM 10996 C CA . ARG C 1 265 ? 184.953 177.886 158.491 1.00 249.34 265 ARG C CA 1
ATOM 10997 C C . ARG C 1 265 ? 185.900 178.616 159.426 1.00 249.34 265 ARG C C 1
ATOM 10998 O O . ARG C 1 265 ? 187.044 178.879 159.046 1.00 249.34 265 ARG C O 1
ATOM 11006 N N . ASN C 1 266 ? 185.457 178.928 160.637 1.00 256.87 266 ASN C N 1
ATOM 11007 C CA . ASN C 1 266 ? 186.302 179.589 161.610 1.00 256.87 266 ASN C CA 1
ATOM 11008 C C . ASN C 1 266 ? 187.013 178.618 162.534 1.00 256.87 266 ASN C C 1
ATOM 11009 O O . ASN C 1 266 ? 187.839 179.056 163.340 1.00 256.87 266 ASN C O 1
ATOM 11014 N N . LYS C 1 267 ? 186.724 177.324 162.452 1.00 250.38 267 LYS C N 1
ATOM 11015 C CA . LYS C 1 267 ? 187.416 176.401 163.333 1.00 250.38 267 LYS C CA 1
ATOM 11016 C C . LYS C 1 267 ? 188.786 176.059 162.775 1.00 250.38 267 LYS C C 1
ATOM 11017 O O . LYS C 1 267 ? 188.995 176.003 161.559 1.00 250.38 267 LYS C O 1
ATOM 11023 N N . ASP C 1 268 ? 189.731 175.856 163.688 1.00 257.55 268 ASP C N 1
ATOM 11024 C CA . ASP C 1 268 ? 191.041 175.346 163.336 1.00 257.55 268 ASP C CA 1
ATOM 11025 C C . ASP C 1 268 ? 190.940 173.936 162.761 1.00 257.55 268 ASP C C 1
ATOM 11026 O O . ASP C 1 268 ? 190.026 173.185 163.118 1.00 257.55 268 ASP C O 1
ATOM 11031 N N . PRO C 1 269 ? 191.803 173.600 161.793 1.00 253.78 269 PRO C N 1
ATOM 11032 C CA . PRO C 1 269 ? 191.827 172.227 161.255 1.00 253.78 269 PRO C CA 1
ATOM 11033 C C . PRO C 1 269 ? 192.048 171.176 162.329 1.00 253.78 269 PRO C C 1
ATOM 11034 O O . PRO C 1 269 ? 191.466 170.084 162.271 1.00 253.78 269 PRO C O 1
ATOM 11038 N N . GLN C 1 270 ? 192.892 171.503 163.313 1.00 256.74 270 GLN C N 1
ATOM 11039 C CA . GLN C 1 270 ? 193.229 170.577 164.389 1.00 256.74 270 GLN C CA 1
ATOM 11040 C C . GLN C 1 270 ? 192.008 170.224 165.235 1.00 256.74 270 GLN C C 1
ATOM 11041 O O . GLN C 1 270 ? 191.863 169.077 165.670 1.00 256.74 270 GLN C O 1
ATOM 11047 N N . GLU C 1 271 ? 191.125 171.202 165.475 1.00 257.22 271 GLU C N 1
ATOM 11048 C CA . GLU C 1 271 ? 189.918 170.976 166.268 1.00 257.22 271 GLU C CA 1
ATOM 11049 C C . GLU C 1 271 ? 188.978 169.994 165.581 1.00 257.22 271 GLU C C 1
ATOM 11050 O O . GLU C 1 271 ? 188.481 169.045 166.210 1.00 257.22 271 GLU C O 1
ATOM 11056 N N . ILE C 1 272 ? 188.817 170.153 164.261 1.00 247.35 272 ILE C N 1
ATOM 11057 C CA . ILE C 1 272 ? 188.011 169.236 163.457 1.00 247.35 272 ILE C CA 1
ATOM 11058 C C . ILE C 1 272 ? 188.632 167.856 163.466 1.00 247.35 272 ILE C C 1
ATOM 11059 O O . ILE C 1 272 ? 187.925 166.847 163.614 1.00 247.35 272 ILE C O 1
ATOM 11064 N N . LEU C 1 273 ? 189.959 167.794 163.293 1.00 241.79 273 LEU C N 1
ATOM 11065 C CA . LEU C 1 273 ? 190.644 166.510 163.230 1.00 241.79 273 LEU C CA 1
ATOM 11066 C C . LEU C 1 273 ? 190.500 165.770 164.548 1.00 241.79 273 LEU C C 1
ATOM 11067 O O . LEU C 1 273 ? 190.235 164.562 164.570 1.00 241.79 273 LEU C O 1
ATOM 11072 N N . LEU C 1 274 ? 190.651 166.488 165.656 1.00 260.87 274 LEU C N 1
ATOM 11073 C CA . LEU C 1 274 ? 190.528 165.852 166.952 1.00 260.87 274 LEU C CA 1
ATOM 11074 C C . LEU C 1 274 ? 189.077 165.541 167.308 1.00 260.87 274 LEU C C 1
ATOM 11075 O O . LEU C 1 274 ? 188.841 164.811 168.273 1.00 260.87 274 LEU C O 1
ATOM 11080 N N . ASN C 1 275 ? 188.099 166.100 166.583 1.00 258.74 275 ASN C N 1
ATOM 11081 C CA . ASN C 1 275 ? 186.712 165.818 166.923 1.00 258.74 275 ASN C CA 1
ATOM 11082 C C . ASN C 1 275 ? 186.055 164.811 165.982 1.00 258.74 275 ASN C C 1
ATOM 11083 O O . ASN C 1 275 ? 184.959 164.332 166.290 1.00 258.74 275 ASN C O 1
ATOM 11088 N N . GLU C 1 276 ? 186.673 164.542 164.823 1.00 260.00 276 GLU C N 1
ATOM 11089 C CA . GLU C 1 276 ? 186.139 163.621 163.810 1.00 260.00 276 GLU C CA 1
ATOM 11090 C C . GLU C 1 276 ? 185.757 162.235 164.338 1.00 260.00 276 GLU C C 1
ATOM 11091 O O . GLU C 1 276 ? 184.786 161.642 163.858 1.00 260.00 276 GLU C O 1
ATOM 11097 N N . ALA C 1 277 ? 186.474 161.712 165.332 1.00 236.95 277 ALA C N 1
ATOM 11098 C CA . ALA C 1 277 ? 186.270 160.333 165.764 1.00 236.95 277 ALA C CA 1
ATOM 11099 C C . ALA C 1 277 ? 185.048 160.124 166.644 1.00 236.95 277 ALA C C 1
ATOM 11100 O O . ALA C 1 277 ? 184.800 158.989 167.061 1.00 236.95 277 ALA C O 1
ATOM 11102 N N . PHE C 1 278 ? 184.278 161.162 166.934 1.00 236.76 278 PHE C N 1
ATOM 11103 C CA . PHE C 1 278 ? 183.142 161.032 167.828 1.00 236.76 278 PHE C CA 1
ATOM 11104 C C . PHE C 1 278 ? 181.808 161.292 167.147 1.00 236.76 278 PHE C C 1
ATOM 11105 O O . PHE C 1 278 ? 180.769 161.257 167.816 1.00 236.76 278 PHE C O 1
ATOM 11113 N N . VAL C 1 279 ? 181.803 161.540 165.835 1.00 227.65 279 VAL C N 1
ATOM 11114 C CA . VAL C 1 279 ? 180.567 161.789 165.094 1.00 227.65 279 VAL C CA 1
ATOM 11115 C C . VAL C 1 279 ? 179.772 160.516 164.857 1.00 227.65 279 VAL C C 1
ATOM 11116 O O . VAL C 1 279 ? 178.615 160.586 164.424 1.00 227.65 279 VAL C O 1
ATOM 11120 N N . VAL C 1 280 ? 180.368 159.357 165.120 1.00 221.86 280 VAL C N 1
ATOM 11121 C CA . VAL C 1 280 ? 179.732 158.060 164.937 1.00 221.86 280 VAL C CA 1
ATOM 11122 C C . VAL C 1 280 ? 179.673 157.376 166.298 1.00 221.86 280 VAL C C 1
ATOM 11123 O O . VAL C 1 280 ? 180.680 157.345 167.009 1.00 221.86 280 VAL C O 1
ATOM 11127 N N . PRO C 1 281 ? 178.488 156.940 166.750 1.00 205.00 281 PRO C N 1
ATOM 11128 C CA . PRO C 1 281 ? 178.375 156.409 168.120 1.00 205.00 281 PRO C CA 1
ATOM 11129 C C . PRO C 1 281 ? 179.122 155.112 168.369 1.00 205.00 281 PRO C C 1
ATOM 11130 O O . PRO C 1 281 ? 179.632 154.918 169.478 1.00 205.00 281 PRO C O 1
ATOM 11134 N N . TYR C 1 282 ? 179.226 154.228 167.384 1.00 186.17 282 TYR C N 1
ATOM 11135 C CA . TYR C 1 282 ? 179.865 152.928 167.593 1.00 186.17 282 TYR C CA 1
ATOM 11136 C C . TYR C 1 282 ? 180.615 152.556 166.320 1.00 186.17 282 TYR C C 1
ATOM 11137 O O . TYR C 1 282 ? 180.084 151.865 165.448 1.00 186.17 282 TYR C O 1
ATOM 11146 N N . GLY C 1 283 ? 181.846 153.021 166.223 1.00 179.72 283 GLY C N 1
ATOM 11147 C CA . GLY C 1 283 ? 182.601 152.866 165.006 1.00 179.72 283 GLY C CA 1
ATOM 11148 C C . GLY C 1 283 ? 183.458 151.619 165.014 1.00 179.72 283 GLY C C 1
ATOM 11149 O O . GLY C 1 283 ? 183.712 151.018 166.055 1.00 179.72 283 GLY C O 1
ATOM 11150 N N . THR C 1 284 ? 183.899 151.239 163.831 1.00 163.58 284 THR C N 1
ATOM 11151 C CA . THR C 1 284 ? 184.770 150.105 163.589 1.00 163.58 284 THR C CA 1
ATOM 11152 C C . THR C 1 284 ? 186.132 150.577 163.118 1.00 163.58 284 THR C C 1
ATOM 11153 O O . THR C 1 284 ? 186.310 151.760 162.812 1.00 163.58 284 THR C O 1
ATOM 11157 N N . PRO C 1 285 ? 187.153 149.704 163.118 1.00 168.56 285 PRO C N 1
ATOM 11158 C CA . PRO C 1 285 ? 188.440 150.091 162.506 1.00 168.56 285 PRO C CA 1
ATOM 11159 C C . PRO C 1 285 ? 188.339 150.457 161.025 1.00 168.56 285 PRO C C 1
ATOM 11160 O O . PRO C 1 285 ? 189.302 150.995 160.468 1.00 168.56 285 PRO C O 1
ATOM 11164 N N . LEU C 1 286 ? 187.218 150.158 160.377 1.00 168.89 286 LEU C N 1
ATOM 11165 C CA . LEU C 1 286 ? 186.964 150.480 158.987 1.00 168.89 286 LEU C CA 1
ATOM 11166 C C . LEU C 1 286 ? 185.916 151.573 158.866 1.00 168.89 286 LEU C C 1
ATOM 11167 O O . LEU C 1 286 ? 185.298 151.722 157.810 1.00 168.89 286 LEU C O 1
ATOM 11172 N N . SER C 1 287 ? 185.701 152.337 159.931 1.00 179.94 287 SER C N 1
ATOM 11173 C CA . SER C 1 287 ? 184.642 153.333 159.931 1.00 179.94 287 SER C CA 1
ATOM 11174 C C . SER C 1 287 ? 185.080 154.571 159.172 1.00 179.94 287 SER C C 1
ATOM 11175 O O . SER C 1 287 ? 186.168 155.113 159.394 1.00 179.94 287 SER C O 1
ATOM 11178 N N . VAL C 1 288 ? 184.221 155.003 158.269 1.00 190.35 288 VAL C N 1
ATOM 11179 C CA . VAL C 1 288 ? 184.403 156.216 157.490 1.00 190.35 288 VAL C CA 1
ATOM 11180 C C . VAL C 1 288 ? 183.508 157.294 158.096 1.00 190.35 288 VAL C C 1
ATOM 11181 O O . VAL C 1 288 ? 182.278 157.277 157.983 1.00 190.35 288 VAL C O 1
ATOM 11185 N N . ASN C 1 289 ? 184.133 158.131 158.912 1.00 205.06 289 ASN C N 1
ATOM 11186 C CA . ASN C 1 289 ? 183.421 159.205 159.584 1.00 205.06 289 ASN C CA 1
ATOM 11187 C C . ASN C 1 289 ? 182.793 160.155 158.570 1.00 205.06 289 ASN C C 1
ATOM 11188 O O . ASN C 1 289 ? 181.586 160.405 158.594 1.00 205.06 289 ASN C O 1
ATOM 11193 N N . PHE C 1 290 ? 183.598 160.689 157.668 1.00 207.64 290 PHE C N 1
ATOM 11194 C CA . PHE C 1 290 ? 183.113 161.538 156.586 1.00 207.64 290 PHE C CA 1
ATOM 11195 C C . PHE C 1 290 ? 183.517 160.947 155.244 1.00 207.64 290 PHE C C 1
ATOM 11196 O O . PHE C 1 290 ? 184.709 160.872 154.933 1.00 207.64 290 PHE C O 1
ATOM 11204 N N . GLY C 1 291 ? 182.536 160.507 154.456 1.00 182.00 291 GLY C N 1
ATOM 11205 C CA . GLY C 1 291 ? 182.843 159.905 153.183 1.00 182.00 291 GLY C CA 1
ATOM 11206 C C . GLY C 1 291 ? 181.838 160.165 152.081 1.00 182.00 291 GLY C C 1
ATOM 11207 O O . GLY C 1 291 ? 181.007 161.074 152.174 1.00 182.00 291 GLY C O 1
ATOM 11208 N N . PRO C 1 292 ? 181.981 159.431 150.970 1.00 165.13 292 PRO C N 1
ATOM 11209 C CA . PRO C 1 292 ? 181.102 159.616 149.802 1.00 165.13 292 PRO C CA 1
ATOM 11210 C C . PRO C 1 292 ? 179.617 159.478 150.095 1.00 165.13 292 PRO C C 1
ATOM 11211 O O . PRO C 1 292 ? 179.195 158.687 150.939 1.00 165.13 292 PRO C O 1
ATOM 11215 N N . THR C 1 293 ? 178.822 160.234 149.341 1.00 177.30 293 THR C N 1
ATOM 11216 C CA . THR C 1 293 ? 177.375 160.178 149.452 1.00 177.30 293 THR C CA 1
ATOM 11217 C C . THR C 1 293 ? 176.728 160.524 148.117 1.00 177.30 293 THR C C 1
ATOM 11218 O O . THR C 1 293 ? 177.386 160.949 147.163 1.00 177.30 293 THR C O 1
ATOM 11222 N N . VAL C 1 294 ? 175.409 160.359 148.086 1.00 184.39 294 VAL C N 1
ATOM 11223 C CA . VAL C 1 294 ? 174.544 160.714 146.966 1.00 184.39 294 VAL C CA 1
ATOM 11224 C C . VAL C 1 294 ? 174.357 162.225 146.946 1.00 184.39 294 VAL C C 1
ATOM 11225 O O . VAL C 1 294 ? 173.532 162.775 147.686 1.00 184.39 294 VAL C O 1
ATOM 11229 N N . ASP C 1 295 ? 175.194 162.915 146.180 1.00 199.90 295 ASP C N 1
ATOM 11230 C CA . ASP C 1 295 ? 175.188 164.369 146.167 1.00 199.90 295 ASP C CA 1
ATOM 11231 C C . ASP C 1 295 ? 174.201 164.947 145.160 1.00 199.90 295 ASP C C 1
ATOM 11232 O O . ASP C 1 295 ? 173.949 166.156 145.185 1.00 199.90 295 ASP C O 1
ATOM 11237 N N . GLY C 1 296 ? 173.657 164.116 144.271 1.00 202.20 296 GLY C N 1
ATOM 11238 C CA . GLY C 1 296 ? 172.749 164.542 143.231 1.00 202.20 296 GLY C CA 1
ATOM 11239 C C . GLY C 1 296 ? 173.406 165.068 141.977 1.00 202.20 296 GLY C C 1
ATOM 11240 O O . GLY C 1 296 ? 172.744 165.150 140.937 1.00 202.20 296 GLY C O 1
ATOM 11241 N N . ASP C 1 297 ? 174.687 165.424 142.032 1.00 195.90 297 ASP C N 1
ATOM 11242 C CA . ASP C 1 297 ? 175.398 165.942 140.872 1.00 195.90 297 ASP C CA 1
ATOM 11243 C C . ASP C 1 297 ? 176.319 164.838 140.369 1.00 195.90 297 ASP C C 1
ATOM 11244 O O . ASP C 1 297 ? 176.081 164.268 139.300 1.00 195.90 297 ASP C O 1
ATOM 11249 N N . PHE C 1 298 ? 177.386 164.543 141.112 1.00 173.63 298 PHE C N 1
ATOM 11250 C CA . PHE C 1 298 ? 178.264 163.434 140.775 1.00 173.63 298 PHE C CA 1
ATOM 11251 C C . PHE C 1 298 ? 177.524 162.106 140.867 1.00 173.63 298 PHE C C 1
ATOM 11252 O O . PHE C 1 298 ? 177.596 161.278 139.954 1.00 173.63 298 PHE C O 1
ATOM 11260 N N . LEU C 1 299 ? 176.793 161.892 141.962 1.00 173.04 299 LEU C N 1
ATOM 11261 C CA . LEU C 1 299 ? 176.024 160.671 142.163 1.00 173.04 299 LEU C CA 1
ATOM 11262 C C . LEU C 1 299 ? 174.555 161.037 142.294 1.00 173.04 299 LEU C C 1
ATOM 11263 O O . LEU C 1 299 ? 174.142 161.622 143.302 1.00 173.04 299 LEU C O 1
ATOM 11268 N N . THR C 1 300 ? 173.769 160.665 141.295 1.00 156.11 300 THR C N 1
ATOM 11269 C CA . THR C 1 300 ? 172.363 161.014 141.284 1.00 156.11 300 THR C CA 1
ATOM 11270 C C . THR C 1 300 ? 171.478 160.046 142.055 1.00 156.11 300 THR C C 1
ATOM 11271 O O . THR C 1 300 ? 170.284 160.334 142.184 1.00 156.11 300 THR C O 1
ATOM 11275 N N . ASP C 1 301 ? 172.026 158.980 142.638 1.00 143.21 301 ASP C N 1
ATOM 11276 C CA . ASP C 1 301 ? 171.244 157.960 143.335 1.00 143.21 301 ASP C CA 1
ATOM 11277 C C . ASP C 1 301 ? 172.248 157.027 144.000 1.00 143.21 301 ASP C C 1
ATOM 11278 O O . ASP C 1 301 ? 173.459 157.164 143.808 1.00 143.21 301 ASP C O 1
ATOM 11283 N N . MET C 1 302 ? 171.733 156.147 144.863 1.00 120.38 302 MET C N 1
ATOM 11284 C CA . MET C 1 302 ? 172.558 155.147 145.531 1.00 120.38 302 MET C CA 1
ATOM 11285 C C . MET C 1 302 ? 173.197 154.244 144.477 1.00 120.38 302 MET C C 1
ATOM 11286 O O . MET C 1 302 ? 172.490 153.715 143.607 1.00 120.38 302 MET C O 1
ATOM 11291 N N . PRO C 1 303 ? 174.510 154.003 144.569 1.00 113.72 303 PRO C N 1
ATOM 11292 C CA . PRO C 1 303 ? 175.274 153.380 143.468 1.00 113.72 303 PRO C CA 1
ATOM 11293 C C . PRO C 1 303 ? 174.848 152.008 142.993 1.00 113.72 303 PRO C C 1
ATOM 11294 O O . PRO C 1 303 ? 175.016 151.724 141.799 1.00 113.72 303 PRO C O 1
ATOM 11298 N N . ASP C 1 304 ? 174.343 151.146 143.877 1.00 111.22 304 ASP C N 1
ATOM 11299 C CA . ASP C 1 304 ? 173.913 149.810 143.469 1.00 111.22 304 ASP C CA 1
ATOM 11300 C C . ASP C 1 304 ? 172.785 149.892 142.458 1.00 111.22 304 ASP C C 1
ATOM 11301 O O . ASP C 1 304 ? 172.672 149.032 141.580 1.00 111.22 304 ASP C O 1
ATOM 11306 N N . ILE C 1 305 ? 171.946 150.915 142.577 1.00 108.87 305 ILE C N 1
ATOM 11307 C CA . ILE C 1 305 ? 170.858 151.103 141.635 1.00 108.87 305 ILE C CA 1
ATOM 11308 C C . ILE C 1 305 ? 171.416 151.454 140.266 1.00 108.87 305 ILE C C 1
ATOM 11309 O O . ILE C 1 305 ? 171.019 150.855 139.264 1.00 108.87 305 ILE C O 1
ATOM 11314 N N . LEU C 1 306 ? 172.374 152.392 140.216 1.00 109.04 306 LEU C N 1
ATOM 11315 C CA . LEU C 1 306 ? 173.043 152.766 138.966 1.00 109.04 306 LEU C CA 1
ATOM 11316 C C . LEU C 1 306 ? 173.699 151.553 138.336 1.00 109.04 306 LEU C C 1
ATOM 11317 O O . LEU C 1 306 ? 173.692 151.397 137.108 1.00 109.04 306 LEU C O 1
ATOM 11322 N N . LEU C 1 307 ? 174.294 150.711 139.175 1.00 113.37 307 LEU C N 1
ATOM 11323 C CA . LEU C 1 307 ? 174.940 149.494 138.714 1.00 113.37 307 LEU C CA 1
ATOM 11324 C C . LEU C 1 307 ? 173.904 148.580 138.093 1.00 113.37 307 LEU C C 1
ATOM 11325 O O . LEU C 1 307 ? 174.120 148.018 137.013 1.00 113.37 307 LEU C O 1
ATOM 11330 N N . GLU C 1 308 ? 172.798 148.379 138.812 1.00 112.03 308 GLU C N 1
ATOM 11331 C CA . GLU C 1 308 ? 171.671 147.586 138.344 1.00 112.03 308 GLU C CA 1
ATOM 11332 C C . GLU C 1 308 ? 171.161 148.080 136.999 1.00 112.03 308 GLU C C 1
ATOM 11333 O O . GLU C 1 308 ? 170.712 147.284 136.169 1.00 112.03 308 GLU C O 1
ATOM 11339 N N . LEU C 1 309 ? 171.250 149.381 136.748 1.00 122.11 309 LEU C N 1
ATOM 11340 C CA . LEU C 1 309 ? 170.663 149.963 135.556 1.00 122.11 309 LEU C CA 1
ATOM 11341 C C . LEU C 1 309 ? 171.651 150.084 134.409 1.00 122.11 309 LEU C C 1
ATOM 11342 O O . LEU C 1 309 ? 171.272 150.574 133.345 1.00 122.11 309 LEU C O 1
ATOM 11347 N N . GLY C 1 310 ? 172.889 149.626 134.579 1.00 112.34 310 GLY C N 1
ATOM 11348 C CA . GLY C 1 310 ? 173.829 149.684 133.478 1.00 112.34 310 GLY C CA 1
ATOM 11349 C C . GLY C 1 310 ? 174.300 151.078 133.130 1.00 112.34 310 GLY C C 1
ATOM 11350 O O . GLY C 1 310 ? 174.839 151.287 132.042 1.00 112.34 310 GLY C O 1
ATOM 11351 N N . GLN C 1 311 ? 174.125 152.041 134.030 1.00 105.17 311 GLN C N 1
ATOM 11352 C CA . GLN C 1 311 ? 174.502 153.426 133.763 1.00 105.17 311 GLN C CA 1
ATOM 11353 C C . GLN C 1 311 ? 175.935 153.704 134.197 1.00 105.17 311 GLN C C 1
ATOM 11354 O O . GLN C 1 311 ? 176.201 154.357 135.208 1.00 105.17 311 GLN C O 1
ATOM 11360 N N . PHE C 1 312 ? 176.875 153.207 133.401 1.00 107.97 312 PHE C N 1
ATOM 11361 C CA . PHE C 1 312 ? 178.288 153.419 133.681 1.00 107.97 312 PHE C CA 1
ATOM 11362 C C . PHE C 1 312 ? 179.077 153.253 132.396 1.00 107.97 312 PHE C C 1
ATOM 11363 O O . PHE C 1 312 ? 178.550 152.808 131.373 1.00 107.97 312 PHE C O 1
ATOM 11371 N N . LYS C 1 313 ? 180.353 153.643 132.469 1.00 109.95 313 LYS C N 1
ATOM 11372 C CA . LYS C 1 313 ? 181.264 153.539 131.336 1.00 109.95 313 LYS C CA 1
ATOM 11373 C C . LYS C 1 313 ? 181.441 152.081 130.952 1.00 109.95 313 LYS C C 1
ATOM 11374 O O . LYS C 1 313 ? 181.833 151.250 131.775 1.00 109.95 313 LYS C O 1
ATOM 11380 N N . LYS C 1 314 ? 181.136 151.771 129.706 1.00 115.48 314 LYS C N 1
ATOM 11381 C CA . LYS C 1 314 ? 181.232 150.404 129.216 1.00 115.48 314 LYS C CA 1
ATOM 11382 C C . LYS C 1 314 ? 182.627 150.096 128.697 1.00 115.48 314 LYS C C 1
ATOM 11383 O O . LYS C 1 314 ? 182.938 150.348 127.535 1.00 115.48 314 LYS C O 1
ATOM 11389 N N . THR C 1 315 ? 183.500 149.558 129.550 1.00 125.70 315 THR C N 1
ATOM 11390 C CA . THR C 1 315 ? 184.875 149.306 129.126 1.00 125.70 315 THR C CA 1
ATOM 11391 C C . THR C 1 315 ? 185.399 148.093 129.894 1.00 125.70 315 THR C C 1
ATOM 11392 O O . THR C 1 315 ? 184.719 147.549 130.766 1.00 125.70 315 THR C O 1
ATOM 11396 N N . GLN C 1 316 ? 186.637 147.697 129.602 1.00 141.23 316 GLN C N 1
ATOM 11397 C CA . GLN C 1 316 ? 187.255 146.564 130.274 1.00 141.23 316 GLN C CA 1
ATOM 11398 C C . GLN C 1 316 ? 187.851 147.007 131.602 1.00 141.23 316 GLN C C 1
ATOM 11399 O O . GLN C 1 316 ? 188.369 148.120 131.725 1.00 141.23 316 GLN C O 1
ATOM 11405 N N . ILE C 1 317 ? 187.776 146.127 132.603 1.00 128.91 317 ILE C N 1
ATOM 11406 C CA . ILE C 1 317 ? 188.361 146.371 133.919 1.00 128.91 317 ILE C CA 1
ATOM 11407 C C . ILE C 1 317 ? 189.212 145.205 134.410 1.00 128.91 317 ILE C C 1
ATOM 11408 O O . ILE C 1 317 ? 188.998 144.042 134.042 1.00 128.91 317 ILE C O 1
ATOM 11413 N N . LEU C 1 318 ? 190.177 145.527 135.277 1.00 135.91 318 LEU C N 1
ATOM 11414 C CA . LEU C 1 318 ? 190.976 144.498 135.941 1.00 135.91 318 LEU C CA 1
ATOM 11415 C C . LEU C 1 318 ? 190.851 144.742 137.429 1.00 135.91 318 LEU C C 1
ATOM 11416 O O . LEU C 1 318 ? 191.118 145.844 137.903 1.00 135.91 318 LEU C O 1
ATOM 11421 N N . VAL C 1 319 ? 190.404 143.720 138.142 1.00 126.73 319 VAL C N 1
ATOM 11422 C CA . VAL C 1 319 ? 190.058 143.775 139.552 1.00 126.73 319 VAL C CA 1
ATOM 11423 C C . VAL C 1 319 ? 190.703 142.598 140.283 1.00 126.73 319 VAL C C 1
ATOM 11424 O O . VAL C 1 319 ? 190.784 141.493 139.738 1.00 126.73 319 VAL C O 1
ATOM 11428 N N . GLY C 1 320 ? 191.228 142.836 141.485 1.00 122.16 320 GLY C N 1
ATOM 11429 C CA . GLY C 1 320 ? 191.653 141.666 142.242 1.00 122.16 320 GLY C CA 1
ATOM 11430 C C . GLY C 1 320 ? 191.872 141.941 143.710 1.00 122.16 320 GLY C C 1
ATOM 11431 O O . GLY C 1 320 ? 191.860 143.088 144.163 1.00 122.16 320 GLY C O 1
ATOM 11432 N N . VAL C 1 321 ? 192.101 140.854 144.454 1.00 134.98 321 VAL C N 1
ATOM 11433 C CA . VAL C 1 321 ? 192.293 140.971 145.898 1.00 134.98 321 VAL C CA 1
ATOM 11434 C C . VAL C 1 321 ? 193.372 140.039 146.458 1.00 134.98 321 VAL C C 1
ATOM 11435 O O . VAL C 1 321 ? 193.793 139.074 145.814 1.00 134.98 321 VAL C O 1
ATOM 11439 N N . ASN C 1 322 ? 193.861 140.386 147.659 1.00 157.85 322 ASN C N 1
ATOM 11440 C CA . ASN C 1 322 ? 194.786 139.554 148.421 1.00 157.85 322 ASN C CA 1
ATOM 11441 C C . ASN C 1 322 ? 193.985 138.673 149.376 1.00 157.85 322 ASN C C 1
ATOM 11442 O O . ASN C 1 322 ? 192.856 139.000 149.744 1.00 157.85 322 ASN C O 1
ATOM 11447 N N . LYS C 1 323 ? 194.577 137.540 149.761 1.00 143.03 323 LYS C N 1
ATOM 11448 C CA . LYS C 1 323 ? 193.887 136.592 150.635 1.00 143.03 323 LYS C CA 1
ATOM 11449 C C . LYS C 1 323 ? 193.577 137.154 152.021 1.00 143.03 323 LYS C C 1
ATOM 11450 O O . LYS C 1 323 ? 192.464 136.979 152.536 1.00 143.03 323 LYS C O 1
ATOM 11456 N N . ASP C 1 324 ? 194.510 137.897 152.614 1.00 159.50 324 ASP C N 1
ATOM 11457 C CA . ASP C 1 324 ? 194.250 138.314 153.989 1.00 159.50 324 ASP C CA 1
ATOM 11458 C C . ASP C 1 324 ? 194.218 139.810 154.222 1.00 159.50 324 ASP C C 1
ATOM 11459 O O . ASP C 1 324 ? 195.002 140.349 155.009 1.00 159.50 324 ASP C O 1
ATOM 11464 N N . GLU C 1 325 ? 193.310 140.470 153.507 1.00 166.50 325 GLU C N 1
ATOM 11465 C CA . GLU C 1 325 ? 193.118 141.914 153.581 1.00 166.50 325 GLU C CA 1
ATOM 11466 C C . GLU C 1 325 ? 192.781 142.394 154.989 1.00 166.50 325 GLU C C 1
ATOM 11467 O O . GLU C 1 325 ? 193.180 143.487 155.389 1.00 166.50 325 GLU C O 1
ATOM 11473 N N . GLY C 1 326 ? 192.067 141.586 155.755 1.00 161.85 326 GLY C N 1
ATOM 11474 C CA . GLY C 1 326 ? 191.490 141.995 157.012 1.00 161.85 326 GLY C CA 1
ATOM 11475 C C . GLY C 1 326 ? 192.310 141.870 158.262 1.00 1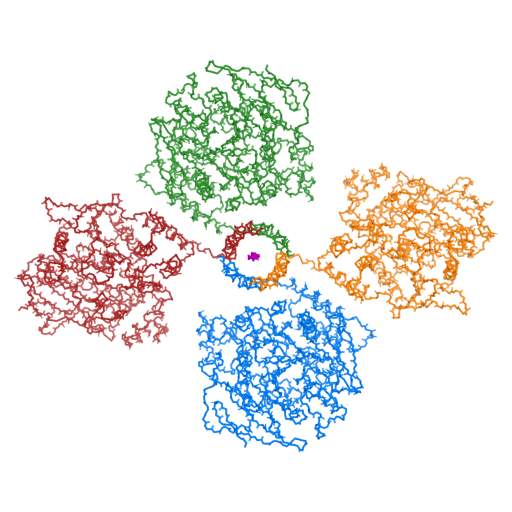61.85 326 GLY C C 1
ATOM 11476 O O . GLY C 1 326 ? 191.926 142.508 159.244 1.00 161.85 326 GLY C O 1
ATOM 11477 N N . THR C 1 327 ? 193.430 141.142 158.245 1.00 164.98 327 THR C N 1
ATOM 11478 C CA . THR C 1 327 ? 194.144 140.793 159.472 1.00 164.98 327 THR C CA 1
ATOM 11479 C C . THR C 1 327 ? 194.681 142.014 160.197 1.00 164.98 327 THR C C 1
ATOM 11480 O O . THR C 1 327 ? 194.587 142.091 161.436 1.00 164.98 327 THR C O 1
ATOM 11484 N N . ALA C 1 328 ? 195.094 143.024 159.425 1.00 173.07 328 ALA C N 1
ATOM 11485 C CA . ALA C 1 328 ? 195.708 144.246 159.937 1.00 173.07 328 ALA C CA 1
ATOM 11486 C C . ALA C 1 328 ? 194.829 144.962 160.948 1.00 173.07 328 ALA C C 1
ATOM 11487 O O . ALA C 1 328 ? 195.339 145.621 161.856 1.00 173.07 328 ALA C O 1
ATOM 11489 N N . PHE C 1 329 ? 193.524 144.807 160.836 1.00 171.79 329 PHE C N 1
ATOM 11490 C CA . PHE C 1 329 ? 192.601 145.610 161.601 1.00 171.79 329 PHE C CA 1
ATOM 11491 C C . PHE C 1 329 ? 192.331 145.022 162.973 1.00 171.79 329 PHE C C 1
ATOM 11492 O O . PHE C 1 329 ? 191.914 145.768 163.871 1.00 171.79 329 PHE C O 1
ATOM 11500 N N . LEU C 1 330 ? 192.610 143.724 163.163 1.00 192.70 330 LEU C N 1
ATOM 11501 C CA . LEU C 1 330 ? 192.327 143.083 164.451 1.00 192.70 330 LEU C CA 1
ATOM 11502 C C . LEU C 1 330 ? 193.187 143.659 165.562 1.00 192.70 330 LEU C C 1
ATOM 11503 O O . LEU C 1 330 ? 192.735 143.754 166.708 1.00 192.70 330 LEU C O 1
ATOM 11508 N N . VAL C 1 331 ? 194.421 144.067 165.254 1.00 204.87 331 VAL C N 1
ATOM 11509 C CA . VAL C 1 331 ? 195.300 144.614 166.284 1.00 204.87 331 VAL C CA 1
ATOM 11510 C C . VAL C 1 331 ? 194.916 146.060 166.598 1.00 204.87 331 VAL C C 1
ATOM 11511 O O . VAL C 1 331 ? 195.492 146.680 167.504 1.00 204.87 331 VAL C O 1
ATOM 11515 N N . TYR C 1 332 ? 193.877 146.587 165.943 1.00 200.70 332 TYR C N 1
ATOM 11516 C CA . TYR C 1 332 ? 193.395 147.950 166.122 1.00 200.70 332 TYR C CA 1
ATOM 11517 C C . TYR C 1 332 ? 192.076 147.996 166.876 1.00 200.70 332 TYR C C 1
ATOM 11518 O O . TYR C 1 332 ? 191.336 148.975 166.757 1.00 200.70 332 TYR C O 1
ATOM 11527 N N . GLY C 1 333 ? 191.752 146.953 167.629 1.00 192.57 333 GLY C N 1
ATOM 11528 C CA . GLY C 1 333 ? 190.526 146.995 168.396 1.00 192.57 333 GLY C CA 1
ATOM 11529 C C . GLY C 1 333 ? 190.076 145.671 168.966 1.00 192.57 333 GLY C C 1
ATOM 11530 O O . GLY C 1 333 ? 189.457 145.646 170.035 1.00 192.57 333 GLY C O 1
ATOM 11531 N N . ALA C 1 334 ? 190.351 144.574 168.276 1.00 206.69 334 ALA C N 1
ATOM 11532 C CA . ALA C 1 334 ? 189.898 143.279 168.765 1.00 206.69 334 ALA C CA 1
ATOM 11533 C C . ALA C 1 334 ? 190.730 142.846 169.966 1.00 206.69 334 ALA C C 1
ATOM 11534 O O . ALA C 1 334 ? 191.963 142.923 169.923 1.00 206.69 334 ALA C O 1
ATOM 11536 N N . PRO C 1 335 ? 190.094 142.402 171.051 1.00 208.67 335 PRO C N 1
ATOM 11537 C CA . PRO C 1 335 ? 190.839 141.963 172.235 1.00 208.67 335 PRO C CA 1
ATOM 11538 C C . PRO C 1 335 ? 191.615 140.682 171.992 1.00 208.67 335 PRO C C 1
ATOM 11539 O O . PRO C 1 335 ? 191.160 139.781 171.285 1.00 208.67 335 PRO C O 1
ATOM 11543 N N . GLY C 1 336 ? 192.815 140.620 172.563 1.00 208.72 336 GLY C N 1
ATOM 11544 C CA . GLY C 1 336 ? 193.653 139.457 172.441 1.00 208.72 336 GLY C CA 1
ATOM 11545 C C . GLY C 1 336 ? 194.726 139.567 171.387 1.00 208.72 336 GLY C C 1
ATOM 11546 O O . GLY C 1 336 ? 195.695 138.799 171.425 1.00 208.72 336 GLY C O 1
ATOM 11547 N N . PHE C 1 337 ? 194.577 140.489 170.448 1.00 213.92 337 PHE C N 1
ATOM 11548 C CA . PHE C 1 337 ? 195.512 140.557 169.344 1.00 213.92 337 PHE C CA 1
ATOM 11549 C C . PHE C 1 337 ? 196.631 141.548 169.615 1.00 213.92 337 PHE C C 1
ATOM 11550 O O . PHE C 1 337 ? 196.443 142.582 170.260 1.00 213.92 337 PHE C O 1
ATOM 11558 N N . SER C 1 338 ? 197.803 141.210 169.091 1.00 230.34 338 SER C N 1
ATOM 11559 C CA . SER C 1 338 ? 199.029 141.964 169.271 1.00 230.34 338 SER C CA 1
ATOM 11560 C C . SER C 1 338 ? 200.000 141.532 168.187 1.00 230.34 338 SER C C 1
ATOM 11561 O O . SER C 1 338 ? 200.070 140.348 167.852 1.00 230.34 338 SER C O 1
ATOM 11564 N N . LYS C 1 339 ? 200.755 142.490 167.646 1.00 234.10 339 LYS C N 1
ATOM 11565 C CA . LYS C 1 339 ? 201.748 142.163 166.629 1.00 234.10 339 LYS C CA 1
ATOM 11566 C C . LYS C 1 339 ? 202.974 141.485 167.233 1.00 234.10 339 LYS C C 1
ATOM 11567 O O . LYS C 1 339 ? 203.858 141.044 166.494 1.00 234.10 339 LYS C O 1
ATOM 11573 N N . ASP C 1 340 ? 203.031 141.410 168.560 1.00 237.40 340 ASP C N 1
ATOM 11574 C CA . ASP C 1 340 ? 204.072 140.763 169.340 1.00 237.40 340 ASP C CA 1
ATOM 11575 C C . ASP C 1 340 ? 203.535 139.522 170.046 1.00 237.40 340 ASP C C 1
ATOM 11576 O O . ASP C 1 340 ? 204.201 138.983 170.936 1.00 237.40 340 ASP C O 1
ATOM 11581 N N . ASN C 1 341 ? 202.349 139.058 169.659 1.00 231.26 341 ASN C N 1
ATOM 11582 C CA . ASN C 1 341 ? 201.707 137.858 170.178 1.00 231.26 341 ASN C CA 1
ATOM 11583 C C . ASN C 1 341 ? 201.523 136.838 169.070 1.00 231.26 341 ASN C C 1
ATOM 11584 O O . ASN C 1 341 ? 201.639 137.146 167.882 1.00 231.26 341 ASN C O 1
ATOM 11589 N N . ASN C 1 342 ? 201.237 135.603 169.469 1.00 206.87 342 ASN C N 1
ATOM 11590 C CA . ASN C 1 342 ? 200.761 134.634 168.498 1.00 206.87 342 ASN C CA 1
ATOM 11591 C C . ASN C 1 342 ? 199.244 134.674 168.367 1.00 206.87 342 ASN C C 1
ATOM 11592 O O . ASN C 1 342 ? 198.687 133.993 167.499 1.00 206.87 342 ASN C O 1
ATOM 11597 N N . SER C 1 343 ? 198.593 135.495 169.204 1.00 203.77 343 SER C N 1
ATOM 11598 C CA . SER C 1 343 ? 197.180 135.902 169.133 1.00 203.77 343 SER C CA 1
ATOM 11599 C C . SER C 1 343 ? 196.201 134.726 169.079 1.00 203.77 343 SER C C 1
ATOM 11600 O O . SER C 1 343 ? 195.184 134.778 168.385 1.00 203.77 343 SER C O 1
ATOM 11603 N N . ILE C 1 344 ? 196.488 133.663 169.831 1.00 209.48 344 ILE C N 1
ATOM 11604 C CA . ILE C 1 344 ? 195.505 132.602 170.042 1.00 209.48 344 ILE C CA 1
ATOM 11605 C C . ILE C 1 344 ? 194.341 133.141 170.865 1.00 209.48 344 ILE C C 1
ATOM 11606 O O . ILE C 1 344 ? 194.526 133.590 172.001 1.00 209.48 344 ILE C O 1
ATOM 11611 N N . ILE C 1 345 ? 193.135 133.101 170.299 1.00 186.91 345 ILE C N 1
ATOM 11612 C CA . ILE C 1 345 ? 191.970 133.607 171.006 1.00 186.91 345 ILE C CA 1
ATOM 11613 C C . ILE C 1 345 ? 190.970 132.481 171.208 1.00 186.91 345 ILE C C 1
ATOM 11614 O O . ILE C 1 345 ? 191.036 131.426 170.572 1.00 186.91 345 ILE C O 1
ATOM 11619 N N . THR C 1 346 ? 190.036 132.717 172.124 1.00 166.62 346 THR C N 1
ATOM 11620 C CA . THR C 1 346 ? 189.014 131.732 172.420 1.00 166.62 346 THR C CA 1
ATOM 11621 C C . THR C 1 346 ? 187.766 132.008 171.593 1.00 166.62 346 THR C C 1
ATOM 11622 O O . THR C 1 346 ? 187.696 132.953 170.803 1.00 1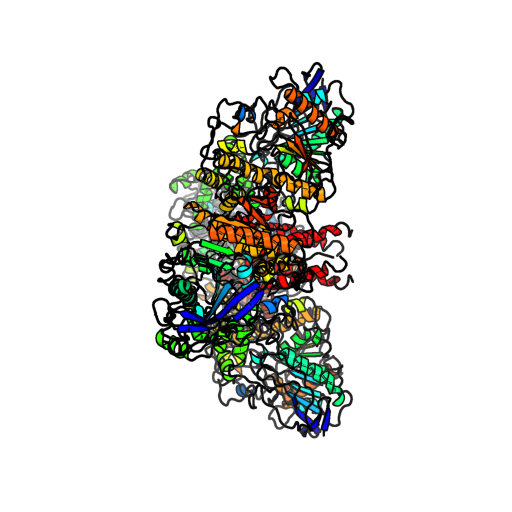66.62 346 THR C O 1
ATOM 11626 N N . ARG C 1 347 ? 186.772 131.141 171.776 1.00 141.33 347 ARG C N 1
ATOM 11627 C CA . ARG C 1 347 ? 185.470 131.337 171.159 1.00 141.33 347 ARG C CA 1
ATOM 11628 C C . ARG C 1 347 ? 184.791 132.585 171.711 1.00 141.33 347 ARG C C 1
ATOM 11629 O O . ARG C 1 347 ? 184.108 133.309 170.981 1.00 141.33 347 ARG C O 1
ATOM 11637 N N . LYS C 1 348 ? 184.940 132.825 173.016 1.00 151.10 348 LYS C N 1
ATOM 11638 C CA . LYS C 1 348 ? 184.314 133.988 173.631 1.00 151.10 348 LYS C CA 1
ATOM 11639 C C . LYS C 1 348 ? 184.994 135.277 173.183 1.00 151.10 348 LYS C C 1
ATOM 11640 O O . LYS C 1 348 ? 184.324 136.295 172.967 1.00 151.10 348 LYS C O 1
ATOM 11646 N N . GLU C 1 349 ? 186.312 135.230 172.980 1.00 157.33 349 GLU C N 1
ATOM 11647 C CA . GLU C 1 349 ? 187.028 136.397 172.479 1.00 157.33 349 GLU C CA 1
ATOM 11648 C C . GLU C 1 349 ? 186.612 136.686 171.054 1.00 157.33 349 GLU C C 1
ATOM 11649 O O . GLU C 1 349 ? 186.471 137.850 170.659 1.00 157.33 349 GLU C O 1
ATOM 11655 N N . PHE C 1 350 ? 186.459 135.620 170.273 1.00 149.80 350 PHE C N 1
ATOM 11656 C CA . PHE C 1 350 ? 185.892 135.688 168.937 1.00 149.80 350 PHE C CA 1
ATOM 11657 C C . PHE C 1 350 ? 184.538 136.384 168.945 1.00 149.80 350 PHE C C 1
ATOM 11658 O O . PHE C 1 350 ? 184.296 137.300 168.156 1.00 149.80 350 PHE C O 1
ATOM 11666 N N . GLN C 1 351 ? 183.637 135.921 169.815 1.00 146.98 351 GLN C N 1
ATOM 11667 C CA . GLN C 1 351 ? 182.308 136.507 169.963 1.00 146.98 351 GLN C CA 1
ATOM 11668 C C . GLN C 1 351 ? 182.358 137.977 170.358 1.00 146.98 351 GLN C C 1
ATOM 11669 O O . GLN C 1 351 ? 181.546 138.785 169.883 1.00 146.98 351 GLN C O 1
ATOM 11675 N N . GLU C 1 352 ? 183.353 138.359 171.154 1.00 162.32 352 GLU C N 1
ATOM 11676 C CA . GLU C 1 352 ? 183.474 139.763 171.517 1.00 162.32 352 GLU C CA 1
ATOM 11677 C C . GLU C 1 352 ? 183.963 140.577 170.335 1.00 162.32 352 GLU C C 1
ATOM 11678 O O . GLU C 1 352 ? 183.520 141.713 170.130 1.00 162.32 352 GLU C O 1
ATOM 11684 N N . GLY C 1 353 ? 184.860 139.989 169.540 1.00 158.21 353 GLY C N 1
ATOM 11685 C CA . GLY C 1 353 ? 185.284 140.612 168.296 1.00 158.21 353 GLY C CA 1
ATOM 11686 C C . GLY C 1 353 ? 184.110 140.823 167.365 1.00 158.21 353 GLY C C 1
ATOM 11687 O O . GLY C 1 353 ? 184.005 141.857 166.698 1.00 158.21 353 GLY C O 1
ATOM 11688 N N . LEU C 1 354 ? 183.237 139.813 167.287 1.00 147.85 354 LEU C N 1
ATOM 11689 C CA . LEU C 1 354 ? 182.016 139.904 166.498 1.00 147.85 354 LEU C CA 1
ATOM 11690 C C . LEU C 1 354 ? 181.163 141.075 166.954 1.00 147.85 354 LEU C C 1
ATOM 11691 O O . LEU C 1 354 ? 180.603 141.804 166.129 1.00 147.85 354 LEU C O 1
ATOM 11696 N N . LYS C 1 355 ? 181.075 141.277 168.271 1.00 152.72 355 LYS C N 1
ATOM 11697 C CA . LYS C 1 355 ? 180.302 142.406 168.773 1.00 152.72 355 LYS C CA 1
ATOM 11698 C C . LYS C 1 355 ? 180.975 143.734 168.451 1.00 152.72 355 LYS C C 1
ATOM 11699 O O . LYS C 1 355 ? 180.291 144.746 168.256 1.00 152.72 355 LYS C O 1
ATOM 11705 N N . ILE C 1 356 ? 182.306 143.737 168.370 1.00 143.75 356 ILE C N 1
ATOM 11706 C CA . ILE C 1 356 ? 183.038 144.950 168.008 1.00 143.75 356 ILE C CA 1
ATOM 11707 C C . ILE C 1 356 ? 182.806 145.331 166.555 1.00 143.75 356 ILE C C 1
ATOM 11708 O O . ILE C 1 356 ? 182.449 146.472 166.245 1.00 143.75 356 ILE C O 1
ATOM 11713 N N . PHE C 1 357 ? 182.923 144.375 165.657 1.00 135.60 357 PHE C N 1
ATOM 11714 C CA . PHE C 1 357 ? 182.836 144.686 164.242 1.00 135.60 357 PHE C CA 1
ATOM 11715 C C . PHE C 1 357 ? 181.425 144.705 163.708 1.00 135.60 357 PHE C C 1
ATOM 11716 O O . PHE C 1 357 ? 181.204 145.209 162.605 1.00 135.60 357 PHE C O 1
ATOM 11724 N N . PHE C 1 358 ? 180.471 144.168 164.438 1.00 136.64 358 PHE C N 1
ATOM 11725 C CA . PHE C 1 358 ? 179.086 144.149 163.985 1.00 136.64 358 PHE C CA 1
ATOM 11726 C C . PHE C 1 358 ? 178.113 144.641 165.048 1.00 136.64 358 PHE C C 1
ATOM 11727 O O . PHE C 1 358 ? 177.367 143.851 165.626 1.00 136.64 358 PHE C O 1
ATOM 11735 N N . PRO C 1 359 ? 178.204 145.926 165.424 1.00 138.67 359 PRO C N 1
ATOM 11736 C CA . PRO C 1 359 ? 177.440 146.421 166.587 1.00 138.67 359 PRO C CA 1
ATOM 11737 C C . PRO C 1 359 ? 175.923 146.274 166.521 1.00 138.67 359 PRO C C 1
ATOM 11738 O O . PRO C 1 359 ? 175.320 145.875 167.522 1.00 138.67 359 PRO C O 1
ATOM 11742 N N . GLY C 1 360 ? 175.286 146.564 165.383 1.00 156.38 360 GLY C N 1
ATOM 11743 C CA . GLY C 1 360 ? 173.836 146.557 165.427 1.00 156.38 360 GLY C CA 1
ATOM 11744 C C . GLY C 1 360 ? 173.054 145.314 165.043 1.00 156.38 360 GLY C C 1
ATOM 11745 O O . GLY C 1 360 ? 171.826 145.377 165.014 1.00 156.38 360 GLY C O 1
ATOM 11746 N N . VAL C 1 361 ? 173.688 144.217 164.740 1.00 155.78 361 VAL C N 1
ATOM 11747 C CA . VAL C 1 361 ? 173.004 143.006 164.288 1.00 155.78 361 VAL C CA 1
ATOM 11748 C C . VAL C 1 361 ? 172.619 142.208 165.522 1.00 155.78 361 VAL C C 1
ATOM 11749 O O . VAL C 1 361 ? 173.367 142.194 166.503 1.00 155.78 361 VAL C O 1
ATOM 11753 N N . SER C 1 362 ? 171.418 141.631 165.521 1.00 140.27 362 SER C N 1
ATOM 11754 C CA . SER C 1 362 ? 170.935 140.820 166.629 1.00 140.27 362 SER C CA 1
ATOM 11755 C C . SER C 1 362 ? 171.865 139.630 166.879 1.00 140.27 362 SER C C 1
ATOM 11756 O O . SER C 1 362 ? 172.697 139.250 166.045 1.00 140.27 362 SER C O 1
ATOM 11759 N N . GLU C 1 363 ? 171.680 139.026 168.049 1.00 143.86 363 GLU C N 1
ATOM 11760 C CA . GLU C 1 363 ? 172.529 137.943 168.536 1.00 143.86 363 GLU C CA 1
ATOM 11761 C C . GLU C 1 363 ? 172.487 136.726 167.632 1.00 143.86 363 GLU C C 1
ATOM 11762 O O . GLU C 1 363 ? 173.514 136.068 167.441 1.00 143.86 363 GLU C O 1
ATOM 11768 N N . PHE C 1 364 ? 171.344 136.457 167.010 1.00 144.08 364 PHE C N 1
ATOM 11769 C CA . PHE C 1 364 ? 171.245 135.290 166.144 1.00 144.08 364 PHE C CA 1
ATOM 11770 C C . PHE C 1 364 ? 171.981 135.513 164.844 1.00 144.08 364 PHE C C 1
ATOM 11771 O O . PHE C 1 364 ? 172.498 134.552 164.264 1.00 144.08 364 PHE C O 1
ATOM 11779 N N . GLY C 1 365 ? 172.065 136.764 164.397 1.00 137.19 365 GLY C N 1
ATOM 11780 C CA . GLY C 1 365 ? 172.865 137.058 163.226 1.00 137.19 365 GLY C CA 1
ATOM 11781 C C . GLY C 1 365 ? 174.322 136.750 163.489 1.00 137.19 365 GLY C C 1
ATOM 11782 O O . GLY C 1 365 ? 174.983 136.105 162.675 1.00 137.19 365 GLY C O 1
ATOM 11783 N N . LYS C 1 366 ? 174.800 137.096 164.686 1.00 136.40 366 LYS C N 1
ATOM 11784 C CA . LYS C 1 366 ? 176.200 136.887 165.019 1.00 136.40 366 LYS C CA 1
ATOM 11785 C C . LYS C 1 366 ? 176.459 135.404 165.198 1.00 136.40 366 LYS C C 1
ATOM 11786 O O . LYS C 1 366 ? 177.505 134.888 164.783 1.00 136.40 366 LYS C O 1
ATOM 11792 N N . GLU C 1 367 ? 175.519 134.727 165.857 1.00 141.48 367 GLU C N 1
ATOM 11793 C CA . GLU C 1 367 ? 175.582 133.286 166.049 1.00 141.48 367 GLU C CA 1
ATOM 11794 C C . GLU C 1 367 ? 175.641 132.571 164.710 1.00 141.48 367 GLU C C 1
ATOM 11795 O O . GLU C 1 367 ? 176.350 131.575 164.551 1.00 141.48 367 GLU C O 1
ATOM 11801 N N . SER C 1 368 ? 174.940 133.108 163.719 1.00 130.79 368 SER C N 1
ATOM 11802 C CA . SER C 1 368 ? 174.944 132.523 162.395 1.00 130.79 368 SER C CA 1
ATOM 11803 C C . SER C 1 368 ? 176.233 132.799 161.660 1.00 130.79 368 SER C C 1
ATOM 11804 O O . SER C 1 368 ? 176.680 131.951 160.880 1.00 130.79 368 SER C O 1
ATOM 11807 N N . ILE C 1 369 ? 176.851 133.954 161.917 1.00 120.58 369 ILE C N 1
ATOM 11808 C CA . ILE C 1 369 ? 178.195 134.200 161.398 1.00 120.58 369 ILE C CA 1
ATOM 11809 C C . ILE C 1 369 ? 179.159 133.179 161.969 1.00 120.58 369 ILE C C 1
ATOM 11810 O O . ILE C 1 369 ? 179.983 132.594 161.246 1.00 120.58 369 ILE C O 1
ATOM 11815 N N . LEU C 1 370 ? 179.024 132.921 163.269 1.00 116.42 370 LEU C N 1
ATOM 11816 C CA . LEU C 1 370 ? 179.843 131.926 163.941 1.00 116.42 370 LEU C CA 1
ATOM 11817 C C . LEU C 1 370 ? 179.644 130.558 163.325 1.00 116.42 370 LEU C C 1
ATOM 11818 O O . LEU C 1 370 ? 180.617 129.924 162.910 1.00 116.42 370 LEU C O 1
ATOM 11823 N N . PHE C 1 371 ? 178.377 130.155 163.165 1.00 115.30 371 PHE C N 1
ATOM 11824 C CA . PHE C 1 371 ? 178.031 128.862 162.581 1.00 115.30 371 PHE C CA 1
ATOM 11825 C C . PHE C 1 371 ? 178.594 128.699 161.190 1.00 115.30 371 PHE C C 1
ATOM 11826 O O . PHE C 1 371 ? 179.124 127.637 160.843 1.00 115.30 371 PHE C O 1
ATOM 11834 N N . HIS C 1 372 ? 178.431 129.721 160.367 1.00 121.27 372 HIS C N 1
ATOM 11835 C CA . HIS C 1 372 ? 178.888 129.618 159.000 1.00 121.27 372 HIS C CA 1
ATOM 11836 C C . HIS C 1 372 ? 180.403 129.565 158.946 1.00 121.27 372 HIS C C 1
ATOM 11837 O O . HIS C 1 372 ? 180.973 129.007 158.006 1.00 121.27 372 HIS C O 1
ATOM 11844 N N . TYR C 1 373 ? 181.069 130.124 159.948 1.00 114.67 373 TYR C N 1
ATOM 11845 C CA . TYR C 1 373 ? 182.514 130.196 159.905 1.00 114.67 373 TYR C CA 1
ATOM 11846 C C . TYR C 1 373 ? 183.226 129.216 160.825 1.00 114.67 373 TYR C C 1
ATOM 11847 O O . TYR C 1 373 ? 184.440 129.328 160.987 1.00 114.67 373 TYR C O 1
ATOM 11856 N N . THR C 1 374 ? 182.534 128.244 161.411 1.00 125.18 374 THR C N 1
ATOM 11857 C CA . THR C 1 374 ? 183.202 127.364 162.364 1.00 125.18 374 THR C CA 1
ATOM 11858 C C . THR C 1 374 ? 183.131 125.917 161.923 1.00 125.18 374 THR C C 1
ATOM 11859 O O . THR C 1 374 ? 183.519 125.021 162.686 1.00 125.18 374 THR C O 1
ATOM 11863 N N . ASP C 1 375 ? 182.744 125.671 160.676 1.00 137.55 375 ASP C N 1
ATOM 11864 C CA . ASP C 1 375 ? 182.774 124.323 160.122 1.00 137.55 375 ASP C CA 1
ATOM 11865 C C . ASP C 1 375 ? 184.216 123.907 159.880 1.00 137.55 375 ASP C C 1
ATOM 11866 O O . ASP C 1 375 ? 184.747 124.000 158.773 1.00 137.55 375 ASP C O 1
ATOM 11871 N N . TRP C 1 376 ? 184.861 123.487 160.963 1.00 145.12 376 TRP C N 1
ATOM 11872 C CA . TRP C 1 376 ? 186.286 123.236 160.924 1.00 145.12 376 TRP C CA 1
ATOM 11873 C C . TRP C 1 376 ? 186.586 122.010 160.083 1.00 145.12 376 TRP C C 1
ATOM 11874 O O . TRP C 1 376 ? 185.910 120.986 160.180 1.00 145.12 376 TRP C O 1
ATOM 11885 N N . VAL C 1 377 ? 187.611 122.121 159.250 1.00 164.81 377 VAL C N 1
ATOM 11886 C CA . VAL C 1 377 ? 188.192 120.940 158.627 1.00 164.81 377 VAL C CA 1
ATOM 11887 C C . VAL C 1 377 ? 188.814 120.046 159.690 1.00 164.81 377 VAL C C 1
ATOM 11888 O O . VAL C 1 377 ? 188.532 118.841 159.764 1.00 164.81 377 VAL C O 1
ATOM 11892 N N . ASP C 1 378 ? 189.612 120.649 160.579 1.00 184.42 378 ASP C N 1
ATOM 11893 C CA . ASP C 1 378 ? 190.373 119.939 161.600 1.00 184.42 378 ASP C CA 1
ATOM 11894 C C . ASP C 1 378 ? 190.298 120.712 162.904 1.00 184.42 378 ASP C C 1
ATOM 11895 O O . ASP C 1 378 ? 190.428 121.933 162.911 1.00 184.42 378 ASP C O 1
ATOM 11900 N N . ASP C 1 379 ? 190.096 119.994 164.003 1.00 189.95 379 ASP C N 1
ATOM 11901 C CA . ASP C 1 379 ? 190.149 120.548 165.344 1.00 189.95 379 ASP C CA 1
ATOM 11902 C C . ASP C 1 379 ? 191.070 119.672 166.199 1.00 189.95 379 ASP C C 1
ATOM 11903 O O . ASP C 1 379 ? 191.380 118.555 165.781 1.00 189.95 379 ASP C O 1
ATOM 11908 N N . GLN C 1 380 ? 191.481 120.076 167.429 1.00 194.88 380 GLN C N 1
ATOM 11909 C CA . GLN C 1 380 ? 191.242 121.342 168.150 1.00 194.88 380 GLN C CA 1
ATOM 11910 C C . GLN C 1 380 ? 191.874 122.573 167.524 1.00 194.88 380 GLN C C 1
ATOM 11911 O O . GLN C 1 380 ? 191.260 123.628 167.609 1.00 194.88 380 GLN C O 1
ATOM 11917 N N . ARG C 1 381 ? 193.004 122.382 166.812 1.00 185.28 381 ARG C N 1
ATOM 11918 C CA . ARG C 1 381 ? 193.855 123.327 166.077 1.00 185.28 381 ARG C CA 1
ATOM 11919 C C . ARG C 1 381 ? 193.774 124.772 166.580 1.00 185.28 381 ARG C C 1
ATOM 11920 O O . ARG C 1 381 ? 192.877 125.507 166.153 1.00 185.28 381 ARG C O 1
ATOM 11928 N N . PRO C 1 382 ? 194.630 125.166 167.549 1.00 183.00 382 PRO C N 1
ATOM 11929 C CA . PRO C 1 382 ? 194.435 126.421 168.326 1.00 183.00 382 PRO C CA 1
ATOM 11930 C C . PRO C 1 382 ? 194.161 127.693 167.527 1.00 183.00 382 PRO C C 1
ATOM 11931 O O . PRO C 1 382 ? 193.456 128.585 168.016 1.00 183.00 382 PRO C O 1
ATOM 11935 N N . GLU C 1 383 ? 194.702 127.799 166.318 1.00 177.94 383 GLU C N 1
ATOM 11936 C CA . GLU C 1 383 ? 194.613 129.011 165.518 1.00 177.94 383 GLU C CA 1
ATOM 11937 C C . GLU C 1 383 ? 193.326 129.107 164.713 1.00 177.94 383 GLU C C 1
ATOM 11938 O O . GLU C 1 383 ? 193.211 130.034 163.905 1.00 177.94 383 GLU C O 1
ATOM 11944 N N . ASN C 1 384 ? 192.413 128.138 164.868 1.00 158.60 384 ASN C N 1
ATOM 11945 C CA . ASN C 1 384 ? 191.154 128.109 164.125 1.00 158.60 384 ASN C CA 1
ATOM 11946 C C . ASN C 1 384 ? 190.350 129.398 164.235 1.00 158.60 384 ASN C C 1
ATOM 11947 O O . ASN C 1 384 ? 190.000 130.004 163.216 1.00 158.60 384 ASN C O 1
ATOM 11952 N N . TYR C 1 385 ? 190.071 129.842 165.462 1.00 144.29 385 TYR C N 1
ATOM 11953 C CA . TYR C 1 385 ? 189.173 130.979 165.661 1.00 144.29 385 TYR C CA 1
ATOM 11954 C C . TYR C 1 385 ? 189.785 132.291 165.188 1.00 144.29 385 TYR C C 1
ATOM 11955 O O . TYR C 1 385 ? 189.112 133.075 164.499 1.00 144.29 385 TYR C O 1
ATOM 11964 N N . ARG C 1 386 ? 191.093 132.458 165.424 1.00 167.19 386 ARG C N 1
ATOM 11965 C CA . ARG C 1 386 ? 191.834 133.650 165.014 1.00 167.19 386 ARG C CA 1
ATOM 11966 C C . ARG C 1 386 ? 191.750 133.900 163.521 1.00 167.19 386 ARG C C 1
ATOM 11967 O O . ARG C 1 386 ? 191.221 134.937 163.091 1.00 167.19 386 ARG C O 1
ATOM 11975 N N . GLU C 1 387 ? 192.065 132.869 162.740 1.00 151.26 387 GLU C N 1
ATOM 11976 C CA . GLU C 1 387 ? 192.010 132.957 161.291 1.00 151.26 387 GLU C CA 1
ATOM 11977 C C . GLU C 1 387 ? 190.587 133.183 160.850 1.00 151.26 387 GLU C C 1
ATOM 11978 O O . GLU C 1 387 ? 190.324 134.058 160.014 1.00 151.26 387 GLU C O 1
ATOM 11984 N N . ALA C 1 388 ? 189.661 132.531 161.561 1.00 130.58 388 ALA C N 1
ATOM 11985 C CA . ALA C 1 388 ? 188.245 132.629 161.276 1.00 130.58 388 ALA C CA 1
ATOM 11986 C C . ALA C 1 388 ? 187.770 134.059 161.382 1.00 130.58 388 ALA C C 1
ATOM 11987 O O . ALA C 1 388 ? 187.094 134.552 160.470 1.00 130.58 388 ALA C O 1
ATOM 11989 N N . LEU C 1 389 ? 188.211 134.773 162.427 1.00 131.31 389 LEU C N 1
ATOM 11990 C CA . LEU C 1 389 ? 187.714 136.129 162.594 1.00 131.31 389 LEU C CA 1
ATOM 11991 C C . LEU C 1 389 ? 188.243 137.022 161.497 1.00 131.31 389 LEU C C 1
ATOM 11992 O O . LEU C 1 389 ? 187.468 137.776 160.889 1.00 131.31 389 LEU C O 1
ATOM 11997 N N . GLY C 1 390 ? 189.495 136.781 161.107 1.00 121.02 390 GLY C N 1
ATOM 11998 C CA . GLY C 1 390 ? 190.084 137.514 160.006 1.00 121.02 390 GLY C CA 1
ATOM 11999 C C . GLY C 1 390 ? 189.351 137.177 158.735 1.00 121.02 390 GLY C C 1
ATOM 12000 O O . GLY C 1 390 ? 188.911 138.067 157.993 1.00 121.02 390 GLY C O 1
ATOM 12001 N N . ASP C 1 391 ? 189.019 135.899 158.606 1.00 118.50 391 ASP C N 1
ATOM 12002 C CA . ASP C 1 391 ? 188.315 135.410 157.446 1.00 118.50 391 ASP C CA 1
ATOM 12003 C C . ASP C 1 391 ? 186.937 136.026 157.383 1.00 118.50 391 ASP C C 1
ATOM 12004 O O . ASP C 1 391 ? 186.452 136.347 156.298 1.00 118.50 391 ASP C O 1
ATOM 12009 N N . VAL C 1 392 ? 186.309 136.217 158.540 1.00 105.92 392 VAL C N 1
ATOM 12010 C CA . VAL C 1 392 ? 185.000 136.848 158.558 1.00 105.92 392 VAL C CA 1
ATOM 12011 C C . VAL C 1 392 ? 185.038 138.274 158.017 1.00 105.92 392 VAL C C 1
ATOM 12012 O O . VAL C 1 392 ? 184.404 138.556 156.987 1.00 105.92 392 VAL C O 1
ATOM 12016 N N . VAL C 1 393 ? 185.944 139.114 158.559 1.00 98.66 393 VAL C N 1
ATOM 12017 C CA . VAL C 1 393 ? 185.957 140.538 158.190 1.00 98.66 393 VAL C CA 1
ATOM 12018 C C . VAL C 1 393 ? 186.286 140.739 156.723 1.00 98.66 393 VAL C C 1
ATOM 12019 O O . VAL C 1 393 ? 185.529 141.398 155.990 1.00 98.66 393 VAL C O 1
ATOM 12023 N N . GLY C 1 394 ? 187.333 140.053 156.260 1.00 96.46 394 GLY C N 1
ATOM 12024 C CA . GLY C 1 394 ? 187.732 140.116 154.865 1.00 96.46 394 GLY C CA 1
ATOM 12025 C C . GLY C 1 394 ? 186.614 139.693 153.938 1.00 96.46 394 GLY C C 1
ATOM 12026 O O . GLY C 1 394 ? 186.394 140.327 152.899 1.00 96.46 394 GLY C O 1
ATOM 12027 N N . ASP C 1 395 ? 185.952 138.574 154.260 1.00 108.06 395 ASP C N 1
ATOM 12028 C CA . ASP C 1 395 ? 184.868 138.123 153.399 1.00 108.06 395 ASP C CA 1
ATOM 12029 C C . ASP C 1 395 ? 183.738 139.147 153.375 1.00 108.06 395 ASP C C 1
ATOM 12030 O O . ASP C 1 395 ? 183.226 139.497 152.305 1.00 108.06 395 ASP C O 1
ATOM 12035 N N . TYR C 1 396 ? 183.395 139.692 154.548 1.00 99.19 396 TYR C N 1
ATOM 12036 C CA . TYR C 1 396 ? 182.252 140.594 154.639 1.00 99.19 396 TYR C CA 1
ATOM 12037 C C . TYR C 1 396 ? 182.553 141.960 154.065 1.00 99.19 396 TYR C C 1
ATOM 12038 O O . TYR C 1 396 ? 181.718 142.560 153.381 1.00 99.19 396 TYR C O 1
ATOM 12047 N N . ASN C 1 397 ? 183.740 142.454 154.323 1.00 95.04 397 ASN C N 1
ATOM 12048 C CA . ASN C 1 397 ? 184.050 143.800 153.913 1.00 95.04 397 ASN C CA 1
ATOM 12049 C C . ASN C 1 397 ? 184.654 143.893 152.536 1.00 95.04 397 ASN C C 1
ATOM 12050 O O . ASN C 1 397 ? 184.552 144.952 151.911 1.00 95.04 397 ASN C O 1
ATOM 12055 N N . PHE C 1 398 ? 185.317 142.853 152.046 1.00 86.07 398 PHE C N 1
ATOM 12056 C CA . PHE C 1 398 ? 186.026 143.125 150.811 1.00 86.07 398 PHE C CA 1
ATOM 12057 C C . PHE C 1 398 ? 185.782 142.245 149.601 1.00 86.07 398 PHE C C 1
ATOM 12058 O O . PHE C 1 398 ? 185.322 142.743 148.567 1.00 86.07 398 PHE C O 1
ATOM 12066 N N . ILE C 1 399 ? 186.080 140.956 149.714 1.00 85.86 399 ILE C N 1
ATOM 12067 C CA . ILE C 1 399 ? 186.125 140.110 148.526 1.00 85.86 399 ILE C CA 1
ATOM 12068 C C . ILE C 1 399 ? 184.752 139.910 147.885 1.00 85.86 399 ILE C C 1
ATOM 12069 O O . ILE C 1 399 ? 184.572 140.232 146.709 1.00 85.86 399 ILE C O 1
ATOM 12074 N N . CYS C 1 400 ? 183.753 139.521 148.660 1.00 97.12 400 CYS C N 1
ATOM 12075 C CA . CYS C 1 400 ? 182.431 139.271 148.096 1.00 97.12 400 CYS C CA 1
ATOM 12076 C C . CYS C 1 400 ? 181.738 140.461 147.450 1.00 97.12 400 CYS C C 1
ATOM 12077 O O . CYS C 1 400 ? 181.099 140.245 146.406 1.00 97.12 400 CYS C O 1
ATOM 12080 N N . PRO C 1 401 ? 181.754 141.684 147.996 1.00 86.20 401 PRO C N 1
ATOM 12081 C CA . PRO C 1 401 ? 181.197 142.790 147.199 1.00 86.20 401 PRO C CA 1
ATOM 12082 C C . PRO C 1 401 ? 181.940 142.995 145.899 1.00 86.20 401 PRO C C 1
ATOM 12083 O O . PRO C 1 401 ? 181.300 143.284 144.881 1.00 86.20 401 PRO C O 1
ATOM 12087 N N . ALA C 1 402 ? 183.269 142.921 145.930 1.00 91.00 402 ALA C N 1
ATOM 12088 C CA . ALA C 1 402 ? 184.050 142.999 144.703 1.00 91.00 402 ALA C CA 1
ATOM 12089 C C . ALA C 1 402 ? 183.633 141.953 143.675 1.00 91.00 402 ALA C C 1
ATOM 12090 O O . ALA C 1 402 ? 183.394 142.302 142.520 1.00 91.00 402 ALA C O 1
ATOM 12092 N N . LEU C 1 403 ? 183.382 140.713 144.114 1.00 103.32 403 LEU C N 1
ATOM 12093 C CA . LEU C 1 403 ? 182.954 139.673 143.178 1.00 103.32 403 LEU C CA 1
ATOM 12094 C C . LEU C 1 403 ? 181.562 139.940 142.646 1.00 103.32 403 LEU C C 1
ATOM 12095 O O . LEU C 1 403 ? 181.293 139.680 141.466 1.00 103.32 403 LEU C O 1
ATOM 12100 N N . GLU C 1 404 ? 180.659 140.410 143.502 1.00 105.45 404 GLU C N 1
ATOM 12101 C CA . GLU C 1 404 ? 179.297 140.666 143.055 1.00 105.45 404 GLU C CA 1
ATOM 12102 C C . GLU C 1 404 ? 179.306 141.797 142.045 1.00 105.45 404 GLU C C 1
ATOM 12103 O O . GLU C 1 404 ? 178.563 141.764 141.055 1.00 105.45 404 GLU C O 1
ATOM 12109 N N . PHE C 1 405 ? 180.159 142.791 142.296 1.00 87.32 405 PHE C N 1
ATOM 12110 C CA . PHE C 1 405 ? 180.367 143.880 141.359 1.00 87.32 405 PHE C CA 1
ATOM 12111 C C . PHE C 1 405 ? 180.836 143.343 140.022 1.00 87.32 405 PHE C C 1
ATOM 12112 O O . PHE C 1 405 ? 180.358 143.781 138.976 1.00 87.32 405 PHE C O 1
ATOM 12120 N N . THR C 1 406 ? 181.843 142.471 140.041 1.00 95.86 406 THR C N 1
ATOM 12121 C CA . THR C 1 406 ? 182.358 141.904 138.798 1.00 95.86 406 THR C CA 1
ATOM 12122 C C . THR C 1 406 ? 181.296 141.139 138.028 1.00 95.86 406 THR C C 1
ATOM 12123 O O . THR C 1 406 ? 181.169 141.306 136.812 1.00 95.86 406 THR C O 1
ATOM 12127 N N . LYS C 1 407 ? 180.587 140.237 138.714 1.00 99.43 407 LYS C N 1
ATOM 12128 C CA . LYS C 1 407 ? 179.453 139.512 138.139 1.00 99.43 407 LYS C CA 1
ATOM 12129 C C . LYS C 1 407 ? 178.450 140.439 137.473 1.00 99.43 407 LYS C C 1
ATOM 12130 O O . LYS C 1 407 ? 178.137 140.298 136.282 1.00 99.43 407 LYS C O 1
ATOM 12136 N N . LYS C 1 408 ? 178.029 141.463 138.204 1.00 113.08 408 LYS C N 1
ATOM 12137 C CA . LYS C 1 408 ? 176.968 142.331 137.732 1.00 113.08 408 LYS C CA 1
ATOM 12138 C C . LYS C 1 408 ? 177.475 143.240 136.629 1.00 113.08 408 LYS C C 1
ATOM 12139 O O . LYS C 1 408 ? 176.726 143.577 135.704 1.00 113.08 408 LYS C O 1
ATOM 12145 N N . PHE C 1 409 ? 178.747 143.615 136.706 1.00 110.66 409 PHE C N 1
ATOM 12146 C CA . PHE C 1 409 ? 179.368 144.439 135.687 1.00 110.66 409 PHE C CA 1
ATOM 12147 C C . PHE C 1 409 ? 179.500 143.643 134.401 1.00 110.66 409 PHE C C 1
ATOM 12148 O O . PHE C 1 409 ? 179.219 144.155 133.310 1.00 110.66 409 PHE C O 1
ATOM 12156 N N . SER C 1 410 ? 179.923 142.384 134.514 1.00 105.04 410 SER C N 1
ATOM 12157 C CA . SER C 1 410 ? 180.093 141.545 133.345 1.00 105.04 410 SER C CA 1
ATOM 12158 C C . SER C 1 410 ? 178.770 141.163 132.713 1.00 105.04 410 SER C C 1
ATOM 12159 O O . SER C 1 410 ? 178.757 140.775 131.541 1.00 105.04 410 SER C O 1
ATOM 12162 N N . GLU C 1 411 ? 177.665 141.247 133.462 1.00 113.86 411 GLU C N 1
ATOM 12163 C CA . GLU C 1 411 ? 176.377 140.921 132.855 1.00 113.86 411 GLU C CA 1
ATOM 12164 C C . GLU C 1 411 ? 175.947 141.925 131.794 1.00 113.86 411 GLU C C 1
ATOM 12165 O O . GLU C 1 411 ? 175.060 141.619 130.990 1.00 113.86 411 GLU C O 1
ATOM 12171 N N . TRP C 1 412 ? 176.546 143.106 131.768 1.00 104.61 412 TRP C N 1
ATOM 12172 C CA . TRP C 1 412 ? 176.216 144.106 130.773 1.00 104.61 412 TRP C CA 1
ATOM 12173 C C . TRP C 1 412 ? 177.144 144.059 129.573 1.00 104.61 412 TRP C C 1
ATOM 12174 O O . TRP C 1 412 ? 177.038 144.917 128.692 1.00 104.61 412 TRP C O 1
ATOM 12185 N N . GLY C 1 413 ? 178.055 143.087 129.515 1.00 114.29 413 GLY C N 1
ATOM 12186 C CA . GLY C 1 413 ? 178.743 142.792 128.277 1.00 114.29 413 GLY C CA 1
ATOM 12187 C C . GLY C 1 413 ? 180.190 143.217 128.179 1.00 114.29 413 GLY C C 1
ATOM 12188 O O . GLY C 1 413 ? 180.793 143.011 127.120 1.00 114.29 413 GLY C O 1
ATOM 12189 N N . ASN C 1 414 ? 180.784 143.792 129.216 1.00 121.72 414 ASN C N 1
ATOM 12190 C CA . ASN C 1 414 ? 182.183 144.175 129.112 1.00 121.72 414 ASN C CA 1
ATOM 12191 C C . ASN C 1 414 ? 183.111 143.135 129.716 1.00 121.72 414 ASN C C 1
ATOM 12192 O O . ASN C 1 414 ? 182.737 142.386 130.621 1.00 121.72 414 ASN C O 1
ATOM 12197 N N . ASN C 1 415 ? 184.331 143.095 129.184 1.00 123.58 415 ASN C N 1
ATOM 12198 C CA . ASN C 1 415 ? 185.329 142.145 129.648 1.00 123.58 415 ASN C CA 1
ATOM 12199 C C . ASN C 1 415 ? 185.834 142.522 131.032 1.00 123.58 415 ASN C C 1
ATOM 12200 O O . ASN C 1 415 ? 186.262 143.654 131.260 1.00 123.58 415 ASN C O 1
ATOM 12205 N N . ALA C 1 416 ? 185.769 141.588 131.965 1.00 125.70 416 ALA C N 1
ATOM 12206 C CA . ALA C 1 416 ? 186.302 141.811 133.297 1.00 125.70 416 ALA C CA 1
ATOM 12207 C C . ALA C 1 416 ? 187.317 140.733 133.637 1.00 125.70 416 ALA C C 1
ATOM 12208 O O . ALA C 1 416 ? 187.157 139.579 133.230 1.00 125.70 416 ALA C O 1
ATOM 12210 N N . PHE C 1 417 ? 188.409 141.116 134.290 1.00 131.08 417 PHE C N 1
ATOM 12211 C CA . PHE C 1 417 ? 189.421 140.136 134.665 1.00 131.08 417 PHE C CA 1
ATOM 12212 C C . PHE C 1 417 ? 189.724 140.261 136.150 1.00 131.08 417 PHE C C 1
ATOM 12213 O O . PHE C 1 417 ? 190.081 141.345 136.612 1.00 131.08 417 PHE C O 1
ATOM 12221 N N . PHE C 1 418 ? 189.677 139.143 136.870 1.00 119.00 418 PHE C N 1
ATOM 12222 C CA . PHE C 1 418 ? 189.851 139.122 138.317 1.00 119.00 418 PHE C CA 1
ATOM 12223 C C . PHE C 1 418 ? 191.091 138.331 138.695 1.00 119.00 418 PHE C C 1
ATOM 12224 O O . PHE C 1 418 ? 191.317 137.233 138.175 1.00 119.00 418 PHE C O 1
ATOM 12232 N N . TYR C 1 419 ? 191.887 138.886 139.600 1.00 131.36 419 TYR C N 1
ATOM 12233 C CA . TYR C 1 419 ? 193.055 138.188 140.101 1.00 131.36 419 TYR C CA 1
ATOM 12234 C C . TYR C 1 419 ? 192.959 137.944 141.603 1.00 131.36 419 TYR C C 1
ATOM 12235 O O . TYR C 1 419 ? 192.331 138.704 142.357 1.00 131.36 419 TYR C O 1
ATOM 12244 N N . TYR C 1 420 ? 193.718 136.942 142.041 1.00 143.41 420 TYR C N 1
ATOM 12245 C CA . TYR C 1 420 ? 193.868 136.592 143.452 1.00 143.41 420 TYR C CA 1
ATOM 12246 C C . TYR C 1 420 ? 195.342 136.459 143.834 1.00 143.41 420 TYR C C 1
ATOM 12247 O O . TYR C 1 420 ? 195.992 135.457 143.530 1.00 143.41 420 TYR C O 1
ATOM 12256 N N . PHE C 1 421 ? 195.860 137.484 144.502 1.00 161.75 421 PHE C N 1
ATOM 12257 C CA . PHE C 1 421 ? 197.272 137.589 144.860 1.00 161.75 421 PHE C CA 1
ATOM 12258 C C . PHE C 1 421 ? 197.589 136.770 146.106 1.00 161.75 421 PHE C C 1
ATOM 12259 O O . PHE C 1 421 ? 196.981 136.979 147.161 1.00 161.75 421 PHE C O 1
ATOM 12267 N N . GLU C 1 422 ? 198.536 135.831 145.986 1.00 167.22 422 GLU C N 1
ATOM 12268 C CA . GLU C 1 422 ? 198.745 134.835 147.031 1.00 167.22 422 GLU C CA 1
ATOM 12269 C C . GLU C 1 422 ? 200.154 134.764 147.611 1.00 167.22 422 GLU C C 1
ATOM 12270 O O . GLU C 1 422 ? 200.446 133.816 148.348 1.00 167.22 422 GLU C O 1
ATOM 12276 N N . HIS C 1 423 ? 201.040 135.702 147.312 1.00 162.78 423 HIS C N 1
ATOM 12277 C CA . HIS C 1 423 ? 202.404 135.610 147.812 1.00 162.78 423 HIS C CA 1
ATOM 12278 C C . HIS C 1 423 ? 202.601 136.524 149.011 1.00 162.78 423 HIS C C 1
ATOM 12279 O O . HIS C 1 423 ? 202.213 137.695 148.974 1.00 162.78 423 HIS C O 1
ATOM 12286 N N . ARG C 1 424 ? 203.214 135.998 150.062 1.00 184.07 424 ARG C N 1
ATOM 12287 C CA . ARG C 1 424 ? 203.565 136.795 151.227 1.00 184.07 424 ARG C CA 1
ATOM 12288 C C . ARG C 1 424 ? 205.007 137.258 151.114 1.00 184.07 424 ARG C C 1
ATOM 12289 O O . ARG C 1 424 ? 205.918 136.428 151.031 1.00 184.07 424 ARG C O 1
ATOM 12297 N N . SER C 1 425 ? 205.187 138.579 151.023 1.00 186.16 425 SER C N 1
ATOM 12298 C CA . SER C 1 425 ? 206.494 139.219 150.909 1.00 186.16 425 SER C CA 1
ATOM 12299 C C . SER C 1 425 ? 207.453 138.776 152.008 1.00 186.16 425 SER C C 1
ATOM 12300 O O . SER C 1 425 ? 207.089 138.723 153.186 1.00 186.16 425 SER C O 1
ATOM 12303 N N . SER C 1 426 ? 208.688 138.475 151.612 1.00 204.42 426 SER C N 1
ATOM 12304 C CA . SER C 1 426 ? 209.733 138.044 152.531 1.00 204.42 426 SER C CA 1
ATOM 12305 C C . SER C 1 426 ? 210.204 139.143 153.481 1.00 204.42 426 SER C C 1
ATOM 12306 O O . SER C 1 426 ? 210.883 138.833 154.464 1.00 204.42 426 SER C O 1
ATOM 12309 N N . LYS C 1 427 ? 209.846 140.400 153.235 1.00 199.95 427 LYS C N 1
ATOM 12310 C CA . LYS C 1 427 ? 210.270 141.518 154.065 1.00 199.95 427 LYS C CA 1
ATOM 12311 C C . LYS C 1 427 ? 209.183 142.114 154.940 1.00 199.95 427 LYS C C 1
ATOM 12312 O O . LYS C 1 427 ? 209.418 143.180 155.523 1.00 199.95 427 LYS C O 1
ATOM 12318 N N . LEU C 1 428 ? 207.983 141.535 154.959 1.00 197.36 428 LEU C N 1
ATOM 12319 C CA . LEU C 1 428 ? 206.913 141.973 155.848 1.00 197.36 428 LEU C CA 1
ATOM 12320 C C . LEU C 1 428 ? 207.359 142.019 157.308 1.00 197.36 428 LEU C C 1
ATOM 12321 O O . LEU C 1 428 ? 207.750 140.985 157.867 1.00 197.36 428 LEU C O 1
ATOM 12326 N N . PRO C 1 429 ? 207.303 143.188 157.951 1.00 206.20 429 PRO C N 1
ATOM 12327 C CA . PRO C 1 429 ? 207.784 143.302 159.331 1.00 206.20 429 PRO C CA 1
ATOM 12328 C C . PRO C 1 429 ? 206.782 142.787 160.331 1.00 206.20 429 PRO C C 1
ATOM 12329 O O . PRO C 1 429 ? 207.159 142.463 161.464 1.00 206.20 429 PRO C O 1
ATOM 12333 N N . TRP C 1 430 ? 205.523 142.717 159.941 1.00 202.50 430 TRP C N 1
ATOM 12334 C CA . TRP C 1 430 ? 204.490 142.161 160.771 1.00 202.50 430 TRP C CA 1
ATOM 12335 C C . TRP C 1 430 ? 204.661 140.642 160.867 1.00 202.50 430 TRP C C 1
ATOM 12336 O O . TRP C 1 430 ? 205.284 140.032 159.995 1.00 202.50 430 TRP C O 1
ATOM 12347 N N . PRO C 1 431 ? 204.163 140.021 161.946 1.00 197.39 431 PRO C N 1
ATOM 12348 C CA . PRO C 1 431 ? 204.315 138.566 162.125 1.00 197.39 431 PRO C CA 1
ATOM 12349 C C . PRO C 1 431 ? 203.653 137.730 161.036 1.00 197.39 431 PRO C C 1
ATOM 12350 O O . PRO C 1 431 ? 202.889 138.210 160.195 1.00 197.39 431 PRO C O 1
ATOM 12354 N N . GLU C 1 432 ? 203.971 136.431 161.082 1.00 198.24 432 GLU C N 1
ATOM 12355 C CA . GLU C 1 432 ? 203.486 135.481 160.085 1.00 198.24 432 GLU C CA 1
ATOM 12356 C C . GLU C 1 432 ? 201.978 135.305 160.129 1.00 198.24 432 GLU C C 1
ATOM 12357 O O . GLU C 1 432 ? 201.351 135.101 159.083 1.00 198.24 432 GLU C O 1
ATOM 12363 N N . TRP C 1 433 ? 201.385 135.320 161.328 1.00 187.07 433 TRP C N 1
ATOM 12364 C CA . TRP C 1 433 ? 199.959 135.036 161.476 1.00 187.07 433 TRP C CA 1
ATOM 12365 C C . TRP C 1 433 ? 199.062 136.035 160.755 1.00 187.07 433 TRP C C 1
ATOM 12366 O O . TRP C 1 433 ? 197.887 135.738 160.525 1.00 187.07 433 TRP C O 1
ATOM 12377 N N . MET C 1 434 ? 199.584 137.194 160.379 1.00 192.00 434 MET C N 1
ATOM 12378 C CA . MET C 1 434 ? 198.798 138.218 159.719 1.00 192.00 434 MET C CA 1
ATOM 12379 C C . MET C 1 434 ? 198.786 138.047 158.207 1.00 192.00 434 MET C C 1
ATOM 12380 O O . MET C 1 434 ? 198.017 138.738 157.529 1.00 192.00 434 MET C O 1
ATOM 12385 N N . GLY C 1 435 ? 199.601 137.125 157.690 1.00 195.49 435 GLY C N 1
ATOM 12386 C CA . GLY C 1 435 ? 199.572 136.671 156.305 1.00 195.49 435 GLY C CA 1
ATOM 12387 C C . GLY C 1 435 ? 199.767 137.767 155.274 1.00 195.49 435 GLY C C 1
ATOM 12388 O O . GLY C 1 435 ? 200.560 138.696 155.453 1.00 195.49 435 GLY C O 1
ATOM 12389 N N . VAL C 1 436 ? 199.024 137.662 154.178 1.00 182.31 436 VAL C N 1
ATOM 12390 C CA . VAL C 1 436 ? 199.153 138.594 153.066 1.00 182.31 436 VAL C CA 1
ATOM 12391 C C . VAL C 1 436 ? 198.297 139.828 153.338 1.00 182.31 436 VAL C C 1
ATOM 12392 O O . VAL C 1 436 ? 197.104 139.884 153.010 1.00 182.31 436 VAL C O 1
ATOM 12396 N N . MET C 1 437 ? 198.910 140.820 153.972 1.00 190.22 437 MET C N 1
ATOM 12397 C CA . MET C 1 437 ? 198.181 141.922 154.569 1.00 190.22 437 MET C CA 1
ATOM 12398 C C . MET C 1 437 ? 197.725 142.928 153.519 1.00 190.22 437 MET C C 1
ATOM 12399 O O . MET C 1 437 ? 198.257 143.003 152.406 1.00 190.22 437 MET C O 1
ATOM 12404 N N . HIS C 1 438 ? 196.671 143.656 153.888 1.00 173.96 438 HIS C N 1
ATOM 12405 C CA . HIS C 1 438 ? 196.228 144.862 153.204 1.00 173.96 438 HIS C CA 1
ATOM 12406 C C . HIS C 1 438 ? 197.363 145.818 152.894 1.00 173.96 438 HIS C C 1
ATOM 12407 O O . HIS C 1 438 ? 198.141 146.185 153.776 1.00 173.96 438 HIS C O 1
ATOM 12414 N N . GLY C 1 439 ? 197.433 146.252 151.644 1.00 175.34 439 GLY C N 1
ATOM 12415 C CA . GLY C 1 439 ? 198.452 147.185 151.250 1.00 175.34 439 GLY C CA 1
ATOM 12416 C C . GLY C 1 439 ? 199.836 146.632 150.999 1.00 175.34 439 GLY C C 1
ATOM 12417 O O . GLY C 1 439 ? 200.714 147.397 150.603 1.00 175.34 439 GLY C O 1
ATOM 12418 N N . TYR C 1 440 ? 200.108 145.363 151.279 1.00 193.11 440 TYR C N 1
ATOM 12419 C CA . TYR C 1 440 ? 201.480 144.895 151.131 1.00 193.11 440 TYR C CA 1
ATOM 12420 C C . TYR C 1 440 ? 201.718 144.153 149.824 1.00 193.11 440 TYR C C 1
ATOM 12421 O O . TYR C 1 440 ? 202.704 143.426 149.692 1.00 193.11 440 TYR C O 1
ATOM 12430 N N . GLU C 1 441 ? 200.810 144.297 148.879 1.00 168.39 441 GLU C N 1
ATOM 12431 C CA . GLU C 1 441 ? 201.022 143.940 147.489 1.00 168.39 441 GLU C CA 1
ATOM 12432 C C . GLU C 1 441 ? 201.486 145.129 146.653 1.00 168.39 441 GLU C C 1
ATOM 12433 O O . GLU C 1 441 ? 202.029 144.929 145.562 1.00 168.39 441 GLU C O 1
ATOM 12439 N N . ILE C 1 442 ? 201.261 146.346 147.162 1.00 172.95 442 ILE C N 1
ATOM 12440 C CA . ILE C 1 442 ? 201.474 147.603 146.440 1.00 172.95 442 ILE C CA 1
ATOM 12441 C C . ILE C 1 442 ? 202.922 147.762 145.980 1.00 172.95 442 ILE C C 1
ATOM 12442 O O . ILE C 1 442 ? 203.166 148.342 144.922 1.00 172.95 442 ILE C O 1
ATOM 12447 N N . GLU C 1 443 ? 203.898 147.408 146.825 1.00 187.11 443 GLU C N 1
ATOM 12448 C CA . GLU C 1 443 ? 205.312 147.496 146.447 1.00 187.11 443 GLU C CA 1
ATOM 12449 C C . GLU C 1 443 ? 205.629 146.680 145.197 1.00 187.11 443 GLU C C 1
ATOM 12450 O O . GLU C 1 443 ? 206.543 147.029 144.443 1.00 187.11 443 GLU C O 1
ATOM 12456 N N . PHE C 1 444 ? 204.877 145.612 144.952 1.00 174.55 444 PHE C N 1
ATOM 12457 C CA . PHE C 1 444 ? 205.074 144.825 143.749 1.00 174.55 444 PHE C CA 1
ATOM 12458 C C . PHE C 1 444 ? 204.439 145.539 142.580 1.00 174.55 444 PHE C C 1
ATOM 12459 O O . PHE C 1 444 ? 204.974 145.515 141.466 1.00 174.55 444 PHE C O 1
ATOM 12467 N N . VAL C 1 445 ? 203.247 146.091 142.820 1.00 164.99 445 VAL C N 1
ATOM 12468 C CA . VAL C 1 445 ? 202.565 146.921 141.836 1.00 164.99 445 VAL C CA 1
ATOM 12469 C C . VAL C 1 445 ? 203.452 148.084 141.410 1.00 164.99 445 VAL C C 1
ATOM 12470 O O . VAL C 1 445 ? 203.524 148.435 140.227 1.00 164.99 445 VAL C O 1
ATOM 12474 N N . PHE C 1 446 ? 204.181 148.656 142.353 1.00 157.41 446 PHE C N 1
ATOM 12475 C CA . PHE C 1 446 ? 205.019 149.807 142.092 1.00 157.41 446 PHE C CA 1
ATOM 12476 C C . PHE C 1 446 ? 206.445 149.430 141.734 1.00 157.41 446 PHE C C 1
ATOM 12477 O O . PHE C 1 446 ? 207.236 150.312 141.389 1.00 157.41 446 PHE C O 1
ATOM 12485 N N . GLY C 1 447 ? 206.782 148.149 141.794 1.00 175.44 447 GLY C N 1
ATOM 12486 C CA . GLY C 1 447 ? 208.013 147.657 141.220 1.00 175.44 447 GLY C CA 1
ATOM 12487 C C . GLY C 1 447 ? 209.214 147.664 142.138 1.00 175.44 447 GLY C C 1
ATOM 12488 O O . GLY C 1 447 ? 210.340 147.533 141.641 1.00 175.44 447 GLY C O 1
ATOM 12489 N N . LEU C 1 448 ? 209.013 147.899 143.437 1.00 174.90 448 LEU C N 1
ATOM 12490 C CA . LEU C 1 448 ? 210.109 147.872 144.406 1.00 174.90 448 LEU C CA 1
ATOM 12491 C C . LEU C 1 448 ? 210.984 146.615 144.382 1.00 174.90 448 LEU C C 1
ATOM 12492 O O . LEU C 1 448 ? 212.203 146.768 144.571 1.00 174.90 448 LEU C O 1
ATOM 12497 N N . PRO C 1 449 ? 210.489 145.381 144.174 1.00 176.97 449 PRO C N 1
ATOM 12498 C CA . PRO C 1 449 ? 211.434 144.253 144.115 1.00 176.97 449 PRO C CA 1
ATOM 12499 C C . PRO C 1 449 ? 212.322 144.228 142.883 1.00 176.97 449 PRO C C 1
ATOM 12500 O O . PRO C 1 449 ? 213.195 143.359 142.807 1.00 176.97 449 PRO C O 1
ATOM 12504 N N . LEU C 1 450 ? 212.151 145.135 141.918 1.00 185.91 450 LEU C N 1
ATOM 12505 C CA . LEU C 1 450 ? 213.073 145.155 140.792 1.00 185.91 450 LEU C CA 1
ATOM 12506 C C . LEU C 1 450 ? 214.421 145.737 141.195 1.00 185.91 450 LEU C C 1
ATOM 12507 O O . LEU C 1 450 ? 215.415 145.532 140.490 1.00 185.91 450 LEU C O 1
ATOM 12512 N N . GLU C 1 451 ? 214.462 146.463 142.310 1.00 201.57 451 GLU C N 1
ATOM 12513 C CA . GLU C 1 451 ? 215.668 147.101 142.818 1.00 201.57 451 GLU C CA 1
ATOM 12514 C C . GLU C 1 451 ? 216.458 146.093 143.645 1.00 201.57 451 GLU C C 1
ATOM 12515 O O . GLU C 1 451 ? 216.047 145.746 144.756 1.00 201.57 451 GLU C O 1
ATOM 12521 N N . ARG C 1 452 ? 217.565 145.592 143.087 1.00 193.72 452 ARG C N 1
ATOM 12522 C CA . ARG C 1 452 ? 218.309 144.497 143.709 1.00 193.72 452 ARG C CA 1
ATOM 12523 C C . ARG C 1 452 ? 218.933 144.891 145.045 1.00 193.72 452 ARG C C 1
ATOM 12524 O O . ARG C 1 452 ? 219.168 144.021 145.892 1.00 193.72 452 ARG C O 1
ATOM 12532 N N . ARG C 1 453 ? 219.208 146.191 145.261 1.00 218.03 453 ARG C N 1
ATOM 12533 C CA . ARG C 1 453 ? 219.745 146.702 146.534 1.00 218.03 453 ARG C CA 1
ATOM 12534 C C . ARG C 1 453 ? 218.733 146.714 147.690 1.00 218.03 453 ARG C C 1
ATOM 12535 O O . ARG C 1 453 ? 219.036 147.327 148.721 1.00 218.03 453 ARG C O 1
ATOM 12543 N N . ASP C 1 454 ? 217.561 146.101 147.570 1.00 217.23 454 ASP C N 1
ATOM 12544 C CA . ASP C 1 454 ? 216.465 146.302 148.506 1.00 217.23 454 ASP C CA 1
ATOM 12545 C C . ASP C 1 454 ? 216.159 145.081 149.363 1.00 217.23 454 ASP C C 1
ATOM 12546 O O . ASP C 1 454 ? 215.150 145.104 150.076 1.00 217.23 454 ASP C O 1
ATOM 12551 N N . ASN C 1 455 ? 216.939 143.996 149.233 1.00 196.16 455 ASN C N 1
ATOM 12552 C CA . ASN C 1 455 ? 216.840 142.749 150.003 1.00 196.16 455 ASN C CA 1
ATOM 12553 C C . ASN C 1 455 ? 215.595 141.933 149.670 1.00 196.16 455 ASN C C 1
ATOM 12554 O O . ASN C 1 455 ? 215.192 141.072 150.457 1.00 196.16 455 ASN C O 1
ATOM 12559 N N . TYR C 1 456 ? 214.963 142.181 148.528 1.00 189.89 456 TYR C N 1
ATOM 12560 C CA . TYR C 1 456 ? 213.922 141.281 148.061 1.00 189.89 456 TYR C CA 1
ATOM 12561 C C . TYR C 1 456 ? 214.544 140.047 147.412 1.00 189.89 456 TYR C C 1
ATOM 12562 O O . TYR C 1 456 ? 215.715 140.046 147.026 1.00 189.89 456 TYR C O 1
ATOM 12571 N N . THR C 1 457 ? 213.751 138.985 147.292 1.00 183.61 457 THR C N 1
ATOM 12572 C CA . THR C 1 457 ? 214.248 137.800 146.608 1.00 183.61 457 THR C CA 1
ATOM 12573 C C . THR C 1 457 ? 214.132 137.950 145.096 1.00 183.61 457 THR C C 1
ATOM 12574 O O . THR C 1 457 ? 213.380 138.786 144.585 1.00 183.61 457 THR C O 1
ATOM 12578 N N . LYS C 1 458 ? 214.953 137.157 144.394 1.00 183.02 458 LYS C N 1
ATOM 12579 C CA . LYS C 1 458 ? 214.906 137.031 142.937 1.00 183.02 458 LYS C CA 1
ATOM 12580 C C . LYS C 1 458 ? 213.501 136.731 142.428 1.00 183.02 458 LYS C C 1
ATOM 12581 O O . LYS C 1 458 ? 213.031 137.332 141.454 1.00 183.02 458 LYS C O 1
ATOM 12587 N N . ALA C 1 459 ? 212.822 135.793 143.094 1.00 178.95 459 ALA C N 1
ATOM 12588 C CA . ALA C 1 459 ? 211.454 135.412 142.758 1.00 178.95 459 ALA C CA 1
ATOM 12589 C C . ALA C 1 459 ? 210.489 136.581 142.877 1.00 178.95 459 ALA C C 1
ATOM 12590 O O . ALA C 1 459 ? 209.552 136.698 142.079 1.00 178.95 459 ALA C O 1
ATOM 12592 N N . GLU C 1 460 ? 210.739 137.485 143.824 1.00 200.54 460 GLU C N 1
ATOM 12593 C CA . GLU C 1 460 ? 209.874 138.643 144.000 1.00 200.54 460 GLU C CA 1
ATOM 12594 C C . GLU C 1 460 ? 210.084 139.656 142.887 1.00 200.54 460 GLU C C 1
ATOM 12595 O O . GLU C 1 460 ? 209.120 140.278 142.416 1.00 200.54 460 GLU C O 1
ATOM 12601 N N . GLU C 1 461 ? 211.328 139.790 142.423 1.00 194.78 461 GLU C N 1
ATOM 12602 C CA . GLU C 1 461 ? 211.618 140.591 141.240 1.00 194.78 461 GLU C CA 1
ATOM 12603 C C . GLU C 1 461 ? 210.894 140.032 140.022 1.00 194.78 461 GLU C C 1
ATOM 12604 O O . GLU C 1 461 ? 210.304 140.787 139.237 1.00 194.78 461 GLU C O 1
ATOM 12610 N N . ILE C 1 462 ? 210.969 138.706 139.839 1.00 192.81 462 ILE C N 1
ATOM 12611 C CA . ILE C 1 462 ? 210.327 138.037 138.706 1.00 192.81 462 ILE C CA 1
ATOM 12612 C C . ILE C 1 462 ? 208.815 138.244 138.716 1.00 192.81 462 ILE C C 1
ATOM 12613 O O . ILE C 1 462 ? 208.214 138.601 137.690 1.00 192.81 462 ILE C O 1
ATOM 12618 N N . LEU C 1 463 ? 208.186 138.021 139.875 1.00 185.86 463 LEU C N 1
ATOM 12619 C CA . LEU C 1 463 ? 206.755 138.263 140.043 1.00 185.86 463 LEU C CA 1
ATOM 12620 C C . LEU C 1 463 ? 206.351 139.693 139.739 1.00 185.86 463 LEU C C 1
ATOM 12621 O O . LEU C 1 463 ? 205.365 139.931 139.026 1.00 185.86 463 LEU C O 1
ATOM 12626 N N . SER C 1 464 ? 207.106 140.656 140.272 1.00 182.45 464 SER C N 1
ATOM 12627 C CA . SER C 1 464 ? 206.728 142.048 140.101 1.00 182.45 464 SER C CA 1
ATOM 12628 C C . SER C 1 464 ? 206.901 142.469 138.655 1.00 182.45 464 SER C C 1
ATOM 12629 O O . SER C 1 464 ? 206.038 143.155 138.100 1.00 182.45 464 SER C O 1
ATOM 12632 N N . ARG C 1 465 ? 207.964 141.983 138.008 1.00 195.27 465 ARG C N 1
ATOM 12633 C CA . ARG C 1 465 ? 208.178 142.259 136.594 1.00 195.27 465 ARG C CA 1
ATOM 12634 C C . ARG C 1 465 ? 207.070 141.658 135.739 1.00 195.27 465 ARG C C 1
ATOM 12635 O O . ARG C 1 465 ? 206.584 142.300 134.801 1.00 195.27 465 ARG C O 1
ATOM 12643 N N . SER C 1 466 ? 206.595 140.465 136.100 1.00 177.15 466 SER C N 1
ATOM 12644 C CA . SER C 1 466 ? 205.584 139.819 135.275 1.00 177.15 466 SER C CA 1
ATOM 12645 C C . SER C 1 466 ? 204.219 140.472 135.419 1.00 177.15 466 SER C C 1
ATOM 12646 O O . SER C 1 466 ? 203.531 140.705 134.415 1.00 177.15 466 SER C O 1
ATOM 12649 N N . ILE C 1 467 ? 203.834 140.828 136.644 1.00 175.08 467 ILE C N 1
ATOM 12650 C CA . ILE C 1 467 ? 202.565 141.526 136.829 1.00 175.08 467 ILE C CA 1
ATOM 12651 C C . ILE C 1 467 ? 202.611 142.929 136.228 1.00 175.08 467 ILE C C 1
ATOM 12652 O O . ILE C 1 467 ? 201.618 143.397 135.659 1.00 175.08 467 ILE C O 1
ATOM 12657 N N . VAL C 1 468 ? 203.743 143.622 136.357 1.00 162.63 468 VAL C N 1
ATOM 12658 C CA . VAL C 1 468 ? 203.915 144.931 135.740 1.00 162.63 468 VAL C CA 1
ATOM 12659 C C . VAL C 1 468 ? 203.806 144.833 134.225 1.00 162.63 468 VAL C C 1
ATOM 12660 O O . VAL C 1 468 ? 203.159 145.672 133.586 1.00 162.63 468 VAL C O 1
ATOM 12664 N N . LYS C 1 469 ? 204.393 143.784 133.638 1.00 165.31 469 LYS C N 1
ATOM 12665 C CA . LYS C 1 469 ? 204.308 143.577 132.195 1.00 165.31 469 LYS C CA 1
ATOM 12666 C C . LYS C 1 469 ? 202.863 143.360 131.763 1.00 165.31 469 LYS C C 1
ATOM 12667 O O . LYS C 1 469 ? 202.401 143.972 130.791 1.00 165.31 469 LYS C O 1
ATOM 12673 N N . ARG C 1 470 ? 202.132 142.496 132.476 1.00 171.48 470 ARG C N 1
ATOM 12674 C CA . ARG C 1 470 ? 200.750 142.213 132.092 1.00 171.48 470 ARG C CA 1
ATOM 12675 C C . ARG C 1 470 ? 199.856 143.437 132.284 1.00 171.48 470 ARG C C 1
ATOM 12676 O O . ARG C 1 470 ? 198.993 143.714 131.445 1.00 171.48 470 ARG C O 1
ATOM 12684 N N . TRP C 1 471 ? 200.043 144.164 133.389 1.00 157.19 471 TRP C N 1
ATOM 12685 C CA . TRP C 1 471 ? 199.333 145.417 133.646 1.00 157.19 471 TRP C CA 1
ATOM 12686 C C . TRP C 1 471 ? 199.577 146.460 132.562 1.00 157.19 471 TRP C C 1
ATOM 12687 O O . TRP C 1 471 ? 198.636 147.094 132.074 1.00 157.19 471 TRP C O 1
ATOM 12698 N N . ALA C 1 472 ? 200.844 146.704 132.239 1.00 155.81 472 ALA C N 1
ATOM 12699 C CA . ALA C 1 472 ? 201.212 147.674 131.213 1.00 155.81 472 ALA C CA 1
ATOM 12700 C C . ALA C 1 472 ? 200.651 147.292 129.851 1.00 155.81 472 ALA C C 1
ATOM 12701 O O . ALA C 1 472 ? 200.172 148.151 129.099 1.00 155.81 472 ALA C O 1
ATOM 12703 N N . ASN C 1 473 ? 200.750 146.007 129.509 1.00 169.82 473 ASN C N 1
ATOM 12704 C CA . ASN C 1 473 ? 200.139 145.465 128.304 1.00 169.82 473 ASN C CA 1
ATOM 12705 C C . ASN C 1 473 ? 198.627 145.687 128.297 1.00 169.82 473 ASN C C 1
ATOM 12706 O O . ASN C 1 473 ? 198.055 146.030 127.253 1.00 169.82 473 ASN C O 1
ATOM 12711 N N . PHE C 1 474 ? 197.971 145.491 129.442 1.00 155.43 474 PHE C N 1
ATOM 12712 C CA . PHE C 1 474 ? 196.548 145.795 129.559 1.00 155.43 474 PHE C CA 1
ATOM 12713 C C . PHE C 1 474 ? 196.281 147.268 129.311 1.00 155.43 474 PHE C C 1
ATOM 12714 O O . PHE C 1 474 ? 195.273 147.634 128.704 1.00 155.43 474 PHE C O 1
ATOM 12722 N N . ALA C 1 475 ? 197.135 148.123 129.864 1.00 140.62 475 ALA C N 1
ATOM 12723 C CA . ALA C 1 475 ? 196.963 149.563 129.742 1.00 140.62 475 ALA C CA 1
ATOM 12724 C C . ALA C 1 475 ? 197.036 149.979 128.286 1.00 140.62 475 ALA C C 1
ATOM 12725 O O . ALA C 1 475 ? 196.185 150.731 127.798 1.00 140.62 475 ALA C O 1
ATOM 12727 N N . LYS C 1 476 ? 198.079 149.533 127.594 1.00 141.88 476 LYS C N 1
ATOM 12728 C CA . LYS C 1 476 ? 198.235 149.867 126.186 1.00 141.88 476 LYS C CA 1
ATOM 12729 C C . LYS C 1 476 ? 197.131 149.259 125.324 1.00 141.88 476 LYS C C 1
ATOM 12730 O O . LYS C 1 476 ? 196.610 149.925 124.424 1.00 141.88 476 LYS C O 1
ATOM 12736 N N . TYR C 1 477 ? 196.742 148.009 125.585 1.00 148.36 477 TYR C N 1
ATOM 12737 C CA . TYR C 1 477 ? 195.892 147.289 124.644 1.00 148.36 477 TYR C CA 1
ATOM 12738 C C . TYR C 1 477 ? 194.552 146.779 125.165 1.00 148.36 477 TYR C C 1
ATOM 12739 O O . TYR C 1 477 ? 193.767 146.267 124.360 1.00 148.36 477 TYR C O 1
ATOM 12748 N N . GLY C 1 478 ? 194.255 146.882 126.456 1.00 147.58 478 GLY C N 1
ATOM 12749 C CA . GLY C 1 478 ? 193.008 146.331 126.970 1.00 147.58 478 GLY C CA 1
ATOM 12750 C C . GLY C 1 478 ? 192.975 144.836 127.175 1.00 147.58 478 GLY C C 1
ATOM 12751 O O . GLY C 1 478 ? 191.901 144.288 127.442 1.00 147.58 478 GLY C O 1
ATOM 12752 N N . ASN C 1 479 ? 194.101 144.160 127.061 1.00 160.38 479 ASN C N 1
ATOM 12753 C CA . ASN C 1 479 ? 194.161 142.715 127.213 1.00 160.38 479 ASN C CA 1
ATOM 12754 C C . ASN C 1 479 ? 195.391 142.488 128.079 1.00 160.38 479 ASN C C 1
ATOM 12755 O O . ASN C 1 479 ? 196.490 142.880 127.675 1.00 160.38 479 ASN C O 1
ATOM 12760 N N . PRO C 1 480 ? 195.279 141.895 129.262 1.00 163.92 480 PRO C N 1
ATOM 12761 C CA . PRO C 1 480 ? 196.454 141.755 130.126 1.00 163.92 480 PRO C CA 1
ATOM 12762 C C . PRO C 1 480 ? 197.288 140.498 129.895 1.00 163.92 480 PRO C C 1
ATOM 12763 O O . PRO C 1 480 ? 197.581 139.737 130.823 1.00 163.92 480 PRO C O 1
ATOM 12767 N N . ASN C 1 481 ? 197.689 140.275 128.651 1.00 183.66 481 ASN C N 1
ATOM 12768 C CA . ASN C 1 481 ? 198.615 139.214 128.298 1.00 183.66 481 ASN C CA 1
ATOM 12769 C C . ASN C 1 481 ? 200.035 139.652 128.654 1.00 183.66 481 ASN C C 1
ATOM 12770 O O . ASN C 1 481 ? 200.293 140.821 128.937 1.00 183.66 481 ASN C O 1
ATOM 12775 N N . GLU C 1 482 ? 200.962 138.702 128.679 1.00 198.94 482 GLU C N 1
ATOM 12776 C CA . GLU C 1 482 ? 202.363 139.021 128.931 1.00 198.94 482 GLU C CA 1
ATOM 12777 C C . GLU C 1 482 ? 203.142 138.824 127.639 1.00 198.94 482 GLU C C 1
ATOM 12778 O O . GLU C 1 482 ? 203.576 139.798 127.019 1.00 198.94 482 GLU C O 1
ATOM 12784 N N . THR C 1 483 ? 203.345 137.582 127.226 1.00 221.02 483 THR C N 1
ATOM 12785 C CA . THR C 1 483 ? 203.879 137.255 125.918 1.00 221.02 483 THR C CA 1
ATOM 12786 C C . THR C 1 483 ? 203.014 136.163 125.312 1.00 221.02 483 THR C C 1
ATOM 12787 O O . THR C 1 483 ? 202.262 135.480 126.005 1.00 221.02 483 THR C O 1
ATOM 12791 N N . GLN C 1 484 ? 203.071 136.042 124.001 1.00 249.84 484 GLN C N 1
ATOM 12792 C CA . GLN C 1 484 ? 202.595 134.829 123.365 1.00 249.84 484 GLN C CA 1
ATOM 12793 C C . GLN C 1 484 ? 203.726 133.821 123.470 1.00 249.84 484 GLN C C 1
ATOM 12794 O O . GLN C 1 484 ? 204.891 134.218 123.340 1.00 249.84 484 GLN C O 1
ATOM 12800 N N . ASN C 1 485 ? 203.387 132.570 123.857 1.00 266.57 485 ASN C N 1
ATOM 12801 C CA . ASN C 1 485 ? 204.297 131.439 124.112 1.00 266.57 485 ASN C CA 1
ATOM 12802 C C . ASN C 1 485 ? 204.947 131.528 125.492 1.00 266.57 485 ASN C C 1
ATOM 12803 O O . ASN C 1 485 ? 205.464 132.582 125.880 1.00 266.57 485 ASN C O 1
ATOM 12808 N N . ASN C 1 486 ? 204.853 130.423 126.246 1.00 264.60 486 ASN C N 1
ATOM 12809 C CA . ASN C 1 486 ? 205.339 130.236 127.619 1.00 264.60 486 ASN C CA 1
ATOM 12810 C C . ASN C 1 486 ? 204.709 131.185 128.648 1.00 264.60 486 ASN C C 1
ATOM 12811 O O . ASN C 1 486 ? 205.281 131.434 129.714 1.00 264.60 486 ASN C O 1
ATOM 12816 N N . SER C 1 487 ? 203.541 131.749 128.361 1.00 223.35 487 SER C N 1
ATOM 12817 C CA . SER C 1 487 ? 202.882 132.664 129.285 1.00 223.35 487 SER C CA 1
ATOM 12818 C C . SER C 1 487 ? 201.470 132.152 129.517 1.00 223.35 487 SER C C 1
ATOM 12819 O O . SER C 1 487 ? 200.778 131.759 128.573 1.00 223.35 487 SER C O 1
ATOM 12822 N N . THR C 1 488 ? 201.053 132.156 130.780 1.00 180.60 488 THR C N 1
ATOM 12823 C CA . THR C 1 488 ? 199.673 131.843 131.131 1.00 180.60 488 THR C CA 1
ATOM 12824 C C . THR C 1 488 ? 198.699 132.900 130.625 1.00 180.60 488 THR C C 1
ATOM 12825 O O . THR C 1 488 ? 198.819 134.084 130.952 1.00 180.60 488 THR C O 1
ATOM 12829 N N . SER C 1 489 ? 197.740 132.457 129.812 1.00 154.10 489 SER C N 1
ATOM 12830 C CA . SER C 1 489 ? 196.690 133.330 129.310 1.00 154.10 489 SER C CA 1
ATOM 12831 C C . SER C 1 489 ? 195.668 133.630 130.399 1.00 154.10 489 SER C C 1
ATOM 12832 O O . SER C 1 489 ? 195.291 132.750 131.175 1.00 154.10 489 SER C O 1
ATOM 12835 N N . TRP C 1 490 ? 195.229 134.883 130.461 1.00 130.02 490 TRP C N 1
ATOM 12836 C CA . TRP C 1 490 ? 194.211 135.305 131.407 1.00 130.02 490 TRP C CA 1
ATOM 12837 C C . TRP C 1 490 ? 192.851 135.300 130.722 1.00 130.02 490 TRP C C 1
ATOM 12838 O O . TRP C 1 490 ? 192.562 136.209 129.935 1.00 130.02 490 TRP C O 1
ATOM 12849 N N . PRO C 1 491 ? 191.995 134.321 130.973 1.00 128.48 491 PRO C N 1
ATOM 12850 C CA . PRO C 1 491 ? 190.692 134.293 130.311 1.00 128.48 491 PRO C CA 1
ATOM 12851 C C . PRO C 1 491 ? 189.760 135.303 130.958 1.00 128.48 491 PRO C C 1
ATOM 12852 O O . PRO C 1 491 ? 189.992 135.776 132.070 1.00 128.48 491 PRO C O 1
ATOM 12856 N N . VAL C 1 492 ? 188.692 135.637 130.234 1.00 124.56 492 VAL C N 1
ATOM 12857 C CA . VAL C 1 492 ? 187.713 136.586 130.753 1.00 124.56 492 VAL C CA 1
ATOM 12858 C C . VAL C 1 492 ? 186.916 135.949 131.887 1.00 124.56 492 VAL C C 1
ATOM 12859 O O . VAL C 1 492 ? 186.776 134.722 131.978 1.00 124.56 492 VAL C O 1
ATOM 12863 N N . PHE C 1 493 ? 186.447 136.793 132.798 1.00 113.68 493 PHE C N 1
ATOM 12864 C CA . PHE C 1 493 ? 185.603 136.374 133.904 1.00 113.68 493 PHE C CA 1
ATOM 12865 C C . PHE C 1 493 ? 184.151 136.354 133.448 1.00 113.68 493 PHE C C 1
ATOM 12866 O O . PHE C 1 493 ? 183.577 137.395 133.116 1.00 113.68 493 PHE C O 1
ATOM 12874 N N . LYS C 1 494 ? 183.572 135.163 133.419 1.00 116.20 494 LYS C N 1
ATOM 12875 C CA . LYS C 1 494 ? 182.180 134.965 133.061 1.00 116.20 494 LYS C CA 1
ATOM 12876 C C . LYS C 1 494 ? 181.452 134.393 134.264 1.00 116.20 494 LYS C C 1
ATOM 12877 O O . LYS C 1 494 ? 182.026 133.629 135.043 1.00 116.20 494 LYS C O 1
ATOM 12883 N N . SER C 1 495 ? 180.185 134.791 134.415 1.00 111.56 495 SER C N 1
ATOM 12884 C CA . SER C 1 495 ? 179.383 134.446 135.586 1.00 111.56 495 SER C CA 1
ATOM 12885 C C . SER C 1 495 ? 179.189 132.948 135.746 1.00 111.56 495 SER C C 1
ATOM 12886 O O . SER C 1 495 ? 178.934 132.481 136.859 1.00 111.56 495 SER C O 1
ATOM 12889 N N . THR C 1 496 ? 179.293 132.193 134.663 1.00 120.61 496 THR C N 1
ATOM 12890 C CA . THR C 1 496 ? 179.245 130.747 134.757 1.00 120.61 496 THR C CA 1
ATOM 12891 C C . THR C 1 496 ? 180.520 130.168 135.353 1.00 120.61 496 THR C C 1
ATOM 12892 O O . THR C 1 496 ? 180.488 129.644 136.470 1.00 120.61 496 THR C O 1
ATOM 12896 N N . GLU C 1 497 ? 181.655 130.265 134.652 1.00 129.99 497 GLU C N 1
ATOM 12897 C CA . GLU C 1 497 ? 182.861 129.622 135.166 1.00 129.99 497 GLU C CA 1
ATOM 12898 C C . GLU C 1 497 ? 183.558 130.378 136.288 1.00 129.99 497 GLU C C 1
ATOM 12899 O O . GLU C 1 497 ? 184.067 129.728 137.209 1.00 129.99 497 GLU C O 1
ATOM 12905 N N . GLN C 1 498 ? 183.530 131.715 136.264 1.00 120.06 498 GLN C N 1
ATOM 12906 C CA . GLN C 1 498 ? 184.149 132.577 137.285 1.00 120.06 498 GLN C CA 1
ATOM 12907 C C . GLN C 1 498 ? 185.620 132.230 137.531 1.00 120.06 498 GLN C C 1
ATOM 12908 O O . GLN C 1 498 ? 186.071 132.055 138.664 1.00 120.06 498 GLN C O 1
ATOM 12914 N N . LYS C 1 499 ? 186.358 132.092 136.435 1.00 122.70 499 LYS C N 1
ATOM 12915 C CA . LYS C 1 499 ? 187.790 131.840 136.490 1.00 122.70 499 LYS C CA 1
ATOM 12916 C C . LYS C 1 499 ? 188.550 133.059 137.001 1.00 122.70 499 LYS C C 1
ATOM 12917 O O . LYS C 1 499 ? 188.224 134.200 136.672 1.00 122.70 499 LYS C O 1
ATOM 12923 N N . TYR C 1 500 ? 189.569 132.805 137.817 1.00 119.73 500 TYR C N 1
ATOM 12924 C CA . TYR C 1 500 ? 190.486 133.821 138.308 1.00 119.73 500 TYR C CA 1
ATOM 12925 C C . TYR C 1 500 ? 191.918 133.299 138.300 1.00 119.73 500 TYR C C 1
ATOM 12926 O O . TYR C 1 500 ? 192.165 132.101 138.148 1.00 119.73 500 TYR C O 1
ATOM 12935 N N . LEU C 1 501 ? 192.865 134.221 138.488 1.00 142.95 501 LEU C N 1
ATOM 12936 C CA . LEU C 1 501 ? 194.296 133.926 138.459 1.00 142.95 501 LEU C CA 1
ATOM 12937 C C . LEU C 1 501 ? 194.971 134.055 139.814 1.00 142.95 501 LEU C C 1
ATOM 12938 O O . LEU C 1 501 ? 194.817 135.070 140.501 1.00 142.95 501 LEU C O 1
ATOM 12943 N N . THR C 1 502 ? 195.706 133.012 140.191 1.00 157.13 502 THR C N 1
ATOM 12944 C CA . THR C 1 502 ? 196.488 133.021 141.417 1.00 157.13 502 THR C CA 1
ATOM 12945 C C . THR C 1 502 ? 197.822 133.700 141.160 1.00 157.13 502 THR C C 1
ATOM 12946 O O . THR C 1 502 ? 198.394 133.572 140.078 1.00 157.13 502 THR C O 1
ATOM 12950 N N . LEU C 1 503 ? 198.303 134.458 142.136 1.00 163.20 503 LEU C N 1
ATOM 12951 C CA . LEU C 1 503 ? 199.574 135.164 142.006 1.00 163.20 503 LEU C CA 1
ATOM 12952 C C . LEU C 1 503 ? 200.490 134.746 143.140 1.00 163.20 503 LEU C C 1
ATOM 12953 O O . LEU C 1 503 ? 200.309 135.203 144.271 1.00 163.20 503 LEU C O 1
ATOM 12958 N N . ASN C 1 504 ? 201.543 133.997 142.824 1.00 180.63 504 ASN C N 1
ATOM 12959 C CA . ASN C 1 504 ? 202.526 133.618 143.831 1.00 180.63 504 ASN C CA 1
ATOM 12960 C C . ASN C 1 504 ? 203.812 133.192 143.144 1.00 180.63 504 ASN C C 1
ATOM 12961 O O . ASN C 1 504 ? 203.904 133.160 141.915 1.00 180.63 504 ASN C O 1
ATOM 12966 N N . THR C 1 505 ? 204.800 132.826 143.955 1.00 193.14 505 THR C N 1
ATOM 12967 C CA . THR C 1 505 ? 206.103 132.522 143.395 1.00 193.14 505 THR C CA 1
ATOM 12968 C C . THR C 1 505 ? 206.233 131.084 142.952 1.00 193.14 505 THR C C 1
ATOM 12969 O O . THR C 1 505 ? 207.048 130.792 142.071 1.00 193.14 505 THR C O 1
ATOM 12973 N N . GLU C 1 506 ? 205.458 130.193 143.550 1.00 219.38 506 GLU C N 1
ATOM 12974 C CA . GLU C 1 506 ? 205.456 128.785 143.197 1.00 219.38 506 GLU C CA 1
ATOM 12975 C C . GLU C 1 506 ? 204.916 128.605 141.788 1.00 219.38 506 GLU C C 1
ATOM 12976 O O . GLU C 1 506 ? 205.668 128.282 140.862 1.00 219.38 506 GLU C O 1
ATOM 12982 N N . SER C 1 507 ? 203.623 128.860 141.617 1.00 190.39 507 SER C N 1
ATOM 12983 C CA . SER C 1 507 ? 203.002 128.745 140.309 1.00 190.39 507 SER C CA 1
ATOM 12984 C C . SER C 1 507 ? 201.709 129.542 140.262 1.00 190.39 507 SER C C 1
ATOM 12985 O O . SER C 1 507 ? 200.916 129.512 141.206 1.00 190.39 507 SER C O 1
ATOM 12988 N N . THR C 1 508 ? 201.522 130.263 139.165 1.00 165.34 508 THR C N 1
ATOM 12989 C CA . THR C 1 508 ? 200.296 131.000 138.919 1.00 165.34 508 THR C CA 1
ATOM 12990 C C . THR C 1 508 ? 199.365 130.069 138.157 1.00 165.34 508 THR C C 1
ATOM 12991 O O . THR C 1 508 ? 199.788 129.421 137.196 1.00 165.34 508 THR C O 1
ATOM 12995 N N . ARG C 1 509 ? 198.103 130.004 138.571 1.00 150.65 509 ARG C N 1
ATOM 12996 C CA . ARG C 1 509 ? 197.180 129.070 137.948 1.00 150.65 509 ARG C CA 1
ATOM 12997 C C . ARG C 1 509 ? 195.769 129.625 137.952 1.00 150.65 509 ARG C C 1
ATOM 12998 O O . ARG C 1 509 ? 195.463 130.618 138.614 1.00 150.65 509 ARG C O 1
ATOM 13006 N N . ILE C 1 510 ? 194.915 128.972 137.172 1.00 135.42 510 ILE C N 1
ATOM 13007 C CA . ILE C 1 510 ? 193.543 129.402 136.964 1.00 135.42 510 ILE C CA 1
ATOM 13008 C C . ILE C 1 510 ? 192.661 128.597 137.902 1.00 135.42 510 ILE C C 1
ATOM 13009 O O . ILE C 1 510 ? 192.726 127.362 137.912 1.00 135.42 510 ILE C O 1
ATOM 13014 N N . MET C 1 511 ? 191.839 129.277 138.691 1.00 131.57 511 MET C N 1
ATOM 13015 C CA . MET C 1 511 ? 190.928 128.579 139.583 1.00 131.57 511 MET C CA 1
ATOM 13016 C C . MET C 1 511 ? 189.538 129.169 139.364 1.00 131.57 511 MET C C 1
ATOM 13017 O O . MET C 1 511 ? 189.371 130.113 138.597 1.00 131.57 511 MET C O 1
ATOM 13022 N N . THR C 1 512 ? 188.523 128.608 140.013 1.00 116.51 512 THR C N 1
ATOM 13023 C CA . THR C 1 512 ? 187.154 129.053 139.811 1.00 116.51 512 THR C CA 1
ATOM 13024 C C . THR C 1 512 ? 186.451 129.258 141.140 1.00 116.51 512 THR C C 1
ATOM 13025 O O . THR C 1 512 ? 186.709 128.538 142.107 1.00 116.51 512 THR C O 1
ATOM 13029 N N . LYS C 1 513 ? 185.541 130.231 141.139 1.00 101.76 513 LYS C N 1
ATOM 13030 C CA . LYS C 1 513 ? 184.560 130.500 142.193 1.00 101.76 513 LYS C CA 1
ATOM 13031 C C . LYS C 1 513 ? 185.178 130.609 143.586 1.00 101.76 513 LYS C C 1
ATOM 13032 O O . LYS C 1 513 ? 184.923 129.794 144.472 1.00 101.76 513 LYS C O 1
ATOM 13038 N N . LEU C 1 514 ? 186.058 131.591 143.728 1.00 87.49 514 LEU C N 1
ATOM 13039 C CA . LEU C 1 514 ? 186.748 131.869 144.980 1.00 87.49 514 LEU C CA 1
ATOM 13040 C C . LEU C 1 514 ? 185.748 132.144 146.091 1.00 87.49 514 LEU C C 1
ATOM 13041 O O . LEU C 1 514 ? 184.928 133.057 145.960 1.00 87.49 514 LEU C O 1
ATOM 13046 N N . ARG C 1 515 ? 185.862 131.397 147.200 1.00 80.42 515 ARG C N 1
ATOM 13047 C CA . ARG C 1 515 ? 185.016 131.504 148.394 1.00 80.42 515 ARG C CA 1
ATOM 13048 C C . ARG C 1 515 ? 183.525 131.615 148.107 1.00 80.42 515 ARG C C 1
ATOM 13049 O O . ARG C 1 515 ? 182.819 132.377 148.772 1.00 80.42 515 ARG C O 1
ATOM 13057 N N . ALA C 1 516 ? 183.072 130.834 147.122 1.00 99.88 516 ALA C N 1
ATOM 13058 C CA . ALA C 1 516 ? 181.712 130.908 146.601 1.00 99.88 516 ALA C CA 1
ATOM 13059 C C . ALA C 1 516 ? 180.654 130.670 147.667 1.00 99.88 516 ALA C C 1
ATOM 13060 O O . ALA C 1 516 ? 179.587 131.287 147.626 1.00 99.88 516 ALA C O 1
ATOM 13062 N N . GLN C 1 517 ? 180.942 129.823 148.643 1.00 90.50 517 GLN C N 1
ATOM 13063 C CA . GLN C 1 517 ? 179.945 129.531 149.655 1.00 90.50 517 GLN C CA 1
ATOM 13064 C C . GLN C 1 517 ? 179.810 130.702 150.610 1.00 90.50 517 GLN C C 1
ATOM 13065 O O . GLN C 1 517 ? 178.692 131.141 150.930 1.00 90.50 517 GLN C O 1
ATOM 13071 N N . GLN C 1 518 ? 180.937 131.334 150.908 1.00 87.57 518 GLN C N 1
ATOM 13072 C CA . GLN C 1 518 ? 180.916 132.518 151.742 1.00 87.57 518 GLN C CA 1
ATOM 13073 C C . GLN C 1 518 ? 180.288 133.690 151.018 1.00 87.57 518 GLN C C 1
ATOM 13074 O O . GLN C 1 518 ? 179.474 134.413 151.607 1.00 87.57 518 GLN C O 1
ATOM 13080 N N . CYS C 1 519 ? 180.612 133.883 149.740 1.00 106.17 519 CYS C N 1
ATOM 13081 C CA . CYS C 1 519 ? 180.036 135.044 149.093 1.00 106.17 519 CYS C CA 1
ATOM 13082 C C . CYS C 1 519 ? 178.576 134.840 148.812 1.00 106.17 519 CYS C C 1
ATOM 13083 O O . CYS C 1 519 ? 177.824 135.821 148.766 1.00 106.17 519 CYS C O 1
ATOM 13086 N N . ARG C 1 520 ? 178.181 133.591 148.557 1.00 117.65 520 ARG C N 1
ATOM 13087 C CA . ARG C 1 520 ? 176.769 133.281 148.428 1.00 117.65 520 ARG C CA 1
ATOM 13088 C C . ARG C 1 520 ? 176.047 133.701 149.692 1.00 117.65 520 ARG C C 1
ATOM 13089 O O . ARG C 1 520 ? 174.975 134.315 149.627 1.00 117.65 520 ARG C O 1
ATOM 13097 N N . PHE C 1 521 ? 176.691 133.471 150.849 1.00 101.24 521 PHE C N 1
ATOM 13098 C CA . PHE C 1 521 ? 176.101 133.898 152.110 1.00 101.24 521 PHE C CA 1
ATOM 13099 C C . PHE C 1 521 ? 176.007 135.407 152.222 1.00 101.24 521 PHE C C 1
ATOM 13100 O O . PHE C 1 521 ? 174.926 135.932 152.502 1.00 101.24 521 PHE C O 1
ATOM 13108 N N . TRP C 1 522 ? 177.058 136.113 151.829 1.00 100.42 522 TRP C N 1
ATOM 13109 C CA . TRP C 1 522 ? 177.050 137.554 152.055 1.00 100.42 522 TRP C CA 1
ATOM 13110 C C . TRP C 1 522 ? 176.177 138.305 151.072 1.00 100.42 522 TRP C C 1
ATOM 13111 O O . TRP C 1 522 ? 175.656 139.373 151.406 1.00 100.42 522 TRP C O 1
ATOM 13122 N N . THR C 1 523 ? 175.983 137.778 149.883 1.00 105.41 523 THR C N 1
ATOM 13123 C CA . THR C 1 523 ? 175.141 138.493 148.947 1.00 105.41 523 THR C CA 1
ATOM 13124 C C . THR C 1 523 ? 173.702 138.034 149.014 1.00 105.41 523 THR C C 1
ATOM 13125 O O . THR C 1 523 ? 172.803 138.832 148.738 1.00 105.41 523 THR C O 1
ATOM 13129 N N . SER C 1 524 ? 173.440 136.789 149.397 1.00 104.41 524 SER C N 1
ATOM 13130 C CA . SER C 1 524 ? 172.096 136.277 149.283 1.00 104.41 524 SER C CA 1
ATOM 13131 C C . SER C 1 524 ? 171.435 135.883 150.591 1.00 104.41 524 SER C C 1
ATOM 13132 O O . SER C 1 524 ? 170.233 135.599 150.576 1.00 104.41 524 SER C O 1
ATOM 13135 N N . PHE C 1 525 ? 172.139 135.850 151.719 1.00 114.16 525 PHE C N 1
ATOM 13136 C CA . PHE C 1 525 ? 171.433 135.589 152.960 1.00 114.16 525 PHE C CA 1
ATOM 13137 C C . PHE C 1 525 ? 171.524 136.723 153.958 1.00 114.16 525 PHE C C 1
ATOM 13138 O O . PHE C 1 525 ? 170.487 137.185 154.446 1.00 114.16 525 PHE C O 1
ATOM 13146 N N . PHE C 1 526 ? 172.750 137.135 154.283 1.00 117.58 526 PHE C N 1
ATOM 13147 C CA . PHE C 1 526 ? 173.019 138.214 155.233 1.00 117.58 526 PHE C CA 1
ATOM 13148 C C . PHE C 1 526 ? 172.190 139.490 155.049 1.00 117.58 526 PHE C C 1
ATOM 13149 O O . PHE C 1 526 ? 171.822 140.084 156.083 1.00 117.58 526 PHE C O 1
ATOM 13157 N N . PRO C 1 527 ? 171.963 140.024 153.818 1.00 118.59 527 PRO C N 1
ATOM 13158 C CA . PRO C 1 527 ? 171.093 141.207 153.704 1.00 118.59 527 PRO C CA 1
ATOM 13159 C C . PRO C 1 527 ? 169.721 140.972 154.295 1.00 118.59 527 PRO C C 1
ATOM 13160 O O . PRO C 1 527 ? 169.169 141.867 154.946 1.00 118.59 527 PRO C O 1
ATOM 13164 N N . LYS C 1 528 ? 169.166 139.766 154.115 1.00 125.79 528 LYS C N 1
ATOM 13165 C CA . LYS C 1 528 ? 167.846 139.539 154.675 1.00 125.79 528 LYS C CA 1
ATOM 13166 C C . LYS C 1 528 ? 167.904 139.352 156.183 1.00 125.79 528 LYS C C 1
ATOM 13167 O O . LYS C 1 528 ? 166.856 139.290 156.831 1.00 125.79 528 LYS C O 1
ATOM 13173 N N . VAL C 1 529 ? 169.103 139.291 156.752 1.00 124.12 529 VAL C N 1
ATOM 13174 C CA . VAL C 1 529 ? 169.274 139.109 158.180 1.00 124.12 529 VAL C CA 1
ATOM 13175 C C . VAL C 1 529 ? 169.322 140.469 158.826 1.00 124.12 529 VAL C C 1
ATOM 13176 O O . VAL C 1 529 ? 168.744 140.696 159.891 1.00 124.12 529 VAL C O 1
ATOM 13180 N N . LEU C 1 530 ? 169.974 141.388 158.112 1.00 128.33 530 LEU C N 1
ATOM 13181 C CA . LEU C 1 530 ? 169.887 142.803 158.430 1.00 128.33 530 LEU C CA 1
ATOM 13182 C C . LEU C 1 530 ? 168.490 143.370 158.248 1.00 128.33 530 LEU C C 1
ATOM 13183 O O . LEU C 1 530 ? 168.218 144.464 158.750 1.00 128.33 530 LEU C O 1
ATOM 13188 N N . GLU C 1 531 ? 167.596 142.656 157.561 1.00 133.18 531 GLU C N 1
ATOM 13189 C CA . GLU C 1 531 ? 166.243 143.127 157.312 1.00 133.18 531 GLU C CA 1
ATOM 13190 C C . GLU C 1 531 ? 165.358 143.146 158.552 1.00 133.18 531 GLU C C 1
ATOM 13191 O O . GLU C 1 531 ? 164.202 143.568 158.447 1.00 133.18 531 GLU C O 1
ATOM 13197 N N . MET C 1 532 ? 165.841 142.703 159.704 1.00 152.94 532 MET C N 1
ATOM 13198 C CA . MET C 1 532 ? 164.986 142.674 160.881 1.00 152.94 532 MET C CA 1
ATOM 13199 C C . MET C 1 532 ? 165.493 143.512 162.041 1.00 152.94 532 MET C C 1
ATOM 13200 O O . MET C 1 532 ? 164.697 144.216 162.668 1.00 152.94 532 MET C O 1
ATOM 13205 N N . THR C 1 533 ? 166.786 143.455 162.352 1.00 154.04 533 THR C N 1
ATOM 13206 C CA . THR C 1 533 ? 167.288 144.067 163.578 1.00 154.04 533 THR C CA 1
ATOM 13207 C C . THR C 1 533 ? 167.313 145.580 163.438 1.00 154.04 533 THR C C 1
ATOM 13208 O O . THR C 1 533 ? 168.053 146.126 162.615 1.00 154.04 533 THR C O 1
ATOM 13212 N N . GLY C 1 534 ? 166.498 146.254 164.238 1.00 177.75 534 GLY C N 1
ATOM 13213 C CA . GLY C 1 534 ? 166.434 147.697 164.203 1.00 177.75 534 GLY C CA 1
ATOM 13214 C C . GLY C 1 534 ? 165.542 148.183 163.084 1.00 177.75 534 GLY C C 1
ATOM 13215 O O . GLY C 1 534 ? 165.692 147.765 161.932 1.00 177.75 534 GLY C O 1
ATOM 13216 N N . ASN C 1 535 ? 164.611 149.072 163.409 1.00 162.01 535 ASN C N 1
ATOM 13217 C CA . ASN C 1 535 ? 163.714 149.653 162.417 1.00 162.01 535 ASN C CA 1
ATOM 13218 C C . ASN C 1 535 ? 163.455 151.094 162.823 1.00 162.01 535 ASN C C 1
ATOM 13219 O O . ASN C 1 535 ? 162.882 151.353 163.886 1.00 162.01 535 ASN C O 1
ATOM 13224 N N . ILE C 1 536 ? 163.894 152.023 161.988 1.00 140.14 536 ILE C N 1
ATOM 13225 C CA . ILE C 1 536 ? 163.819 153.442 162.263 1.00 140.14 536 ILE C CA 1
ATOM 13226 C C . ILE C 1 536 ? 163.567 154.145 160.930 1.00 140.14 536 ILE C C 1
ATOM 13227 O O . ILE C 1 536 ? 163.490 153.504 159.880 1.00 140.14 536 ILE C O 1
ATOM 13232 N N . ASP C 1 537 ? 163.442 155.475 160.968 1.00 155.60 537 ASP C N 1
ATOM 13233 C CA . ASP C 1 537 ? 163.024 156.330 159.859 1.00 155.60 537 ASP C CA 1
ATOM 13234 C C . ASP C 1 537 ? 163.981 156.342 158.668 1.00 155.60 537 ASP C C 1
ATOM 13235 O O . ASP C 1 537 ? 163.720 157.085 157.715 1.00 155.60 537 ASP C O 1
ATOM 13240 N N . GLU C 1 538 ? 165.067 155.566 158.696 0.50 138.79 538 GLU C N 1
ATOM 13241 C CA . GLU C 1 538 ? 165.913 155.409 157.522 0.50 138.79 538 GLU C CA 1
ATOM 13242 C C . GLU C 1 538 ? 165.151 154.792 156.361 0.50 138.79 538 GLU C C 1
ATOM 13243 O O . GLU C 1 538 ? 165.470 155.061 155.200 0.50 138.79 538 GLU C O 1
ATOM 13249 N N . ALA C 1 539 ? 164.142 153.973 156.651 1.00 131.38 539 ALA C N 1
ATOM 13250 C CA . ALA C 1 539 ? 163.242 153.520 155.602 1.00 131.38 539 ALA C CA 1
ATOM 13251 C C . ALA C 1 539 ? 162.423 154.678 155.057 1.00 131.38 539 ALA C C 1
ATOM 13252 O O . ALA C 1 539 ? 162.184 154.765 153.850 1.00 131.38 539 ALA C O 1
ATOM 13254 N N . GLU C 1 540 ? 162.002 155.589 155.928 1.00 133.46 540 GLU C N 1
ATOM 13255 C CA . GLU C 1 540 ? 161.278 156.754 155.449 1.00 133.46 540 GLU C CA 1
ATOM 13256 C C . GLU C 1 540 ? 162.219 157.736 154.775 1.00 133.46 540 GLU C C 1
ATOM 13257 O O . GLU C 1 540 ? 161.809 158.451 153.853 1.00 133.46 540 GLU C O 1
ATOM 13263 N N . TRP C 1 541 ? 163.483 157.758 155.204 1.00 146.95 541 TRP C N 1
ATOM 13264 C CA . TRP C 1 541 ? 164.519 158.453 154.452 1.00 146.95 541 TRP C CA 1
ATOM 13265 C C . TRP C 1 541 ? 164.627 157.889 153.046 1.00 146.95 541 TRP C C 1
ATOM 13266 O O . TRP C 1 541 ? 164.720 158.635 152.062 1.00 146.95 541 TRP C O 1
ATOM 13277 N N . GLU C 1 542 ? 164.579 156.566 152.934 1.00 141.37 542 GLU C N 1
ATOM 13278 C CA . GLU C 1 542 ? 164.694 155.929 151.635 1.00 141.37 542 GLU C CA 1
ATOM 13279 C C . GLU C 1 542 ? 163.440 156.142 150.805 1.00 141.37 542 GLU C C 1
ATOM 13280 O O . GLU C 1 542 ? 163.519 156.202 149.579 1.00 141.37 542 GLU C O 1
ATOM 13286 N N . TRP C 1 543 ? 162.282 156.282 151.447 1.00 133.74 543 TRP C N 1
ATOM 13287 C CA . TRP C 1 543 ? 161.106 156.629 150.663 1.00 133.74 543 TRP C CA 1
ATOM 13288 C C . TRP C 1 543 ? 161.178 158.069 150.192 1.00 133.74 543 TRP C C 1
ATOM 13289 O O . TRP C 1 543 ? 160.665 158.387 149.118 1.00 133.74 543 TRP C O 1
ATOM 13300 N N . LYS C 1 544 ? 161.774 158.953 150.992 1.00 132.01 544 LYS C N 1
ATOM 13301 C CA . LYS C 1 544 ? 162.029 160.307 150.518 1.00 132.01 544 LYS C CA 1
ATOM 13302 C C . LYS C 1 544 ? 162.942 160.277 149.306 1.00 132.01 544 LYS C C 1
ATOM 13303 O O . LYS C 1 544 ? 162.714 160.991 148.319 1.00 132.01 544 LYS C O 1
ATOM 13309 N N . ALA C 1 545 ? 163.947 159.408 149.353 1.00 127.49 545 ALA C N 1
ATOM 13310 C CA . ALA C 1 545 ? 164.798 159.177 148.198 1.00 127.49 545 ALA C CA 1
ATOM 13311 C C . ALA C 1 545 ? 164.016 158.604 147.025 1.00 127.49 545 ALA C C 1
ATOM 13312 O O . ALA C 1 545 ? 164.274 158.965 145.880 1.00 127.49 545 ALA C O 1
ATOM 13314 N N . GLY C 1 546 ? 163.036 157.742 147.286 1.00 119.04 546 GLY C N 1
ATOM 13315 C CA . GLY C 1 546 ? 162.257 157.174 146.200 1.00 119.04 546 GLY C CA 1
ATOM 13316 C C . GLY C 1 546 ? 161.278 158.154 145.603 1.00 119.04 546 GLY C C 1
ATOM 13317 O O . GLY C 1 546 ? 161.007 158.116 144.401 1.00 119.04 546 GLY C O 1
ATOM 13318 N N . PHE C 1 547 ? 160.740 159.047 146.422 1.00 128.72 547 PHE C N 1
ATOM 13319 C CA . PHE C 1 547 ? 159.887 160.103 145.910 1.00 128.72 547 PHE C CA 1
ATOM 13320 C C . PHE C 1 547 ? 160.696 161.070 145.066 1.00 128.72 547 PHE C C 1
ATOM 13321 O O . PHE C 1 547 ? 160.226 161.548 144.028 1.00 128.72 547 PHE C O 1
ATOM 13329 N N . HIS C 1 548 ? 161.930 161.346 145.490 1.00 131.26 548 HIS C N 1
ATOM 13330 C CA . HIS C 1 548 ? 162.855 162.108 144.663 1.00 131.26 548 HIS C CA 1
ATOM 13331 C C . HIS C 1 548 ? 163.276 161.316 143.432 1.00 131.26 548 HIS C C 1
ATOM 13332 O O . HIS C 1 548 ? 163.648 161.897 142.407 1.00 131.26 548 HIS C O 1
ATOM 13339 N N . ARG C 1 549 ? 163.248 159.994 143.521 1.00 117.23 549 ARG C N 1
ATOM 13340 C CA . ARG C 1 549 ? 163.506 159.152 142.369 1.00 117.23 549 ARG C CA 1
ATOM 13341 C C . ARG C 1 549 ? 162.339 159.188 141.400 1.00 117.23 549 ARG C C 1
ATOM 13342 O O . ARG C 1 549 ? 162.526 158.979 140.199 1.00 117.23 549 ARG C O 1
ATOM 13350 N N . TRP C 1 550 ? 161.149 159.494 141.896 1.00 132.90 550 TRP C N 1
ATOM 13351 C CA . TRP C 1 550 ? 159.935 159.349 141.115 1.00 132.90 550 TRP C CA 1
ATOM 13352 C C . TRP C 1 550 ? 159.416 160.647 140.517 1.00 132.90 550 TRP C C 1
ATOM 13353 O O . TRP C 1 550 ? 158.899 160.630 139.397 1.00 132.90 550 TRP C O 1
ATOM 13364 N N . ASN C 1 551 ? 159.584 161.775 141.204 1.00 129.07 551 ASN C N 1
ATOM 13365 C CA . ASN C 1 551 ? 158.929 163.021 140.806 1.00 129.07 551 ASN C CA 1
ATOM 13366 C C . ASN C 1 551 ? 159.404 163.569 139.461 1.00 129.07 551 ASN C C 1
ATOM 13367 O O . ASN C 1 551 ? 158.730 164.421 138.877 1.00 129.07 551 ASN C O 1
ATOM 13372 N N . ASN C 1 552 ? 160.540 163.090 138.959 1.00 134.28 552 ASN C N 1
ATOM 13373 C CA . ASN C 1 552 ? 161.016 163.458 137.634 1.00 134.28 552 ASN C CA 1
ATOM 13374 C C . ASN C 1 552 ? 160.180 162.853 136.517 1.00 134.28 552 ASN C C 1
ATOM 13375 O O . ASN C 1 552 ? 160.240 163.334 135.382 1.00 134.28 552 ASN C O 1
ATOM 13380 N N . TYR C 1 553 ? 159.413 161.807 136.805 1.00 138.67 553 TYR C N 1
ATOM 13381 C CA . TYR C 1 553 ? 158.745 161.060 135.752 1.00 138.67 553 TYR C CA 1
ATOM 13382 C C . TYR C 1 553 ? 157.524 161.768 135.194 1.00 138.67 553 TYR C C 1
ATOM 13383 O O . TYR C 1 553 ? 156.887 161.230 134.291 1.00 138.67 553 TYR C O 1
ATOM 13392 N N . MET C 1 554 ? 157.169 162.941 135.713 1.00 171.16 554 MET C N 1
ATOM 13393 C CA . MET C 1 554 ? 156.108 163.728 135.098 1.00 171.16 554 MET C CA 1
ATOM 13394 C C . MET C 1 554 ? 156.579 164.334 133.785 1.00 171.16 554 MET C C 1
ATOM 13395 O O . MET C 1 554 ? 155.817 164.415 132.817 1.00 171.16 554 MET C O 1
ATOM 13400 N N . MET C 1 555 ? 157.838 164.767 133.733 1.00 176.31 555 MET C N 1
ATOM 13401 C CA . MET C 1 555 ? 158.399 165.227 132.471 1.00 176.31 555 MET C CA 1
ATOM 13402 C C . MET C 1 555 ? 158.589 164.071 131.508 1.00 176.31 555 MET C C 1
ATOM 13403 O O . MET C 1 555 ? 158.562 164.263 130.291 1.00 176.31 555 MET C O 1
ATOM 13408 N N . ASP C 1 556 ? 158.786 162.868 132.037 1.00 172.33 556 ASP C N 1
ATOM 13409 C CA . ASP C 1 556 ? 158.779 161.684 131.199 1.00 172.33 556 ASP C CA 1
ATOM 13410 C C . ASP C 1 556 ? 157.366 161.287 130.817 1.00 172.33 556 ASP C C 1
ATOM 13411 O O . ASP C 1 556 ? 157.173 160.552 129.844 1.00 172.33 556 ASP C O 1
ATOM 13416 N N . TRP C 1 557 ? 156.382 161.746 131.577 1.00 189.04 557 TRP C N 1
ATOM 13417 C CA . TRP C 1 557 ? 154.995 161.649 131.163 1.00 189.04 557 TRP C CA 1
ATOM 13418 C C . TRP C 1 557 ? 154.652 162.773 130.200 1.00 189.04 557 TRP C C 1
ATOM 13419 O O . TRP C 1 557 ? 153.817 162.593 129.306 1.00 189.04 557 TRP C O 1
ATOM 13430 N N . LYS C 1 558 ? 155.321 163.915 130.338 1.00 186.34 558 LYS C N 1
ATOM 13431 C CA . LYS C 1 558 ? 155.163 165.043 129.425 1.00 186.34 558 LYS C CA 1
ATOM 13432 C C . LYS C 1 558 ? 156.285 165.049 128.391 1.00 186.34 558 LYS C C 1
ATOM 13433 O O . LYS C 1 558 ? 156.901 166.079 128.103 1.00 186.34 558 LYS C O 1
ATOM 13439 N N . ASN C 1 559 ? 156.636 163.865 127.885 1.00 196.22 559 ASN C N 1
ATOM 13440 C CA . ASN C 1 559 ? 157.581 163.781 126.776 1.00 196.22 559 ASN C CA 1
ATOM 13441 C C . ASN C 1 559 ? 157.007 164.439 125.529 1.00 196.22 559 ASN C C 1
ATOM 13442 O O . ASN C 1 559 ? 157.484 165.488 125.084 1.00 196.22 559 ASN C O 1
ATOM 13447 N N . GLN C 1 560 ? 155.958 163.847 124.966 1.00 189.43 560 GLN C N 1
ATOM 13448 C CA . GLN C 1 560 ? 155.184 164.488 123.918 1.00 189.43 560 GLN C CA 1
ATOM 13449 C C . GLN C 1 560 ? 153.825 164.940 124.414 1.00 189.43 560 GLN C C 1
ATOM 13450 O O . GLN C 1 560 ? 153.159 165.730 123.736 1.00 189.43 560 GLN C O 1
ATOM 13456 N N . PHE C 1 561 ? 153.418 164.492 125.590 1.00 170.74 561 PHE C N 1
ATOM 13457 C CA . PHE C 1 561 ? 152.055 164.671 126.033 1.00 170.74 561 PHE C CA 1
ATOM 13458 C C . PHE C 1 561 ? 152.003 165.591 127.243 1.00 170.74 561 PHE C C 1
ATOM 13459 O O . PHE C 1 561 ? 152.310 166.777 127.133 1.00 170.74 561 PHE C O 1
ATOM 13467 N N . ILE D 1 4 ? 153.098 68.195 165.620 1.00 213.75 4 ILE D N 1
ATOM 13468 C CA . ILE D 1 4 ? 154.064 69.179 166.095 1.00 213.75 4 ILE D CA 1
ATOM 13469 C C . ILE D 1 4 ? 153.374 70.090 167.106 1.00 213.75 4 ILE D C 1
ATOM 13470 O O . ILE D 1 4 ? 152.617 70.992 166.749 1.00 213.75 4 ILE D O 1
ATOM 13475 N N . ILE D 1 5 ? 153.639 69.824 168.381 1.00 206.99 5 ILE D N 1
ATOM 13476 C CA . ILE D 1 5 ? 152.916 70.402 169.509 1.00 206.99 5 ILE D CA 1
ATOM 13477 C C . ILE D 1 5 ? 153.940 70.740 170.578 1.00 206.99 5 ILE D C 1
ATOM 13478 O O . ILE D 1 5 ? 154.745 69.884 170.959 1.00 206.99 5 ILE D O 1
ATOM 13483 N N . ILE D 1 6 ? 153.927 71.978 171.061 1.00 201.35 6 ILE D N 1
ATOM 13484 C CA . ILE D 1 6 ? 154.877 72.402 172.081 1.00 201.35 6 ILE D CA 1
ATOM 13485 C C . ILE D 1 6 ? 154.098 72.834 173.311 1.00 201.35 6 ILE D C 1
ATOM 13486 O O . ILE D 1 6 ? 153.192 73.669 173.226 1.00 201.35 6 ILE D O 1
ATOM 13491 N N . ALA D 1 7 ? 154.445 72.232 174.444 1.00 203.49 7 ALA D N 1
ATOM 13492 C CA . ALA D 1 7 ? 153.889 72.568 175.746 1.00 203.49 7 ALA D CA 1
ATOM 13493 C C . ALA D 1 7 ? 154.529 73.824 176.320 1.00 203.49 7 ALA D C 1
ATOM 13494 O O . ALA D 1 7 ? 155.752 73.892 176.489 1.00 203.49 7 ALA D O 1
ATOM 13496 N N . THR D 1 8 ? 153.700 74.820 176.601 1.00 213.84 8 THR D N 1
ATOM 13497 C CA . THR D 1 8 ? 154.100 76.068 177.228 1.00 213.84 8 THR D CA 1
ATOM 13498 C C . THR D 1 8 ? 153.473 76.137 178.611 1.00 213.84 8 THR D C 1
ATOM 13499 O O . THR D 1 8 ? 152.697 75.259 178.998 1.00 213.84 8 THR D O 1
ATOM 13503 N N . LYS D 1 9 ? 153.867 77.167 179.375 1.00 201.70 9 LYS D N 1
ATOM 13504 C CA . LYS D 1 9 ? 153.303 77.385 180.708 1.00 201.70 9 LYS D CA 1
ATOM 13505 C C . LYS D 1 9 ? 151.788 77.562 180.675 1.00 201.70 9 LYS D C 1
ATOM 13506 O O . LYS D 1 9 ? 151.101 77.192 181.632 1.00 201.70 9 LYS D O 1
ATOM 13512 N N . ASN D 1 10 ? 151.252 78.129 179.602 1.00 205.78 10 ASN D N 1
ATOM 13513 C CA . ASN D 1 10 ? 149.822 78.354 179.521 1.00 205.78 10 ASN D CA 1
ATOM 13514 C C . ASN D 1 10 ? 149.105 77.178 178.879 1.00 205.78 10 ASN D C 1
ATOM 13515 O O . ASN D 1 10 ? 147.872 77.123 178.918 1.00 205.78 10 ASN D O 1
ATOM 13520 N N . GLY D 1 11 ? 149.853 76.253 178.281 1.00 221.66 11 GLY D N 1
ATOM 13521 C CA . GLY D 1 11 ? 149.284 75.112 177.600 1.00 221.66 11 GLY D CA 1
ATOM 13522 C C . GLY D 1 11 ? 150.020 74.717 176.336 1.00 221.66 11 GLY D C 1
ATOM 13523 O O . GLY D 1 11 ? 150.983 75.371 175.930 1.00 221.66 11 GLY D O 1
ATOM 13524 N N . LYS D 1 12 ? 149.598 73.612 175.731 1.00 222.08 12 LYS D N 1
ATOM 13525 C CA . LYS D 1 12 ? 150.163 73.144 174.474 1.00 222.08 12 LYS D CA 1
ATOM 13526 C C . LYS D 1 12 ? 149.639 73.945 173.287 1.00 222.08 12 LYS D C 1
ATOM 13527 O O . LYS D 1 12 ? 148.476 74.362 173.265 1.00 222.08 12 LYS D O 1
ATOM 13533 N N . VAL D 1 13 ? 150.506 74.165 172.300 1.00 210.30 13 VAL D N 1
ATOM 13534 C CA . VAL D 1 13 ? 150.151 74.889 171.084 1.00 210.30 13 VAL D CA 1
ATOM 13535 C C . VAL D 1 13 ? 150.613 74.103 169.858 1.00 210.30 13 VAL D C 1
ATOM 13536 O O . VAL D 1 13 ? 151.689 73.488 169.864 1.00 210.30 13 VAL D O 1
ATOM 13540 N N . ARG D 1 14 ? 149.738 74.026 168.854 1.00 207.23 14 ARG D N 1
ATOM 13541 C CA . ARG D 1 14 ? 150.012 73.325 167.608 1.00 207.23 14 ARG D CA 1
ATOM 13542 C C . ARG D 1 14 ? 150.360 74.341 166.520 1.00 207.23 14 ARG D C 1
ATOM 13543 O O . ARG D 1 14 ? 149.697 75.376 166.396 1.00 207.23 14 ARG D O 1
ATOM 13551 N N . GLY D 1 15 ? 151.394 74.041 165.729 1.00 216.30 15 GLY D N 1
ATOM 13552 C CA . GLY D 1 15 ? 151.829 74.880 164.619 1.00 216.30 15 GLY D CA 1
ATOM 13553 C C . GLY D 1 15 ? 151.757 74.182 163.274 1.00 216.30 15 GLY D C 1
ATOM 13554 O O . GLY D 1 15 ? 151.122 73.131 163.161 1.00 216.30 15 GLY D O 1
ATOM 13555 N N . MET D 1 16 ? 152.389 74.746 162.240 1.00 215.54 16 MET D N 1
ATOM 13556 C CA . MET D 1 16 ? 152.357 74.122 160.924 1.00 215.54 16 MET D CA 1
ATOM 13557 C C . MET D 1 16 ? 153.728 74.233 160.269 1.00 215.54 16 MET D C 1
ATOM 13558 O O . MET D 1 16 ? 154.478 75.178 160.523 1.00 215.54 16 MET D O 1
ATOM 13563 N N . ASN D 1 17 ? 154.069 73.245 159.446 1.00 210.78 17 ASN D N 1
ATOM 13564 C CA . ASN D 1 17 ? 155.286 73.306 158.649 1.00 210.78 17 ASN D CA 1
ATOM 13565 C C . ASN D 1 17 ? 155.075 74.032 157.324 1.00 210.78 17 ASN D C 1
ATOM 13566 O O . ASN D 1 17 ? 154.067 73.826 156.642 1.00 210.78 17 ASN D O 1
ATOM 13571 N N . LEU D 1 18 ? 156.029 74.887 156.969 1.00 210.16 18 LEU D N 1
ATOM 13572 C CA . LEU D 1 18 ? 156.113 75.521 155.660 1.00 210.16 18 LEU D CA 1
ATOM 13573 C C . LEU D 1 18 ? 157.401 75.075 154.981 1.00 210.16 18 LEU D C 1
ATOM 13574 O O . LEU D 1 18 ? 158.444 74.943 155.637 1.00 210.16 18 LEU D O 1
ATOM 13579 N N . THR D 1 19 ? 157.333 74.863 153.668 1.00 216.15 19 THR D N 1
ATOM 13580 C CA . THR D 1 19 ? 158.500 74.513 152.864 1.00 216.15 19 THR D CA 1
ATOM 13581 C C . THR D 1 19 ? 159.137 75.749 152.226 1.00 216.15 19 THR D C 1
ATOM 13582 O O . THR D 1 19 ? 158.536 76.423 151.382 1.00 216.15 19 THR D O 1
ATOM 13586 N N . VAL D 1 20 ? 160.339 76.075 152.690 1.00 225.03 20 VAL D N 1
ATOM 13587 C CA . VAL D 1 20 ? 161.100 77.248 152.267 1.00 225.03 20 VAL D CA 1
ATOM 13588 C C . VAL D 1 20 ? 162.469 76.768 151.812 1.00 225.03 20 VAL D C 1
ATOM 13589 O O . VAL D 1 20 ? 163.219 76.222 152.627 1.00 225.03 20 VAL D O 1
ATOM 13593 N N . PHE D 1 21 ? 162.803 77.008 150.534 1.00 241.76 21 PHE D N 1
ATOM 13594 C CA . PHE D 1 21 ? 164.125 76.699 149.945 1.00 241.76 21 PHE D CA 1
ATOM 13595 C C . PHE D 1 21 ? 164.522 75.242 150.162 1.00 241.76 21 PHE D C 1
ATOM 13596 O O . PHE D 1 21 ? 165.678 74.921 150.441 1.00 241.76 21 PHE D O 1
ATOM 13604 N N . GLY D 1 22 ? 163.541 74.353 150.054 1.00 232.85 22 GLY D N 1
ATOM 13605 C CA . GLY D 1 22 ? 163.791 72.945 150.236 1.00 232.85 22 GLY D CA 1
ATOM 13606 C C . GLY D 1 22 ? 163.911 72.514 151.677 1.00 232.85 22 GLY D C 1
ATOM 13607 O O . GLY D 1 22 ? 164.305 71.372 151.936 1.00 232.85 22 GLY D O 1
ATOM 13608 N N . GLY D 1 23 ? 163.594 73.390 152.623 1.00 228.52 23 GLY D N 1
ATOM 13609 C CA . GLY D 1 23 ? 163.623 73.017 154.018 1.00 228.52 23 GLY D CA 1
ATOM 13610 C C . GLY D 1 23 ? 162.284 73.279 154.668 1.00 228.52 23 GLY D C 1
ATOM 13611 O O . GLY D 1 23 ? 161.327 73.663 153.990 1.00 228.52 23 GLY D O 1
ATOM 13612 N N . THR D 1 24 ? 162.235 73.174 155.990 1.00 218.78 24 THR D N 1
ATOM 13613 C CA . THR D 1 24 ? 161.004 73.344 156.745 1.00 218.78 24 THR D CA 1
ATOM 13614 C C . THR D 1 24 ? 161.163 74.335 157.889 1.00 218.78 24 THR D C 1
ATOM 13615 O O . THR D 1 24 ? 162.166 74.338 158.611 1.00 218.78 24 THR D O 1
ATOM 13619 N N . VAL D 1 25 ? 160.145 75.174 158.043 1.00 222.42 25 VAL D N 1
ATOM 13620 C CA . VAL D 1 25 ? 160.000 76.064 159.186 1.00 222.42 25 VAL D CA 1
ATOM 13621 C C . VAL D 1 25 ? 158.675 75.765 159.879 1.00 222.42 25 VAL D C 1
ATOM 13622 O O . VAL D 1 25 ? 157.669 75.467 159.226 1.00 222.42 25 VAL D O 1
ATOM 13626 N N . THR D 1 26 ? 158.694 75.752 161.208 1.00 208.83 26 THR D N 1
ATOM 13627 C CA . THR D 1 26 ? 157.486 75.565 162.000 1.00 208.83 26 THR D CA 1
ATOM 13628 C C . THR D 1 26 ? 156.952 76.915 162.464 1.00 208.83 26 THR D C 1
ATOM 13629 O O . THR D 1 26 ? 157.642 77.654 163.177 1.00 208.83 26 THR D O 1
ATOM 13633 N N . ALA D 1 27 ? 155.735 77.234 162.040 1.00 193.19 27 ALA D N 1
ATOM 13634 C CA . ALA D 1 27 ? 155.105 78.517 162.298 1.00 193.19 27 ALA D CA 1
ATOM 13635 C C . ALA D 1 27 ? 153.952 78.348 163.272 1.00 193.19 27 ALA D C 1
ATOM 13636 O O . ALA D 1 27 ? 153.110 77.459 163.101 1.00 193.19 27 ALA D O 1
ATOM 13638 N N . PHE D 1 28 ? 153.931 79.190 164.294 1.00 203.95 28 PHE D N 1
ATOM 13639 C CA . PHE D 1 28 ? 152.815 79.313 165.223 1.00 203.95 28 PHE D CA 1
ATOM 13640 C C . PHE D 1 28 ? 152.338 80.748 165.074 1.00 203.95 28 PHE D C 1
ATOM 13641 O O . PHE D 1 28 ? 152.976 81.674 165.581 1.00 203.95 28 PHE D O 1
ATOM 13649 N N . LEU D 1 29 ? 151.223 80.934 164.388 1.00 211.98 29 LEU D N 1
ATOM 13650 C CA . LEU D 1 29 ? 150.692 82.259 164.111 1.00 211.98 29 LEU D CA 1
ATOM 13651 C C . LEU D 1 29 ? 149.555 82.567 165.072 1.00 211.98 29 LEU D C 1
ATOM 13652 O O . LEU D 1 29 ? 148.661 81.737 165.266 1.00 211.98 29 LEU D O 1
ATOM 13657 N N . GLY D 1 30 ? 149.579 83.764 165.657 1.00 213.10 30 GLY D N 1
ATOM 13658 C CA . GLY D 1 30 ? 148.450 84.196 166.453 1.00 213.10 30 GLY D CA 1
ATOM 13659 C C . GLY D 1 30 ? 148.387 83.528 167.809 1.00 213.10 30 GLY D C 1
ATOM 13660 O O . GLY D 1 30 ? 147.329 83.049 168.224 1.00 213.10 30 GLY D O 1
ATOM 13661 N N . ILE D 1 31 ? 149.504 83.504 168.518 1.00 214.55 31 ILE D N 1
ATOM 13662 C CA . ILE D 1 31 ? 149.490 83.039 169.904 1.00 214.55 31 ILE D CA 1
ATOM 13663 C C . ILE D 1 31 ? 149.050 84.189 170.800 1.00 214.55 31 ILE D C 1
ATOM 13664 O O . ILE D 1 31 ? 149.603 85.281 170.695 1.00 214.55 31 ILE D O 1
ATOM 13669 N N . PRO D 1 32 ? 148.041 84.005 171.644 1.00 216.74 32 PRO D N 1
ATOM 13670 C CA . PRO D 1 32 ? 147.683 85.068 172.587 1.00 216.74 32 PRO D CA 1
ATOM 13671 C C . PRO D 1 32 ? 148.733 85.231 173.670 1.00 216.74 32 PRO D C 1
ATOM 13672 O O . PRO D 1 32 ? 149.297 84.255 174.167 1.00 216.74 32 PRO D O 1
ATOM 13676 N N . TYR D 1 33 ? 149.041 86.485 173.983 1.00 222.55 33 TYR D N 1
ATOM 13677 C CA . TYR D 1 33 ? 149.988 86.811 175.038 1.00 222.55 33 TYR D CA 1
ATOM 13678 C C . TYR D 1 33 ? 149.423 87.714 176.117 1.00 222.55 33 TYR D C 1
ATOM 13679 O O . TYR D 1 33 ? 150.129 88.007 177.087 1.00 222.55 33 TYR D O 1
ATOM 13688 N N . ALA D 1 34 ? 148.175 88.143 175.995 1.00 214.18 34 ALA D N 1
ATOM 13689 C CA . ALA D 1 34 ? 147.579 89.001 177.000 1.00 214.18 34 ALA D CA 1
ATOM 13690 C C . ALA D 1 34 ? 146.082 88.780 177.002 1.00 214.18 34 ALA D C 1
ATOM 13691 O O . ALA D 1 34 ? 145.517 88.175 176.087 1.00 214.18 34 ALA D O 1
ATOM 13693 N N . GLN D 1 35 ? 145.450 89.257 178.058 1.00 216.42 35 GLN D N 1
ATOM 13694 C CA . GLN D 1 35 ? 144.005 89.257 178.093 1.00 216.42 35 GLN D CA 1
ATOM 13695 C C . GLN D 1 35 ? 143.475 90.268 177.079 1.00 216.42 35 GLN D C 1
ATOM 13696 O O . GLN D 1 35 ? 144.088 91.323 176.888 1.00 216.42 35 GLN D O 1
ATOM 13702 N N . PRO D 1 36 ? 142.403 89.930 176.358 1.00 232.31 36 PRO D N 1
ATOM 13703 C CA . PRO D 1 36 ? 141.803 90.848 175.367 1.00 232.31 36 PRO D CA 1
ATOM 13704 C C . PRO D 1 36 ? 141.383 92.167 175.988 1.00 232.31 36 PRO D C 1
ATOM 13705 O O . PRO D 1 36 ? 140.605 92.188 176.953 1.00 232.31 36 PRO D O 1
ATOM 13709 N N . PRO D 1 37 ? 141.873 93.292 175.463 1.00 230.42 37 PRO D N 1
ATOM 13710 C CA . PRO D 1 37 ? 141.604 94.595 176.108 1.00 230.42 37 PRO D CA 1
ATOM 13711 C C . PRO D 1 37 ? 140.218 95.128 175.771 1.00 230.42 37 PRO D C 1
ATOM 13712 O O . PRO D 1 37 ? 140.030 96.157 175.113 1.00 230.42 37 PRO D O 1
ATOM 13716 N N . LEU D 1 38 ? 139.209 94.412 176.242 1.00 225.32 38 LEU D N 1
ATOM 13717 C CA . LEU D 1 38 ? 137.833 94.724 175.921 1.00 225.32 38 LEU D CA 1
ATOM 13718 C C . LEU D 1 38 ? 137.137 95.246 177.165 1.00 225.32 38 LEU D C 1
ATOM 13719 O O . LEU D 1 38 ? 137.517 94.910 178.291 1.00 225.32 38 LEU D O 1
ATOM 13724 N N . GLY D 1 39 ? 136.084 96.027 176.932 1.00 221.61 39 GLY D N 1
ATOM 13725 C CA . GLY D 1 39 ? 135.242 96.540 178.002 1.00 221.61 39 GLY D CA 1
ATOM 13726 C C . GLY D 1 39 ? 136.019 97.371 179.000 1.00 221.61 39 GLY D C 1
ATOM 13727 O O . GLY D 1 39 ? 136.559 98.439 178.687 1.00 221.61 39 GLY D O 1
ATOM 13728 N N . ARG D 1 40 ? 136.075 96.855 180.228 1.00 226.71 40 ARG D N 1
ATOM 13729 C CA . ARG D 1 40 ? 136.817 97.512 181.292 1.00 226.71 40 ARG D CA 1
ATOM 13730 C C . ARG D 1 40 ? 138.320 97.436 181.080 1.00 226.71 40 ARG D C 1
ATOM 13731 O O . ARG D 1 40 ? 139.049 98.239 181.666 1.00 226.71 40 ARG D O 1
ATOM 13739 N N . LEU D 1 41 ? 138.803 96.507 180.255 1.00 226.04 41 LEU D N 1
ATOM 13740 C CA . LEU D 1 41 ? 140.237 96.434 180.046 1.00 226.04 41 LEU D CA 1
ATOM 13741 C C . LEU D 1 41 ? 140.691 97.352 178.929 1.00 226.04 41 LEU D C 1
ATOM 13742 O O . LEU D 1 41 ? 141.899 97.503 178.718 1.00 226.04 41 LEU D O 1
ATOM 13747 N N . ARG D 1 42 ? 139.743 97.933 178.202 1.00 246.78 42 ARG D N 1
ATOM 13748 C CA . ARG D 1 42 ? 140.048 98.911 177.173 1.00 246.78 42 ARG D CA 1
ATOM 13749 C C . ARG D 1 42 ? 140.640 100.156 177.824 1.00 246.78 42 ARG D C 1
ATOM 13750 O O . ARG D 1 42 ? 140.123 100.614 178.849 1.00 246.78 42 ARG D O 1
ATOM 13758 N N . PHE D 1 43 ? 141.765 100.639 177.280 1.00 237.82 43 PHE D N 1
ATOM 13759 C CA . PHE D 1 43 ? 142.601 101.774 177.682 1.00 237.82 43 PHE D CA 1
ATOM 13760 C C . PHE D 1 43 ? 143.473 101.487 178.904 1.00 237.82 43 PHE D C 1
ATOM 13761 O O . PHE D 1 43 ? 144.375 102.274 179.187 1.00 237.82 43 PHE D O 1
ATOM 13769 N N . LYS D 1 44 ? 143.252 100.398 179.629 1.00 216.28 44 LYS D N 1
ATOM 13770 C CA . LYS D 1 44 ? 144.121 100.054 180.740 1.00 216.28 44 LYS D CA 1
ATOM 13771 C C . LYS D 1 44 ? 145.449 99.495 180.252 1.00 216.28 44 LYS D C 1
ATOM 13772 O O . LYS D 1 44 ? 145.644 99.194 179.072 1.00 216.28 44 LYS D O 1
ATOM 13778 N N . LYS D 1 45 ? 146.380 99.392 181.201 1.00 202.44 45 LYS D N 1
ATOM 13779 C CA . LYS D 1 45 ? 147.612 98.659 180.989 1.00 202.44 45 LYS D CA 1
ATOM 13780 C C . LYS D 1 45 ? 147.300 97.199 180.658 1.00 202.44 45 LYS D C 1
ATOM 13781 O O . LYS D 1 45 ? 146.244 96.685 181.038 1.00 202.44 45 LYS D O 1
ATOM 13787 N N . PRO D 1 46 ? 148.192 96.507 179.943 1.00 213.66 46 PRO D N 1
ATOM 13788 C CA . PRO D 1 46 ? 147.947 95.089 179.661 1.00 213.66 46 PRO D CA 1
ATOM 13789 C C . PRO D 1 46 ? 147.958 94.228 180.910 1.00 213.66 46 PRO D C 1
ATOM 13790 O O . PRO D 1 46 ? 148.743 94.439 181.836 1.00 213.66 46 PRO D O 1
ATOM 13794 N N . GLN D 1 47 ? 147.067 93.247 180.915 1.00 215.65 47 GLN D N 1
ATOM 13795 C CA . GLN D 1 47 ? 146.964 92.271 181.983 1.00 215.65 47 GLN D CA 1
ATOM 13796 C C . GLN D 1 47 ? 147.581 90.956 181.548 1.00 215.65 47 GLN D C 1
ATOM 13797 O O . GLN D 1 47 ? 147.480 90.574 180.377 1.00 215.65 47 GLN D O 1
ATOM 13803 N N . SER D 1 48 ? 148.293 90.325 182.485 1.00 217.20 48 SER D N 1
ATOM 13804 C CA . SER D 1 48 ? 148.923 89.031 182.263 1.00 217.20 48 SER D CA 1
ATOM 13805 C C . SER D 1 48 ? 147.911 88.001 181.785 1.00 217.20 48 SER D C 1
ATOM 13806 O O . SER D 1 48 ? 146.772 87.956 182.257 1.00 217.20 48 SER D O 1
ATOM 13809 N N . LEU D 1 49 ? 148.333 87.170 180.846 1.00 219.21 49 LEU D N 1
ATOM 13810 C CA . LEU D 1 49 ? 147.474 86.112 180.352 1.00 219.21 49 LEU D CA 1
ATOM 13811 C C . LEU D 1 49 ? 147.479 84.997 181.386 1.00 219.21 49 LEU D C 1
ATOM 13812 O O . LEU D 1 49 ? 148.545 84.518 181.784 1.00 219.21 49 LEU D O 1
ATOM 13817 N N . THR D 1 50 ? 146.293 84.590 181.831 1.00 212.18 50 THR D N 1
ATOM 13818 C CA . THR D 1 50 ? 146.223 83.513 182.808 1.00 212.18 50 THR D CA 1
ATOM 13819 C C . THR D 1 50 ? 146.486 82.134 182.217 1.00 212.18 50 THR D C 1
ATOM 13820 O O . THR D 1 50 ? 147.624 81.656 182.260 1.00 212.18 50 THR D O 1
ATOM 13824 N N . LYS D 1 51 ? 145.474 81.511 181.617 1.00 203.38 51 LYS D N 1
ATOM 13825 C CA . LYS D 1 51 ? 145.616 80.184 181.034 1.00 203.38 51 LYS D CA 1
ATOM 13826 C C . LYS D 1 51 ? 144.687 80.086 179.841 1.00 203.38 51 LYS D C 1
ATOM 13827 O O . LYS D 1 51 ? 143.605 80.679 179.834 1.00 203.38 51 LYS D O 1
ATOM 13833 N N . TRP D 1 52 ? 145.108 79.337 178.834 1.00 233.43 52 TRP D N 1
ATOM 13834 C CA . TRP D 1 52 ? 144.207 78.945 177.764 1.00 233.43 52 TRP D CA 1
ATOM 13835 C C . TRP D 1 52 ? 143.709 77.516 177.940 1.00 233.43 52 TRP D C 1
ATOM 13836 O O . TRP D 1 52 ? 144.257 76.708 178.694 1.00 233.43 52 TRP D O 1
ATOM 13847 N N . SER D 1 53 ? 142.650 77.240 177.206 1.00 239.67 53 SER D N 1
ATOM 13848 C CA . SER D 1 53 ? 141.900 76.001 177.113 1.00 239.67 53 SER D CA 1
ATOM 13849 C C . SER D 1 53 ? 142.646 75.201 176.059 1.00 239.67 53 SER D C 1
ATOM 13850 O O . SER D 1 53 ? 143.080 75.787 175.064 1.00 239.67 53 SER D O 1
ATOM 13853 N N . ASP D 1 54 ? 142.619 73.857 176.197 1.00 237.42 54 ASP D N 1
ATOM 13854 C CA . ASP D 1 54 ? 143.261 72.806 175.381 1.00 237.42 54 ASP D CA 1
ATOM 13855 C C . ASP D 1 54 ? 144.317 73.215 174.351 1.00 237.42 54 ASP D C 1
ATOM 13856 O O . ASP D 1 54 ? 145.147 74.079 174.659 1.00 237.42 54 ASP D O 1
ATOM 13861 N N . ILE D 1 55 ? 144.497 72.509 173.242 1.00 212.55 55 ILE D N 1
ATOM 13862 C CA . ILE D 1 55 ? 145.541 72.940 172.322 1.00 212.55 55 ILE D CA 1
ATOM 13863 C C . ILE D 1 55 ? 144.931 73.794 171.227 1.00 212.55 55 ILE D C 1
ATOM 13864 O O . ILE D 1 55 ? 144.060 73.361 170.462 1.00 212.55 55 ILE D O 1
ATOM 13869 N N . TRP D 1 56 ? 145.440 75.024 171.195 1.00 206.83 56 TRP D N 1
ATOM 13870 C CA . TRP D 1 56 ? 145.169 76.059 170.214 1.00 206.83 56 TRP D CA 1
ATOM 13871 C C . TRP D 1 56 ? 145.934 75.775 168.928 1.00 206.83 56 TRP D C 1
ATOM 13872 O O . TRP D 1 56 ? 147.153 75.573 168.956 1.00 206.83 56 TRP D O 1
ATOM 13883 N N . ASN D 1 57 ? 145.228 75.765 167.804 1.00 228.15 57 ASN D N 1
ATOM 13884 C CA . ASN D 1 57 ? 145.851 75.460 166.520 1.00 228.15 57 ASN D CA 1
ATOM 13885 C C . ASN D 1 57 ? 146.325 76.782 165.930 1.00 228.15 57 ASN D C 1
ATOM 13886 O O . ASN D 1 57 ? 145.560 77.507 165.288 1.00 228.15 57 ASN D O 1
ATOM 13891 N N . ALA D 1 58 ? 147.603 77.090 166.156 1.00 217.66 58 ALA D N 1
ATOM 13892 C CA . ALA D 1 58 ? 148.240 78.307 165.651 1.00 217.66 58 ALA D CA 1
ATOM 13893 C C . ALA D 1 58 ? 148.757 78.060 164.234 1.00 217.66 58 ALA D C 1
ATOM 13894 O O . ALA D 1 58 ? 149.954 77.923 163.969 1.00 217.66 58 ALA D O 1
ATOM 13896 N N . THR D 1 59 ? 147.798 78.006 163.310 1.00 225.97 59 THR D N 1
ATOM 13897 C CA . THR D 1 59 ? 148.038 77.710 161.904 1.00 225.97 59 THR D CA 1
ATOM 13898 C C . THR D 1 59 ? 147.449 78.767 160.978 1.00 225.97 59 THR D C 1
ATOM 13899 O O . THR D 1 59 ? 147.343 78.522 159.771 1.00 225.97 59 THR D O 1
ATOM 13903 N N . LYS D 1 60 ? 147.055 79.927 161.502 1.00 207.72 60 LYS D N 1
ATOM 13904 C CA . LYS D 1 60 ? 146.619 81.028 160.656 1.00 207.72 60 LYS D CA 1
ATOM 13905 C C . LYS D 1 60 ? 146.872 82.350 161.365 1.00 207.72 60 LYS D C 1
ATOM 13906 O O . LYS D 1 60 ? 146.925 82.412 162.598 1.00 207.72 60 LYS D O 1
ATOM 13912 N N . TYR D 1 61 ? 147.112 83.388 160.560 1.00 216.43 61 TYR D N 1
ATOM 13913 C CA . TYR D 1 61 ? 147.315 84.726 161.096 1.00 216.43 61 TYR D CA 1
ATOM 13914 C C . TYR D 1 61 ? 146.064 85.214 161.808 1.00 216.43 61 TYR D C 1
ATOM 13915 O O . TYR D 1 61 ? 144.937 84.874 161.442 1.00 216.43 61 TYR D O 1
ATOM 13924 N N . ALA D 1 62 ? 146.269 86.023 162.833 1.00 216.82 62 ALA D N 1
ATOM 13925 C CA . ALA D 1 62 ? 145.149 86.523 163.599 1.00 216.82 62 ALA D CA 1
ATOM 13926 C C . ALA D 1 62 ? 144.605 87.793 162.960 1.00 216.82 62 ALA D C 1
ATOM 13927 O O . ALA D 1 62 ? 145.082 88.256 161.921 1.00 216.82 62 ALA D O 1
ATOM 13929 N N . ASN D 1 63 ? 143.536 88.305 163.565 1.00 225.52 63 ASN D N 1
ATOM 13930 C CA . ASN D 1 63 ? 142.963 89.591 163.204 1.00 225.52 63 ASN D CA 1
ATOM 13931 C C . ASN D 1 63 ? 144.019 90.677 163.347 1.00 225.52 63 ASN D C 1
ATOM 13932 O O . ASN D 1 63 ? 144.820 90.652 164.285 1.00 225.52 63 ASN D O 1
ATOM 13937 N N . SER D 1 64 ? 144.029 91.636 162.428 1.00 265.76 64 SER D N 1
ATOM 13938 C CA . SER D 1 64 ? 144.901 92.758 162.726 1.00 265.76 64 SER D CA 1
ATOM 13939 C C . SER D 1 64 ? 144.196 93.727 163.662 1.00 265.76 64 SER D C 1
ATOM 13940 O O . SER D 1 64 ? 142.970 93.741 163.781 1.00 265.76 64 SER D O 1
ATOM 13943 N N . CYS D 1 65 ? 145.000 94.502 164.377 1.00 288.37 65 CYS D N 1
ATOM 13944 C CA . CYS D 1 65 ? 144.457 95.454 165.325 1.00 288.37 65 CYS D CA 1
ATOM 13945 C C . CYS D 1 65 ? 143.857 96.639 164.581 1.00 288.37 65 CYS D C 1
ATOM 13946 O O . CYS D 1 65 ? 144.258 96.950 163.456 1.00 288.37 65 CYS D O 1
ATOM 13949 N N . CYS D 1 66 ? 142.839 97.245 165.198 1.00 289.35 66 CYS D N 1
ATOM 13950 C CA . CYS D 1 66 ? 142.131 98.386 164.623 1.00 289.35 66 CYS D CA 1
ATOM 13951 C C . CYS D 1 66 ? 143.062 99.537 164.261 1.00 289.35 66 CYS D C 1
ATOM 13952 O O . CYS D 1 66 ? 143.909 99.947 165.061 1.00 289.35 66 CYS D O 1
ATOM 13955 N N . GLN D 1 67 ? 142.891 100.050 163.043 1.00 283.22 67 GLN D N 1
ATOM 13956 C CA . GLN D 1 67 ? 143.699 101.120 162.474 1.00 283.22 67 GLN D CA 1
ATOM 13957 C C . GLN D 1 67 ? 142.976 101.656 161.246 1.00 283.22 67 GLN D C 1
ATOM 13958 O O . GLN D 1 67 ? 142.143 100.968 160.651 1.00 283.22 67 GLN D O 1
ATOM 13964 N N . ASN D 1 68 ? 143.312 102.885 160.863 1.00 286.95 68 ASN D N 1
ATOM 13965 C CA . ASN D 1 68 ? 142.853 103.373 159.572 1.00 286.95 68 ASN D CA 1
ATOM 13966 C C . ASN D 1 68 ? 143.692 102.745 158.464 1.00 286.95 68 ASN D C 1
ATOM 13967 O O . ASN D 1 68 ? 144.815 102.285 158.682 1.00 286.95 68 ASN D O 1
ATOM 13972 N N . ILE D 1 69 ? 143.129 102.717 157.262 1.00 299.06 69 ILE D N 1
ATOM 13973 C CA . ILE D 1 69 ? 143.738 102.027 156.133 1.00 299.06 69 ILE D CA 1
ATOM 13974 C C . ILE D 1 69 ? 144.166 103.064 155.105 1.00 299.06 69 ILE D C 1
ATOM 13975 O O . ILE D 1 69 ? 143.454 104.048 154.875 1.00 299.06 69 ILE D O 1
ATOM 13980 N N . ASP D 1 70 ? 145.331 102.854 154.488 1.00 311.69 70 ASP D N 1
ATOM 13981 C CA . ASP D 1 70 ? 145.740 103.714 153.386 1.00 311.69 70 ASP D CA 1
ATOM 13982 C C . ASP D 1 70 ? 144.916 103.333 152.166 1.00 311.69 70 ASP D C 1
ATOM 13983 O O . ASP D 1 70 ? 144.954 102.187 151.708 1.00 311.69 70 ASP D O 1
ATOM 13988 N N . GLN D 1 71 ? 144.178 104.305 151.637 1.00 327.72 71 GLN D N 1
ATOM 13989 C CA . GLN D 1 71 ? 143.282 104.098 150.508 1.00 327.72 71 GLN D CA 1
ATOM 13990 C C . GLN D 1 71 ? 143.502 105.171 149.452 1.00 327.72 71 GLN D C 1
ATOM 13991 O O . GLN D 1 71 ? 142.639 105.375 148.593 1.00 327.72 71 GLN D O 1
ATOM 13997 N N . SER D 1 72 ? 144.642 105.864 149.514 1.00 337.06 72 SER D N 1
ATOM 13998 C CA . SER D 1 72 ? 144.940 106.936 148.574 1.00 337.06 72 SER D CA 1
ATOM 13999 C C . SER D 1 72 ? 145.137 106.444 147.147 1.00 337.06 72 SER D C 1
ATOM 14000 O O . SER D 1 72 ? 144.925 107.218 146.208 1.00 337.06 72 SER D O 1
ATOM 14003 N N . PHE D 1 73 ? 145.522 105.185 146.956 1.00 332.09 73 PHE D N 1
ATOM 14004 C CA . PHE D 1 73 ? 145.782 104.638 145.624 1.00 332.09 73 PHE D CA 1
ATOM 14005 C C . PHE D 1 73 ? 145.157 103.256 145.528 1.00 332.09 73 PHE D C 1
ATOM 14006 O O . PHE D 1 73 ? 145.815 102.240 145.788 1.00 332.09 73 PHE D O 1
ATOM 14014 N N . PRO D 1 74 ? 143.858 103.191 145.222 1.00 345.89 74 PRO D N 1
ATOM 14015 C CA . PRO D 1 74 ? 143.149 101.901 145.138 1.00 345.89 74 PRO D CA 1
ATOM 14016 C C . PRO D 1 74 ? 143.718 101.002 144.050 1.00 345.89 74 PRO D C 1
ATOM 14017 O O . PRO D 1 74 ? 143.800 101.387 142.882 1.00 345.89 74 PRO D O 1
ATOM 14021 N N . GLY D 1 75 ? 144.135 99.803 144.448 1.00 331.03 75 GLY D N 1
ATOM 14022 C CA . GLY D 1 75 ? 144.631 98.813 143.521 1.00 331.03 75 GLY D CA 1
ATOM 14023 C C . GLY D 1 75 ? 146.111 98.909 143.238 1.00 331.03 75 GLY D C 1
ATOM 14024 O O . GLY D 1 75 ? 146.657 98.024 142.570 1.00 331.03 75 GLY D O 1
ATOM 14025 N N . PHE D 1 76 ? 146.774 99.945 143.734 1.00 306.15 76 PHE D N 1
ATOM 14026 C CA . PHE D 1 76 ? 148.201 100.126 143.515 1.00 306.15 76 PHE D CA 1
ATOM 14027 C C . PHE D 1 76 ? 148.956 99.317 144.563 1.00 306.15 76 PHE D C 1
ATOM 14028 O O . PHE D 1 76 ? 148.772 99.531 145.766 1.00 306.15 76 PHE D O 1
ATOM 14036 N N . HIS D 1 77 ? 149.786 98.377 144.097 1.00 317.89 77 HIS D N 1
ATOM 14037 C CA . HIS D 1 77 ? 150.517 97.472 144.983 1.00 317.89 77 HIS D CA 1
ATOM 14038 C C . HIS D 1 77 ? 151.482 98.205 145.903 1.00 317.89 77 HIS D C 1
ATOM 14039 O O . HIS D 1 77 ? 151.719 97.738 147.021 1.00 317.89 77 HIS D O 1
ATOM 14046 N N . GLY D 1 78 ? 152.067 99.316 145.437 1.00 318.97 78 GLY D N 1
ATOM 14047 C CA . GLY D 1 78 ? 153.010 100.084 146.248 1.00 318.97 78 GLY D CA 1
ATOM 14048 C C . GLY D 1 78 ? 152.454 100.539 147.588 1.00 318.97 78 GLY D C 1
ATOM 14049 O O . GLY D 1 78 ? 153.149 100.485 148.606 1.00 318.97 78 GLY D O 1
ATOM 14050 N N . SER D 1 79 ? 151.202 100.990 147.610 1.00 311.94 79 SER D N 1
ATOM 14051 C CA . SER D 1 79 ? 150.611 101.432 148.866 1.00 311.94 79 SER D CA 1
ATOM 14052 C C . SER D 1 79 ? 149.869 100.309 149.576 1.00 311.94 79 SER D C 1
ATOM 14053 O O . SER D 1 79 ? 149.935 100.205 150.805 1.00 311.94 79 SER D O 1
ATOM 14056 N N . GLU D 1 80 ? 149.166 99.463 148.824 1.00 309.71 80 GLU D N 1
ATOM 14057 C CA . GLU D 1 80 ? 148.320 98.441 149.423 1.00 309.71 80 GLU D CA 1
ATOM 14058 C C . GLU D 1 80 ? 149.093 97.293 150.054 1.00 309.71 80 GLU D C 1
ATOM 14059 O O . GLU D 1 80 ? 148.495 96.526 150.817 1.00 309.71 80 GLU D O 1
ATOM 14065 N N . MET D 1 81 ? 150.387 97.146 149.765 1.00 313.92 81 MET D N 1
ATOM 14066 C CA . MET D 1 81 ? 151.125 96.027 150.336 1.00 313.92 81 MET D CA 1
ATOM 14067 C C . MET D 1 81 ? 151.418 96.224 151.812 1.00 313.92 81 MET D C 1
ATOM 14068 O O . MET D 1 81 ? 151.776 95.256 152.494 1.00 313.92 81 MET D O 1
ATOM 14073 N N . TRP D 1 82 ? 151.286 97.446 152.328 1.00 300.26 82 TRP D N 1
ATOM 14074 C CA . TRP D 1 82 ? 151.476 97.663 153.749 1.00 300.26 82 TRP D CA 1
ATOM 14075 C C . TRP D 1 82 ? 150.173 97.705 154.531 1.00 300.26 82 TRP D C 1
ATOM 14076 O O . TRP D 1 82 ? 150.214 97.641 155.764 1.00 300.26 82 TRP D O 1
ATOM 14087 N N . ASN D 1 83 ? 149.031 97.831 153.859 1.00 300.75 83 ASN D N 1
ATOM 14088 C CA . ASN D 1 83 ? 147.760 97.771 154.560 1.00 300.75 83 ASN D CA 1
ATOM 14089 C C . ASN D 1 83 ? 147.482 96.370 155.097 1.00 300.75 83 ASN D C 1
ATOM 14090 O O . ASN D 1 83 ? 147.874 95.379 154.472 1.00 300.75 83 ASN D O 1
ATOM 14095 N N . PRO D 1 84 ? 146.846 96.263 156.268 1.00 283.25 84 PRO D N 1
ATOM 14096 C CA . PRO D 1 84 ? 146.506 94.947 156.819 1.00 283.25 84 PRO D CA 1
ATOM 14097 C C . PRO D 1 84 ? 145.517 94.199 155.935 1.00 283.25 84 PRO D C 1
ATOM 14098 O O . PRO D 1 84 ? 144.666 94.794 155.270 1.00 283.25 84 PRO D O 1
ATOM 14102 N N . ASN D 1 85 ? 145.649 92.878 155.923 1.00 255.54 85 ASN D N 1
ATOM 14103 C CA . ASN D 1 85 ? 144.910 92.028 155.000 1.00 255.54 85 ASN D CA 1
ATOM 14104 C C . ASN D 1 85 ? 143.990 91.069 155.747 1.00 255.54 85 ASN D C 1
ATOM 14105 O O . ASN D 1 85 ? 143.526 90.082 155.169 1.00 255.54 85 ASN D O 1
ATOM 14110 N N . THR D 1 86 ? 143.709 91.347 157.026 1.00 282.96 86 THR D N 1
ATOM 14111 C CA . THR D 1 86 ? 142.694 90.642 157.800 1.00 282.96 86 THR D CA 1
ATOM 14112 C C . THR D 1 86 ? 141.812 91.644 158.541 1.00 282.96 86 THR D C 1
ATOM 14113 O O . THR D 1 86 ? 142.062 92.852 158.538 1.00 282.96 86 THR D O 1
ATOM 14117 N N . ASP D 1 87 ? 140.743 91.107 159.132 1.00 282.26 87 ASP D N 1
ATOM 14118 C CA . ASP D 1 87 ? 139.784 91.866 159.930 1.00 282.26 87 ASP D CA 1
ATOM 14119 C C . ASP D 1 87 ? 140.407 92.638 161.087 1.00 282.26 87 ASP D C 1
ATOM 14120 O O . ASP D 1 87 ? 141.377 92.211 161.719 1.00 282.26 87 ASP D O 1
ATOM 14125 N N . LEU D 1 88 ? 139.808 93.795 161.348 1.00 278.20 88 LEU D N 1
ATOM 14126 C CA . LEU D 1 88 ? 140.163 94.695 162.435 1.00 278.20 88 LEU D CA 1
ATOM 14127 C C . LEU D 1 88 ? 139.369 94.372 163.697 1.00 278.20 88 LEU D C 1
ATOM 14128 O O . LEU D 1 88 ? 138.178 94.056 163.625 1.00 278.20 88 LEU D O 1
ATOM 14133 N N . SER D 1 89 ? 140.032 94.452 164.852 1.00 270.25 89 SER D N 1
ATOM 14134 C CA . SER D 1 89 ? 139.381 94.131 166.116 1.00 270.25 89 SER D CA 1
ATOM 14135 C C . SER D 1 89 ? 140.213 94.669 167.269 1.00 270.25 89 SER D C 1
ATOM 14136 O O . SER D 1 89 ? 141.430 94.831 167.158 1.00 270.25 89 SER D O 1
ATOM 14139 N N . GLU D 1 90 ? 139.524 94.929 168.384 1.00 254.54 90 GLU D N 1
ATOM 14140 C CA . GLU D 1 90 ? 140.157 95.347 169.629 1.00 254.54 90 GLU D CA 1
ATOM 14141 C C . GLU D 1 90 ? 140.879 94.209 170.339 1.00 254.54 90 GLU D C 1
ATOM 14142 O O . GLU D 1 90 ? 141.797 94.462 171.127 1.00 254.54 90 GLU D O 1
ATOM 14148 N N . ASP D 1 91 ? 140.478 92.971 170.077 1.00 261.82 91 ASP D N 1
ATOM 14149 C CA . ASP D 1 91 ? 141.078 91.771 170.653 1.00 261.82 91 ASP D CA 1
ATOM 14150 C C . ASP D 1 91 ? 142.216 91.419 169.704 1.00 261.82 91 ASP D C 1
ATOM 14151 O O . ASP D 1 91 ? 142.047 90.649 168.758 1.00 261.82 91 ASP D O 1
ATOM 14156 N N . CYS D 1 92 ? 143.394 91.989 169.956 1.00 267.05 92 CYS D N 1
ATOM 14157 C CA . CYS D 1 92 ? 144.452 91.950 168.958 1.00 267.05 92 CYS D CA 1
ATOM 14158 C C . CYS D 1 92 ? 145.834 91.685 169.539 1.00 267.05 92 CYS D C 1
ATOM 14159 O O . CYS D 1 92 ? 146.822 91.742 168.797 1.00 267.05 92 CYS D O 1
ATOM 14162 N N . LEU D 1 93 ? 145.947 91.390 170.829 1.00 233.71 93 LEU D N 1
ATOM 14163 C CA . LEU D 1 93 ? 147.249 91.180 171.462 1.00 233.71 93 LEU D CA 1
ATOM 14164 C C . LEU D 1 93 ? 147.697 89.736 171.242 1.00 233.71 93 LEU D C 1
ATOM 14165 O O . LEU D 1 93 ? 147.565 88.865 172.106 1.00 233.71 93 LEU D O 1
ATOM 14170 N N . TYR D 1 94 ? 148.250 89.480 170.055 1.00 233.65 94 TYR D N 1
ATOM 14171 C CA . TYR D 1 94 ? 148.687 88.143 169.679 1.00 233.65 94 TYR D CA 1
ATOM 14172 C C . TYR D 1 94 ? 150.089 88.204 169.080 1.00 233.65 94 TYR D C 1
ATOM 14173 O O . TYR D 1 94 ? 150.517 89.251 168.587 1.00 233.65 94 TYR D O 1
ATOM 14182 N N . LEU D 1 95 ? 150.833 87.088 169.140 1.00 221.99 95 LEU D N 1
ATOM 14183 C CA . LEU D 1 95 ? 152.123 87.062 168.459 1.00 221.99 95 LEU D CA 1
ATOM 14184 C C . LEU D 1 95 ? 152.267 85.819 167.587 1.00 221.99 95 LEU D C 1
ATOM 14185 O O . LEU D 1 95 ? 151.526 84.841 167.713 1.00 221.99 95 LEU D O 1
ATOM 14190 N N . ASN D 1 96 ? 153.261 85.883 166.698 1.00 218.36 96 ASN D N 1
ATOM 14191 C CA . ASN D 1 96 ? 153.624 84.833 165.758 1.00 218.36 96 ASN D CA 1
ATOM 14192 C C . ASN D 1 96 ? 155.088 84.477 165.968 1.00 218.36 96 ASN D C 1
ATOM 14193 O O . ASN D 1 96 ? 155.928 85.359 166.178 1.00 218.36 96 ASN D O 1
ATOM 14198 N N . VAL D 1 97 ? 155.388 83.189 165.906 1.00 210.56 97 VAL D N 1
ATOM 14199 C CA . VAL D 1 97 ? 156.740 82.676 166.078 1.00 210.56 97 VAL D CA 1
ATOM 14200 C C . VAL D 1 97 ? 157.094 81.719 164.934 1.00 210.56 97 VAL D C 1
ATOM 14201 O O . VAL D 1 97 ? 156.326 80.800 164.627 1.00 210.56 97 VAL D O 1
ATOM 14205 N N . TRP D 1 98 ? 158.226 81.961 164.272 1.00 218.76 98 TRP D N 1
ATOM 14206 C CA . TRP D 1 98 ? 158.747 81.062 163.249 1.00 218.76 98 TRP D CA 1
ATOM 14207 C C . TRP D 1 98 ? 160.041 80.451 163.766 1.00 218.76 98 TRP D C 1
ATOM 14208 O O . TRP D 1 98 ? 160.954 81.177 164.193 1.00 218.76 98 TRP D O 1
ATOM 14219 N N . ILE D 1 99 ? 160.112 79.119 163.726 1.00 202.62 99 ILE D N 1
ATOM 14220 C CA . ILE D 1 99 ? 161.247 78.367 164.255 1.00 202.62 99 ILE D CA 1
ATOM 14221 C C . ILE D 1 99 ? 161.810 77.503 163.134 1.00 202.62 99 ILE D C 1
ATOM 14222 O O . ILE D 1 99 ? 161.035 76.878 162.403 1.00 202.62 99 ILE D O 1
ATOM 14227 N N . PRO D 1 100 ? 163.131 77.409 162.979 1.00 208.90 100 PRO D N 1
ATOM 14228 C CA . PRO D 1 100 ? 163.702 76.504 161.973 1.00 208.90 100 PRO D CA 1
ATOM 14229 C C . PRO D 1 100 ? 163.413 75.051 162.312 1.00 208.90 100 PRO D C 1
ATOM 14230 O O . PRO D 1 100 ? 163.255 74.686 163.478 1.00 208.90 100 PRO D O 1
ATOM 14234 N N . ALA D 1 101 ? 163.342 74.211 161.282 1.00 216.01 101 ALA D N 1
ATOM 14235 C CA . ALA D 1 101 ? 163.278 72.810 161.618 1.00 216.01 101 ALA D CA 1
ATOM 14236 C C . ALA D 1 101 ? 164.483 72.092 161.019 1.00 216.01 101 ALA D C 1
ATOM 14237 O O . ALA D 1 101 ? 164.834 72.346 159.863 1.00 216.01 101 ALA D O 1
ATOM 14239 N N . PRO D 1 102 ? 165.142 71.188 161.773 1.00 219.05 102 PRO D N 1
ATOM 14240 C CA . PRO D 1 102 ? 164.858 70.767 163.156 1.00 219.05 102 PRO D CA 1
ATOM 14241 C C . PRO D 1 102 ? 165.163 71.784 164.252 1.00 219.05 102 PRO D C 1
ATOM 14242 O O . PRO D 1 102 ? 165.851 72.775 163.999 1.00 219.05 102 PRO D O 1
ATOM 14246 N N . LYS D 1 103 ? 164.581 71.523 165.422 1.00 219.45 103 LYS D N 1
ATOM 14247 C CA . LYS D 1 103 ? 164.588 72.470 166.530 1.00 219.45 103 LYS D CA 1
ATOM 14248 C C . LYS D 1 103 ? 166.005 72.801 166.992 1.00 219.45 103 LYS D C 1
ATOM 14249 O O . LYS D 1 103 ? 166.788 71.886 167.285 1.00 219.45 103 LYS D O 1
ATOM 14255 N N . PRO D 1 104 ? 166.372 74.077 167.057 1.00 216.36 104 PRO D N 1
ATOM 14256 C CA . PRO D 1 104 ? 167.671 74.452 167.618 1.00 216.36 104 PRO D CA 1
ATOM 14257 C C . PRO D 1 104 ? 167.685 74.227 169.119 1.00 216.36 104 PRO D C 1
ATOM 14258 O O . PRO D 1 104 ? 166.647 74.075 169.766 1.00 216.36 104 PRO D O 1
ATOM 14262 N N . LYS D 1 105 ? 168.887 74.211 169.679 1.00 201.29 105 LYS D N 1
ATOM 14263 C CA . LYS D 1 105 ? 168.999 73.928 171.101 1.00 201.29 105 LYS D CA 1
ATOM 14264 C C . LYS D 1 105 ? 169.228 75.175 171.943 1.00 201.29 105 LYS D C 1
ATOM 14265 O O . LYS D 1 105 ? 168.852 75.184 173.120 1.00 201.29 105 LYS D O 1
ATOM 14271 N N . ASN D 1 106 ? 169.812 76.231 171.373 1.00 200.19 106 ASN D N 1
ATOM 14272 C CA . ASN D 1 106 ? 170.131 77.418 172.156 1.00 200.19 106 ASN D CA 1
ATOM 14273 C C . ASN D 1 106 ? 170.262 78.601 171.204 1.00 200.19 106 ASN D C 1
ATOM 14274 O O . ASN D 1 106 ? 171.274 79.311 171.216 1.00 200.19 106 ASN D O 1
ATOM 14279 N N . ALA D 1 107 ? 169.240 78.812 170.379 1.00 210.27 107 ALA D N 1
ATOM 14280 C CA . ALA D 1 107 ? 169.276 79.799 169.305 1.00 210.27 107 ALA D CA 1
ATOM 14281 C C . ALA D 1 107 ? 169.108 81.248 169.756 1.00 210.27 107 ALA D C 1
ATOM 14282 O O . ALA D 1 107 ? 168.470 81.545 170.770 1.00 210.27 107 ALA D O 1
ATOM 14284 N N . THR D 1 108 ? 169.718 82.149 168.985 1.00 183.76 108 THR D N 1
ATOM 14285 C CA . THR D 1 108 ? 169.532 83.588 169.137 1.00 183.76 108 THR D CA 1
ATOM 14286 C C . THR D 1 108 ? 168.175 83.975 168.550 1.00 183.76 108 THR D C 1
ATOM 14287 O O . THR D 1 108 ? 167.788 83.487 167.486 1.00 183.76 108 THR D O 1
ATOM 14291 N N . VAL D 1 109 ? 167.449 84.849 169.237 1.00 173.47 109 VAL D N 1
ATOM 14292 C CA . VAL D 1 109 ? 166.093 85.231 168.849 1.00 173.47 109 VAL D CA 1
ATOM 14293 C C . VAL D 1 109 ? 166.096 86.648 168.284 1.00 173.47 109 VAL D C 1
ATOM 14294 O O . VAL D 1 109 ? 166.759 87.547 168.824 1.00 173.47 109 VAL D O 1
ATOM 14298 N N . LEU D 1 110 ? 165.433 86.818 167.137 1.00 188.35 110 LEU D N 1
ATOM 14299 C CA . LEU D 1 110 ? 165.166 88.130 166.559 1.00 188.35 110 LEU D CA 1
ATOM 14300 C C . LEU D 1 110 ? 163.696 88.471 166.755 1.00 188.35 110 LEU D C 1
ATOM 14301 O O . LEU D 1 110 ? 162.810 87.696 166.368 1.00 188.35 110 LEU D O 1
ATOM 14306 N N . ILE D 1 111 ? 163.445 89.618 167.379 1.00 185.52 111 ILE D N 1
ATOM 14307 C CA . ILE D 1 111 ? 162.095 90.120 167.615 1.00 185.52 111 ILE D CA 1
ATOM 14308 C C . ILE D 1 111 ? 161.779 91.307 166.725 1.00 185.52 111 ILE D C 1
ATOM 14309 O O . ILE D 1 111 ? 162.375 92.379 166.879 1.00 185.52 111 ILE D O 1
ATOM 14314 N N . TRP D 1 112 ? 160.778 91.147 165.870 1.00 194.82 112 TRP D N 1
ATOM 14315 C CA . TRP D 1 112 ? 160.401 92.184 164.922 1.00 194.82 112 TRP D CA 1
ATOM 14316 C C . TRP D 1 112 ? 159.322 93.077 165.499 1.00 194.82 112 TRP D C 1
ATOM 14317 O O . TRP D 1 112 ? 158.329 92.595 166.053 1.00 194.82 112 TRP D O 1
ATOM 14328 N N . ILE D 1 113 ? 159.528 94.381 165.356 1.00 191.79 113 ILE D N 1
ATOM 14329 C CA . ILE D 1 113 ? 158.564 95.390 165.762 1.00 191.79 113 ILE D CA 1
ATOM 14330 C C . ILE D 1 113 ? 158.192 96.183 164.523 1.00 191.79 113 ILE D C 1
ATOM 14331 O O . ILE D 1 113 ? 159.048 96.877 163.962 1.00 191.79 113 ILE D O 1
ATOM 14336 N N . TYR D 1 114 ? 156.959 96.021 164.041 1.00 223.82 114 TYR D N 1
ATOM 14337 C CA . TYR D 1 114 ? 156.553 96.737 162.839 1.00 223.82 114 TYR D CA 1
ATOM 14338 C C . TYR D 1 114 ? 156.546 98.243 163.080 1.00 223.82 114 TYR D C 1
ATOM 14339 O O . TYR D 1 114 ? 156.476 98.724 164.214 1.00 223.82 114 TYR D O 1
ATOM 14348 N N . GLY D 1 115 ? 156.596 98.990 161.980 1.00 230.12 115 GLY D N 1
ATOM 14349 C CA . GLY D 1 115 ? 156.413 100.414 161.997 1.00 230.12 115 GLY D CA 1
ATOM 14350 C C . GLY D 1 115 ? 155.089 100.839 161.399 1.00 230.12 115 GLY D C 1
ATOM 14351 O O . GLY D 1 115 ? 154.137 100.055 161.288 1.00 230.12 115 GLY D O 1
ATOM 14352 N N . GLY D 1 116 ? 155.022 102.113 161.031 1.00 245.87 116 GLY D N 1
ATOM 14353 C CA . GLY D 1 116 ? 153.791 102.730 160.591 1.00 245.87 116 GLY D CA 1
ATOM 14354 C C . GLY D 1 116 ? 153.488 103.994 161.357 1.00 245.87 116 GLY D C 1
ATOM 14355 O O . GLY D 1 116 ? 152.321 104.381 161.473 1.00 245.87 116 GLY D O 1
ATOM 14356 N N . GLY D 1 117 ? 154.541 104.664 161.832 1.00 241.25 117 GLY D N 1
ATOM 14357 C CA . GLY D 1 117 ? 154.415 105.958 162.485 1.00 241.25 117 GLY D CA 1
ATOM 14358 C C . GLY D 1 117 ? 153.519 105.952 163.702 1.00 241.25 117 GLY D C 1
ATOM 14359 O O . GLY D 1 117 ? 152.817 106.940 163.943 1.00 241.25 117 GLY D O 1
ATOM 14360 N N . PHE D 1 118 ? 153.450 104.816 164.417 1.00 249.59 118 PHE D N 1
ATOM 14361 C CA . PHE D 1 118 ? 152.627 104.592 165.610 1.00 249.59 118 PHE D CA 1
ATOM 14362 C C . PHE D 1 118 ? 151.122 104.693 165.362 1.00 249.59 118 PHE D C 1
ATOM 14363 O O . PHE D 1 118 ? 150.339 104.594 166.312 1.00 249.59 118 PHE D O 1
ATOM 14371 N N . GLN D 1 119 ? 150.687 104.892 164.114 1.00 246.48 119 GLN D N 1
ATOM 14372 C CA . GLN D 1 119 ? 149.264 104.953 163.840 1.00 246.48 119 GLN D CA 1
ATOM 14373 C C . GLN D 1 119 ? 148.744 103.724 163.108 1.00 246.48 119 GLN D C 1
ATOM 14374 O O . GLN D 1 119 ? 147.548 103.432 163.200 1.00 246.48 119 GLN D O 1
ATOM 14380 N N . THR D 1 120 ? 149.607 102.992 162.407 1.00 256.66 120 THR D N 1
ATOM 14381 C CA . THR D 1 120 ? 149.185 101.917 161.519 1.00 256.66 120 THR D CA 1
ATOM 14382 C C . THR D 1 120 ? 150.212 100.793 161.576 1.00 256.66 120 THR D C 1
ATOM 14383 O O . THR D 1 120 ? 151.208 100.867 162.302 1.00 256.66 120 THR D O 1
ATOM 14387 N N . GLY D 1 121 ? 149.962 99.748 160.800 1.00 265.22 121 GLY D N 1
ATOM 14388 C CA . GLY D 1 121 ? 150.851 98.611 160.693 1.00 265.22 121 GLY D CA 1
ATOM 14389 C C . GLY D 1 121 ? 150.243 97.353 161.292 1.00 265.22 121 GLY D C 1
ATOM 14390 O O . GLY D 1 121 ? 149.276 97.392 162.059 1.00 265.22 121 GLY D O 1
ATOM 14391 N N . THR D 1 122 ? 150.861 96.218 160.951 1.00 253.73 122 THR D N 1
ATOM 14392 C CA . THR D 1 122 ? 150.438 94.888 161.386 1.00 253.73 122 THR D CA 1
ATOM 14393 C C . THR D 1 122 ? 151.541 93.884 161.076 1.00 253.73 122 THR D C 1
ATOM 14394 O O . THR D 1 122 ? 152.331 94.076 160.146 1.00 253.73 122 THR D O 1
ATOM 14398 N N . SER D 1 123 ? 151.613 92.831 161.912 1.00 248.54 123 SER D N 1
ATOM 14399 C CA . SER D 1 123 ? 152.707 91.869 161.819 1.00 248.54 123 SER D CA 1
ATOM 14400 C C . SER D 1 123 ? 152.430 90.817 160.735 1.00 248.54 123 SER D C 1
ATOM 14401 O O . SER D 1 123 ? 153.264 89.927 160.529 1.00 248.54 123 SER D O 1
ATOM 14404 N N . SER D 1 124 ? 151.279 90.876 160.070 1.00 254.85 124 SER D N 1
ATOM 14405 C CA . SER D 1 124 ? 150.827 89.827 159.172 1.00 254.85 124 SER D CA 1
ATOM 14406 C C . SER D 1 124 ? 151.096 90.168 157.725 1.00 254.85 124 SER D C 1
ATOM 14407 O O . SER D 1 124 ? 150.606 89.472 156.829 1.00 254.85 124 SER D O 1
ATOM 14410 N N . LEU D 1 125 ? 151.832 91.244 157.484 1.00 260.08 125 LEU D N 1
ATOM 14411 C CA . LEU D 1 125 ? 152.212 91.605 156.134 1.00 260.08 125 LEU D CA 1
ATOM 14412 C C . LEU D 1 125 ? 153.157 90.559 155.560 1.00 260.08 125 LEU D C 1
ATOM 14413 O O . LEU D 1 125 ? 153.901 89.899 156.29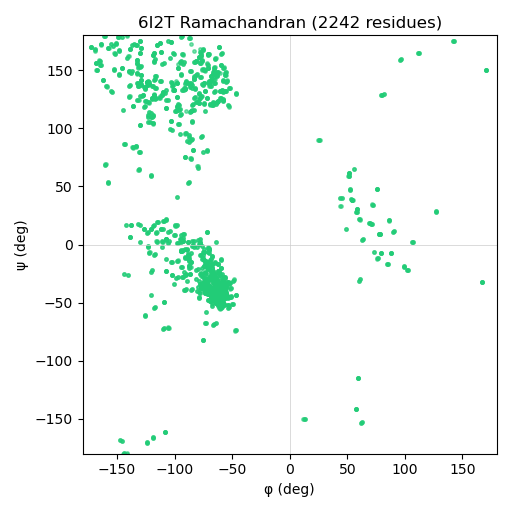3 1.00 260.08 125 LEU D O 1
ATOM 14418 N N . HIS D 1 126 ? 153.076 90.381 154.235 1.00 285.05 126 HIS D N 1
ATOM 14419 C CA . HIS D 1 126 ? 153.918 89.411 153.536 1.00 285.05 126 HIS D CA 1
ATOM 14420 C C . HIS D 1 126 ? 155.385 89.755 153.703 1.00 285.05 126 HIS D C 1
ATOM 14421 O O . HIS D 1 126 ? 156.238 88.873 153.849 1.00 285.05 126 HIS D O 1
ATOM 14428 N N . VAL D 1 127 ? 155.683 91.048 153.687 1.00 267.69 127 VAL D N 1
ATOM 14429 C CA . VAL D 1 127 ? 157.019 91.596 153.829 1.00 267.69 127 VAL D CA 1
ATOM 14430 C C . VAL D 1 127 ? 157.560 91.425 155.257 1.00 267.69 127 VAL D C 1
ATOM 14431 O O . VAL D 1 127 ? 158.736 91.700 155.525 1.00 267.69 127 VAL D O 1
ATOM 14435 N N . TYR D 1 128 ? 156.745 90.900 156.178 1.00 247.46 128 TYR D N 1
ATOM 14436 C CA . TYR D 1 128 ? 157.233 90.545 157.507 1.00 247.46 128 TYR D CA 1
ATOM 14437 C C . TYR D 1 128 ? 157.166 89.050 157.774 1.00 247.46 128 TYR D C 1
ATOM 14438 O O . TYR D 1 128 ? 157.142 88.639 158.938 1.00 247.46 128 TYR D O 1
ATOM 14447 N N . ASP D 1 129 ? 157.071 88.236 156.731 1.00 237.11 129 ASP D N 1
ATOM 14448 C CA . ASP D 1 129 ? 157.067 86.793 156.911 1.00 237.11 129 ASP D CA 1
ATOM 14449 C C . ASP D 1 129 ? 158.470 86.394 157.366 1.00 237.11 129 ASP D C 1
ATOM 14450 O O . ASP D 1 129 ? 159.447 86.630 156.649 1.00 237.11 129 ASP D O 1
ATOM 14455 N N . GLY D 1 130 ? 158.576 85.785 158.536 1.00 219.33 130 GLY D N 1
ATOM 14456 C CA . GLY D 1 130 ? 159.875 85.472 159.085 1.00 219.33 130 GLY D CA 1
ATOM 14457 C C . GLY D 1 130 ? 160.401 84.098 158.752 1.00 219.33 130 GLY D C 1
ATOM 14458 O O . GLY D 1 130 ? 161.421 83.683 159.312 1.00 219.33 130 GLY D O 1
ATOM 14459 N N . LYS D 1 131 ? 159.728 83.380 157.853 1.00 225.89 131 LYS D N 1
ATOM 14460 C CA . LYS D 1 131 ? 160.161 82.040 157.481 1.00 225.89 131 LYS D CA 1
ATOM 14461 C C . LYS D 1 131 ? 161.519 82.041 156.783 1.00 225.89 131 LYS D C 1
ATOM 14462 O O . LYS D 1 131 ? 162.290 81.085 156.933 1.00 225.89 131 LYS D O 1
ATOM 14468 N N . PHE D 1 132 ? 161.843 83.109 156.053 1.00 219.71 132 PHE D N 1
ATOM 14469 C CA . PHE D 1 132 ? 163.087 83.144 155.291 1.00 219.71 132 PHE D CA 1
ATOM 14470 C C . PHE D 1 132 ? 164.303 83.254 156.201 1.00 219.71 132 PHE D C 1
ATOM 14471 O O . PHE D 1 132 ? 165.294 82.537 156.014 1.00 219.71 132 PHE D O 1
ATOM 14479 N N . LEU D 1 133 ? 164.254 84.178 157.166 1.00 223.86 133 LEU D N 1
ATOM 14480 C CA . LEU D 1 133 ? 165.355 84.358 158.110 1.00 223.86 133 LEU D CA 1
ATOM 14481 C C . LEU D 1 133 ? 165.570 83.106 158.941 1.00 223.86 133 LEU D C 1
ATOM 14482 O O . LEU D 1 133 ? 166.712 82.730 159.237 1.00 223.86 133 LEU D O 1
ATOM 14487 N N . ALA D 1 134 ? 164.474 82.429 159.283 1.00 221.63 134 ALA D N 1
ATOM 14488 C CA . ALA D 1 134 ? 164.551 81.204 160.062 1.00 221.63 134 ALA D CA 1
ATOM 14489 C C . ALA D 1 134 ? 165.187 80.101 159.238 1.00 221.63 134 ALA D C 1
ATOM 14490 O O . ALA D 1 134 ? 165.951 79.289 159.764 1.00 221.63 134 ALA D O 1
ATOM 14492 N N . ARG D 1 135 ? 164.815 80.011 157.960 1.00 238.17 135 ARG D N 1
ATOM 14493 C CA . ARG D 1 135 ? 165.398 79.006 157.079 1.00 238.17 135 ARG D CA 1
ATOM 14494 C C . ARG D 1 135 ? 166.891 79.243 156.887 1.00 238.17 135 ARG D C 1
ATOM 14495 O O . ARG D 1 135 ? 167.702 78.319 157.017 1.00 238.17 135 ARG D O 1
ATOM 14503 N N . VAL D 1 136 ? 167.276 80.485 156.617 1.00 217.90 136 VAL D N 1
ATOM 14504 C CA . VAL D 1 136 ? 168.632 80.743 156.153 1.00 217.90 136 VAL D CA 1
ATOM 14505 C C . VAL D 1 136 ? 169.615 80.875 157.308 1.00 217.90 136 VAL D C 1
ATOM 14506 O O . VAL D 1 136 ? 170.730 80.351 157.239 1.00 217.90 136 VAL D O 1
ATOM 14510 N N . GLU D 1 137 ? 169.235 81.498 158.419 1.00 225.04 137 GLU D N 1
ATOM 14511 C CA . GLU D 1 137 ? 170.190 81.690 159.500 1.00 225.04 137 GLU D CA 1
ATOM 14512 C C . GLU D 1 137 ? 169.895 80.849 160.728 1.00 225.04 137 GLU D C 1
ATOM 14513 O O . GLU D 1 137 ? 170.482 81.108 161.781 1.00 225.04 137 GLU D O 1
ATOM 14519 N N . ARG D 1 138 ? 169.000 79.861 160.609 1.00 216.01 138 ARG D N 1
ATOM 14520 C CA . ARG D 1 138 ? 168.544 78.903 161.625 1.00 216.01 138 ARG D CA 1
ATOM 14521 C C . ARG D 1 138 ? 168.252 79.535 162.994 1.00 216.01 138 ARG D C 1
ATOM 14522 O O . ARG D 1 138 ? 168.351 78.884 164.038 1.00 216.01 138 ARG D O 1
ATOM 14530 N N . VAL D 1 139 ? 167.781 80.782 162.984 1.00 209.41 139 VAL D N 1
ATOM 14531 C CA . VAL D 1 139 ? 167.410 81.488 164.197 1.00 209.41 139 VAL D CA 1
ATOM 14532 C C . VAL D 1 139 ? 165.894 81.512 164.312 1.00 209.41 139 VAL D C 1
ATOM 14533 O O . VAL D 1 139 ? 165.161 81.360 163.331 1.00 209.41 139 VAL D O 1
ATOM 14537 N N . ILE D 1 140 ? 165.411 81.749 165.526 1.00 191.17 140 ILE D N 1
ATOM 14538 C CA . ILE D 1 140 ? 163.986 81.913 165.771 1.00 191.17 140 ILE D CA 1
ATOM 14539 C C . ILE D 1 140 ? 163.596 83.383 165.663 1.00 191.17 140 ILE D C 1
ATOM 14540 O O . ILE D 1 140 ? 164.303 84.270 166.167 1.00 191.17 140 ILE D O 1
ATOM 14545 N N . VAL D 1 141 ? 162.494 83.647 164.963 1.00 196.73 141 VAL D N 1
ATOM 14546 C CA . VAL D 1 141 ? 161.974 85.002 164.809 1.00 196.73 141 VAL D CA 1
ATOM 14547 C C . VAL D 1 141 ? 160.578 85.082 165.423 1.00 196.73 141 VAL D C 1
ATOM 14548 O O . VAL D 1 141 ? 159.731 84.213 165.188 1.00 196.73 141 VAL D O 1
ATOM 14552 N N . VAL D 1 142 ? 160.369 86.064 166.284 1.00 182.00 142 VAL D N 1
ATOM 14553 C CA . VAL D 1 142 ? 159.050 86.317 166.853 1.00 182.00 142 VAL D CA 1
ATOM 14554 C C . VAL D 1 142 ? 158.615 87.746 166.531 1.00 182.00 142 VAL D C 1
ATOM 14555 O O . VAL D 1 142 ? 159.430 88.674 166.571 1.00 182.00 142 VAL D O 1
ATOM 14559 N N . SER D 1 143 ? 157.334 87.916 166.198 1.00 192.18 143 SER D N 1
ATOM 14560 C CA . SER D 1 143 ? 156.731 89.234 166.057 1.00 192.18 143 SER D CA 1
ATOM 14561 C C . SER D 1 143 ? 155.356 89.252 166.701 1.00 192.18 143 SER D C 1
ATOM 14562 O O . SER D 1 143 ? 154.639 88.261 166.678 1.00 192.18 143 SER D O 1
ATOM 14565 N N . MET D 1 144 ? 154.964 90.406 167.219 1.00 199.49 144 MET D N 1
ATOM 14566 C CA . MET D 1 144 ? 153.694 90.538 167.912 1.00 199.49 144 MET D CA 1
ATOM 14567 C C . MET D 1 144 ? 152.916 91.723 167.366 1.00 199.49 144 MET D C 1
ATOM 14568 O O . MET D 1 144 ? 153.483 92.656 166.791 1.00 199.49 144 MET D O 1
ATOM 14573 N N . ASN D 1 145 ? 151.599 91.640 167.490 1.00 216.39 145 ASN D N 1
ATOM 14574 C CA . ASN D 1 145 ? 150.754 92.808 167.313 1.00 216.39 145 ASN D CA 1
ATOM 14575 C C . ASN D 1 145 ? 150.668 93.587 168.620 1.00 216.39 145 ASN D C 1
ATOM 14576 O O . ASN D 1 145 ? 150.476 93.009 169.692 1.00 216.39 145 ASN D O 1
ATOM 14581 N N . TYR D 1 146 ? 150.815 94.903 168.512 1.00 215.36 146 TYR D N 1
ATOM 14582 C CA . TYR D 1 146 ? 150.656 95.852 169.605 1.00 215.36 146 TYR D CA 1
ATOM 14583 C C . TYR D 1 146 ? 149.718 96.992 169.228 1.00 215.36 146 TYR D C 1
ATOM 14584 O O . TYR D 1 146 ? 149.644 97.390 168.062 1.00 215.36 146 TYR D O 1
ATOM 14593 N N . ARG D 1 147 ? 148.964 97.464 170.230 1.00 225.75 147 ARG D N 1
ATOM 14594 C CA . ARG D 1 147 ? 148.004 98.549 170.050 1.00 225.75 147 ARG D CA 1
ATOM 14595 C C . ARG D 1 147 ? 148.673 99.823 169.541 1.00 225.75 147 ARG D C 1
ATOM 14596 O O . ARG D 1 147 ? 149.697 100.259 170.072 1.00 225.75 147 ARG D O 1
ATOM 14604 N N . VAL D 1 148 ? 148.071 100.423 168.516 1.00 226.48 148 VAL D N 1
ATOM 14605 C CA . VAL D 1 148 ? 148.506 101.690 167.941 1.00 226.48 148 VAL D CA 1
ATOM 14606 C C . VAL D 1 148 ? 147.434 102.757 168.147 1.00 226.48 148 VAL D C 1
ATOM 14607 O O . VAL D 1 148 ? 146.326 102.483 168.611 1.00 226.48 148 VAL D O 1
ATOM 14611 N N . GLY D 1 149 ? 147.800 103.995 167.810 1.00 223.77 149 GLY D N 1
ATOM 14612 C CA . GLY D 1 149 ? 146.961 105.171 167.932 1.00 223.77 149 GLY D CA 1
ATOM 14613 C C . GLY D 1 149 ? 146.567 105.461 169.364 1.00 223.77 149 GLY D C 1
ATOM 14614 O O . GLY D 1 149 ? 147.300 105.156 170.303 1.00 223.77 149 GLY D O 1
ATOM 14615 N N . ALA D 1 150 ? 145.416 106.130 169.508 1.00 219.45 150 ALA D N 1
ATOM 14616 C CA . ALA D 1 150 ? 144.863 106.495 170.814 1.00 219.45 150 ALA D CA 1
ATOM 14617 C C . ALA D 1 150 ? 144.675 105.272 171.697 1.00 219.45 150 ALA D C 1
ATOM 14618 O O . ALA D 1 150 ? 144.925 105.324 172.903 1.00 219.45 150 ALA D O 1
ATOM 14620 N N . LEU D 1 151 ? 144.260 104.154 171.098 1.00 213.84 151 LEU D N 1
ATOM 14621 C CA . LEU D 1 151 ? 144.091 102.895 171.816 1.00 213.84 151 LEU D CA 1
ATOM 14622 C C . LEU D 1 151 ? 145.403 102.405 172.425 1.00 213.84 151 LEU D C 1
ATOM 14623 O O . LEU D 1 151 ? 145.395 101.727 173.458 1.00 213.84 151 LEU D O 1
ATOM 14628 N N . GLY D 1 152 ? 146.528 102.800 171.852 1.00 226.50 152 GLY D N 1
ATOM 14629 C CA . GLY D 1 152 ? 147.829 102.390 172.323 1.00 226.50 152 GLY D CA 1
ATOM 14630 C C . GLY D 1 152 ? 148.425 103.458 173.220 1.00 226.50 152 GLY D C 1
ATOM 14631 O O . GLY D 1 152 ? 149.237 103.156 174.100 1.00 226.50 152 GLY D O 1
ATOM 14632 N N . PHE D 1 153 ? 148.043 104.725 172.990 1.00 243.24 153 PHE D N 1
ATOM 14633 C CA . PHE D 1 153 ? 148.731 105.855 173.607 1.00 243.24 153 PHE D CA 1
ATOM 14634 C C . PHE D 1 153 ? 147.845 106.984 174.147 1.00 243.24 153 PHE D C 1
ATOM 14635 O O . PHE D 1 153 ? 148.346 108.113 174.252 1.00 243.24 153 PHE D O 1
ATOM 14643 N N . LEU D 1 154 ? 146.536 106.778 174.359 1.00 243.55 154 LEU D N 1
ATOM 14644 C CA . LEU D 1 154 ? 145.752 107.777 175.091 1.00 243.55 154 LEU D CA 1
ATOM 14645 C C . LEU D 1 154 ? 146.391 107.987 176.457 1.00 243.55 154 LEU D C 1
ATOM 14646 O O . LEU D 1 154 ? 146.700 107.018 177.156 1.00 243.55 154 LEU D O 1
ATOM 14651 N N . ALA D 1 155 ? 146.586 109.242 176.856 1.00 230.95 155 ALA D N 1
ATOM 14652 C CA . ALA D 1 155 ? 147.341 109.481 178.077 1.00 230.95 155 ALA D CA 1
ATOM 14653 C C . ALA D 1 155 ? 146.666 110.447 179.028 1.00 230.95 155 ALA D C 1
ATOM 14654 O O . ALA D 1 155 ? 146.346 111.578 178.656 1.00 230.95 155 ALA D O 1
ATOM 14656 N N . LEU D 1 156 ? 146.466 109.979 180.256 1.00 244.89 156 LEU D N 1
ATOM 14657 C CA . LEU D 1 156 ? 146.178 110.799 181.428 1.00 244.89 156 LEU D CA 1
ATOM 14658 C C . LEU D 1 156 ? 147.105 110.271 182.514 1.00 244.89 156 LEU D C 1
ATOM 14659 O O . LEU D 1 156 ? 146.724 109.376 183.280 1.00 244.89 156 LEU D O 1
ATOM 14664 N N . PRO D 1 157 ? 148.355 110.745 182.548 1.00 248.00 157 PRO D N 1
ATOM 14665 C CA . PRO D 1 157 ? 149.387 110.103 183.375 1.00 248.00 157 PRO D CA 1
ATOM 14666 C C . PRO D 1 157 ? 149.108 110.209 184.864 1.00 248.00 157 PRO D C 1
ATOM 14667 O O . PRO D 1 157 ? 148.658 111.242 185.363 1.00 248.00 157 PRO D O 1
ATOM 14671 N N . GLY D 1 158 ? 149.365 109.113 185.566 1.00 249.71 158 GLY D N 1
ATOM 14672 C CA . GLY D 1 158 ? 149.067 108.998 186.970 1.00 249.71 158 GLY D CA 1
ATOM 14673 C C . GLY D 1 158 ? 147.812 108.203 187.243 1.00 249.71 158 GLY D C 1
ATOM 14674 O O . GLY D 1 158 ? 147.648 107.669 188.345 1.00 249.71 158 GLY D O 1
ATOM 14675 N N . ASN D 1 159 ? 146.939 108.103 186.249 1.00 244.71 159 ASN D N 1
ATOM 14676 C CA . ASN D 1 159 ? 145.692 107.387 186.367 1.00 244.71 159 ASN D CA 1
ATOM 14677 C C . ASN D 1 159 ? 145.890 106.005 185.779 1.00 244.71 159 ASN D C 1
ATOM 14678 O O . ASN D 1 159 ? 146.131 105.895 184.567 1.00 244.71 159 ASN D O 1
ATOM 14683 N N . PRO D 1 160 ? 145.791 104.932 186.572 1.00 234.53 160 PRO D N 1
ATOM 14684 C CA . PRO D 1 160 ? 146.094 103.585 186.054 1.00 234.53 160 PRO D CA 1
ATOM 14685 C C . PRO D 1 160 ? 145.059 103.064 185.066 1.00 234.53 160 PRO D C 1
ATOM 14686 O O . PRO D 1 160 ? 145.287 102.016 184.447 1.00 234.53 160 PRO D O 1
ATOM 14690 N N . GLU D 1 161 ? 143.945 103.771 184.889 1.00 254.02 161 GLU D N 1
ATOM 14691 C CA . GLU D 1 161 ? 142.928 103.373 183.934 1.00 254.02 161 GLU D CA 1
ATOM 14692 C C . GLU D 1 161 ? 143.351 103.733 182.519 1.00 254.02 161 GLU D C 1
ATOM 14693 O O . GLU D 1 161 ? 142.923 103.078 181.564 1.00 254.02 161 GLU D O 1
ATOM 14699 N N . ALA D 1 162 ? 144.212 104.753 182.374 1.00 251.74 162 ALA D N 1
ATOM 14700 C CA . ALA D 1 162 ? 144.758 105.178 181.087 1.00 251.74 162 ALA D CA 1
ATOM 14701 C C . ALA D 1 162 ? 146.031 106.007 181.244 1.00 251.74 162 ALA D C 1
ATOM 14702 O O . ALA D 1 162 ? 146.029 107.214 180.963 1.00 251.74 162 ALA D O 1
ATOM 14704 N N . PRO D 1 163 ? 147.135 105.402 181.700 1.00 242.30 163 PRO D N 1
ATOM 14705 C CA . PRO D 1 163 ? 148.293 106.197 182.127 1.00 242.30 163 PRO D CA 1
ATOM 14706 C C . PRO D 1 163 ? 149.120 106.716 180.973 1.00 242.30 163 PRO D C 1
ATOM 14707 O O . PRO D 1 163 ? 150.015 107.539 181.199 1.00 242.30 163 PRO D O 1
ATOM 14711 N N . GLY D 1 164 ? 148.853 106.267 179.752 1.00 228.76 164 GLY D N 1
ATOM 14712 C CA . GLY D 1 164 ? 149.716 106.594 178.644 1.00 228.76 164 GLY D CA 1
ATOM 14713 C C . GLY D 1 164 ? 150.721 105.483 178.388 1.00 228.76 164 GLY D C 1
ATOM 14714 O O . GLY D 1 164 ? 151.002 104.646 179.252 1.00 228.76 164 GLY D O 1
ATOM 14715 N N . ASN D 1 165 ? 151.252 105.476 177.154 1.00 216.98 165 ASN D N 1
ATOM 14716 C CA . ASN D 1 165 ? 152.305 104.553 176.706 1.00 216.98 165 ASN D CA 1
ATOM 14717 C C . ASN D 1 165 ? 151.911 103.085 176.851 1.00 216.98 165 ASN D C 1
ATOM 14718 O O . ASN D 1 165 ? 152.774 102.232 177.077 1.00 216.98 165 ASN D O 1
ATOM 14723 N N . MET D 1 166 ? 150.601 102.811 176.776 1.00 225.30 166 MET D N 1
ATOM 14724 C CA . MET D 1 166 ? 150.096 101.449 176.918 1.00 225.30 166 MET D CA 1
ATOM 14725 C C . MET D 1 166 ? 150.681 100.511 175.875 1.00 225.30 166 MET D C 1
ATOM 14726 O O . MET D 1 166 ? 150.995 99.364 176.196 1.00 225.30 166 MET D O 1
ATOM 14731 N N . GLY D 1 167 ? 150.760 100.953 174.615 1.00 206.30 167 GLY D N 1
ATOM 14732 C CA . GLY D 1 167 ? 151.392 100.150 173.573 1.00 206.30 167 GLY D CA 1
ATOM 14733 C C . GLY D 1 167 ? 152.822 99.763 173.908 1.00 206.30 167 GLY D C 1
ATOM 14734 O O . GLY D 1 167 ? 153.252 98.630 173.663 1.00 206.30 167 GLY D O 1
ATOM 14735 N N . LEU D 1 168 ? 153.577 100.708 174.460 1.00 205.64 168 LEU D N 1
ATOM 14736 C CA . LEU D 1 168 ? 154.933 100.424 174.906 1.00 205.64 168 LEU D CA 1
ATOM 14737 C C . LEU D 1 168 ? 154.940 99.393 176.029 1.00 205.64 168 LEU D C 1
ATOM 14738 O O . LEU D 1 168 ? 155.770 98.476 176.044 1.00 205.64 168 LEU D O 1
ATOM 14743 N N . PHE D 1 169 ? 154.017 99.530 176.980 1.00 198.01 169 PHE D N 1
ATOM 14744 C CA . PHE D 1 169 ? 153.899 98.551 178.048 1.00 198.01 169 PHE D CA 1
ATOM 14745 C C . PHE D 1 169 ? 153.428 97.196 177.541 1.00 198.01 169 PHE D C 1
ATOM 14746 O O . PHE D 1 169 ? 153.786 96.166 178.127 1.00 198.01 169 PHE D O 1
ATOM 14754 N N . ASP D 1 170 ? 152.752 97.179 176.388 1.00 214.18 170 ASP D N 1
ATOM 14755 C CA . ASP D 1 170 ? 152.358 95.930 175.755 1.00 214.18 170 ASP D CA 1
ATOM 14756 C C . ASP D 1 170 ? 153.595 95.236 175.250 1.00 214.18 170 ASP D C 1
ATOM 14757 O O . ASP D 1 170 ? 153.758 94.022 175.421 1.00 214.18 170 ASP D O 1
ATOM 14762 N N . GLN D 1 171 ? 154.427 96.008 174.549 1.00 193.46 171 GLN D N 1
ATOM 14763 C CA . GLN D 1 171 ? 155.711 95.527 174.064 1.00 193.46 171 GLN D CA 1
ATOM 14764 C C . GLN D 1 171 ? 156.536 94.941 175.195 1.00 193.46 171 GLN D C 1
ATOM 14765 O O . GLN D 1 171 ? 157.105 93.853 175.057 1.00 193.46 171 GLN D O 1
ATOM 14771 N N . GLN D 1 172 ? 156.599 95.657 176.322 1.00 186.66 172 GLN D N 1
ATOM 14772 C CA . GLN D 1 172 ? 157.418 95.211 177.447 1.00 186.66 172 GLN D CA 1
ATOM 14773 C C . GLN D 1 172 ? 156.891 93.891 177.999 1.00 186.66 172 GLN D C 1
ATOM 14774 O O . GLN D 1 172 ? 157.666 92.980 178.317 1.00 186.66 172 GLN D O 1
ATOM 14780 N N . LEU D 1 173 ? 155.565 93.798 178.161 1.00 185.34 173 LEU D N 1
ATOM 14781 C CA . LEU D 1 173 ? 154.957 92.566 178.656 1.00 185.34 173 LEU D CA 1
ATOM 14782 C C . LEU D 1 173 ? 155.202 91.418 177.689 1.00 185.34 173 LEU D C 1
ATOM 14783 O O . LEU D 1 173 ? 155.351 90.265 178.103 1.00 185.34 173 LEU D O 1
ATOM 14788 N N . ALA D 1 174 ? 155.180 91.713 176.391 1.00 177.96 174 ALA D N 1
ATOM 14789 C CA . ALA D 1 174 ? 155.500 90.704 175.389 1.00 177.96 174 ALA D CA 1
ATOM 14790 C C . ALA D 1 174 ? 156.931 90.221 175.542 1.00 177.96 174 ALA D C 1
ATOM 14791 O O . ALA D 1 174 ? 157.209 89.026 175.376 1.00 177.96 174 ALA D O 1
ATOM 14793 N N . LEU D 1 175 ? 157.855 91.140 175.836 1.00 178.45 175 LEU D N 1
ATOM 14794 C CA . LEU D 1 175 ? 159.238 90.753 176.111 1.00 178.45 175 LEU D CA 1
ATOM 14795 C C . LEU D 1 175 ? 159.291 89.820 177.308 1.00 178.45 175 LEU D C 1
ATOM 14796 O O . LEU D 1 175 ? 160.060 88.850 177.322 1.00 178.45 175 LEU D O 1
ATOM 14801 N N . GLN D 1 176 ? 158.529 90.161 178.348 1.00 181.58 176 GLN D N 1
ATOM 14802 C CA . GLN D 1 176 ? 158.422 89.313 179.529 1.00 181.58 176 GLN D CA 1
ATOM 14803 C C . GLN D 1 176 ? 157.904 87.929 179.158 1.00 181.58 176 GLN D C 1
ATOM 14804 O O . GLN D 1 176 ? 158.392 86.917 179.675 1.00 181.58 176 GLN D O 1
ATOM 14810 N N . TRP D 1 177 ? 156.899 87.875 178.276 1.00 175.58 177 TRP D N 1
ATOM 14811 C CA . TRP D 1 177 ? 156.370 86.602 177.793 1.00 175.58 177 TRP D CA 1
ATOM 14812 C C . TRP D 1 177 ? 157.447 85.806 177.069 1.00 175.58 177 TRP D C 1
ATOM 14813 O O . TRP D 1 177 ? 157.502 84.575 177.175 1.00 175.58 177 TRP D O 1
ATOM 14824 N N . VAL D 1 178 ? 158.317 86.507 176.339 1.00 165.21 178 VAL D N 1
ATOM 14825 C CA . VAL D 1 178 ? 159.397 85.848 175.610 1.00 165.21 178 VAL D CA 1
ATOM 14826 C C . VAL D 1 178 ? 160.403 85.261 176.581 1.00 165.21 178 VAL D C 1
ATOM 14827 O O . VAL D 1 178 ? 160.829 84.113 176.433 1.00 165.21 178 VAL D O 1
ATOM 14831 N N . GLN D 1 179 ? 160.762 86.036 177.600 1.00 175.59 179 GLN D N 1
ATOM 14832 C CA . GLN D 1 179 ? 161.630 85.565 178.677 1.00 175.59 179 GLN D CA 1
ATOM 14833 C C . GLN D 1 179 ? 161.047 84.333 179.353 1.00 175.59 179 GLN D C 1
ATOM 14834 O O . GLN D 1 179 ? 161.758 83.360 179.624 1.00 175.59 179 GLN D O 1
ATOM 14840 N N . LYS D 1 180 ? 159.740 84.355 179.594 1.00 186.48 180 LYS D N 1
ATOM 14841 C CA . LYS D 1 180 ? 159.039 83.273 180.272 1.00 186.48 180 LYS D CA 1
ATOM 14842 C C . LYS D 1 180 ? 158.921 82.024 179.406 1.00 186.48 180 LYS D C 1
ATOM 14843 O O . LYS D 1 180 ? 158.889 80.910 179.940 1.00 186.48 180 LYS D O 1
ATOM 14849 N N . ASN D 1 181 ? 158.860 82.168 178.089 1.00 180.47 181 ASN D N 1
ATOM 14850 C CA . ASN D 1 181 ? 158.422 81.070 177.248 1.00 180.47 181 ASN D CA 1
ATOM 14851 C C . ASN D 1 181 ? 159.439 80.582 176.231 1.00 180.47 181 ASN D C 1
ATOM 14852 O O . ASN D 1 181 ? 159.276 79.459 175.743 1.00 180.47 181 ASN D O 1
ATOM 14857 N N . ILE D 1 182 ? 160.422 81.404 175.849 1.00 182.11 182 ILE D N 1
ATOM 14858 C CA . ILE D 1 182 ? 161.346 81.120 174.754 1.00 182.11 182 ILE D CA 1
ATOM 14859 C C . ILE D 1 182 ? 162.120 79.814 174.947 1.00 182.11 182 ILE D C 1
ATOM 14860 O O . ILE D 1 182 ? 162.510 79.178 173.958 1.00 182.11 182 ILE D O 1
ATOM 14865 N N . ALA D 1 183 ? 162.423 79.437 176.203 1.00 209.66 183 ALA D N 1
ATOM 14866 C CA . ALA D 1 183 ? 163.096 78.169 176.483 1.00 209.66 183 ALA D CA 1
ATOM 14867 C C . ALA D 1 183 ? 162.322 76.968 175.959 1.00 209.66 183 ALA D C 1
ATOM 14868 O O . ALA D 1 183 ? 162.927 75.983 175.522 1.00 209.66 183 ALA D O 1
ATOM 14870 N N . ALA D 1 184 ? 160.988 77.036 175.983 1.00 197.37 184 ALA D N 1
ATOM 14871 C CA . ALA D 1 184 ? 160.163 75.942 175.487 1.00 197.37 184 ALA D CA 1
ATOM 14872 C C . ALA D 1 184 ? 160.237 75.821 173.976 1.00 197.37 184 ALA D C 1
ATOM 14873 O O . ALA D 1 184 ? 159.930 74.758 173.427 1.00 197.37 184 ALA D O 1
ATOM 14875 N N . PHE D 1 185 ? 160.632 76.892 173.303 1.00 193.83 185 PHE D N 1
ATOM 14876 C CA . PHE D 1 185 ? 160.848 76.901 171.871 1.00 193.83 185 PHE D CA 1
ATOM 14877 C C . PHE D 1 185 ? 162.288 76.603 171.487 1.00 193.83 185 PHE D C 1
ATOM 14878 O O . PHE D 1 185 ? 162.613 76.636 170.297 1.00 193.83 185 PHE D O 1
ATOM 14886 N N . GLY D 1 186 ? 163.156 76.312 172.450 1.00 196.04 186 GLY D N 1
ATOM 14887 C CA . GLY D 1 186 ? 164.546 76.083 172.132 1.00 196.04 186 GLY D CA 1
ATOM 14888 C C . GLY D 1 186 ? 165.365 77.348 172.087 1.00 196.04 186 GLY D C 1
ATOM 14889 O O . GLY D 1 186 ? 166.440 77.356 171.481 1.00 196.04 186 GLY D O 1
ATOM 14890 N N . GLY D 1 187 ? 164.892 78.414 172.722 1.00 189.31 187 GLY D N 1
ATOM 14891 C CA . GLY D 1 187 ? 165.553 79.695 172.687 1.00 189.31 187 GLY D CA 1
ATOM 14892 C C . GLY D 1 187 ? 166.476 79.956 173.857 1.00 189.31 187 GLY D C 1
ATOM 14893 O O . GLY D 1 187 ? 166.358 79.364 174.926 1.00 189.31 187 GLY D O 1
ATOM 14894 N N . ASN D 1 188 ? 167.417 80.867 173.619 1.00 201.18 188 ASN D N 1
ATOM 14895 C CA . ASN D 1 188 ? 168.372 81.307 174.621 1.00 201.18 188 ASN D CA 1
ATOM 14896 C C . ASN D 1 188 ? 167.968 82.674 175.144 1.00 201.18 188 ASN D C 1
ATOM 14897 O O . ASN D 1 188 ? 168.132 83.672 174.427 1.00 201.18 188 ASN D O 1
ATOM 14902 N N . PRO D 1 189 ? 167.435 82.774 176.368 1.00 187.66 189 PRO D N 1
ATOM 14903 C CA . PRO D 1 189 ? 167.004 84.080 176.898 1.00 187.66 189 PRO D CA 1
ATOM 14904 C C . PRO D 1 189 ? 168.149 85.050 177.163 1.00 187.66 189 PRO D C 1
ATOM 14905 O O . PRO D 1 189 ? 167.883 86.222 177.454 1.00 187.66 189 PRO D O 1
ATOM 14909 N N . LYS D 1 190 ? 169.399 84.598 177.107 1.00 189.79 190 LYS D N 1
ATOM 14910 C CA . LYS D 1 190 ? 170.558 85.444 177.329 1.00 189.79 190 LYS D CA 1
ATOM 14911 C C . LYS D 1 190 ? 171.185 85.926 176.027 1.00 189.79 190 LYS D C 1
ATOM 14912 O O . LYS D 1 190 ? 172.197 86.630 176.065 1.00 189.79 190 LYS D O 1
ATOM 14918 N N . SER D 1 191 ? 170.608 85.559 174.880 1.00 204.58 191 SER D N 1
ATOM 14919 C CA . SER D 1 191 ? 170.995 86.046 173.553 1.00 204.58 191 SER D CA 1
ATOM 14920 C C . SER D 1 191 ? 169.716 86.498 172.856 1.00 204.58 191 SER D C 1
ATOM 14921 O O . SER D 1 191 ? 169.161 85.770 172.028 1.00 204.58 191 SER D O 1
ATOM 14924 N N . VAL D 1 192 ? 169.244 87.699 173.186 1.00 193.06 192 VAL D N 1
ATOM 14925 C CA . VAL D 1 192 ? 167.986 88.212 172.653 1.00 193.06 192 VAL D CA 1
ATOM 14926 C C . VAL D 1 192 ? 168.218 89.537 171.930 1.00 193.06 192 VAL D C 1
ATOM 14927 O O . VAL D 1 192 ? 168.716 90.494 172.537 1.00 193.06 192 VAL D O 1
ATOM 14931 N N . THR D 1 193 ? 167.851 89.604 170.637 1.00 191.01 193 THR D N 1
ATOM 14932 C CA . THR D 1 193 ? 168.011 90.828 169.859 1.00 191.01 193 THR D CA 1
ATOM 14933 C C . THR D 1 193 ? 166.687 91.410 169.363 1.00 191.01 193 THR D C 1
ATOM 14934 O O . THR D 1 193 ? 165.915 90.730 168.665 1.00 191.01 193 THR D O 1
ATOM 14938 N N . LEU D 1 194 ? 166.452 92.680 169.690 1.00 173.19 194 LEU D N 1
ATOM 14939 C CA . LEU D 1 194 ? 165.291 93.441 169.226 1.00 173.19 194 LEU D CA 1
ATOM 14940 C C . LEU D 1 194 ? 165.584 94.174 167.920 1.00 173.19 194 LEU D C 1
ATOM 14941 O O . LEU D 1 194 ? 166.673 94.732 167.761 1.00 173.19 194 LEU D O 1
ATOM 14946 N N . PHE D 1 195 ? 164.639 94.182 166.975 1.00 175.87 195 PHE D N 1
ATOM 14947 C CA . PHE D 1 195 ? 164.808 95.123 165.867 1.00 175.87 195 PHE D CA 1
ATOM 14948 C C . PHE D 1 195 ? 163.466 95.658 165.373 1.00 175.87 195 PHE D C 1
ATOM 14949 O O . PHE D 1 195 ? 162.437 94.975 165.478 1.00 175.87 195 PHE D O 1
ATOM 14957 N N . GLY D 1 196 ? 163.490 96.882 164.817 1.00 193.05 196 GLY D N 1
ATOM 14958 C CA . GLY D 1 196 ? 162.290 97.521 164.289 1.00 193.05 196 GLY D CA 1
ATOM 14959 C C . GLY D 1 196 ? 162.656 98.759 163.497 1.00 193.05 196 GLY D C 1
ATOM 14960 O O . GLY D 1 196 ? 163.790 99.249 163.559 1.00 193.05 196 GLY D O 1
ATOM 14961 N N . GLU D 1 197 ? 161.668 99.282 162.762 1.00 199.52 197 GLU D N 1
ATOM 14962 C CA . GLU D 1 197 ? 161.910 100.436 161.908 1.00 199.52 197 GLU D CA 1
ATOM 14963 C C . GLU D 1 197 ? 160.892 101.556 162.120 1.00 199.52 197 GLU D C 1
ATOM 14964 O O . GLU D 1 197 ? 159.708 101.295 162.371 1.00 199.52 197 GLU D O 1
ATOM 14970 N N . SER D 1 198 ? 161.370 102.805 162.069 1.00 188.37 198 SER D N 1
ATOM 14971 C CA . SER D 1 198 ? 160.673 104.101 162.173 1.00 188.37 198 SER D CA 1
ATOM 14972 C C . SER D 1 198 ? 159.922 104.365 163.472 1.00 188.37 198 SER D C 1
ATOM 14973 O O . SER D 1 198 ? 159.803 105.509 163.924 1.00 188.37 198 SER D O 1
ATOM 14976 N N . ALA D 1 199 ? 159.425 103.320 164.069 1.00 195.82 199 ALA D N 1
ATOM 14977 C CA . ALA D 1 199 ? 158.740 103.315 165.343 1.00 195.82 199 ALA D CA 1
ATOM 14978 C C . ALA D 1 199 ? 159.147 102.095 166.126 1.00 195.82 199 ALA D C 1
ATOM 14979 O O . ALA D 1 199 ? 159.101 102.115 167.358 1.00 195.82 199 ALA D O 1
ATOM 14981 N N . GLY D 1 200 ? 159.553 101.042 165.418 1.00 198.33 200 GLY D N 1
ATOM 14982 C CA . GLY D 1 200 ? 160.175 99.905 166.046 1.00 198.33 200 GLY D CA 1
ATOM 14983 C C . GLY D 1 200 ? 161.502 100.297 166.644 1.00 198.33 200 GLY D C 1
ATOM 14984 O O . GLY D 1 200 ? 161.829 99.924 167.775 1.00 198.33 200 GLY D O 1
ATOM 14985 N N . ALA D 1 201 ? 162.262 101.093 165.898 1.00 185.50 201 ALA D N 1
ATOM 14986 C CA . ALA D 1 201 ? 163.536 101.581 166.391 1.00 185.50 201 ALA D CA 1
ATOM 14987 C C . ALA D 1 201 ? 163.361 102.564 167.538 1.00 185.50 201 ALA D C 1
ATOM 14988 O O . ALA D 1 201 ? 164.119 102.521 168.514 1.00 185.50 201 ALA D O 1
ATOM 14990 N N . ALA D 1 202 ? 162.409 103.489 167.414 1.00 168.27 202 ALA D N 1
ATOM 14991 C CA . ALA D 1 202 ? 162.070 104.349 168.538 1.00 168.27 202 ALA D CA 1
ATOM 14992 C C . ALA D 1 202 ? 161.680 103.566 169.787 1.00 168.27 202 ALA D C 1
ATOM 14993 O O . ALA D 1 202 ? 162.196 103.845 170.875 1.00 168.27 202 ALA D O 1
ATOM 14995 N N . SER D 1 203 ? 160.853 102.526 169.630 1.00 173.26 203 SER D N 1
ATOM 14996 C CA . SER D 1 203 ? 160.487 101.680 170.765 1.00 173.26 203 SER D CA 1
ATOM 14997 C C . SER D 1 203 ? 161.673 100.968 171.399 1.00 173.26 203 SER D C 1
ATOM 14998 O O . SER D 1 203 ? 161.805 100.983 172.627 1.00 173.26 203 SER D O 1
ATOM 15001 N N . VAL D 1 204 ? 162.494 100.275 170.588 1.00 170.92 204 VAL D N 1
ATOM 15002 C CA . VAL D 1 204 ? 163.667 99.575 171.127 1.00 170.92 204 VAL D CA 1
ATOM 15003 C C . VAL D 1 204 ? 164.570 100.557 171.852 1.00 170.92 204 VAL D C 1
ATOM 15004 O O . VAL D 1 204 ? 165.032 100.287 172.971 1.00 170.92 204 VAL D O 1
ATOM 15008 N N . SER D 1 205 ? 164.755 101.747 171.260 1.00 163.14 205 SER D N 1
ATOM 15009 C CA . SER D 1 205 ? 165.630 102.746 171.835 1.00 163.14 205 SER D CA 1
ATOM 15010 C C . SER D 1 205 ? 165.062 103.218 173.152 1.00 163.14 205 SER D C 1
ATOM 15011 O O . SER D 1 205 ? 165.817 103.472 174.095 1.00 163.14 205 SER D O 1
ATOM 15014 N N . LEU D 1 206 ? 163.742 103.175 173.271 1.00 171.91 206 LEU D N 1
ATOM 15015 C CA . LEU D 1 206 ? 163.113 103.519 174.528 1.00 171.91 206 LEU D CA 1
ATOM 15016 C C . LEU D 1 206 ? 163.288 102.391 175.540 1.00 171.91 206 LEU D C 1
ATOM 15017 O O . LEU D 1 206 ? 163.389 102.646 176.748 1.00 171.91 206 LEU D O 1
ATOM 15022 N N . HIS D 1 207 ? 163.332 101.144 175.061 1.00 178.21 207 HIS D N 1
ATOM 15023 C CA . HIS D 1 207 ? 163.647 100.040 175.962 1.00 178.21 207 HIS D CA 1
ATOM 15024 C C . HIS D 1 207 ? 165.067 100.122 176.497 1.00 178.21 207 HIS D C 1
ATOM 15025 O O . HIS D 1 207 ? 165.346 99.564 177.564 1.00 178.21 207 HIS D O 1
ATOM 15032 N N . LEU D 1 208 ? 165.984 100.759 175.762 1.00 171.66 208 LEU D N 1
ATOM 15033 C CA . LEU D 1 208 ? 167.296 101.016 176.361 1.00 171.66 208 LEU D CA 1
ATOM 15034 C C . LEU D 1 208 ? 167.192 101.955 177.550 1.00 171.66 208 LEU D C 1
ATOM 15035 O O . LEU D 1 208 ? 167.968 101.836 178.503 1.00 171.66 208 LEU D O 1
ATOM 15040 N N . LEU D 1 209 ? 166.207 102.843 177.546 1.00 178.25 209 LEU D N 1
ATOM 15041 C CA . LEU D 1 209 ? 166.038 103.797 178.627 1.00 178.25 209 LEU D CA 1
ATOM 15042 C C . LEU D 1 209 ? 165.113 103.304 179.731 1.00 178.25 209 LEU D C 1
ATOM 15043 O O . LEU D 1 209 ? 165.226 103.786 180.863 1.00 178.25 209 LEU D O 1
ATOM 15048 N N . SER D 1 210 ? 164.214 102.362 179.447 1.00 191.09 210 SER D N 1
ATOM 15049 C CA . SER D 1 210 ? 163.196 101.969 180.419 1.00 191.09 210 SER D CA 1
ATOM 15050 C C . SER D 1 210 ? 163.696 100.917 181.399 1.00 191.09 210 SER D C 1
ATOM 15051 O O . SER D 1 210 ? 164.100 99.826 180.970 1.00 191.09 210 SER D O 1
ATOM 15054 N N . PRO D 1 211 ? 163.780 101.251 182.697 1.00 185.43 211 PRO D N 1
ATOM 15055 C CA . PRO D 1 211 ? 164.274 100.323 183.733 1.00 185.43 211 PRO D CA 1
ATOM 15056 C C . PRO D 1 211 ? 163.576 98.979 183.761 1.00 185.43 211 PRO D C 1
ATOM 15057 O O . PRO D 1 211 ? 164.184 97.976 184.146 1.00 185.43 211 PRO D O 1
ATOM 15061 N N . GLY D 1 212 ? 162.286 98.941 183.425 1.00 183.58 212 GLY D N 1
ATOM 15062 C CA . GLY D 1 212 ? 161.591 97.673 183.351 1.00 183.58 212 GLY D CA 1
ATOM 15063 C C . GLY D 1 212 ? 162.075 96.797 182.221 1.00 183.58 212 GLY D C 1
ATOM 15064 O O . GLY D 1 212 ? 161.853 95.586 182.252 1.00 183.58 212 GLY D O 1
ATOM 15065 N N . SER D 1 213 ? 162.723 97.382 181.221 1.00 178.48 213 SER D N 1
ATOM 15066 C CA . SER D 1 213 ? 163.232 96.642 180.083 1.00 178.48 213 SER D CA 1
ATOM 15067 C C . SER D 1 213 ? 164.694 96.240 180.254 1.00 178.48 213 SER D C 1
ATOM 15068 O O . SER D 1 213 ? 165.300 95.734 179.307 1.00 178.48 213 SER D O 1
ATOM 15071 N N . HIS D 1 214 ? 165.264 96.439 181.441 1.00 164.65 214 HIS D N 1
ATOM 15072 C CA . HIS D 1 214 ? 166.709 96.526 181.602 1.00 164.65 214 HIS D CA 1
ATOM 15073 C C . HIS D 1 214 ? 167.420 95.181 181.514 1.00 164.65 214 HIS D C 1
ATOM 15074 O O . HIS D 1 214 ? 168.651 95.146 181.459 1.00 164.65 214 HIS D O 1
ATOM 15081 N N . SER D 1 215 ? 166.701 94.068 181.483 1.00 166.07 215 SER D N 1
ATOM 15082 C CA . SER D 1 215 ? 167.392 92.791 181.591 1.00 166.07 215 SER D CA 1
ATOM 15083 C C . SER D 1 215 ? 166.786 91.716 180.703 1.00 166.07 215 SER D C 1
ATOM 15084 O O . SER D 1 215 ? 167.041 90.525 180.930 1.00 166.07 215 SER D O 1
ATOM 15087 N N . LEU D 1 216 ? 165.981 92.087 179.720 1.00 160.64 216 LEU D N 1
ATOM 15088 C CA . LEU D 1 216 ? 165.328 91.113 178.865 1.00 160.64 216 LEU D CA 1
ATOM 15089 C C . LEU D 1 216 ? 165.868 91.013 177.452 1.00 160.64 216 LEU D C 1
ATOM 15090 O O . LEU D 1 216 ? 165.291 90.275 176.648 1.00 160.64 216 LEU D O 1
ATOM 15095 N N . PHE D 1 217 ? 166.930 91.729 177.108 1.00 166.60 217 PHE D N 1
ATOM 15096 C CA . PHE D 1 217 ? 167.502 91.540 175.785 1.00 166.60 217 PHE D CA 1
ATOM 15097 C C . PHE D 1 217 ? 168.973 91.902 175.801 1.00 166.60 217 PHE D C 1
ATOM 15098 O O . PHE D 1 217 ? 169.498 92.430 176.780 1.00 166.60 217 PHE D O 1
ATOM 15106 N N . THR D 1 218 ? 169.635 91.594 174.693 1.00 168.24 218 THR D N 1
ATOM 15107 C CA . THR D 1 218 ? 171.072 91.771 174.564 1.00 168.24 218 THR D CA 1
ATOM 15108 C C . THR D 1 218 ? 171.471 92.909 173.635 1.00 168.24 218 THR D C 1
ATOM 15109 O O . THR D 1 218 ? 172.303 93.748 174.011 1.00 168.24 218 THR D O 1
ATOM 15113 N N . ARG D 1 219 ? 170.918 92.981 172.425 1.00 189.74 219 ARG D N 1
ATOM 15114 C CA . ARG D 1 219 ? 171.383 93.948 171.445 1.00 189.74 219 ARG D CA 1
ATOM 15115 C C . ARG D 1 219 ? 170.187 94.494 170.687 1.00 189.74 219 ARG D C 1
ATOM 15116 O O . ARG D 1 219 ? 169.041 94.103 170.925 1.00 189.74 219 ARG D O 1
ATOM 15124 N N . ALA D 1 220 ? 170.464 95.399 169.752 1.00 184.98 220 ALA D N 1
ATOM 15125 C CA . ALA D 1 220 ? 169.416 96.229 169.177 1.00 184.98 220 ALA D CA 1
ATOM 15126 C C . ALA D 1 220 ? 169.788 96.729 167.790 1.00 184.98 220 ALA D C 1
ATOM 15127 O O . ALA D 1 220 ? 170.897 97.242 167.593 1.00 184.98 220 ALA D O 1
ATOM 15129 N N . ILE D 1 221 ? 168.866 96.585 166.840 1.00 186.39 221 ILE D N 1
ATOM 15130 C CA . ILE D 1 221 ? 169.052 97.102 165.493 1.00 186.39 221 ILE D CA 1
ATOM 15131 C C . ILE D 1 221 ? 167.957 98.131 165.244 1.00 186.39 221 ILE D C 1
ATOM 15132 O O . ILE D 1 221 ? 166.770 97.850 165.454 1.00 186.39 221 ILE D O 1
ATOM 15137 N N . LEU D 1 222 ? 168.369 99.311 164.788 1.00 182.25 222 LEU D N 1
ATOM 15138 C CA . LEU D 1 222 ? 167.534 100.494 164.632 1.00 182.25 222 LEU D CA 1
ATOM 15139 C C . LEU D 1 222 ? 167.555 100.954 163.180 1.00 182.25 222 LEU D C 1
ATOM 15140 O O . LEU D 1 222 ? 168.560 101.511 162.708 1.00 182.25 222 LEU D O 1
ATOM 15145 N N . GLN D 1 223 ? 166.474 100.712 162.464 1.00 185.33 223 GLN D N 1
ATOM 15146 C CA . GLN D 1 223 ? 166.403 101.096 161.068 1.00 185.33 223 GLN D CA 1
ATOM 15147 C C . GLN D 1 223 ? 165.630 102.402 160.942 1.00 185.33 223 GLN D C 1
ATOM 15148 O O . GLN D 1 223 ? 164.452 102.444 161.307 1.00 185.33 223 GLN D O 1
ATOM 15154 N N . SER D 1 224 ? 166.306 103.465 160.494 1.00 173.80 224 SER D N 1
ATOM 15155 C CA . SER D 1 224 ? 165.704 104.780 160.209 1.00 173.80 224 SER D CA 1
ATOM 15156 C C . SER D 1 224 ? 164.844 105.372 161.329 1.00 173.80 224 SER D C 1
ATOM 15157 O O . SER D 1 224 ? 163.653 105.630 161.144 1.00 173.80 224 SER D O 1
ATOM 15160 N N . GLY D 1 225 ? 165.433 105.575 162.502 1.00 162.35 225 GLY D N 1
ATOM 15161 C CA . GLY D 1 225 ? 164.605 106.098 163.571 1.00 162.35 225 GLY D CA 1
ATOM 15162 C C . GLY D 1 225 ? 165.183 106.128 164.969 1.00 162.35 225 GLY D C 1
ATOM 15163 O O . GLY D 1 225 ? 165.988 105.267 165.338 1.00 162.35 225 GLY D O 1
ATOM 15164 N N . SER D 1 226 ? 164.732 107.101 165.764 1.00 131.24 226 SER D N 1
ATOM 15165 C CA . SER D 1 226 ? 165.089 107.241 167.173 1.00 131.24 226 SER D CA 1
ATOM 15166 C C . SER D 1 226 ? 164.178 108.264 167.827 1.00 131.24 226 SER D C 1
ATOM 15167 O O . SER D 1 226 ? 163.627 109.155 167.174 1.00 131.24 226 SER D O 1
ATOM 15170 N N . PHE D 1 227 ? 164.060 108.118 169.147 1.00 147.44 227 PHE D N 1
ATOM 15171 C CA . PHE D 1 227 ? 163.144 108.877 169.996 1.00 147.44 227 PHE D CA 1
ATOM 15172 C C . PHE D 1 227 ? 163.365 110.380 169.972 1.00 147.44 227 PHE D C 1
ATOM 15173 O O . PHE D 1 227 ? 162.461 111.137 170.334 1.00 147.44 227 PHE D O 1
ATOM 15181 N N . ASN D 1 228 ? 164.534 110.827 169.561 1.00 132.21 228 ASN D N 1
ATOM 15182 C CA . ASN D 1 228 ? 164.863 112.232 169.633 1.00 132.21 228 ASN D CA 1
ATOM 15183 C C . ASN D 1 228 ? 164.440 112.975 168.387 1.00 132.21 228 ASN D C 1
ATOM 15184 O O . ASN D 1 228 ? 164.716 114.172 168.273 1.00 132.21 228 ASN D O 1
ATOM 15189 N N . ALA D 1 229 ? 163.808 112.285 167.446 1.00 132.17 229 ALA D N 1
ATOM 15190 C CA . ALA D 1 229 ? 163.214 112.973 166.323 1.00 132.17 229 ALA D CA 1
ATOM 15191 C C . ALA D 1 229 ? 162.048 113.828 166.814 1.00 132.17 229 ALA D C 1
ATOM 15192 O O . ALA D 1 229 ? 161.392 113.469 167.796 1.00 132.17 229 ALA D O 1
ATOM 15194 N N . PRO D 1 230 ? 161.808 114.990 166.182 1.00 120.81 230 PRO D N 1
ATOM 15195 C CA . PRO D 1 230 ? 160.806 115.934 166.718 1.00 120.81 230 PRO D CA 1
ATOM 15196 C C . PRO D 1 230 ? 159.394 115.387 166.753 1.00 120.81 230 PRO D C 1
ATOM 15197 O O . PRO D 1 230 ? 158.574 115.860 167.547 1.00 120.81 230 PRO D O 1
ATOM 15201 N N . TRP D 1 231 ? 159.096 114.393 165.929 1.00 127.16 231 TRP D N 1
ATOM 15202 C CA . TRP D 1 231 ? 157.764 113.837 165.826 1.00 127.16 231 TRP D CA 1
ATOM 15203 C C . TRP D 1 231 ? 157.602 112.629 166.716 1.00 127.16 231 TRP D C 1
ATOM 15204 O O . TRP D 1 231 ? 156.500 112.085 166.809 1.00 127.16 231 TRP D O 1
ATOM 15215 N N . ALA D 1 232 ? 158.685 112.184 167.345 1.00 147.26 232 ALA D N 1
ATOM 15216 C CA . ALA D 1 232 ? 158.692 110.870 167.966 1.00 147.26 232 ALA D CA 1
ATOM 15217 C C . ALA D 1 232 ? 157.966 110.897 169.304 1.00 147.26 232 ALA D C 1
ATOM 15218 O O . ALA D 1 232 ? 157.168 110.003 169.605 1.00 147.26 232 ALA D O 1
ATOM 15220 N N . VAL D 1 233 ? 158.238 111.904 170.127 1.00 167.53 233 VAL D N 1
ATOM 15221 C CA . VAL D 1 233 ? 157.714 111.959 171.485 1.00 167.53 233 VAL D CA 1
ATOM 15222 C C . VAL D 1 233 ? 156.994 113.286 171.661 1.00 167.53 233 VAL D C 1
ATOM 15223 O O . VAL D 1 233 ? 157.507 114.335 171.259 1.00 167.53 233 VAL D O 1
ATOM 15227 N N . THR D 1 234 ? 155.805 113.236 172.245 1.00 203.72 234 THR D N 1
ATOM 15228 C CA . THR D 1 234 ? 155.004 114.414 172.530 1.00 203.72 234 THR D CA 1
ATOM 15229 C C . THR D 1 234 ? 155.225 114.789 173.988 1.00 203.72 234 THR D C 1
ATOM 15230 O O . THR D 1 234 ? 155.392 113.910 174.839 1.00 203.72 234 THR D O 1
ATOM 15234 N N . SER D 1 235 ? 155.339 116.092 174.254 1.00 224.78 235 SER D N 1
ATOM 15235 C CA . SER D 1 235 ? 155.387 116.571 175.631 1.00 224.78 235 SER D CA 1
ATOM 15236 C C . SER D 1 235 ? 154.154 116.150 176.422 1.00 224.78 235 SER D C 1
ATOM 15237 O O . SER D 1 235 ? 153.074 115.924 175.868 1.00 224.78 235 SER D O 1
ATOM 15240 N N . LEU D 1 236 ? 154.367 116.019 177.737 1.00 243.12 236 LEU D N 1
ATOM 15241 C CA . LEU D 1 236 ? 153.346 115.582 178.691 1.00 243.12 236 LEU D CA 1
ATOM 15242 C C . LEU D 1 236 ? 152.050 116.387 178.603 1.00 243.12 236 LEU D C 1
ATOM 15243 O O . LEU D 1 236 ? 150.952 115.814 178.528 1.00 243.12 236 LEU D O 1
ATOM 15248 N N . TYR D 1 237 ? 152.159 117.711 178.514 1.00 243.95 237 TYR D N 1
ATOM 15249 C CA . TYR D 1 237 ? 150.944 118.507 178.529 1.00 243.95 237 TYR D CA 1
ATOM 15250 C C . TYR D 1 237 ? 150.345 118.690 177.151 1.00 243.95 237 TYR D C 1
ATOM 15251 O O . TYR D 1 237 ? 149.130 118.893 177.048 1.00 243.95 237 TYR D O 1
ATOM 15260 N N . GLU D 1 238 ? 151.127 118.471 176.097 1.00 267.25 238 GLU D N 1
ATOM 15261 C CA . GLU D 1 238 ? 150.546 118.438 174.764 1.00 267.25 238 GLU D CA 1
ATOM 15262 C C . GLU D 1 238 ? 149.748 117.161 174.576 1.00 267.25 238 GLU D C 1
ATOM 15263 O O . GLU D 1 238 ? 148.656 117.180 173.997 1.00 267.25 238 GLU D O 1
ATOM 15269 N N . ALA D 1 239 ? 150.279 116.053 175.100 1.00 266.20 239 ALA D N 1
ATOM 15270 C CA . ALA D 1 239 ? 149.582 114.773 175.103 1.00 266.20 239 ALA D CA 1
ATOM 15271 C C . ALA D 1 239 ? 148.264 114.861 175.861 1.00 266.20 239 ALA D C 1
ATOM 15272 O O . ALA D 1 239 ? 147.221 114.424 175.354 1.00 266.20 239 ALA D O 1
ATOM 15274 N N . ARG D 1 240 ? 148.322 115.313 177.125 1.00 258.27 240 ARG D N 1
ATOM 15275 C CA . ARG D 1 240 ? 147.103 115.504 177.917 1.00 258.27 240 ARG D CA 1
ATOM 15276 C C . ARG D 1 240 ? 146.099 116.420 177.219 1.00 258.27 240 ARG D C 1
ATOM 15277 O O . ARG D 1 240 ? 144.892 116.154 177.263 1.00 258.27 240 ARG D O 1
ATOM 15285 N N . ASN D 1 241 ? 146.571 117.548 176.660 1.00 259.52 241 ASN D N 1
ATOM 15286 C CA . ASN D 1 241 ? 145.711 118.464 175.912 1.00 259.52 241 ASN D CA 1
ATOM 15287 C C . ASN D 1 241 ? 145.006 117.742 174.769 1.00 259.52 241 ASN D C 1
ATOM 15288 O O . ASN D 1 241 ? 143.806 117.937 174.538 1.00 259.52 241 ASN D O 1
ATOM 15293 N N . ARG D 1 242 ? 145.761 116.928 174.023 1.00 263.49 242 ARG D N 1
ATOM 15294 C CA . ARG D 1 242 ? 145.211 116.155 172.913 1.00 263.49 242 ARG D CA 1
ATOM 15295 C C . ARG D 1 242 ? 144.173 115.157 173.400 1.00 263.49 242 ARG D C 1
ATOM 15296 O O . ARG D 1 242 ? 143.168 114.917 172.722 1.00 263.49 242 ARG D O 1
ATOM 15304 N N . THR D 1 243 ? 144.444 114.523 174.543 1.00 270.19 243 THR D N 1
ATOM 15305 C CA . THR D 1 243 ? 143.487 113.610 175.164 1.00 270.19 243 THR D CA 1
ATOM 15306 C C . THR D 1 243 ? 142.186 114.336 175.490 1.00 270.19 243 THR D C 1
ATOM 15307 O O . THR D 1 243 ? 141.092 113.847 175.170 1.00 270.19 243 THR D O 1
ATOM 15311 N N . LEU D 1 244 ? 142.296 115.480 176.179 1.00 294.99 244 LEU D N 1
ATOM 15312 C CA . LEU D 1 244 ? 141.144 116.330 176.483 1.00 294.99 244 LEU D CA 1
ATOM 15313 C C . LEU D 1 244 ? 140.387 116.741 175.219 1.00 294.99 244 LEU D C 1
ATOM 15314 O O . LEU D 1 244 ? 139.149 116.790 175.211 1.00 294.99 244 LEU D O 1
ATOM 15319 N N . ASN D 1 245 ? 141.114 116.988 174.125 1.00 290.93 245 ASN D N 1
ATOM 15320 C CA . ASN D 1 245 ? 140.460 117.409 172.891 1.00 290.93 245 ASN D CA 1
ATOM 15321 C C . ASN D 1 245 ? 139.725 116.252 172.226 1.00 290.93 245 ASN D C 1
ATOM 15322 O O . ASN D 1 245 ? 138.641 116.450 171.667 1.00 290.93 245 ASN D O 1
ATOM 15327 N N . LEU D 1 246 ? 140.330 115.058 172.223 1.00 295.31 246 LEU D N 1
ATOM 15328 C CA . LEU D 1 246 ? 139.656 113.863 171.717 1.00 295.31 246 LEU D CA 1
ATOM 15329 C C . LEU D 1 246 ? 138.381 113.586 172.501 1.00 295.31 246 LEU D C 1
ATOM 15330 O O . LEU D 1 246 ? 137.348 113.228 171.921 1.00 295.31 246 LEU D O 1
ATOM 15335 N N . ALA D 1 247 ? 138.465 113.722 173.833 1.00 314.34 247 ALA D N 1
ATOM 15336 C CA . ALA D 1 247 ? 137.303 113.638 174.718 1.00 314.34 247 ALA D CA 1
ATOM 15337 C C . ALA D 1 247 ? 136.221 114.633 174.317 1.00 314.34 247 ALA D C 1
ATOM 15338 O O . ALA D 1 247 ? 135.029 114.302 174.326 1.00 314.34 247 ALA D O 1
ATOM 15340 N N . LYS D 1 248 ? 136.624 115.868 174.011 1.00 304.53 248 LYS D N 1
ATOM 15341 C CA . LYS D 1 248 ? 135.680 116.897 173.583 1.00 304.53 248 LYS D CA 1
ATOM 15342 C C . LYS D 1 248 ? 135.006 116.506 172.267 1.00 304.53 248 LYS D C 1
ATOM 15343 O O . LYS D 1 248 ? 133.781 116.608 172.132 1.00 304.53 248 LYS D O 1
ATOM 15349 N N . LEU D 1 249 ? 135.809 116.108 171.269 1.00 302.94 249 LEU D N 1
ATOM 15350 C CA . LEU D 1 249 ? 135.321 115.667 169.956 1.00 302.94 249 LEU D CA 1
ATOM 15351 C C . LEU D 1 249 ? 134.331 114.505 170.035 1.00 302.94 249 LEU D C 1
ATOM 15352 O O . LEU D 1 249 ? 133.471 114.365 169.158 1.00 302.94 249 LEU D O 1
ATOM 15357 N N . THR D 1 250 ? 134.444 113.665 171.062 1.00 315.35 250 THR D N 1
ATOM 15358 C CA . THR D 1 250 ? 133.671 112.438 171.214 1.00 315.35 250 THR D CA 1
ATOM 15359 C C . THR D 1 250 ? 132.560 112.560 172.260 1.00 315.35 250 THR D C 1
ATOM 15360 O O . THR D 1 250 ? 131.843 111.586 172.517 1.00 315.35 250 THR D O 1
ATOM 15364 N N . GLY D 1 251 ? 132.382 113.738 172.848 1.00 321.07 251 GLY D N 1
ATOM 15365 C CA . GLY D 1 251 ? 131.393 113.951 173.891 1.00 321.07 251 GLY D CA 1
ATOM 15366 C C . GLY D 1 251 ? 131.706 113.340 175.238 1.00 321.07 251 GLY D C 1
ATOM 15367 O O . GLY D 1 251 ? 130.798 112.905 175.952 1.00 321.07 251 GLY D O 1
ATOM 15368 N N . CYS D 1 252 ? 132.985 113.305 175.598 1.00 321.68 252 CYS D N 1
ATOM 15369 C CA . CYS D 1 252 ? 133.486 112.777 176.861 1.00 321.68 252 CYS D CA 1
ATOM 15370 C C . CYS D 1 252 ? 134.144 113.817 177.738 1.00 321.68 252 CYS D C 1
ATOM 15371 O O . CYS D 1 252 ? 134.809 113.429 178.697 1.00 321.68 252 CYS D O 1
ATOM 15374 N N . SER D 1 253 ? 134.041 115.109 177.412 1.00 320.88 253 SER D N 1
ATOM 15375 C CA . SER D 1 253 ? 134.557 116.115 178.329 1.00 320.88 253 SER D CA 1
ATOM 15376 C C . SER D 1 253 ? 133.745 116.057 179.618 1.00 320.88 253 SER D C 1
ATOM 15377 O O . SER D 1 253 ? 132.523 116.233 179.596 1.00 320.88 253 SER D O 1
ATOM 15380 N N . ARG D 1 254 ? 134.415 115.796 180.740 1.00 310.97 254 ARG D N 1
ATOM 15381 C CA . ARG D 1 254 ? 133.714 115.642 182.004 1.00 310.97 254 ARG D CA 1
ATOM 15382 C C . ARG D 1 254 ? 134.490 116.384 183.080 1.00 310.97 254 ARG D C 1
ATOM 15383 O O . ARG D 1 254 ? 135.565 116.933 182.822 1.00 310.97 254 ARG D O 1
ATOM 15391 N N . GLU D 1 255 ? 133.875 116.476 184.264 1.00 324.54 255 GLU D N 1
ATOM 15392 C CA . GLU D 1 255 ? 134.512 116.968 185.483 1.00 324.54 255 GLU D CA 1
ATOM 15393 C C . GLU D 1 255 ? 135.877 116.330 185.713 1.00 324.54 255 GLU D C 1
ATOM 15394 O O . GLU D 1 255 ? 136.918 116.960 185.511 1.00 324.54 255 GLU D O 1
ATOM 15400 N N . ASN D 1 256 ? 135.859 115.065 186.124 1.00 315.38 256 ASN D N 1
ATOM 15401 C CA . ASN D 1 256 ? 137.061 114.313 186.444 1.00 315.38 256 ASN D CA 1
ATOM 15402 C C . ASN D 1 256 ? 137.435 113.343 185.329 1.00 315.38 256 ASN D C 1
ATOM 15403 O O . ASN D 1 256 ? 136.703 113.142 184.361 1.00 315.38 256 ASN D O 1
ATOM 15408 N N . GLU D 1 257 ? 138.597 112.722 185.518 1.00 301.88 257 GLU D N 1
ATOM 15409 C CA . GLU D 1 257 ? 139.194 111.865 184.503 1.00 301.88 257 GLU D CA 1
ATOM 15410 C C . GLU D 1 257 ? 138.413 110.567 184.337 1.00 301.88 257 GLU D C 1
ATOM 15411 O O . GLU D 1 257 ? 138.242 110.072 183.214 1.00 301.88 257 GLU D O 1
ATOM 15417 N N . THR D 1 258 ? 137.981 109.975 185.452 1.00 305.76 258 THR D N 1
ATOM 15418 C CA . THR D 1 258 ? 137.321 108.680 185.384 1.00 305.76 258 THR D CA 1
ATOM 15419 C C . THR D 1 258 ? 135.953 108.727 184.714 1.00 305.76 258 THR D C 1
ATOM 15420 O O . THR D 1 258 ? 135.577 107.745 184.084 1.00 305.76 258 THR D O 1
ATOM 15424 N N . GLU D 1 259 ? 135.278 109.873 184.680 1.00 314.58 259 GLU D N 1
ATOM 15425 C CA . GLU D 1 259 ? 134.017 109.936 183.945 1.00 314.58 259 GLU D CA 1
ATOM 15426 C C . GLU D 1 259 ? 134.274 110.015 182.450 1.00 314.58 259 GLU D C 1
ATOM 15427 O O . GLU D 1 259 ? 133.532 109.421 181.641 1.00 314.58 259 GLU D O 1
ATOM 15433 N N . ILE D 1 260 ? 135.334 110.748 182.100 1.00 295.53 260 ILE D N 1
ATOM 15434 C CA . ILE D 1 260 ? 135.798 110.840 180.725 1.00 295.53 260 ILE D CA 1
ATOM 15435 C C . ILE D 1 260 ? 136.096 109.448 180.194 1.00 295.53 260 ILE D C 1
ATOM 15436 O O . ILE D 1 260 ? 135.596 109.050 179.134 1.00 295.53 260 ILE D O 1
ATOM 15441 N N . ILE D 1 261 ? 136.899 108.684 180.946 1.00 280.85 261 ILE D N 1
ATOM 15442 C CA . ILE D 1 261 ? 137.225 107.319 180.536 1.00 280.85 261 ILE D CA 1
ATOM 15443 C C . ILE D 1 261 ? 135.989 106.417 180.505 1.00 280.85 261 ILE D C 1
ATOM 15444 O O . ILE D 1 261 ? 135.917 105.525 179.658 1.00 280.85 261 ILE D O 1
ATOM 15449 N N . LYS D 1 262 ? 135.060 106.547 181.476 1.00 280.90 262 LYS D N 1
ATOM 15450 C CA . LYS D 1 262 ? 133.841 105.731 181.440 1.00 280.90 262 LYS D CA 1
ATOM 15451 C C . LYS D 1 262 ? 133.079 105.901 180.130 1.00 280.90 262 LYS D C 1
ATOM 15452 O O . LYS D 1 262 ? 132.644 104.911 179.530 1.00 280.90 262 LYS D O 1
ATOM 15458 N N . CYS D 1 263 ? 132.901 107.145 179.668 1.00 289.39 263 CYS D N 1
ATOM 15459 C CA . CYS D 1 263 ? 132.200 107.286 178.389 1.00 289.39 263 CYS D CA 1
ATOM 15460 C C . CYS D 1 263 ? 133.085 106.845 177.224 1.00 289.39 263 CYS D C 1
ATOM 15461 O O . CYS D 1 263 ? 132.581 106.289 176.240 1.00 289.39 263 CYS D O 1
ATOM 15464 N N . LEU D 1 264 ? 134.397 107.109 177.297 1.00 272.14 264 LEU D N 1
ATOM 15465 C CA . LEU D 1 264 ? 135.289 106.705 176.212 1.00 272.14 264 LEU D CA 1
ATOM 15466 C C . LEU D 1 264 ? 135.435 105.190 176.081 1.00 272.14 264 LEU D C 1
ATOM 15467 O O . LEU D 1 264 ? 135.716 104.698 174.982 1.00 272.14 264 LEU D O 1
ATOM 15472 N N . ARG D 1 265 ? 135.232 104.433 177.162 1.00 260.29 265 ARG D N 1
ATOM 15473 C CA . ARG D 1 265 ? 135.265 102.975 177.060 1.00 260.29 265 ARG D CA 1
ATOM 15474 C C . ARG D 1 265 ? 134.048 102.410 176.353 1.00 260.29 265 ARG D C 1
ATOM 15475 O O . ARG D 1 265 ? 134.077 101.253 175.923 1.00 260.29 265 ARG D O 1
ATOM 15483 N N . ASN D 1 266 ? 132.991 103.196 176.211 1.00 272.98 266 ASN D N 1
ATOM 15484 C CA . ASN D 1 266 ? 131.796 102.763 175.512 1.00 272.98 266 ASN D CA 1
ATOM 15485 C C . ASN D 1 266 ? 131.776 103.160 174.046 1.00 272.98 266 ASN D C 1
ATOM 15486 O O . ASN D 1 266 ? 130.850 102.763 173.331 1.00 272.98 266 ASN D O 1
ATOM 15491 N N . LYS D 1 267 ? 132.756 103.921 173.573 1.00 260.81 267 LYS D N 1
ATOM 15492 C CA . LYS D 1 267 ? 132.725 104.304 172.174 1.00 260.81 267 LYS D CA 1
ATOM 15493 C C . LYS D 1 267 ? 133.252 103.180 171.293 1.00 260.81 267 LYS D C 1
ATOM 15494 O O . LYS D 1 267 ? 134.134 102.411 171.683 1.00 260.81 267 LYS D O 1
ATOM 15500 N N . ASP D 1 268 ? 132.673 103.086 170.102 1.00 287.27 268 ASP D N 1
ATOM 15501 C CA . ASP D 1 268 ? 133.156 102.200 169.057 1.00 287.27 268 ASP D CA 1
ATOM 15502 C C . ASP D 1 268 ? 134.567 102.598 168.622 1.00 287.27 268 ASP D C 1
ATOM 15503 O O . ASP D 1 268 ? 134.924 103.779 168.701 1.00 287.27 268 ASP D O 1
ATOM 15508 N N . PRO D 1 269 ? 135.415 101.619 168.255 1.00 284.00 269 PRO D N 1
ATOM 15509 C CA . PRO D 1 269 ? 136.762 101.949 167.738 1.00 284.00 269 PRO D CA 1
ATOM 15510 C C . PRO D 1 269 ? 136.734 102.898 166.543 1.00 284.00 269 PRO D C 1
ATOM 15511 O O . PRO D 1 269 ? 137.639 103.732 166.391 1.00 284.00 269 PRO D O 1
ATOM 15515 N N . GLN D 1 270 ? 135.731 102.747 165.671 1.00 296.65 270 GLN D N 1
ATOM 15516 C CA . GLN D 1 270 ? 135.605 103.575 164.474 1.00 296.65 270 GLN D CA 1
ATOM 15517 C C . GLN D 1 270 ? 135.404 105.046 164.827 1.00 296.65 270 GLN D C 1
ATOM 15518 O O . GLN D 1 270 ? 135.897 105.924 164.113 1.00 296.65 270 GLN D O 1
ATOM 15524 N N . GLU D 1 271 ? 134.656 105.331 165.903 1.00 297.70 271 GLU D N 1
ATOM 15525 C CA . GLU D 1 271 ? 134.418 106.714 166.329 1.00 297.70 271 GLU D CA 1
ATOM 15526 C C . GLU D 1 271 ? 135.722 107.382 166.746 1.00 297.70 271 GLU D C 1
ATOM 15527 O O . GLU D 1 271 ? 136.007 108.529 166.364 1.00 297.70 271 GLU D O 1
ATOM 15533 N N . ILE D 1 272 ? 136.555 106.636 167.471 1.00 294.59 272 ILE D N 1
ATOM 15534 C CA . ILE D 1 272 ? 137.875 107.111 167.864 1.00 294.59 272 ILE D CA 1
ATOM 15535 C C . ILE D 1 272 ? 138.730 107.328 166.625 1.00 294.59 272 ILE D C 1
ATOM 15536 O O . ILE D 1 272 ? 139.459 108.327 166.535 1.00 294.59 272 ILE D O 1
ATOM 15541 N N . LEU D 1 273 ? 138.690 106.375 165.675 1.00 293.99 273 LEU D N 1
ATOM 15542 C CA . LEU D 1 273 ? 139.524 106.488 164.481 1.00 293.99 273 LEU D CA 1
ATOM 15543 C C . LEU D 1 273 ? 139.127 107.718 163.675 1.00 293.99 273 LEU D C 1
ATOM 15544 O O . LEU D 1 273 ? 139.988 108.436 163.155 1.00 293.99 273 LEU D O 1
ATOM 15549 N N . LEU D 1 274 ? 137.820 107.963 163.541 1.00 292.13 274 LEU D N 1
ATOM 15550 C CA . LEU D 1 274 ? 137.381 109.122 162.779 1.00 292.13 274 LEU D CA 1
ATOM 15551 C C . LEU D 1 274 ? 137.600 110.423 163.541 1.00 292.13 274 LEU D C 1
ATOM 15552 O O . LEU D 1 274 ? 137.531 111.492 162.927 1.00 292.13 274 LEU D O 1
ATOM 15557 N N . ASN D 1 275 ? 137.880 110.365 164.848 1.00 288.30 275 ASN D N 1
ATOM 15558 C CA . ASN D 1 275 ? 138.077 111.606 165.583 1.00 288.30 275 ASN D CA 1
ATOM 15559 C C . ASN D 1 275 ? 139.543 111.917 165.845 1.00 288.30 275 ASN D C 1
ATOM 15560 O O . ASN D 1 275 ? 139.851 113.039 166.263 1.00 288.30 275 ASN D O 1
ATOM 15565 N N . GLU D 1 276 ? 140.423 110.922 165.672 1.00 292.66 276 GLU D N 1
ATOM 15566 C CA . GLU D 1 276 ? 141.863 111.062 165.902 1.00 292.66 276 GLU D CA 1
ATOM 15567 C C . GLU D 1 276 ? 142.514 112.236 165.162 1.00 292.66 276 GLU D C 1
ATOM 15568 O O . GLU D 1 276 ? 143.449 112.855 165.685 1.00 292.66 276 GLU D O 1
ATOM 15574 N N . ALA D 1 277 ? 142.038 112.560 163.959 1.00 285.00 277 ALA D N 1
ATOM 15575 C CA . ALA D 1 277 ? 142.667 113.545 163.086 1.00 285.00 277 ALA D CA 1
ATOM 15576 C C . ALA D 1 277 ? 142.377 114.996 163.442 1.00 285.00 277 ALA D C 1
ATOM 15577 O O . ALA D 1 277 ? 142.875 115.885 162.744 1.00 285.00 277 ALA D O 1
ATOM 15579 N N . PHE D 1 278 ? 141.611 115.281 164.490 1.00 281.47 278 PHE D N 1
ATOM 15580 C CA . PHE D 1 278 ? 141.269 116.664 164.776 1.00 281.47 278 PHE D CA 1
ATOM 15581 C C . PHE D 1 278 ? 141.829 117.180 166.091 1.00 281.47 278 PHE D C 1
ATOM 15582 O O . PHE D 1 278 ? 141.582 118.341 166.436 1.00 281.47 278 PHE D O 1
ATOM 15590 N N . VAL D 1 279 ? 142.591 116.369 166.829 1.00 269.02 279 VAL D N 1
ATOM 15591 C CA . VAL D 1 279 ? 143.155 116.828 168.097 1.00 269.02 279 VAL D CA 1
ATOM 15592 C C . VAL D 1 279 ? 144.344 117.759 167.935 1.00 269.02 279 VAL D C 1
ATOM 15593 O O . VAL D 1 279 ? 144.743 118.407 168.910 1.00 269.02 279 VAL D O 1
ATOM 15597 N N . VAL D 1 280 ? 144.911 117.863 166.739 1.00 247.30 280 VAL D N 1
ATOM 15598 C CA . VAL D 1 280 ? 146.062 118.716 166.474 1.00 247.30 280 VAL D CA 1
ATOM 15599 C C . VAL D 1 280 ? 145.668 119.738 165.420 1.00 247.30 280 VAL D C 1
ATOM 15600 O O . VAL D 1 280 ? 145.157 119.358 164.365 1.00 247.30 280 VAL D O 1
ATOM 15604 N N . PRO D 1 281 ? 145.836 121.037 165.690 1.00 246.03 281 PRO D N 1
ATOM 15605 C CA . PRO D 1 281 ? 145.363 122.068 164.752 1.00 246.03 281 PRO D CA 1
ATOM 15606 C C . PRO D 1 281 ? 146.101 122.095 163.422 1.00 246.03 281 PRO D C 1
ATOM 15607 O O . PRO D 1 281 ? 145.490 122.426 162.399 1.00 246.03 281 PRO D O 1
ATOM 15611 N N . TYR D 1 282 ? 147.394 121.760 163.394 1.00 228.96 282 TYR D N 1
ATOM 15612 C CA . TYR D 1 282 ? 148.190 121.853 162.165 1.00 228.96 282 TYR D CA 1
ATOM 15613 C C . TYR D 1 282 ? 149.183 120.696 162.093 1.00 228.96 282 TYR D C 1
ATOM 15614 O O . TYR D 1 282 ? 150.332 120.815 162.524 1.00 228.96 282 TYR D O 1
ATOM 15623 N N . GLY D 1 283 ? 148.723 119.574 161.554 1.00 194.54 283 GLY D N 1
ATOM 15624 C CA . GLY D 1 283 ? 149.512 118.367 161.553 1.00 194.54 283 GLY D CA 1
ATOM 15625 C C . GLY D 1 283 ? 150.317 118.223 160.272 1.00 194.54 283 GLY D C 1
ATOM 15626 O O . GLY D 1 283 ? 150.050 118.878 159.268 1.00 194.54 283 GLY D O 1
ATOM 15627 N N . THR D 1 284 ? 151.305 117.348 160.321 1.00 172.30 284 THR D N 1
ATOM 15628 C CA . THR D 1 284 ? 152.165 117.016 159.201 1.00 172.30 284 THR D CA 1
ATOM 15629 C C . THR D 1 284 ? 151.899 115.591 158.763 1.00 172.30 284 THR D C 1
ATOM 15630 O O . THR D 1 284 ? 151.209 114.844 159.462 1.00 172.30 284 THR D O 1
ATOM 15634 N N . PRO D 1 285 ? 152.372 115.181 157.572 1.00 162.40 285 PRO D N 1
ATOM 15635 C CA . PRO D 1 285 ? 152.255 113.756 157.204 1.00 162.40 285 PRO D CA 1
ATOM 15636 C C . PRO D 1 285 ? 152.959 112.798 158.161 1.00 162.40 285 PRO D C 1
ATOM 15637 O O . PRO D 1 285 ? 152.724 111.588 158.081 1.00 162.40 285 PRO D O 1
ATOM 15641 N N . LEU D 1 286 ? 153.820 113.296 159.043 1.00 162.25 286 LEU D N 1
ATOM 15642 C CA . LEU D 1 286 ? 154.502 112.485 160.032 1.00 162.25 286 LEU D CA 1
ATOM 15643 C C . LEU D 1 286 ? 153.978 112.804 161.434 1.00 162.25 286 LEU D C 1
ATOM 15644 O O . LEU D 1 286 ? 154.654 112.539 162.434 1.00 162.25 286 LEU D O 1
ATOM 15649 N N . SER D 1 287 ? 152.784 113.393 161.533 1.00 201.47 287 SER D N 1
ATOM 15650 C CA . SER D 1 287 ? 152.281 113.809 162.837 1.00 201.47 287 SER D CA 1
ATOM 15651 C C . SER D 1 287 ? 151.733 112.594 163.575 1.00 201.47 287 SER D C 1
ATOM 15652 O O . SER D 1 287 ? 150.927 111.826 163.040 1.00 201.47 287 SER D O 1
ATOM 15655 N N . VAL D 1 288 ? 152.184 112.433 164.809 1.00 226.46 288 VAL D N 1
ATOM 15656 C CA . VAL D 1 288 ? 151.745 111.386 165.722 1.00 226.46 288 VAL D CA 1
ATOM 15657 C C . VAL D 1 288 ? 150.798 111.991 166.757 1.00 226.46 288 VAL D C 1
ATOM 15658 O O . VAL D 1 288 ? 151.226 112.737 167.645 1.00 226.46 288 VAL D O 1
ATOM 15662 N N . ASN D 1 289 ? 149.493 111.823 166.535 1.00 246.60 289 ASN D N 1
ATOM 15663 C CA . ASN D 1 289 ? 148.488 112.354 167.456 1.00 246.60 289 ASN D CA 1
ATOM 15664 C C . ASN D 1 289 ? 148.654 111.757 168.850 1.00 246.60 289 ASN D C 1
ATOM 15665 O O . ASN D 1 289 ? 148.786 112.487 169.836 1.00 246.60 289 ASN D O 1
ATOM 15670 N N . PHE D 1 290 ? 148.668 110.433 168.954 1.00 243.78 290 PHE D N 1
ATOM 15671 C CA . PHE D 1 290 ? 148.916 109.757 170.226 1.00 243.78 290 PHE D CA 1
ATOM 15672 C C . PHE D 1 290 ? 150.137 108.857 170.133 1.00 243.78 290 PHE D C 1
ATOM 15673 O O . PHE D 1 290 ? 150.131 107.856 169.410 1.00 243.78 290 PHE D O 1
ATOM 15681 N N . GLY D 1 291 ? 151.185 109.231 170.864 1.00 201.30 291 GLY D N 1
ATOM 15682 C CA . GLY D 1 291 ? 152.427 108.502 170.882 1.00 201.30 291 GLY D CA 1
ATOM 15683 C C . GLY D 1 291 ? 153.095 108.582 172.235 1.00 201.30 291 GLY D C 1
ATOM 15684 O O . GLY D 1 291 ? 152.463 108.938 173.234 1.00 201.30 291 GLY D O 1
ATOM 15685 N N . PRO D 1 292 ? 154.357 108.146 172.299 1.00 183.59 292 PRO D N 1
ATOM 15686 C CA . PRO D 1 292 ? 155.101 108.150 173.565 1.00 183.59 292 PRO D CA 1
ATOM 15687 C C . PRO D 1 292 ? 155.184 109.515 174.234 1.00 183.59 292 PRO D C 1
ATOM 15688 O O . PRO D 1 292 ? 155.233 110.555 173.576 1.00 183.59 292 PRO D O 1
ATOM 15692 N N . THR D 1 293 ? 155.216 109.492 175.566 1.00 212.78 293 THR D N 1
ATOM 15693 C CA . THR D 1 293 ? 155.378 110.704 176.357 1.00 212.78 293 THR D CA 1
ATOM 15694 C C . THR D 1 293 ? 156.069 110.353 177.668 1.00 212.78 293 THR D C 1
ATOM 15695 O O . THR D 1 293 ? 156.221 109.183 178.019 1.00 212.78 293 THR D O 1
ATOM 15699 N N . VAL D 1 294 ? 156.423 111.391 178.422 1.00 221.60 294 VAL D N 1
ATOM 15700 C CA . VAL D 1 294 ? 156.998 111.228 179.750 1.00 221.60 294 VAL D CA 1
ATOM 15701 C C . VAL D 1 294 ? 155.881 110.883 180.728 1.00 221.60 294 VAL D C 1
ATOM 15702 O O . VAL D 1 294 ? 155.166 111.765 181.226 1.00 221.60 294 VAL D O 1
ATOM 15706 N N . ASP D 1 295 ? 155.656 109.583 180.918 1.00 232.92 295 ASP D N 1
ATOM 15707 C CA . ASP D 1 295 ? 154.569 109.059 181.733 1.00 232.92 295 ASP D CA 1
ATOM 15708 C C . ASP D 1 295 ? 154.947 108.880 183.201 1.00 232.92 295 ASP D C 1
ATOM 15709 O O . ASP D 1 295 ? 154.057 108.674 184.034 1.00 232.92 295 ASP D O 1
ATOM 15714 N N . GLY D 1 296 ? 156.235 108.981 183.538 1.00 229.25 296 GLY D N 1
ATOM 15715 C CA . GLY D 1 296 ? 156.738 108.747 184.881 1.00 229.25 296 GLY D CA 1
ATOM 15716 C C . GLY D 1 296 ? 157.041 107.301 185.192 1.00 229.25 296 GLY D C 1
ATOM 15717 O O . GLY D 1 296 ? 157.778 107.026 186.146 1.00 229.25 296 GLY D O 1
ATOM 15718 N N . ASP D 1 297 ? 156.519 106.374 184.394 1.00 227.54 297 ASP D N 1
ATOM 15719 C CA . ASP D 1 297 ? 156.752 104.948 184.581 1.00 227.54 297 ASP D CA 1
ATOM 15720 C C . ASP D 1 297 ? 157.735 104.520 183.490 1.00 227.54 297 ASP D C 1
ATOM 15721 O O . ASP D 1 297 ? 158.874 104.159 183.787 1.00 227.54 297 ASP D O 1
ATOM 15726 N N . PHE D 1 298 ? 157.277 104.468 182.245 1.00 210.10 298 PHE D N 1
ATOM 15727 C CA . PHE D 1 298 ? 158.178 104.168 181.150 1.00 210.10 298 PHE D CA 1
ATOM 15728 C C . PHE D 1 298 ? 159.238 105.261 180.996 1.00 210.10 298 PHE D C 1
ATOM 15729 O O . PHE D 1 298 ? 160.423 104.953 180.880 1.00 210.10 298 PHE D O 1
ATOM 15737 N N . LEU D 1 299 ? 158.851 106.531 181.005 1.00 222.86 299 LEU D N 1
ATOM 15738 C CA . LEU D 1 299 ? 159.848 107.593 180.901 1.00 222.86 299 LEU D CA 1
ATOM 15739 C C . LEU D 1 299 ? 159.757 108.413 182.172 1.00 222.86 299 LEU D C 1
ATOM 15740 O O . LEU D 1 299 ? 158.762 109.105 182.392 1.00 222.86 299 LEU D O 1
ATOM 15745 N N . THR D 1 300 ? 160.781 108.333 183.010 1.00 208.88 300 THR D N 1
ATOM 15746 C CA . THR D 1 300 ? 160.760 109.045 184.275 1.00 208.88 300 THR D CA 1
ATOM 15747 C C . THR D 1 300 ? 161.216 110.486 184.117 1.00 208.88 300 THR D C 1
ATOM 15748 O O . THR D 1 300 ? 161.202 111.235 185.097 1.00 208.88 300 THR D O 1
ATOM 15752 N N . ASP D 1 301 ? 161.565 110.884 182.894 1.00 198.30 301 ASP D N 1
ATOM 15753 C CA . ASP D 1 301 ? 162.100 112.198 182.558 1.00 198.30 301 ASP D CA 1
ATOM 15754 C C . ASP D 1 301 ? 162.190 112.305 181.042 1.00 198.30 301 ASP D C 1
ATOM 15755 O O . ASP D 1 301 ? 161.949 111.334 180.319 1.00 198.30 301 ASP D O 1
ATOM 15760 N N . MET D 1 302 ? 162.462 113.527 180.577 1.00 173.65 302 MET D N 1
ATOM 15761 C CA . MET D 1 302 ? 162.645 113.795 179.156 1.00 173.65 302 MET D CA 1
ATOM 15762 C C . MET D 1 302 ? 163.825 112.981 178.631 1.00 173.65 302 MET D C 1
ATOM 15763 O O . MET D 1 302 ? 164.880 112.947 179.283 1.00 173.65 302 MET D O 1
ATOM 15768 N N . PRO D 1 303 ? 163.668 112.288 177.494 1.00 154.53 303 PRO D N 1
ATOM 15769 C CA . PRO D 1 303 ? 164.667 111.291 177.057 1.00 154.53 303 PRO D CA 1
ATOM 15770 C C . PRO D 1 303 ? 166.067 111.821 176.843 1.00 154.53 303 PRO D C 1
ATOM 15771 O O . PRO D 1 303 ? 167.035 111.084 177.065 1.00 154.53 303 PRO D O 1
ATOM 15775 N N . ASP D 1 304 ? 166.190 113.061 176.377 1.00 158.67 304 ASP D N 1
ATOM 15776 C CA . ASP D 1 304 ? 167.499 113.658 176.151 1.00 158.67 304 ASP D CA 1
ATOM 15777 C C . ASP D 1 304 ? 168.285 113.791 177.447 1.00 158.67 304 ASP D C 1
ATOM 15778 O O . ASP D 1 304 ? 169.502 113.590 177.469 1.00 158.67 304 ASP D O 1
ATOM 15783 N N . ILE D 1 305 ? 167.583 114.073 178.543 1.00 163.27 305 ILE D N 1
ATOM 15784 C CA . ILE D 1 305 ? 168.219 114.208 179.846 1.00 163.27 305 ILE D CA 1
ATOM 15785 C C . ILE D 1 305 ? 168.721 112.863 180.348 1.00 163.27 305 ILE D C 1
ATOM 15786 O O . ILE D 1 305 ? 169.852 112.747 180.833 1.00 163.27 305 ILE D O 1
ATOM 15791 N N . LEU D 1 306 ? 167.864 111.841 180.264 1.00 172.86 306 LEU D N 1
ATOM 15792 C CA . LEU D 1 306 ? 168.228 110.478 180.644 1.00 172.86 306 LEU D CA 1
ATOM 15793 C C . LEU D 1 306 ? 169.406 109.989 179.812 1.00 172.86 306 LEU D C 1
ATOM 15794 O O . LEU D 1 306 ? 170.305 109.307 180.322 1.00 172.86 306 LEU D O 1
ATOM 15799 N N . LEU D 1 307 ? 169.391 110.323 178.524 1.00 162.88 307 LEU D N 1
ATOM 15800 C CA . LEU D 1 307 ? 170.445 109.951 177.591 1.00 162.88 307 LEU D CA 1
ATOM 15801 C C . LEU D 1 307 ? 171.761 110.602 177.977 1.00 162.88 307 LEU D C 1
ATOM 15802 O O . LEU D 1 307 ? 172.812 109.951 177.981 1.00 162.88 307 LEU D O 1
ATOM 15807 N N . GLU D 1 308 ? 171.718 111.913 178.233 1.00 158.51 308 GLU D N 1
ATOM 15808 C CA . GLU D 1 308 ? 172.875 112.698 178.658 1.00 158.51 308 GLU D CA 1
ATOM 15809 C C . GLU D 1 308 ? 173.571 112.117 179.881 1.00 158.51 308 GLU D C 1
ATOM 15810 O O . GLU D 1 308 ? 174.791 112.251 180.019 1.00 158.51 308 GLU D O 1
ATOM 15816 N N . LEU D 1 309 ? 172.832 111.475 180.775 1.00 160.13 309 LEU D N 1
ATOM 15817 C CA . LEU D 1 309 ? 173.415 111.038 182.028 1.00 160.13 309 LEU D CA 1
ATOM 15818 C C . LEU D 1 309 ? 173.919 109.605 181.975 1.00 160.13 309 LEU D C 1
ATOM 15819 O O . LEU D 1 309 ? 174.381 109.092 182.997 1.00 160.13 309 LEU D O 1
ATOM 15824 N N . GLY D 1 310 ? 173.837 108.947 180.821 1.00 169.24 310 GLY D N 1
ATOM 15825 C CA . GLY D 1 310 ? 174.357 107.600 180.685 1.00 169.24 310 GLY D CA 1
ATOM 15826 C C . GLY D 1 310 ? 173.572 106.528 181.399 1.00 169.24 310 GLY D C 1
ATOM 15827 O O . GLY D 1 310 ? 174.084 105.425 181.596 1.00 169.24 310 GLY D O 1
ATOM 15828 N N . GLN D 1 311 ? 172.329 106.812 181.778 1.00 174.76 311 GLN D N 1
ATOM 15829 C CA . GLN D 1 311 ? 171.507 105.852 182.507 1.00 174.76 311 GLN D CA 1
ATOM 15830 C C . GLN D 1 311 ? 170.701 105.008 181.529 1.00 174.76 311 GLN D C 1
ATOM 15831 O O . GLN D 1 311 ? 169.490 105.176 181.366 1.00 174.76 311 GLN D O 1
ATOM 15837 N N . PHE D 1 312 ? 171.385 104.074 180.878 1.00 169.84 312 PHE D N 1
ATOM 15838 C CA . PHE D 1 312 ? 170.730 103.182 179.930 1.00 169.84 312 PHE D CA 1
ATOM 15839 C C . PHE D 1 312 ? 171.567 101.925 179.781 1.00 169.84 312 PHE D C 1
ATOM 15840 O O . PHE D 1 312 ? 172.700 101.849 180.264 1.00 169.84 312 PHE D O 1
ATOM 15848 N N . LYS D 1 313 ? 170.975 100.931 179.120 1.00 168.14 313 LYS D N 1
ATOM 15849 C CA . LYS D 1 313 ? 171.647 99.661 178.877 1.00 168.14 313 LYS D CA 1
ATOM 15850 C C . LYS D 1 313 ? 172.881 99.851 178.007 1.00 168.14 313 LYS D C 1
ATOM 15851 O O . LYS D 1 313 ? 172.805 100.394 176.903 1.00 168.14 313 LYS D O 1
ATOM 15857 N N . LYS D 1 314 ? 174.016 99.419 178.536 1.00 185.13 314 LYS D N 1
ATOM 15858 C CA . LYS D 1 314 ? 175.315 99.516 177.877 1.00 185.13 314 LYS D CA 1
ATOM 15859 C C . LYS D 1 314 ? 175.538 98.297 176.990 1.00 185.13 314 LYS D C 1
ATOM 15860 O O . LYS D 1 314 ? 176.010 97.258 177.447 1.00 185.13 314 LYS D O 1
ATOM 15866 N N . THR D 1 315 ? 175.197 98.405 175.709 1.00 185.28 315 THR D N 1
ATOM 15867 C CA . THR D 1 315 ? 175.305 97.251 174.823 1.00 185.28 315 THR D CA 1
ATOM 15868 C C . THR D 1 315 ? 175.625 97.723 173.411 1.00 185.28 315 THR D C 1
ATOM 15869 O O . THR D 1 315 ? 175.702 98.921 173.137 1.00 185.28 315 THR D O 1
ATOM 15873 N N . GLN D 1 316 ? 175.781 96.764 172.506 1.00 191.19 316 GLN D N 1
ATOM 15874 C CA . GLN D 1 316 ? 176.089 97.073 171.120 1.00 191.19 316 GLN D CA 1
ATOM 15875 C C . GLN D 1 316 ? 174.821 97.414 170.360 1.00 191.19 316 GLN D C 1
ATOM 15876 O O . GLN D 1 316 ? 173.750 96.851 170.609 1.00 191.19 316 GLN D O 1
ATOM 15882 N N . ILE D 1 317 ? 174.944 98.352 169.420 1.00 180.46 317 ILE D N 1
ATOM 15883 C CA . ILE D 1 317 ? 173.822 98.722 168.571 1.00 180.46 317 ILE D CA 1
ATOM 15884 C C . ILE D 1 317 ? 174.209 98.707 167.099 1.00 180.46 317 ILE D C 1
ATOM 15885 O O . ILE D 1 317 ? 175.358 98.954 166.708 1.00 180.46 317 ILE D O 1
ATOM 15890 N N . LEU D 1 318 ? 173.196 98.466 166.276 1.00 188.74 318 LEU D N 1
ATOM 15891 C CA . LEU D 1 318 ? 173.302 98.508 164.827 1.00 188.74 318 LEU D CA 1
ATOM 15892 C C . LEU D 1 318 ? 172.240 99.454 164.315 1.00 188.74 318 LEU D C 1
ATOM 15893 O O . LEU D 1 318 ? 171.070 99.294 164.647 1.00 188.74 318 LEU D O 1
ATOM 15898 N N . VAL D 1 319 ? 172.654 100.465 163.573 1.00 178.06 319 VAL D N 1
ATOM 15899 C CA . VAL D 1 319 ? 171.794 101.551 163.132 1.00 178.06 319 VAL D CA 1
ATOM 15900 C C . VAL D 1 319 ? 171.983 101.822 161.644 1.00 178.06 319 VAL D C 1
ATOM 15901 O O . VAL D 1 319 ? 173.108 101.780 161.133 1.00 178.06 319 VAL D O 1
ATOM 15905 N N . GLY D 1 320 ? 170.885 102.077 160.937 1.00 177.96 320 GLY D N 1
ATOM 15906 C CA . GLY D 1 320 ? 171.091 102.530 159.570 1.00 177.96 320 GLY D CA 1
ATOM 15907 C C . GLY D 1 320 ? 169.874 103.165 158.940 1.00 177.96 320 GLY D C 1
ATOM 15908 O O . GLY D 1 320 ? 168.769 103.146 159.490 1.00 177.96 320 GLY D O 1
ATOM 15909 N N . VAL D 1 321 ? 170.101 103.722 157.743 1.00 181.60 321 VAL D N 1
ATOM 15910 C CA . VAL D 1 321 ? 169.067 104.414 156.974 1.00 181.60 321 VAL D CA 1
ATOM 15911 C C . VAL D 1 321 ? 169.154 104.113 155.486 1.00 181.60 321 VAL D C 1
ATOM 15912 O O . VAL D 1 321 ? 170.179 103.666 154.971 1.00 181.60 321 VAL D O 1
ATOM 15916 N N . ASN D 1 322 ? 168.050 104.391 154.799 1.00 209.56 322 ASN D N 1
ATOM 15917 C CA . ASN D 1 322 ? 167.947 104.295 153.352 1.00 209.56 322 ASN D CA 1
ATOM 15918 C C . ASN D 1 322 ? 168.293 105.639 152.727 1.00 209.56 322 ASN D C 1
ATOM 15919 O O . ASN D 1 322 ? 168.278 106.678 153.387 1.00 209.56 322 ASN D O 1
ATOM 15924 N N . LYS D 1 323 ? 168.706 105.584 151.460 1.00 200.30 323 LYS D N 1
ATOM 15925 C CA . LYS D 1 323 ? 169.141 106.786 150.752 1.00 200.30 323 LYS D CA 1
ATOM 15926 C C . LYS D 1 323 ? 168.032 107.834 150.595 1.00 200.30 323 LYS D C 1
ATOM 15927 O O . LYS D 1 323 ? 168.279 109.032 150.781 1.00 200.30 323 LYS D O 1
ATOM 15933 N N . ASP D 1 324 ? 166.803 107.413 150.298 1.00 214.07 324 ASP D N 1
ATOM 15934 C CA . ASP D 1 324 ? 165.737 108.380 150.033 1.00 214.07 324 ASP D CA 1
ATOM 15935 C C . ASP D 1 324 ? 164.548 108.258 150.977 1.00 214.07 324 ASP D C 1
ATOM 15936 O O . ASP D 1 324 ? 163.418 107.998 150.553 1.00 214.07 324 ASP D O 1
ATOM 15941 N N . GLU D 1 325 ? 164.839 108.429 152.264 1.00 199.03 325 GLU D N 1
ATOM 15942 C CA . GLU D 1 325 ? 163.870 108.333 153.355 1.00 199.03 325 GLU D CA 1
ATOM 15943 C C . GLU D 1 325 ? 162.689 109.291 153.203 1.00 199.03 325 GLU D C 1
ATOM 15944 O O . GLU D 1 325 ? 161.575 108.976 153.630 1.00 199.03 325 GLU D O 1
ATOM 15950 N N . GLY D 1 326 ? 162.901 110.463 152.625 1.00 178.82 326 GLY D N 1
ATOM 15951 C CA . GLY D 1 326 ? 161.904 111.517 152.629 1.00 178.82 326 GLY D CA 1
ATOM 15952 C C . GLY D 1 326 ? 160.889 111.515 151.514 1.00 178.82 326 GLY D C 1
ATOM 15953 O O . GLY D 1 326 ? 159.881 112.221 151.615 1.00 178.82 326 GLY D O 1
ATOM 15954 N N . THR D 1 327 ? 161.131 110.738 150.461 1.00 189.98 327 THR D N 1
ATOM 15955 C CA . THR D 1 327 ? 160.343 110.818 149.237 1.00 189.98 327 THR D CA 1
ATOM 15956 C C . THR D 1 327 ? 158.883 110.422 149.427 1.00 189.98 327 THR D C 1
ATOM 15957 O O . THR D 1 327 ? 158.016 110.935 148.714 1.00 189.98 327 THR D O 1
ATOM 15961 N N . ALA D 1 328 ? 158.608 109.465 150.312 1.00 181.01 328 ALA D N 1
ATOM 15962 C CA . ALA D 1 328 ? 157.247 108.960 150.496 1.00 181.01 328 ALA D CA 1
ATOM 15963 C C . ALA D 1 328 ? 156.204 110.015 150.879 1.00 181.01 328 ALA D C 1
ATOM 15964 O O . ALA D 1 328 ? 155.041 109.881 150.492 1.00 181.01 328 ALA D O 1
ATOM 15966 N N . PHE D 1 329 ? 156.577 111.079 151.582 1.00 179.06 329 PHE D N 1
ATOM 15967 C CA . PHE D 1 329 ? 155.544 111.950 152.148 1.00 179.06 329 PHE D CA 1
ATOM 15968 C C . PHE D 1 329 ? 155.032 113.074 151.252 1.00 179.06 329 PHE D C 1
ATOM 15969 O O . PHE D 1 329 ? 153.889 113.511 151.454 1.00 179.06 329 PHE D O 1
ATOM 15977 N N . LEU D 1 330 ? 155.782 113.478 150.224 1.00 215.81 330 LEU D N 1
ATOM 15978 C CA . LEU D 1 330 ? 155.360 114.602 149.383 1.00 215.81 330 LEU D CA 1
ATOM 15979 C C . LEU D 1 330 ? 154.096 114.285 148.599 1.00 215.81 330 LEU D C 1
ATOM 15980 O O . LEU D 1 330 ? 153.266 115.173 148.375 1.00 215.81 330 LEU D O 1
ATOM 15985 N N . VAL D 1 331 ? 153.918 113.025 148.195 1.00 223.61 331 VAL D N 1
ATOM 15986 C CA . VAL D 1 331 ? 152.745 112.643 147.413 1.00 223.61 331 VAL D CA 1
ATOM 15987 C C . VAL D 1 331 ? 151.507 112.499 148.283 1.00 223.61 331 VAL D C 1
ATOM 15988 O O . VAL D 1 331 ? 150.440 112.146 147.767 1.00 223.61 331 VAL D O 1
ATOM 15992 N N . TYR D 1 332 ? 151.613 112.764 149.588 1.00 233.86 332 TYR D N 1
ATOM 15993 C CA . TYR D 1 332 ? 150.498 112.640 150.514 1.00 233.86 332 TYR D CA 1
ATOM 15994 C C . TYR D 1 332 ? 149.959 113.988 150.981 1.00 233.86 332 TYR D C 1
ATOM 15995 O O . TYR D 1 332 ? 149.332 114.065 152.041 1.00 233.86 332 TYR D O 1
ATOM 16004 N N . GLY D 1 333 ? 150.200 115.054 150.220 1.00 235.22 333 GLY D N 1
ATOM 16005 C CA . GLY D 1 333 ? 149.661 116.346 150.599 1.00 235.22 333 GLY D CA 1
ATOM 16006 C C . GLY D 1 333 ? 150.212 117.553 149.870 1.00 235.22 333 GLY D C 1
ATOM 16007 O O . GLY D 1 333 ? 149.488 118.536 149.686 1.00 235.22 333 GLY D O 1
ATOM 16008 N N . ALA D 1 334 ? 151.474 117.516 149.470 1.00 234.12 334 ALA D N 1
ATOM 16009 C CA . ALA D 1 334 ? 152.067 118.671 148.803 1.00 234.12 334 ALA D CA 1
ATOM 16010 C C . ALA D 1 334 ? 151.536 118.811 147.377 1.00 234.12 334 ALA D C 1
ATOM 16011 O O . ALA D 1 334 ? 151.486 117.818 146.639 1.00 234.12 334 ALA D O 1
ATOM 16013 N N . PRO D 1 335 ? 151.119 120.011 146.968 1.00 213.34 335 PRO D N 1
ATOM 16014 C CA . PRO D 1 335 ? 150.615 120.206 145.603 1.00 213.34 335 PRO D CA 1
ATOM 16015 C C . PRO D 1 335 ? 151.713 120.062 144.566 1.00 213.34 335 PRO D C 1
ATOM 16016 O O . PRO D 1 335 ? 152.858 120.465 144.780 1.00 213.34 335 PRO D O 1
ATOM 16020 N N . GLY D 1 336 ? 151.355 119.458 143.444 1.00 221.98 336 GLY D N 1
ATOM 16021 C CA . GLY D 1 336 ? 152.266 119.259 142.353 1.00 221.98 336 GLY D CA 1
ATOM 16022 C C . GLY D 1 336 ? 152.872 117.881 142.285 1.00 221.98 336 GLY D C 1
ATOM 16023 O O . GLY D 1 336 ? 153.363 117.491 141.220 1.00 221.98 336 GLY D O 1
ATOM 16024 N N . PHE D 1 337 ? 152.856 117.130 143.377 1.00 223.81 337 PHE D N 1
ATOM 16025 C CA . PHE D 1 337 ? 153.524 115.845 143.343 1.00 223.81 337 PHE D CA 1
ATOM 16026 C C . PHE D 1 337 ? 152.523 114.761 142.994 1.00 223.81 337 PHE D C 1
ATOM 16027 O O . PHE D 1 337 ? 151.355 114.813 143.389 1.00 223.81 337 PHE D O 1
ATOM 16035 N N . SER D 1 338 ? 153.006 113.764 142.262 1.00 256.98 338 SER D N 1
ATOM 16036 C CA . SER D 1 338 ? 152.173 112.676 141.778 1.00 256.98 338 SER D CA 1
ATOM 16037 C C . SER D 1 338 ? 153.067 111.517 141.369 1.00 256.98 338 SER D C 1
ATOM 16038 O O . SER D 1 338 ? 154.141 111.734 140.800 1.00 256.98 338 SER D O 1
ATOM 16041 N N . LYS D 1 339 ? 152.625 110.289 141.649 1.00 275.26 339 LYS D N 1
ATOM 16042 C CA . LYS D 1 339 ? 153.406 109.121 141.251 1.00 275.26 339 LYS D CA 1
ATOM 16043 C C . LYS D 1 339 ? 153.319 108.851 139.750 1.00 275.26 339 LYS D C 1
ATOM 16044 O O . LYS D 1 339 ? 154.007 107.953 139.254 1.00 275.26 339 LYS D O 1
ATOM 16050 N N . ASP D 1 340 ? 152.476 109.585 139.026 1.00 278.62 340 ASP D N 1
ATOM 16051 C CA . ASP D 1 340 ? 152.337 109.478 137.582 1.00 278.62 340 ASP D CA 1
ATOM 16052 C C . ASP D 1 340 ? 152.856 110.741 136.900 1.00 278.62 340 ASP D C 1
ATOM 16053 O O . ASP D 1 340 ? 152.606 110.952 135.709 1.00 278.62 340 ASP D O 1
ATOM 16058 N N . ASN D 1 341 ? 153.570 111.578 137.646 1.00 256.32 341 ASN D N 1
ATOM 16059 C CA . ASN D 1 341 ? 154.196 112.801 137.178 1.00 256.32 341 ASN D CA 1
ATOM 16060 C C . ASN D 1 341 ? 155.701 112.697 137.348 1.00 256.32 341 ASN D C 1
ATOM 16061 O O . ASN D 1 341 ? 156.211 111.827 138.058 1.00 256.32 341 ASN D O 1
ATOM 16066 N N . ASN D 1 342 ? 156.422 113.599 136.688 1.00 245.12 342 ASN D N 1
ATOM 16067 C CA . ASN D 1 342 ? 157.834 113.771 136.991 1.00 245.12 342 ASN D CA 1
ATOM 16068 C C . ASN D 1 342 ? 158.064 114.794 138.098 1.00 245.12 342 ASN D C 1
ATOM 16069 O O . ASN D 1 342 ? 159.206 114.963 138.540 1.00 245.12 342 ASN D O 1
ATOM 16074 N N . SER D 1 343 ? 156.983 115.437 138.564 1.00 235.15 343 SER D N 1
ATOM 16075 C CA . SER D 1 343 ? 156.906 116.283 139.769 1.00 235.15 343 SER D CA 1
ATOM 16076 C C . SER D 1 343 ? 157.942 117.408 139.776 1.00 235.15 343 SER D C 1
ATOM 16077 O O . SER D 1 343 ? 158.526 117.731 140.812 1.00 235.15 343 SER D O 1
ATOM 16080 N N . ILE D 1 344 ? 158.189 118.003 138.612 1.00 218.47 344 ILE D N 1
ATOM 16081 C CA . ILE D 1 344 ? 158.962 119.240 138.543 1.00 218.47 344 ILE D CA 1
ATOM 16082 C C . ILE D 1 344 ? 158.175 120.369 139.196 1.00 218.47 344 ILE D C 1
ATOM 16083 O O . ILE D 1 344 ? 157.062 120.694 138.767 1.00 218.47 344 ILE D O 1
ATOM 16088 N N . ILE D 1 345 ? 158.744 120.971 140.238 1.00 209.53 345 ILE D N 1
ATOM 16089 C CA . ILE D 1 345 ? 158.065 122.047 140.942 1.00 209.53 345 ILE D CA 1
ATOM 16090 C C . ILE D 1 345 ? 158.882 123.325 140.851 1.00 209.53 345 ILE D C 1
ATOM 16091 O O . ILE D 1 345 ? 160.071 123.320 140.520 1.00 209.53 345 ILE D O 1
ATOM 16096 N N . THR D 1 346 ? 158.216 124.435 141.149 1.00 193.67 346 THR D N 1
ATOM 16097 C CA . THR D 1 346 ? 158.839 125.744 141.115 1.00 193.67 346 THR D CA 1
ATOM 16098 C C . THR D 1 346 ? 159.355 126.116 142.496 1.00 193.67 346 THR D C 1
ATOM 16099 O O . THR D 1 346 ? 159.236 125.361 143.464 1.00 193.67 346 THR D O 1
ATOM 16103 N N . ARG D 1 347 ? 159.959 127.302 142.569 1.00 175.29 347 ARG D N 1
ATOM 16104 C CA . ARG D 1 347 ? 160.392 127.847 143.846 1.00 175.29 347 ARG D CA 1
ATOM 16105 C C . ARG D 1 347 ? 159.209 128.130 144.761 1.00 175.29 347 ARG D C 1
ATOM 16106 O O . ARG D 1 347 ? 159.281 127.893 145.973 1.00 175.29 347 ARG D O 1
ATOM 16114 N N . LYS D 1 348 ? 158.112 128.641 144.199 1.00 188.60 348 LYS D N 1
ATOM 16115 C CA . LYS D 1 348 ? 156.946 128.950 145.018 1.00 188.60 348 LYS D CA 1
ATOM 16116 C C . LYS D 1 348 ? 156.270 127.677 145.502 1.00 188.60 348 LYS D C 1
ATOM 16117 O O . LYS D 1 348 ? 155.806 127.614 146.647 1.00 188.60 348 LYS D O 1
ATOM 16123 N N . GLU D 1 349 ? 156.275 126.634 144.668 1.00 215.03 349 GLU D N 1
ATOM 16124 C CA . GLU D 1 349 ? 155.713 125.357 145.084 1.00 215.03 349 GLU D CA 1
ATOM 16125 C C . GLU D 1 349 ? 156.555 124.737 146.178 1.00 215.03 349 GLU D C 1
ATOM 16126 O O . GLU D 1 349 ? 156.022 124.145 147.125 1.00 215.03 349 GLU D O 1
ATOM 16132 N N . PHE D 1 350 ? 157.874 124.833 146.024 1.00 193.21 350 PHE D N 1
ATOM 16133 C CA . PHE D 1 350 ? 158.818 124.447 147.061 1.00 193.21 350 PHE D CA 1
ATOM 16134 C C . PHE D 1 350 ? 158.526 125.149 148.384 1.00 193.21 350 PHE D C 1
ATOM 16135 O O . PHE D 1 350 ? 158.452 124.507 149.435 1.00 193.21 350 PHE D O 1
ATOM 16143 N N . GLN D 1 351 ? 158.415 126.481 148.344 1.00 191.05 351 GLN D N 1
ATOM 16144 C CA . GLN D 1 351 ? 158.106 127.285 149.525 1.00 191.05 351 GLN D CA 1
ATOM 16145 C C . GLN D 1 351 ? 156.774 126.913 150.156 1.00 191.05 351 GLN D C 1
ATOM 16146 O O . GLN D 1 351 ? 156.641 126.905 151.391 1.00 191.05 351 GLN D O 1
ATOM 16152 N N . GLU D 1 352 ? 155.800 126.530 149.336 1.00 207.81 352 GLU D N 1
ATOM 16153 C CA . GLU D 1 352 ? 154.524 126.115 149.896 1.00 207.81 352 GLU D CA 1
ATOM 16154 C C . GLU D 1 352 ? 154.645 124.748 150.550 1.00 207.81 352 GLU D C 1
ATOM 16155 O O . GLU D 1 352 ? 154.032 124.500 151.597 1.00 207.81 352 GLU D O 1
ATOM 16161 N N . GLY D 1 353 ? 155.452 123.862 149.951 1.00 200.79 353 GLY D N 1
ATOM 16162 C CA . GLY D 1 353 ? 155.758 122.582 150.575 1.00 200.79 353 GLY D CA 1
ATOM 16163 C C . GLY D 1 353 ? 156.428 122.775 151.920 1.00 200.79 353 GLY D C 1
ATOM 16164 O O . GLY D 1 353 ? 156.145 122.050 152.879 1.00 200.79 353 GLY D O 1
ATOM 16165 N N . LEU D 1 354 ? 157.363 123.730 151.978 1.00 196.00 354 LEU D N 1
ATOM 16166 C CA . LEU D 1 354 ? 158.026 124.092 153.223 1.00 196.00 354 LEU D CA 1
ATOM 16167 C C . LEU D 1 354 ? 157.012 124.524 154.269 1.00 196.00 354 LEU D C 1
ATOM 16168 O O . LEU D 1 354 ? 157.119 124.146 155.441 1.00 196.00 354 LEU D O 1
ATOM 16173 N N . LYS D 1 355 ? 156.006 125.294 153.850 1.00 192.99 355 LYS D N 1
ATOM 16174 C CA . LYS D 1 355 ? 154.978 125.717 154.792 1.00 192.99 355 LYS D CA 1
ATOM 16175 C C . LYS D 1 355 ? 154.108 124.545 155.240 1.00 192.99 355 LYS D C 1
ATOM 16176 O O . LYS D 1 355 ? 153.610 124.535 156.371 1.00 192.99 355 LYS D O 1
ATOM 16182 N N . ILE D 1 356 ? 153.938 123.547 154.371 1.00 188.29 356 ILE D N 1
ATOM 16183 C CA . ILE D 1 356 ? 153.178 122.349 154.728 1.00 188.29 356 ILE D CA 1
ATOM 16184 C C . ILE D 1 356 ? 153.911 121.522 155.767 1.00 188.29 356 ILE D C 1
ATOM 16185 O O . ILE D 1 356 ? 153.348 121.144 156.800 1.00 188.29 356 ILE D O 1
ATOM 16190 N N . PHE D 1 357 ? 155.190 121.286 155.548 1.00 178.39 357 PHE D N 1
ATOM 16191 C CA . PHE D 1 357 ? 155.913 120.405 156.447 1.00 178.39 357 PHE D CA 1
ATOM 16192 C C . PHE D 1 357 ? 156.442 121.131 157.657 1.00 178.39 357 PHE D C 1
ATOM 16193 O O . PHE D 1 357 ? 156.833 120.480 158.631 1.00 178.39 357 PHE D O 1
ATOM 16201 N N . PHE D 1 358 ? 156.481 122.453 157.622 1.00 164.26 358 PHE D N 1
ATOM 16202 C CA . PHE D 1 358 ? 156.950 123.241 158.758 1.00 164.26 358 PHE D CA 1
ATOM 16203 C C . PHE D 1 358 ? 155.982 124.371 159.093 1.00 164.26 358 PHE D C 1
ATOM 16204 O O . PHE D 1 358 ? 156.306 125.548 158.917 1.00 164.26 358 PHE D O 1
ATOM 16212 N N . PRO D 1 359 ? 154.747 124.028 159.510 1.00 165.35 359 PRO D N 1
ATOM 16213 C CA . PRO D 1 359 ? 153.687 125.044 159.662 1.00 165.35 359 PRO D CA 1
ATOM 16214 C C . PRO D 1 359 ? 153.998 126.170 160.634 1.00 165.35 359 PRO D C 1
ATOM 16215 O O . PRO D 1 359 ? 153.731 127.340 160.339 1.00 165.35 359 PRO D O 1
ATOM 16219 N N . GLY D 1 360 ? 154.577 125.840 161.781 1.00 156.75 360 GLY D N 1
ATOM 16220 C CA . GLY D 1 360 ? 154.805 126.773 162.862 1.00 156.75 360 GLY D CA 1
ATOM 16221 C C . GLY D 1 360 ? 156.142 127.466 162.880 1.00 156.75 360 GLY D C 1
ATOM 16222 O O . GLY D 1 360 ? 156.431 128.198 163.832 1.00 156.75 360 GLY D O 1
ATOM 16223 N N . VAL D 1 361 ? 156.962 127.268 161.877 1.00 154.17 361 VAL D N 1
ATOM 16224 C CA . VAL D 1 361 ? 158.306 127.824 161.863 1.00 154.17 361 VAL D CA 1
ATOM 16225 C C . VAL D 1 361 ? 158.255 129.241 161.313 1.00 154.17 361 VAL D C 1
ATOM 16226 O O . VAL D 1 361 ? 157.428 129.575 160.453 1.00 154.17 361 VAL D O 1
ATOM 16230 N N . SER D 1 362 ? 159.031 130.114 161.948 1.00 149.42 362 SER D N 1
ATOM 16231 C CA . SER D 1 362 ? 159.120 131.511 161.557 1.00 149.42 362 SER D CA 1
ATOM 16232 C C . SER D 1 362 ? 159.617 131.678 160.125 1.00 149.42 362 SER D C 1
ATOM 16233 O O . SER D 1 362 ? 160.175 130.770 159.501 1.00 149.42 362 SER D O 1
ATOM 16236 N N . GLU D 1 363 ? 159.392 132.888 159.623 1.00 150.85 363 GLU D N 1
ATOM 16237 C CA . GLU D 1 363 ? 159.695 133.259 158.249 1.00 150.85 363 GLU D CA 1
ATOM 16238 C C . GLU D 1 363 ? 161.184 133.176 157.966 1.00 150.85 363 GLU D C 1
ATOM 16239 O O . GLU D 1 363 ? 161.591 132.712 156.896 1.00 150.85 363 GLU D O 1
ATOM 16245 N N . PHE D 1 364 ? 161.999 133.497 158.966 1.00 140.23 364 PHE D N 1
ATOM 16246 C CA . PHE D 1 364 ? 163.440 133.473 158.792 1.00 140.23 364 PHE D CA 1
ATOM 16247 C C . PHE D 1 364 ? 163.931 132.050 158.752 1.00 140.23 364 PHE D C 1
ATOM 16248 O O . PHE D 1 364 ? 164.927 131.758 158.084 1.00 140.23 364 PHE D O 1
ATOM 16256 N N . GLY D 1 365 ? 163.221 131.161 159.440 1.00 136.20 365 GLY D N 1
ATOM 16257 C CA . GLY D 1 365 ? 163.538 129.750 159.366 1.00 136.20 365 GLY D CA 1
ATOM 16258 C C . GLY D 1 365 ? 163.334 129.229 157.963 1.00 136.20 365 GLY D C 1
ATOM 16259 O O . GLY D 1 365 ? 164.153 128.458 157.452 1.00 136.20 365 GLY D O 1
ATOM 16260 N N . LYS D 1 366 ? 162.261 129.678 157.310 1.00 140.85 366 LYS D N 1
ATOM 16261 C CA . LYS D 1 366 ? 161.969 129.186 155.976 1.00 140.85 366 LYS D CA 1
ATOM 16262 C C . LYS D 1 366 ? 162.978 129.752 155.002 1.00 140.85 366 LYS D C 1
ATOM 16263 O O . LYS D 1 366 ? 163.457 129.046 154.103 1.00 140.85 366 LYS D O 1
ATOM 16269 N N . GLU D 1 367 ? 163.286 131.039 155.154 1.00 137.69 367 GLU D N 1
ATOM 16270 C CA . GLU D 1 367 ? 164.300 131.656 154.316 1.00 137.69 367 GLU D CA 1
ATOM 16271 C C . GLU D 1 367 ? 165.655 130.980 154.473 1.00 137.69 367 GLU D C 1
ATOM 16272 O O . GLU D 1 367 ? 166.362 130.752 153.488 1.00 137.69 367 GLU D O 1
ATOM 16278 N N . SER D 1 368 ? 165.994 130.576 155.696 1.00 129.11 368 SER D N 1
ATOM 16279 C CA . SER D 1 368 ? 167.279 129.933 155.902 1.00 129.11 368 SER D CA 1
ATOM 16280 C C . SER D 1 368 ? 167.362 128.487 155.468 1.00 129.11 368 SER D C 1
ATOM 16281 O O . SER D 1 368 ? 168.416 128.076 154.975 1.00 129.11 368 SER D O 1
ATOM 16284 N N . ILE D 1 369 ? 166.288 127.707 155.610 1.00 123.34 369 ILE D N 1
ATOM 16285 C CA . ILE D 1 369 ? 166.296 126.377 155.010 1.00 123.34 369 ILE D CA 1
ATOM 16286 C C . ILE D 1 369 ? 166.379 126.484 153.500 1.00 123.34 369 ILE D C 1
ATOM 16287 O O . ILE D 1 369 ? 167.120 125.727 152.853 1.00 123.34 369 ILE D O 1
ATOM 16292 N N . LEU D 1 370 ? 165.625 127.433 152.924 1.00 121.11 370 LEU D N 1
ATOM 16293 C CA . LEU D 1 370 ? 165.668 127.653 151.490 1.00 121.11 370 LEU D CA 1
ATOM 16294 C C . LEU D 1 370 ? 167.070 128.018 151.041 1.00 121.11 370 LEU D C 1
ATOM 16295 O O . LEU D 1 370 ? 167.599 127.412 150.112 1.00 121.11 370 LEU D O 1
ATOM 16300 N N . PHE D 1 371 ? 167.688 128.991 151.708 1.00 127.73 371 PHE D N 1
ATOM 16301 C CA . PHE D 1 371 ? 169.043 129.393 151.368 1.00 127.73 371 PHE D CA 1
ATOM 16302 C C . PHE D 1 371 ? 170.020 128.239 151.507 1.00 127.73 371 PHE D C 1
ATOM 16303 O O . PHE D 1 371 ? 170.851 127.992 150.629 1.00 127.73 371 PHE D O 1
ATOM 16311 N N . HIS D 1 372 ? 169.907 127.511 152.612 1.00 128.12 372 HIS D N 1
ATOM 16312 C CA . HIS D 1 372 ? 170.841 126.451 152.932 1.00 128.12 372 HIS D CA 1
ATOM 16313 C C . HIS D 1 372 ? 170.745 125.287 151.963 1.00 128.12 372 HIS D C 1
ATOM 16314 O O . HIS D 1 372 ? 171.719 124.552 151.784 1.00 128.12 372 HIS D O 1
ATOM 16321 N N . TYR D 1 373 ? 169.600 125.102 151.322 1.00 115.30 373 TYR D N 1
ATOM 16322 C CA . TYR D 1 373 ? 169.421 123.937 150.475 1.00 115.30 373 TYR D CA 1
ATOM 16323 C C . TYR D 1 373 ? 169.505 124.235 148.988 1.00 115.30 373 TYR D C 1
ATOM 16324 O O . TYR D 1 373 ? 169.175 123.366 148.180 1.00 115.30 373 TYR D O 1
ATOM 16333 N N . THR D 1 374 ? 169.957 125.420 148.600 1.00 134.89 374 THR D N 1
ATOM 16334 C CA . THR D 1 374 ? 169.983 125.819 147.196 1.00 134.89 374 THR D CA 1
ATOM 16335 C C . THR D 1 374 ? 171.380 126.150 146.703 1.00 134.89 374 THR D C 1
ATOM 16336 O O . THR D 1 374 ? 171.526 126.731 145.622 1.00 134.89 374 THR D O 1
ATOM 16340 N N . ASP D 1 375 ? 172.413 125.787 147.460 1.00 148.35 375 ASP D N 1
ATOM 16341 C CA . ASP D 1 375 ? 173.802 125.921 147.021 1.00 148.35 375 ASP D CA 1
ATOM 16342 C C . ASP D 1 375 ? 174.055 124.870 145.946 1.00 148.35 375 ASP D C 1
ATOM 16343 O O . ASP D 1 375 ? 174.575 123.782 146.209 1.00 148.35 375 ASP D O 1
ATOM 16348 N N . TRP D 1 376 ? 173.637 125.203 144.720 1.00 165.78 376 TRP D N 1
ATOM 16349 C CA . TRP D 1 376 ? 173.603 124.241 143.632 1.00 165.78 376 TRP D CA 1
ATOM 16350 C C . TRP D 1 376 ? 175.000 123.831 143.200 1.00 165.78 376 TRP D C 1
ATOM 16351 O O . TRP D 1 376 ? 175.901 124.660 143.070 1.00 165.78 376 TRP D O 1
ATOM 16362 N N . VAL D 1 377 ? 175.177 122.533 142.982 1.00 204.04 377 VAL D N 1
ATOM 16363 C CA . VAL D 1 377 ? 176.356 122.063 142.261 1.00 204.04 377 VAL D CA 1
ATOM 16364 C C . VAL D 1 377 ? 176.327 122.572 140.828 1.00 204.04 377 VAL D C 1
ATOM 16365 O O . VAL D 1 377 ? 177.288 123.180 140.328 1.00 204.04 377 VAL D O 1
ATOM 16369 N N . ASP D 1 378 ? 175.177 122.389 140.180 1.00 214.60 378 ASP D N 1
ATOM 16370 C CA . ASP D 1 378 ? 174.935 122.728 138.786 1.00 214.60 378 ASP D CA 1
ATOM 16371 C C . ASP D 1 378 ? 173.543 123.327 138.714 1.00 214.60 378 ASP D C 1
ATOM 16372 O O . ASP D 1 378 ? 172.607 122.780 139.299 1.00 214.60 378 ASP D O 1
ATOM 16377 N N . ASP D 1 379 ? 173.399 124.417 137.963 1.00 218.89 379 ASP D N 1
ATOM 16378 C CA . ASP D 1 379 ? 172.083 124.971 137.683 1.00 218.89 379 ASP D CA 1
ATOM 16379 C C . ASP D 1 379 ? 171.955 125.190 136.166 1.00 218.89 379 ASP D C 1
ATOM 16380 O O . ASP D 1 379 ? 172.954 125.111 135.454 1.00 218.89 379 ASP D O 1
ATOM 16385 N N . GLN D 1 380 ? 170.757 125.485 135.616 1.00 228.94 380 GLN D N 1
ATOM 16386 C CA . GLN D 1 380 ? 169.404 125.570 136.204 1.00 228.94 380 GLN D CA 1
ATOM 16387 C C . GLN D 1 380 ? 168.838 124.253 136.744 1.00 228.94 380 GLN D C 1
ATOM 16388 O O . GLN D 1 380 ? 168.089 124.280 137.719 1.00 228.94 380 GLN D O 1
ATOM 16394 N N . ARG D 1 381 ? 169.286 123.126 136.154 1.00 214.23 381 ARG D N 1
ATOM 16395 C CA . ARG D 1 381 ? 168.985 121.708 136.407 1.00 214.23 381 ARG D CA 1
ATOM 16396 C C . ARG D 1 381 ? 167.617 121.434 137.043 1.00 214.23 381 ARG D C 1
ATOM 16397 O O . ARG D 1 381 ? 167.495 121.458 138.271 1.00 214.23 381 ARG D O 1
ATOM 16405 N N . PRO D 1 382 ? 166.572 121.225 136.216 1.00 205.30 382 PRO D N 1
ATOM 16406 C CA . PRO D 1 382 ? 165.149 121.273 136.654 1.00 205.30 382 PRO D CA 1
ATOM 16407 C C . PRO D 1 382 ? 164.766 120.497 137.911 1.00 205.30 382 PRO D C 1
ATOM 16408 O O . PRO D 1 382 ? 163.839 120.909 138.622 1.00 205.30 382 PRO D O 1
ATOM 16412 N N . GLU D 1 383 ? 165.445 119.396 138.210 1.00 204.62 383 GLU D N 1
ATOM 16413 C CA . GLU D 1 383 ? 165.060 118.515 139.303 1.00 204.62 383 GLU D CA 1
ATOM 16414 C C . GLU D 1 383 ? 165.574 118.992 140.652 1.00 204.62 383 GLU D C 1
ATOM 16415 O O . GLU D 1 383 ? 165.394 118.273 141.642 1.00 204.62 383 GLU D O 1
ATOM 16421 N N . ASN D 1 384 ? 166.237 120.153 140.685 1.00 194.60 384 ASN D N 1
ATOM 16422 C CA . ASN D 1 384 ? 166.810 120.709 141.907 1.00 194.60 384 ASN D CA 1
ATOM 16423 C C . ASN D 1 384 ? 165.838 120.839 143.073 1.00 194.60 384 ASN D C 1
ATOM 16424 O O . ASN D 1 384 ? 166.084 120.287 144.148 1.00 194.60 384 ASN D O 1
ATOM 16429 N N . TYR D 1 385 ? 164.709 121.521 142.864 1.00 169.90 385 TYR D N 1
ATOM 16430 C CA . TYR D 1 385 ? 163.825 121.836 143.985 1.00 169.90 385 TYR D CA 1
ATOM 16431 C C . TYR D 1 385 ? 163.123 120.612 144.553 1.00 169.90 385 TYR D C 1
ATOM 16432 O O . TYR D 1 385 ? 163.113 120.417 145.779 1.00 169.90 385 TYR D O 1
ATOM 16441 N N . ARG D 1 386 ? 162.702 119.704 143.665 1.00 189.36 386 ARG D N 1
ATOM 16442 C CA . ARG D 1 386 ? 162.029 118.467 144.053 1.00 189.36 386 ARG D CA 1
ATOM 16443 C C . ARG D 1 386 ? 162.865 117.610 144.983 1.00 189.36 386 ARG D C 1
ATOM 16444 O O . ARG D 1 386 ? 162.471 117.377 146.138 1.00 189.36 386 ARG D O 1
ATOM 16452 N N . GLU D 1 387 ? 164.106 117.338 144.574 1.00 182.39 387 GLU D N 1
ATOM 16453 C CA . GLU D 1 387 ? 165.014 116.536 145.380 1.00 182.39 387 GLU D CA 1
ATOM 16454 C C . GLU D 1 387 ? 165.327 117.247 146.668 1.00 182.39 387 GLU D C 1
ATOM 16455 O O . GLU D 1 387 ? 165.270 116.632 147.744 1.00 182.39 387 GLU D O 1
ATOM 16461 N N . ALA D 1 388 ? 165.464 118.576 146.575 1.00 176.54 388 ALA D N 1
ATOM 16462 C CA . ALA D 1 388 ? 165.773 119.397 147.733 1.00 176.54 388 ALA D CA 1
ATOM 16463 C C . ALA D 1 388 ? 164.712 119.263 148.795 1.00 176.54 388 ALA D C 1
ATOM 16464 O O . ALA D 1 388 ? 165.043 119.010 149.961 1.00 176.54 388 ALA D O 1
ATOM 16466 N N . LEU D 1 389 ? 163.435 119.293 148.386 1.00 166.68 389 LEU D N 1
ATOM 16467 C CA . LEU D 1 389 ? 162.394 119.244 149.398 1.00 166.68 389 LEU D CA 1
ATOM 16468 C C . LEU D 1 389 ? 162.365 117.882 150.059 1.00 166.68 389 LEU D C 1
ATOM 16469 O O . LEU D 1 389 ? 162.300 117.798 151.293 1.00 166.68 389 LEU D O 1
ATOM 16474 N N . GLY D 1 390 ? 162.606 116.833 149.264 1.00 156.81 390 GLY D N 1
ATOM 16475 C CA . GLY D 1 390 ? 162.690 115.495 149.820 1.00 156.81 390 GLY D CA 1
ATOM 16476 C C . GLY D 1 390 ? 163.887 115.401 150.732 1.00 156.81 390 GLY D C 1
ATOM 16477 O O . GLY D 1 390 ? 163.776 114.985 151.894 1.00 156.81 390 GLY D O 1
ATOM 16478 N N . ASP D 1 391 ? 164.981 116.012 150.285 1.00 152.87 391 ASP D N 1
ATOM 16479 C CA . ASP D 1 391 ? 166.208 116.022 151.046 1.00 152.87 391 ASP D CA 1
ATOM 16480 C C . ASP D 1 391 ? 166.010 116.804 152.320 1.00 152.87 391 ASP D C 1
ATOM 16481 O O . ASP D 1 391 ? 166.541 116.425 153.359 1.00 152.87 391 ASP D O 1
ATOM 16486 N N . VAL D 1 392 ? 165.220 117.875 152.256 1.00 144.56 392 VAL D N 1
ATOM 16487 C CA . VAL D 1 392 ? 164.944 118.651 153.456 1.00 144.56 392 VAL D CA 1
ATOM 16488 C C . VAL D 1 392 ? 164.237 117.820 154.526 1.00 144.56 392 VAL D C 1
ATOM 16489 O O . VAL D 1 392 ? 164.793 117.627 155.618 1.00 144.56 392 VAL D O 1
ATOM 16493 N N . VAL D 1 393 ? 163.130 117.147 154.157 1.00 130.32 393 VAL D N 1
ATOM 16494 C CA . VAL D 1 393 ? 162.320 116.437 155.160 1.00 130.32 393 VAL D CA 1
ATOM 16495 C C . VAL D 1 393 ? 163.089 115.306 155.822 1.00 130.32 393 VAL D C 1
ATOM 16496 O O . VAL D 1 393 ? 163.188 115.264 157.056 1.00 130.32 393 VAL D O 1
ATOM 16500 N N . GLY D 1 394 ? 163.760 114.483 155.013 1.00 128.73 394 GLY D N 1
ATOM 16501 C CA . GLY D 1 394 ? 164.571 113.397 155.535 1.00 128.73 394 GLY D CA 1
ATOM 16502 C C . GLY D 1 394 ? 165.655 113.898 156.464 1.00 128.73 394 GLY D C 1
ATOM 16503 O O . GLY D 1 394 ? 165.748 113.433 157.611 1.00 128.73 394 GLY D O 1
ATOM 16504 N N . ASP D 1 395 ? 166.377 114.952 156.032 1.00 135.73 395 ASP D N 1
ATOM 16505 C CA . ASP D 1 395 ? 167.462 115.506 156.841 1.00 135.73 395 ASP D CA 1
ATOM 16506 C C . ASP D 1 395 ? 166.903 116.013 158.153 1.00 135.73 395 ASP D C 1
ATOM 16507 O O . ASP D 1 395 ? 167.488 115.790 159.218 1.00 135.73 395 ASP D O 1
ATOM 16512 N N . TYR D 1 396 ? 165.742 116.657 158.088 1.00 123.64 396 TYR D N 1
ATOM 16513 C CA . TYR D 1 396 ? 165.172 117.232 159.288 1.00 123.64 396 TYR D CA 1
ATOM 16514 C C . TYR D 1 396 ? 164.629 116.132 160.166 1.00 123.64 396 TYR D C 1
ATOM 16515 O O . TYR D 1 396 ? 164.750 116.177 161.394 1.00 123.64 396 TYR D O 1
ATOM 16524 N N . ASN D 1 397 ? 164.019 115.143 159.545 1.00 126.59 397 ASN D N 1
ATOM 16525 C CA . ASN D 1 397 ? 163.377 114.130 160.346 1.00 126.59 397 ASN D CA 1
ATOM 16526 C C . ASN D 1 397 ? 164.248 112.948 160.686 1.00 126.59 397 ASN D C 1
ATOM 16527 O O . ASN D 1 397 ? 163.992 112.299 161.704 1.00 126.59 397 ASN D O 1
ATOM 16532 N N . PHE D 1 398 ? 165.258 112.622 159.889 1.00 112.96 398 PHE D N 1
ATOM 16533 C CA . PHE D 1 398 ? 165.846 111.333 160.211 1.00 112.96 398 PHE D CA 1
ATOM 16534 C C . PHE D 1 398 ? 167.321 111.106 160.482 1.00 112.96 398 PHE D C 1
ATOM 16535 O O . PHE D 1 398 ? 167.669 110.672 161.584 1.00 112.96 398 PHE D O 1
ATOM 16543 N N . ILE D 1 399 ? 168.178 111.393 159.506 1.00 95.67 399 ILE D N 1
ATOM 16544 C CA . ILE D 1 399 ? 169.553 110.913 159.594 1.00 95.67 399 ILE D CA 1
ATOM 16545 C C . ILE D 1 399 ? 170.358 111.553 160.716 1.00 95.67 399 ILE D C 1
ATOM 16546 O O . ILE D 1 399 ? 170.822 110.836 161.600 1.00 95.67 399 ILE D O 1
ATOM 16551 N N . CYS D 1 400 ? 170.418 112.875 160.793 1.00 116.01 400 CYS D N 1
ATOM 16552 C CA . CYS D 1 400 ? 171.214 113.500 161.850 1.00 116.01 400 CYS D CA 1
ATOM 16553 C C . CYS D 1 400 ? 170.752 113.227 163.275 1.00 116.01 400 CYS D C 1
ATOM 16554 O O . CYS D 1 400 ? 171.633 113.120 164.139 1.00 116.01 400 CYS D O 1
ATOM 16557 N N . PRO D 1 401 ? 169.452 113.216 163.623 1.00 108.57 401 PRO D N 1
ATOM 16558 C CA . PRO D 1 401 ? 169.130 112.772 164.984 1.00 108.57 401 PRO D CA 1
ATOM 16559 C C . PRO D 1 401 ? 169.576 111.350 165.240 1.00 108.57 401 PRO D C 1
ATOM 16560 O O . PRO D 1 401 ? 170.072 111.075 166.339 1.00 108.57 401 PRO D O 1
ATOM 16564 N N . ALA D 1 402 ? 169.365 110.441 164.285 1.00 116.63 402 ALA D N 1
ATOM 16565 C CA . ALA D 1 402 ? 169.875 109.082 164.425 1.00 116.63 402 ALA D CA 1
ATOM 16566 C C . ALA D 1 402 ? 171.385 109.053 164.651 1.00 116.63 402 ALA D C 1
ATOM 16567 O O . ALA D 1 402 ? 171.853 108.422 165.600 1.00 116.63 402 ALA D O 1
ATOM 16569 N N . LEU D 1 403 ? 172.127 109.877 163.909 1.00 127.96 403 LEU D N 1
ATOM 16570 C CA . LEU D 1 403 ? 173.579 109.947 164.062 1.00 127.96 403 LEU D CA 1
ATOM 16571 C C . LEU D 1 403 ? 173.981 110.562 165.384 1.00 127.96 403 LEU D C 1
ATOM 16572 O O . LEU D 1 403 ? 174.976 110.143 165.975 1.00 127.96 403 LEU D O 1
ATOM 16577 N N . GLU D 1 404 ? 173.273 111.597 165.820 1.00 139.61 404 GLU D N 1
ATOM 16578 C CA . GLU D 1 404 ? 173.613 112.257 167.070 1.00 139.61 404 GLU D CA 1
ATOM 16579 C C . GLU D 1 404 ? 173.370 111.296 168.215 1.00 139.61 404 GLU D C 1
ATOM 16580 O O . GLU D 1 404 ? 174.132 111.273 169.188 1.00 139.61 404 GLU D O 1
ATOM 16586 N N . PHE D 1 405 ? 172.296 110.514 168.104 1.00 133.64 405 PHE D N 1
ATOM 16587 C CA . PHE D 1 405 ? 172.023 109.458 169.063 1.00 133.64 405 PHE D CA 1
ATOM 16588 C C . PHE D 1 405 ? 173.185 108.484 169.103 1.00 133.64 405 PHE D C 1
ATOM 16589 O O . PHE D 1 405 ? 173.624 108.085 170.185 1.00 133.64 405 PHE D O 1
ATOM 16597 N N . THR D 1 406 ? 173.633 108.032 167.932 1.00 138.65 406 THR D N 1
ATOM 16598 C CA . THR D 1 406 ? 174.760 107.102 167.865 1.00 138.65 406 THR D CA 1
ATOM 16599 C C . THR D 1 406 ? 176.010 107.699 168.485 1.00 138.65 406 THR D C 1
ATOM 16600 O O . THR D 1 406 ? 176.721 107.024 169.230 1.00 138.65 406 THR D O 1
ATOM 16604 N N . LYS D 1 407 ? 176.333 108.932 168.090 1.00 147.65 407 LYS D N 1
ATOM 16605 C CA . LYS D 1 407 ? 177.427 109.710 168.658 1.00 147.65 407 LYS D CA 1
ATOM 16606 C C . LYS D 1 407 ? 177.381 109.737 170.174 1.00 147.65 407 LYS D C 1
ATOM 16607 O O . LYS D 1 407 ? 178.344 109.353 170.845 1.00 147.65 407 LYS D O 1
ATOM 16613 N N . LYS D 1 408 ? 176.223 110.083 170.722 1.00 158.51 408 LYS D N 1
ATOM 16614 C CA . LYS D 1 408 ? 176.101 110.275 172.155 1.00 158.51 408 LYS D CA 1
ATOM 16615 C C . LYS D 1 408 ? 176.119 108.938 172.868 1.00 158.51 408 LYS D C 1
ATOM 16616 O O . LYS D 1 408 ? 176.620 108.839 173.992 1.00 158.51 408 LYS D O 1
ATOM 16622 N N . PHE D 1 409 ? 175.584 107.908 172.217 1.00 155.79 409 PHE D N 1
ATOM 16623 C CA . PHE D 1 409 ? 175.598 106.567 172.776 1.00 155.79 409 PHE D CA 1
ATOM 16624 C C . PHE D 1 409 ? 177.024 106.049 172.802 1.00 155.79 409 PHE D C 1
ATOM 16625 O O . PHE D 1 409 ? 177.462 105.448 173.791 1.00 155.79 409 PHE D O 1
ATOM 16633 N N . SER D 1 410 ? 177.761 106.278 171.716 1.00 158.02 410 SER D N 1
ATOM 16634 C CA . SER D 1 410 ? 179.135 105.830 171.612 1.00 158.02 410 SER D CA 1
ATOM 16635 C C . SER D 1 410 ? 180.056 106.604 172.536 1.00 158.02 410 SER D C 1
ATOM 16636 O O . SER D 1 410 ? 181.153 106.119 172.834 1.00 158.02 410 SER D O 1
ATOM 16639 N N . GLU D 1 411 ? 179.642 107.800 172.989 1.00 165.88 411 GLU D N 1
ATOM 16640 C CA . GLU D 1 411 ? 180.486 108.551 173.914 1.00 165.88 411 GLU D CA 1
ATOM 16641 C C . GLU D 1 411 ? 180.596 107.865 175.262 1.00 165.88 411 GLU D C 1
ATOM 16642 O O . GLU D 1 411 ? 181.500 108.180 176.040 1.00 165.88 411 GLU D O 1
ATOM 16648 N N . TRP D 1 412 ? 179.692 106.943 175.553 1.00 168.48 412 TRP D N 1
ATOM 16649 C CA . TRP D 1 412 ? 179.728 106.205 176.790 1.00 168.48 412 TRP D CA 1
ATOM 16650 C C . TRP D 1 412 ? 180.441 104.878 176.620 1.00 168.48 412 TRP D C 1
ATOM 16651 O O . TRP D 1 412 ? 180.476 104.085 177.565 1.00 168.48 412 TRP D O 1
ATOM 16662 N N . GLY D 1 413 ? 181.000 104.610 175.437 1.00 175.25 413 GLY D N 1
ATOM 16663 C CA . GLY D 1 413 ? 181.950 103.530 175.288 1.00 175.25 413 GLY D CA 1
ATOM 16664 C C . GLY D 1 413 ? 181.457 102.290 174.572 1.00 175.25 413 GLY D C 1
ATOM 16665 O O . GLY D 1 413 ? 182.232 101.334 174.454 1.00 175.25 413 GLY D O 1
ATOM 16666 N N . ASN D 1 414 ? 180.224 102.252 174.073 1.00 183.61 414 ASN D N 1
ATOM 16667 C CA . ASN D 1 414 ? 179.770 101.054 173.381 1.00 183.61 414 ASN D CA 1
ATOM 16668 C C . ASN D 1 414 ? 179.892 101.132 171.864 1.00 183.61 414 ASN D C 1
ATOM 16669 O O . ASN D 1 414 ? 179.845 102.206 171.260 1.00 183.61 414 ASN D O 1
ATOM 16674 N N . ASN D 1 415 ? 180.053 99.950 171.263 1.00 176.75 415 ASN D N 1
ATOM 16675 C CA . ASN D 1 415 ? 180.210 99.798 169.821 1.00 176.75 415 ASN D CA 1
ATOM 16676 C C . ASN D 1 415 ? 178.918 100.063 169.057 1.00 176.75 415 ASN D C 1
ATOM 16677 O O . ASN D 1 415 ? 177.879 99.467 169.352 1.00 176.75 415 ASN D O 1
ATOM 16682 N N . ALA D 1 416 ? 178.981 100.959 168.078 1.00 173.36 416 ALA D N 1
ATOM 16683 C CA . ALA D 1 416 ? 177.850 101.247 167.209 1.00 173.36 416 ALA D CA 1
ATOM 16684 C C . ALA D 1 416 ? 178.233 101.045 165.748 1.00 173.36 416 ALA D C 1
ATOM 16685 O O . ALA D 1 416 ? 179.357 101.365 165.350 1.00 173.36 416 ALA D O 1
ATOM 16687 N N . PHE D 1 417 ? 177.331 100.467 164.953 1.00 183.60 417 PHE D N 1
ATOM 16688 C CA . PHE D 1 417 ? 177.639 100.266 163.536 1.00 183.60 417 PHE D CA 1
ATOM 16689 C C . PHE D 1 417 ? 176.522 100.852 162.686 1.00 183.60 417 PHE D C 1
ATOM 16690 O O . PHE D 1 417 ? 175.368 100.456 162.840 1.00 183.60 417 PHE D O 1
ATOM 16698 N N . PHE D 1 418 ? 176.872 101.696 161.717 1.00 179.11 418 PHE D N 1
ATOM 16699 C CA . PHE D 1 418 ? 175.894 102.402 160.892 1.00 179.11 418 PHE D CA 1
ATOM 16700 C C . PHE D 1 418 ? 175.988 102.024 159.424 1.00 179.11 418 PHE D C 1
ATOM 16701 O O . PHE D 1 418 ? 177.084 101.959 158.860 1.00 179.11 418 PHE D O 1
ATOM 16709 N N . TYR D 1 419 ? 174.833 101.783 158.815 1.00 188.21 419 TYR D N 1
ATOM 16710 C CA . TYR D 1 419 ? 174.779 101.506 157.389 1.00 188.21 419 TYR D CA 1
ATOM 16711 C C . TYR D 1 419 ? 173.962 102.555 156.641 1.00 188.21 419 TYR D C 1
ATOM 16712 O O . TYR D 1 419 ? 172.998 103.130 157.163 1.00 188.21 419 TYR D O 1
ATOM 16721 N N . TYR D 1 420 ? 174.258 102.656 155.344 1.00 201.32 420 TYR D N 1
ATOM 16722 C CA . TYR D 1 420 ? 173.541 103.515 154.400 1.00 201.32 420 TYR D CA 1
ATOM 16723 C C . TYR D 1 420 ? 173.144 102.719 153.159 1.00 201.32 420 TYR D C 1
ATOM 16724 O O . TYR D 1 420 ? 173.976 102.454 152.288 1.00 201.32 420 TYR D O 1
ATOM 16733 N N . PHE D 1 421 ? 171.877 102.336 153.084 1.00 225.59 421 PHE D N 1
ATOM 16734 C CA . PHE D 1 421 ? 171.385 101.488 152.007 1.00 225.59 421 PHE D CA 1
ATOM 16735 C C . PHE D 1 421 ? 171.103 102.327 150.766 1.00 225.59 421 PHE D C 1
ATOM 16736 O O . PHE D 1 421 ? 170.322 103.282 150.820 1.00 225.59 421 PHE D O 1
ATOM 16744 N N . GLU D 1 422 ? 171.756 101.978 149.651 1.00 238.92 422 GLU D N 1
ATOM 16745 C CA . GLU D 1 422 ? 171.781 102.818 148.457 1.00 238.92 422 GLU D CA 1
ATOM 16746 C C . GLU D 1 422 ? 171.274 102.130 147.195 1.00 238.92 422 GLU D C 1
ATOM 16747 O O . GLU D 1 422 ? 171.444 102.682 146.103 1.00 238.92 422 GLU D O 1
ATOM 16753 N N . HIS D 1 423 ? 170.666 100.957 147.291 1.00 224.08 423 HIS D N 1
ATOM 16754 C CA . HIS D 1 423 ? 170.238 100.230 146.102 1.00 224.08 423 HIS D CA 1
ATOM 16755 C C . HIS D 1 423 ? 168.750 100.434 145.881 1.00 224.08 423 HIS D C 1
ATOM 16756 O O . HIS D 1 423 ? 167.959 100.322 146.820 1.00 224.08 423 HIS D O 1
ATOM 16763 N N . ARG D 1 424 ? 168.372 100.736 144.646 1.00 236.20 424 ARG D N 1
ATOM 16764 C CA . ARG D 1 424 ? 166.969 100.864 144.286 1.00 236.20 424 ARG D CA 1
ATOM 16765 C C . ARG D 1 424 ? 166.456 99.554 143.698 1.00 236.20 424 ARG D C 1
ATOM 16766 O O . ARG D 1 424 ? 166.974 99.079 142.681 1.00 236.20 424 ARG D O 1
ATOM 16774 N N . SER D 1 425 ? 165.488 98.951 144.399 1.00 269.87 425 SER D N 1
ATOM 16775 C CA . SER D 1 425 ? 164.853 97.683 144.029 1.00 269.87 425 SER D CA 1
ATOM 16776 C C . SER D 1 425 ? 164.320 97.655 142.600 1.00 269.87 425 SER D C 1
ATOM 16777 O O . SER D 1 425 ? 163.666 98.597 142.144 1.00 269.87 425 SER D O 1
ATOM 16780 N N . SER D 1 426 ? 164.601 96.551 141.900 1.00 286.66 426 SER D N 1
ATOM 16781 C CA . SER D 1 426 ? 164.173 96.325 140.521 1.00 286.66 426 SER D CA 1
ATOM 16782 C C . SER D 1 426 ? 162.668 96.116 140.370 1.00 286.66 426 SER D C 1
ATOM 16783 O O . SER D 1 426 ? 162.165 96.166 139.243 1.00 286.66 426 SER D O 1
ATOM 16786 N N . LYS D 1 427 ? 161.944 95.887 141.461 1.00 273.82 427 LYS D N 1
ATOM 16787 C CA . LYS D 1 427 ? 160.507 95.649 141.445 1.00 273.82 427 LYS D CA 1
ATOM 16788 C C . LYS D 1 427 ? 159.678 96.797 141.990 1.00 273.82 427 LYS D C 1
ATOM 16789 O O . LYS D 1 427 ? 158.464 96.630 142.156 1.00 273.82 427 LYS D O 1
ATOM 16795 N N . LEU D 1 428 ? 160.303 97.915 142.333 1.00 264.15 428 LEU D N 1
ATOM 16796 C CA . LEU D 1 428 ? 159.624 99.115 142.792 1.00 264.15 428 LEU D CA 1
ATOM 16797 C C . LEU D 1 428 ? 158.514 99.612 141.860 1.00 264.15 428 LEU D C 1
ATOM 16798 O O . LEU D 1 428 ? 158.788 99.959 140.702 1.00 264.15 428 LEU D O 1
ATOM 16803 N N . PRO D 1 429 ? 157.262 99.666 142.337 1.00 277.94 429 PRO D N 1
ATOM 16804 C CA . PRO D 1 429 ? 156.149 100.089 141.474 1.00 277.94 429 PRO D CA 1
ATOM 16805 C C . PRO D 1 429 ? 156.036 101.595 141.350 1.00 277.94 429 PRO D C 1
ATOM 16806 O O . PRO D 1 429 ? 155.438 102.087 140.385 1.00 277.94 429 PRO D O 1
ATOM 16810 N N . TRP D 1 430 ? 156.591 102.325 142.310 1.00 273.93 430 TRP D N 1
ATOM 16811 C CA . TRP D 1 430 ? 156.644 103.771 142.300 1.00 273.93 430 TRP D CA 1
ATOM 16812 C C . TRP D 1 430 ? 157.641 104.264 141.246 1.00 273.93 430 TRP D C 1
ATOM 16813 O O . TRP D 1 430 ? 158.516 103.506 140.821 1.00 273.93 430 TRP D O 1
ATOM 16824 N N . PRO D 1 431 ? 157.476 105.502 140.749 1.00 249.68 431 PRO D N 1
ATOM 16825 C CA . PRO D 1 431 ? 158.380 106.023 139.706 1.00 249.68 431 PRO D CA 1
ATOM 16826 C C . PRO D 1 431 ? 159.839 106.104 140.140 1.00 249.68 431 PRO D C 1
ATOM 16827 O O . PRO D 1 431 ? 160.201 105.940 141.309 1.00 249.68 431 PRO D O 1
ATOM 16831 N N . GLU D 1 432 ? 160.685 106.373 139.141 1.00 239.59 432 GLU D N 1
ATOM 16832 C CA . GLU D 1 432 ? 162.131 106.420 139.345 1.00 239.59 432 GLU D CA 1
ATOM 16833 C C . GLU D 1 432 ? 162.548 107.555 140.269 1.00 239.59 432 GLU D C 1
ATOM 16834 O O . GLU D 1 432 ? 163.494 107.403 141.050 1.00 239.59 432 GLU D O 1
ATOM 16840 N N . TRP D 1 433 ? 161.883 108.710 140.162 1.00 217.90 433 TRP D N 1
ATOM 16841 C CA . TRP D 1 433 ? 162.276 109.907 140.905 1.00 217.90 433 TRP D CA 1
ATOM 16842 C C . TRP D 1 433 ? 162.185 109.740 142.420 1.00 217.90 433 TRP D C 1
ATOM 16843 O O . TRP D 1 433 ? 162.774 110.544 143.151 1.00 217.90 433 TRP D O 1
ATOM 16854 N N . MET D 1 434 ? 161.476 108.725 142.911 1.00 234.74 434 MET D N 1
ATOM 16855 C CA . MET D 1 434 ? 161.326 108.529 144.342 1.00 234.74 434 MET D CA 1
ATOM 16856 C C . MET D 1 434 ? 162.438 107.677 144.939 1.00 234.74 434 MET D C 1
ATOM 16857 O O . MET D 1 434 ? 162.536 107.595 146.168 1.00 234.74 434 MET D O 1
ATOM 16862 N N . GLY D 1 435 ? 163.282 107.077 144.095 1.00 243.13 435 GLY D N 1
ATOM 16863 C CA . GLY D 1 435 ? 164.519 106.411 144.504 1.00 243.13 435 GLY D CA 1
ATOM 16864 C C . GLY D 1 435 ? 164.355 105.292 145.514 1.00 243.13 435 GLY D C 1
ATOM 16865 O O . GLY D 1 435 ? 163.401 104.515 145.477 1.00 243.13 435 GLY D O 1
ATOM 16866 N N . VAL D 1 436 ? 165.303 105.228 146.447 1.00 240.37 436 VAL D N 1
ATOM 16867 C CA . VAL D 1 436 ? 165.353 104.172 147.466 1.00 240.37 436 VAL D CA 1
ATOM 16868 C C . VAL D 1 436 ? 164.464 104.621 148.619 1.00 240.37 436 VAL D C 1
ATOM 16869 O O . VAL D 1 436 ? 164.918 105.244 149.573 1.00 240.37 436 VAL D O 1
ATOM 16873 N N . MET D 1 437 ? 163.190 104.259 148.546 1.00 247.42 437 MET D N 1
ATOM 16874 C CA . MET D 1 437 ? 162.216 104.895 149.418 1.00 247.42 437 MET D CA 1
ATOM 16875 C C . MET D 1 437 ? 162.258 104.344 150.836 1.00 247.42 437 MET D C 1
ATOM 16876 O O . MET D 1 437 ? 162.757 103.244 151.103 1.00 247.42 437 MET D O 1
ATOM 16881 N N . HIS D 1 438 ? 161.779 105.187 151.751 1.00 220.39 438 HIS D N 1
ATOM 16882 C CA . HIS D 1 438 ? 161.430 104.816 153.120 1.00 220.39 438 HIS D CA 1
ATOM 16883 C C . HIS D 1 438 ? 160.606 103.544 153.206 1.00 220.39 438 HIS D C 1
ATOM 16884 O O . HIS D 1 438 ? 159.579 103.414 152.543 1.00 220.39 438 HIS D O 1
ATOM 16891 N N . GLY D 1 439 ? 161.032 102.626 154.066 1.00 243.20 439 GLY D N 1
ATOM 16892 C CA . GLY D 1 439 ? 160.325 101.378 154.256 1.00 243.20 439 GLY D CA 1
ATOM 16893 C C . GLY D 1 439 ? 160.555 100.316 153.210 1.00 243.20 439 GLY D C 1
ATOM 16894 O O . GLY D 1 439 ? 160.058 99.205 153.372 1.00 243.20 439 GLY D O 1
ATOM 16895 N N . TYR D 1 440 ? 161.248 100.616 152.118 1.00 267.04 440 TYR D N 1
ATOM 16896 C CA . TYR D 1 440 ? 161.409 99.649 151.042 1.00 267.04 440 TYR D CA 1
ATOM 16897 C C . TYR D 1 440 ? 162.750 98.940 151.093 1.00 267.04 440 TYR D C 1
ATOM 16898 O O . TYR D 1 440 ? 163.185 98.358 150.096 1.00 267.04 440 TYR D O 1
ATOM 16907 N N . GLU D 1 441 ? 163.423 99.016 152.226 1.00 245.27 441 GLU D N 1
ATOM 16908 C CA . GLU D 1 441 ? 164.544 98.145 152.516 1.00 245.27 441 GLU D CA 1
ATOM 16909 C C . GLU D 1 441 ? 164.132 96.901 153.288 1.00 245.27 441 GLU D C 1
ATOM 16910 O O . GLU D 1 441 ? 164.906 95.941 153.323 1.00 245.27 441 GLU D O 1
ATOM 16916 N N . ILE D 1 442 ? 162.959 96.930 153.936 1.00 264.84 442 ILE D N 1
ATOM 16917 C CA . ILE D 1 442 ? 162.516 95.869 154.844 1.00 264.84 442 ILE D CA 1
ATOM 16918 C C . ILE D 1 442 ? 162.430 94.525 154.113 1.00 264.84 442 ILE D C 1
ATOM 16919 O O . ILE D 1 442 ? 162.737 93.475 154.689 1.00 264.84 442 ILE D O 1
ATOM 16924 N N . GLU D 1 443 ? 161.894 94.522 152.886 1.00 285.25 443 GLU D N 1
ATOM 16925 C CA . GLU D 1 443 ? 161.827 93.305 152.077 1.00 285.25 443 GLU D CA 1
ATOM 16926 C C . GLU D 1 443 ? 163.214 92.714 151.846 1.00 285.25 443 GLU D C 1
ATOM 16927 O O . GLU D 1 443 ? 163.355 91.496 151.690 1.00 285.25 443 GLU D O 1
ATOM 16933 N N . PHE D 1 444 ? 164.243 93.557 151.834 1.00 267.20 444 PHE D N 1
ATOM 16934 C CA . PHE D 1 444 ? 165.613 93.096 151.703 1.00 267.20 444 PHE D CA 1
ATOM 16935 C C . PHE D 1 444 ? 166.071 92.577 153.053 1.00 267.20 444 PHE D C 1
ATOM 16936 O O . PHE D 1 444 ? 166.806 91.585 153.127 1.00 267.20 444 PHE D O 1
ATOM 16944 N N . VAL D 1 445 ? 165.695 93.303 154.115 1.00 254.20 445 VAL D N 1
ATOM 16945 C CA . VAL D 1 445 ? 165.940 92.869 155.490 1.00 254.20 445 VAL D CA 1
ATOM 16946 C C . VAL D 1 445 ? 165.345 91.486 155.733 1.00 254.20 445 VAL D C 1
ATOM 16947 O O . VAL D 1 445 ? 165.959 90.631 156.386 1.00 254.20 445 VAL D O 1
ATOM 16951 N N . PHE D 1 446 ? 164.189 91.213 155.141 1.00 258.41 446 PHE D N 1
ATOM 16952 C CA . PHE D 1 446 ? 163.500 89.950 155.345 1.00 258.41 446 PHE D CA 1
ATOM 16953 C C . PHE D 1 446 ? 163.895 88.890 154.327 1.00 258.41 446 PHE D C 1
ATOM 16954 O O . PHE D 1 446 ? 163.444 87.748 154.444 1.00 258.41 446 PHE D O 1
ATOM 16962 N N . GLY D 1 447 ? 164.730 89.228 153.344 1.00 277.01 447 GLY D N 1
ATOM 16963 C CA . GLY D 1 447 ? 165.361 88.216 152.519 1.00 277.01 447 GLY D CA 1
ATOM 16964 C C . GLY D 1 447 ? 164.623 87.800 151.267 1.00 277.01 447 GLY D C 1
ATOM 16965 O O . GLY D 1 447 ? 164.984 86.769 150.685 1.00 277.01 447 GLY D O 1
ATOM 16966 N N . LEU D 1 448 ? 163.577 88.533 150.871 1.00 259.16 448 LEU D N 1
ATOM 16967 C CA . LEU D 1 448 ? 162.822 88.235 149.649 1.00 259.16 448 LEU D CA 1
ATOM 16968 C C . LEU D 1 448 ? 163.642 88.055 148.365 1.00 259.16 448 LEU D C 1
ATOM 16969 O O . LEU D 1 448 ? 163.240 87.205 147.553 1.00 259.16 448 LEU D O 1
ATOM 16974 N N . PRO D 1 449 ? 164.735 88.789 148.078 1.00 274.58 449 PRO D N 1
ATOM 16975 C CA . PRO D 1 449 ? 165.461 88.484 146.833 1.00 274.58 449 PRO D CA 1
ATOM 16976 C C . PRO D 1 449 ? 166.208 87.159 146.825 1.00 274.58 449 PRO D C 1
ATOM 16977 O O . PRO D 1 449 ? 166.760 86.805 145.778 1.00 274.58 449 PRO D O 1
ATOM 16981 N N . LEU D 1 450 ? 166.255 86.404 147.928 1.00 274.72 450 LEU D N 1
ATOM 16982 C CA . LEU D 1 450 ? 166.885 85.090 147.871 1.00 274.72 450 LEU D CA 1
ATOM 16983 C C . LEU D 1 450 ? 165.989 84.087 147.151 1.00 274.72 450 LEU D C 1
ATOM 16984 O O . LEU D 1 450 ? 166.469 83.040 146.703 1.00 274.72 450 LEU D O 1
ATOM 16989 N N . GLU D 1 451 ? 164.702 84.405 147.043 1.00 277.61 451 GLU D N 1
ATOM 16990 C CA . GLU D 1 451 ? 163.680 83.577 146.413 1.00 277.61 451 GLU D CA 1
ATOM 16991 C C . GLU D 1 451 ? 163.680 83.838 144.913 1.00 277.61 451 GLU D C 1
ATOM 16992 O O . GLU D 1 451 ? 163.279 84.921 144.481 1.00 277.61 451 GLU D O 1
ATOM 16998 N N . ARG D 1 452 ? 164.200 82.889 144.127 1.00 258.09 452 ARG D N 1
ATOM 16999 C CA . ARG D 1 452 ? 164.391 83.128 142.696 1.00 258.09 452 ARG D CA 1
ATOM 17000 C C . ARG D 1 452 ? 163.067 83.318 141.953 1.00 258.09 452 ARG D C 1
ATOM 17001 O O . ARG D 1 452 ? 163.041 83.970 140.903 1.00 258.09 452 ARG D O 1
ATOM 17009 N N . ARG D 1 453 ? 161.961 82.764 142.475 1.00 269.99 453 ARG D N 1
ATOM 17010 C CA . ARG D 1 453 ? 160.619 82.941 141.899 1.00 269.99 453 ARG D CA 1
ATOM 17011 C C . ARG D 1 453 ? 160.026 84.346 142.105 1.00 269.99 453 ARG D C 1
ATOM 17012 O O . ARG D 1 453 ? 158.832 84.512 141.825 1.00 269.99 453 ARG D O 1
ATOM 17020 N N . ASP D 1 454 ? 160.766 85.354 142.560 1.00 288.03 454 ASP D N 1
ATOM 17021 C CA . ASP D 1 454 ? 160.184 86.602 143.027 1.00 288.03 454 ASP D CA 1
ATOM 17022 C C . ASP D 1 454 ? 160.497 87.748 142.072 1.00 288.03 454 ASP D C 1
ATOM 17023 O O . ASP D 1 454 ? 160.173 88.893 142.383 1.00 288.03 454 ASP D O 1
ATOM 17028 N N . ASN D 1 455 ? 161.188 87.467 140.958 1.00 274.12 455 ASN D N 1
ATOM 17029 C CA . ASN D 1 455 ? 161.540 88.406 139.886 1.00 274.12 455 ASN D CA 1
ATOM 17030 C C . ASN D 1 455 ? 162.568 89.447 140.319 1.00 274.12 455 ASN D C 1
ATOM 17031 O O . ASN D 1 455 ? 162.709 90.486 139.667 1.00 274.12 455 ASN D O 1
ATOM 17036 N N . TYR D 1 456 ? 163.293 89.198 141.407 1.00 275.77 456 TYR D N 1
ATOM 17037 C CA . TYR D 1 456 ? 164.441 90.024 141.742 1.00 275.77 456 TYR D CA 1
ATOM 17038 C C . TYR D 1 456 ? 165.647 89.623 140.898 1.00 275.77 456 TYR D C 1
ATOM 17039 O O . TYR D 1 456 ? 165.700 88.536 140.316 1.00 275.77 456 TYR D O 1
ATOM 17048 N N . THR D 1 457 ? 166.622 90.523 140.831 1.00 287.01 457 THR D N 1
ATOM 17049 C CA . THR D 1 457 ? 167.855 90.224 140.124 1.00 287.01 457 THR D CA 1
ATOM 17050 C C . THR D 1 457 ? 168.809 89.402 140.983 1.00 287.01 457 THR D C 1
ATOM 17051 O O . THR D 1 457 ? 168.680 89.333 142.210 1.00 287.01 457 THR D O 1
ATOM 17055 N N . LYS D 1 458 ? 169.721 88.708 140.288 1.00 287.53 458 LYS D N 1
ATOM 17056 C CA . LYS D 1 458 ? 170.826 87.980 140.916 1.00 287.53 458 LYS D CA 1
ATOM 17057 C C . LYS D 1 458 ? 171.606 88.858 141.885 1.00 287.53 458 LYS D C 1
ATOM 17058 O O . LYS D 1 458 ? 171.954 88.424 142.991 1.00 287.53 458 LYS D O 1
ATOM 17064 N N . ALA D 1 459 ? 171.906 90.092 141.463 1.00 281.49 459 ALA D N 1
ATOM 17065 C CA . ALA D 1 459 ? 172.615 91.061 142.294 1.00 281.49 459 ALA D CA 1
ATOM 17066 C C . ALA D 1 459 ? 171.853 91.374 143.573 1.00 281.49 459 ALA D C 1
ATOM 17067 O O . ALA D 1 459 ? 172.464 91.574 144.627 1.00 281.49 459 ALA D O 1
ATOM 17069 N N . GLU D 1 460 ? 170.520 91.361 143.510 1.00 281.51 460 GLU D N 1
ATOM 17070 C CA . GLU D 1 460 ? 169.721 91.620 144.699 1.00 281.51 460 GLU D CA 1
ATOM 17071 C C . GLU D 1 460 ? 169.756 90.425 145.641 1.00 281.51 460 GLU D C 1
ATOM 17072 O O . GLU D 1 460 ? 169.756 90.602 146.867 1.00 281.51 460 GLU D O 1
ATOM 17078 N N . GLU D 1 461 ? 169.803 89.209 145.087 1.00 293.37 461 GLU D N 1
ATOM 17079 C CA . GLU D 1 461 ? 170.026 88.014 145.898 1.00 293.37 461 GLU D CA 1
ATOM 17080 C C . GLU D 1 461 ? 171.372 88.085 146.614 1.00 293.37 461 GLU D C 1
ATOM 17081 O O . GLU D 1 461 ? 171.471 87.759 147.804 1.00 293.37 461 GLU D O 1
ATOM 17087 N N . ILE D 1 462 ? 172.425 88.467 145.877 1.00 285.57 462 ILE D N 1
ATOM 17088 C CA . ILE D 1 462 ? 173.774 88.576 146.437 1.00 285.57 462 ILE D CA 1
ATOM 17089 C C . ILE D 1 462 ? 173.811 89.597 147.571 1.00 285.57 462 ILE D C 1
ATOM 17090 O O . ILE D 1 462 ? 174.357 89.333 148.656 1.00 285.57 462 ILE D O 1
ATOM 17095 N N . LEU D 1 463 ? 173.228 90.778 147.323 1.00 285.00 463 LEU D N 1
ATOM 17096 C CA . LEU D 1 463 ? 173.113 91.824 148.337 1.00 285.00 463 LEU D CA 1
ATOM 17097 C C . LEU D 1 463 ? 172.379 91.341 149.577 1.00 285.00 463 LEU D C 1
ATOM 17098 O O . LEU D 1 463 ? 172.843 91.565 150.703 1.00 285.00 463 LEU D O 1
ATOM 17103 N N . SER D 1 464 ? 171.243 90.654 149.382 1.00 283.73 464 SER D N 1
ATOM 17104 C CA . SER D 1 464 ? 170.428 90.232 150.514 1.00 283.73 464 SER D CA 1
ATOM 17105 C C . SER D 1 464 ? 171.131 89.155 151.317 1.00 283.73 464 SER D C 1
ATOM 17106 O O . SER D 1 464 ? 171.081 89.171 152.553 1.00 283.73 464 SER D O 1
ATOM 17109 N N . ARG D 1 465 ? 171.853 88.266 150.631 1.00 275.80 465 ARG D N 1
ATOM 17110 C CA . ARG D 1 465 ? 172.704 87.295 151.307 1.00 275.80 465 ARG D CA 1
ATOM 17111 C C . ARG D 1 465 ? 173.772 87.980 152.149 1.00 275.80 465 ARG D C 1
ATOM 17112 O O . ARG D 1 465 ? 174.020 87.579 153.293 1.00 275.80 465 ARG D O 1
ATOM 17120 N N . SER D 1 466 ? 174.355 89.064 151.634 1.00 267.82 466 SER D N 1
ATOM 17121 C CA . SER D 1 466 ? 175.459 89.689 152.358 1.00 267.82 466 SER D CA 1
ATOM 17122 C C . SER D 1 466 ? 174.994 90.459 153.588 1.00 267.82 466 SER D C 1
ATOM 17123 O O . SER D 1 466 ? 175.595 90.332 154.667 1.00 267.82 466 SER D O 1
ATOM 17126 N N . ILE D 1 467 ? 173.889 91.197 153.466 1.00 274.32 467 ILE D N 1
ATOM 17127 C CA . ILE D 1 467 ? 173.350 91.906 154.627 1.00 274.32 467 ILE D CA 1
ATOM 17128 C C . ILE D 1 467 ? 172.802 90.940 155.672 1.00 274.32 467 ILE D C 1
ATOM 17129 O O . ILE D 1 467 ? 172.988 91.154 156.875 1.00 274.32 467 ILE D O 1
ATOM 17134 N N . VAL D 1 468 ? 172.133 89.865 155.238 1.00 258.72 468 VAL D N 1
ATOM 17135 C CA . VAL D 1 468 ? 171.642 88.839 156.156 1.00 258.72 468 VAL D CA 1
ATOM 17136 C C . VAL D 1 468 ? 172.793 88.151 156.896 1.00 258.72 468 VAL D C 1
ATOM 17137 O O . VAL D 1 468 ? 172.707 87.919 158.110 1.00 258.72 468 VAL D O 1
ATOM 17141 N N . LYS D 1 469 ? 173.895 87.853 156.190 1.00 259.05 469 LYS D N 1
ATOM 17142 C CA . LYS D 1 469 ? 175.062 87.230 156.821 1.00 259.05 469 LYS D CA 1
ATOM 17143 C C . LYS D 1 469 ? 175.668 88.145 157.881 1.00 259.05 469 LYS D C 1
ATOM 17144 O O . LYS D 1 469 ? 175.954 87.705 159.004 1.00 259.05 469 LYS D O 1
ATOM 17150 N N . ARG D 1 470 ? 175.863 89.423 157.541 1.00 260.09 470 ARG D N 1
ATOM 17151 C CA . ARG D 1 470 ? 176.465 90.361 158.489 1.00 260.09 470 ARG D CA 1
ATOM 17152 C C . ARG D 1 470 ? 175.548 90.603 159.682 1.00 260.09 470 ARG D C 1
ATOM 17153 O O . ARG D 1 470 ? 176.020 90.722 160.817 1.00 260.09 470 ARG D O 1
ATOM 17161 N N . TRP D 1 471 ? 174.244 90.714 159.425 1.00 245.59 471 TRP D N 1
ATOM 17162 C CA . TRP D 1 471 ? 173.232 90.845 160.470 1.00 245.59 471 TRP D CA 1
ATOM 17163 C C . TRP D 1 471 ? 173.262 89.681 161.441 1.00 245.59 471 TRP D C 1
ATOM 17164 O O . TRP D 1 471 ? 173.216 89.875 162.660 1.00 245.59 471 TRP D O 1
ATOM 17175 N N . ALA D 1 472 ? 173.247 88.462 160.906 1.00 238.61 472 ALA D N 1
ATOM 17176 C CA . ALA D 1 472 ? 173.279 87.266 161.733 1.00 238.61 472 ALA D CA 1
ATOM 17177 C C . ALA D 1 472 ? 174.548 87.207 162.566 1.00 238.61 472 ALA D C 1
ATOM 17178 O O . ALA D 1 472 ? 174.502 86.862 163.752 1.00 238.61 472 ALA D O 1
ATOM 17180 N N . ASN D 1 473 ? 175.691 87.523 161.950 1.00 250.07 473 ASN D N 1
ATOM 17181 C CA . ASN D 1 473 ? 176.944 87.641 162.692 1.00 250.07 473 ASN D CA 1
ATOM 17182 C C . ASN D 1 473 ? 176.887 88.697 163.791 1.00 250.07 473 ASN D C 1
ATOM 17183 O O . ASN D 1 473 ? 177.445 88.490 164.872 1.00 250.07 473 ASN D O 1
ATOM 17188 N N . PHE D 1 474 ? 176.282 89.856 163.515 1.00 233.30 474 PHE D N 1
ATOM 17189 C CA . PHE D 1 474 ? 176.110 90.865 164.559 1.00 233.30 474 PHE D CA 1
ATOM 17190 C C . PHE D 1 474 ? 175.257 90.335 165.700 1.00 233.30 474 PHE D C 1
ATOM 17191 O O . PHE D 1 474 ? 175.524 90.621 166.869 1.00 233.30 474 PHE D O 1
ATOM 17199 N N . ALA D 1 475 ? 174.180 89.630 165.363 1.00 224.55 475 ALA D N 1
ATOM 17200 C CA . ALA D 1 475 ? 173.273 89.100 166.371 1.00 224.55 475 ALA D CA 1
ATOM 17201 C C . ALA D 1 475 ? 173.990 88.096 167.261 1.00 224.55 475 ALA D C 1
ATOM 17202 O O . ALA D 1 475 ? 173.940 88.183 168.493 1.00 224.55 475 ALA D O 1
ATOM 17204 N N . LYS D 1 476 ? 174.659 87.132 166.637 1.00 218.13 476 LYS D N 1
ATOM 17205 C CA . LYS D 1 476 ? 175.387 86.097 167.357 1.00 218.13 476 LYS D CA 1
ATOM 17206 C C . LYS D 1 476 ? 176.565 86.650 168.150 1.00 218.13 476 LYS D C 1
ATOM 17207 O O . LYS D 1 476 ? 176.798 86.232 169.288 1.00 218.13 476 LYS D O 1
ATOM 17213 N N . TYR D 1 477 ? 177.320 87.587 167.575 1.00 235.53 477 TYR D N 1
ATOM 17214 C CA . TYR D 1 477 ? 178.601 87.979 168.142 1.00 235.53 477 TYR D CA 1
ATOM 17215 C C . TYR D 1 477 ? 178.766 89.449 168.500 1.00 235.53 477 TYR D C 1
ATOM 17216 O O . TYR D 1 477 ? 179.785 89.797 169.106 1.00 235.53 477 TYR D O 1
ATOM 17225 N N . GLY D 1 478 ? 177.822 90.320 168.163 1.00 225.85 478 GLY D N 1
ATOM 17226 C CA . GLY D 1 478 ? 178.031 91.733 168.418 1.00 225.85 478 GLY D CA 1
ATOM 17227 C C . GLY D 1 478 ? 178.942 92.407 167.424 1.00 225.85 478 GLY D C 1
ATOM 17228 O O . GLY D 1 478 ? 179.329 93.561 167.638 1.00 225.85 478 GLY D O 1
ATOM 17229 N N . ASN D 1 479 ? 179.294 91.722 166.343 1.00 230.73 479 ASN D N 1
ATOM 17230 C CA . ASN D 1 479 ? 180.195 92.227 165.322 1.00 230.73 479 ASN D CA 1
ATOM 17231 C C . ASN D 1 479 ? 179.571 91.875 163.980 1.00 230.73 479 ASN D C 1
ATOM 17232 O O . ASN D 1 479 ? 179.372 90.689 163.690 1.00 230.73 479 ASN D O 1
ATOM 17237 N N . PRO D 1 480 ? 179.240 92.851 163.132 1.00 230.41 480 PRO D N 1
ATOM 17238 C CA . PRO D 1 480 ? 178.575 92.553 161.860 1.00 230.41 480 PRO D CA 1
ATOM 17239 C C . PRO D 1 480 ? 179.558 92.254 160.731 1.00 230.41 480 PRO D C 1
ATOM 17240 O O . PRO D 1 480 ? 179.507 92.864 159.657 1.00 230.41 480 PRO D O 1
ATOM 17244 N N . ASN D 1 481 ? 180.457 91.310 160.965 1.00 248.61 481 ASN D N 1
ATOM 17245 C CA . ASN D 1 481 ? 181.365 90.842 159.937 1.00 248.61 481 ASN D CA 1
ATOM 17246 C C . ASN D 1 481 ? 180.627 89.907 158.987 1.00 248.61 481 ASN D C 1
ATOM 17247 O O . ASN D 1 481 ? 179.528 89.435 159.274 1.00 248.61 481 ASN D O 1
ATOM 17252 N N . GLU D 1 482 ? 181.233 89.652 157.832 1.00 273.13 482 GLU D N 1
ATOM 17253 C CA . GLU D 1 482 ? 180.673 88.710 156.871 1.00 273.13 482 GLU D CA 1
ATOM 17254 C C . GLU D 1 482 ? 181.541 87.457 156.814 1.00 273.13 482 GLU D C 1
ATOM 17255 O O . GLU D 1 482 ? 181.137 86.400 157.298 1.00 273.13 482 GLU D O 1
ATOM 17261 N N . THR D 1 483 ? 182.721 87.555 156.221 1.00 311.14 483 THR D N 1
ATOM 17262 C CA . THR D 1 483 ? 183.728 86.512 156.277 1.00 311.14 483 THR D CA 1
ATOM 17263 C C . THR D 1 483 ? 185.065 87.150 156.614 1.00 311.14 483 THR D C 1
ATOM 17264 O O . THR D 1 483 ? 185.249 88.360 156.480 1.00 311.14 483 THR D O 1
ATOM 17268 N N . GLN D 1 484 ? 185.975 86.342 157.129 1.00 317.78 484 GLN D N 1
ATOM 17269 C CA . GLN D 1 484 ? 187.375 86.727 157.144 1.00 317.78 484 GLN D CA 1
ATOM 17270 C C . GLN D 1 484 ? 187.962 86.396 155.776 1.00 317.78 484 GLN D C 1
ATOM 17271 O O . GLN D 1 484 ? 187.603 85.357 155.208 1.00 317.78 484 GLN D O 1
ATOM 17277 N N . ASN D 1 485 ? 188.729 87.352 155.203 1.00 338.45 485 ASN D N 1
ATOM 17278 C CA . ASN D 1 485 ? 189.358 87.311 153.874 1.00 338.45 485 ASN D CA 1
ATOM 17279 C C . ASN D 1 485 ? 188.385 87.633 152.735 1.00 338.45 485 ASN D C 1
ATOM 17280 O O . ASN D 1 485 ? 187.288 87.067 152.670 1.00 338.45 485 ASN D O 1
ATOM 17285 N N . ASN D 1 486 ? 188.779 88.583 151.868 1.00 339.69 486 ASN D N 1
ATOM 17286 C CA . ASN D 1 486 ? 188.016 89.105 150.721 1.00 339.69 486 ASN D CA 1
ATOM 17287 C C . ASN D 1 486 ? 186.675 89.759 151.093 1.00 339.69 486 ASN D C 1
ATOM 17288 O O . ASN D 1 486 ? 185.782 89.902 150.250 1.00 339.69 486 ASN D O 1
ATOM 17293 N N . SER D 1 487 ? 186.510 90.195 152.334 1.00 327.66 487 SER D N 1
ATOM 17294 C CA . SER D 1 487 ? 185.278 90.818 152.795 1.00 327.66 487 SER D CA 1
ATOM 17295 C C . SER D 1 487 ? 185.649 92.168 153.396 1.00 327.66 487 SER D C 1
ATOM 17296 O O . SER D 1 487 ? 186.625 92.282 154.144 1.00 327.66 487 SER D O 1
ATOM 17299 N N . THR D 1 488 ? 184.868 93.190 153.050 1.00 301.17 488 THR D N 1
ATOM 17300 C CA . THR D 1 488 ? 185.011 94.504 153.668 1.00 301.17 488 THR D CA 1
ATOM 17301 C C . THR D 1 488 ? 184.632 94.465 155.143 1.00 301.17 488 THR D C 1
ATOM 17302 O O . THR D 1 488 ? 183.519 94.077 155.501 1.00 301.17 488 THR D O 1
ATOM 17306 N N . SER D 1 489 ? 185.576 94.860 155.990 1.00 260.24 489 SER D N 1
ATOM 17307 C CA . SER D 1 489 ? 185.343 94.947 157.425 1.00 260.24 489 SER D CA 1
ATOM 17308 C C . SER D 1 489 ? 184.480 96.157 157.754 1.00 260.24 489 SER D C 1
ATOM 17309 O O . SER D 1 489 ? 184.625 97.227 157.158 1.00 260.24 489 SER D O 1
ATOM 17312 N N . TRP D 1 490 ? 183.546 95.965 158.681 1.00 211.27 490 TRP D N 1
ATOM 17313 C CA . TRP D 1 490 ? 182.678 97.032 159.151 1.00 211.27 490 TRP D CA 1
ATOM 17314 C C . TRP D 1 490 ? 183.261 97.613 160.424 1.00 211.27 490 TRP D C 1
ATOM 17315 O O . TRP D 1 490 ? 183.145 96.995 161.490 1.00 211.27 490 TRP D O 1
ATOM 17326 N N . PRO D 1 491 ? 183.883 98.780 160.371 1.00 200.83 491 PRO D N 1
ATOM 17327 C CA . PRO D 1 491 ? 184.481 99.363 161.570 1.00 200.83 491 PRO D CA 1
ATOM 17328 C C . PRO D 1 491 ? 183.426 99.981 162.475 1.00 200.83 491 PRO D C 1
ATOM 17329 O O . PRO D 1 491 ? 182.290 100.235 162.074 1.00 200.83 491 PRO D O 1
ATOM 17333 N N . VAL D 1 492 ? 183.829 100.206 163.725 1.00 174.91 492 VAL D N 1
ATOM 17334 C CA . VAL D 1 492 ? 182.939 100.824 164.696 1.00 174.91 492 VAL D CA 1
ATOM 17335 C C . VAL D 1 492 ? 182.744 102.288 164.337 1.00 174.91 492 VAL D C 1
ATOM 17336 O O . VAL D 1 492 ? 183.608 102.932 163.727 1.00 174.91 492 VAL D O 1
ATOM 17340 N N . PHE D 1 493 ? 181.591 102.819 164.709 1.00 165.12 493 PHE D N 1
ATOM 17341 C CA . PHE D 1 493 ? 181.300 104.233 164.526 1.00 165.12 493 PHE D CA 1
ATOM 17342 C C . PHE D 1 493 ? 181.853 104.965 165.740 1.00 165.12 493 PHE D C 1
ATOM 17343 O O . PHE D 1 493 ? 181.386 104.761 166.864 1.00 165.12 493 PHE D O 1
ATOM 17351 N N . LYS D 1 494 ? 182.849 105.808 165.515 1.00 167.52 494 LYS D N 1
ATOM 17352 C CA . LYS D 1 494 ? 183.440 106.598 166.575 1.00 167.52 494 LYS D CA 1
ATOM 17353 C C . LYS D 1 494 ? 183.181 108.060 166.269 1.00 167.52 494 LYS D C 1
ATOM 17354 O O . LYS D 1 494 ? 183.184 108.468 165.110 1.00 167.52 494 LYS D O 1
ATOM 17360 N N . SER D 1 495 ? 182.969 108.844 167.332 1.00 163.28 495 SER D N 1
ATOM 17361 C CA . SER D 1 495 ? 182.569 110.243 167.204 1.00 163.28 495 SER D CA 1
ATOM 17362 C C . SER D 1 495 ? 183.599 111.092 166.478 1.00 163.28 495 SER D C 1
ATOM 17363 O O . SER D 1 495 ? 183.248 112.127 165.905 1.00 163.28 495 SER D O 1
ATOM 17366 N N . THR D 1 496 ? 184.856 110.676 166.492 1.00 165.91 496 THR D N 1
ATOM 17367 C CA . THR D 1 496 ? 185.901 111.326 165.728 1.00 165.91 496 THR D CA 1
ATOM 17368 C C . THR D 1 496 ? 185.805 111.048 164.234 1.00 165.91 496 THR D C 1
ATOM 17369 O O . THR D 1 496 ? 185.508 111.952 163.446 1.00 165.91 496 THR D O 1
ATOM 17373 N N . GLU D 1 497 ? 186.031 109.794 163.836 1.00 163.50 497 GLU D N 1
ATOM 17374 C CA . GLU D 1 497 ? 186.064 109.462 162.415 1.00 163.50 497 GLU D CA 1
ATOM 17375 C C . GLU D 1 497 ? 184.694 109.360 161.768 1.00 163.50 497 GLU D C 1
ATOM 17376 O O . GLU D 1 497 ? 184.553 109.760 160.605 1.00 163.50 497 GLU D O 1
ATOM 17382 N N . GLN D 1 498 ? 183.688 108.889 162.511 1.00 164.72 498 GLN D N 1
ATOM 17383 C CA . GLN D 1 498 ? 182.303 108.735 162.044 1.00 164.72 498 GLN D CA 1
ATOM 17384 C C . GLN D 1 498 ? 182.214 107.944 160.743 1.00 164.72 498 GLN D C 1
ATOM 17385 O O . GLN D 1 498 ? 181.547 108.330 159.781 1.00 164.72 498 GLN D O 1
ATOM 17391 N N . LYS D 1 499 ? 182.930 106.827 160.724 1.00 167.82 499 LYS D N 1
ATOM 17392 C CA . LYS D 1 499 ? 182.887 105.915 159.596 1.00 167.82 499 LYS D CA 1
ATOM 17393 C C . LYS D 1 499 ? 181.541 105.206 159.521 1.00 167.82 499 LYS D C 1
ATOM 17394 O O . LYS D 1 499 ? 180.989 104.782 160.536 1.00 167.82 499 LYS D O 1
ATOM 17400 N N . TYR D 1 500 ? 181.041 105.035 158.302 1.00 175.85 500 TYR D N 1
ATOM 17401 C CA . TYR D 1 500 ? 179.838 104.261 158.044 1.00 175.85 500 TYR D CA 1
ATOM 17402 C C . TYR D 1 500 ? 180.062 103.423 156.795 1.00 175.85 500 TYR D C 1
ATOM 17403 O O . TYR D 1 500 ? 181.003 103.640 156.029 1.00 175.85 500 TYR D O 1
ATOM 17412 N N . LEU D 1 501 ? 179.148 102.485 156.577 1.00 200.32 501 LEU D N 1
ATOM 17413 C CA . LEU D 1 501 ? 179.216 101.548 155.466 1.00 200.32 501 LEU D CA 1
ATOM 17414 C C . LEU D 1 501 ? 178.125 101.815 154.444 1.00 200.32 501 LEU D C 1
ATOM 17415 O O . LEU D 1 501 ? 176.945 101.916 154.792 1.00 200.32 501 LEU D O 1
ATOM 17420 N N . THR D 1 502 ? 178.535 101.924 153.185 1.00 215.29 502 THR D N 1
ATOM 17421 C CA . THR D 1 502 ? 177.593 102.098 152.097 1.00 215.29 502 THR D CA 1
ATOM 17422 C C . THR D 1 502 ? 177.053 100.735 151.700 1.00 215.29 502 THR D C 1
ATOM 17423 O O . THR D 1 502 ? 177.779 99.740 151.714 1.00 215.29 502 THR D O 1
ATOM 17427 N N . LEU D 1 503 ? 175.769 100.684 151.363 1.00 228.38 503 LEU D N 1
ATOM 17428 C CA . LEU D 1 503 ? 175.115 99.438 150.980 1.00 228.38 503 LEU D CA 1
ATOM 17429 C C . LEU D 1 503 ? 174.491 99.526 149.595 1.00 228.38 503 LEU D C 1
ATOM 17430 O O . LEU D 1 503 ? 173.471 100.198 149.420 1.00 228.38 503 LEU D O 1
ATOM 17435 N N . ASN D 1 504 ? 175.055 98.791 148.639 1.00 250.93 504 ASN D N 1
ATOM 17436 C CA . ASN D 1 504 ? 174.497 98.704 147.293 1.00 250.93 504 ASN D CA 1
ATOM 17437 C C . ASN D 1 504 ? 175.055 97.451 146.627 1.00 250.93 504 ASN D C 1
ATOM 17438 O O . ASN D 1 504 ? 175.868 96.727 147.209 1.00 250.93 504 ASN D O 1
ATOM 17443 N N . THR D 1 505 ? 174.632 97.210 145.388 1.00 262.39 505 THR D N 1
ATOM 17444 C CA . THR D 1 505 ? 175.002 95.965 144.730 1.00 262.39 505 THR D CA 1
ATOM 17445 C C . THR D 1 505 ? 176.334 96.035 144.012 1.00 262.39 505 THR D C 1
ATOM 17446 O O . THR D 1 505 ? 176.971 94.994 143.816 1.00 262.39 505 THR D O 1
ATOM 17450 N N . GLU D 1 506 ? 176.750 97.228 143.612 1.00 271.31 506 GLU D N 1
ATOM 17451 C CA . GLU D 1 506 ? 178.022 97.440 142.945 1.00 271.31 506 GLU D CA 1
ATOM 17452 C C . GLU D 1 506 ? 179.168 97.132 143.895 1.00 271.31 506 GLU D C 1
ATOM 17453 O O . GLU D 1 506 ? 179.869 96.129 143.724 1.00 271.31 506 GLU D O 1
ATOM 17459 N N . SER D 1 507 ? 179.339 97.962 144.921 1.00 251.86 507 SER D N 1
ATOM 17460 C CA . SER D 1 507 ? 180.391 97.733 145.897 1.00 251.86 507 SER D CA 1
ATOM 17461 C C . SER D 1 507 ? 180.064 98.465 147.186 1.00 251.86 507 SER D C 1
ATOM 17462 O O . SER D 1 507 ? 179.627 99.618 147.166 1.00 251.86 507 SER D O 1
ATOM 17465 N N . THR D 1 508 ? 180.267 97.770 148.298 1.00 233.06 508 THR D N 1
ATOM 17466 C CA . THR D 1 508 ? 180.091 98.340 149.621 1.00 233.06 508 THR D CA 1
ATOM 17467 C C . THR D 1 508 ? 181.423 98.917 150.074 1.00 233.06 508 THR D C 1
ATOM 17468 O O . THR D 1 508 ? 182.464 98.265 149.936 1.00 233.06 508 THR D O 1
ATOM 17472 N N . ARG D 1 509 ? 181.395 100.131 150.613 1.00 210.89 509 ARG D N 1
ATOM 17473 C CA . ARG D 1 509 ? 182.630 100.791 151.004 1.00 210.89 509 ARG D CA 1
ATOM 17474 C C . ARG D 1 509 ? 182.380 101.685 152.206 1.00 210.89 509 ARG D C 1
ATOM 17475 O O . ARG D 1 509 ? 181.240 101.960 152.584 1.00 210.89 509 ARG D O 1
ATOM 17483 N N . ILE D 1 510 ? 183.474 102.112 152.820 1.00 188.58 510 ILE D N 1
ATOM 17484 C CA . ILE D 1 510 ? 183.439 102.889 154.050 1.00 188.58 510 ILE D CA 1
ATOM 17485 C C . ILE D 1 510 ? 183.584 104.363 153.709 1.00 188.58 510 ILE D C 1
ATOM 17486 O O . ILE D 1 510 ? 184.517 104.751 152.999 1.00 188.58 510 ILE D O 1
ATOM 17491 N N . MET D 1 511 ? 182.661 105.184 154.199 1.00 186.61 511 MET D N 1
ATOM 17492 C CA . MET D 1 511 ? 182.732 106.621 153.984 1.00 186.61 511 MET D CA 1
ATOM 17493 C C . MET D 1 511 ? 182.562 107.279 155.354 1.00 186.61 511 MET D C 1
ATOM 17494 O O . MET D 1 511 ? 182.363 106.595 156.353 1.00 186.61 511 MET D O 1
ATOM 17499 N N . THR D 1 512 ? 182.694 108.603 155.440 1.00 160.02 512 THR D N 1
ATOM 17500 C CA . THR D 1 512 ? 182.607 109.290 156.719 1.00 160.02 512 THR D CA 1
ATOM 17501 C C . THR D 1 512 ? 181.684 110.490 156.596 1.00 160.02 512 THR D C 1
ATOM 17502 O O . THR D 1 512 ? 181.625 111.131 155.543 1.00 160.02 512 THR D O 1
ATOM 17506 N N . LYS D 1 513 ? 180.989 110.781 157.698 1.00 141.68 513 LYS D N 1
ATOM 17507 C CA . LYS D 1 513 ? 180.204 111.999 157.937 1.00 141.68 513 LYS D CA 1
ATOM 17508 C C . LYS D 1 513 ? 179.219 112.314 156.810 1.00 141.68 513 LYS D C 1
ATOM 17509 O O . LYS D 1 513 ? 179.344 113.327 156.122 1.00 141.68 513 LYS D O 1
ATOM 17515 N N . LEU D 1 514 ? 178.286 111.387 156.591 1.00 133.82 514 LEU D N 1
ATOM 17516 C CA . LEU D 1 514 ? 177.269 111.539 155.557 1.00 133.82 514 LEU D CA 1
ATOM 17517 C C . LEU D 1 514 ? 176.459 112.808 155.788 1.00 133.82 514 LEU D C 1
ATOM 17518 O O . LEU D 1 514 ? 175.826 112.941 156.837 1.00 133.82 514 LEU D O 1
ATOM 17523 N N . ARG D 1 515 ? 176.423 113.692 154.772 1.00 129.40 515 ARG D N 1
ATOM 17524 C CA . ARG D 1 515 ? 175.697 114.973 154.761 1.00 129.40 515 ARG D CA 1
ATOM 17525 C C . ARG D 1 515 ? 175.843 115.770 156.052 1.00 129.40 515 ARG D C 1
ATOM 17526 O O . ARG D 1 515 ? 174.872 116.361 156.540 1.00 129.40 515 ARG D O 1
ATOM 17534 N N . ALA D 1 516 ? 177.062 115.755 156.599 1.00 125.38 516 ALA D N 1
ATOM 17535 C CA . ALA D 1 516 ? 177.370 116.333 157.902 1.00 125.38 516 ALA D CA 1
ATOM 17536 C C . ALA D 1 516 ? 177.043 117.816 157.983 1.00 125.38 516 ALA D C 1
ATOM 17537 O O . ALA D 1 516 ? 176.630 118.298 159.039 1.00 125.38 516 ALA D O 1
ATOM 17539 N N . GLN D 1 517 ? 177.187 118.539 156.881 1.00 127.66 517 GLN D N 1
ATOM 17540 C CA . GLN D 1 517 ? 176.952 119.971 156.901 1.00 127.66 517 GLN D CA 1
ATOM 17541 C C . GLN D 1 517 ? 175.468 120.302 156.971 1.00 127.66 517 GLN D C 1
ATOM 17542 O O . GLN D 1 517 ? 175.047 121.152 157.773 1.00 127.66 517 GLN D O 1
ATOM 17548 N N . GLN D 1 518 ? 174.647 119.529 156.272 1.00 117.13 518 GLN D N 1
ATOM 17549 C CA . GLN D 1 518 ? 173.204 119.727 156.346 1.00 117.13 518 GLN D CA 1
ATOM 17550 C C . GLN D 1 518 ? 172.645 119.298 157.691 1.00 117.13 518 GLN D C 1
ATOM 17551 O O . GLN D 1 518 ? 171.809 119.998 158.291 1.00 117.13 518 GLN D O 1
ATOM 17557 N N . CYS D 1 519 ? 173.115 118.165 158.201 1.00 121.65 519 CYS D N 1
ATOM 17558 C CA . CYS D 1 519 ? 172.536 117.712 159.447 1.00 121.65 519 CYS D CA 1
ATOM 17559 C C . CYS D 1 519 ? 173.046 118.584 160.577 1.00 121.65 519 CYS D C 1
ATOM 17560 O O . CYS D 1 519 ? 172.358 118.774 161.586 1.00 121.65 519 CYS D O 1
ATOM 17563 N N . ARG D 1 520 ? 174.278 119.075 160.412 1.00 120.69 520 ARG D N 1
ATOM 17564 C CA . ARG D 1 520 ? 174.862 120.055 161.311 1.00 120.69 520 ARG D CA 1
ATOM 17565 C C . ARG D 1 520 ? 173.976 121.277 161.403 1.00 120.69 520 ARG D C 1
ATOM 17566 O O . ARG D 1 520 ? 173.758 121.818 162.493 1.00 120.69 520 ARG D O 1
ATOM 17574 N N . PHE D 1 521 ? 173.403 121.670 160.261 1.00 128.43 521 PHE D N 1
ATOM 17575 C CA . PHE D 1 521 ? 172.490 122.804 160.233 1.00 128.43 521 PHE D CA 1
ATOM 17576 C C . PHE D 1 521 ? 171.256 122.493 161.051 1.00 128.43 521 PHE D C 1
ATOM 17577 O O . PHE D 1 521 ? 170.899 123.267 161.945 1.00 128.43 521 PHE D O 1
ATOM 17585 N N . TRP D 1 522 ? 170.745 121.273 160.922 1.00 119.64 522 TRP D N 1
ATOM 17586 C CA . TRP D 1 522 ? 169.494 120.963 161.609 1.00 119.64 522 TRP D CA 1
ATOM 17587 C C . TRP D 1 522 ? 169.666 120.747 163.105 1.00 119.64 522 TRP D C 1
ATOM 17588 O O . TRP D 1 522 ? 168.728 120.995 163.865 1.00 119.64 522 TRP D O 1
ATOM 17599 N N . THR D 1 523 ? 170.830 120.310 163.553 1.00 106.90 523 THR D N 1
ATOM 17600 C CA . THR D 1 523 ? 171.004 120.102 164.985 1.00 106.90 523 THR D CA 1
ATOM 17601 C C . THR D 1 523 ? 171.596 121.287 165.708 1.00 106.90 523 THR D C 1
ATOM 17602 O O . THR D 1 523 ? 171.327 121.464 166.900 1.00 106.90 523 THR D O 1
ATOM 17606 N N . SER D 1 524 ? 172.385 122.104 165.043 1.00 113.96 524 SER D N 1
ATOM 17607 C CA . SER D 1 524 ? 173.120 123.128 165.740 1.00 113.96 524 SER D CA 1
ATOM 17608 C C . SER D 1 524 ? 172.733 124.531 165.326 1.00 113.96 524 SER D C 1
ATOM 17609 O O . SER D 1 524 ? 173.161 125.484 165.984 1.00 113.96 524 SER D O 1
ATOM 17612 N N . PHE D 1 525 ? 171.916 124.701 164.293 1.00 116.29 525 PHE D N 1
ATOM 17613 C CA . PHE D 1 525 ? 171.422 126.022 163.961 1.00 116.29 525 PHE D CA 1
ATOM 17614 C C . PHE D 1 525 ? 169.915 126.083 164.097 1.00 116.29 525 PHE D C 1
ATOM 17615 O O . PHE D 1 525 ? 169.404 126.988 164.769 1.00 116.29 525 PHE D O 1
ATOM 17623 N N . PHE D 1 526 ? 169.214 125.161 163.431 1.00 114.61 526 PHE D N 1
ATOM 17624 C CA . PHE D 1 526 ? 167.756 125.076 163.460 1.00 114.61 526 PHE D CA 1
ATOM 17625 C C . PHE D 1 526 ? 167.115 125.179 164.846 1.00 114.61 526 PHE D C 1
ATOM 17626 O O . PHE D 1 526 ? 166.038 125.797 164.925 1.00 114.61 526 PHE D O 1
ATOM 17634 N N . PRO D 1 527 ? 167.620 124.528 165.926 1.00 118.19 527 PRO D N 1
ATOM 17635 C CA . PRO D 1 527 ? 166.998 124.740 167.247 1.00 118.19 527 PRO D CA 1
ATOM 17636 C C . PRO D 1 527 ? 166.969 126.196 167.660 1.00 118.19 527 PRO D C 1
ATOM 17637 O O . PRO D 1 527 ? 165.988 126.667 168.246 1.00 118.19 527 PRO D O 1
ATOM 17641 N N . LYS D 1 528 ? 168.029 126.930 167.333 1.00 115.41 528 LYS D N 1
ATOM 17642 C CA . LYS D 1 528 ? 168.132 128.329 167.701 1.00 115.41 528 LYS D CA 1
ATOM 17643 C C . LYS D 1 528 ? 167.245 129.230 166.865 1.00 115.41 528 LYS D C 1
ATOM 17644 O O . LYS D 1 528 ? 167.163 130.427 167.154 1.00 115.41 528 LYS D O 1
ATOM 17650 N N . VAL D 1 529 ? 166.552 128.690 165.871 1.00 113.38 529 VAL D N 1
ATOM 17651 C CA . VAL D 1 529 ? 165.738 129.522 165.006 1.00 113.38 529 VAL D CA 1
ATOM 17652 C C . VAL D 1 529 ? 164.327 129.685 165.557 1.00 113.38 529 VAL D C 1
ATOM 17653 O O . VAL D 1 529 ? 163.720 130.748 165.399 1.00 113.38 529 VAL D O 1
ATOM 17657 N N . LEU D 1 530 ? 163.803 128.678 166.255 1.00 120.29 530 LEU D N 1
ATOM 17658 C CA . LEU D 1 530 ? 162.531 128.869 166.939 1.00 120.29 530 LEU D CA 1
ATOM 17659 C C . LEU D 1 530 ? 162.645 129.823 168.120 1.00 120.29 530 LEU D C 1
ATOM 17660 O O . LEU D 1 530 ? 161.623 130.334 168.585 1.00 120.29 530 LEU D O 1
ATOM 17665 N N . GLU D 1 531 ? 163.858 130.114 168.584 1.00 135.01 531 GLU D N 1
ATOM 17666 C CA . GLU D 1 531 ? 164.075 131.123 169.608 1.00 135.01 531 GLU D CA 1
ATOM 17667 C C . GLU D 1 531 ? 164.020 132.546 169.070 1.00 135.01 531 GLU D C 1
ATOM 17668 O O . GLU D 1 531 ? 164.306 133.469 169.840 1.00 135.01 531 GLU D O 1
ATOM 17674 N N . MET D 1 532 ? 163.685 132.730 167.786 1.00 161.89 532 MET D N 1
ATOM 17675 C CA . MET D 1 532 ? 163.619 134.063 167.189 1.00 161.89 532 MET D CA 1
ATOM 17676 C C . MET D 1 532 ? 162.582 134.932 167.885 1.00 161.89 532 MET D C 1
ATOM 17677 O O . MET D 1 532 ? 162.880 136.065 168.280 1.00 161.89 532 MET D O 1
ATOM 17682 N N . THR D 1 533 ? 161.337 134.440 167.976 1.00 172.24 533 THR D N 1
ATOM 17683 C CA . THR D 1 533 ? 160.178 134.934 168.739 1.00 172.24 533 THR D CA 1
ATOM 17684 C C . THR D 1 533 ? 159.869 136.423 168.575 1.00 172.24 533 THR D C 1
ATOM 17685 O O . THR D 1 533 ? 159.039 136.969 169.309 1.00 172.24 533 THR D O 1
ATOM 17689 N N . GLY D 1 534 ? 160.465 137.077 167.587 1.00 171.92 534 GLY D N 1
ATOM 17690 C CA . GLY D 1 534 ? 160.256 138.493 167.426 1.00 171.92 534 GLY D CA 1
ATOM 17691 C C . GLY D 1 534 ? 159.161 138.773 166.430 1.00 171.92 534 GLY D C 1
ATOM 17692 O O . GLY D 1 534 ? 159.406 138.820 165.223 1.00 171.92 534 GLY D O 1
ATOM 17693 N N . ASN D 1 535 ? 157.945 138.964 166.922 1.00 170.96 535 ASN D N 1
ATOM 17694 C CA . ASN D 1 535 ? 156.862 139.445 166.084 1.00 170.96 535 ASN D CA 1
ATOM 17695 C C . ASN D 1 535 ? 156.976 140.958 166.017 1.00 170.96 535 ASN D C 1
ATOM 17696 O O . ASN D 1 535 ? 156.841 141.645 167.034 1.00 170.96 535 ASN D O 1
ATOM 17701 N N . ILE D 1 536 ? 157.231 141.470 164.823 1.00 171.92 536 ILE D N 1
ATOM 17702 C CA . ILE D 1 536 ? 157.493 142.887 164.636 1.00 171.92 536 ILE D CA 1
ATOM 17703 C C . ILE D 1 536 ? 156.228 143.448 164.002 1.00 171.92 536 ILE D C 1
ATOM 17704 O O . ILE D 1 536 ? 155.288 142.693 163.728 1.00 171.92 536 ILE D O 1
ATOM 17709 N N . ASP D 1 537 ? 156.177 144.773 163.814 1.00 173.47 537 ASP D N 1
ATOM 17710 C CA . ASP D 1 537 ? 155.028 145.437 163.204 1.00 173.47 537 ASP D CA 1
ATOM 17711 C C . ASP D 1 537 ? 154.725 144.927 161.803 1.00 173.47 537 ASP D C 1
ATOM 17712 O O . ASP D 1 537 ? 153.606 145.125 161.313 1.00 173.47 537 ASP D O 1
ATOM 17717 N N . GLU D 1 538 ? 155.745 144.393 161.103 1.00 160.34 538 GLU D N 1
ATOM 17718 C CA . GLU D 1 538 ? 155.694 143.697 159.814 1.00 160.34 538 GLU D CA 1
ATOM 17719 C C . GLU D 1 538 ? 155.437 144.677 158.667 1.00 160.34 538 GLU D C 1
ATOM 17720 O O . GLU D 1 538 ? 155.553 144.327 157.488 1.00 160.34 538 GLU D O 1
ATOM 17726 N N . ALA D 1 539 ? 155.168 145.934 159.009 1.00 167.64 539 ALA D N 1
ATOM 17727 C CA . ALA D 1 539 ? 154.834 146.944 158.024 1.00 167.64 539 ALA D CA 1
ATOM 17728 C C . ALA D 1 539 ? 156.072 147.431 157.299 1.00 167.64 539 ALA D C 1
ATOM 17729 O O . ALA D 1 539 ? 156.024 147.692 156.098 1.00 167.64 539 ALA D O 1
ATOM 17731 N N . GLU D 1 540 ? 157.190 147.560 158.010 1.00 162.02 540 GLU D N 1
ATOM 17732 C CA . GLU D 1 540 ? 158.435 147.856 157.324 1.00 162.02 540 GLU D CA 1
ATOM 17733 C C . GLU D 1 540 ? 158.923 146.641 156.555 1.00 162.02 540 GLU D C 1
ATOM 17734 O O . GLU D 1 540 ? 159.541 146.784 155.497 1.00 162.02 540 GLU D O 1
ATOM 17740 N N . TRP D 1 541 ? 158.601 145.444 157.045 1.00 163.21 541 TRP D N 1
ATOM 17741 C CA . TRP D 1 541 ? 158.944 144.219 156.334 1.00 163.21 541 TRP D CA 1
ATOM 17742 C C . TRP D 1 541 ? 158.139 144.096 155.046 1.00 163.21 541 TRP D C 1
ATOM 17743 O O . TRP D 1 541 ? 158.698 143.864 153.966 1.00 163.21 541 TRP D O 1
ATOM 17754 N N . GLU D 1 542 ? 156.822 144.289 155.134 1.00 136.70 542 GLU D N 1
ATOM 17755 C CA . GLU D 1 542 ? 155.993 144.282 153.937 1.00 136.70 542 GLU D CA 1
ATOM 17756 C C . GLU D 1 542 ? 156.297 145.474 153.048 1.00 136.70 542 GLU D C 1
ATOM 17757 O O . GLU D 1 542 ? 156.120 145.405 151.827 1.00 136.70 542 GLU D O 1
ATOM 17763 N N . TRP D 1 543 ? 156.774 146.561 153.646 1.00 141.79 543 TRP D N 1
ATOM 17764 C CA . TRP D 1 543 ? 157.204 147.715 152.879 1.00 141.79 543 TRP D CA 1
ATOM 17765 C C . TRP D 1 543 ? 158.428 147.388 152.055 1.00 141.79 543 TRP D C 1
ATOM 17766 O O . TRP D 1 543 ? 158.529 147.804 150.904 1.00 141.79 543 TRP D O 1
ATOM 17777 N N . LYS D 1 544 ? 159.380 146.669 152.642 1.00 133.81 544 LYS D N 1
ATOM 17778 C CA . LYS D 1 544 ? 160.529 146.207 151.881 1.00 133.81 544 LYS D CA 1
ATOM 17779 C C . LYS D 1 544 ? 160.100 145.226 150.805 1.00 133.81 544 LYS D C 1
ATOM 17780 O O . LYS D 1 544 ? 160.656 145.225 149.701 1.00 133.81 544 LYS D O 1
ATOM 17786 N N . ALA D 1 545 ? 159.087 144.409 151.112 1.00 136.59 545 ALA D N 1
ATOM 17787 C CA . ALA D 1 545 ? 158.567 143.445 150.148 1.00 136.59 545 ALA D CA 1
ATOM 17788 C C . ALA D 1 545 ? 157.992 144.141 148.925 1.00 136.59 545 ALA D C 1
ATOM 17789 O O . ALA D 1 545 ? 158.310 143.781 147.786 1.00 136.59 545 ALA D O 1
ATOM 17791 N N . GLY D 1 546 ? 157.168 145.161 149.140 1.00 129.65 546 GLY D N 1
ATOM 17792 C CA . GLY D 1 546 ? 156.736 145.981 148.026 1.00 129.65 546 GLY D CA 1
ATOM 17793 C C . GLY D 1 546 ? 157.815 146.880 147.477 1.00 129.65 546 GLY D C 1
ATOM 17794 O O . GLY D 1 546 ? 157.738 147.304 146.325 1.00 129.65 546 GLY D O 1
ATOM 17795 N N . PHE D 1 547 ? 158.848 147.147 148.259 1.00 131.93 547 PHE D N 1
ATOM 17796 C CA . PHE D 1 547 ? 159.841 148.125 147.867 1.00 131.93 547 PHE D CA 1
ATOM 17797 C C . PHE D 1 547 ? 160.819 147.543 146.870 1.00 131.93 547 PHE D C 1
ATOM 17798 O O . PHE D 1 547 ? 161.266 148.233 145.952 1.00 131.93 547 PHE D O 1
ATOM 17806 N N . HIS D 1 548 ? 161.154 146.273 147.038 1.00 138.03 548 HIS D N 1
ATOM 17807 C CA . HIS D 1 548 ? 162.050 145.629 146.091 1.00 138.03 548 HIS D CA 1
ATOM 17808 C C . HIS D 1 548 ? 161.357 145.411 144.754 1.00 138.03 548 HIS D C 1
ATOM 17809 O O . HIS D 1 548 ? 161.973 145.569 143.688 1.00 138.03 548 HIS D O 1
ATOM 17816 N N . ARG D 1 549 ? 160.064 145.091 144.788 1.00 129.77 549 ARG D N 1
ATOM 17817 C CA . ARG D 1 549 ? 159.339 145.019 143.531 1.00 129.77 549 ARG D CA 1
ATOM 17818 C C . ARG D 1 549 ? 159.125 146.407 142.962 1.00 129.77 549 ARG D C 1
ATOM 17819 O O . ARG D 1 549 ? 159.089 146.565 141.745 1.00 129.77 549 ARG D O 1
ATOM 17827 N N . TRP D 1 550 ? 159.067 147.431 143.815 1.00 131.56 550 TRP D N 1
ATOM 17828 C CA . TRP D 1 550 ? 159.047 148.793 143.310 1.00 131.56 550 TRP D CA 1
ATOM 17829 C C . TRP D 1 550 ? 160.345 149.117 142.594 1.00 131.56 550 TRP D C 1
ATOM 17830 O O . TRP D 1 550 ? 160.337 149.744 141.532 1.00 131.56 550 TRP D O 1
ATOM 17841 N N . ASN D 1 551 ? 161.452 148.624 143.137 1.00 125.11 551 ASN D N 1
ATOM 17842 C CA . ASN D 1 551 ? 162.757 148.839 142.538 1.00 125.11 551 ASN D CA 1
ATOM 17843 C C . ASN D 1 551 ? 162.850 148.191 141.168 1.00 125.11 551 ASN D C 1
ATOM 17844 O O . ASN D 1 551 ? 163.226 148.840 140.188 1.00 125.11 551 ASN D O 1
ATOM 17849 N N . ASN D 1 552 ? 162.478 146.919 141.067 1.00 132.98 552 ASN D N 1
ATOM 17850 C CA . ASN D 1 552 ? 162.707 146.260 139.786 1.00 132.98 552 ASN D CA 1
ATOM 17851 C C . ASN D 1 552 ? 161.644 146.630 138.759 1.00 132.98 552 ASN D C 1
ATOM 17852 O O . ASN D 1 552 ? 161.947 146.731 137.561 1.00 132.98 552 ASN D O 1
ATOM 17857 N N . TYR D 1 553 ? 160.416 146.888 139.204 1.00 130.68 553 TYR D N 1
ATOM 17858 C CA . TYR D 1 553 ? 159.434 147.437 138.292 1.00 130.68 553 TYR D CA 1
ATOM 17859 C C . TYR D 1 553 ? 159.813 148.846 137.866 1.00 130.68 553 TYR D C 1
ATOM 17860 O O . TYR D 1 553 ? 159.459 149.264 136.761 1.00 130.68 553 TYR D O 1
ATOM 17869 N N . MET D 1 554 ? 160.573 149.565 138.690 1.00 128.53 554 MET D N 1
ATOM 17870 C CA . MET D 1 554 ? 161.120 150.827 138.239 1.00 128.53 554 MET D CA 1
ATOM 17871 C C . MET D 1 554 ? 162.258 150.625 137.262 1.00 128.53 554 MET D C 1
ATOM 17872 O O . MET D 1 554 ? 162.464 151.458 136.372 1.00 128.53 554 MET D O 1
ATOM 17877 N N . MET D 1 555 ? 163.007 149.540 137.435 1.00 135.07 555 MET D N 1
ATOM 17878 C CA . MET D 1 555 ? 164.079 149.216 136.507 1.00 135.07 555 MET D CA 1
ATOM 17879 C C . MET D 1 555 ? 163.529 148.945 135.122 1.00 135.07 555 MET D C 1
ATOM 17880 O O . MET D 1 555 ? 164.133 149.356 134.126 1.00 135.07 555 MET D O 1
ATOM 17885 N N . ASP D 1 556 ? 162.358 148.306 135.058 1.00 135.74 556 ASP D N 1
ATOM 17886 C CA . ASP D 1 556 ? 161.776 147.873 133.791 1.00 135.74 556 ASP D CA 1
ATOM 17887 C C . ASP D 1 556 ? 161.481 149.016 132.829 1.00 135.74 556 ASP D C 1
ATOM 17888 O O . ASP D 1 556 ? 161.425 148.789 131.617 1.00 135.74 556 ASP D O 1
ATOM 17893 N N . TRP D 1 557 ? 161.324 150.233 133.337 1.00 141.79 557 TRP D N 1
ATOM 17894 C CA . TRP D 1 557 ? 160.867 151.346 132.519 1.00 141.79 557 TRP D CA 1
ATOM 17895 C C . TRP D 1 557 ? 161.939 151.822 131.553 1.00 141.79 557 TRP D C 1
ATOM 17896 O O . TRP D 1 557 ? 161.745 151.831 130.332 1.00 141.79 557 TRP D O 1
ATOM 17907 N N . LYS D 1 558 ? 163.084 152.210 132.078 1.00 130.39 558 LYS D N 1
ATOM 17908 C CA . LYS D 1 558 ? 164.091 152.811 131.225 1.00 130.39 558 LYS D CA 1
ATOM 17909 C C . LYS D 1 558 ? 164.880 151.789 130.434 1.00 130.39 558 LYS D C 1
ATOM 17910 O O . LYS D 1 558 ? 165.829 152.175 129.745 1.00 130.39 558 LYS D O 1
ATOM 17916 N N . ASN D 1 559 ? 164.529 150.506 130.538 1.00 146.35 559 ASN D N 1
ATOM 17917 C CA . ASN D 1 559 ? 165.083 149.501 129.643 1.00 146.35 559 ASN D CA 1
ATOM 17918 C C . ASN D 1 559 ? 164.728 149.804 128.198 1.00 146.35 559 ASN D C 1
ATOM 17919 O O . ASN D 1 559 ? 165.542 149.601 127.291 1.00 146.35 559 ASN D O 1
ATOM 17924 N N . GLN D 1 560 ? 163.524 150.305 127.966 1.00 154.36 560 GLN D N 1
ATOM 17925 C CA . GLN D 1 560 ? 163.109 150.642 126.624 1.00 154.36 560 GLN D CA 1
ATOM 17926 C C . GLN D 1 560 ? 162.532 152.046 126.541 1.00 154.36 560 GLN D C 1
ATOM 17927 O O . GLN D 1 560 ? 162.089 152.447 125.462 1.00 154.36 560 GLN D O 1
ATOM 17933 N N . PHE D 1 561 ? 162.519 152.801 127.646 1.00 160.84 561 PHE D N 1
ATOM 17934 C CA . PHE D 1 561 ? 162.202 154.221 127.548 1.00 160.84 561 PHE D CA 1
ATOM 17935 C C . PHE D 1 561 ? 163.245 154.948 126.721 1.00 160.84 561 PHE D C 1
ATOM 17936 O O . PHE D 1 561 ? 162.918 155.838 125.928 1.00 160.84 561 PHE D O 1
ATOM 17944 N N . ASN D 1 562 ? 164.510 154.580 126.905 1.00 156.92 562 ASN D N 1
ATOM 17945 C CA . ASN D 1 562 ? 165.589 155.106 126.084 1.00 156.92 562 ASN D CA 1
ATOM 17946 C C . ASN D 1 562 ? 165.428 154.722 124.623 1.00 156.92 562 ASN D C 1
ATOM 17947 O O . ASN D 1 562 ? 165.831 155.479 123.735 1.00 156.92 562 ASN D O 1
ATOM 17952 N N . ASP D 1 563 ? 164.846 153.557 124.354 1.00 168.91 563 ASP D N 1
ATOM 17953 C CA . ASP D 1 563 ? 164.692 153.143 122.969 1.00 168.91 563 ASP D CA 1
ATOM 17954 C C . ASP D 1 563 ? 163.495 153.820 122.317 1.00 168.91 563 ASP D C 1
ATOM 17955 O O . ASP D 1 563 ? 163.577 154.244 121.159 1.00 168.91 563 ASP D O 1
ATOM 17960 N N . TYR D 1 564 ? 162.386 153.956 123.046 1.00 195.76 564 TYR D N 1
ATOM 17961 C CA . TYR D 1 564 ? 161.171 154.585 122.524 1.00 195.76 564 TYR D CA 1
ATOM 17962 C C . TYR D 1 564 ? 161.416 156.088 122.494 1.00 195.76 564 TYR D C 1
ATOM 17963 O O . TYR D 1 564 ? 161.004 156.846 123.373 1.00 195.76 564 TYR D O 1
ATOM 17972 N N . THR D 1 565 ? 162.132 156.515 121.463 1.00 202.50 565 THR D N 1
ATOM 17973 C CA . THR D 1 565 ? 162.543 157.899 121.318 1.00 202.50 565 THR D CA 1
ATOM 17974 C C . THR D 1 565 ? 162.411 158.320 119.865 1.00 202.50 565 THR D C 1
ATOM 17975 O O . THR D 1 565 ? 162.247 157.476 118.986 1.00 202.50 565 THR D O 1
ATOM 17979 N N . PRO E 2 1 ? 154.942 151.851 127.419 1.00 169.33 4 PRO J N 1
ATOM 17980 C CA . PRO E 2 1 ? 154.050 152.867 127.977 1.00 169.33 4 PRO J CA 1
ATOM 17981 C C . PRO E 2 1 ? 154.707 153.644 129.094 1.00 169.33 4 PRO J C 1
ATOM 17982 O O . PRO E 2 1 ? 155.797 153.268 129.516 1.00 169.33 4 PRO J O 1
ATOM 17986 N N . PRO E 2 2 ? 154.077 154.728 129.528 1.00 107.60 5 PRO J N 1
ATOM 17987 C CA . PRO E 2 2 ? 154.389 155.292 130.825 1.00 107.60 5 PRO J CA 1
ATOM 17988 C C . PRO E 2 2 ? 154.255 154.242 131.907 1.00 107.60 5 PRO J C 1
ATOM 17989 O O . PRO E 2 2 ? 153.349 153.399 131.870 1.00 107.60 5 PRO J O 1
ATOM 17993 N N . PRO E 2 3 ? 155.149 154.259 132.883 1.00 112.29 6 PRO J N 1
ATOM 17994 C CA . PRO E 2 3 ? 155.413 153.073 133.668 1.00 112.29 6 PRO J CA 1
ATOM 17995 C C . PRO E 2 3 ? 154.438 152.942 134.820 1.00 112.29 6 PRO J C 1
ATOM 17996 O O . PRO E 2 3 ? 153.618 153.843 135.054 1.00 112.29 6 PRO J O 1
ATOM 18000 N N . PRO E 2 4 ? 154.475 151.817 135.532 1.00 117.96 7 PRO J N 1
ATOM 18001 C CA . PRO E 2 4 ? 153.730 151.688 136.785 1.00 117.96 7 PRO J CA 1
ATOM 18002 C C . PRO E 2 4 ? 154.168 152.708 137.823 1.00 117.96 7 PRO J C 1
ATOM 18003 O O . PRO E 2 4 ? 155.341 153.108 137.874 1.00 117.96 7 PRO J O 1
ATOM 18007 N N . PRO E 2 5 ? 153.242 153.151 138.666 1.00 116.43 8 PRO J N 1
ATOM 18008 C CA . PRO E 2 5 ? 153.543 154.176 139.652 1.00 116.43 8 PRO J CA 1
ATOM 18009 C C . PRO E 2 5 ? 154.181 153.578 140.890 1.00 116.43 8 PRO J C 1
ATOM 18010 O O . PRO E 2 5 ? 154.147 152.356 141.091 1.00 116.43 8 PRO J O 1
ATOM 18014 N N . PRO E 2 6 ? 154.758 154.405 141.751 1.00 114.93 9 PRO J N 1
ATOM 18015 C CA . PRO E 2 6 ? 155.296 153.914 142.994 1.00 114.93 9 PRO J CA 1
ATOM 18016 C C . PRO E 2 6 ? 154.200 153.691 144.012 1.00 114.93 9 PRO J C 1
ATOM 18017 O O . PRO E 2 6 ? 153.099 154.250 143.899 1.00 114.93 9 PRO J O 1
ATOM 18021 N N . PRO E 2 7 ? 154.463 152.865 145.009 1.00 115.25 10 PRO J N 1
ATOM 18022 C CA . PRO E 2 7 ? 153.602 152.810 146.163 1.00 115.25 10 PRO J CA 1
ATOM 18023 C C . PRO E 2 7 ? 154.159 153.627 147.317 1.00 115.25 10 PRO J C 1
ATOM 18024 O O . PRO E 2 7 ? 155.375 153.664 147.553 1.00 115.25 10 PRO J O 1
ATOM 18028 N N . PRO E 2 8 ? 153.293 154.321 148.043 1.00 106.68 11 PRO J N 1
ATOM 18029 C CA . PRO E 2 8 ? 153.717 155.077 149.227 1.00 106.68 11 PRO J CA 1
ATOM 18030 C C . PRO E 2 8 ? 153.929 154.157 150.418 1.00 106.68 11 PRO J C 1
ATOM 18031 O O . PRO E 2 8 ? 153.551 152.979 150.364 1.00 106.68 11 PRO J O 1
ATOM 18035 N N . PRO E 2 9 ? 154.537 154.632 151.509 1.00 112.07 12 PRO J N 1
ATOM 18036 C CA . PRO E 2 9 ? 154.754 153.757 152.642 1.00 112.07 12 PRO J CA 1
ATOM 18037 C C . PRO E 2 9 ? 153.639 153.882 153.662 1.00 112.07 12 PRO J C 1
ATOM 18038 O O . PRO E 2 9 ? 152.903 154.878 153.695 1.00 112.07 12 PRO J O 1
ATOM 18042 N N . PRO E 2 10 ? 153.438 152.855 154.468 1.00 111.61 13 PRO J N 1
ATOM 18043 C CA . PRO E 2 10 ? 152.799 153.050 155.759 1.00 111.61 13 PRO J CA 1
ATOM 18044 C C . PRO E 2 10 ? 153.832 153.338 156.835 1.00 111.61 13 PRO J C 1
ATOM 18045 O O . PRO E 2 10 ? 154.687 152.492 157.136 1.00 111.61 13 PRO J O 1
ATOM 18049 N N . PRO E 2 11 ? 153.810 154.529 157.422 1.00 134.35 14 PRO J N 1
ATOM 18050 C CA . PRO E 2 11 ? 154.616 154.782 158.620 1.00 134.35 14 PRO J CA 1
ATOM 18051 C C . PRO E 2 11 ? 153.788 154.613 159.882 1.00 134.35 14 PRO J C 1
ATOM 18052 O O . PRO E 2 11 ? 152.556 154.757 159.848 1.00 134.35 14 PRO J O 1
ATOM 18056 N N . PRO E 2 12 ? 154.423 154.301 161.030 1.00 167.25 15 PRO J N 1
ATOM 18057 C CA . PRO E 2 12 ? 153.682 154.120 162.283 1.00 167.25 15 PRO J CA 1
ATOM 18058 C C . PRO E 2 12 ? 153.702 155.346 163.189 1.00 167.25 15 PRO J C 1
ATOM 18059 O O . PRO E 2 12 ? 153.999 155.185 164.374 1.00 167.25 15 PRO J O 1
#

Nearest PDB structures (foldseek):
  6i2t-assembly1_D  TM=9.502E-01  e=0.000E+00  Homo sapiens
  8am2-assembly1_A  TM=9.940E-01  e=2.464E-102  Homo sapiens
  6ez2-assembly1_A  TM=9.963E-01  e=1.917E-101  Homo sapiens
  3djy-assembly1_A  TM=9.945E-01  e=1.615E-101  Homo sapiens
  6emi-assembly1_A  TM=9.933E-01  e=3.970E-98  Homo sapiens

Organism: Homo sapiens (NCBI:txid9606)

Radius of gyration: 50.71 Å; Cα contacts (8 Å, |Δi|>4): 4288; chains: 5; bounding box: 133×170×66 Å